Protein 1IQP (pdb70)

Solvent-accessible surface area: 84436 Å² total; per-residue (Å²): 144,148,48,62,88,24,19,100,13,8,130,99,11,4,40,74,104,26,72,31,91,134,0,84,34,16,21,15,6,116,129,7,14,150,78,0,74,110,28,42,173,66,38,64,7,62,17,0,0,0,2,9,51,113,68,11,10,19,40,28,1,0,18,0,0,0,33,55,38,19,34,163,40,47,181,107,0,17,28,83,21,51,1,23,73,72,123,20,33,76,122,60,135,136,89,25,103,72,14,7,166,43,144,16,75,69,76,31,81,6,5,0,2,0,12,35,57,0,9,23,32,51,125,112,37,6,68,42,19,78,149,50,0,74,123,36,45,95,28,1,37,14,0,0,2,1,71,107,7,98,75,4,22,116,35,0,49,76,99,19,20,47,0,132,4,154,104,14,156,38,109,21,0,8,90,50,0,121,120,0,6,150,82,49,55,23,78,40,26,100,100,0,6,103,6,0,10,74,7,4,117,27,42,27,112,86,0,9,18,12,0,1,28,0,0,12,51,58,98,88,0,34,36,94,30,0,14,53,12,24,12,32,0,56,6,96,29,0,58,77,0,0,44,28,0,16,131,25,48,0,60,134,0,45,93,29,0,78,86,4,36,144,107,24,30,12,3,2,42,13,0,2,79,4,2,80,37,1,0,83,84,3,121,51,136,110,89,57,34,62,77,0,8,87,46,3,36,81,7,43,36,22,14,23,22,55,8,36,63,43,3,0,6,3,0,0,2,0,22,0,8,63,8,24,152,188,173,151,74,27,87,18,17,101,12,4,106,98,10,2,13,80,87,26,38,18,93,131,0,74,59,19,29,23,8,128,118,14,16,129,44,0,69,79,1,41,172,68,44,6,1,9,12,0,0,0,6,7,46,85,27,4,14,22,42,16,1,0,25,0,0,0,59,61,36,19,38,153,36,43,159,107,0,17,44,83,2,38,2,45,79,37,162,20,58,84,49,9,74,66,51,6,102,112,34,4,162,58,146,22,70,72,76,29,83,6,6,0,0,1,6,33,73,0,27,60,22,61,66,84,14,6,62,6,13,58,118,9,0,58,143,17,37,95,33,0,27,0,0,0,5,2,62,48,2,56,86,6,28,60,55,1,37,13,25,3,2,15,0,46,3,60,60,8,140,63,114,20,0,19,114,34,0,90,118,0,5,136,94,44,51,20,80,16,24,104,99,0,8,97,5,0,12,68,14,4,116,5,31,15,61,72,0,7,22,8,0,0,30,0,0,6,68,59,102,100,0,39,26,82,27,0,13,45,36,11,19,55,2,63,10,115,29,0,52,77,0,0,60,36,0,11,158,30,32,0,59,122,0,68,70,24,2,137,63,1,31,77,86,11,42,16,45,4,57,29,0,0,48,12,0,16,56,1,0,18,93,7,122,38,82,54,89,18,19,8,57,0,4,22,44,3,0,54,2,2,22,16,23,48,6,53,7,57,78,70,4,0,1,7,0,0,0,0,17,0,11,47,23,17,136,211,149,129,100,145,94,73,10,25,87,64,54,40,21,108,141,0,84,52,20,44,8,6,115,146,11,16,156,59,0,77,75,0,42,162,63,30,6,1,8,8,0,0,0,2,10,56,78,26,3,12,22,32,19,1,0,26,0,0,0,41,72,14,6,28,160,68,68,212,106,4,18,43,91,32,68,5,76,48,133,244,35,37,117,76,17,80,121,78,3,113,87,7,0,144,73,119,17,147,65,25,29,82,1,3,0,0,0,0,30,72,0,13,58,19,93,117,58,9,4,55,25,2,65,115,2,0,93,104,5,36,92,13,0,26,6,0,0,1,1,72,143,8,100,107,5,23,75,37,0,47,10,25,4,3,42,5,60,4,71,52,13,129,74,148,23,2,7,84,31,0,101,170,2,1,137,111,39,51,28,71,34,32,122,70,0,10,125,3,0,16,59,8,6,112,7,32,16,94,70,0,5,38,14,0,18,40,0,17,63,103,57,123,99,0,22,47,69,20,0,16,119,55,17,68,55,2,49,5,90,32,0,56,46,0,0,10,23,0,6,82,38,56,22,103,66,0,46,78,38,0,82,58,2,28,151,114,66,60,26,41,2,52,51,0,0,50,11,1,27,56,0,1,30,86,9,69,33,104,48,74,21,16,4,36,0,6,24,33,1,0,43,15,2,32,99,11,25,50,6,71,38,67,72,16,8,2,0,18,0,1,24,41,0,24,108,15,11,140,169,170,166,99,20,101,24,17,113,10,4,118,91,14,1,23,60,78,45,41,18,94,132,0,86,66,31,97,48,8,100,154,16,3,108,99,0,49,109,29,23,147,77,37,72,6,57,4,0,0,0,4,8,37,72,14,7,10,15,20,34,2,0,18,2,0,0,86,32,41,35,25,145,58,64,172,106,1,18,33,84,13,28,5,58,57,24,178,26,39,99,39,3,80,95,75,1,82,64,33,8,164,88,124,5,67,62,98,14,82,13,3,0,1,0,1,25,66,1,7,38,11,1,69,47,5,0,94,17,6,74,125,5,2,61,110,47,31,86,19,0,55,2,0,0,0,0,54,127,14,102,95,7,17,121,40,1,48,75,75,16,19,54,0,140,10,118,85,25,133,70,90,28,0,0,114,94,0,104,131,8,2,132,88,26,48,17,110,27,29,100,102,0,2,104,9,0,12,86,11,3,117,24,16,17,101,73,0,16,24,11,2,0,9,0,1,6,38,64,124,89,0,32,42,116,19,0,19,38,8,16,4,49,1,118,9,101,31,0,58,80,0,0,52,27,0,17,148,31,46,0,51,124,0,27,88,30,0,78,80,4,33,84,97,42,24,4,9,4,78,11,0,5,76,8,1,86,66,0,0,94,78,7,106,55,102,118,76,34,40,69,88,0,14,77,47,6,40,77,4,45,36,28,27,36,26,55,11,42,59,47,2,0,1,1,0,0,1,0,24,0,8,42,16,20,148,197,174,135,92,18,106,26,23,73,10,6,127,91,34,2,26,78,102,32,48,22,100,142,2,95,44,27,49,10,8,90,104,12,20,144,33,2,80,70,1,38,180,59,41,5,1,8,11,0,0,0,1,12,47,62,17,6,14,17,38,22,2,0,32,0,0,0,35,56,33,16,41,163,36,46,165,111,0,19,17,69,4,24,3,44,30,73,94,59,156,77,7,32,118,96,87,8,111,109,32,2,196,79,156,14,73,56,87,29,82,6,4,0,2,3,5,22,64,1,27,58,19,94,80,61,31,7,66,12,8,56,145,29,0,95,131,41,24,102,30,0,31,3,0,1,2,1,68,58,1,49,106,6,32,78,59,1,21,6,13,0,2,2,0,22,7,95,51,12,122,64,114,29,2,3,110,36,0,98,113,0,4,137,96,55,54,22,88,32,20,102,104,0,6,104,9,0,11,77,22,1,112,9,13,19,94,72,0,7,17,9,0,0,6,1,0,5,51,63,115,83,0,40,22,100,33,0,10,54,12,19,5,60,2,70,15,85,37,0,54,76,0,0,64,32,0,11,171,28,40,0,55,130,0,32,85,34,1,119,74,7,29,82,107,23,27,5,8,3,59,10,0,0,39,10,1,16,55,2,0,18,87,9,124,37,87,53,68,25,17,4,45,0,6,22,49,2,0,48,4,1,21,18,22,56,13,51,6,50,56,80,4,1,4,3,0,0,1,0,20,0,2,50,14,15,127,152,159,24,153,94,100,63,88,111,6,74,130,104,74,3,27,90,96,33,38,13,99,135,0,95,68,24,51,41,4,143,128,22,11,120,39,0,71,82,2,42,170,65,36,11,3,7,12,0,0,0,2,11,54,71,11,3,10,14,23,25,2,0,17,0,0,0,54,59,38,11,42,169,53,44,182,107,0,14,44,81,16,35,6,50,130,31,175,26,49,102,26,3,81,89,72,3,57,110,29,6,162,78,174,19,75,71,79,22,82,6,2,0,0,1,1,33,76,1,9,56,20,85,127,87,0,4,40,5,4,58,72,3,0,87,134,18,45,95,30,0,41,1,0,0,2,1,62,49,0,48,111,6,26,60,62,1,29,8,15,1,2,11,1,18,5,71,58,12,129,64,113,23,2,8,134,40,0,98,112,0,3,132,109,33,47,24,111,38,48,113,104,0,7,101,8,0,11,70,15,5,110,6,35,16,97,84,0,7,73,4,0,21,32,0,0,13,93,48,48,97,0,31,26,78,30,0,13,67,53,0,44,57,1,36,10,46,10,0,36,59,0,0,24,16,0,15,100,32,54,28,65,38,0,37,22,34,1,92,86,6,31,147,108,24,52,15,40,0,58,33,0,0,50,12,1,31,61,0,1,31,57,6,26,26,84,54,58,25,26,2,62,0,9,21,42,2,0,37,14,2,29,97,9,26,54,5,83,38,61,74,15,8,3,0,21,0,1,22,47,0,22,77,3,26,144,164

Sequence (1949 aa):
SEEIREVKVLEKPWVEKYRPQRLDDIVGQEHIVKRLKHYVKTGSMPHLLFAGPPGVGKTTAALALARELFGENWRHNFLELNASDERGINVIREKVKEFARTKPIGGASFKIIFLDEADALTQDAQQALRRTMEMFSSNVRFILSCNYSSKIIEPIQSRCAIFRFRPLRDEDIAKRLRYIAENEGLELTEEGLQAILYIAEGDMRRAINILQAAAALDKKITDENVFMVASRARPEDIREMMLLALKGNFLKAREKLREILLKQGLSGEDVLVQMHKEVFNLPIEEPKKVLLADKIGEYNFRLVEGANEIIQLEALLAQFTLIGKKSEEIREVKVLEKPWVEKYRPQRLDDIVGQEHIVKRLKHYVKTGSMPHLLFAGPPGVGKTTAALALARELFGENWRHNFLELNASDERGINVIREKVKEFARTKPIGGASFKIIFLDEADALTQDAQQALRRTMEMFSSNVRFILSCNYSSKIIEPIQSRCAIFRFRPLRDEDIAKRLRYIAENEGLELTEEGLQAILYIAEGDMRRAINILQAAAALDKKITDENVFMVASRARPEDIREMMLLALKGNFLKAREKLREILLKQGLSGEDVLVQMHKEVFNLPIEEPKKVLLADKIGEYNFRLVEGANEIIQLEALLAQFTLIGKKKVLEKPWVEKYRPQRLDDIVGQEHIVKRLKHYVKTGSMPHLLFAGPPGVGKTTAALALARELFGENWRHNFLELNASDERGINVIREKVKEFARTKPIGGASFKIIFLDEADALTQDAQQALRRTMEMFSSNVRFILSCNYSSKIIEPIQSRCAIFRFRPLRDEDIAKRLRYIAENEGLELTEEGLQAILYIAEGDMRRAINILQAAAALDKKITDENVFMVASRARPEDIREMMLLALKGNFLKAREKLREILLKQGLSGEDVLVQMHKEVFNLPIEEPKKVLLADKIGEYNFRLVEGANEIIQLEALLAQFTLIGKKSEEIREVKVLEKPWVEKYRPQRLDDIVGQEHIVKRLKHYVKTGSMPHLLFAGPPGVGKTTAALALARELFGENWRHNFLELNASDERGINVIREKVKEFARTKPIGGASFKIIFLDEADALTQDAQQALRRTMEMFSSNVRFILSCNYSSKIIEPIQSRCAIFRFRPLRDEDIAKRLRYIAENEGLELTEEGLQAILYIAEGDMRRAINILQAAAALDKKITDENVFMVASRARPEDIREMMLLALKGNFLKAREKLREILLKQGLSGEDVLVQMHKEVFNLPIEEPKKVLLADKIGEYNFRLVEGANEIIQLEALLAQFTLIGKKSEEIREVKVLEKPWVEKYRPQRLDDIVGQEHIVKRLKHYVKTGSMPHLLFAGPPGVGKTTAALALARELFGENWRHNFLELNASDERGINVIREKVKEFARTKPIGGASFKIIFLDEADALTQDAQQALRRTMEMFSSNVRFILSCNYSSKIIEPIQSRCAIFRFRPLRDEDIAKRLRYIAENEGLELTEEGLQAILYIAEGDMRRAINILQAAAALDKKITDENVFMVASRARPEDIREMMLLALKGNFLKAREKLREILLKQGLSGEDVLVQMHKEVFNLPIEEPKKVLLADKIGEYNFRLVEGANEIIQLEALLAQFTLIGKKSEEIREVKVLEKPWVEKYRPQRLDDIVGQEHIVKRLKHYVKTGSMPHLLFAGPPGVGKTTAALALARELFGENWRHNFLELNASDERGINVIREKVKEFARTKPIGGASFKIIFLDEADALTQDAQQALRRTMEMFSSNVRFILSCNYSSKIIEPIQSRCAIFRFRPLRDEDIAKRLRYIAENEGLELTEEGLQAILYIAEGDMRRAINILQAAAALDKKITDENVFMVASRARPEDIREMMLLALKGNFLKAREKLREILLKQGLSGEDVLVQMHKEVFNLPIEEPKKVLLADKIGEYNFRLVEGANEIIQLEALLAQFTLIGKK

InterPro domains:
  IPR003586 Hint domain C-terminal [SM00305] (542-590)
  IPR003587 Hint domain N-terminal [SM00306] (58-169)
  IPR003959 ATPase, AAA-type, core [PF00004] (585-692)
  IPR004042 Intein DOD homing endonuclease, central region [PS50819] (183-306)
  IPR004860 Homing endonuclease, LAGLIDADG domain [PF14528] (179-242)
  IPR004860 Homing endonuclease, LAGLIDADG domain [PF14528] (265-331)
  IPR006141 Intein N-terminal splicing region [PS50817] (60-144)
  IPR006141 Intein N-terminal splicing region [TIGR01445] (60-144)
  IPR006142 Intein [PR00379] (131-144)
  IPR006142 Intein [PR00379] (180-192)
  IPR006142 Intein [PR00379] (267-279)
  IPR006142 Intein [PR00379] (559-576)
  IPR008921 DNA polymerase III, clamp loader complex, gamma/delta/delta subunit, C-terminal [SSF48019] (760-849)
  IPR013748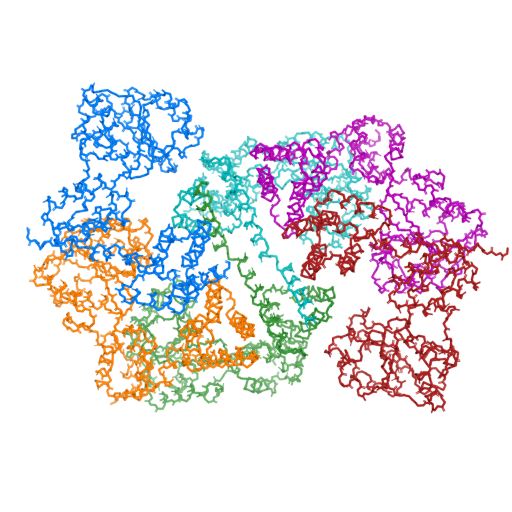 Replication factor C, C-terminal [PF08542] (760-845)
  IPR027417 P-loop containing nucleoside triphosphate hydrolase [G3DSA:3.40.50.300] (13-62)
  IPR027417 P-loop containing nucleoside triphosphate hydrolase [G3DSA:3.40.50.300] (582-694)
  IPR027417 P-loop containing nucleoside triphosphate hydrolase [SSF52540] (12-59)
  IPR027417 P-loop containing nucleoside triphosphate hydrolase [SSF52540] (585-742)
  IPR027434 Homing endonuclease [G3DSA:3.10.28.10] (256-351)
  IPR027434 Homing endonuclease [SSF55608] (265-349)

Secondary structure (DSSP, 8-state):
----HHHHHTTS-HHHHT---STTT--S-HHHHHHHHHHHHHT---EEEEES-TTSSHHHHHHHHHHHHHGGGHHHHEEEEETT-HHHHHTTHHHHHHHHHSPPGGG-S-EEEEEETGGGS-HHHHHHHHHHHHHTTTTEEEEEEES-GGGS-HHHHHTEEEEE-----HHHHHHHHHHHHHTTT-EE-HHHHHHHHHHHTT-HHHHHHHHHHHHTT-SEE-HHHHHHHTT---HHHHHHHHHHHHHT-HHHHHHHHHHHHHHH---HHHHHHHHHHHGGGSSS-HHHHHHHHHHHHHHHHHHHTT--HHHHHHHHHHHHHHHH--/----HHHHHSSS-HHHHTS-SSGGG--S-HHHHHHHHHHHTTS---EEEEES-TTSSHHHHHHHHHHHHHGGGHHHHEEEEETTTSS-SHHHHTHHHHHHSSPPTTS-S-EEEEEETGGGS-HHHHHHHHHHHHHTTTTEEEEEEES-GGGS-HHHHHTEEEEE--PPPHHHHHHHHHHHHHHHT-EE-HHHHHHHHHHHTT-HHHHHHHHHHHHTT-SEE-HHHHHHHTT---HHHHHHHHHHHHHT-HHHHHHHHHHHHHHT---HHHHHHHHHHHHTTSS--HHHHHHHHHHHHHHHHHHHTT--HHHHHHHHHHHHHHHH--/--SSS-HHHHS---STTT--S-HHHHHHHHHHHHHT---EEEEES-TTSSHHHHHHHHHHHHHTT--SSSEEEEETT-SS-GGGTTHHHHTTTTS---SS-SSEEEEEETGGGS-HHHHHHHHHHHHHTTTTEEEEEEES-GGGS-HHHHTTEEEEE-PPPPHHHHHHHHHHHHTTTT-EE-HHHHHHHHHHHTT-TTHHHHHHHHHHSS-SEE-HHHHHHHSS---HHHHHHHHHHHHHT-HHHHHHHHHHHHHHH---HHHHHHHHHHHHTTSSS-HHHHHHHHHHHHHHHHHHHHHH-HHHHHHHHHHHHHHHH--/----HHHHHHTS-HHHHT---SGGG--S-HHHHHHHHHHHTTS---EEEEES-TTSSHHHHHHHTTTTTTTT-TTTSEEEEETTTSSSTTHHHHHHHHHSSS--TTT-S-EEEEEETGGGS-HHHHHHHHHHHHHTTTTEEEEEEES-GGGS-HHHHTTEEEEE-PPPPHHHHTHHHHHHHHHTT----HHHHHHHHHHHTT-HHHHHHHHHHHHTT-SS--HHHHHHHHT---HHHHHHHHHHHHTT-HHHHHHHHHHHHHTT---HHHHHHHHHHHSTTSSS-HHHHHHHHHHHHHHHHHHHTT--HHHHHHHHHHHHHHHHH-/----HHHHHHSS-HHHHT---STTT--S-HHHHHHHHHHHHHT---EEEEES-SSSSHHHHHHHHHHHHHGGGHHHHEEEEETTT--SS-TTTHHHHHHHHS--STT-S-EEEEEETGGGS-HHHHHHHHHHHHTTTTTEEEEEEES-GGGS-HHHHTTEEEEE--PPPHHHHHHHHHHHHHTTT----HHHHHHHHHHHTT-HHHHHHHHHHHHHH-SS--HHHHHHHTT---HHHHHHHHHHHHHT-HHHHHHHHHHHHHHH---HHHHHHHHHHHGGGS---HHHHHHHHHHHHHHHHHHHHT--HHHHHHHHHHHHHHHHH-/--TTHHHHTTSS-GGGTS---SGGG--S-HHHHHHHHHHHTTT---EEEEES-TTSSTTHHHHHHHHHHHGGGHHHHEEEEETTTSS-HHHHHHHHHHHTTS--SSS-S-EEEEEETGGGS-HHHHHHHHHHHHHTTTTEEEEEEES-GGGS-HHHHTTEEEEE--PPPHHHHHHHHHHHHHHHT-EE-HHHHHHHHHHHTT-HHHHHHHHHHHHTT-SEE-HHHHHHHHT---HHHHHHHHHHHHHT-HHHHHHHHHHHHHHT---HHHHHHHHHHHGGGS---HHHHHHHHHHHHHHHHHHHHHH-HHHHHHHHHHHHHHHTT-

Nearest PDB structures (foldseek):
  1iqp-assembly1_C  TM=8.703E-01  e=2.941E-39  Pyrococcus furiosus
  2chq-assembly1_A  TM=9.365E-01  e=3.751E-29  Archaeoglobus fulgidus
  6vvo-assembly1_C  TM=8.812E-01  e=4.139E-24  Homo sapiens
  8umt-assembly1_C  TM=8.978E-01  e=1.677E-23  Homo sapiens
  8ui9-assembly1_C  TM=8.323E-01  e=4.336E-24  Homo sapiens

Radius of gyration: 42.46 Å; Cα contacts (8 Å, |Δi|>4): 3196; chains: 6; bounding box: 98×114×106 Å

CATH classification: 3.40.50.300 (+2 more: 1.10.8.60, 1.20.272.10)

Structure (mmCIF, N/CA/C/O backbone):
data_1IQP
#
_entry.id   1IQP
#
_cell.length_a   98.361
_cell.length_b   105.608
_cell.length_c   316.898
_cell.angle_alpha   90.00
_cell.angle_beta   90.00
_cell.angle_gamma   90.00
#
_symmetry.space_group_name_H-M   'P 21 21 21'
#
loop_
_entity.id
_entity.type
_entity.pdbx_description
1 polymer RFCS
2 non-polymer "ADENOSINE-5'-DIPHOSPHATE"
3 water water
#
loop_
_atom_site.group_PDB
_atom_site.id
_atom_site.type_symbol
_atom_site.label_atom_id
_atom_site.label_alt_id
_atom_site.label_comp_id
_atom_site.label_asym_id
_atom_site.label_entity_id
_atom_site.label_seq_id
_atom_site.pdbx_PDB_ins_code
_atom_site.Cartn_x
_atom_site.Cartn_y
_atom_site.Cartn_z
_atom_site.occupancy
_atom_site.B_iso_or_equiv
_atom_site.auth_seq_id
_atom_site.auth_comp_id
_atom_site.auth_asym_id
_atom_site.auth_atom_id
_atom_site.pdbx_PDB_model_num
ATOM 1 N N . SER A 1 2 ? 49.702 81.396 147.321 1.00 70.41 2 SER A N 1
ATOM 2 C CA . SER A 1 2 ? 50.873 80.575 146.896 1.00 70.92 2 SER A CA 1
ATOM 3 C C . SER A 1 2 ? 50.434 79.468 145.945 1.00 70.38 2 SER A C 1
ATOM 4 O O . SER A 1 2 ? 49.304 78.982 146.035 1.00 70.50 2 SER A O 1
ATOM 7 N N . GLU A 1 3 ? 51.326 79.072 145.038 1.00 69.42 3 GLU A N 1
ATOM 8 C CA . GLU A 1 3 ? 51.027 78.006 144.084 1.00 68.47 3 GLU A CA 1
ATOM 9 C C . GLU A 1 3 ? 51.995 76.827 144.169 1.00 66.73 3 GLU A C 1
ATOM 10 O O . GLU A 1 3 ? 53.019 76.779 143.478 1.00 66.21 3 GLU A O 1
ATOM 16 N N . GLU A 1 4 ? 51.635 75.876 145.028 1.00 64.71 4 GLU A N 1
ATOM 17 C CA . GLU A 1 4 ? 52.410 74.664 145.276 1.00 62.15 4 GLU A CA 1
ATOM 18 C C . GLU A 1 4 ? 52.273 73.684 144.114 1.00 60.81 4 GLU A C 1
ATOM 19 O O . GLU A 1 4 ? 51.413 73.857 143.251 1.00 60.62 4 GLU A O 1
ATOM 25 N N . ILE A 1 5 ? 53.121 72.658 144.095 1.00 58.96 5 ILE A N 1
ATOM 26 C CA . ILE A 1 5 ? 53.062 71.650 143.041 1.00 57.24 5 ILE A CA 1
ATOM 27 C C . ILE A 1 5 ? 51.906 70.684 143.351 1.00 55.80 5 ILE A C 1
ATOM 28 O O . ILE A 1 5 ? 51.441 70.621 144.493 1.00 55.50 5 ILE A O 1
ATOM 33 N N . ARG A 1 6 ? 51.441 69.949 142.340 1.00 53.96 6 ARG A N 1
ATOM 34 C CA . ARG A 1 6 ? 50.316 69.022 142.501 1.00 52.77 6 ARG A CA 1
ATOM 35 C C . ARG A 1 6 ? 50.336 68.223 143.792 1.00 51.97 6 ARG A C 1
ATOM 36 O O . ARG A 1 6 ? 49.330 68.143 144.501 1.00 52.51 6 ARG A O 1
ATOM 44 N N . GLU A 1 7 ? 51.488 67.628 144.081 1.00 49.93 7 GLU A N 1
ATOM 45 C CA . GLU A 1 7 ? 51.689 66.814 145.272 1.00 47.26 7 GLU A CA 1
ATOM 46 C C . GLU A 1 7 ? 51.285 67.497 146.567 1.00 45.83 7 GLU A C 1
ATOM 47 O O . GLU A 1 7 ? 50.483 66.965 147.335 1.00 44.96 7 GLU A O 1
ATOM 53 N N . VAL A 1 8 ? 51.862 68.668 146.817 1.00 44.19 8 VAL A N 1
ATOM 54 C CA . VAL A 1 8 ? 51.560 69.413 148.029 1.00 43.25 8 VAL A CA 1
ATOM 55 C C . VAL A 1 8 ? 50.057 69.659 148.125 1.00 43.37 8 VAL A C 1
ATOM 56 O O . VAL A 1 8 ? 49.477 69.608 149.215 1.00 43.00 8 VAL A O 1
ATOM 60 N N . LYS A 1 9 ? 49.429 69.903 146.978 1.00 43.09 9 LYS A N 1
ATOM 61 C CA . LYS A 1 9 ? 47.991 70.160 146.937 1.00 43.81 9 LYS A CA 1
ATOM 62 C C . LYS A 1 9 ? 47.183 68.950 147.384 1.00 43.26 9 LYS A C 1
ATOM 63 O O . LYS A 1 9 ? 46.199 69.077 148.120 1.00 42.25 9 LYS A O 1
ATOM 69 N N . VAL A 1 10 ? 47.612 67.779 146.924 1.00 42.47 10 VAL A N 1
ATOM 70 C CA . VAL A 1 10 ? 46.963 66.516 147.253 1.00 40.59 10 VAL A CA 1
ATOM 71 C C . VAL A 1 10 ? 46.986 66.225 148.746 1.00 41.13 10 VAL A C 1
ATOM 72 O O . VAL A 1 10 ? 45.959 65.907 149.339 1.00 42.26 10 VAL A O 1
ATOM 76 N N . LEU A 1 11 ? 48.163 66.343 149.347 1.00 41.49 11 LEU A N 1
ATOM 77 C CA . LEU A 1 11 ? 48.344 66.075 150.771 1.00 42.53 11 LEU A CA 1
ATOM 78 C C . LEU A 1 11 ? 47.911 67.229 151.669 1.00 42.87 11 LEU A C 1
ATOM 79 O O . LEU A 1 11 ? 48.124 67.198 152.879 1.00 42.51 11 LEU A O 1
ATOM 84 N N . GLU A 1 12 ? 47.300 68.245 151.073 1.00 44.13 12 GLU A N 1
ATOM 85 C CA . GLU A 1 12 ? 46.861 69.410 151.825 1.00 45.55 12 GLU A CA 1
ATOM 86 C C . GLU A 1 12 ? 45.984 68.982 152.996 1.00 45.09 12 GLU A C 1
ATOM 87 O O . GLU A 1 12 ? 46.241 69.346 154.147 1.00 44.28 12 GLU A O 1
ATOM 93 N N . LYS A 1 13 ? 44.945 68.207 152.700 1.00 44.96 13 LYS A N 1
ATOM 94 C CA . LYS A 1 13 ? 44.054 67.715 153.748 1.00 44.31 13 LYS A CA 1
ATOM 95 C C . LYS A 1 13 ? 43.681 66.264 153.490 1.00 42.09 13 LYS A C 1
ATOM 96 O O . LYS A 1 13 ? 43.570 65.843 152.341 1.00 42.56 13 LYS A O 1
ATOM 102 N N . PRO A 1 14 ? 43.505 65.476 154.559 1.00 40.24 14 PRO A N 1
ATOM 103 C CA . PRO A 1 14 ? 43.137 64.061 154.437 1.00 39.38 14 PRO A CA 1
ATOM 104 C C . PRO A 1 14 ? 41.835 63.894 153.651 1.00 38.12 14 PRO A C 1
ATOM 105 O O . PRO A 1 14 ? 40.807 64.476 154.019 1.00 38.07 14 PRO A O 1
ATOM 109 N N . TRP A 1 15 ? 41.879 63.106 152.579 1.00 35.94 15 TRP A N 1
ATOM 110 C CA . TRP A 1 15 ? 40.692 62.861 151.767 1.00 34.19 15 TRP A CA 1
ATOM 111 C C . TRP A 1 15 ? 39.553 62.200 152.538 1.00 35.66 15 TRP A C 1
ATOM 112 O O . TRP A 1 15 ? 38.392 62.370 152.184 1.00 36.57 15 TRP A O 1
ATOM 123 N N . VAL A 1 16 ? 39.866 61.452 153.588 1.00 36.17 16 VAL A N 1
ATOM 124 C CA . VAL A 1 16 ? 38.798 60.832 154.348 1.00 37.85 16 VAL A CA 1
ATOM 125 C C . VAL A 1 16 ? 37.974 61.947 154.951 1.00 38.99 16 VAL A C 1
ATOM 126 O O . VAL A 1 16 ? 36.770 61.814 155.108 1.00 39.91 16 VAL A O 1
ATOM 130 N N . GLU A 1 17 ? 38.626 63.058 155.271 1.00 42.03 17 GLU A N 1
ATOM 131 C CA . GLU A 1 17 ? 37.932 64.194 155.874 1.00 43.95 17 GLU A CA 1
ATOM 132 C C . GLU A 1 17 ? 37.361 65.144 154.826 1.00 42.61 17 GLU A C 1
ATOM 133 O O . GLU A 1 17 ? 36.286 65.700 155.004 1.00 42.38 17 GLU A O 1
ATOM 139 N N . LYS A 1 18 ? 38.084 65.327 153.731 1.00 41.40 18 LYS A N 1
ATOM 140 C CA . LYS A 1 18 ? 37.617 66.196 152.666 1.00 40.14 18 LYS A CA 1
ATOM 141 C C . LYS A 1 18 ? 36.304 65.657 152.123 1.00 40.96 18 LYS A C 1
ATOM 142 O O . LYS A 1 18 ? 35.340 66.397 151.961 1.00 42.60 18 LYS A O 1
ATOM 148 N N . TYR A 1 19 ? 36.264 64.358 151.854 1.00 41.74 19 TYR A N 1
ATOM 149 C CA . TYR A 1 19 ? 35.072 63.739 151.309 1.00 41.12 19 TYR A CA 1
ATOM 150 C C . TYR A 1 19 ? 34.192 63.004 152.300 1.00 41.69 19 TYR A C 1
ATOM 151 O O . TYR A 1 19 ? 33.447 62.108 151.918 1.00 40.67 19 TYR A O 1
ATOM 160 N N . ARG A 1 20 ? 34.272 63.381 153.570 1.00 43.45 20 ARG A N 1
ATOM 161 C CA . ARG A 1 20 ? 33.415 62.769 154.575 1.00 46.76 20 ARG A CA 1
ATOM 162 C C . ARG A 1 20 ? 31.971 63.136 154.207 1.00 47.37 20 ARG A C 1
ATOM 163 O O . ARG A 1 20 ? 31.659 64.304 153.985 1.00 47.53 20 ARG A O 1
ATOM 171 N N . PRO A 1 21 ? 31.070 62.145 154.146 1.00 47.65 21 PRO A N 1
ATOM 172 C CA . PRO A 1 21 ? 29.678 62.446 153.794 1.00 47.07 21 PRO A CA 1
ATOM 173 C C . PRO A 1 21 ? 29.091 63.578 154.623 1.00 46.45 21 PRO A C 1
ATOM 174 O O . PRO A 1 21 ? 29.112 63.546 155.850 1.00 45.48 21 PRO A O 1
ATOM 178 N N . GLN A 1 22 ? 28.574 64.583 153.924 1.00 47.28 22 GLN A N 1
ATOM 179 C CA . GLN A 1 22 ? 27.985 65.761 154.544 1.00 47.12 22 GLN A CA 1
ATOM 180 C C . GLN A 1 22 ? 26.498 65.586 154.859 1.00 46.57 22 GLN A C 1
ATOM 181 O O . GLN A 1 22 ? 26.033 65.939 155.940 1.00 45.56 22 GLN A O 1
ATOM 187 N N . ARG A 1 23 ? 25.761 65.041 153.899 1.00 47.02 23 ARG A N 1
ATOM 188 C CA . ARG A 1 23 ? 24.329 64.820 154.050 1.00 46.93 23 ARG A CA 1
ATOM 189 C C . ARG A 1 23 ? 23.993 63.324 154.052 1.00 45.01 23 ARG A C 1
ATOM 190 O O . ARG A 1 23 ? 24.797 62.491 153.630 1.00 43.55 23 ARG A O 1
ATOM 198 N N . LEU A 1 24 ? 22.788 63.004 154.512 1.00 43.25 24 LEU A N 1
ATOM 199 C CA . LEU A 1 24 ? 22.316 61.637 154.580 1.00 42.41 24 LEU A CA 1
ATOM 200 C C . LEU A 1 24 ? 22.355 60.943 153.217 1.00 44.22 24 LEU A C 1
ATOM 201 O O . LEU A 1 24 ? 22.510 59.725 153.137 1.00 45.07 24 LEU A O 1
ATOM 206 N N . ASP A 1 25 ? 22.221 61.707 152.141 1.00 45.76 25 ASP A N 1
ATOM 207 C CA . ASP A 1 25 ? 22.261 61.118 150.810 1.00 47.83 25 ASP A CA 1
ATOM 208 C C . ASP A 1 25 ? 23.717 60.915 150.404 1.00 48.69 25 ASP A C 1
ATOM 209 O O . ASP A 1 25 ? 24.022 60.254 149.409 1.00 48.63 25 ASP A O 1
ATOM 214 N N . ASP A 1 26 ? 24.623 61.496 151.179 1.00 49.33 26 ASP A N 1
ATOM 215 C CA . ASP A 1 26 ? 26.039 61.334 150.900 1.00 50.00 26 ASP A CA 1
ATOM 216 C C . ASP A 1 26 ? 26.449 59.942 151.386 1.00 49.61 26 ASP A C 1
ATOM 217 O O . ASP A 1 26 ? 27.245 59.262 150.743 1.00 51.09 26 ASP A O 1
ATOM 222 N N . ILE A 1 27 ? 25.878 59.518 152.512 1.00 48.01 27 ILE A N 1
ATOM 223 C CA . ILE A 1 27 ? 26.161 58.210 153.091 1.00 46.28 27 ILE A CA 1
ATOM 224 C C . ILE A 1 27 ? 25.900 57.099 152.094 1.00 47.43 27 ILE A C 1
ATOM 225 O O . ILE A 1 27 ? 24.923 57.145 151.351 1.00 47.90 27 ILE A O 1
ATOM 230 N N . VAL A 1 28 ? 26.767 56.090 152.087 1.00 48.64 28 VAL A N 1
ATOM 231 C CA . VAL A 1 28 ? 26.619 54.977 151.154 1.00 48.84 28 VAL A CA 1
ATOM 232 C C . VAL A 1 28 ? 26.498 53.584 151.766 1.00 48.40 28 VAL A C 1
ATOM 233 O O . VAL A 1 28 ? 27.238 53.219 152.675 1.00 49.03 28 VAL A O 1
ATOM 237 N N . GLY A 1 29 ? 25.544 52.813 151.263 1.00 48.33 29 GLY A N 1
ATOM 238 C CA . GLY A 1 29 ? 25.385 51.454 151.735 1.00 49.86 29 GLY A CA 1
ATOM 239 C C . GLY A 1 29 ? 24.344 51.141 152.785 1.00 49.57 29 GLY A C 1
ATOM 240 O O . GLY A 1 29 ? 24.171 49.976 153.153 1.00 49.27 29 GLY A O 1
ATOM 241 N N . GLN A 1 30 ? 23.645 52.155 153.270 1.00 49.20 30 GLN A N 1
ATOM 242 C CA . GLN A 1 30 ? 22.637 51.918 154.291 1.00 49.35 30 GLN A CA 1
ATOM 243 C C . GLN A 1 30 ? 21.293 52.436 153.822 1.00 49.67 30 GLN A C 1
ATOM 244 O O . GLN A 1 30 ? 20.451 52.809 154.636 1.00 50.19 30 GLN A O 1
ATOM 250 N N . GLU A 1 31 ? 21.106 52.443 152.504 1.00 49.89 31 GLU A N 1
ATOM 251 C CA . GLU A 1 31 ? 19.883 52.928 151.865 1.00 50.71 31 GLU A CA 1
ATOM 252 C C . GLU A 1 31 ? 18.599 52.871 152.705 1.00 49.90 31 GLU A C 1
ATOM 253 O O . GLU A 1 31 ? 17.941 53.895 152.886 1.00 49.29 31 GLU A O 1
ATOM 259 N N . HIS A 1 32 ? 18.245 51.692 153.217 1.00 49.15 32 HIS A N 1
ATOM 260 C CA . HIS A 1 32 ? 17.027 51.542 154.020 1.00 48.49 32 HIS A CA 1
ATOM 261 C C . HIS A 1 32 ? 17.084 52.416 155.254 1.00 46.04 32 HIS A C 1
ATOM 262 O O . HIS A 1 32 ? 16.129 53.119 155.576 1.00 46.08 32 HIS A O 1
ATOM 269 N N . ILE A 1 33 ? 18.214 52.364 155.944 1.00 44.55 33 ILE A N 1
ATOM 270 C CA . ILE A 1 33 ? 18.423 53.151 157.149 1.00 42.37 33 ILE A CA 1
ATOM 271 C C . ILE A 1 33 ? 18.392 54.643 156.829 1.00 41.69 33 ILE A C 1
ATOM 272 O O . ILE A 1 33 ? 17.751 55.423 157.528 1.00 41.65 33 ILE A O 1
ATOM 277 N N . VAL A 1 34 ? 19.089 55.040 155.769 1.00 41.10 34 VAL A N 1
ATOM 278 C CA . VAL A 1 34 ? 19.129 56.441 155.383 1.00 40.30 34 VAL A CA 1
ATOM 279 C C . VAL A 1 34 ? 17.722 56.958 155.110 1.00 41.96 34 VAL A C 1
ATOM 280 O O . VAL A 1 34 ? 17.433 58.136 155.326 1.00 42.88 34 VAL A O 1
ATOM 284 N N . LYS A 1 35 ? 16.844 56.077 154.640 1.00 42.69 35 LYS A N 1
ATOM 285 C CA . LYS A 1 35 ? 15.462 56.459 154.372 1.00 42.97 35 LYS A CA 1
ATOM 286 C C . LYS A 1 35 ? 14.793 56.846 155.688 1.00 41.91 35 LYS A C 1
ATOM 287 O O . LYS A 1 35 ? 14.191 57.908 155.795 1.00 42.26 35 LYS A O 1
ATOM 293 N N . ARG A 1 36 ? 14.901 55.984 156.692 1.00 41.00 36 ARG A N 1
ATOM 294 C CA . ARG A 1 36 ? 14.298 56.275 157.986 1.00 42.03 36 ARG A CA 1
ATOM 295 C C . ARG A 1 36 ? 14.868 57.576 158.557 1.00 42.78 36 ARG A C 1
ATOM 296 O O . ARG A 1 36 ? 14.154 58.369 159.164 1.00 43.37 36 ARG A O 1
ATOM 304 N N . LEU A 1 37 ? 16.161 57.791 158.356 1.00 43.14 37 LEU A N 1
ATOM 305 C CA . LEU A 1 37 ? 16.821 58.977 158.875 1.00 42.86 37 LEU A CA 1
ATOM 306 C C . LEU A 1 37 ? 16.340 60.271 158.245 1.00 42.74 37 LEU A C 1
ATOM 307 O O . LEU A 1 37 ? 16.153 61.268 158.942 1.00 42.55 37 LEU A O 1
ATOM 312 N N . LYS A 1 38 ? 16.146 60.261 156.931 1.00 42.70 38 LYS A N 1
ATOM 313 C CA . LYS A 1 38 ? 15.663 61.448 156.241 1.00 43.79 38 LYS A CA 1
ATOM 314 C C . LYS A 1 38 ? 14.252 61.786 156.736 1.00 44.28 38 LYS A C 1
ATOM 315 O O . LYS A 1 38 ? 13.884 62.960 156.868 1.00 43.38 38 LYS A O 1
ATOM 321 N N . HIS A 1 39 ? 13.462 60.757 157.019 1.00 44.71 39 HIS A N 1
ATOM 322 C CA . HIS A 1 39 ? 12.112 60.997 157.485 1.00 46.77 39 HIS A CA 1
ATOM 323 C C . HIS A 1 39 ? 12.108 61.851 158.733 1.00 47.62 39 HIS A C 1
ATOM 324 O O . HIS A 1 39 ? 11.200 62.660 158.925 1.00 48.30 39 HIS A O 1
ATOM 331 N N . TYR A 1 40 ? 13.120 61.677 159.581 1.00 48.38 40 TYR A N 1
ATOM 332 C CA . TYR A 1 40 ? 13.212 62.458 160.807 1.00 48.66 40 TYR A CA 1
ATOM 333 C C . TYR A 1 40 ? 13.491 63.925 160.532 1.00 48.75 40 TYR A C 1
ATOM 334 O O . TYR A 1 40 ? 12.923 64.794 161.186 1.00 48.23 40 TYR A O 1
ATOM 343 N N . VAL A 1 41 ? 14.366 64.202 159.572 1.00 49.76 41 VAL A N 1
ATOM 344 C CA . VAL A 1 41 ? 14.710 65.587 159.255 1.00 51.79 41 VAL A CA 1
ATOM 345 C C . VAL A 1 41 ? 13.514 66.299 158.641 1.00 52.27 41 VAL A C 1
ATOM 346 O O . VAL A 1 41 ? 13.287 67.483 158.883 1.00 52.26 41 VAL A O 1
ATOM 350 N N . LYS A 1 42 ? 12.750 65.555 157.850 1.00 53.08 42 LYS A N 1
ATOM 351 C CA . LYS A 1 42 ? 11.569 66.087 157.191 1.00 53.31 42 LYS A CA 1
ATOM 352 C C . LYS A 1 42 ? 10.553 66.538 158.234 1.00 52.72 42 LYS A C 1
ATOM 353 O O . LYS A 1 42 ? 10.067 67.666 158.173 1.00 52.87 42 LYS A O 1
ATOM 359 N N . THR A 1 43 ? 10.255 65.669 159.199 1.00 51.80 43 THR A N 1
ATOM 360 C CA . THR A 1 43 ? 9.291 65.983 160.259 1.00 51.10 43 THR A CA 1
ATOM 361 C C . THR A 1 43 ? 9.880 66.699 161.478 1.00 50.32 43 THR A C 1
ATOM 362 O O . THR A 1 43 ? 9.157 67.014 162.417 1.00 51.31 43 THR A O 1
ATOM 366 N N . GLY A 1 44 ? 11.185 66.941 161.477 1.00 49.67 44 GLY A N 1
ATOM 367 C CA . GLY A 1 44 ? 11.812 67.626 162.599 1.00 48.61 44 GLY A CA 1
ATOM 368 C C . GLY A 1 44 ? 11.732 66.964 163.971 1.00 48.14 44 GLY A C 1
ATOM 369 O O . GLY A 1 44 ? 12.000 67.621 164.984 1.00 48.22 44 GLY A O 1
ATOM 370 N N . SER A 1 45 ? 11.367 65.683 164.027 1.00 46.49 45 SER A N 1
ATOM 371 C CA . SER A 1 45 ? 11.286 64.979 165.311 1.00 45.60 45 SER A CA 1
ATOM 372 C C . SER A 1 45 ? 11.769 63.523 165.243 1.00 44.26 45 SER A C 1
ATOM 373 O O . SER A 1 45 ? 11.591 62.846 164.230 1.00 45.63 45 SER A O 1
ATOM 376 N N . MET A 1 46 ? 12.369 63.047 166.332 1.00 41.37 46 MET A N 1
ATOM 377 C CA . MET A 1 46 ? 12.878 61.678 166.404 1.00 38.48 46 MET A CA 1
ATOM 378 C C . MET A 1 46 ? 12.949 61.191 167.847 1.00 35.99 46 MET A C 1
ATOM 379 O O . MET A 1 46 ? 13.091 61.986 168.773 1.00 36.14 46 MET A O 1
ATOM 384 N N . PRO A 1 47 ? 12.833 59.873 168.061 1.00 33.92 47 PRO A N 1
ATOM 385 C CA . PRO A 1 47 ? 12.910 59.333 169.421 1.00 32.40 47 PRO A CA 1
ATOM 386 C C . PRO A 1 47 ? 14.392 59.071 169.713 1.00 32.60 47 PRO A C 1
ATOM 387 O O . PRO A 1 47 ? 15.266 59.467 168.941 1.00 32.46 47 PRO A O 1
ATOM 391 N N . HIS A 1 48 ? 14.686 58.421 170.825 1.00 32.91 48 HIS A N 1
ATOM 392 C CA . HIS A 1 48 ? 16.073 58.095 171.122 1.00 32.57 48 HIS A CA 1
ATOM 393 C C . HIS A 1 48 ? 16.469 57.059 170.071 1.00 32.51 48 HIS A C 1
ATOM 394 O O . HIS A 1 48 ? 15.634 56.271 169.623 1.00 32.97 48 HIS A O 1
ATOM 401 N N . LEU A 1 49 ? 17.735 57.062 169.669 1.00 32.74 49 LEU A N 1
ATOM 402 C CA . LEU A 1 49 ? 18.209 56.131 168.643 1.00 32.88 49 LEU A CA 1
ATOM 403 C C . LEU A 1 49 ? 19.233 55.115 169.143 1.00 32.49 49 LEU A C 1
ATOM 404 O O . LEU A 1 49 ? 19.985 55.381 170.080 1.00 32.06 49 LEU A O 1
ATOM 409 N N . LEU A 1 50 ? 19.252 53.946 168.511 1.00 32.23 50 LEU A N 1
ATOM 410 C CA . LEU A 1 50 ? 20.207 52.901 168.865 1.00 30.48 50 LEU A CA 1
ATOM 411 C C . LEU A 1 50 ? 20.831 52.370 167.585 1.00 29.64 50 LEU A C 1
ATOM 412 O O . LEU A 1 50 ? 20.177 51.712 166.787 1.00 28.31 50 LEU A O 1
ATOM 417 N N . PHE A 1 51 ? 22.105 52.694 167.391 1.00 30.95 51 PHE A N 1
ATOM 418 C CA . PHE A 1 51 ? 22.856 52.256 166.217 1.00 32.36 51 PHE A CA 1
ATOM 419 C C . PHE A 1 51 ? 23.630 50.988 166.548 1.00 32.09 51 PHE A C 1
ATOM 420 O O . PHE A 1 51 ? 24.397 50.955 167.502 1.00 31.90 51 PHE A O 1
ATOM 428 N N . ALA A 1 52 ? 23.418 49.944 165.756 1.00 33.37 52 ALA A N 1
ATOM 429 C CA . ALA A 1 52 ? 24.092 48.670 165.984 1.00 33.66 52 ALA A CA 1
ATOM 430 C C . ALA A 1 52 ? 24.774 48.180 164.714 1.00 33.03 52 ALA A C 1
ATOM 431 O O . ALA A 1 52 ? 24.263 48.358 163.601 1.00 33.17 52 ALA A O 1
ATOM 433 N N . GLY A 1 53 ? 25.937 47.565 164.900 1.00 31.12 53 GLY A N 1
ATOM 434 C CA . GLY A 1 53 ? 26.705 47.065 163.780 1.00 28.43 53 GLY A CA 1
ATOM 435 C C . GLY A 1 53 ? 28.178 47.256 164.066 1.00 26.83 53 GLY A C 1
ATOM 436 O O . GLY A 1 53 ? 28.542 47.732 165.144 1.00 26.44 53 GLY A O 1
ATOM 437 N N . PRO A 1 54 ? 29.051 46.885 163.123 1.00 25.48 54 PRO A N 1
ATOM 438 C CA . PRO A 1 54 ? 30.499 47.017 163.273 1.00 26.83 54 PRO A CA 1
ATOM 439 C C . PRO A 1 54 ? 31.000 48.465 163.164 1.00 28.44 54 PRO A C 1
ATOM 440 O O . PRO A 1 54 ? 30.228 49.384 162.861 1.00 29.36 54 PRO A O 1
ATOM 444 N N . PRO A 1 55 ? 32.302 48.684 163.422 1.00 27.97 55 PRO A N 1
ATOM 445 C CA . PRO A 1 55 ? 32.932 50.008 163.359 1.00 27.58 55 PRO A CA 1
ATOM 446 C C . PRO A 1 55 ? 33.139 50.470 161.925 1.00 27.75 55 PRO A C 1
ATOM 447 O O . PRO A 1 55 ? 33.084 49.666 160.988 1.00 29.65 55 PRO A O 1
ATOM 451 N N . GLY A 1 56 ? 33.379 51.768 161.774 1.00 26.28 56 GLY A N 1
ATOM 452 C CA . GLY A 1 56 ? 33.619 52.375 160.479 1.00 25.22 56 GLY A CA 1
ATOM 453 C C . GLY A 1 56 ? 32.730 51.951 159.338 1.00 24.92 56 GLY A C 1
ATOM 454 O O . GLY A 1 56 ? 33.170 51.916 158.195 1.00 24.98 56 GLY A O 1
ATOM 455 N N . VAL A 1 57 ? 31.471 51.650 159.616 1.00 25.74 57 VAL A N 1
ATOM 456 C CA . VAL A 1 57 ? 30.608 51.222 158.533 1.00 25.91 57 VAL A CA 1
ATOM 457 C C . VAL A 1 57 ? 29.477 52.207 158.210 1.00 25.58 57 VAL A C 1
ATOM 458 O O . VAL A 1 57 ? 28.860 52.125 157.158 1.00 24.66 57 VAL A O 1
ATOM 462 N N . GLY A 1 58 ? 29.239 53.158 159.111 1.00 26.01 58 GLY A N 1
ATOM 463 C CA . GLY A 1 58 ? 28.216 54.166 158.889 1.00 25.11 58 GLY A CA 1
ATOM 464 C C . GLY A 1 58 ? 27.620 54.816 160.136 1.00 26.02 58 GLY A C 1
ATOM 465 O O . GLY A 1 58 ? 27.122 55.936 160.074 1.00 25.16 58 GLY A O 1
ATOM 466 N N . LYS A 1 59 ? 27.678 54.139 161.276 1.00 25.55 59 LYS A N 1
ATOM 467 C CA . LYS A 1 59 ? 27.082 54.687 162.481 1.00 26.63 59 LYS A CA 1
ATOM 468 C C . LYS A 1 59 ? 27.419 56.148 162.787 1.00 27.50 59 LYS A C 1
ATOM 469 O O . LYS A 1 59 ? 26.529 56.985 162.788 1.00 28.66 59 LYS A O 1
ATOM 475 N N . THR A 1 60 ? 28.683 56.462 163.050 1.00 27.95 60 THR A N 1
ATOM 476 C CA . THR A 1 60 ? 29.078 57.838 163.359 1.00 29.10 60 THR A CA 1
ATOM 477 C C . THR A 1 60 ? 28.766 58.790 162.203 1.00 29.54 60 THR A C 1
ATOM 478 O O . THR A 1 60 ? 28.135 59.834 162.382 1.00 29.05 60 THR A O 1
ATOM 482 N N . THR A 1 61 ? 29.242 58.420 161.023 1.00 30.33 61 THR A N 1
ATOM 483 C CA . THR A 1 61 ? 29.023 59.175 159.810 1.00 31.25 61 THR A CA 1
ATOM 484 C C . THR A 1 61 ? 27.562 59.583 159.673 1.00 32.48 61 THR A C 1
ATOM 485 O O . THR A 1 61 ? 27.243 60.760 159.496 1.00 32.65 61 THR A O 1
ATOM 489 N N . ALA A 1 62 ? 26.678 58.598 159.752 1.00 32.35 62 ALA A N 1
ATOM 490 C CA . ALA A 1 62 ? 25.261 58.860 159.647 1.00 31.63 62 ALA A CA 1
ATOM 491 C C . ALA A 1 62 ? 24.809 59.731 160.802 1.00 31.78 62 ALA A C 1
ATOM 492 O O . ALA A 1 62 ? 24.061 60.677 160.599 1.00 34.44 62 ALA A O 1
ATOM 494 N N . ALA A 1 63 ? 25.259 59.425 162.012 1.00 31.33 63 ALA A N 1
ATOM 495 C CA . ALA A 1 63 ? 24.861 60.214 163.172 1.00 32.66 63 ALA A CA 1
ATOM 496 C C . ALA A 1 63 ? 25.182 61.686 162.933 1.00 34.88 63 ALA A C 1
ATOM 497 O O . ALA A 1 63 ? 24.336 62.551 163.159 1.00 35.32 63 ALA A O 1
ATOM 499 N N . LEU A 1 64 ? 26.401 61.961 162.471 1.00 36.54 64 LEU A N 1
ATOM 500 C CA . LEU A 1 64 ? 26.831 63.325 162.186 1.00 37.29 64 LEU A CA 1
ATOM 501 C C . LEU A 1 64 ? 26.008 63.906 161.036 1.00 37.87 64 LEU A C 1
ATOM 502 O O . LEU A 1 64 ? 25.587 65.060 161.090 1.00 39.38 64 LEU A O 1
ATOM 507 N N . ALA A 1 65 ? 25.783 63.114 159.995 1.00 36.25 65 ALA A N 1
ATOM 508 C CA . ALA A 1 65 ? 25.016 63.593 158.857 1.00 36.46 65 ALA A CA 1
ATOM 509 C C . ALA A 1 65 ? 23.592 63.919 159.299 1.00 37.01 65 ALA A C 1
ATOM 510 O O . ALA A 1 65 ? 22.927 64.777 158.726 1.00 37.03 65 ALA A O 1
ATOM 512 N N . LEU A 1 66 ? 23.130 63.229 160.330 1.00 37.07 66 LEU A N 1
ATOM 513 C CA . LEU A 1 66 ? 21.791 63.450 160.828 1.00 37.61 66 LEU A CA 1
ATOM 514 C C . LEU A 1 66 ? 21.757 64.817 161.488 1.00 39.32 66 LEU A C 1
ATOM 515 O O . LEU A 1 66 ? 20.845 65.613 161.253 1.00 40.33 66 LEU A O 1
ATOM 520 N N . ALA A 1 67 ? 22.772 65.080 162.306 1.00 40.54 67 ALA A N 1
ATOM 521 C CA . ALA A 1 67 ? 22.880 66.329 163.042 1.00 41.61 67 ALA A CA 1
ATOM 522 C C . ALA A 1 67 ? 23.031 67.524 162.117 1.00 42.80 67 ALA A C 1
ATOM 523 O O . ALA A 1 67 ? 22.517 68.603 162.403 1.00 43.61 67 ALA A O 1
ATOM 525 N N . ARG A 1 68 ? 23.734 67.330 161.008 1.00 43.89 68 ARG A N 1
ATOM 526 C CA . ARG A 1 68 ? 23.941 68.401 160.038 1.00 44.48 68 ARG A CA 1
ATOM 527 C C . ARG A 1 68 ? 22.635 68.816 159.390 1.00 42.31 68 ARG A C 1
ATOM 528 O O . ARG A 1 68 ? 22.386 70.003 159.209 1.00 42.67 68 ARG A O 1
ATOM 536 N N . GLU A 1 69 ? 21.798 67.845 159.042 1.00 39.56 69 GLU A N 1
ATOM 537 C CA . GLU A 1 69 ? 20.527 68.165 158.410 1.00 38.40 69 GLU A CA 1
ATOM 538 C C . GLU A 1 69 ? 19.508 68.703 159.407 1.00 38.39 69 GLU A C 1
ATOM 539 O O . GLU A 1 69 ? 18.743 69.605 159.093 1.00 38.40 69 GLU A O 1
ATOM 545 N N . LEU A 1 70 ? 19.509 68.173 160.620 1.00 38.23 70 LEU A N 1
ATOM 546 C CA . LEU A 1 70 ? 18.586 68.660 161.628 1.00 38.27 70 LEU A CA 1
ATOM 547 C C . LEU A 1 70 ? 18.944 70.071 162.099 1.00 39.52 70 LEU A C 1
ATOM 548 O O . LEU A 1 70 ? 18.075 70.935 162.197 1.00 40.20 70 LEU A O 1
ATOM 553 N N . PHE A 1 71 ? 20.229 70.287 162.381 1.00 40.70 71 PHE A N 1
ATOM 554 C CA . PHE A 1 71 ? 20.742 71.559 162.897 1.00 40.95 71 PHE A CA 1
ATOM 555 C C . PHE A 1 71 ? 21.442 72.491 161.912 1.00 40.24 71 PHE A C 1
ATOM 556 O O . PHE A 1 71 ? 21.748 73.634 162.252 1.00 39.83 71 PHE A O 1
ATOM 564 N N . GLY A 1 72 ? 21.713 72.018 160.708 1.00 39.64 72 GLY A N 1
ATOM 565 C CA . GLY A 1 72 ? 22.404 72.876 159.772 1.00 41.56 72 GLY A CA 1
ATOM 566 C C . GLY A 1 72 ? 23.723 73.341 160.372 1.00 42.91 72 GLY A C 1
ATOM 567 O O . GLY A 1 72 ? 24.367 72.611 161.126 1.00 42.84 72 GLY A O 1
ATOM 568 N N . GLU A 1 73 ? 24.119 74.566 160.047 1.00 44.04 73 GLU A N 1
ATOM 569 C CA . GLU A 1 73 ? 25.366 75.145 160.532 1.00 44.44 73 GLU A CA 1
ATOM 570 C C . GLU A 1 73 ? 25.520 75.089 162.045 1.00 44.88 73 GLU A C 1
ATOM 571 O O . GLU A 1 73 ? 26.615 75.294 162.567 1.00 44.45 73 GLU A O 1
ATOM 577 N N . ASN A 1 74 ? 24.433 74.812 162.755 1.00 45.67 74 ASN A N 1
ATOM 578 C CA . ASN A 1 74 ? 24.484 74.756 164.215 1.00 47.31 74 ASN A CA 1
ATOM 579 C C . ASN A 1 74 ? 24.779 73.382 164.806 1.00 48.15 74 ASN A C 1
ATOM 580 O O . ASN A 1 74 ? 24.834 73.241 166.029 1.00 46.92 74 ASN A O 1
ATOM 585 N N . TRP A 1 75 ? 24.982 72.379 163.955 1.00 49.84 75 TRP A N 1
ATOM 586 C CA . TRP A 1 75 ? 25.223 71.027 164.450 1.00 51.77 75 TRP A CA 1
ATOM 587 C C . TRP A 1 75 ? 26.300 70.887 165.520 1.00 52.23 75 TRP A C 1
ATOM 588 O O . TRP A 1 75 ? 26.051 70.279 166.561 1.00 52.78 75 TRP A O 1
ATOM 599 N N . ARG A 1 76 ? 27.484 71.446 165.292 1.00 52.92 76 ARG A N 1
ATOM 600 C CA . ARG A 1 76 ? 28.553 71.334 166.283 1.00 54.26 76 ARG A CA 1
ATOM 601 C C . ARG A 1 76 ? 28.153 71.859 167.668 1.00 53.56 76 ARG A C 1
ATOM 602 O O . ARG A 1 76 ? 28.687 71.415 168.683 1.00 53.29 76 ARG A O 1
ATOM 610 N N . HIS A 1 77 ? 27.209 72.794 167.709 1.00 53.72 77 HIS A N 1
ATOM 611 C CA . HIS A 1 77 ? 26.747 73.355 168.975 1.00 52.95 77 HIS A CA 1
ATOM 612 C C . HIS A 1 77 ? 25.713 72.439 169.628 1.00 52.32 77 HIS A C 1
ATOM 613 O O . HIS A 1 77 ? 25.653 72.337 170.857 1.00 52.35 77 HIS A O 1
ATOM 620 N N . ASN A 1 78 ? 24.900 71.777 168.807 1.00 51.09 78 ASN A N 1
ATOM 621 C CA . ASN A 1 78 ? 23.841 70.915 169.323 1.00 50.98 78 ASN A CA 1
ATOM 622 C C . ASN A 1 78 ? 24.148 69.422 169.387 1.00 51.00 78 ASN A C 1
ATOM 623 O O . ASN A 1 78 ? 23.362 68.647 169.938 1.00 51.15 78 ASN A O 1
ATOM 628 N N . PHE A 1 79 ? 25.290 69.021 168.838 1.00 49.75 79 PHE A N 1
ATOM 629 C CA . PHE A 1 79 ? 25.675 67.613 168.807 1.00 48.02 79 PHE A CA 1
ATOM 630 C C . PHE A 1 79 ? 26.898 67.302 169.673 1.00 47.03 79 PHE A C 1
ATOM 631 O O . PHE A 1 79 ? 28.002 67.743 169.379 1.00 47.28 79 PHE A O 1
ATOM 639 N N . LEU A 1 80 ? 26.685 66.548 170.748 1.00 45.97 80 LEU A N 1
ATOM 640 C CA . LEU A 1 80 ? 27.759 66.162 171.660 1.00 44.87 80 LEU A CA 1
ATOM 641 C C . LEU A 1 80 ? 28.071 64.673 171.501 1.00 44.88 80 LEU A C 1
ATOM 642 O O . LEU A 1 80 ? 27.167 63.839 171.479 1.00 44.53 80 LEU A O 1
ATOM 647 N N . GLU A 1 81 ? 29.352 64.344 171.387 1.00 45.37 81 GLU A N 1
ATOM 648 C CA . GLU A 1 81 ? 29.772 62.954 171.233 1.00 45.81 81 GLU A CA 1
ATOM 649 C C . GLU A 1 81 ? 30.660 62.487 172.385 1.00 45.68 81 GLU A C 1
ATOM 650 O O . GLU A 1 81 ? 31.734 63.034 172.616 1.00 46.30 81 GLU A O 1
ATOM 656 N N . LEU A 1 82 ? 30.203 61.473 173.110 1.00 45.70 82 LEU A N 1
ATOM 657 C CA . LEU A 1 82 ? 30.961 60.932 174.233 1.00 45.90 82 LEU A CA 1
ATOM 658 C C . LEU A 1 82 ? 31.181 59.434 174.031 1.00 46.78 82 LEU A C 1
ATOM 659 O O . LEU A 1 82 ? 30.429 58.782 173.304 1.00 46.73 82 LEU A O 1
ATOM 664 N N . ASN A 1 83 ? 32.217 58.886 174.657 1.00 47.94 83 ASN A N 1
ATOM 665 C CA . ASN A 1 83 ? 32.464 57.453 174.545 1.00 48.91 83 ASN A CA 1
ATOM 666 C C . ASN A 1 83 ? 32.214 56.776 175.890 1.00 49.44 83 ASN A C 1
ATOM 667 O O . ASN A 1 83 ? 32.882 57.064 176.877 1.00 49.04 83 ASN A O 1
ATOM 672 N N . ALA A 1 84 ? 31.245 55.872 175.917 1.00 51.24 84 ALA A N 1
ATOM 673 C CA . ALA A 1 84 ? 30.881 55.176 177.142 1.00 53.53 84 ALA A CA 1
ATOM 674 C C . ALA A 1 84 ? 32.008 54.415 177.830 1.00 55.60 84 ALA A C 1
ATOM 675 O O . ALA A 1 84 ? 32.161 54.504 179.049 1.00 56.54 84 ALA A O 1
ATOM 677 N N . SER A 1 85 ? 32.793 53.668 177.058 1.00 57.91 85 SER A N 1
ATOM 678 C CA . SER A 1 85 ? 33.878 52.869 177.628 1.00 59.57 85 SER A CA 1
ATOM 679 C C . SER A 1 85 ? 34.887 53.695 178.406 1.00 61.38 85 SER A C 1
ATOM 680 O O . SER A 1 85 ? 35.519 53.190 179.333 1.00 62.03 85 SER A O 1
ATOM 683 N N . ASP A 1 86 ? 35.040 54.961 178.034 1.00 63.34 86 ASP A N 1
ATOM 684 C CA . ASP A 1 86 ? 35.984 55.828 178.723 1.00 65.88 86 ASP A CA 1
ATOM 685 C C . ASP A 1 86 ? 35.424 56.305 180.061 1.00 68.27 86 ASP A C 1
ATOM 686 O O . ASP A 1 86 ? 35.052 57.469 180.209 1.00 67.29 86 ASP A O 1
ATOM 691 N N . GLU A 1 87 ? 35.378 55.388 181.027 1.00 72.02 87 GLU A N 1
ATOM 692 C CA . GLU A 1 87 ? 34.872 55.662 182.373 1.00 76.39 87 GLU A CA 1
ATOM 693 C C . GLU A 1 87 ? 35.426 56.929 183.015 1.00 79.17 87 GLU A C 1
ATOM 694 O O . GLU A 1 87 ? 34.673 57.845 183.348 1.00 80.15 87 GLU A O 1
ATOM 700 N N . ARG A 1 88 ? 36.741 56.967 183.213 1.00 81.94 88 ARG A N 1
ATOM 701 C CA . ARG A 1 88 ? 37.387 58.119 183.833 1.00 84.72 88 ARG A CA 1
ATOM 702 C C . ARG A 1 88 ? 36.978 59.440 183.187 1.00 85.91 88 ARG A C 1
ATOM 703 O O . ARG A 1 88 ? 36.504 60.353 183.865 1.00 85.44 88 ARG A O 1
ATOM 711 N N . GLY A 1 89 ? 37.162 59.534 181.874 1.00 87.57 89 GLY A N 1
ATOM 712 C CA . GLY A 1 89 ? 36.803 60.747 181.161 1.00 89.85 89 GLY A CA 1
ATOM 713 C C . GLY A 1 89 ? 35.323 61.097 181.237 1.00 91.66 89 GLY A C 1
ATOM 714 O O . GLY A 1 89 ? 34.966 62.240 181.544 1.00 91.46 89 GLY A O 1
ATOM 715 N N . ILE A 1 90 ? 34.461 60.118 180.959 1.00 93.24 90 ILE A N 1
ATOM 716 C CA . ILE A 1 90 ? 33.013 60.328 180.988 1.00 94.81 90 ILE A CA 1
ATOM 717 C C . ILE A 1 90 ? 32.520 60.784 182.370 1.00 95.46 90 ILE A C 1
ATOM 718 O O . ILE A 1 90 ? 31.404 61.297 182.509 1.00 95.45 90 ILE A O 1
ATOM 723 N N . ASN A 1 91 ? 33.359 60.600 183.386 1.00 96.43 91 ASN A N 1
ATOM 724 C CA . ASN A 1 91 ? 33.022 61.008 184.746 1.00 97.25 91 ASN A CA 1
ATOM 725 C C . ASN A 1 91 ? 33.643 62.367 185.054 1.00 97.36 91 ASN A C 1
ATOM 726 O O . ASN A 1 91 ? 33.098 63.148 185.836 1.00 97.11 91 ASN A O 1
ATOM 731 N N . VAL A 1 92 ? 34.787 62.642 184.431 1.00 97.42 92 VAL A N 1
ATOM 732 C CA . VAL A 1 92 ? 35.464 63.921 184.608 1.00 97.58 92 VAL A CA 1
ATOM 733 C C . VAL A 1 92 ? 34.897 64.869 183.555 1.00 97.35 92 VAL A C 1
ATOM 734 O O . VAL A 1 92 ? 35.496 65.899 183.234 1.00 97.33 92 VAL A O 1
ATOM 738 N N . ILE A 1 93 ? 33.739 64.495 183.012 1.00 96.96 93 ILE A N 1
ATOM 739 C CA . ILE A 1 93 ? 33.064 65.292 181.992 1.00 96.17 93 ILE A CA 1
ATOM 740 C C . ILE A 1 93 ? 31.550 65.181 182.156 1.00 95.38 93 ILE A C 1
ATOM 741 O O . ILE A 1 93 ? 30.788 65.691 181.331 1.00 95.37 93 ILE A O 1
ATOM 746 N N . ARG A 1 94 ? 31.119 64.502 183.215 1.00 94.54 94 ARG A N 1
ATOM 747 C CA . ARG A 1 94 ? 29.691 64.338 183.474 1.00 93.42 94 ARG A CA 1
ATOM 748 C C . ARG A 1 94 ? 29.093 65.708 183.721 1.00 92.14 94 ARG A C 1
ATOM 749 O O . ARG A 1 94 ? 27.938 65.966 183.376 1.00 91.57 94 ARG A O 1
ATOM 757 N N . GLU A 1 95 ? 29.902 66.579 184.316 1.00 90.96 95 GLU A N 1
ATOM 758 C CA . GLU A 1 95 ? 29.485 67.940 184.624 1.00 89.85 95 GLU A CA 1
ATOM 759 C C . GLU A 1 95 ? 29.182 68.696 183.332 1.00 88.31 95 GLU A C 1
ATOM 760 O O . GLU A 1 95 ? 28.150 69.358 183.216 1.00 88.20 95 GLU A O 1
ATOM 766 N N . LYS A 1 96 ? 30.092 68.593 182.366 1.00 86.86 96 LYS A N 1
ATOM 767 C CA . LYS A 1 96 ? 29.927 69.234 181.062 1.00 84.98 96 LYS A CA 1
ATOM 768 C C . LYS A 1 96 ? 28.632 68.729 180.401 1.00 84.15 96 LYS A C 1
ATOM 769 O O . LYS A 1 96 ? 27.869 69.508 179.820 1.00 83.80 96 LYS A O 1
ATOM 775 N N . VAL A 1 97 ? 28.394 67.423 180.505 1.00 82.64 97 VAL A N 1
ATOM 776 C CA . VAL A 1 97 ? 27.210 66.793 179.931 1.00 81.11 97 VAL A CA 1
ATOM 777 C C . VAL A 1 97 ? 25.923 67.438 180.445 1.00 80.26 97 VAL A C 1
ATOM 778 O O . VAL A 1 97 ? 25.082 67.878 179.660 1.00 80.19 97 VAL A O 1
ATOM 782 N N . LYS A 1 98 ? 25.771 67.484 181.765 1.00 78.99 98 LYS A N 1
ATOM 783 C CA . LYS A 1 98 ? 24.590 68.086 182.368 1.00 77.38 98 LYS A CA 1
ATOM 784 C C . LYS A 1 98 ? 24.463 69.523 181.887 1.00 76.44 98 LYS A C 1
ATOM 785 O O . LYS A 1 98 ? 23.363 70.064 181.789 1.00 76.85 98 LYS A O 1
ATOM 791 N N . GLU A 1 99 ? 25.602 70.138 181.595 1.00 74.70 99 GLU A N 1
ATOM 792 C CA . GLU A 1 99 ? 25.620 71.513 181.126 1.00 73.81 99 GLU A CA 1
ATOM 793 C C . GLU A 1 99 ? 25.056 71.563 179.713 1.00 71.85 99 GLU A C 1
ATOM 794 O O . GLU A 1 99 ? 24.293 72.464 179.360 1.00 72.57 99 GLU A O 1
ATOM 800 N N . PHE A 1 100 ? 25.448 70.585 178.908 1.00 68.79 100 PHE A N 1
ATOM 801 C CA . PHE A 1 100 ? 24.987 70.488 177.533 1.00 65.58 100 PHE A CA 1
ATOM 802 C C . PHE A 1 100 ? 23.485 70.239 177.568 1.00 65.19 100 PHE A C 1
ATOM 803 O O . PHE A 1 100 ? 22.721 70.808 176.788 1.00 64.64 100 PHE A O 1
ATOM 811 N N . ALA A 1 101 ? 23.076 69.383 178.496 1.00 64.78 101 ALA A N 1
ATOM 812 C CA . ALA A 1 101 ? 21.680 69.021 178.654 1.00 64.67 101 ALA A CA 1
ATOM 813 C C . ALA A 1 101 ? 20.900 70.131 179.337 1.00 64.94 101 ALA A C 1
ATOM 814 O O . ALA A 1 101 ? 19.671 70.164 179.275 1.00 65.58 101 ALA A O 1
ATOM 816 N N . ARG A 1 102 ? 21.618 71.039 179.989 1.00 65.10 102 ARG A N 1
ATOM 817 C CA . ARG A 1 102 ? 20.986 72.154 180.682 1.00 64.76 102 ARG A CA 1
ATOM 818 C C . ARG A 1 102 ? 20.540 73.207 179.675 1.00 63.43 102 ARG A C 1
ATOM 819 O O . ARG A 1 102 ? 19.348 73.430 179.482 1.00 63.56 102 ARG A O 1
ATOM 827 N N . THR A 1 103 ? 21.512 73.837 179.024 1.00 61.55 103 THR A N 1
ATOM 828 C CA . THR A 1 103 ? 21.251 74.879 178.032 1.00 60.51 103 THR A CA 1
ATOM 829 C C . THR A 1 103 ? 20.392 74.446 176.841 1.00 58.14 103 THR A C 1
ATOM 830 O O . THR A 1 103 ? 20.522 73.332 176.333 1.00 58.14 103 THR A O 1
ATOM 834 N N . LYS A 1 104 ? 19.521 75.349 176.399 1.00 55.56 104 LYS A N 1
ATOM 835 C CA . LYS A 1 104 ? 18.621 75.098 175.273 1.00 53.29 104 LYS A CA 1
ATOM 836 C C . LYS A 1 104 ? 19.379 75.000 173.945 1.00 50.61 104 LYS A C 1
ATOM 837 O O . LYS A 1 104 ? 20.491 75.506 173.817 1.00 51.55 104 LYS A O 1
ATOM 843 N N . PRO A 1 105 ? 18.788 74.334 172.943 1.00 47.90 105 PRO A N 1
ATOM 844 C CA . PRO A 1 105 ? 19.429 74.179 171.632 1.00 46.57 105 PRO A CA 1
ATOM 845 C C . PRO A 1 105 ? 19.613 75.497 170.876 1.00 45.26 105 PRO A C 1
ATOM 846 O O . PRO A 1 105 ? 18.707 76.321 170.817 1.00 46.68 105 PRO A O 1
ATOM 850 N N . ILE A 1 106 ? 20.787 75.681 170.287 1.00 43.76 106 ILE A N 1
ATOM 851 C CA . ILE A 1 106 ? 21.097 76.882 169.522 1.00 41.92 106 ILE A CA 1
ATOM 852 C C . ILE A 1 106 ? 20.343 76.878 168.198 1.00 41.66 106 ILE A C 1
ATOM 853 O O . ILE A 1 106 ? 20.105 75.820 167.619 1.00 40.79 106 ILE A O 1
ATOM 858 N N . GLY A 1 107 ? 19.957 78.068 167.737 1.00 41.62 107 GLY A N 1
ATOM 859 C CA . GLY A 1 107 ? 19.252 78.202 166.469 1.00 40.99 107 GLY A CA 1
ATOM 860 C C . GLY A 1 107 ? 17.763 77.909 166.504 1.00 40.65 107 GLY A C 1
ATOM 861 O O . GLY A 1 107 ? 17.126 77.811 165.455 1.00 39.24 107 GLY A O 1
ATOM 862 N N . GLY A 1 108 ? 17.211 77.752 167.704 1.00 40.47 108 GLY A N 1
ATOM 863 C CA . GLY A 1 108 ? 15.791 77.482 167.832 1.00 41.31 108 GLY A CA 1
ATOM 864 C C . GLY A 1 108 ? 15.345 76.059 167.569 1.00 41.91 108 GLY A C 1
ATOM 865 O O . GLY A 1 108 ? 14.156 75.807 167.391 1.00 41.23 108 GLY A O 1
ATOM 866 N N . ALA A 1 109 ? 16.291 75.125 167.537 1.00 44.21 109 ALA A N 1
ATOM 867 C CA . ALA A 1 109 ? 15.967 73.715 167.309 1.00 44.35 109 ALA A CA 1
ATOM 868 C C . ALA A 1 109 ? 15.313 73.155 168.570 1.00 43.78 109 ALA A C 1
ATOM 869 O O . ALA A 1 109 ? 15.571 73.627 169.676 1.00 43.72 109 ALA A O 1
ATOM 871 N N . SER A 1 110 ? 14.468 72.149 168.410 1.00 43.40 110 SER A N 1
ATOM 872 C CA . SER A 1 110 ? 13.785 71.582 169.562 1.00 44.24 110 SER A CA 1
ATOM 873 C C . SER A 1 110 ? 14.648 70.770 170.544 1.00 43.02 110 SER A C 1
ATOM 874 O O . SER A 1 110 ? 14.339 70.710 171.732 1.00 42.75 110 SER A O 1
ATOM 877 N N . PHE A 1 111 ? 15.734 70.165 170.073 1.00 42.02 111 PHE A N 1
ATOM 878 C CA . PHE A 1 111 ? 16.566 69.369 170.976 1.00 40.62 111 PHE A CA 1
ATOM 879 C C . PHE A 1 111 ? 18.030 69.211 170.557 1.00 39.32 111 PHE A C 1
ATOM 880 O O . PHE A 1 111 ? 18.406 69.460 169.414 1.00 38.57 111 PHE A O 1
ATOM 888 N N . LYS A 1 112 ? 18.854 68.793 171.505 1.00 38.68 112 LYS A N 1
ATOM 889 C CA . LYS A 1 112 ? 20.263 68.539 171.224 1.00 38.87 112 LYS A CA 1
ATOM 890 C C . LYS A 1 112 ? 20.458 67.024 171.216 1.00 37.33 112 LYS A C 1
ATOM 891 O O . LYS A 1 112 ? 19.728 66.300 171.885 1.00 37.80 112 LYS A O 1
ATOM 897 N N . ILE A 1 113 ? 21.429 66.540 170.457 1.00 35.93 113 ILE A N 1
ATOM 898 C CA . ILE A 1 113 ? 21.698 65.101 170.431 1.00 35.21 113 ILE A CA 1
ATOM 899 C C . ILE A 1 113 ? 23.023 64.771 171.127 1.00 35.11 113 ILE A C 1
ATOM 900 O O . ILE A 1 113 ? 24.041 65.432 170.903 1.00 34.77 113 ILE A O 1
ATOM 905 N N . ILE A 1 114 ? 23.000 63.767 171.991 1.00 34.44 114 ILE A N 1
ATOM 906 C CA . ILE A 1 114 ? 24.222 63.318 172.640 1.00 34.89 114 ILE A CA 1
ATOM 907 C C . ILE A 1 114 ? 24.519 61.973 172.006 1.00 35.00 114 ILE A C 1
ATOM 908 O O . ILE A 1 114 ? 23.662 61.079 172.001 1.00 33.47 114 ILE A O 1
ATOM 913 N N . PHE A 1 115 ? 25.717 61.844 171.443 1.00 35.83 115 PHE A N 1
ATOM 914 C CA . PHE A 1 115 ? 26.113 60.600 170.797 1.00 37.73 115 PHE A CA 1
ATOM 915 C C . PHE A 1 115 ? 27.016 59.792 171.713 1.00 37.59 115 PHE A C 1
ATOM 916 O O . PHE A 1 115 ? 28.184 60.122 171.895 1.00 37.66 115 PHE A O 1
ATOM 924 N N . LEU A 1 116 ? 26.460 58.732 172.288 1.00 38.63 116 LEU A N 1
ATOM 925 C CA . LEU A 1 116 ? 27.195 57.860 173.194 1.00 39.09 116 LEU A CA 1
ATOM 926 C C . LEU A 1 116 ? 27.807 56.707 172.414 1.00 39.21 116 LEU A C 1
ATOM 927 O O . LEU A 1 116 ? 27.110 55.778 172.016 1.00 37.70 116 LEU A O 1
ATOM 932 N N . ASP A 1 117 ? 29.113 56.771 172.191 1.00 41.03 117 ASP A N 1
ATOM 933 C CA . ASP A 1 117 ? 29.789 55.726 171.440 1.00 42.88 117 ASP A CA 1
ATOM 934 C C . ASP A 1 117 ? 30.168 54.559 172.332 1.00 44.40 117 ASP A C 1
ATOM 935 O O . ASP A 1 117 ? 30.596 54.752 173.471 1.00 44.37 117 ASP A O 1
ATOM 940 N N . GLU A 1 118 ? 29.990 53.348 171.807 1.00 46.30 118 GLU A N 1
ATOM 941 C CA . GLU A 1 118 ? 30.287 52.119 172.538 1.00 47.95 118 GLU A CA 1
ATOM 942 C C . GLU A 1 118 ? 29.464 52.065 173.823 1.00 47.69 118 GLU A C 1
ATOM 943 O O . GLU A 1 118 ? 29.993 51.852 174.915 1.00 47.32 118 GLU A O 1
ATOM 949 N N . ALA A 1 119 ? 28.160 52.257 173.674 1.00 47.68 119 ALA A N 1
ATOM 950 C CA . ALA A 1 119 ? 27.246 52.241 174.805 1.00 47.88 119 ALA A CA 1
ATOM 951 C C . ALA A 1 119 ? 27.105 50.850 175.406 1.00 48.17 119 ALA A C 1
ATOM 952 O O . ALA A 1 119 ? 26.634 50.711 176.533 1.00 47.98 119 ALA A O 1
ATOM 954 N N . ASP A 1 120 ? 27.502 49.822 174.658 1.00 48.40 120 ASP A N 1
ATOM 955 C CA . ASP A 1 120 ? 27.406 48.454 175.156 1.00 48.67 120 ASP A CA 1
ATOM 956 C C . ASP A 1 120 ? 28.603 48.056 176.026 1.00 48.56 120 ASP A C 1
ATOM 957 O O . ASP A 1 120 ? 28.736 46.905 176.434 1.00 47.54 120 ASP A O 1
ATOM 962 N N . ALA A 1 121 ? 29.467 49.023 176.308 1.00 49.09 121 ALA A N 1
ATOM 963 C CA . ALA A 1 121 ? 30.627 48.794 177.152 1.00 49.39 121 ALA A CA 1
ATOM 964 C C . ALA A 1 121 ? 30.239 49.173 178.578 1.00 50.51 121 ALA A C 1
ATOM 965 O O . ALA A 1 121 ? 31.060 49.130 179.495 1.00 50.84 121 ALA A O 1
ATOM 967 N N . LEU A 1 122 ? 28.977 49.555 178.751 1.00 51.81 122 LEU A N 1
ATOM 968 C CA . LEU A 1 122 ? 28.447 49.928 180.057 1.00 53.07 122 LEU A CA 1
ATOM 969 C C . LEU A 1 122 ? 27.848 48.684 180.695 1.00 55.54 122 LEU A C 1
ATOM 970 O O . LEU A 1 122 ? 27.227 47.862 180.020 1.00 55.48 122 LEU A O 1
ATOM 975 N N . THR A 1 123 ? 28.035 48.535 181.999 1.00 59.03 123 THR A N 1
ATOM 976 C CA . THR A 1 123 ? 27.483 47.375 182.683 1.00 61.80 123 THR A CA 1
ATOM 977 C C . THR A 1 123 ? 25.972 47.503 182.779 1.00 63.76 123 THR A C 1
ATOM 978 O O . THR A 1 123 ? 25.386 48.439 182.239 1.00 63.92 123 THR A O 1
ATOM 982 N N . GLN A 1 124 ? 25.344 46.558 183.468 1.00 66.44 124 GLN A N 1
ATOM 983 C CA . GLN A 1 124 ? 23.896 46.567 183.619 1.00 67.96 124 GLN A CA 1
ATOM 984 C C . GLN A 1 124 ? 23.438 47.742 184.474 1.00 68.33 124 GLN A C 1
ATOM 985 O O . GLN A 1 124 ? 22.485 48.439 184.125 1.00 68.66 124 GLN A O 1
ATOM 991 N N . ASP A 1 125 ? 24.118 47.964 185.592 1.00 68.35 125 ASP A N 1
ATOM 992 C CA . ASP A 1 125 ? 23.769 49.070 186.472 1.00 68.91 125 ASP A CA 1
ATOM 993 C C . ASP A 1 125 ? 24.053 50.403 185.784 1.00 68.24 125 ASP A C 1
ATOM 994 O O . ASP A 1 125 ? 23.268 51.349 185.893 1.00 68.33 125 ASP A O 1
ATOM 999 N N . ALA A 1 126 ? 25.176 50.470 185.074 1.00 67.02 126 ALA A N 1
ATOM 1000 C CA . ALA A 1 126 ? 25.553 51.683 184.360 1.00 65.58 126 ALA A CA 1
ATOM 1001 C C . ALA A 1 126 ? 24.468 52.006 183.337 1.00 64.40 126 ALA A C 1
ATOM 1002 O O . ALA A 1 126 ? 24.090 53.164 183.171 1.00 63.89 126 ALA A O 1
ATOM 1004 N N . GLN A 1 127 ? 23.971 50.973 182.661 1.00 63.17 127 GLN A N 1
ATOM 1005 C CA . GLN A 1 127 ? 22.915 51.133 181.666 1.00 62.74 127 GLN A CA 1
ATOM 1006 C C . GLN A 1 127 ? 21.588 51.502 182.323 1.00 63.21 127 GLN A C 1
ATOM 1007 O O . GLN A 1 127 ? 20.765 52.204 181.736 1.00 63.38 127 GLN A O 1
ATOM 1013 N N . GLN A 1 128 ? 21.381 51.016 183.542 1.00 63.37 128 GLN A N 1
ATOM 1014 C CA . GLN A 1 128 ? 20.165 51.318 184.278 1.00 63.26 128 GLN A CA 1
ATOM 1015 C C . GLN A 1 128 ? 20.171 52.800 184.617 1.00 62.77 128 GLN A C 1
ATOM 1016 O O . GLN A 1 128 ? 19.134 53.462 184.559 1.00 63.53 128 GLN A O 1
ATOM 1022 N N . ALA A 1 129 ? 21.346 53.319 184.959 1.00 61.44 129 ALA A N 1
ATOM 1023 C CA . ALA A 1 129 ? 21.484 54.727 185.305 1.00 60.66 129 ALA A CA 1
ATOM 1024 C C . ALA A 1 129 ? 21.312 55.620 184.076 1.00 60.76 129 ALA A C 1
ATOM 1025 O O . ALA A 1 129 ? 20.705 56.691 184.157 1.00 60.63 129 ALA A O 1
ATOM 1027 N N . LEU A 1 130 ? 21.855 55.185 182.942 1.00 60.76 130 LEU A N 1
ATOM 1028 C CA . LEU A 1 130 ? 21.735 55.950 181.704 1.00 60.86 130 LEU A CA 1
ATOM 1029 C C . LEU A 1 130 ? 20.260 56.137 181.414 1.00 60.65 130 LEU A C 1
ATOM 1030 O O . LEU A 1 130 ? 19.819 57.231 181.069 1.00 60.65 130 LEU A O 1
ATOM 1035 N N . ARG A 1 131 ? 19.506 55.052 181.556 1.00 60.90 131 ARG A N 1
ATOM 1036 C CA . ARG A 1 131 ? 18.069 55.071 181.326 1.00 61.40 131 ARG A CA 1
ATOM 1037 C C . ARG A 1 131 ? 17.447 56.200 182.144 1.00 60.39 131 ARG A C 1
ATOM 1038 O O . ARG A 1 131 ? 16.623 56.959 181.643 1.00 59.67 131 ARG A O 1
ATOM 1046 N N . ARG A 1 132 ? 17.855 56.311 183.404 1.00 59.94 132 ARG A N 1
ATOM 1047 C CA . ARG A 1 132 ? 17.333 57.354 184.274 1.00 59.71 132 ARG A CA 1
ATOM 1048 C C . ARG A 1 132 ? 17.537 58.716 183.636 1.00 59.51 132 ARG A C 1
ATOM 1049 O O . ARG A 1 132 ? 16.587 59.479 183.473 1.00 59.76 132 ARG A O 1
ATOM 1057 N N . THR A 1 133 ? 18.775 59.017 183.264 1.00 59.69 133 THR A N 1
ATOM 1058 C CA . THR A 1 133 ? 19.071 60.303 182.653 1.00 59.93 133 THR A CA 1
ATOM 1059 C C . THR A 1 133 ? 18.557 60.414 181.221 1.00 59.21 133 THR A C 1
ATOM 1060 O O . THR A 1 133 ? 18.533 61.502 180.649 1.00 59.09 133 THR A O 1
ATOM 1064 N N . MET A 1 134 ? 18.149 59.297 180.630 1.00 58.33 134 MET A N 1
ATOM 1065 C CA . MET A 1 134 ? 17.612 59.367 179.281 1.00 58.59 134 MET A CA 1
ATOM 1066 C C . MET A 1 134 ? 16.214 59.961 179.387 1.00 59.10 134 MET A C 1
ATOM 1067 O O . MET A 1 134 ? 15.820 60.793 178.571 1.00 59.04 134 MET A O 1
ATOM 1072 N N . GLU A 1 135 ? 15.479 59.539 180.412 1.00 59.94 135 GLU A N 1
ATOM 1073 C CA . GLU A 1 135 ? 14.124 60.026 180.646 1.00 61.37 135 GLU A CA 1
ATOM 1074 C C . GLU A 1 135 ? 14.178 61.426 181.238 1.00 62.28 135 GLU A C 1
ATOM 1075 O O . GLU A 1 135 ? 13.414 62.310 180.856 1.00 62.56 135 GLU A O 1
ATOM 1081 N N . MET A 1 136 ? 15.093 61.612 182.180 1.00 63.18 136 MET A N 1
ATOM 1082 C CA . MET A 1 136 ? 15.262 62.887 182.852 1.00 64.65 136 MET A CA 1
ATOM 1083 C C . MET A 1 136 ? 15.333 64.052 181.865 1.00 64.11 136 MET A C 1
ATOM 1084 O O . MET A 1 136 ? 14.560 65.006 181.967 1.00 64.67 136 MET A O 1
ATOM 1089 N N . PHE A 1 137 ? 16.253 63.972 180.908 1.00 62.83 137 PHE A N 1
ATOM 1090 C CA . PHE A 1 137 ? 16.415 65.036 179.922 1.00 61.50 137 PHE A CA 1
ATOM 1091 C C . PHE A 1 137 ? 15.737 64.732 178.591 1.00 60.98 137 PHE A C 1
ATOM 1092 O O . PHE A 1 137 ? 15.985 65.427 177.601 1.00 61.45 137 PHE A O 1
ATOM 1100 N N . SER A 1 138 ? 14.887 63.708 178.557 1.00 59.54 138 SER A N 1
ATOM 1101 C CA . SER A 1 138 ? 14.225 63.323 177.311 1.00 57.63 138 SER A CA 1
ATOM 1102 C C . SER A 1 138 ? 13.570 64.484 176.577 1.00 56.60 138 SER A C 1
ATOM 1103 O O . SER A 1 138 ? 13.383 64.422 175.372 1.00 55.51 138 SER A O 1
ATOM 1106 N N . SER A 1 139 ? 13.243 65.549 177.299 1.00 56.44 139 SER A N 1
ATOM 1107 C CA . SER A 1 139 ? 12.596 66.715 176.700 1.00 56.16 139 SER A CA 1
ATOM 1108 C C . SER A 1 139 ? 13.545 67.666 175.965 1.00 54.37 139 SER A C 1
ATOM 1109 O O . SER A 1 139 ? 13.147 68.306 174.992 1.00 53.49 139 SER A O 1
ATOM 1112 N N . ASN A 1 140 ? 14.792 67.760 176.428 1.00 52.81 140 ASN A N 1
ATOM 1113 C CA . ASN A 1 140 ? 15.773 68.638 175.793 1.00 50.25 140 ASN A CA 1
ATOM 1114 C C . ASN A 1 140 ? 16.800 67.900 174.929 1.00 49.18 140 ASN A C 1
ATOM 1115 O O . ASN A 1 140 ? 17.166 68.386 173.856 1.00 49.99 140 ASN A O 1
ATOM 1120 N N . VAL A 1 141 ? 17.291 66.746 175.374 1.00 46.76 141 VAL A N 1
ATOM 1121 C CA . VAL A 1 141 ? 18.247 66.040 174.527 1.00 44.86 141 VAL A CA 1
ATOM 1122 C C . VAL A 1 141 ? 17.709 64.703 174.054 1.00 43.66 141 VAL A C 1
ATOM 1123 O O . VAL A 1 141 ? 16.839 64.100 174.686 1.00 43.62 141 VAL A O 1
ATOM 1127 N N . ARG A 1 142 ? 18.232 64.268 172.916 1.00 41.71 142 ARG A N 1
ATOM 1128 C CA . ARG A 1 142 ? 17.855 63.014 172.291 1.00 40.24 142 ARG A CA 1
ATOM 1129 C C . ARG A 1 142 ? 19.138 62.170 172.194 1.00 39.28 142 ARG A C 1
ATOM 1130 O O . ARG A 1 142 ? 20.173 62.659 171.734 1.00 40.19 142 ARG A O 1
ATOM 1138 N N . PHE A 1 143 ? 19.078 60.912 172.618 1.00 36.88 143 PHE A N 1
ATOM 1139 C CA . PHE A 1 143 ? 20.255 60.047 172.570 1.00 34.79 143 PHE A CA 1
ATOM 1140 C C . PHE A 1 143 ? 20.401 59.152 171.341 1.00 33.94 143 PHE A C 1
ATOM 1141 O O . PHE A 1 143 ? 19.424 58.618 170.815 1.00 33.86 143 PHE A O 1
ATOM 1149 N N . ILE A 1 144 ? 21.642 58.996 170.893 1.00 32.98 144 ILE A N 1
ATOM 1150 C CA . ILE A 1 144 ? 21.965 58.105 169.779 1.00 31.02 144 ILE A CA 1
ATOM 1151 C C . ILE A 1 144 ? 23.060 57.204 170.346 1.00 31.28 144 ILE A C 1
ATOM 1152 O O . ILE A 1 144 ? 24.207 57.630 170.501 1.00 31.29 144 ILE A O 1
ATOM 1157 N N . LEU A 1 145 ? 22.684 55.973 170.683 1.00 30.91 145 LEU A N 1
ATOM 1158 C CA . LEU A 1 145 ? 23.604 54.992 171.263 1.00 30.13 145 LEU A CA 1
ATOM 1159 C C . LEU A 1 145 ? 24.200 54.057 170.220 1.00 29.98 145 LEU A C 1
ATOM 1160 O O . LEU A 1 145 ? 23.477 53.454 169.427 1.00 27.56 145 LEU A O 1
ATOM 1165 N N . SER A 1 146 ? 25.526 53.929 170.241 1.00 30.85 146 SER A N 1
ATOM 1166 C CA . SER A 1 146 ? 26.222 53.065 169.299 1.00 31.00 146 SER A CA 1
ATOM 1167 C C . SER A 1 146 ? 26.736 51.819 170.005 1.00 31.67 146 SER A C 1
ATOM 1168 O O . SER A 1 146 ? 27.235 51.882 171.133 1.00 31.23 146 SER A O 1
ATOM 1171 N N . CYS A 1 147 ? 26.606 50.682 169.335 1.00 32.54 147 CYS A N 1
ATOM 1172 C CA . CYS A 1 147 ? 27.039 49.413 169.901 1.00 34.82 147 CYS A CA 1
ATOM 1173 C C . CYS A 1 147 ? 27.289 48.392 168.796 1.00 37.05 147 CYS A C 1
ATOM 1174 O O . CYS A 1 147 ? 26.977 48.637 167.621 1.00 37.04 147 CYS A O 1
ATOM 1177 N N . ASN A 1 148 ? 27.856 47.248 169.172 1.00 38.67 148 ASN A N 1
ATOM 1178 C CA . ASN A 1 148 ? 28.140 46.196 168.201 1.00 39.78 148 ASN A CA 1
ATOM 1179 C C . ASN A 1 148 ? 26.934 45.304 168.102 1.00 38.71 148 ASN A C 1
ATOM 1180 O O . ASN A 1 148 ? 26.635 44.754 167.043 1.00 38.18 148 ASN A O 1
ATOM 1185 N N . TYR A 1 149 ? 26.246 45.165 169.228 1.00 38.23 149 TYR A N 1
ATOM 1186 C CA . TYR A 1 149 ? 25.055 44.335 169.299 1.00 38.69 149 TYR A CA 1
ATOM 1187 C C . TYR A 1 149 ? 24.012 44.994 170.173 1.00 39.43 149 TYR A C 1
ATOM 1188 O O . TYR A 1 149 ? 24.313 45.453 171.279 1.00 39.20 149 TYR A O 1
ATOM 1197 N N . SER A 1 150 ? 22.789 45.051 169.659 1.00 40.09 150 SER A N 1
ATOM 1198 C CA . SER A 1 150 ? 21.681 45.640 170.384 1.00 40.24 150 SER A CA 1
ATOM 1199 C C . SER A 1 150 ? 21.407 44.728 171.563 1.00 41.84 150 SER A C 1
ATOM 1200 O O . SER A 1 150 ? 20.989 45.175 172.636 1.00 42.26 150 SER A O 1
ATOM 1203 N N . SER A 1 151 ? 21.675 43.442 171.356 1.00 43.28 151 SER A N 1
ATOM 1204 C CA . SER A 1 151 ? 21.473 42.433 172.386 1.00 44.29 151 SER A CA 1
ATOM 1205 C C . SER A 1 151 ? 22.290 42.740 173.643 1.00 45.01 151 SER A C 1
ATOM 1206 O O . SER A 1 151 ? 22.086 42.112 174.680 1.00 45.28 151 SER A O 1
ATOM 1209 N N . LYS A 1 152 ? 23.210 43.700 173.553 1.00 45.13 152 LYS A N 1
ATOM 1210 C CA . LYS A 1 152 ? 24.027 44.063 174.703 1.00 46.36 152 LYS A CA 1
ATOM 1211 C C . LYS A 1 152 ? 23.491 45.286 175.456 1.00 46.98 152 LYS A C 1
ATOM 1212 O O . LYS A 1 152 ? 24.069 45.706 176.468 1.00 47.17 152 LYS A O 1
ATOM 1218 N N . ILE A 1 153 ? 22.394 45.862 174.960 1.00 46.01 153 ILE A N 1
ATOM 1219 C CA . ILE A 1 153 ? 21.765 47.008 175.618 1.00 44.78 153 ILE A CA 1
ATOM 1220 C C . ILE A 1 153 ? 20.489 46.487 176.291 1.00 45.14 153 ILE A C 1
ATOM 1221 O O . ILE A 1 153 ? 19.717 45.734 175.683 1.00 43.85 153 ILE A O 1
ATOM 1226 N N . ILE A 1 154 ? 20.275 46.876 177.545 1.00 45.14 154 ILE A N 1
ATOM 1227 C CA . ILE A 1 154 ? 19.111 46.404 178.282 1.00 45.94 154 ILE A CA 1
ATOM 1228 C C . ILE A 1 154 ? 17.786 46.689 177.590 1.00 47.97 154 ILE A C 1
ATOM 1229 O O . ILE A 1 154 ? 17.604 47.726 176.945 1.00 48.61 154 ILE A O 1
ATOM 1234 N N . GLU A 1 155 ? 16.867 45.739 177.732 1.00 49.66 155 GLU A N 1
ATOM 1235 C CA . GLU A 1 155 ? 15.539 45.817 177.137 1.00 50.07 155 GLU A CA 1
ATOM 1236 C C . GLU A 1 155 ? 14.862 47.162 177.407 1.00 50.04 155 GLU A C 1
ATOM 1237 O O . GLU A 1 155 ? 14.289 47.770 176.502 1.00 48.75 155 GLU A O 1
ATOM 1243 N N . PRO A 1 156 ? 14.914 47.642 178.659 1.00 50.37 156 PRO A N 1
ATOM 1244 C CA . PRO A 1 156 ? 14.288 48.928 178.972 1.00 51.46 156 PRO A CA 1
ATOM 1245 C C . PRO A 1 156 ? 14.745 50.009 178.001 1.00 52.59 156 PRO A C 1
ATOM 1246 O O . PRO A 1 156 ? 13.920 50.665 177.360 1.00 53.61 156 PRO A O 1
ATOM 1250 N N . ILE A 1 157 ? 16.062 50.179 177.889 1.00 53.06 157 ILE A N 1
ATOM 1251 C CA . ILE A 1 157 ? 16.640 51.177 176.994 1.00 53.03 157 ILE A CA 1
ATOM 1252 C C . ILE A 1 157 ? 16.321 50.880 175.528 1.00 53.69 157 ILE A C 1
ATOM 1253 O O . ILE A 1 157 ? 16.186 51.793 174.724 1.00 53.64 157 ILE A O 1
ATOM 1258 N N . GLN A 1 158 ? 16.198 49.605 175.179 1.00 54.72 158 GLN A N 1
ATOM 1259 C CA . GLN A 1 158 ? 15.874 49.242 173.804 1.00 55.62 158 GLN A CA 1
ATOM 1260 C C . GLN A 1 158 ? 14.439 49.621 173.476 1.00 55.85 158 GLN A C 1
ATOM 1261 O O . GLN A 1 158 ? 14.147 50.058 172.366 1.00 57.32 158 GLN A O 1
ATOM 1267 N N . SER A 1 159 ? 13.545 49.429 174.442 1.00 55.46 159 SER A N 1
ATOM 1268 C CA . SER A 1 159 ? 12.131 49.733 174.262 1.00 54.56 159 SER A CA 1
ATOM 1269 C C . SER A 1 159 ? 11.928 51.181 173.885 1.00 53.43 159 SER A C 1
ATOM 1270 O O . SER A 1 159 ? 11.021 51.504 173.122 1.00 54.30 159 SER A O 1
ATOM 1273 N N . ARG A 1 160 ? 12.774 52.051 174.427 1.00 51.69 160 ARG A N 1
ATOM 1274 C CA . ARG A 1 160 ? 12.673 53.485 174.167 1.00 49.62 160 ARG A CA 1
ATOM 1275 C C . ARG A 1 160 ? 13.327 53.987 172.879 1.00 46.20 160 ARG A C 1
ATOM 1276 O O . ARG A 1 160 ? 13.217 55.168 172.555 1.00 45.56 160 ARG A O 1
ATOM 1284 N N . CYS A 1 161 ? 13.980 53.108 172.129 1.00 42.23 161 CYS A N 1
ATOM 1285 C CA . CYS A 1 161 ? 14.666 53.553 170.925 1.00 40.26 161 CYS A CA 1
ATOM 1286 C C . CYS A 1 161 ? 14.178 52.990 169.605 1.00 39.20 161 CYS A C 1
ATOM 1287 O O . CYS A 1 161 ? 13.414 52.034 169.553 1.00 39.42 161 CYS A O 1
ATOM 1290 N N . ALA A 1 162 ? 14.645 53.617 168.533 1.00 38.41 162 ALA A N 1
ATOM 1291 C CA . ALA A 1 162 ? 14.366 53.168 167.181 1.00 38.09 162 ALA A CA 1
ATOM 1292 C C . ALA A 1 162 ? 15.677 52.464 166.844 1.00 38.42 162 ALA A C 1
ATOM 1293 O O . ALA A 1 162 ? 16.736 53.090 166.839 1.00 40.15 162 ALA A O 1
ATOM 1295 N N . ILE A 1 163 ? 15.608 51.166 166.589 1.00 37.40 163 ILE A N 1
ATOM 1296 C CA . ILE A 1 163 ? 16.787 50.379 166.282 1.00 35.62 163 ILE A CA 1
ATOM 1297 C C . ILE A 1 163 ? 17.238 50.455 164.835 1.00 35.08 163 ILE A C 1
ATOM 1298 O O . ILE A 1 163 ? 16.431 50.342 163.920 1.00 35.14 163 ILE A O 1
ATOM 1303 N N . PHE A 1 164 ? 18.537 50.644 164.634 1.00 35.12 164 PHE A N 1
ATOM 1304 C CA . PHE A 1 164 ? 19.107 50.668 163.292 1.00 34.84 164 PHE A CA 1
ATOM 1305 C C . PHE A 1 164 ? 20.276 49.683 163.255 1.00 36.20 164 PHE A C 1
ATOM 1306 O O . PHE A 1 164 ? 21.215 49.780 164.052 1.00 36.22 164 PHE A O 1
ATOM 1314 N N . ARG A 1 165 ? 20.207 48.718 162.345 1.00 36.59 165 ARG A N 1
ATOM 1315 C CA . ARG A 1 165 ? 21.270 47.736 162.235 1.00 37.30 165 ARG A CA 1
ATOM 1316 C C . ARG A 1 165 ? 22.093 47.934 160.978 1.00 36.18 165 ARG A C 1
ATOM 1317 O O . ARG A 1 165 ? 21.705 47.504 159.889 1.00 32.89 165 ARG A O 1
ATOM 1325 N N . PHE A 1 166 ? 23.233 48.601 161.154 1.00 36.54 166 PHE A N 1
ATOM 1326 C CA . PHE A 1 166 ? 24.163 48.867 160.062 1.00 36.96 166 PHE A CA 1
ATOM 1327 C C . PHE A 1 166 ? 24.877 47.581 159.717 1.00 37.00 166 PHE A C 1
ATOM 1328 O O . PHE A 1 166 ? 25.286 46.853 160.612 1.00 36.24 166 PHE A O 1
ATOM 1336 N N . ARG A 1 167 ? 25.028 47.310 158.424 1.00 39.28 167 ARG A N 1
ATOM 1337 C CA . ARG A 1 167 ? 25.719 46.105 157.970 1.00 41.70 167 ARG A CA 1
ATOM 1338 C C . ARG A 1 167 ? 27.057 46.457 157.304 1.00 41.51 167 ARG A C 1
ATOM 1339 O O . ARG A 1 167 ? 27.378 47.631 157.111 1.00 41.69 167 ARG A O 1
ATOM 1347 N N . PRO A 1 168 ? 27.869 45.449 156.965 1.00 40.70 168 PRO A N 1
ATOM 1348 C CA . PRO A 1 168 ? 29.145 45.792 156.338 1.00 40.06 168 PRO A CA 1
ATOM 1349 C C . PRO A 1 168 ? 28.915 46.431 154.981 1.00 39.26 168 PRO A C 1
ATOM 1350 O O . PRO A 1 168 ? 27.878 46.217 154.369 1.00 38.07 168 PRO A O 1
ATOM 1354 N N . LEU A 1 169 ? 29.878 47.219 154.518 1.00 39.10 169 LEU A N 1
ATOM 1355 C CA . LEU A 1 169 ? 29.750 47.861 153.223 1.00 39.69 169 LEU A CA 1
ATOM 1356 C C . LEU A 1 169 ? 30.223 46.888 152.166 1.00 40.67 169 LEU A C 1
ATOM 1357 O O . LEU A 1 169 ? 30.894 45.911 152.486 1.00 41.18 169 LEU A O 1
ATOM 1362 N N . ARG A 1 170 ? 29.872 47.135 150.909 1.00 42.49 170 ARG A N 1
ATOM 1363 C CA . ARG A 1 170 ? 30.302 46.234 149.851 1.00 44.33 170 ARG A CA 1
ATOM 1364 C C . ARG A 1 170 ? 31.202 46.916 148.831 1.00 43.95 170 ARG A C 1
ATOM 1365 O O . ARG A 1 170 ? 31.124 48.131 148.648 1.00 44.52 170 ARG A O 1
ATOM 1373 N N . ASP A 1 171 ? 32.048 46.127 148.166 1.00 43.19 171 ASP A N 1
ATOM 1374 C CA . ASP A 1 171 ? 32.984 46.658 147.180 1.00 42.52 171 ASP A CA 1
ATOM 1375 C C . ASP A 1 171 ? 32.348 47.672 146.253 1.00 42.34 171 ASP A C 1
ATOM 1376 O O . ASP A 1 171 ? 32.958 48.683 145.918 1.00 43.34 171 ASP A O 1
ATOM 1381 N N . GLU A 1 172 ? 31.115 47.398 145.854 1.00 41.94 172 GLU A N 1
ATOM 1382 C CA . GLU A 1 172 ? 30.371 48.268 144.953 1.00 42.13 172 GLU A CA 1
ATOM 1383 C C . GLU A 1 172 ? 30.114 49.659 145.547 1.00 41.28 172 GLU A C 1
ATOM 1384 O O . GLU A 1 172 ? 30.309 50.667 144.876 1.00 39.96 172 GLU A O 1
ATOM 1390 N N . ASP A 1 173 ? 29.667 49.714 146.797 1.00 41.04 173 ASP A N 1
ATOM 1391 C CA . ASP A 1 173 ? 29.412 50.999 147.435 1.00 41.84 173 ASP A CA 1
ATOM 1392 C C . ASP A 1 173 ? 30.736 51.734 147.581 1.00 41.58 173 ASP A C 1
ATOM 1393 O O . ASP A 1 173 ? 30.852 52.917 147.261 1.00 42.72 173 ASP A O 1
ATOM 1398 N N . ILE A 1 174 ? 31.735 51.016 148.076 1.00 39.66 174 ILE A N 1
ATOM 1399 C CA . ILE A 1 174 ? 33.064 51.573 148.266 1.00 36.80 174 ILE A CA 1
ATOM 1400 C C . ILE A 1 174 ? 33.687 51.988 146.934 1.00 36.21 174 ILE A C 1
ATOM 1401 O O . ILE A 1 174 ? 34.364 53.017 146.854 1.00 36.27 174 ILE A O 1
ATOM 1406 N N . ALA A 1 175 ? 33.449 51.199 145.891 1.00 33.96 175 ALA A N 1
ATOM 1407 C CA . ALA A 1 175 ? 34.008 51.503 144.582 1.00 35.14 175 ALA A CA 1
ATOM 1408 C C . ALA A 1 175 ? 33.365 52.719 143.905 1.00 36.17 175 ALA A C 1
ATOM 1409 O O . ALA A 1 175 ? 34.023 53.424 143.137 1.00 35.69 175 ALA A O 1
ATOM 1411 N N . LYS A 1 176 ? 32.088 52.970 144.187 1.00 36.95 176 LYS A N 1
ATOM 1412 C CA . LYS A 1 176 ? 31.417 54.106 143.578 1.00 37.12 176 LYS A CA 1
ATOM 1413 C C . LYS A 1 176 ? 31.978 55.385 144.173 1.00 36.21 176 LYS A C 1
ATOM 1414 O O . LYS A 1 176 ? 32.247 56.341 143.453 1.00 36.36 176 LYS A O 1
ATOM 1420 N N . ARG A 1 177 ? 32.175 55.397 145.485 1.00 35.12 177 ARG A N 1
ATOM 1421 C CA . ARG A 1 177 ? 32.721 56.570 146.144 1.00 35.60 177 ARG A CA 1
ATOM 1422 C C . ARG A 1 177 ? 34.163 56.814 145.675 1.00 36.90 177 ARG A C 1
ATOM 1423 O O . ARG A 1 177 ? 34.581 57.955 145.470 1.00 36.69 177 ARG A O 1
ATOM 1431 N N . LEU A 1 178 ? 34.919 55.739 145.489 1.00 37.69 178 LEU A N 1
ATOM 1432 C CA . LEU A 1 178 ? 36.296 55.875 145.032 1.00 38.58 178 LEU A CA 1
ATOM 1433 C C . LEU A 1 178 ? 36.322 56.474 143.635 1.00 39.63 178 LEU A C 1
ATOM 1434 O O . LEU A 1 178 ? 37.247 57.200 143.282 1.00 41.25 178 LEU A O 1
ATOM 1439 N N . ARG A 1 179 ? 35.309 56.166 142.834 1.00 40.07 179 ARG A N 1
ATOM 1440 C CA . ARG A 1 179 ? 35.249 56.695 141.480 1.00 39.86 179 ARG A CA 1
ATOM 1441 C C . ARG A 1 179 ? 34.912 58.174 141.518 1.00 40.61 179 ARG A C 1
ATOM 1442 O O . ARG A 1 179 ? 35.459 58.969 140.746 1.00 40.08 179 ARG A O 1
ATOM 1450 N N . TYR A 1 180 ? 34.015 58.535 142.432 1.00 41.54 180 TYR A N 1
ATOM 1451 C CA . TYR A 1 180 ? 33.589 59.917 142.578 1.00 42.22 180 TYR A CA 1
ATOM 1452 C C . TYR A 1 180 ? 34.757 60.810 142.955 1.00 42.77 180 TYR A C 1
ATOM 1453 O O . TYR A 1 180 ? 34.904 61.904 142.415 1.00 43.47 180 TYR A O 1
ATOM 1462 N N . ILE A 1 181 ? 35.579 60.338 143.888 1.00 42.79 181 ILE A N 1
ATOM 1463 C CA . ILE A 1 181 ? 36.739 61.089 144.341 1.00 41.88 181 ILE A CA 1
ATOM 1464 C C . ILE A 1 181 ? 37.783 61.150 143.234 1.00 41.32 181 ILE A C 1
ATOM 1465 O O . ILE A 1 181 ? 38.413 62.179 143.025 1.00 40.72 181 ILE A O 1
ATOM 1470 N N . ALA A 1 182 ? 37.958 60.050 142.518 1.00 41.63 182 ALA A N 1
ATOM 1471 C CA . ALA A 1 182 ? 38.934 60.010 141.438 1.00 43.33 182 ALA A CA 1
ATOM 1472 C C . ALA A 1 182 ? 38.601 61.077 140.400 1.00 45.12 182 ALA A C 1
ATOM 1473 O O . ALA A 1 182 ? 39.490 61.733 139.851 1.00 43.53 182 ALA A O 1
ATOM 1475 N N . GLU A 1 183 ? 37.308 61.252 140.145 1.00 47.70 183 GLU A N 1
ATOM 1476 C CA . GLU A 1 183 ? 36.848 62.231 139.169 1.00 49.38 183 GLU A CA 1
ATOM 1477 C C . GLU A 1 183 ? 37.009 63.653 139.703 1.00 48.30 183 GLU A C 1
ATOM 1478 O O . GLU A 1 183 ? 37.528 64.531 139.021 1.00 47.66 183 GLU A O 1
ATOM 1484 N N . ASN A 1 184 ? 36.580 63.867 140.937 1.00 47.43 184 ASN A N 1
ATOM 1485 C CA . ASN A 1 184 ? 36.659 65.180 141.553 1.00 47.31 184 ASN A CA 1
ATOM 1486 C C . ASN A 1 184 ? 38.066 65.563 142.014 1.00 46.91 184 ASN A C 1
ATOM 1487 O O . ASN A 1 184 ? 38.214 66.432 142.875 1.00 47.87 184 ASN A O 1
ATOM 1492 N N . GLU A 1 185 ? 39.093 64.920 141.453 1.00 45.83 185 GLU A N 1
ATOM 1493 C CA . GLU A 1 185 ? 40.492 65.209 141.816 1.00 43.58 185 GLU A CA 1
ATOM 1494 C C . GLU A 1 185 ? 41.408 65.041 140.598 1.00 42.99 185 GLU A C 1
ATOM 1495 O O . GLU A 1 185 ? 42.631 65.142 140.707 1.00 42.52 185 GLU A O 1
ATOM 1501 N N . GLY A 1 186 ? 40.805 64.768 139.446 1.00 41.98 186 GLY A N 1
ATOM 1502 C CA . GLY A 1 186 ? 41.562 64.602 138.218 1.00 41.07 186 GLY A CA 1
ATOM 1503 C C . GLY A 1 186 ? 42.394 63.340 138.157 1.00 41.90 186 GLY A C 1
ATOM 1504 O O . GLY A 1 186 ? 43.469 63.331 137.560 1.00 42.13 186 GLY A O 1
ATOM 1505 N N . LEU A 1 187 ? 41.896 62.265 138.761 1.00 42.22 187 LEU A N 1
ATOM 1506 C CA . LEU A 1 187 ? 42.622 61.004 138.777 1.00 41.35 187 LEU A CA 1
ATOM 1507 C C . LEU A 1 187 ? 42.316 60.088 137.604 1.00 42.12 187 LEU A C 1
ATOM 1508 O O . LEU A 1 187 ? 41.241 60.143 137.003 1.00 41.81 187 LEU A O 1
ATOM 1513 N N . GLU A 1 188 ? 43.290 59.247 137.286 1.00 42.60 188 GLU A N 1
ATOM 1514 C CA . GLU A 1 188 ? 43.155 58.269 136.234 1.00 43.29 188 GLU A CA 1
ATOM 1515 C C . GLU A 1 188 ? 43.048 56.933 136.982 1.00 43.70 188 GLU A C 1
ATOM 1516 O O . GLU A 1 188 ? 44.010 56.168 137.064 1.00 44.10 188 GLU A O 1
ATOM 1522 N N . LEU A 1 189 ? 41.878 56.663 137.552 1.00 42.66 189 LEU A N 1
ATOM 1523 C CA . LEU A 1 189 ? 41.681 55.424 138.295 1.00 42.31 189 LEU A CA 1
ATOM 1524 C C . LEU A 1 189 ? 41.624 54.228 137.352 1.00 42.35 189 LEU A C 1
ATOM 1525 O O . LEU A 1 189 ? 40.656 54.066 136.612 1.00 43.33 189 LEU A O 1
ATOM 1530 N N . THR A 1 190 ? 42.654 53.390 137.372 1.00 41.97 190 THR A N 1
ATOM 1531 C CA . THR A 1 190 ? 42.664 52.213 136.511 1.00 43.43 190 THR A CA 1
ATOM 1532 C C . THR A 1 190 ? 41.873 51.080 137.164 1.00 45.28 190 THR A C 1
ATOM 1533 O O . THR A 1 190 ? 41.546 51.133 138.352 1.00 46.07 190 THR A O 1
ATOM 1537 N N . GLU A 1 191 ? 41.553 50.053 136.388 1.00 46.78 191 GLU A N 1
ATOM 1538 C CA . GLU A 1 191 ? 40.811 48.932 136.937 1.00 48.22 191 GLU A CA 1
ATOM 1539 C C . GLU A 1 191 ? 41.673 48.169 137.930 1.00 47.61 191 GLU A C 1
ATOM 1540 O O . GLU A 1 191 ? 41.234 47.866 139.045 1.00 47.66 191 GLU A O 1
ATOM 1546 N N . GLU A 1 192 ? 42.899 47.866 137.518 1.00 45.63 192 GLU A N 1
ATOM 1547 C CA . GLU A 1 192 ? 43.834 47.141 138.364 1.00 44.38 192 GLU A CA 1
ATOM 1548 C C . GLU A 1 192 ? 44.007 47.897 139.679 1.00 41.52 192 GLU A C 1
ATOM 1549 O O . GLU A 1 192 ? 43.946 47.313 140.756 1.00 40.32 192 GLU A O 1
ATOM 1555 N N . GLY A 1 193 ? 44.216 49.204 139.578 1.00 39.34 193 GLY A N 1
ATOM 1556 C CA . GLY A 1 193 ? 44.381 50.020 140.761 1.00 38.03 193 GLY A CA 1
ATOM 1557 C C . GLY A 1 193 ? 43.159 49.965 141.650 1.00 37.36 193 GLY A C 1
ATOM 1558 O O . GLY A 1 193 ? 43.272 49.804 142.861 1.00 38.36 193 GLY A O 1
ATOM 1559 N N . LEU A 1 194 ? 41.981 50.095 141.053 1.00 36.32 194 LEU A N 1
ATOM 1560 C CA . LEU A 1 194 ? 40.751 50.048 141.825 1.00 34.78 194 LEU A CA 1
ATOM 1561 C C . LEU A 1 194 ? 40.581 48.701 142.516 1.00 34.59 194 LEU A C 1
ATOM 1562 O O . LEU A 1 194 ? 40.338 48.655 143.718 1.00 35.55 194 LEU A O 1
ATOM 1567 N N . GLN A 1 195 ? 40.706 47.605 141.767 1.00 34.39 195 GLN A N 1
ATOM 1568 C CA . GLN A 1 195 ? 40.548 46.283 142.364 1.00 33.40 195 GLN A CA 1
ATOM 1569 C C . GLN A 1 195 ? 41.589 46.073 143.435 1.00 30.85 195 GLN A C 1
ATOM 1570 O O . GLN A 1 195 ? 41.310 45.443 144.449 1.00 30.96 195 GLN A O 1
ATOM 1576 N N . ALA A 1 196 ? 42.783 46.616 143.226 1.00 28.20 196 ALA A N 1
ATOM 1577 C CA . ALA A 1 196 ? 43.841 46.493 144.226 1.00 26.86 196 ALA A CA 1
ATOM 1578 C C . ALA A 1 196 ? 43.375 47.155 145.535 1.00 26.55 196 ALA A C 1
ATOM 1579 O O . ALA A 1 196 ? 43.421 46.542 146.612 1.00 25.87 196 ALA A O 1
ATOM 1581 N N . ILE A 1 197 ? 42.918 48.402 145.432 1.00 23.90 197 ILE A N 1
ATOM 1582 C CA . ILE A 1 197 ? 42.451 49.130 146.594 1.00 23.11 197 ILE A CA 1
ATOM 1583 C C . ILE A 1 197 ? 41.367 48.343 147.312 1.00 24.28 197 ILE A C 1
ATOM 1584 O O . ILE A 1 197 ? 41.486 48.059 148.511 1.00 24.96 197 ILE A O 1
ATOM 1589 N N . LEU A 1 198 ? 40.314 47.983 146.578 1.00 23.94 198 LEU A N 1
ATOM 1590 C CA . LEU A 1 198 ? 39.206 47.222 147.147 1.00 24.29 198 LEU A CA 1
ATOM 1591 C C . LEU A 1 198 ? 39.700 45.980 147.886 1.00 23.67 198 LEU A C 1
ATOM 1592 O O . LEU A 1 198 ? 39.220 45.652 148.979 1.00 21.85 198 LEU A O 1
ATOM 1597 N N . TYR A 1 199 ? 40.668 45.300 147.281 1.00 23.28 199 TYR A N 1
ATOM 1598 C CA . TYR A 1 199 ? 41.238 44.088 147.858 1.00 22.78 199 TYR A CA 1
ATOM 1599 C C . TYR A 1 199 ? 41.945 44.363 149.184 1.00 22.77 199 TYR A C 1
ATOM 1600 O O . TYR A 1 199 ? 41.762 43.642 150.165 1.00 23.25 199 TYR A O 1
ATOM 1609 N N . ILE A 1 200 ? 42.756 45.410 149.206 1.00 21.54 200 ILE A N 1
ATOM 1610 C CA . ILE A 1 200 ? 43.502 45.750 150.399 1.00 21.49 200 ILE A CA 1
ATOM 1611 C C . ILE A 1 200 ? 42.616 46.309 151.499 1.00 22.04 200 ILE A C 1
ATOM 1612 O O . ILE A 1 200 ? 42.771 45.958 152.663 1.00 20.66 200 ILE A O 1
ATOM 1617 N N . ALA A 1 201 ? 41.684 47.180 151.126 1.00 23.69 201 ALA A N 1
ATOM 1618 C CA . ALA A 1 201 ? 40.804 47.819 152.105 1.00 25.11 201 ALA A CA 1
ATOM 1619 C C . ALA A 1 201 ? 39.785 46.852 152.676 1.00 25.47 201 ALA A C 1
ATOM 1620 O O . ALA A 1 201 ? 39.372 46.948 153.834 1.00 23.07 201 ALA A O 1
ATOM 1622 N N . GLU A 1 202 ? 39.411 45.905 151.832 1.00 27.63 202 GLU A N 1
ATOM 1623 C CA . GLU A 1 202 ? 38.407 44.918 152.144 1.00 30.46 202 GLU A CA 1
ATOM 1624 C C . GLU A 1 202 ? 37.304 45.414 153.082 1.00 30.09 202 GLU A C 1
ATOM 1625 O O . GLU A 1 202 ? 37.278 45.104 154.269 1.00 30.95 202 GLU A O 1
ATOM 1631 N N . GLY A 1 203 ? 36.404 46.219 152.520 1.00 29.75 203 GLY A N 1
ATOM 1632 C CA . GLY A 1 203 ? 35.261 46.716 153.263 1.00 29.62 203 GLY A CA 1
ATOM 1633 C C . GLY A 1 203 ? 35.428 47.938 154.124 1.00 30.23 203 GLY A C 1
ATOM 1634 O O . GLY A 1 203 ? 34.450 48.427 154.690 1.00 30.52 203 GLY A O 1
ATOM 1635 N N . ASP A 1 204 ? 36.654 48.438 154.226 1.00 31.29 204 ASP A N 1
ATOM 1636 C CA . ASP A 1 204 ? 36.934 49.620 155.036 1.00 30.54 204 ASP A CA 1
ATOM 1637 C C . ASP A 1 204 ? 37.019 50.871 154.163 1.00 30.12 204 ASP A C 1
ATOM 1638 O O . ASP A 1 204 ? 38.064 51.150 153.567 1.00 31.18 204 ASP A O 1
ATOM 1643 N N . MET A 1 205 ? 35.915 51.615 154.099 1.00 28.20 205 MET A N 1
ATOM 1644 C CA . MET A 1 205 ? 35.824 52.836 153.296 1.00 26.75 205 MET A CA 1
ATOM 1645 C C . MET A 1 205 ? 36.946 53.826 153.632 1.00 28.09 205 MET A C 1
ATOM 1646 O O . MET A 1 205 ? 37.560 54.400 152.735 1.00 27.26 205 MET A O 1
ATOM 1651 N N . ARG A 1 206 ? 37.215 54.006 154.925 1.00 30.11 206 ARG A N 1
ATOM 1652 C CA . ARG A 1 206 ? 38.254 54.919 155.398 1.00 32.54 206 ARG A CA 1
ATOM 1653 C C . ARG A 1 206 ? 39.619 54.537 154.836 1.00 33.74 206 ARG A C 1
ATOM 1654 O O . ARG A 1 206 ? 40.325 55.368 154.245 1.00 34.00 206 ARG A O 1
ATOM 1662 N N . ARG A 1 207 ? 39.987 53.274 155.024 1.00 33.25 207 ARG A N 1
ATOM 1663 C CA . ARG A 1 207 ? 41.254 52.774 154.527 1.00 32.97 207 ARG A CA 1
ATOM 1664 C C . ARG A 1 207 ? 41.343 52.870 153.007 1.00 32.63 207 ARG A C 1
ATOM 1665 O O . ARG A 1 207 ? 42.398 53.180 152.454 1.00 32.46 207 ARG A O 1
ATOM 1673 N N . ALA A 1 208 ? 40.230 52.607 152.331 1.00 32.65 208 ALA A N 1
ATOM 1674 C CA . ALA A 1 208 ? 40.194 52.664 150.874 1.00 31.71 208 ALA A CA 1
ATOM 1675 C C . ALA A 1 208 ? 40.507 54.063 150.352 1.00 30.92 208 ALA A C 1
ATOM 1676 O O . ALA A 1 208 ? 41.199 54.217 149.347 1.00 30.47 208 ALA A O 1
ATOM 1678 N N . ILE A 1 209 ? 40.000 55.086 151.028 1.00 29.28 209 ILE A N 1
ATOM 1679 C CA . ILE A 1 209 ? 40.257 56.447 150.580 1.00 28.73 209 ILE A CA 1
ATOM 1680 C C . ILE A 1 209 ? 41.723 56.838 150.819 1.00 28.08 209 ILE A C 1
ATOM 1681 O O . ILE A 1 209 ? 42.360 57.454 149.946 1.00 25.40 209 ILE A O 1
ATOM 1686 N N . ASN A 1 210 ? 42.252 56.463 151.991 1.00 27.87 210 ASN A N 1
ATOM 1687 C CA . ASN A 1 210 ? 43.650 56.740 152.348 1.00 25.87 210 ASN A CA 1
ATOM 1688 C C . ASN A 1 210 ? 44.577 56.147 151.293 1.00 26.47 210 ASN A C 1
ATOM 1689 O O . ASN A 1 210 ? 45.471 56.839 150.785 1.00 25.80 210 ASN A O 1
ATOM 1694 N N . ILE A 1 211 ? 44.356 54.870 150.965 1.00 25.50 211 ILE A N 1
ATOM 1695 C CA . ILE A 1 211 ? 45.164 54.188 149.962 1.00 26.11 211 ILE A CA 1
ATOM 1696 C C . ILE A 1 211 ? 45.090 54.920 148.632 1.00 27.37 211 ILE A C 1
ATOM 1697 O O . ILE A 1 211 ? 46.077 55.017 147.923 1.00 27.48 211 ILE A O 1
ATOM 1702 N N . LEU A 1 212 ? 43.918 55.447 148.301 1.00 29.85 212 LEU A N 1
ATOM 1703 C CA . LEU A 1 212 ? 43.755 56.174 147.050 1.00 31.30 212 LEU A CA 1
ATOM 1704 C C . LEU A 1 212 ? 44.500 57.495 147.077 1.00 31.76 212 LEU A C 1
ATOM 1705 O O . LEU A 1 212 ? 45.191 57.836 146.124 1.00 32.89 212 LEU A O 1
ATOM 1710 N N . GLN A 1 213 ? 44.362 58.246 148.164 1.00 32.78 213 GLN A N 1
ATOM 1711 C CA . GLN A 1 213 ? 45.046 59.533 148.266 1.00 32.72 213 GLN A CA 1
ATOM 1712 C C . GLN A 1 213 ? 46.556 59.337 148.203 1.00 33.37 213 GLN A C 1
ATOM 1713 O O . GLN A 1 213 ? 47.246 60.001 147.431 1.00 33.08 213 GLN A O 1
ATOM 1719 N N . ALA A 1 214 ? 47.056 58.412 149.018 1.00 33.94 214 ALA A N 1
ATOM 1720 C CA . ALA A 1 214 ? 48.477 58.117 149.070 1.00 33.15 214 ALA A CA 1
ATOM 1721 C C . ALA A 1 214 ? 49.002 57.765 147.686 1.00 33.10 214 ALA A C 1
ATOM 1722 O O . ALA A 1 214 ? 50.111 58.148 147.318 1.00 35.89 214 ALA A O 1
ATOM 1724 N N . ALA A 1 215 ? 48.205 57.045 146.912 1.00 31.73 215 ALA A N 1
ATOM 1725 C CA . ALA A 1 215 ? 48.616 56.672 145.571 1.00 31.89 215 ALA A CA 1
ATOM 1726 C C . ALA A 1 215 ? 48.521 57.868 144.608 1.00 32.97 215 ALA A C 1
ATOM 1727 O O . ALA A 1 215 ? 49.252 57.942 143.631 1.00 33.19 215 ALA A O 1
ATOM 1729 N N . ALA A 1 216 ? 47.622 58.804 144.884 1.00 35.19 216 ALA A N 1
ATOM 1730 C CA . ALA A 1 216 ? 47.465 59.979 144.029 1.00 37.50 216 ALA A CA 1
ATOM 1731 C C . ALA A 1 216 ? 48.649 60.919 144.219 1.00 39.03 216 ALA A C 1
ATOM 1732 O O . ALA A 1 216 ? 48.995 61.694 143.333 1.00 38.97 216 ALA A O 1
ATOM 1734 N N . ALA A 1 217 ? 49.270 60.842 145.389 1.00 41.10 217 ALA A N 1
ATOM 1735 C CA . ALA A 1 217 ? 50.414 61.683 145.703 1.00 42.31 217 ALA A CA 1
ATOM 1736 C C . ALA A 1 217 ? 51.669 61.238 144.936 1.00 42.90 217 ALA A C 1
ATOM 1737 O O . ALA A 1 217 ? 52.617 62.002 144.794 1.00 43.66 217 ALA A O 1
ATOM 1739 N N . LEU A 1 218 ? 51.676 60.004 144.450 1.00 43.34 218 LEU A N 1
ATOM 1740 C CA . LEU A 1 218 ? 52.815 59.506 143.693 1.00 45.02 218 LEU A CA 1
ATOM 1741 C C . LEU A 1 218 ? 52.562 59.755 142.213 1.00 46.75 218 LEU A C 1
ATOM 1742 O O . LEU A 1 218 ? 53.496 59.931 141.430 1.00 48.36 218 LEU A O 1
ATOM 1747 N N . ASP A 1 219 ? 51.291 59.770 141.834 1.00 47.95 219 ASP A N 1
ATOM 1748 C CA . ASP A 1 219 ? 50.913 59.988 140.446 1.00 48.93 219 ASP A CA 1
ATOM 1749 C C . ASP A 1 219 ? 49.405 60.208 140.360 1.00 49.21 219 ASP A C 1
ATOM 1750 O O . ASP A 1 219 ? 48.669 59.891 141.297 1.00 48.67 219 ASP A O 1
ATOM 1755 N N . LYS A 1 220 ? 48.947 60.762 139.243 1.00 49.26 220 LYS A N 1
ATOM 1756 C CA . LYS A 1 220 ? 47.521 61.020 139.058 1.00 49.20 220 LYS A CA 1
ATOM 1757 C C . LYS A 1 220 ? 46.896 59.741 138.522 1.00 48.54 220 LYS A C 1
ATOM 1758 O O . LYS A 1 220 ? 45.686 59.533 138.615 1.00 48.76 220 LYS A O 1
ATOM 1764 N N . LYS A 1 221 ? 47.740 58.893 137.948 1.00 47.32 221 LYS A N 1
ATOM 1765 C CA . LYS A 1 221 ? 47.301 57.618 137.408 1.00 46.56 221 LYS A CA 1
ATOM 1766 C C . LYS A 1 221 ? 47.468 56.593 138.522 1.00 45.78 221 LYS A C 1
ATOM 1767 O O . LYS A 1 221 ? 48.582 56.305 138.954 1.00 45.39 221 LYS A O 1
ATOM 1773 N N . ILE A 1 222 ? 46.349 56.062 139.002 1.00 44.79 222 ILE A N 1
ATOM 1774 C CA . ILE A 1 222 ? 46.375 55.076 140.072 1.00 43.09 222 ILE A CA 1
ATOM 1775 C C . ILE A 1 222 ? 46.567 53.667 139.512 1.00 42.88 222 ILE A C 1
ATOM 1776 O O . ILE A 1 222 ? 45.670 53.109 138.887 1.00 41.96 222 ILE A O 1
ATOM 1781 N N . THR A 1 223 ? 47.748 53.098 139.731 1.00 42.85 223 THR A N 1
ATOM 1782 C CA . THR A 1 223 ? 48.040 51.755 139.247 1.00 43.14 223 THR A CA 1
ATOM 1783 C C . THR A 1 223 ? 48.014 50.764 140.402 1.00 42.97 223 THR A C 1
ATOM 1784 O O . THR A 1 223 ? 48.118 51.147 141.565 1.00 43.00 223 THR A O 1
ATOM 1788 N N . ASP A 1 224 ? 47.870 49.487 140.081 1.00 42.60 224 ASP A N 1
ATOM 1789 C CA . ASP A 1 224 ? 47.854 48.462 141.107 1.00 42.76 224 ASP A CA 1
ATOM 1790 C C . ASP A 1 224 ? 49.248 48.327 141.708 1.00 43.09 224 ASP A C 1
ATOM 1791 O O . ASP A 1 224 ? 49.427 47.698 142.744 1.00 42.63 224 ASP A O 1
ATOM 1796 N N . GLU A 1 225 ? 50.228 48.944 141.055 1.00 44.09 225 GLU A N 1
ATOM 1797 C CA . GLU A 1 225 ? 51.616 48.914 141.510 1.00 44.91 225 GLU A CA 1
ATOM 1798 C C . GLU A 1 225 ? 51.838 49.872 142.673 1.00 44.04 225 GLU A C 1
ATOM 1799 O O . GLU A 1 225 ? 52.417 49.509 143.696 1.00 44.31 225 GLU A O 1
ATOM 1805 N N . ASN A 1 226 ? 51.382 51.105 142.497 1.00 43.07 226 ASN A N 1
ATOM 1806 C CA . ASN A 1 226 ? 51.516 52.130 143.523 1.00 41.91 226 ASN A CA 1
ATOM 1807 C C . ASN A 1 226 ? 50.596 51.814 144.707 1.00 40.33 226 ASN A C 1
ATOM 1808 O O . ASN A 1 226 ? 50.941 52.075 145.855 1.00 40.01 226 ASN A O 1
ATOM 1813 N N . VAL A 1 227 ? 49.426 51.252 144.425 1.00 37.70 227 VAL A N 1
ATOM 1814 C CA . VAL A 1 227 ? 48.491 50.935 145.483 1.00 35.63 227 VAL A CA 1
ATOM 1815 C C . VAL A 1 227 ? 49.152 49.996 146.469 1.00 35.58 227 VAL A C 1
ATOM 1816 O O . VAL A 1 227 ? 49.156 50.254 147.668 1.00 34.68 227 VAL A O 1
ATOM 1820 N N . PHE A 1 228 ? 49.720 48.907 145.964 1.00 36.47 228 PHE A N 1
ATOM 1821 C CA . PHE A 1 228 ? 50.379 47.938 146.833 1.00 36.38 228 PHE A CA 1
ATOM 1822 C C . PHE A 1 228 ? 51.575 48.525 147.547 1.00 36.86 228 PHE A C 1
ATOM 1823 O O . PHE A 1 228 ? 51.841 48.195 148.703 1.00 36.36 228 PHE A O 1
ATOM 1831 N N . MET A 1 229 ? 52.294 49.399 146.861 1.00 38.02 229 MET A N 1
ATOM 1832 C CA . MET A 1 229 ? 53.443 50.032 147.470 1.00 41.25 229 MET A CA 1
ATOM 1833 C C . MET A 1 229 ? 53.014 50.952 148.625 1.00 40.33 229 MET A C 1
ATOM 1834 O O . MET A 1 229 ? 53.404 50.726 149.768 1.00 41.84 229 MET A O 1
ATOM 1839 N N . VAL A 1 230 ? 52.204 51.974 148.345 1.00 38.57 230 VAL A N 1
ATOM 1840 C CA . VAL A 1 230 ? 51.782 52.893 149.405 1.00 36.42 230 VAL A CA 1
ATOM 1841 C C . VAL A 1 230 ? 51.119 52.180 150.564 1.00 35.95 230 VAL A C 1
ATOM 1842 O O . VAL A 1 230 ? 51.151 52.677 151.689 1.00 37.68 230 VAL A O 1
ATOM 1846 N N . ALA A 1 231 ? 50.516 51.026 150.303 1.00 34.07 231 ALA A N 1
ATOM 1847 C CA . ALA A 1 231 ? 49.867 50.280 151.376 1.00 33.92 231 ALA A CA 1
ATOM 1848 C C . ALA A 1 231 ? 50.892 49.391 152.083 1.00 33.86 231 ALA A C 1
ATOM 1849 O O . ALA A 1 231 ? 50.575 48.687 153.048 1.00 34.69 231 ALA A O 1
ATOM 1851 N N . SER A 1 232 ? 52.128 49.418 151.599 1.00 32.90 232 SER A N 1
ATOM 1852 C CA . SER A 1 232 ? 53.173 48.631 152.227 1.00 31.68 232 SER A CA 1
ATOM 1853 C C . SER A 1 232 ? 52.723 47.167 152.276 1.00 30.77 232 SER A C 1
ATOM 1854 O O . SER A 1 232 ? 52.749 46.531 153.336 1.00 30.25 232 SER A O 1
ATOM 1857 N N . ARG A 1 233 ? 52.297 46.645 151.124 1.00 28.57 233 ARG A N 1
ATOM 1858 C CA . ARG A 1 233 ? 51.847 45.256 151.025 1.00 26.81 233 ARG A CA 1
ATOM 1859 C C . ARG A 1 233 ? 52.491 44.659 149.797 1.00 25.28 233 ARG A C 1
ATOM 1860 O O . ARG A 1 233 ? 52.666 45.336 148.799 1.00 23.87 233 ARG A O 1
ATOM 1868 N N . ALA A 1 234 ? 52.836 43.382 149.876 1.00 25.13 234 ALA A N 1
ATOM 1869 C CA . ALA A 1 234 ? 53.443 42.681 148.760 1.00 24.67 234 ALA A CA 1
ATOM 1870 C C . ALA A 1 234 ? 52.328 42.076 147.920 1.00 25.35 234 ALA A C 1
ATOM 1871 O O . ALA A 1 234 ? 51.190 41.975 148.373 1.00 26.42 234 ALA A O 1
ATOM 1873 N N . ARG A 1 235 ? 52.654 41.695 146.692 1.00 25.93 235 ARG A N 1
ATOM 1874 C CA . ARG A 1 235 ? 51.693 41.070 145.802 1.00 27.98 235 ARG A CA 1
ATOM 1875 C C . ARG A 1 235 ? 51.104 39.852 146.532 1.00 27.68 235 ARG A C 1
ATOM 1876 O O . ARG A 1 235 ? 51.840 38.951 146.928 1.00 28.33 235 ARG A O 1
ATOM 1884 N N . PRO A 1 236 ? 49.773 39.808 146.710 1.00 26.80 236 PRO A N 1
ATOM 1885 C CA . PRO A 1 236 ? 49.091 38.700 147.394 1.00 27.06 236 PRO A CA 1
ATOM 1886 C C . PRO A 1 236 ? 49.456 37.317 146.858 1.00 26.90 236 PRO A C 1
ATOM 1887 O O . PRO A 1 236 ? 49.534 36.343 147.604 1.00 26.87 236 PRO A O 1
ATOM 1891 N N . GLU A 1 237 ? 49.670 37.234 145.555 1.00 27.87 237 GLU A N 1
ATOM 1892 C CA . GLU A 1 237 ? 50.056 35.973 144.939 1.00 28.93 237 GLU A CA 1
ATOM 1893 C C . GLU A 1 237 ? 51.416 35.570 145.524 1.00 27.98 237 GLU A C 1
ATOM 1894 O O . GLU A 1 237 ? 51.644 34.407 145.843 1.00 29.17 237 GLU A O 1
ATOM 1900 N N . ASP A 1 238 ? 52.314 36.538 145.684 1.00 26.43 238 ASP A N 1
ATOM 1901 C CA . ASP A 1 238 ? 53.641 36.247 146.233 1.00 26.07 238 ASP A CA 1
ATOM 1902 C C . ASP A 1 238 ? 53.598 35.660 147.637 1.00 25.21 238 ASP A C 1
ATOM 1903 O O . ASP A 1 238 ? 54.284 34.676 147.919 1.00 25.23 238 ASP A O 1
ATOM 1908 N N . ILE A 1 239 ? 52.803 36.260 148.518 1.00 23.23 239 ILE A N 1
ATOM 1909 C CA . ILE A 1 239 ? 52.688 35.749 149.868 1.00 22.06 239 ILE A CA 1
ATOM 1910 C C . ILE A 1 239 ? 52.122 34.327 149.849 1.00 23.23 239 ILE A C 1
ATOM 1911 O O . ILE A 1 239 ? 52.609 33.448 150.575 1.00 23.30 239 ILE A O 1
ATOM 1916 N N . ARG A 1 240 ? 51.115 34.095 149.008 1.00 22.17 240 ARG A N 1
ATOM 1917 C CA . ARG A 1 240 ? 50.495 32.777 148.913 1.00 22.02 240 ARG A CA 1
ATOM 1918 C C . ARG A 1 240 ? 51.432 31.719 148.381 1.00 21.57 240 ARG A C 1
ATOM 1919 O O . ARG A 1 240 ? 51.443 30.586 148.846 1.00 20.95 240 ARG A O 1
ATOM 1927 N N . GLU A 1 241 ? 52.196 32.086 147.370 1.00 22.11 241 GLU A N 1
ATOM 1928 C CA . GLU A 1 241 ? 53.126 31.152 146.770 1.00 23.52 241 GLU A CA 1
ATOM 1929 C C . GLU A 1 241 ? 54.184 30.755 147.805 1.00 21.52 241 GLU A C 1
ATOM 1930 O O . GLU A 1 241 ? 54.546 29.587 147.929 1.00 19.43 241 GLU A O 1
ATOM 1936 N N . MET A 1 242 ? 54.669 31.744 148.541 1.00 19.83 242 MET A N 1
ATOM 1937 C CA . MET A 1 242 ? 55.671 31.514 149.565 1.00 19.52 242 MET A CA 1
ATOM 1938 C C . MET A 1 242 ? 55.158 30.496 150.583 1.00 19.57 242 MET A C 1
ATOM 1939 O O . MET A 1 242 ? 55.840 29.513 150.898 1.00 19.62 242 MET A O 1
ATOM 1944 N N . MET A 1 243 ? 53.956 30.739 151.101 1.00 19.71 243 MET A N 1
ATOM 1945 C CA . MET A 1 243 ? 53.360 29.842 152.080 1.00 19.01 243 MET A CA 1
ATOM 1946 C C . MET A 1 243 ? 53.064 28.459 151.505 1.00 20.20 243 MET A C 1
ATOM 1947 O O . MET A 1 243 ? 53.245 27.445 152.180 1.00 21.31 243 MET A O 1
ATOM 1952 N N . LEU A 1 244 ? 52.611 28.417 150.258 1.00 21.09 244 LEU A N 1
ATOM 1953 C CA . LEU A 1 244 ? 52.301 27.148 149.622 1.00 22.60 244 LEU A CA 1
ATOM 1954 C C . LEU A 1 244 ? 53.552 26.338 149.424 1.00 23.29 244 LEU A C 1
ATOM 1955 O O . LEU A 1 244 ? 53.530 25.126 149.586 1.00 24.34 244 LEU A O 1
ATOM 1960 N N . LEU A 1 245 ? 54.636 27.024 149.068 1.00 24.56 245 LEU A N 1
ATOM 1961 C CA . LEU A 1 245 ? 55.949 26.420 148.851 1.00 23.80 245 LEU A CA 1
ATOM 1962 C C . LEU A 1 245 ? 56.410 25.802 150.161 1.00 25.12 245 LEU A C 1
ATOM 1963 O O . LEU A 1 245 ? 56.814 24.641 150.210 1.00 24.90 245 LEU A O 1
ATOM 1968 N N . ALA A 1 246 ? 56.340 26.572 151.238 1.00 26.42 246 ALA A N 1
ATOM 1969 C CA . ALA A 1 246 ? 56.752 26.033 152.525 1.00 28.99 246 ALA A CA 1
ATOM 1970 C C . ALA A 1 246 ? 55.963 24.761 152.832 1.00 30.81 246 ALA A C 1
ATOM 1971 O O . ALA A 1 246 ? 56.557 23.718 153.115 1.00 32.58 246 ALA A O 1
ATOM 1973 N N . LEU A 1 247 ? 54.633 24.848 152.754 1.00 31.10 247 LEU A N 1
ATOM 1974 C CA . LEU A 1 247 ? 53.741 23.719 153.041 1.00 31.53 247 LEU A CA 1
ATOM 1975 C C . LEU A 1 247 ? 53.986 22.417 152.271 1.00 32.32 247 LEU A C 1
ATOM 1976 O O . LEU A 1 247 ? 53.766 21.332 152.811 1.00 31.64 247 LEU A O 1
ATOM 1981 N N . LYS A 1 248 ? 54.411 22.519 151.015 1.00 33.68 248 LYS A N 1
ATOM 1982 C CA . LYS A 1 248 ? 54.700 21.328 150.211 1.00 36.12 248 LYS A CA 1
ATOM 1983 C C . LYS A 1 248 ? 56.006 20.658 150.658 1.00 36.15 248 LYS A C 1
ATOM 1984 O O . LYS A 1 248 ? 56.243 19.487 150.361 1.00 37.62 248 LYS A O 1
ATOM 1990 N N . GLY A 1 249 ? 56.851 21.401 151.370 1.00 34.98 249 GLY A N 1
ATOM 1991 C CA . GLY A 1 249 ? 58.116 20.852 151.822 1.00 31.95 249 GLY A CA 1
ATOM 1992 C C . GLY A 1 249 ? 59.301 21.573 151.204 1.00 30.47 249 GLY A C 1
ATOM 1993 O O . GLY A 1 249 ? 60.450 21.271 151.508 1.00 30.41 249 GLY A O 1
ATOM 1994 N N . ASN A 1 250 ? 59.013 22.532 150.335 1.00 28.43 250 ASN A N 1
ATOM 1995 C CA . ASN A 1 250 ? 60.049 23.315 149.680 1.00 27.29 250 ASN A CA 1
ATOM 1996 C C . ASN A 1 250 ? 60.381 24.536 150.529 1.00 26.66 250 ASN A C 1
ATOM 1997 O O . ASN A 1 250 ? 60.124 25.677 150.129 1.00 27.04 250 ASN A O 1
ATOM 2002 N N . PHE A 1 251 ? 60.947 24.284 151.703 1.00 24.90 251 PHE A N 1
ATOM 2003 C CA . PHE A 1 251 ? 61.348 25.338 152.633 1.00 24.90 251 PHE A CA 1
ATOM 2004 C C . PHE A 1 251 ? 62.344 26.337 152.023 1.00 25.74 251 PHE A C 1
ATOM 2005 O O . PHE A 1 251 ? 62.168 27.554 152.137 1.00 25.85 251 PHE A O 1
ATOM 2013 N N . LEU A 1 252 ? 63.398 25.824 151.386 1.00 26.03 252 LEU A N 1
ATOM 2014 C CA . LEU A 1 252 ? 64.410 26.691 150.779 1.00 25.60 252 LEU A CA 1
ATOM 2015 C C . LEU A 1 252 ? 63.827 27.590 149.691 1.00 25.97 252 LEU A C 1
ATOM 2016 O O . LEU A 1 252 ? 64.194 28.768 149.595 1.00 25.79 252 LEU A O 1
ATOM 2021 N N . LYS A 1 253 ? 62.935 27.048 148.863 1.00 25.11 253 LYS A N 1
ATOM 2022 C CA . LYS A 1 253 ? 62.305 27.879 147.835 1.00 25.02 253 LYS A CA 1
ATOM 2023 C C . LYS A 1 253 ? 61.422 28.932 148.521 1.00 23.88 253 LYS A C 1
ATOM 2024 O O . LYS A 1 253 ? 61.402 30.095 148.113 1.00 21.21 253 LYS A O 1
ATOM 2030 N N . ALA A 1 254 ? 60.704 28.526 149.569 1.00 21.99 254 ALA A N 1
ATOM 2031 C CA . ALA A 1 254 ? 59.873 29.470 150.309 1.00 20.42 254 ALA A CA 1
ATOM 2032 C C . ALA A 1 254 ? 60.777 30.633 150.724 1.00 19.86 254 ALA A C 1
ATOM 2033 O O . ALA A 1 254 ? 60.461 31.810 150.475 1.00 17.93 254 ALA A O 1
ATOM 2035 N N . ARG A 1 255 ? 61.907 30.289 151.345 1.00 19.80 255 ARG A N 1
ATOM 2036 C CA . ARG A 1 255 ? 62.882 31.282 151.809 1.00 19.96 255 ARG A CA 1
ATOM 2037 C C . ARG A 1 255 ? 63.352 32.191 150.684 1.00 20.10 255 ARG A C 1
ATOM 2038 O O . ARG A 1 255 ? 63.475 33.392 150.876 1.00 19.13 255 ARG A O 1
ATOM 2046 N N . GLU A 1 256 ? 63.618 31.618 149.513 1.00 20.97 256 GLU A N 1
ATOM 2047 C CA . GLU A 1 256 ? 64.062 32.413 148.379 1.00 22.42 256 GLU A CA 1
ATOM 2048 C C . GLU A 1 256 ? 62.983 33.415 148.021 1.00 22.15 256 GLU A C 1
ATOM 2049 O O . GLU A 1 256 ? 63.267 34.582 147.780 1.00 22.43 256 GLU A O 1
ATOM 2055 N N . LYS A 1 257 ? 61.739 32.943 147.982 1.00 23.08 257 LYS A N 1
ATOM 2056 C CA . LYS A 1 257 ? 60.600 33.786 147.663 1.00 23.01 257 LYS A CA 1
ATOM 2057 C C . LYS A 1 257 ? 60.481 34.909 148.681 1.00 23.55 257 LYS A C 1
ATOM 2058 O O . LYS A 1 257 ? 60.259 36.063 148.309 1.00 24.39 257 LYS A O 1
ATOM 2064 N N . LEU A 1 258 ? 60.623 34.575 149.963 1.00 22.37 258 LEU A N 1
ATOM 2065 C CA . LEU A 1 258 ? 60.565 35.588 151.009 1.00 21.26 258 LEU A CA 1
ATOM 2066 C C . LEU A 1 258 ? 61.644 36.633 150.753 1.00 22.54 258 LEU A C 1
ATOM 2067 O O . LEU A 1 258 ? 61.431 37.813 151.009 1.00 22.29 258 LEU A O 1
ATOM 2072 N N . ARG A 1 259 ? 62.798 36.177 150.251 1.00 25.22 259 ARG A N 1
ATOM 2073 C CA . ARG A 1 259 ? 63.951 37.036 149.942 1.00 28.25 259 ARG A CA 1
ATOM 2074 C C . ARG A 1 259 ? 63.620 37.984 148.801 1.00 27.95 259 ARG A C 1
ATOM 2075 O O . ARG A 1 259 ? 63.844 39.191 148.885 1.00 26.38 259 ARG A O 1
ATOM 2083 N N . GLU A 1 260 ? 63.092 37.418 147.723 1.00 28.01 260 GLU A N 1
ATOM 2084 C CA . GLU A 1 260 ? 62.695 38.209 146.576 1.00 28.31 260 GLU A CA 1
ATOM 2085 C C . GLU A 1 260 ? 61.730 39.288 147.051 1.00 28.43 260 GLU A C 1
ATOM 2086 O O . GLU A 1 260 ? 61.935 40.478 146.798 1.00 28.25 260 GLU A O 1
ATOM 2092 N N . ILE A 1 261 ? 60.689 38.867 147.765 1.00 27.43 261 ILE A N 1
ATOM 2093 C CA . ILE A 1 261 ? 59.696 39.796 148.275 1.00 25.54 261 ILE A CA 1
ATOM 2094 C C . ILE A 1 261 ? 60.372 40.924 149.048 1.00 25.49 261 ILE A C 1
ATOM 2095 O O . ILE A 1 261 ? 60.171 42.098 148.743 1.00 24.03 261 ILE A O 1
ATOM 2100 N N . LEU A 1 262 ? 61.169 40.548 150.043 1.00 25.31 262 LEU A N 1
ATOM 2101 C CA . LEU A 1 262 ? 61.884 41.495 150.893 1.00 26.52 262 LEU A CA 1
ATOM 2102 C C . LEU A 1 262 ? 62.849 42.401 150.124 1.00 28.30 262 LEU A C 1
ATOM 2103 O O . LEU A 1 262 ? 63.138 43.527 150.536 1.00 28.61 262 LEU A O 1
ATOM 2108 N N . LEU A 1 263 ? 63.347 41.893 149.007 1.00 29.19 263 LEU A N 1
ATOM 2109 C CA . LEU A 1 263 ? 64.285 42.617 148.171 1.00 30.28 263 LEU A CA 1
ATOM 2110 C C . LEU A 1 263 ? 63.535 43.653 147.349 1.00 30.93 263 LEU A C 1
ATOM 2111 O O . LEU A 1 263 ? 64.039 44.737 147.061 1.00 30.62 263 LEU A O 1
ATOM 2116 N N . LYS A 1 264 ? 62.316 43.297 146.975 1.00 31.56 264 LYS A N 1
ATOM 2117 C CA . LYS A 1 264 ? 61.464 44.162 146.178 1.00 31.99 264 LYS A CA 1
ATOM 2118 C C . LYS A 1 264 ? 60.743 45.234 146.988 1.00 31.91 264 LYS A C 1
ATOM 2119 O O . LYS A 1 264 ? 60.301 46.218 146.421 1.00 33.41 264 LYS A O 1
ATOM 2125 N N . GLN A 1 265 ? 60.645 45.095 148.306 1.00 31.51 265 GLN A N 1
ATOM 2126 C CA . GLN A 1 265 ? 59.910 46.111 149.037 1.00 30.52 265 GLN A CA 1
ATOM 2127 C C . GLN A 1 265 ? 60.433 46.649 150.370 1.00 31.72 265 GLN A C 1
ATOM 2128 O O . GLN A 1 265 ? 60.336 47.861 150.641 1.00 34.71 265 GLN A O 1
ATOM 2134 N N . GLY A 1 266 ? 60.977 45.797 151.222 1.00 29.26 266 GLY A N 1
ATOM 2135 C CA . GLY A 1 266 ? 61.476 46.340 152.472 1.00 26.79 266 GLY A CA 1
ATOM 2136 C C . GLY A 1 266 ? 60.400 46.487 153.530 1.00 25.68 266 GLY A C 1
ATOM 2137 O O . GLY A 1 266 ? 60.372 47.466 154.284 1.00 24.03 266 GLY A O 1
ATOM 2138 N N . LEU A 1 267 ? 59.505 45.498 153.559 1.00 24.54 267 LEU A N 1
ATOM 2139 C CA . LEU A 1 267 ? 58.424 45.421 154.522 1.00 22.07 267 LEU A CA 1
ATOM 2140 C C . LEU A 1 267 ? 59.052 45.016 155.845 1.00 22.30 267 LEU A C 1
ATOM 2141 O O . LEU A 1 267 ? 60.245 44.710 155.900 1.00 23.83 267 LEU A O 1
ATOM 2146 N N . SER A 1 268 ? 58.263 45.002 156.913 1.00 21.03 268 SER A N 1
ATOM 2147 C CA . SER A 1 268 ? 58.774 44.572 158.215 1.00 21.18 268 SER A CA 1
ATOM 2148 C C . SER A 1 268 ? 58.285 43.144 158.544 1.00 21.32 268 SER A C 1
ATOM 2149 O O . SER A 1 268 ? 57.448 42.575 157.831 1.00 20.93 268 SER A O 1
ATOM 2152 N N . GLY A 1 269 ? 58.822 42.556 159.604 1.00 19.97 269 GLY A N 1
ATOM 2153 C CA . GLY A 1 269 ? 58.363 41.241 159.975 1.00 21.36 269 GLY A CA 1
ATOM 2154 C C . GLY A 1 269 ? 56.845 41.294 160.143 1.00 23.31 269 GLY A C 1
ATOM 2155 O O . GLY A 1 269 ? 56.110 40.448 159.619 1.00 23.77 269 GLY A O 1
ATOM 2156 N N . GLU A 1 270 ? 56.363 42.301 160.863 1.00 22.51 270 GLU A N 1
ATOM 2157 C CA . GLU A 1 270 ? 54.936 42.431 161.079 1.00 22.75 270 GLU A CA 1
ATOM 2158 C C . GLU A 1 270 ? 54.173 42.700 159.787 1.00 21.71 270 GLU A C 1
ATOM 2159 O O . GLU A 1 270 ? 53.057 42.207 159.611 1.00 20.31 270 GLU A O 1
ATOM 2165 N N . ASP A 1 271 ? 54.751 43.481 158.879 1.00 20.90 271 ASP A N 1
ATOM 2166 C CA . ASP A 1 271 ? 54.050 43.721 157.628 1.00 20.73 271 ASP A CA 1
ATOM 2167 C C . ASP A 1 271 ? 53.754 42.377 156.978 1.00 20.46 271 ASP A C 1
ATOM 2168 O O . ASP A 1 271 ? 52.608 42.089 156.626 1.00 21.34 271 ASP A O 1
ATOM 2173 N N . VAL A 1 272 ? 54.794 41.555 156.852 1.00 18.60 272 VAL A N 1
ATOM 2174 C CA . VAL A 1 272 ? 54.685 40.242 156.243 1.00 16.43 272 VAL A CA 1
ATOM 2175 C C . VAL A 1 272 ? 53.727 39.332 157.011 1.00 17.06 272 VAL A C 1
ATOM 2176 O O . VAL A 1 272 ? 52.911 38.629 156.416 1.00 16.52 272 VAL A O 1
ATOM 2180 N N . LEU A 1 273 ? 53.817 39.340 158.328 1.00 15.99 273 LEU A N 1
ATOM 2181 C CA . LEU A 1 273 ? 52.944 38.489 159.107 1.00 17.84 273 LEU A CA 1
ATOM 2182 C C . LEU A 1 273 ? 51.456 38.854 158.978 1.00 20.50 273 LEU A C 1
ATOM 2183 O O . LEU A 1 273 ? 50.581 37.974 158.946 1.00 21.20 273 LEU A O 1
ATOM 2188 N N . VAL A 1 274 ? 51.174 40.148 158.896 1.00 21.36 274 VAL A N 1
ATOM 2189 C CA . VAL A 1 274 ? 49.811 40.624 158.736 1.00 21.63 274 VAL A CA 1
ATOM 2190 C C . VAL A 1 274 ? 49.291 40.006 157.458 1.00 21.42 274 VAL A C 1
ATOM 2191 O O . VAL A 1 274 ? 48.255 39.348 157.451 1.00 21.94 274 VAL A O 1
ATOM 2195 N N . GLN A 1 275 ? 50.027 40.215 156.374 1.00 21.35 275 GLN A N 1
ATOM 2196 C CA . GLN A 1 275 ? 49.641 39.663 155.085 1.00 22.75 275 GLN A CA 1
ATOM 2197 C C . GLN A 1 275 ? 49.535 38.136 155.080 1.00 22.82 275 GLN A C 1
ATOM 2198 O O . GLN A 1 275 ? 48.621 37.591 154.488 1.00 24.86 275 GLN A O 1
ATOM 2204 N N . MET A 1 276 ? 50.470 37.449 155.727 1.00 22.93 276 MET A N 1
ATOM 2205 C CA . MET A 1 276 ? 50.431 35.993 155.771 1.00 23.99 276 MET A CA 1
ATOM 2206 C C . MET A 1 276 ? 49.152 35.573 156.468 1.00 24.83 276 MET A C 1
ATOM 2207 O O . MET A 1 276 ? 48.425 34.699 155.993 1.00 24.11 276 MET A O 1
ATOM 2212 N N . HIS A 1 277 ? 48.887 36.212 157.604 1.00 25.85 277 HIS A N 1
ATOM 2213 C CA . HIS A 1 277 ? 47.693 35.922 158.382 1.00 25.98 277 HIS A CA 1
ATOM 2214 C C . HIS A 1 277 ? 46.434 36.029 157.511 1.00 27.38 277 HIS A C 1
ATOM 2215 O O . HIS A 1 277 ? 45.469 35.273 157.692 1.00 27.28 277 HIS A O 1
ATOM 2222 N N . LYS A 1 278 ? 46.445 36.973 156.571 1.00 26.58 278 LYS A N 1
ATOM 2223 C CA . LYS A 1 278 ? 45.315 37.156 155.682 1.00 25.60 278 LYS A CA 1
ATOM 2224 C C . LYS A 1 278 ? 45.292 36.156 154.532 1.00 26.53 278 LYS A C 1
ATOM 2225 O O . LYS A 1 278 ? 44.283 35.497 154.293 1.00 29.50 278 LYS A O 1
ATOM 2231 N N . GLU A 1 279 ? 46.404 36.024 153.824 1.00 25.66 279 GLU A N 1
ATOM 2232 C CA . GLU A 1 279 ? 46.447 35.120 152.688 1.00 24.78 279 GLU A CA 1
ATOM 2233 C C . GLU A 1 279 ? 46.351 33.618 153.001 1.00 24.35 279 GLU A C 1
ATOM 2234 O O . GLU A 1 279 ? 46.009 32.815 152.125 1.00 25.06 279 GLU A O 1
ATOM 2240 N N . VAL A 1 280 ? 46.654 33.229 154.233 1.00 21.96 280 VAL A N 1
ATOM 2241 C CA . VAL A 1 280 ? 46.588 31.819 154.591 1.00 21.22 280 VAL A CA 1
ATOM 2242 C C . VAL A 1 280 ? 45.140 31.320 154.401 1.00 22.90 280 VAL A C 1
ATOM 2243 O O . VAL A 1 280 ? 44.897 30.156 154.048 1.00 20.31 280 VAL A O 1
ATOM 2247 N N . PHE A 1 281 ? 44.187 32.231 154.619 1.00 23.73 281 PHE A N 1
ATOM 2248 C CA . PHE A 1 281 ? 42.767 31.926 154.482 1.00 23.49 281 PHE A CA 1
ATOM 2249 C C . PHE A 1 281 ? 42.274 31.832 153.043 1.00 23.57 281 PHE A C 1
ATOM 2250 O O . PHE A 1 281 ? 41.167 31.363 152.797 1.00 24.16 281 PHE A O 1
ATOM 2258 N N . ASN A 1 282 ? 43.110 32.252 152.098 1.00 23.58 282 ASN A N 1
ATOM 2259 C CA . ASN A 1 282 ? 42.788 32.182 150.675 1.00 23.37 282 ASN A CA 1
ATOM 2260 C C . ASN A 1 282 ? 43.601 31.079 149.990 1.00 24.10 282 ASN A C 1
ATOM 2261 O O . ASN A 1 282 ? 43.766 31.095 148.769 1.00 25.03 282 ASN A O 1
ATOM 2266 N N . LEU A 1 283 ? 44.121 30.127 150.761 1.00 23.45 283 LEU A N 1
ATOM 2267 C CA . LEU A 1 283 ? 44.890 29.029 150.175 1.00 23.13 283 LEU A CA 1
ATOM 2268 C C . LEU A 1 283 ? 43.989 27.818 150.041 1.00 22.11 283 LEU A C 1
ATOM 2269 O O . LEU A 1 283 ? 43.205 27.562 150.936 1.00 22.88 283 LEU A O 1
ATOM 2274 N N . PRO A 1 284 ? 44.114 27.037 148.944 1.00 22.48 284 PRO A N 1
ATOM 2275 C CA . PRO A 1 284 ? 43.314 25.826 148.670 1.00 22.97 284 PRO A CA 1
ATOM 2276 C C . PRO A 1 284 ? 43.614 24.764 149.719 1.00 23.85 284 PRO A C 1
ATOM 2277 O O . PRO A 1 284 ? 43.943 23.640 149.391 1.00 24.42 284 PRO A O 1
ATOM 2281 N N . ILE A 1 285 ? 43.474 25.136 150.978 1.00 25.74 285 ILE A N 1
ATOM 2282 C CA . ILE A 1 285 ? 43.801 24.297 152.111 1.00 27.99 285 ILE A CA 1
ATOM 2283 C C . ILE A 1 285 ? 42.567 23.955 152.943 1.00 29.35 285 ILE A C 1
ATOM 2284 O O . ILE A 1 285 ? 41.588 24.689 152.936 1.00 30.74 285 ILE A O 1
ATOM 2289 N N . GLU A 1 286 ? 42.602 22.841 153.657 1.00 30.59 286 GLU A N 1
ATOM 2290 C CA . GLU A 1 286 ? 41.477 22.485 154.506 1.00 32.63 286 GLU A CA 1
ATOM 2291 C C . GLU A 1 286 ? 41.413 23.484 155.668 1.00 32.02 286 GLU A C 1
ATOM 2292 O O . GLU A 1 286 ? 42.432 23.822 156.257 1.00 33.28 286 GLU A O 1
ATOM 2298 N N . GLU A 1 287 ? 40.207 23.941 155.993 1.00 30.98 287 GLU A N 1
ATOM 2299 C CA . GLU A 1 287 ? 39.980 24.928 157.041 1.00 29.92 287 GLU A CA 1
ATOM 2300 C C . GLU A 1 287 ? 40.746 24.747 158.357 1.00 30.62 287 GLU A C 1
ATOM 2301 O O . GLU A 1 287 ? 41.290 25.715 158.897 1.00 30.07 287 GLU A O 1
ATOM 2307 N N . PRO A 1 288 ? 40.788 23.517 158.905 1.00 31.16 288 PRO A N 1
ATOM 2308 C CA . PRO A 1 288 ? 41.514 23.301 160.166 1.00 31.13 288 PRO A CA 1
ATOM 2309 C C . PRO A 1 288 ? 42.987 23.686 160.080 1.00 30.47 288 PRO A C 1
ATOM 2310 O O . PRO A 1 288 ? 43.554 24.168 161.056 1.00 30.20 288 PRO A O 1
ATOM 2314 N N . LYS A 1 289 ? 43.593 23.463 158.915 1.00 29.41 289 LYS A N 1
ATOM 2315 C CA . LYS A 1 289 ? 44.984 23.837 158.678 1.00 29.03 289 LYS A CA 1
ATOM 2316 C C . LYS A 1 289 ? 45.094 25.358 158.731 1.00 27.26 289 LYS A C 1
ATOM 2317 O O . LYS A 1 289 ? 46.008 25.910 159.353 1.00 27.17 289 LYS A O 1
ATOM 2323 N N . LYS A 1 290 ? 44.163 26.030 158.062 1.00 24.37 290 LYS A N 1
ATOM 2324 C CA . LYS A 1 290 ? 44.167 27.483 158.025 1.00 24.01 290 LYS A CA 1
ATOM 2325 C C . LYS A 1 290 ? 44.185 28.047 159.434 1.00 23.97 290 LYS A C 1
ATOM 2326 O O . LYS A 1 290 ? 44.850 29.042 159.719 1.00 24.03 290 LYS A O 1
ATOM 2332 N N . VAL A 1 291 ? 43.452 27.401 160.325 1.00 24.39 291 VAL A N 1
ATOM 2333 C CA . VAL A 1 291 ? 43.389 27.869 161.696 1.00 23.83 291 VAL A CA 1
ATOM 2334 C C . VAL A 1 291 ? 44.708 27.631 162.413 1.00 23.71 291 VAL A C 1
ATOM 2335 O O . VAL A 1 291 ? 45.122 28.468 163.207 1.00 23.08 291 VAL A O 1
ATOM 2339 N N . LEU A 1 292 ? 45.359 26.498 162.139 1.00 23.70 292 LEU A N 1
ATOM 2340 C CA . LEU A 1 292 ? 46.641 26.200 162.765 1.00 24.67 292 LEU A CA 1
ATOM 2341 C C . LEU A 1 292 ? 47.623 27.286 162.353 1.00 25.03 292 LEU A C 1
ATOM 2342 O O . LEU A 1 292 ? 48.151 28.022 163.192 1.00 23.89 292 LEU A O 1
ATOM 2347 N N . LEU A 1 293 ? 47.851 27.362 161.043 1.00 24.13 293 LEU A N 1
ATOM 2348 C CA . LEU A 1 293 ? 48.738 28.344 160.432 1.00 23.63 293 LEU A CA 1
ATOM 2349 C C . LEU A 1 293 ? 48.494 29.758 160.954 1.00 23.27 293 LEU A C 1
ATOM 2350 O O . LEU A 1 293 ? 49.432 30.486 161.285 1.00 24.14 293 LEU A O 1
ATOM 2355 N N . ALA A 1 294 ? 47.231 30.146 161.020 1.00 21.99 294 ALA A N 1
ATOM 2356 C CA . ALA A 1 294 ? 46.889 31.455 161.521 1.00 21.24 294 ALA A CA 1
ATOM 2357 C C . ALA A 1 294 ? 47.357 31.569 162.970 1.00 21.19 294 ALA A C 1
ATOM 2358 O O . ALA A 1 294 ? 48.035 32.517 163.335 1.00 21.76 294 ALA A O 1
ATOM 2360 N N . ASP A 1 295 ? 47.012 30.595 163.802 1.00 22.25 295 ASP A N 1
ATOM 2361 C CA . ASP A 1 295 ? 47.424 30.655 165.199 1.00 23.03 295 ASP A CA 1
ATOM 2362 C C . ASP A 1 295 ? 48.926 30.794 165.285 1.00 21.61 295 ASP A C 1
ATOM 2363 O O . ASP A 1 295 ? 49.443 31.572 166.072 1.00 22.00 295 ASP A O 1
ATOM 2368 N N . LYS A 1 296 ? 49.622 30.026 164.461 1.00 20.45 296 LYS A N 1
ATOM 2369 C CA . LYS A 1 296 ? 51.069 30.037 164.442 1.00 17.88 296 LYS A CA 1
ATOM 2370 C C . LYS A 1 296 ? 51.629 31.420 164.104 1.00 17.84 296 LYS A C 1
ATOM 2371 O O . LYS A 1 296 ? 52.572 31.884 164.755 1.00 17.04 296 LYS A O 1
ATOM 2377 N N . ILE A 1 297 ? 51.056 32.072 163.091 1.00 15.80 297 ILE A N 1
ATOM 2378 C CA . ILE A 1 297 ? 51.482 33.413 162.715 1.00 13.53 297 ILE A CA 1
ATOM 2379 C C . ILE A 1 297 ? 51.274 34.331 163.920 1.00 13.75 297 ILE A C 1
ATOM 2380 O O . ILE A 1 297 ? 52.112 35.180 164.234 1.00 15.33 297 ILE A O 1
ATOM 2385 N N . GLY A 1 298 ? 50.147 34.159 164.590 1.00 12.44 298 GLY A N 1
ATOM 2386 C CA . GLY A 1 298 ? 49.871 34.967 165.758 1.00 12.66 298 GLY A CA 1
ATOM 2387 C C . GLY A 1 298 ? 50.941 34.773 166.803 1.00 12.78 298 GLY A C 1
ATOM 2388 O O . GLY A 1 298 ? 51.407 35.720 167.433 1.00 14.05 298 GLY A O 1
ATOM 2389 N N . GLU A 1 299 ? 51.346 33.530 166.989 1.00 14.07 299 GLU A N 1
ATOM 2390 C CA . GLU A 1 299 ? 52.374 33.239 167.962 1.00 14.83 299 GLU A CA 1
ATOM 2391 C C . GLU A 1 299 ? 53.682 33.959 167.648 1.00 15.00 299 GLU A C 1
ATOM 2392 O O . GLU A 1 299 ? 54.279 34.578 168.523 1.00 14.65 299 GLU A O 1
ATOM 2398 N N . TYR A 1 300 ? 54.107 33.896 166.391 1.00 15.44 300 TYR A N 1
ATOM 2399 C CA . TYR A 1 300 ? 55.358 34.512 165.987 1.00 16.04 300 TYR A CA 1
ATOM 2400 C C . TYR A 1 300 ? 55.293 36.019 165.926 1.00 17.83 300 TYR A C 1
ATOM 2401 O O . TYR A 1 300 ? 56.339 36.685 165.997 1.00 19.06 300 TYR A O 1
ATOM 2410 N N . ASN A 1 301 ? 54.076 36.563 165.817 1.00 17.71 301 ASN A N 1
ATOM 2411 C CA . ASN A 1 301 ? 53.909 38.010 165.797 1.00 16.03 301 ASN A CA 1
ATOM 2412 C C . ASN A 1 301 ? 54.140 38.491 167.223 1.00 16.69 301 ASN A C 1
ATOM 2413 O O . ASN A 1 301 ? 54.652 39.593 167.450 1.00 17.00 301 ASN A O 1
ATOM 2418 N N . PHE A 1 302 ? 53.756 37.660 168.191 1.00 15.41 302 PHE A N 1
ATOM 2419 C CA . PHE A 1 302 ? 53.957 38.009 169.590 1.00 12.70 302 PHE A CA 1
ATOM 2420 C C . PHE A 1 302 ? 55.472 38.088 169.905 1.00 13.77 302 PHE A C 1
ATOM 2421 O O . PHE A 1 302 ? 55.908 38.960 170.661 1.00 14.56 302 PHE A O 1
ATOM 2429 N N . ARG A 1 303 ? 56.271 37.189 169.332 1.00 13.05 303 ARG A N 1
ATOM 2430 C CA . ARG A 1 303 ? 57.717 37.215 169.573 1.00 13.65 303 ARG A CA 1
ATOM 2431 C C . ARG A 1 303 ? 58.254 38.529 168.987 1.00 13.86 303 ARG A C 1
ATOM 2432 O O . ARG A 1 303 ? 59.011 39.265 169.630 1.00 11.81 303 ARG A O 1
ATOM 2440 N N . LEU A 1 304 ? 57.836 38.813 167.758 1.00 13.46 304 LEU A N 1
ATOM 2441 C CA . LEU A 1 304 ? 58.242 40.018 167.060 1.00 14.06 304 LEU A CA 1
ATOM 2442 C C . LEU A 1 304 ? 57.928 41.257 167.928 1.00 15.09 304 LEU A C 1
ATOM 2443 O O . LEU A 1 304 ? 58.818 42.059 168.221 1.00 16.04 304 LEU A O 1
ATOM 2448 N N . VAL A 1 305 ? 56.674 41.391 168.361 1.00 14.02 305 VAL A N 1
ATOM 2449 C CA . VAL A 1 305 ? 56.258 42.508 169.198 1.00 14.17 305 VAL A CA 1
ATOM 2450 C C . VAL A 1 305 ? 57.088 42.588 170.491 1.00 14.99 305 VAL A C 1
ATOM 2451 O O . VAL A 1 305 ? 57.227 43.649 171.078 1.00 14.68 305 VAL A O 1
ATOM 2455 N N . GLU A 1 306 ? 57.654 41.476 170.939 1.00 15.98 306 GLU A N 1
ATOM 2456 C CA . GLU A 1 306 ? 58.447 41.516 172.160 1.00 17.18 306 GLU A CA 1
ATOM 2457 C C . GLU A 1 306 ? 59.937 41.714 171.888 1.00 17.87 306 GLU A C 1
ATOM 2458 O O . GLU A 1 306 ? 60.767 41.557 172.794 1.00 17.41 306 GLU A O 1
ATOM 2464 N N . GLY A 1 307 ? 60.279 42.055 170.646 1.00 16.56 307 GLY A N 1
ATOM 2465 C CA . GLY A 1 307 ? 61.670 42.294 170.324 1.00 16.15 307 GLY A CA 1
ATOM 2466 C C . GLY A 1 307 ? 62.467 41.220 169.606 1.00 15.59 307 GLY A C 1
ATOM 2467 O O . GLY A 1 307 ? 63.654 41.397 169.387 1.00 17.83 307 GLY A O 1
ATOM 2468 N N . ALA A 1 308 ? 61.846 40.112 169.235 1.00 14.61 308 ALA A N 1
ATOM 2469 C CA . ALA A 1 308 ? 62.566 39.061 168.539 1.00 13.24 308 ALA A CA 1
ATOM 2470 C C . ALA A 1 308 ? 63.137 39.568 167.202 1.00 14.24 308 ALA A C 1
ATOM 2471 O O . ALA A 1 308 ? 62.712 40.598 166.683 1.00 13.94 308 ALA A O 1
ATOM 2473 N N . ASN A 1 309 ? 64.107 38.839 166.661 1.00 13.77 309 ASN A N 1
ATOM 2474 C CA . ASN A 1 309 ? 64.743 39.179 165.394 1.00 14.80 309 ASN A CA 1
ATOM 2475 C C . ASN A 1 309 ? 63.783 38.886 164.211 1.00 16.65 309 ASN A C 1
ATOM 2476 O O . ASN A 1 309 ? 63.375 37.748 163.975 1.00 18.61 309 ASN A O 1
ATOM 2481 N N . GLU A 1 310 ? 63.431 39.922 163.466 1.00 17.88 310 GLU A N 1
ATOM 2482 C CA . GLU A 1 310 ? 62.496 39.807 162.346 1.00 17.22 310 GLU A CA 1
ATOM 2483 C C . GLU A 1 310 ? 62.742 38.675 161.358 1.00 17.53 310 GLU A C 1
ATOM 2484 O O . GLU A 1 310 ? 61.880 37.807 161.154 1.00 21.42 310 GLU A O 1
ATOM 2490 N N . ILE A 1 311 ? 63.914 38.665 160.747 1.00 15.94 311 ILE A N 1
ATOM 2491 C CA . ILE A 1 311 ? 64.203 37.666 159.748 1.00 13.51 311 ILE A CA 1
ATOM 2492 C C . ILE A 1 311 ? 64.365 36.252 160.303 1.00 13.83 311 ILE A C 1
ATOM 2493 O O . ILE A 1 311 ? 64.015 35.265 159.646 1.00 9.90 311 ILE A O 1
ATOM 2498 N N . ILE A 1 312 ? 64.907 36.149 161.512 1.00 14.56 312 ILE A N 1
ATOM 2499 C CA . ILE A 1 312 ? 65.096 34.843 162.114 1.00 14.32 312 ILE A CA 1
ATOM 2500 C C . ILE A 1 312 ? 63.721 34.258 162.370 1.00 15.19 312 ILE A C 1
ATOM 2501 O O . ILE A 1 312 ? 63.499 33.075 162.108 1.00 17.39 312 ILE A O 1
ATOM 2506 N N . GLN A 1 313 ? 62.786 35.082 162.846 1.00 13.12 313 GLN A N 1
ATOM 2507 C CA . GLN A 1 313 ? 61.451 34.573 163.129 1.00 12.12 313 GLN A CA 1
ATOM 2508 C C . GLN A 1 313 ? 60.679 34.258 161.852 1.00 13.01 313 GLN A C 1
ATOM 2509 O O . GLN A 1 313 ? 59.950 33.270 161.781 1.00 12.84 313 GLN A O 1
ATOM 2515 N N . LEU A 1 314 ? 60.831 35.089 160.832 1.00 13.53 314 LEU A N 1
ATOM 2516 C CA . LEU A 1 314 ? 60.159 34.822 159.570 1.00 13.48 314 LEU A CA 1
ATOM 2517 C C . LEU A 1 314 ? 60.598 33.438 159.082 1.00 14.34 314 LEU A C 1
ATOM 2518 O O . LEU A 1 314 ? 59.775 32.597 158.712 1.00 15.05 314 LEU A O 1
ATOM 2523 N N . GLU A 1 315 ? 61.901 33.184 159.108 1.00 15.44 315 GLU A N 1
ATOM 2524 C CA . GLU A 1 315 ? 62.413 31.896 158.660 1.00 16.13 315 GLU A CA 1
ATOM 2525 C C . GLU A 1 315 ? 61.966 30.750 159.552 1.00 16.63 315 GLU A C 1
ATOM 2526 O O . GLU A 1 315 ? 61.644 29.661 159.062 1.00 15.11 315 GLU A O 1
ATOM 2532 N N . ALA A 1 316 ? 61.934 30.992 160.858 1.00 17.65 316 ALA A N 1
ATOM 2533 C CA . ALA A 1 316 ? 61.474 29.968 161.786 1.00 19.15 316 ALA A CA 1
ATOM 2534 C C . ALA A 1 316 ? 59.991 29.687 161.482 1.00 20.27 316 ALA A C 1
ATOM 2535 O O . ALA A 1 316 ? 59.548 28.538 161.528 1.00 20.59 316 ALA A O 1
ATOM 2537 N N . LEU A 1 317 ? 59.235 30.741 161.157 1.00 21.30 317 LEU A N 1
ATOM 2538 C CA . LEU A 1 317 ? 57.819 30.599 160.845 1.00 21.61 317 LEU A CA 1
ATOM 2539 C C . LEU A 1 317 ? 57.628 29.804 159.563 1.00 23.16 317 LEU A C 1
ATOM 2540 O O . LEU A 1 317 ? 56.753 28.929 159.493 1.00 24.63 317 LEU A O 1
ATOM 2545 N N . LEU A 1 318 ? 58.418 30.106 158.536 1.00 23.34 318 LEU A N 1
ATOM 2546 C CA . LEU A 1 318 ? 58.284 29.341 157.302 1.00 23.40 318 LEU A CA 1
ATOM 2547 C C . LEU A 1 318 ? 58.588 27.874 157.608 1.00 23.65 318 LEU A C 1
ATOM 2548 O O . LEU A 1 318 ? 57.979 26.986 157.025 1.00 26.02 318 LEU A O 1
ATOM 2553 N N . ALA A 1 319 ? 59.508 27.614 158.534 1.00 23.03 319 ALA A N 1
ATOM 2554 C CA . ALA A 1 319 ? 59.848 26.238 158.877 1.00 22.44 319 ALA A CA 1
ATOM 2555 C C . ALA A 1 319 ? 58.630 25.561 159.495 1.00 22.71 319 ALA A C 1
ATOM 2556 O O . ALA A 1 319 ? 58.286 24.437 159.126 1.00 23.13 319 ALA A O 1
ATOM 2558 N N . GLN A 1 320 ? 57.989 26.255 160.434 1.00 23.01 320 GLN A N 1
ATOM 2559 C CA . GLN A 1 320 ? 56.783 25.770 161.101 1.00 22.60 320 GLN A CA 1
ATOM 2560 C C . GLN A 1 320 ? 55.733 25.377 160.068 1.00 22.77 320 GLN A C 1
ATOM 2561 O O . GLN A 1 320 ? 54.962 24.431 160.268 1.00 21.58 320 GLN A O 1
ATOM 2567 N N . PHE A 1 321 ? 55.704 26.110 158.960 1.00 21.78 321 PHE A N 1
ATOM 2568 C CA . PHE A 1 321 ? 54.762 25.812 157.901 1.00 22.75 321 PHE A CA 1
ATOM 2569 C C . PHE A 1 321 ? 55.055 24.463 157.271 1.00 24.37 321 PHE A C 1
ATOM 2570 O O . PHE A 1 321 ? 54.161 23.635 157.131 1.00 26.13 321 PHE A O 1
ATOM 2578 N N . THR A 1 322 ? 56.313 24.221 156.908 1.00 24.75 322 THR A N 1
ATOM 2579 C CA . THR A 1 322 ? 56.645 22.956 156.272 1.00 23.05 322 THR A CA 1
ATOM 2580 C C . THR A 1 322 ? 56.513 21.805 157.278 1.00 21.95 322 THR A C 1
ATOM 2581 O O . THR A 1 322 ? 56.085 20.712 156.925 1.00 20.61 322 THR A O 1
ATOM 2585 N N . LEU A 1 323 ? 56.849 22.053 158.534 1.00 21.65 323 LEU A N 1
ATOM 2586 C CA . LEU A 1 323 ? 56.691 21.022 159.538 1.00 23.02 323 LEU A CA 1
ATOM 2587 C C . LEU A 1 323 ? 55.205 20.675 159.640 1.00 25.81 323 LEU A C 1
ATOM 2588 O O . LEU A 1 323 ? 54.837 19.503 159.761 1.00 25.57 323 LEU A O 1
ATOM 2593 N N . ILE A 1 324 ? 54.349 21.697 159.607 1.00 27.72 324 ILE A N 1
ATOM 2594 C CA . ILE A 1 324 ? 52.913 21.465 159.701 1.00 28.97 324 ILE A CA 1
ATOM 2595 C C . ILE A 1 324 ? 52.392 20.787 158.445 1.00 32.30 324 ILE A C 1
ATOM 2596 O O . ILE A 1 324 ? 51.604 19.853 158.535 1.00 34.41 324 ILE A O 1
ATOM 2601 N N . GLY A 1 325 ? 52.853 21.236 157.282 1.00 35.56 325 GLY A N 1
ATOM 2602 C CA . GLY A 1 325 ? 52.416 20.652 156.024 1.00 40.05 325 GLY A CA 1
ATOM 2603 C C . GLY A 1 325 ? 52.663 19.157 155.939 1.00 43.80 325 GLY A C 1
ATOM 2604 O O . GLY A 1 325 ? 51.742 18.389 155.675 1.00 44.88 325 GLY A O 1
ATOM 2605 N N . LYS A 1 326 ? 53.907 18.736 156.152 1.00 47.58 326 LYS A N 1
ATOM 2606 C CA . LYS A 1 326 ? 54.255 17.317 156.104 1.00 50.71 326 LYS A CA 1
ATOM 2607 C C . LYS A 1 326 ? 53.789 16.655 157.391 1.00 52.60 326 LYS A C 1
ATOM 2608 O O . LYS A 1 326 ? 54.603 16.138 158.159 1.00 53.08 326 LYS A O 1
ATOM 2614 N N . LYS A 1 327 ? 52.476 16.675 157.618 1.00 54.84 327 LYS A N 1
ATOM 2615 C CA . LYS A 1 327 ? 51.886 16.096 158.826 1.00 57.57 327 LYS A CA 1
ATOM 2616 C C . LYS A 1 327 ? 50.365 15.911 158.703 1.00 59.79 327 LYS A C 1
ATOM 2617 O O . LYS A 1 327 ? 49.805 16.251 157.628 1.00 60.47 327 LYS A O 1
ATOM 2624 N N . SER B 1 2 ? 105.897 68.996 164.284 1.00 71.33 2 SER B N 1
ATOM 2625 C CA . SER B 1 2 ? 105.350 68.066 165.316 1.00 71.24 2 SER B CA 1
ATOM 2626 C C . SER B 1 2 ? 104.011 67.481 164.882 1.00 70.59 2 SER B C 1
ATOM 2627 O O . SER B 1 2 ? 102.967 68.124 165.015 1.00 70.79 2 SER B O 1
ATOM 2630 N N . GLU B 1 3 ? 104.049 66.255 164.365 1.00 69.48 3 GLU B N 1
ATOM 2631 C CA . GLU B 1 3 ? 102.842 65.572 163.910 1.00 67.54 3 GLU B CA 1
ATOM 2632 C C . GLU B 1 3 ? 102.318 64.568 164.932 1.00 65.75 3 GLU B C 1
ATOM 2633 O O . GLU B 1 3 ? 102.907 64.373 166.000 1.00 65.78 3 GLU B O 1
ATOM 2639 N N . GLU B 1 4 ? 101.197 63.941 164.586 1.00 63.48 4 GLU B N 1
ATOM 2640 C CA . GLU B 1 4 ? 100.544 62.941 165.428 1.00 60.36 4 GLU B CA 1
ATOM 2641 C C . GLU B 1 4 ? 100.677 61.589 164.732 1.00 57.89 4 GLU B C 1
ATOM 2642 O O . GLU B 1 4 ? 100.845 61.535 163.512 1.00 56.59 4 GLU B O 1
ATOM 2648 N N . ILE B 1 5 ? 100.615 60.499 165.488 1.00 56.13 5 ILE B N 1
ATOM 2649 C CA . ILE B 1 5 ? 100.708 59.188 164.854 1.00 55.83 5 ILE B CA 1
ATOM 2650 C C . ILE B 1 5 ? 99.465 59.015 163.967 1.00 55.61 5 ILE B C 1
ATOM 2651 O O . ILE B 1 5 ? 98.416 59.613 164.237 1.00 55.70 5 ILE B O 1
ATOM 2656 N N . ARG B 1 6 ? 99.583 58.222 162.903 1.00 54.31 6 ARG B N 1
ATOM 2657 C CA . ARG B 1 6 ? 98.458 58.025 161.995 1.00 53.26 6 ARG B CA 1
ATOM 2658 C C . ARG B 1 6 ? 97.232 57.508 162.727 1.00 53.73 6 ARG B C 1
ATOM 2659 O O . ARG B 1 6 ? 96.114 57.898 162.412 1.00 54.46 6 ARG B O 1
ATOM 2667 N N . GLU B 1 7 ? 97.434 56.632 163.702 1.00 53.80 7 GLU B N 1
ATOM 2668 C CA . GLU B 1 7 ? 96.306 56.099 164.445 1.00 54.61 7 GLU B CA 1
ATOM 2669 C C . GLU B 1 7 ? 95.508 57.252 165.041 1.00 54.92 7 GLU B C 1
ATOM 2670 O O . GLU B 1 7 ? 94.297 57.147 165.238 1.00 56.50 7 GLU B O 1
ATOM 2676 N N . VAL B 1 8 ? 96.195 58.352 165.324 1.00 54.01 8 VAL B N 1
ATOM 2677 C CA . VAL B 1 8 ? 95.563 59.523 165.912 1.00 52.40 8 VAL B CA 1
ATOM 2678 C C . VAL B 1 8 ? 94.866 60.410 164.890 1.00 51.98 8 VAL B C 1
ATOM 2679 O O . VAL B 1 8 ? 93.803 60.960 165.173 1.00 51.41 8 VAL B O 1
ATOM 2683 N N . LYS B 1 9 ? 95.460 60.553 163.709 1.00 52.38 9 LYS B N 1
ATOM 2684 C CA . LYS B 1 9 ? 94.870 61.387 162.668 1.00 52.64 9 LYS B CA 1
ATOM 2685 C C . LYS B 1 9 ? 93.665 60.723 162.036 1.00 52.52 9 LYS B C 1
ATOM 2686 O O . LYS B 1 9 ? 92.832 61.386 161.427 1.00 53.67 9 LYS B O 1
ATOM 2692 N N . VAL B 1 10 ? 93.571 59.410 162.201 1.00 52.10 10 VAL B N 1
ATOM 2693 C CA . VAL B 1 10 ? 92.466 58.634 161.659 1.00 50.95 10 VAL B CA 1
ATOM 2694 C C . VAL B 1 10 ? 91.196 58.770 162.501 1.00 50.84 10 VAL B C 1
ATOM 2695 O O . VAL B 1 10 ? 90.085 58.713 161.965 1.00 51.44 10 VAL B O 1
ATOM 2699 N N . LEU B 1 11 ? 91.363 58.969 163.810 1.00 49.73 11 LEU B N 1
ATOM 2700 C CA . LEU B 1 11 ? 90.239 59.052 164.745 1.00 48.61 11 LEU B CA 1
ATOM 2701 C C . LEU B 1 11 ? 89.808 60.432 165.235 1.00 49.23 11 LEU B C 1
ATOM 2702 O O . LEU B 1 11 ? 89.097 60.544 166.240 1.00 49.29 11 LEU B O 1
ATOM 2707 N N . GLU B 1 12 ? 90.214 61.486 164.543 1.00 49.70 12 GLU B N 1
ATOM 2708 C CA . GLU B 1 12 ? 89.850 62.823 164.992 1.00 49.71 12 GLU B CA 1
ATOM 2709 C C . GLU B 1 12 ? 88.384 63.175 164.726 1.00 48.61 12 GLU B C 1
ATOM 2710 O O . GLU B 1 12 ? 87.729 63.827 165.547 1.00 47.38 12 GLU B O 1
ATOM 2716 N N . LYS B 1 13 ? 87.871 62.728 163.586 1.00 47.73 13 LYS B N 1
ATOM 2717 C CA . LYS B 1 13 ? 86.494 63.008 163.203 1.00 46.56 13 LYS B CA 1
ATOM 2718 C C . LYS B 1 13 ? 85.916 61.782 162.510 1.00 45.49 13 LYS B C 1
ATOM 2719 O O . LYS B 1 13 ? 86.588 61.148 161.693 1.00 46.87 13 LYS B O 1
ATOM 2725 N N . PRO B 1 14 ? 84.670 61.414 162.840 1.00 43.51 14 PRO B N 1
ATOM 2726 C CA . PRO B 1 14 ? 84.058 60.244 162.204 1.00 41.73 14 PRO B CA 1
ATOM 2727 C C . PRO B 1 14 ? 83.928 60.410 160.705 1.00 40.19 14 PRO B C 1
ATOM 2728 O O . PRO B 1 14 ? 83.462 61.437 160.226 1.00 40.15 14 PRO B O 1
ATOM 2732 N N . TRP B 1 15 ? 84.346 59.396 159.964 1.00 39.17 15 TRP B N 1
ATOM 2733 C CA . TRP B 1 15 ? 84.277 59.455 158.514 1.00 39.28 15 TRP B CA 1
ATOM 2734 C C . TRP B 1 15 ? 82.845 59.479 157.967 1.00 38.73 15 TRP B C 1
ATOM 2735 O O . TRP B 1 15 ? 82.620 59.896 156.831 1.00 38.76 15 TRP B O 1
ATOM 2746 N N . VAL B 1 16 ? 81.884 59.038 158.773 1.00 37.80 16 VAL B N 1
ATOM 2747 C CA . VAL B 1 16 ? 80.487 59.030 158.361 1.00 37.26 16 VAL B CA 1
ATOM 2748 C C . VAL B 1 16 ? 80.055 60.473 158.217 1.00 38.28 16 VAL B C 1
ATOM 2749 O O . VAL B 1 16 ? 79.103 60.797 157.507 1.00 37.90 16 VAL B O 1
ATOM 2753 N N . GLU B 1 17 ? 80.771 61.342 158.913 1.00 39.05 17 GLU B N 1
ATOM 2754 C CA . GLU B 1 17 ? 80.485 62.761 158.876 1.00 39.44 17 GLU B CA 1
ATOM 2755 C C . GLU B 1 17 ? 81.359 63.457 157.840 1.00 38.38 17 GLU B C 1
ATOM 2756 O O . GLU B 1 17 ? 80.854 64.042 156.880 1.00 38.74 17 GLU B O 1
ATOM 2762 N N . LYS B 1 18 ? 82.670 63.372 158.034 1.00 37.00 18 LYS B N 1
ATOM 2763 C CA . LYS B 1 18 ? 83.642 63.980 157.128 1.00 35.75 18 LYS B CA 1
ATOM 2764 C C . LYS B 1 18 ? 83.300 63.676 155.673 1.00 34.86 18 LYS B C 1
ATOM 2765 O O . LYS B 1 18 ? 83.495 64.517 154.806 1.00 33.89 18 LYS B O 1
ATOM 2771 N N . TYR B 1 19 ? 82.767 62.484 155.412 1.00 34.85 19 TYR B N 1
ATOM 2772 C CA . TYR B 1 19 ? 82.422 62.096 154.049 1.00 34.07 19 TYR B CA 1
ATOM 2773 C C . TYR B 1 19 ? 80.934 62.046 153.721 1.00 33.12 19 TYR B C 1
ATOM 2774 O O . TYR B 1 19 ? 80.550 61.544 152.670 1.00 32.67 19 TYR B O 1
ATOM 2783 N N . ARG B 1 20 ? 80.088 62.556 154.605 1.00 33.41 20 ARG B N 1
ATOM 2784 C CA . ARG B 1 20 ? 78.654 62.561 154.320 1.00 34.99 20 ARG B CA 1
ATOM 2785 C C . ARG B 1 20 ? 78.387 63.485 153.142 1.00 35.54 20 ARG B C 1
ATOM 2786 O O . ARG B 1 20 ? 78.886 64.602 153.102 1.00 36.19 20 ARG B O 1
ATOM 2794 N N . PRO B 1 21 ? 77.600 63.031 152.164 1.00 36.99 21 PRO B N 1
ATOM 2795 C CA . PRO B 1 21 ? 77.306 63.878 151.005 1.00 38.94 21 PRO B CA 1
ATOM 2796 C C . PRO B 1 21 ? 76.659 65.202 151.374 1.00 40.86 21 PRO B C 1
ATOM 2797 O O . PRO B 1 21 ? 75.830 65.270 152.288 1.00 41.02 21 PRO B O 1
ATOM 2801 N N . GLN B 1 22 ? 77.049 66.247 150.646 1.00 43.30 22 GLN B N 1
ATOM 2802 C CA . GLN B 1 22 ? 76.564 67.604 150.872 1.00 44.61 22 GLN B CA 1
ATOM 2803 C C . GLN B 1 22 ? 75.430 67.971 149.930 1.00 45.47 22 GLN B C 1
ATOM 2804 O O . GLN B 1 22 ? 74.589 68.806 150.263 1.00 44.93 22 GLN B O 1
ATOM 2810 N N . ARG B 1 23 ? 75.420 67.356 148.752 1.00 46.18 23 ARG B N 1
ATOM 2811 C CA . ARG B 1 23 ? 74.399 67.640 147.749 1.00 48.18 23 ARG B CA 1
ATOM 2812 C C . ARG B 1 23 ? 73.557 66.412 147.435 1.00 47.15 23 ARG B C 1
ATOM 2813 O O . ARG B 1 23 ? 74.017 65.287 147.572 1.00 47.32 23 ARG B O 1
ATOM 2821 N N . LEU B 1 24 ? 72.329 66.639 146.983 1.00 46.22 24 LEU B N 1
ATOM 2822 C CA . LEU B 1 24 ? 71.440 65.550 146.622 1.00 45.19 24 LEU B CA 1
ATOM 2823 C C . LEU B 1 24 ? 72.105 64.670 145.564 1.00 46.04 24 LEU B C 1
ATOM 2824 O O . LEU B 1 24 ? 72.036 63.443 145.632 1.00 47.00 24 LEU B O 1
ATOM 2829 N N . ASP B 1 25 ? 72.764 65.301 144.597 1.00 46.64 25 ASP B N 1
ATOM 2830 C CA . ASP B 1 25 ? 73.416 64.571 143.512 1.00 47.58 25 ASP B CA 1
ATOM 2831 C C . ASP B 1 25 ? 74.536 63.660 143.993 1.00 47.54 25 ASP B C 1
ATOM 2832 O O . ASP B 1 25 ? 74.913 62.715 143.302 1.00 47.96 25 ASP B O 1
ATOM 2837 N N . ASP B 1 26 ? 75.073 63.950 145.172 1.00 46.92 26 ASP B N 1
ATOM 2838 C CA . ASP B 1 26 ? 76.160 63.158 145.718 1.00 45.81 26 ASP B CA 1
ATOM 2839 C C . ASP B 1 26 ? 75.655 61.896 146.381 1.00 45.17 26 ASP B C 1
ATOM 2840 O O . ASP B 1 26 ? 76.389 60.924 146.507 1.00 46.40 26 ASP B O 1
ATOM 2845 N N . ILE B 1 27 ? 74.396 61.917 146.805 1.00 44.26 27 ILE B N 1
ATOM 2846 C CA . ILE B 1 27 ? 73.770 60.774 147.465 1.00 41.99 27 ILE B CA 1
ATOM 2847 C C . ILE B 1 27 ? 73.728 59.593 146.504 1.00 42.24 27 ILE B C 1
ATOM 2848 O O . ILE B 1 27 ? 73.401 59.761 145.329 1.00 42.63 27 ILE B O 1
ATOM 2853 N N . VAL B 1 28 ? 74.063 58.403 146.995 1.00 42.09 28 VAL B N 1
ATOM 2854 C CA . VAL B 1 28 ? 74.064 57.223 146.136 1.00 42.13 28 VAL B CA 1
ATOM 2855 C C . VAL B 1 28 ? 72.944 56.205 146.402 1.00 41.19 28 VAL B C 1
ATOM 2856 O O . VAL B 1 28 ? 72.331 56.195 147.464 1.00 40.61 28 VAL B O 1
ATOM 2860 N N . GLY B 1 29 ? 72.674 55.367 145.408 1.00 40.33 29 GLY B N 1
ATOM 2861 C CA . GLY B 1 29 ? 71.671 54.326 145.549 1.00 40.32 29 GLY B CA 1
ATOM 2862 C C . GLY B 1 29 ? 70.226 54.660 145.883 1.00 40.14 29 GLY B C 1
ATOM 2863 O O . GLY B 1 29 ? 69.431 53.747 146.123 1.00 40.27 29 GLY B O 1
ATOM 2864 N N . GLN B 1 30 ? 69.865 55.936 145.918 1.00 39.16 30 GLN B N 1
ATOM 2865 C CA . GLN B 1 30 ? 68.483 56.302 146.207 1.00 38.58 30 GLN B CA 1
ATOM 2866 C C . GLN B 1 30 ? 67.965 57.164 145.063 1.00 38.27 30 GLN B C 1
ATOM 2867 O O . GLN B 1 30 ? 67.268 58.147 145.269 1.00 36.08 30 GLN B O 1
ATOM 2873 N N . GLU B 1 31 ? 68.320 56.758 143.852 1.00 40.06 31 GLU B N 1
ATOM 2874 C CA . GLU B 1 31 ? 67.969 57.457 142.625 1.00 42.22 31 GLU B CA 1
ATOM 2875 C C . GLU B 1 31 ? 66.630 58.169 142.629 1.00 41.34 31 GLU B C 1
ATOM 2876 O O . GLU B 1 31 ? 66.560 59.379 142.819 1.00 41.88 31 GLU B O 1
ATOM 2882 N N . HIS B 1 32 ? 65.571 57.407 142.392 1.00 41.74 32 HIS B N 1
ATOM 2883 C CA . HIS B 1 32 ? 64.226 57.946 142.342 1.00 40.92 32 HIS B CA 1
ATOM 2884 C C . HIS B 1 32 ? 63.917 58.930 143.463 1.00 38.97 32 HIS B C 1
ATOM 2885 O O . HIS B 1 32 ? 63.342 59.985 143.216 1.00 39.63 32 HIS B O 1
ATOM 2892 N N . ILE B 1 33 ? 64.286 58.584 144.692 1.00 36.79 33 ILE B N 1
ATOM 2893 C CA . ILE B 1 33 ? 64.057 59.461 145.839 1.00 34.00 33 ILE B CA 1
ATOM 2894 C C . ILE B 1 33 ? 64.755 60.807 145.611 1.00 34.16 33 ILE B C 1
ATOM 2895 O O . ILE B 1 33 ? 64.133 61.865 145.717 1.00 34.09 33 ILE B O 1
ATOM 2900 N N . VAL B 1 34 ? 66.041 60.761 145.280 1.00 33.93 34 VAL B N 1
ATOM 2901 C CA . VAL B 1 34 ? 66.801 61.974 145.019 1.00 34.82 34 VAL B CA 1
ATOM 2902 C C . VAL B 1 34 ? 66.021 62.895 144.077 1.00 35.71 34 VAL B C 1
ATOM 2903 O O . VAL B 1 34 ? 65.909 64.097 144.334 1.00 35.57 34 VAL B O 1
ATOM 2907 N N . LYS B 1 35 ? 65.481 62.337 142.994 1.00 35.93 35 LYS B N 1
ATOM 2908 C CA . LYS B 1 35 ? 64.710 63.135 142.038 1.00 37.32 35 LYS B CA 1
ATOM 2909 C C . LYS B 1 35 ? 63.484 63.807 142.657 1.00 37.11 35 LYS B C 1
ATOM 2910 O O . LYS B 1 35 ? 63.236 64.990 142.412 1.00 37.05 35 LYS B O 1
ATOM 2916 N N . ARG B 1 36 ? 62.719 63.068 143.453 1.00 36.27 36 ARG B N 1
ATOM 2917 C CA . ARG B 1 36 ? 61.543 63.650 144.077 1.00 37.42 36 ARG B CA 1
ATOM 2918 C C . ARG B 1 36 ? 61.966 64.861 144.907 1.00 37.78 36 ARG B C 1
ATOM 2919 O O . ARG B 1 36 ? 61.352 65.921 144.826 1.00 38.52 36 ARG B O 1
ATOM 2927 N N . LEU B 1 37 ? 63.015 64.695 145.711 1.00 37.99 37 LEU B N 1
ATOM 2928 C CA . LEU B 1 37 ? 63.517 65.773 146.570 1.00 37.40 37 LEU B CA 1
ATOM 2929 C C . LEU B 1 37 ? 64.067 66.959 145.798 1.00 37.35 37 LEU B C 1
ATOM 2930 O O . LEU B 1 37 ? 63.888 68.104 146.203 1.00 37.50 37 LEU B O 1
ATOM 2935 N N . LYS B 1 38 ? 64.750 66.677 144.696 1.00 37.71 38 LYS B N 1
ATOM 2936 C CA . LYS B 1 38 ? 65.324 67.725 143.863 1.00 37.97 38 LYS B CA 1
ATOM 2937 C C . LYS B 1 38 ? 64.209 68.600 143.331 1.00 38.17 38 LYS B C 1
ATOM 2938 O O . LYS B 1 38 ? 64.370 69.805 143.196 1.00 38.40 38 LYS B O 1
ATOM 2944 N N . HIS B 1 39 ? 63.074 67.982 143.034 1.00 38.38 39 HIS B N 1
ATOM 2945 C CA . HIS B 1 39 ? 61.930 68.707 142.505 1.00 38.74 39 HIS B CA 1
ATOM 2946 C C . HIS B 1 39 ? 61.380 69.691 143.529 1.00 38.65 39 HIS B C 1
ATOM 2947 O O . HIS B 1 39 ? 60.749 70.680 143.170 1.00 37.91 39 HIS B O 1
ATOM 2954 N N . TYR B 1 40 ? 61.622 69.423 144.807 1.00 40.38 40 TYR B N 1
ATOM 2955 C CA . TYR B 1 40 ? 61.170 70.333 145.856 1.00 42.13 40 TYR B CA 1
ATOM 2956 C C . TYR B 1 40 ? 62.058 71.580 145.914 1.00 43.30 40 TYR B C 1
ATOM 2957 O O . TYR B 1 40 ? 61.553 72.706 145.948 1.00 43.34 40 TYR B O 1
ATOM 2966 N N . VAL B 1 41 ? 63.377 71.389 145.927 1.00 43.18 41 VAL B N 1
ATOM 2967 C CA . VAL B 1 41 ? 64.270 72.537 146.003 1.00 43.44 41 VAL B CA 1
ATOM 2968 C C . VAL B 1 41 ? 64.151 73.375 144.741 1.00 43.31 41 VAL B C 1
ATOM 2969 O O . VAL B 1 41 ? 64.242 74.600 144.794 1.00 43.48 41 VAL B O 1
ATOM 2973 N N . LYS B 1 42 ? 63.913 72.701 143.621 1.00 42.34 42 LYS B N 1
ATOM 2974 C CA . LYS B 1 42 ? 63.797 73.352 142.328 1.00 42.08 42 LYS B CA 1
ATOM 2975 C C . LYS B 1 42 ? 62.484 74.084 142.116 1.00 42.26 42 LYS B C 1
ATOM 2976 O O . LYS B 1 42 ? 62.289 74.693 141.070 1.00 43.63 42 LYS B O 1
ATOM 2982 N N . THR B 1 43 ? 61.583 74.025 143.093 1.00 41.95 43 THR B N 1
ATOM 2983 C CA . THR B 1 43 ? 60.288 74.695 142.971 1.00 40.77 43 THR B CA 1
ATOM 2984 C C . THR B 1 43 ? 59.909 75.415 144.255 1.00 40.95 43 THR B C 1
ATOM 2985 O O . THR B 1 43 ? 58.892 76.098 144.314 1.00 41.15 43 THR B O 1
ATOM 2989 N N . GLY B 1 44 ? 60.729 75.246 145.287 1.00 41.70 44 GLY B N 1
ATOM 2990 C CA . GLY B 1 44 ? 60.475 75.895 146.562 1.00 40.59 44 GLY B CA 1
ATOM 2991 C C . GLY B 1 44 ? 59.235 75.400 147.266 1.00 40.43 44 GLY B C 1
ATOM 2992 O O . GLY B 1 44 ? 58.923 75.875 148.358 1.00 41.69 44 GLY B O 1
ATOM 2993 N N . SER B 1 45 ? 58.540 74.444 146.644 1.00 40.50 45 SER B N 1
ATOM 2994 C CA . SER B 1 45 ? 57.303 73.850 147.182 1.00 39.78 45 SER B CA 1
ATOM 2995 C C . SER B 1 45 ? 57.578 72.444 147.753 1.00 39.15 45 SER B C 1
ATOM 2996 O O . SER B 1 45 ? 58.135 71.588 147.061 1.00 38.82 45 SER B O 1
ATOM 2999 N N . MET B 1 46 ? 57.186 72.209 149.006 1.00 37.62 46 MET B N 1
ATOM 3000 C CA . MET B 1 46 ? 57.420 70.908 149.652 1.00 36.03 46 MET B CA 1
ATOM 3001 C C . MET B 1 46 ? 56.467 70.611 150.823 1.00 34.94 46 MET B C 1
ATOM 3002 O O . MET B 1 46 ? 56.250 71.462 151.690 1.00 34.67 46 MET B O 1
ATOM 3007 N N . PRO B 1 47 ? 55.884 69.396 150.861 1.00 34.15 47 PRO B N 1
ATOM 3008 C CA . PRO B 1 47 ? 54.968 69.018 151.945 1.00 32.59 47 PRO B CA 1
ATOM 3009 C C . PRO B 1 47 ? 55.752 68.303 153.045 1.00 32.64 47 PRO B C 1
ATOM 3010 O O . PRO B 1 47 ? 56.981 68.192 152.967 1.00 31.92 47 PRO B O 1
ATOM 3014 N N . HIS B 1 48 ? 55.043 67.829 154.068 1.00 33.18 48 HIS B N 1
ATOM 3015 C CA . HIS B 1 48 ? 55.679 67.084 155.156 1.00 32.30 48 HIS B CA 1
ATOM 3016 C C . HIS B 1 48 ? 56.216 65.785 154.554 1.00 31.51 48 HIS B C 1
ATOM 3017 O O . HIS B 1 48 ? 55.666 65.264 153.586 1.00 30.82 48 HIS B O 1
ATOM 3024 N N . LEU B 1 49 ? 57.299 65.267 155.116 1.00 30.77 49 LEU B N 1
ATOM 3025 C CA . LEU B 1 49 ? 57.906 64.056 154.582 1.00 29.67 49 LEU B CA 1
ATOM 3026 C C . LEU B 1 49 ? 57.931 62.877 155.543 1.00 28.77 49 LEU B C 1
ATOM 3027 O O . LEU B 1 49 ? 57.993 63.047 156.763 1.00 27.51 49 LEU B O 1
ATOM 3032 N N . LEU B 1 50 ? 57.873 61.677 154.984 1.00 28.28 50 LEU B N 1
ATOM 3033 C CA . LEU B 1 50 ? 57.967 60.475 155.799 1.00 29.01 50 LEU B CA 1
ATOM 3034 C C . LEU B 1 50 ? 59.051 59.608 155.178 1.00 29.30 50 LEU B C 1
ATOM 3035 O O . LEU B 1 50 ? 58.868 59.015 154.101 1.00 29.35 50 LEU B O 1
ATOM 3040 N N . PHE B 1 51 ? 60.198 59.577 155.851 1.00 28.27 51 PHE B N 1
ATOM 3041 C CA . PHE B 1 51 ? 61.335 58.784 155.405 1.00 28.58 51 PHE B CA 1
ATOM 3042 C C . PHE B 1 51 ? 61.310 57.441 156.143 1.00 27.80 51 PHE B C 1
ATOM 3043 O O . PHE B 1 51 ? 61.505 57.382 157.364 1.00 28.42 51 PHE B O 1
ATOM 3051 N N . ALA B 1 52 ? 61.062 56.370 155.393 1.00 25.98 52 ALA B N 1
ATOM 3052 C CA . ALA B 1 52 ? 60.997 55.025 155.965 1.00 25.29 52 ALA B CA 1
ATOM 3053 C C . ALA B 1 52 ? 62.126 54.183 155.406 1.00 24.17 52 ALA B C 1
ATOM 3054 O O . ALA B 1 52 ? 62.430 54.257 154.216 1.00 25.60 52 ALA B O 1
ATOM 3056 N N . GLY B 1 53 ? 62.747 53.379 156.259 1.00 22.49 53 GLY B N 1
ATOM 3057 C CA . GLY B 1 53 ? 63.836 52.543 155.796 1.00 19.79 53 GLY B CA 1
ATOM 3058 C C . GLY B 1 53 ? 64.801 52.263 156.914 1.00 19.58 53 GLY B C 1
ATOM 3059 O O . GLY B 1 53 ? 64.638 52.779 158.020 1.00 19.59 53 GLY B O 1
ATOM 3060 N N . PRO B 1 54 ? 65.833 51.452 156.656 1.00 20.14 54 PRO B N 1
ATOM 3061 C CA . PRO B 1 54 ? 66.846 51.092 157.655 1.00 17.77 54 PRO B CA 1
ATOM 3062 C C . PRO B 1 54 ? 67.789 52.238 157.989 1.00 20.54 54 PRO B C 1
ATOM 3063 O O . PRO B 1 54 ? 67.816 53.270 157.310 1.00 19.81 54 PRO B O 1
ATOM 3067 N N . PRO B 1 55 ? 68.583 52.067 159.055 1.00 23.22 55 PRO B N 1
ATOM 3068 C CA . PRO B 1 55 ? 69.538 53.098 159.458 1.00 21.93 55 PRO B CA 1
ATOM 3069 C C . PRO B 1 55 ? 70.775 53.058 158.537 1.00 22.85 55 PRO B C 1
ATOM 3070 O O . PRO B 1 55 ? 71.110 52.016 157.964 1.00 20.18 55 PRO B O 1
ATOM 3074 N N . GLY B 1 56 ? 71.426 54.209 158.408 1.00 23.49 56 GLY B N 1
ATOM 3075 C CA . GLY B 1 56 ? 72.638 54.330 157.627 1.00 24.27 56 GLY B CA 1
ATOM 3076 C C . GLY B 1 56 ? 72.591 54.067 156.147 1.00 25.71 56 GLY B C 1
ATOM 3077 O O . GLY B 1 56 ? 73.630 53.730 155.573 1.00 26.27 56 GLY B O 1
ATOM 3078 N N . VAL B 1 57 ? 71.418 54.211 155.528 1.00 26.42 57 VAL B N 1
ATOM 3079 C CA . VAL B 1 57 ? 71.296 53.987 154.084 1.00 27.38 57 VAL B CA 1
ATOM 3080 C C . VAL B 1 57 ? 70.957 55.253 153.290 1.00 27.76 57 VAL B C 1
ATOM 3081 O O . VAL B 1 57 ? 70.857 55.208 152.064 1.00 26.85 57 VAL B O 1
ATOM 3085 N N . GLY B 1 58 ? 70.770 56.373 153.989 1.00 28.10 58 GLY B N 1
ATOM 3086 C CA . GLY B 1 58 ? 70.484 57.626 153.308 1.00 27.93 58 GLY B CA 1
ATOM 3087 C C . GLY B 1 58 ? 69.465 58.597 153.894 1.00 27.41 58 GLY B C 1
ATOM 3088 O O . GLY B 1 58 ? 69.470 59.763 153.501 1.00 27.92 58 GLY B O 1
ATOM 3089 N N . LYS B 1 59 ? 68.608 58.156 154.818 1.00 25.91 59 LYS B N 1
ATOM 3090 C CA . LYS B 1 59 ? 67.577 59.042 155.382 1.00 24.65 59 LYS B CA 1
ATOM 3091 C C . LYS B 1 59 ? 68.046 60.390 155.945 1.00 23.83 59 LYS B C 1
ATOM 3092 O O . LYS B 1 59 ? 67.558 61.442 155.518 1.00 24.04 59 LYS B O 1
ATOM 3098 N N . THR B 1 60 ? 68.972 60.356 156.898 1.00 22.84 60 THR B N 1
ATOM 3099 C CA . THR B 1 60 ? 69.525 61.562 157.517 1.00 23.84 60 THR B CA 1
ATOM 3100 C C . THR B 1 60 ? 70.303 62.409 156.494 1.00 24.68 60 THR B C 1
ATOM 3101 O O . THR B 1 60 ? 70.074 63.610 156.367 1.00 25.09 60 THR B O 1
ATOM 3105 N N . THR B 1 61 ? 71.230 61.779 155.782 1.00 23.75 61 THR B N 1
ATOM 3106 C CA . THR B 1 61 ? 72.001 62.450 154.752 1.00 25.56 61 THR B CA 1
ATOM 3107 C C . THR B 1 61 ? 71.069 63.192 153.790 1.00 26.98 61 THR B C 1
ATOM 3108 O O . THR B 1 61 ? 71.314 64.337 153.409 1.00 27.51 61 THR B O 1
ATOM 3112 N N . ALA B 1 62 ? 69.996 62.522 153.399 1.00 26.89 62 ALA B N 1
ATOM 3113 C CA . ALA B 1 62 ? 69.048 63.111 152.486 1.00 26.46 62 ALA B CA 1
ATOM 3114 C C . ALA B 1 62 ? 68.382 64.325 153.127 1.00 25.99 62 ALA B C 1
ATOM 3115 O O . ALA B 1 62 ? 68.311 65.398 152.522 1.00 24.46 62 ALA B O 1
ATOM 3117 N N . ALA B 1 63 ? 67.901 64.162 154.354 1.00 25.36 63 ALA B N 1
ATOM 3118 C CA . ALA B 1 63 ? 67.242 65.267 155.033 1.00 25.59 63 ALA B CA 1
ATOM 3119 C C . ALA B 1 63 ? 68.170 66.476 155.108 1.00 26.83 63 ALA B C 1
ATOM 3120 O O . ALA B 1 63 ? 67.749 67.605 154.843 1.00 27.02 63 ALA B O 1
ATOM 3122 N N . LEU B 1 64 ? 69.436 66.229 155.453 1.00 27.89 64 LEU B N 1
ATOM 3123 C CA . LEU B 1 64 ? 70.440 67.282 155.570 1.00 27.48 64 LEU B CA 1
ATOM 3124 C C . LEU B 1 64 ? 70.778 67.874 154.214 1.00 27.61 64 LEU B C 1
ATOM 3125 O O . LEU B 1 64 ? 70.738 69.087 154.034 1.00 28.09 64 LEU B O 1
ATOM 3130 N N . ALA B 1 65 ? 71.120 67.020 153.258 1.00 28.07 65 ALA B N 1
ATOM 3131 C CA . ALA B 1 65 ? 71.446 67.494 151.919 1.00 27.66 65 ALA B CA 1
ATOM 3132 C C . ALA B 1 65 ? 70.300 68.364 151.410 1.00 28.55 65 ALA B C 1
ATOM 3133 O O . ALA B 1 65 ? 70.527 69.370 150.762 1.00 28.51 65 ALA B O 1
ATOM 3135 N N . LEU B 1 66 ? 69.066 67.973 151.715 1.00 30.52 66 LEU B N 1
ATOM 3136 C CA . LEU B 1 66 ? 67.892 68.729 151.283 1.00 30.52 66 LEU B CA 1
ATOM 3137 C C . LEU B 1 66 ? 67.926 70.119 151.910 1.00 31.94 66 LEU B C 1
ATOM 3138 O O . LEU B 1 66 ? 67.756 71.117 151.216 1.00 32.78 66 LEU B O 1
ATOM 3143 N N . ALA B 1 67 ? 68.143 70.182 153.221 1.00 31.91 67 ALA B N 1
ATOM 3144 C CA . ALA B 1 67 ? 68.211 71.466 153.913 1.00 33.47 67 ALA B CA 1
ATOM 3145 C C . ALA B 1 67 ? 69.289 72.354 153.283 1.00 34.66 67 ALA B C 1
ATOM 3146 O O . ALA B 1 67 ? 69.045 73.517 152.975 1.00 35.25 67 ALA B O 1
ATOM 3148 N N . ARG B 1 68 ? 70.481 71.795 153.096 1.00 36.24 68 ARG B N 1
ATOM 3149 C CA . ARG B 1 68 ? 71.592 72.524 152.498 1.00 37.04 68 ARG B CA 1
ATOM 3150 C C . ARG B 1 68 ? 71.206 73.186 151.180 1.00 36.79 68 ARG B C 1
ATOM 3151 O O . ARG B 1 68 ? 71.564 74.337 150.928 1.00 38.18 68 ARG B O 1
ATOM 3159 N N . GLU B 1 69 ? 70.471 72.462 150.342 1.00 35.04 69 GLU B N 1
ATOM 3160 C CA . GLU B 1 69 ? 70.059 72.984 149.049 1.00 33.61 69 GLU B CA 1
ATOM 3161 C C . GLU B 1 69 ? 68.868 73.928 149.136 1.00 33.42 69 GLU B C 1
ATOM 3162 O O . GLU B 1 69 ? 68.603 74.702 148.220 1.00 33.62 69 GLU B O 1
ATOM 3168 N N . LEU B 1 70 ? 68.157 73.869 150.247 1.00 33.43 70 LEU B N 1
ATOM 3169 C CA . LEU B 1 70 ? 66.979 74.701 150.424 1.00 34.88 70 LEU B CA 1
ATOM 3170 C C . LEU B 1 70 ? 67.296 75.993 151.165 1.00 36.43 70 LEU B C 1
ATOM 3171 O O . LEU B 1 70 ? 66.657 77.023 150.935 1.00 37.08 70 LEU B O 1
ATOM 3176 N N . PHE B 1 71 ? 68.290 75.930 152.047 1.00 37.03 71 PHE B N 1
ATOM 3177 C CA . PHE B 1 71 ? 68.656 77.076 152.859 1.00 38.63 71 PHE B CA 1
ATOM 3178 C C . PHE B 1 71 ? 70.097 77.532 152.719 1.00 39.08 71 PHE B C 1
ATOM 3179 O O . PHE B 1 71 ? 70.502 78.472 153.394 1.00 38.87 71 PHE B O 1
ATOM 3187 N N . GLY B 1 72 ? 70.872 76.870 151.868 1.00 40.06 72 GLY B N 1
ATOM 3188 C CA . GLY B 1 72 ? 72.265 77.248 151.718 1.00 42.25 72 GLY B CA 1
ATOM 3189 C C . GLY B 1 72 ? 72.924 77.227 153.087 1.00 44.24 72 GLY B C 1
ATOM 3190 O O . GLY B 1 72 ? 72.616 76.366 153.902 1.00 45.51 72 GLY B O 1
ATOM 3191 N N . GLU B 1 73 ? 73.805 78.183 153.360 1.00 44.95 73 GLU B N 1
ATOM 3192 C CA . GLU B 1 73 ? 74.485 78.228 154.649 1.00 46.10 73 GLU B CA 1
ATOM 3193 C C . GLU B 1 73 ? 73.492 78.324 155.794 1.00 46.60 73 GLU B C 1
ATOM 3194 O O . GLU B 1 73 ? 73.844 78.060 156.942 1.00 47.84 73 GLU B O 1
ATOM 3200 N N . ASN B 1 74 ? 72.253 78.697 155.494 1.00 46.62 74 ASN B N 1
ATOM 3201 C CA . ASN B 1 74 ? 71.244 78.830 156.544 1.00 47.74 74 ASN B CA 1
ATOM 3202 C C . ASN B 1 74 ? 70.648 77.520 157.031 1.00 47.80 74 ASN B C 1
ATOM 3203 O O . ASN B 1 74 ? 69.773 77.527 157.901 1.00 48.10 74 ASN B O 1
ATOM 3208 N N . TRP B 1 75 ? 71.120 76.400 156.491 1.00 47.00 75 TRP B N 1
ATOM 3209 C CA . TRP B 1 75 ? 70.579 75.112 156.886 1.00 46.75 75 TRP B CA 1
ATOM 3210 C C . TRP B 1 75 ? 70.687 74.792 158.379 1.00 47.05 75 TRP B C 1
ATOM 3211 O O . TRP B 1 75 ? 69.788 74.178 158.941 1.00 47.17 75 TRP B O 1
ATOM 3222 N N . ARG B 1 76 ? 71.770 75.209 159.028 1.00 47.57 76 ARG B N 1
ATOM 3223 C CA . ARG B 1 76 ? 71.936 74.927 160.453 1.00 46.94 76 ARG B CA 1
ATOM 3224 C C . ARG B 1 76 ? 70.958 75.741 161.291 1.00 45.85 76 ARG B C 1
ATOM 3225 O O . ARG B 1 76 ? 70.557 75.334 162.386 1.00 44.21 76 ARG B O 1
ATOM 3233 N N . HIS B 1 77 ? 70.567 76.890 160.754 1.00 45.86 77 HIS B N 1
ATOM 3234 C CA . HIS B 1 77 ? 69.638 77.781 161.430 1.00 45.94 77 HIS B CA 1
ATOM 3235 C C . HIS B 1 77 ? 68.196 77.336 161.254 1.00 44.84 77 HIS B C 1
ATOM 3236 O O . HIS B 1 77 ? 67.414 77.362 162.203 1.00 44.64 77 HIS B O 1
ATOM 3243 N N . ASN B 1 78 ? 67.859 76.920 160.037 1.00 42.86 78 ASN B N 1
ATOM 3244 C CA . ASN B 1 78 ? 66.508 76.504 159.707 1.00 41.64 78 ASN B CA 1
ATOM 3245 C C . ASN B 1 78 ? 66.184 75.020 159.798 1.00 41.55 78 ASN B C 1
ATOM 3246 O O . ASN B 1 78 ? 65.033 74.629 159.612 1.00 41.60 78 ASN B O 1
ATOM 3251 N N . PHE B 1 79 ? 67.183 74.196 160.090 1.00 41.34 79 PHE B N 1
ATOM 3252 C CA . PHE B 1 79 ? 66.981 72.757 160.196 1.00 41.25 79 PHE B CA 1
ATOM 3253 C C . PHE B 1 79 ? 67.272 72.277 161.616 1.00 42.13 79 PHE B C 1
ATOM 3254 O O . PHE B 1 79 ? 68.372 72.462 162.125 1.00 43.16 79 PHE B O 1
ATOM 3262 N N . LEU B 1 80 ? 66.273 71.671 162.252 1.00 42.93 80 LEU B N 1
ATOM 3263 C CA . LEU B 1 80 ? 66.410 71.176 163.619 1.00 43.59 80 LEU B CA 1
ATOM 3264 C C . LEU B 1 80 ? 66.145 69.675 163.709 1.00 44.10 80 LEU B C 1
ATOM 3265 O O . LEU B 1 80 ? 65.095 69.200 163.272 1.00 44.82 80 LEU B O 1
ATOM 3270 N N . GLU B 1 81 ? 67.086 68.930 164.281 1.00 43.48 81 GLU B N 1
ATOM 3271 C CA . GLU B 1 81 ? 66.901 67.495 164.407 1.00 44.10 81 GLU B CA 1
ATOM 3272 C C . GLU B 1 81 ? 66.560 67.102 165.828 1.00 43.93 81 GLU B C 1
ATOM 3273 O O . GLU B 1 81 ? 67.194 67.549 166.777 1.00 43.40 81 GLU B O 1
ATOM 3279 N N . LEU B 1 82 ? 65.554 66.246 165.959 1.00 43.37 82 LEU B N 1
ATOM 3280 C CA . LEU B 1 82 ? 65.089 65.776 167.253 1.00 42.33 82 LEU B CA 1
ATOM 3281 C C . LEU B 1 82 ? 64.916 64.268 167.223 1.00 42.78 82 LEU B C 1
ATOM 3282 O O . LEU B 1 82 ? 64.505 63.712 166.213 1.00 43.63 82 LEU B O 1
ATOM 3287 N N . ASN B 1 83 ? 65.241 63.602 168.321 1.00 44.44 83 ASN B N 1
ATOM 3288 C CA . ASN B 1 83 ? 65.059 62.160 168.381 1.00 48.31 83 ASN B CA 1
ATOM 3289 C C . ASN B 1 83 ? 63.742 61.894 169.108 1.00 50.37 83 ASN B C 1
ATOM 3290 O O . ASN B 1 83 ? 63.637 62.127 170.310 1.00 49.95 83 ASN B O 1
ATOM 3295 N N . ALA B 1 84 ? 62.740 61.420 168.372 1.00 51.69 84 ALA B N 1
ATOM 3296 C CA . ALA B 1 84 ? 61.430 61.144 168.945 1.00 53.17 84 ALA B CA 1
ATOM 3297 C C . ALA B 1 84 ? 61.542 60.227 170.155 1.00 55.10 84 ALA B C 1
ATOM 3298 O O . ALA B 1 84 ? 60.708 60.278 171.066 1.00 55.27 84 ALA B O 1
ATOM 3300 N N . SER B 1 85 ? 62.578 59.390 170.153 1.00 58.57 85 SER B N 1
ATOM 3301 C CA . SER B 1 85 ? 62.829 58.450 171.239 1.00 62.12 85 SER B CA 1
ATOM 3302 C C . SER B 1 85 ? 63.105 59.258 172.507 1.00 65.39 85 SER B C 1
ATOM 3303 O O . SER B 1 85 ? 64.115 59.069 173.193 1.00 63.74 85 SER B O 1
ATOM 3306 N N . ASP B 1 86 ? 62.164 60.156 172.794 1.00 71.82 86 ASP B N 1
ATOM 3307 C CA . ASP B 1 86 ? 62.196 61.078 173.926 1.00 75.83 86 ASP B CA 1
ATOM 3308 C C . ASP B 1 86 ? 63.556 61.225 174.583 1.00 77.53 86 ASP B C 1
ATOM 3309 O O . ASP B 1 86 ? 63.798 60.712 175.676 1.00 77.96 86 ASP B O 1
ATOM 3314 N N . GLU B 1 87 ? 64.446 61.936 173.901 1.00 79.88 87 GLU B N 1
ATOM 3315 C CA . GLU B 1 87 ? 65.781 62.185 174.420 1.00 81.91 87 GLU B CA 1
ATOM 3316 C C . GLU B 1 87 ? 65.614 63.093 175.638 1.00 84.41 87 GLU B C 1
ATOM 3317 O O . GLU B 1 87 ? 66.547 63.799 176.030 1.00 84.32 87 GLU B O 1
ATOM 3323 N N . ARG B 1 88 ? 64.414 63.069 176.225 1.00 86.37 88 ARG B N 1
ATOM 3324 C CA . ARG B 1 88 ? 64.082 63.887 177.393 1.00 88.21 88 ARG B CA 1
ATOM 3325 C C . ARG B 1 88 ? 62.599 63.718 177.779 1.00 88.41 88 ARG B C 1
ATOM 3326 O O . ARG B 1 88 ? 62.220 63.932 178.929 1.00 87.42 88 ARG B O 1
ATOM 3334 N N . GLY B 1 89 ? 61.769 63.331 176.812 1.00 88.00 89 GLY B N 1
ATOM 3335 C CA . GLY B 1 89 ? 60.346 63.145 177.066 1.00 87.63 89 GLY B CA 1
ATOM 3336 C C . GLY B 1 89 ? 59.468 63.772 175.989 1.00 88.20 89 GLY B C 1
ATOM 3337 O O . GLY B 1 89 ? 59.627 64.956 175.676 1.00 88.26 89 GLY B O 1
ATOM 3338 N N . ILE B 1 90 ? 58.544 62.989 175.426 1.00 87.73 90 ILE B N 1
ATOM 3339 C CA . ILE B 1 90 ? 57.635 63.458 174.370 1.00 87.31 90 ILE B CA 1
ATOM 3340 C C . ILE B 1 90 ? 57.338 64.961 174.375 1.00 87.61 90 ILE B C 1
ATOM 3341 O O . ILE B 1 90 ? 57.574 65.648 173.381 1.00 87.87 90 ILE B O 1
ATOM 3346 N N . ASN B 1 91 ? 56.821 65.466 175.493 1.00 88.10 91 ASN B N 1
ATOM 3347 C CA . ASN B 1 91 ? 56.477 66.884 175.616 1.00 88.01 91 ASN B CA 1
ATOM 3348 C C . ASN B 1 91 ? 57.678 67.831 175.629 1.00 87.82 91 ASN B C 1
ATOM 3349 O O . ASN B 1 91 ? 57.677 68.839 174.917 1.00 87.66 91 ASN B O 1
ATOM 3354 N N . VAL B 1 92 ? 58.695 67.520 176.433 1.00 87.37 92 VAL B N 1
ATOM 3355 C CA . VAL B 1 92 ? 59.888 68.363 176.495 1.00 87.01 92 VAL B CA 1
ATOM 3356 C C . VAL B 1 92 ? 60.607 68.248 175.151 1.00 86.93 92 VAL B C 1
ATOM 3357 O O . VAL B 1 92 ? 61.805 68.510 175.034 1.00 86.92 92 VAL B O 1
ATOM 3361 N N . ILE B 1 93 ? 59.841 67.840 174.144 1.00 86.96 93 ILE B N 1
ATOM 3362 C CA . ILE B 1 93 ? 60.313 67.677 172.778 1.00 86.95 93 ILE B CA 1
ATOM 3363 C C . ILE B 1 93 ? 59.298 68.363 171.866 1.00 86.97 93 ILE B C 1
ATOM 3364 O O . ILE B 1 93 ? 59.638 68.819 170.775 1.00 87.08 93 ILE B O 1
ATOM 3369 N N . ARG B 1 94 ? 58.049 68.433 172.319 1.00 87.02 94 ARG B N 1
ATOM 3370 C CA . ARG B 1 94 ? 57.012 69.109 171.549 1.00 87.16 94 ARG B CA 1
ATOM 3371 C C . ARG B 1 94 ? 57.139 70.581 171.936 1.00 87.39 94 ARG B C 1
ATOM 3372 O O . ARG B 1 94 ? 56.550 71.464 171.310 1.00 87.53 94 ARG B O 1
ATOM 3380 N N . GLU B 1 95 ? 57.918 70.823 172.987 1.00 87.05 95 GLU B N 1
ATOM 3381 C CA . GLU B 1 95 ? 58.180 72.167 173.486 1.00 86.57 95 GLU B CA 1
ATOM 3382 C C . GLU B 1 95 ? 59.275 72.803 172.632 1.00 85.52 95 GLU B C 1
ATOM 3383 O O . GLU B 1 95 ? 59.139 73.939 172.172 1.00 85.28 95 GLU B O 1
ATOM 3389 N N . LYS B 1 96 ? 60.352 72.047 172.416 1.00 84.51 96 LYS B N 1
ATOM 3390 C CA . LYS B 1 96 ? 61.490 72.497 171.619 1.00 83.07 96 LYS B CA 1
ATOM 3391 C C . LYS B 1 96 ? 61.071 72.848 170.196 1.00 82.05 96 LYS B C 1
ATOM 3392 O O . LYS B 1 96 ? 61.709 73.670 169.537 1.00 81.71 96 LYS B O 1
ATOM 3398 N N . VAL B 1 97 ? 59.996 72.223 169.728 1.00 80.96 97 VAL B N 1
ATOM 3399 C CA . VAL B 1 97 ? 59.492 72.491 168.390 1.00 80.04 97 VAL B CA 1
ATOM 3400 C C . VAL B 1 97 ? 58.626 73.749 168.400 1.00 79.17 97 VAL B C 1
ATOM 3401 O O . VAL B 1 97 ? 58.468 74.413 167.374 1.00 78.76 97 VAL B O 1
ATOM 3405 N N . LYS B 1 98 ? 58.070 74.079 169.562 1.00 77.57 98 LYS B N 1
ATOM 3406 C CA . LYS B 1 98 ? 57.230 75.263 169.661 1.00 76.21 98 LYS B CA 1
ATOM 3407 C C . LYS B 1 98 ? 58.087 76.519 169.604 1.00 74.55 98 LYS B C 1
ATOM 3408 O O . LYS B 1 98 ? 57.742 77.486 168.928 1.00 74.02 98 LYS B O 1
ATOM 3414 N N . GLU B 1 99 ? 59.207 76.495 170.315 1.00 72.98 99 GLU B N 1
ATOM 3415 C CA . GLU B 1 99 ? 60.122 77.628 170.336 1.00 72.36 99 GLU B CA 1
ATOM 3416 C C . GLU B 1 99 ? 60.636 77.853 168.922 1.00 71.26 99 GLU B C 1
ATOM 3417 O O . GLU B 1 99 ? 60.561 78.956 168.375 1.00 70.66 99 GLU B O 1
ATOM 3423 N N . PHE B 1 100 ? 61.140 76.771 168.339 1.00 70.10 100 PHE B N 1
ATOM 3424 C CA . PHE B 1 100 ? 61.689 76.753 166.988 1.00 68.32 100 PHE B CA 1
ATOM 3425 C C . PHE B 1 100 ? 60.676 77.141 165.907 1.00 67.74 100 PHE B C 1
ATOM 3426 O O . PHE B 1 100 ? 61.030 77.764 164.909 1.00 67.27 100 PHE B O 1
ATOM 3434 N N . ALA B 1 101 ? 59.417 76.767 166.107 1.00 67.75 101 ALA B N 1
ATOM 3435 C CA . ALA B 1 101 ? 58.370 77.048 165.125 1.00 67.44 101 ALA B CA 1
ATOM 3436 C C . ALA B 1 101 ? 57.745 78.436 165.221 1.00 67.45 101 ALA B C 1
ATOM 3437 O O . ALA B 1 101 ? 57.233 78.964 164.231 1.00 66.40 101 ALA B O 1
ATOM 3439 N N . ARG B 1 102 ? 57.781 79.019 166.414 1.00 67.92 102 ARG B N 1
ATOM 3440 C CA . ARG B 1 102 ? 57.207 80.340 166.640 1.00 68.01 102 ARG B CA 1
ATOM 3441 C C . ARG B 1 102 ? 58.111 81.458 166.133 1.00 66.84 102 ARG B C 1
ATOM 3442 O O . ARG B 1 102 ? 58.011 82.600 166.584 1.00 67.25 102 ARG B O 1
ATOM 3450 N N . THR B 1 103 ? 58.988 81.133 165.190 1.00 65.02 103 THR B N 1
ATOM 3451 C CA . THR B 1 103 ? 59.912 82.117 164.646 1.00 62.34 103 THR B CA 1
ATOM 3452 C C . THR B 1 103 ? 60.009 82.025 163.133 1.00 60.30 103 THR B C 1
ATOM 3453 O O . THR B 1 103 ? 59.798 80.967 162.548 1.00 60.48 103 THR B O 1
ATOM 3457 N N . LYS B 1 104 ? 60.329 83.149 162.510 1.00 57.49 104 LYS B N 1
ATOM 3458 C CA . LYS B 1 104 ? 60.449 83.228 161.067 1.00 54.85 104 LYS B CA 1
ATOM 3459 C C . LYS B 1 104 ? 61.724 82.549 160.590 1.00 52.49 104 LYS B C 1
ATOM 3460 O O . LYS B 1 104 ? 62.733 82.523 161.293 1.00 52.21 104 LYS B O 1
ATOM 3466 N N . PRO B 1 105 ? 61.692 81.974 159.385 1.00 50.35 105 PRO B N 1
ATOM 3467 C CA . PRO B 1 105 ? 62.877 81.303 158.844 1.00 49.30 105 PRO B CA 1
ATOM 3468 C C . PRO B 1 105 ? 63.978 82.317 158.506 1.00 48.71 105 PRO B C 1
ATOM 3469 O O . PRO B 1 105 ? 63.693 83.449 158.092 1.00 48.94 105 PRO B O 1
ATOM 3473 N N . ILE B 1 106 ? 65.230 81.903 158.683 1.00 47.06 106 ILE B N 1
ATOM 3474 C CA . ILE B 1 106 ? 66.377 82.754 158.396 1.00 45.40 106 ILE B CA 1
ATOM 3475 C C . ILE B 1 106 ? 66.677 82.771 156.899 1.00 44.45 106 ILE B C 1
ATOM 3476 O O . ILE B 1 106 ? 66.534 81.754 156.217 1.00 44.20 106 ILE B O 1
ATOM 3481 N N . GLY B 1 107 ? 67.086 83.935 156.397 1.00 43.14 107 GLY B N 1
ATOM 3482 C CA . GLY B 1 107 ? 67.427 84.069 154.993 1.00 41.21 107 GLY B CA 1
ATOM 3483 C C . GLY B 1 107 ? 66.270 84.322 154.045 1.00 41.56 107 GLY B C 1
ATOM 3484 O O . GLY B 1 107 ? 66.475 84.437 152.831 1.00 41.91 107 GLY B O 1
ATOM 3485 N N . GLY B 1 108 ? 65.054 84.399 154.578 1.00 40.69 108 GLY B N 1
ATOM 3486 C CA . GLY B 1 108 ? 63.901 84.644 153.729 1.00 39.76 108 GLY B CA 1
ATOM 3487 C C . GLY B 1 108 ? 63.341 83.421 153.021 1.00 39.40 108 GLY B C 1
ATOM 3488 O O . GLY B 1 108 ? 62.805 83.523 151.914 1.00 39.53 108 GLY B O 1
ATOM 3489 N N . ALA B 1 109 ? 63.470 82.257 153.655 1.00 38.77 109 ALA B N 1
ATOM 3490 C CA . ALA B 1 109 ? 62.954 81.010 153.092 1.00 36.13 109 ALA B CA 1
ATOM 3491 C C . ALA B 1 109 ? 61.503 80.920 153.530 1.00 34.33 109 ALA B C 1
ATOM 3492 O O . ALA B 1 109 ? 61.137 81.503 154.537 1.00 33.41 109 ALA B O 1
ATOM 3494 N N . SER B 1 110 ? 60.676 80.194 152.790 1.00 34.02 110 SER B N 1
ATOM 3495 C CA . SER B 1 110 ? 59.264 80.097 153.148 1.00 34.07 110 SER B CA 1
ATOM 3496 C C . SER B 1 110 ? 58.899 79.207 154.331 1.00 33.73 110 SER B C 1
ATOM 3497 O O . SER B 1 110 ? 57.755 79.226 154.775 1.00 33.92 110 SER B O 1
ATOM 3500 N N . PHE B 1 111 ? 59.854 78.440 154.853 1.00 34.09 111 PHE B N 1
ATOM 3501 C CA . PHE B 1 111 ? 59.572 77.558 155.993 1.00 33.42 111 PHE B CA 1
ATOM 3502 C C . PHE B 1 111 ? 60.828 76.938 156.581 1.00 33.24 111 PHE B C 1
ATOM 3503 O O . PHE B 1 111 ? 61.886 76.967 155.966 1.00 32.75 111 PHE B O 1
ATOM 3511 N N . LYS B 1 112 ? 60.702 76.384 157.782 1.00 35.12 112 LYS B N 1
ATOM 3512 C CA . LYS B 1 112 ? 61.818 75.705 158.440 1.00 36.11 112 LYS B CA 1
ATOM 3513 C C . LYS B 1 112 ? 61.499 74.211 158.524 1.00 36.21 112 LYS B C 1
ATOM 3514 O O . LYS B 1 112 ? 60.353 73.798 158.325 1.00 35.23 112 LYS B O 1
ATOM 3520 N N . ILE B 1 113 ? 62.520 73.414 158.824 1.00 34.93 113 ILE B N 1
ATOM 3521 C CA . ILE B 1 113 ? 62.363 71.972 158.915 1.00 33.18 113 ILE B CA 1
ATOM 3522 C C . ILE B 1 113 ? 62.693 71.379 160.287 1.00 33.12 113 ILE B C 1
ATOM 3523 O O . ILE B 1 113 ? 63.709 71.716 160.897 1.00 32.24 113 ILE B O 1
ATOM 3528 N N . ILE B 1 114 ? 61.806 70.508 160.765 1.00 32.59 114 ILE B N 1
ATOM 3529 C CA . ILE B 1 114 ? 62.014 69.789 162.016 1.00 32.74 114 ILE B CA 1
ATOM 3530 C C . ILE B 1 114 ? 62.084 68.327 161.590 1.00 33.62 114 ILE B C 1
ATOM 3531 O O . ILE B 1 114 ? 61.099 67.763 161.113 1.00 33.53 114 ILE B O 1
ATOM 3536 N N . PHE B 1 115 ? 63.264 67.735 161.735 1.00 34.04 115 PHE B N 1
ATOM 3537 C CA . PHE B 1 115 ? 63.488 66.348 161.362 1.00 35.52 115 PHE B CA 1
ATOM 3538 C C . PHE B 1 115 ? 63.359 65.463 162.596 1.00 37.26 115 PHE B C 1
ATOM 3539 O O . PHE B 1 115 ? 64.221 65.471 163.472 1.00 37.42 115 PHE B O 1
ATOM 3547 N N . LEU B 1 116 ? 62.264 64.711 162.660 1.00 39.18 116 LEU B N 1
ATOM 3548 C CA . LEU B 1 116 ? 62.006 63.808 163.775 1.00 40.12 116 LEU B CA 1
ATOM 3549 C C . LEU B 1 116 ? 62.661 62.467 163.561 1.00 40.23 116 LEU B C 1
ATOM 3550 O O . LEU B 1 116 ? 62.312 61.740 162.637 1.00 41.24 116 LEU B O 1
ATOM 3555 N N . ASP B 1 117 ? 63.600 62.125 164.424 1.00 40.25 117 ASP B N 1
ATOM 3556 C CA . ASP B 1 117 ? 64.280 60.850 164.295 1.00 40.07 117 ASP B CA 1
ATOM 3557 C C . ASP B 1 117 ? 63.526 59.802 165.108 1.00 38.70 117 ASP B C 1
ATOM 3558 O O . ASP B 1 117 ? 63.074 60.075 166.217 1.00 38.23 117 ASP B O 1
ATOM 3563 N N . GLU B 1 118 ? 63.379 58.610 164.544 1.00 37.93 118 GLU B N 1
ATOM 3564 C CA . GLU B 1 118 ? 62.690 57.510 165.223 1.00 37.26 118 GLU B CA 1
ATOM 3565 C C . GLU B 1 118 ? 61.264 57.834 165.642 1.00 35.94 118 GLU B C 1
ATOM 3566 O O . GLU B 1 118 ? 60.856 57.527 166.762 1.00 34.57 118 GLU B O 1
ATOM 3572 N N . ALA B 1 119 ? 60.512 58.441 164.732 1.00 35.08 119 ALA B N 1
ATOM 3573 C CA . ALA B 1 119 ? 59.131 58.811 164.995 1.00 34.23 119 ALA B CA 1
ATOM 3574 C C . ALA B 1 119 ? 58.311 57.591 165.365 1.00 34.48 119 ALA B C 1
ATOM 3575 O O . ALA B 1 119 ? 57.425 57.659 166.214 1.00 33.68 119 ALA B O 1
ATOM 3577 N N . ASP B 1 120 ? 58.618 56.469 164.723 1.00 35.55 120 ASP B N 1
ATOM 3578 C CA . ASP B 1 120 ? 57.891 55.228 164.962 1.00 36.36 120 ASP B CA 1
ATOM 3579 C C . ASP B 1 120 ? 58.077 54.664 166.348 1.00 36.53 120 ASP B C 1
ATOM 3580 O O . ASP B 1 120 ? 57.545 53.611 166.645 1.00 37.51 120 ASP B O 1
ATOM 3585 N N . ALA B 1 121 ? 58.825 55.363 167.192 1.00 37.53 121 ALA B N 1
ATOM 3586 C CA . ALA B 1 121 ? 59.064 54.916 168.560 1.00 38.55 121 ALA B CA 1
ATOM 3587 C C . ALA B 1 121 ? 58.062 55.536 169.514 1.00 40.30 121 ALA B C 1
ATOM 3588 O O . ALA B 1 121 ? 58.097 55.267 170.709 1.00 42.04 121 ALA B O 1
ATOM 3590 N N . LEU B 1 122 ? 57.180 56.382 168.991 1.00 40.74 122 LEU B N 1
ATOM 3591 C CA . LEU B 1 122 ? 56.177 57.043 169.815 1.00 40.37 122 LEU B CA 1
ATOM 3592 C C . LEU B 1 122 ? 54.919 56.202 169.903 1.00 41.30 122 LEU B C 1
ATOM 3593 O O . LEU B 1 122 ? 54.589 55.463 168.976 1.00 41.60 122 LEU B O 1
ATOM 3598 N N . THR B 1 123 ? 54.215 56.315 171.023 1.00 42.72 123 THR B N 1
ATOM 3599 C CA . THR B 1 123 ? 52.976 55.574 171.211 1.00 43.70 123 THR B CA 1
ATOM 3600 C C . THR B 1 123 ? 51.928 56.233 170.332 1.00 44.95 123 THR B C 1
ATOM 3601 O O . THR B 1 123 ? 52.189 57.292 169.759 1.00 44.47 123 THR B O 1
ATOM 3605 N N . GLN B 1 124 ? 50.758 55.602 170.213 1.00 47.05 124 GLN B N 1
ATOM 3606 C CA . GLN B 1 124 ? 49.677 56.152 169.401 1.00 48.42 124 GLN B CA 1
ATOM 3607 C C . GLN B 1 124 ? 49.211 57.479 169.978 1.00 48.26 124 GLN B C 1
ATOM 3608 O O . GLN B 1 124 ? 48.940 58.422 169.235 1.00 48.05 124 GLN B O 1
ATOM 3614 N N . ASP B 1 125 ? 49.120 57.553 171.304 1.00 48.05 125 ASP B N 1
ATOM 3615 C CA . ASP B 1 125 ? 48.699 58.788 171.942 1.00 48.57 125 ASP B CA 1
ATOM 3616 C C . ASP B 1 125 ? 49.667 59.897 171.572 1.00 48.31 125 ASP B C 1
ATOM 3617 O O . ASP B 1 125 ? 49.255 60.971 171.139 1.00 48.13 125 ASP B O 1
ATOM 3622 N N . ALA B 1 126 ? 50.959 59.630 171.736 1.00 47.89 126 ALA B N 1
ATOM 3623 C CA . ALA B 1 126 ? 51.984 60.613 171.407 1.00 47.31 126 ALA B CA 1
ATOM 3624 C C . ALA B 1 126 ? 51.922 60.991 169.933 1.00 46.65 126 ALA B C 1
ATOM 3625 O O . ALA B 1 126 ? 51.926 62.166 169.592 1.00 47.41 126 ALA B O 1
ATOM 3627 N N . GLN B 1 127 ? 51.872 59.997 169.056 1.00 46.16 127 GLN B N 1
ATOM 3628 C CA . GLN B 1 127 ? 51.811 60.271 167.627 1.00 46.33 127 GLN B CA 1
ATOM 3629 C C . GLN B 1 127 ? 50.586 61.094 167.288 1.00 47.55 127 GLN B C 1
ATOM 3630 O O . GLN B 1 127 ? 50.529 61.740 166.245 1.00 47.83 127 GLN B O 1
ATOM 3636 N N . GLN B 1 128 ? 49.595 61.054 168.165 1.00 49.31 128 GLN B N 1
ATOM 3637 C CA . GLN B 1 128 ? 48.373 61.795 167.928 1.00 51.08 128 GLN B CA 1
ATOM 3638 C C . GLN B 1 128 ? 48.603 63.272 168.255 1.00 51.18 128 GLN B C 1
ATOM 3639 O O . GLN B 1 128 ? 48.096 64.157 167.557 1.00 51.14 128 GLN B O 1
ATOM 3645 N N . ALA B 1 129 ? 49.383 63.520 169.309 1.00 50.53 129 ALA B N 1
ATOM 3646 C CA . ALA B 1 129 ? 49.730 64.869 169.747 1.00 50.03 129 ALA B CA 1
ATOM 3647 C C . ALA B 1 129 ? 50.578 65.523 168.659 1.00 51.29 129 ALA B C 1
ATOM 3648 O O . ALA B 1 129 ? 50.367 66.674 168.278 1.00 52.35 129 ALA B O 1
ATOM 3650 N N . LEU B 1 130 ? 51.548 64.768 168.167 1.00 52.31 130 LEU B N 1
ATOM 3651 C CA . LEU B 1 130 ? 52.428 65.229 167.115 1.00 53.39 130 LEU B CA 1
ATOM 3652 C C . LEU B 1 130 ? 51.616 65.664 165.895 1.00 54.63 130 LEU B C 1
ATOM 3653 O O . LEU B 1 130 ? 51.859 66.724 165.330 1.00 55.43 130 LEU B O 1
ATOM 3658 N N . ARG B 1 131 ? 50.656 64.838 165.489 1.00 56.61 131 ARG B N 1
ATOM 3659 C CA . ARG B 1 131 ? 49.812 65.148 164.333 1.00 58.26 131 ARG B CA 1
ATOM 3660 C C . ARG B 1 131 ? 49.217 66.541 164.514 1.00 59.11 131 ARG B C 1
ATOM 3661 O O . ARG B 1 131 ? 49.056 67.285 163.551 1.00 58.77 131 ARG B O 1
ATOM 3669 N N . ARG B 1 132 ? 48.901 66.890 165.758 1.00 60.13 132 ARG B N 1
ATOM 3670 C CA . ARG B 1 132 ? 48.338 68.200 166.061 1.00 60.81 132 ARG B CA 1
ATOM 3671 C C . ARG B 1 132 ? 49.383 69.288 165.870 1.00 60.12 132 ARG B C 1
ATOM 3672 O O . ARG B 1 132 ? 49.191 70.215 165.073 1.00 59.85 132 ARG B O 1
ATOM 3680 N N . THR B 1 133 ? 50.483 69.168 166.610 1.00 59.27 133 THR B N 1
ATOM 3681 C CA . THR B 1 133 ? 51.583 70.120 166.523 1.00 58.83 133 THR B CA 1
ATOM 3682 C C . THR B 1 133 ? 51.946 70.293 165.052 1.00 59.27 133 THR B C 1
ATOM 3683 O O . THR B 1 133 ? 52.252 71.385 164.590 1.00 58.74 133 THR B O 1
ATOM 3687 N N . MET B 1 134 ? 51.888 69.185 164.329 1.00 59.87 134 MET B N 1
ATOM 3688 C CA . MET B 1 134 ? 52.196 69.146 162.913 1.00 60.49 134 MET B CA 1
ATOM 3689 C C . MET B 1 134 ? 51.260 70.067 162.131 1.00 61.16 134 MET B C 1
ATOM 3690 O O . MET B 1 134 ? 51.707 70.861 161.298 1.00 61.21 134 MET B O 1
ATOM 3695 N N . GLU B 1 135 ? 49.961 69.957 162.405 1.00 62.22 135 GLU B N 1
ATOM 3696 C CA . GLU B 1 135 ? 48.953 70.772 161.727 1.00 62.12 135 GLU B CA 1
ATOM 3697 C C . GLU B 1 135 ? 49.003 72.217 162.175 1.00 60.91 135 GLU B C 1
ATOM 3698 O O . GLU B 1 135 ? 48.739 73.126 161.392 1.00 60.77 135 GLU B O 1
ATOM 3704 N N . MET B 1 136 ? 49.340 72.425 163.440 1.00 59.60 136 MET B N 1
ATOM 3705 C CA . MET B 1 136 ? 49.418 73.768 163.986 1.00 59.09 136 MET B CA 1
ATOM 3706 C C . MET B 1 136 ? 50.382 74.688 163.223 1.00 58.16 136 MET B C 1
ATOM 3707 O O . MET B 1 136 ? 49.959 75.702 162.658 1.00 57.86 136 MET B O 1
ATOM 3712 N N . PHE B 1 137 ? 51.667 74.334 163.203 1.00 56.11 137 PHE B N 1
ATOM 3713 C CA . PHE B 1 137 ? 52.676 75.137 162.518 1.00 54.32 137 PHE B CA 1
ATOM 3714 C C . PHE B 1 137 ? 52.915 74.675 161.090 1.00 53.25 137 PHE B C 1
ATOM 3715 O O . PHE B 1 137 ? 53.970 74.923 160.512 1.00 52.54 137 PHE B O 1
ATOM 3723 N N . SER B 1 138 ? 51.928 74.013 160.514 1.00 52.87 138 SER B N 1
ATOM 3724 C CA . SER B 1 138 ? 52.071 73.505 159.163 1.00 52.92 138 SER B CA 1
ATOM 3725 C C . SER B 1 138 ? 52.534 74.572 158.167 1.00 52.52 138 SER B C 1
ATOM 3726 O O . SER B 1 138 ? 53.223 74.261 157.197 1.00 52.49 138 SER B O 1
ATOM 3729 N N . SER B 1 139 ? 52.171 75.827 158.415 1.00 52.76 139 SER B N 1
ATOM 3730 C CA . SER B 1 139 ? 52.526 76.925 157.513 1.00 52.26 139 SER B CA 1
ATOM 3731 C C . SER B 1 139 ? 53.968 77.402 157.640 1.00 51.50 139 SER B C 1
ATOM 3732 O O . SER B 1 139 ? 54.577 77.830 156.654 1.00 51.42 139 SER B O 1
ATOM 3735 N N . ASN B 1 140 ? 54.515 77.334 158.849 1.00 49.56 140 ASN B N 1
ATOM 3736 C CA . ASN B 1 140 ? 55.879 77.785 159.070 1.00 47.59 140 ASN B CA 1
ATOM 3737 C C . ASN B 1 140 ? 56.905 76.660 158.974 1.00 46.95 140 ASN B C 1
ATOM 3738 O O . ASN B 1 140 ? 57.913 76.782 158.278 1.00 47.40 140 ASN B O 1
ATOM 3743 N N . VAL B 1 141 ? 56.647 75.566 159.681 1.00 45.76 141 VAL B N 1
ATOM 3744 C CA . VAL B 1 141 ? 57.548 74.424 159.669 1.00 43.46 141 VAL B CA 1
ATOM 3745 C C . VAL B 1 141 ? 57.056 73.324 158.715 1.00 40.84 141 VAL B C 1
ATOM 3746 O O . VAL B 1 141 ? 55.901 73.297 158.307 1.00 41.01 141 VAL B O 1
ATOM 3750 N N . ARG B 1 142 ? 57.968 72.438 158.346 1.00 38.53 142 ARG B N 1
ATOM 3751 C CA . ARG B 1 142 ? 57.692 71.321 157.460 1.00 35.19 142 ARG B CA 1
ATOM 3752 C C . ARG B 1 142 ? 58.421 70.196 158.150 1.00 33.72 142 ARG B C 1
ATOM 3753 O O . ARG B 1 142 ? 59.634 70.272 158.311 1.00 34.00 142 ARG B O 1
ATOM 3761 N N . PHE B 1 143 ? 57.702 69.159 158.564 1.00 32.00 143 PHE B N 1
ATOM 3762 C CA . PHE B 1 143 ? 58.343 68.047 159.270 1.00 29.48 143 PHE B CA 1
ATOM 3763 C C . PHE B 1 143 ? 58.853 66.919 158.392 1.00 27.11 143 PHE B C 1
ATOM 3764 O O . PHE B 1 143 ? 58.261 66.592 157.367 1.00 26.28 143 PHE B O 1
ATOM 3772 N N . ILE B 1 144 ? 59.982 66.346 158.784 1.00 25.02 144 ILE B N 1
ATOM 3773 C CA . ILE B 1 144 ? 60.501 65.191 158.078 1.00 24.20 144 ILE B CA 1
ATOM 3774 C C . ILE B 1 144 ? 60.597 64.164 159.184 1.00 25.58 144 ILE B C 1
ATOM 3775 O O . ILE B 1 144 ? 61.422 64.276 160.093 1.00 24.82 144 ILE B O 1
ATOM 3780 N N . LEU B 1 145 ? 59.703 63.185 159.118 1.00 25.70 145 LEU B N 1
ATOM 3781 C CA . LEU B 1 145 ? 59.635 62.126 160.100 1.00 24.53 145 LEU B CA 1
ATOM 3782 C C . LEU B 1 145 ? 60.396 60.919 159.606 1.00 24.31 145 LEU B C 1
ATOM 3783 O O . LEU B 1 145 ? 60.200 60.471 158.485 1.00 24.26 145 LEU B O 1
ATOM 3788 N N . SER B 1 146 ? 61.267 60.393 160.454 1.00 24.82 146 SER B N 1
ATOM 3789 C CA . SER B 1 146 ? 62.086 59.236 160.104 1.00 25.02 146 SER B CA 1
ATOM 3790 C C . SER B 1 146 ? 61.609 57.990 160.863 1.00 25.09 146 SER B C 1
ATOM 3791 O O . SER B 1 146 ? 61.333 58.046 162.063 1.00 25.17 146 SER B O 1
ATOM 3794 N N . CYS B 1 147 ? 61.509 56.868 160.162 1.00 25.31 147 CYS B N 1
ATOM 3795 C CA . CYS B 1 147 ? 61.046 55.622 160.784 1.00 25.73 147 CYS B CA 1
ATOM 3796 C C . CYS B 1 147 ? 61.597 54.392 160.057 1.00 26.27 147 CYS B C 1
ATOM 3797 O O . CYS B 1 147 ? 62.010 54.471 158.898 1.00 25.82 147 CYS B O 1
ATOM 3800 N N . ASN B 1 148 ? 61.607 53.257 160.744 1.00 26.41 148 ASN B N 1
ATOM 3801 C CA . ASN B 1 148 ? 62.094 52.031 160.137 1.00 26.22 148 ASN B CA 1
ATOM 3802 C C . ASN B 1 148 ? 61.044 51.515 159.193 1.00 24.79 148 ASN B C 1
ATOM 3803 O O . ASN B 1 148 ? 61.364 51.006 158.124 1.00 26.63 148 ASN B O 1
ATOM 3808 N N . TYR B 1 149 ? 59.784 51.638 159.590 1.00 22.91 149 TYR B N 1
ATOM 3809 C CA . TYR B 1 149 ? 58.692 51.195 158.735 1.00 21.10 149 TYR B CA 1
ATOM 3810 C C . TYR B 1 149 ? 57.506 52.139 158.822 1.00 21.51 149 TYR B C 1
ATOM 3811 O O . TYR B 1 149 ? 57.068 52.505 159.919 1.00 20.32 149 TYR B O 1
ATOM 3820 N N . SER B 1 150 ? 56.995 52.528 157.655 1.00 22.68 150 SER B N 1
ATOM 3821 C CA . SER B 1 150 ? 55.857 53.441 157.566 1.00 23.47 150 SER B CA 1
ATOM 3822 C C . SER B 1 150 ? 54.629 52.894 158.285 1.00 24.71 150 SER B C 1
ATOM 3823 O O . SER B 1 150 ? 53.873 53.654 158.897 1.00 26.66 150 SER B O 1
ATOM 3826 N N . SER B 1 151 ? 54.443 51.578 158.224 1.00 24.59 151 SER B N 1
ATOM 3827 C CA . SER B 1 151 ? 53.324 50.923 158.884 1.00 24.33 151 SER B CA 1
ATOM 3828 C C . SER B 1 151 ? 53.316 51.123 160.400 1.00 24.47 151 SER B C 1
ATOM 3829 O O . SER B 1 151 ? 52.387 50.713 161.069 1.00 25.56 151 SER B O 1
ATOM 3832 N N . LYS B 1 152 ? 54.335 51.753 160.960 1.00 25.81 152 LYS B N 1
ATOM 3833 C CA . LYS B 1 152 ? 54.319 51.967 162.401 1.00 28.06 152 LYS B CA 1
ATOM 3834 C C . LYS B 1 152 ? 53.856 53.377 162.770 1.00 28.31 152 LYS B C 1
ATOM 3835 O O . LYS B 1 152 ? 53.708 53.713 163.946 1.00 27.17 152 LYS B O 1
ATOM 3841 N N . ILE B 1 153 ? 53.609 54.190 161.748 1.00 29.05 153 ILE B N 1
ATOM 3842 C CA . ILE B 1 153 ? 53.138 55.560 161.936 1.00 30.02 153 ILE B CA 1
ATOM 3843 C C . ILE B 1 153 ? 51.623 55.576 161.727 1.00 30.13 153 ILE B C 1
ATOM 3844 O O . ILE B 1 153 ? 51.142 55.017 160.748 1.00 31.75 153 ILE B O 1
ATOM 3849 N N . ILE B 1 154 ? 50.877 56.203 162.635 1.00 30.35 154 ILE B N 1
ATOM 3850 C CA . ILE B 1 154 ? 49.416 56.263 162.517 1.00 30.55 154 ILE B CA 1
ATOM 3851 C C . ILE B 1 154 ? 48.960 56.877 161.195 1.00 33.40 154 ILE B C 1
ATOM 3852 O O . ILE B 1 154 ? 49.567 57.821 160.692 1.00 35.25 154 ILE B O 1
ATOM 3857 N N . GLU B 1 155 ? 47.882 56.337 160.638 1.00 36.44 155 GLU B N 1
ATOM 3858 C CA . GLU B 1 155 ? 47.348 56.803 159.358 1.00 39.73 155 GLU B CA 1
ATOM 3859 C C . GLU B 1 155 ? 47.079 58.306 159.232 1.00 38.51 155 GLU B C 1
ATOM 3860 O O . GLU B 1 155 ? 47.280 58.888 158.170 1.00 38.62 155 GLU B O 1
ATOM 3866 N N . PRO B 1 156 ? 46.604 58.949 160.303 1.00 37.41 156 PRO B N 1
ATOM 3867 C CA . PRO B 1 156 ? 46.348 60.387 160.200 1.00 38.11 156 PRO B CA 1
ATOM 3868 C C . PRO B 1 156 ? 47.601 61.154 159.751 1.00 38.10 156 PRO B C 1
ATOM 3869 O O . PRO B 1 156 ? 47.525 62.021 158.883 1.00 39.85 156 PRO B O 1
ATOM 3873 N N . ILE B 1 157 ? 48.749 60.830 160.345 1.00 36.60 157 ILE B N 1
ATOM 3874 C CA . ILE B 1 157 ? 50.008 61.481 159.993 1.00 34.70 157 ILE B CA 1
ATOM 3875 C C . ILE B 1 157 ? 50.482 61.029 158.607 1.00 35.15 157 ILE B C 1
ATOM 3876 O O . ILE B 1 157 ? 50.876 61.843 157.775 1.00 35.71 157 ILE B O 1
ATOM 3881 N N . GLN B 1 158 ? 50.421 59.730 158.360 1.00 34.90 158 GLN B N 1
ATOM 3882 C CA . GLN B 1 158 ? 50.846 59.166 157.088 1.00 35.59 158 GLN B CA 1
ATOM 3883 C C . GLN B 1 158 ? 50.189 59.847 155.875 1.00 36.00 158 GLN B C 1
ATOM 3884 O O . GLN B 1 158 ? 50.815 60.015 154.833 1.00 34.83 158 GLN B O 1
ATOM 3890 N N . SER B 1 159 ? 48.928 60.242 156.017 1.00 37.94 159 SER B N 1
ATOM 3891 C CA . SER B 1 159 ? 48.193 60.874 154.920 1.00 39.69 159 SER B CA 1
ATOM 3892 C C . SER B 1 159 ? 48.639 62.280 154.588 1.00 40.24 159 SER B C 1
ATOM 3893 O O . SER B 1 159 ? 48.434 62.754 153.469 1.00 39.95 159 SER B O 1
ATOM 3896 N N . ARG B 1 160 ? 49.244 62.950 155.561 1.00 40.74 160 ARG B N 1
ATOM 3897 C CA . ARG B 1 160 ? 49.714 64.306 155.337 1.00 40.77 160 ARG B CA 1
ATOM 3898 C C . ARG B 1 160 ? 51.145 64.328 154.839 1.00 39.64 160 ARG B C 1
ATOM 3899 O O . ARG B 1 160 ? 51.715 65.394 154.633 1.00 40.91 160 ARG B O 1
ATOM 3907 N N . CYS B 1 161 ? 51.721 63.150 154.630 1.00 37.32 161 CYS B N 1
ATOM 3908 C CA . CYS B 1 161 ? 53.098 63.059 154.174 1.00 34.52 161 CYS B CA 1
ATOM 3909 C C . CYS B 1 161 ? 53.297 62.467 152.794 1.00 33.30 161 CYS B C 1
ATOM 3910 O O . CYS B 1 161 ? 52.436 61.792 152.239 1.00 32.91 161 CYS B O 1
ATOM 3913 N N . ALA B 1 162 ? 54.468 62.748 152.247 1.00 33.06 162 ALA B N 1
ATOM 3914 C CA . ALA B 1 162 ? 54.885 62.200 150.971 1.00 32.07 162 ALA B CA 1
ATOM 3915 C C . ALA B 1 162 ? 55.812 61.079 151.467 1.00 31.05 162 ALA B C 1
ATOM 3916 O O . ALA B 1 162 ? 56.764 61.332 152.217 1.00 30.29 162 ALA B O 1
ATOM 3918 N N . ILE B 1 163 ? 55.517 59.848 151.073 1.00 29.09 163 ILE B N 1
ATOM 3919 C CA . ILE B 1 163 ? 56.299 58.711 151.526 1.00 28.22 163 ILE B CA 1
ATOM 3920 C C . ILE B 1 163 ? 57.580 58.423 150.739 1.00 27.54 163 ILE B C 1
ATOM 3921 O O . ILE B 1 163 ? 57.568 58.326 149.521 1.00 26.66 163 ILE B O 1
ATOM 3926 N N . PHE B 1 164 ? 58.696 58.300 151.450 1.00 28.26 164 PHE B N 1
ATOM 3927 C CA . PHE B 1 164 ? 59.966 57.970 150.807 1.00 28.79 164 PHE B CA 1
ATOM 3928 C C . PHE B 1 164 ? 60.484 56.676 151.434 1.00 29.42 164 PHE B C 1
ATOM 3929 O O . PHE B 1 164 ? 60.752 56.618 152.646 1.00 29.02 164 PHE B O 1
ATOM 3937 N N . ARG B 1 165 ? 60.615 55.644 150.601 1.00 28.42 165 ARG B N 1
ATOM 3938 C CA . ARG B 1 165 ? 61.057 54.334 151.057 1.00 27.22 165 ARG B CA 1
ATOM 3939 C C . ARG B 1 165 ? 62.508 54.005 150.747 1.00 28.42 165 ARG B C 1
ATOM 3940 O O . ARG B 1 165 ? 62.817 53.447 149.701 1.00 29.53 165 ARG B O 1
ATOM 3948 N N . PHE B 1 166 ? 63.397 54.353 151.672 1.00 29.63 166 PHE B N 1
ATOM 3949 C CA . PHE B 1 166 ? 64.829 54.110 151.512 1.00 30.70 166 PHE B CA 1
ATOM 3950 C C . PHE B 1 166 ? 65.203 52.631 151.564 1.00 29.98 166 PHE B C 1
ATOM 3951 O O . PHE B 1 166 ? 64.648 51.877 152.348 1.00 30.67 166 PHE B O 1
ATOM 3959 N N . ARG B 1 167 ? 66.163 52.226 150.740 1.00 30.40 167 ARG B N 1
ATOM 3960 C CA . ARG B 1 167 ? 66.591 50.824 150.699 1.00 30.83 167 ARG B CA 1
ATOM 3961 C C . ARG B 1 167 ? 68.072 50.586 150.983 1.00 30.97 167 ARG B C 1
ATOM 3962 O O . ARG B 1 167 ? 68.863 51.519 151.049 1.00 31.23 167 ARG B O 1
ATOM 3970 N N . PRO B 1 168 ? 68.459 49.323 151.206 1.00 32.79 168 PRO B N 1
ATOM 3971 C CA . PRO B 1 168 ? 69.884 49.080 151.470 1.00 32.93 168 PRO B CA 1
ATOM 3972 C C . PRO B 1 168 ? 70.669 49.413 150.201 1.00 33.54 168 PRO B C 1
ATOM 3973 O O . PRO B 1 168 ? 70.111 49.417 149.105 1.00 32.72 168 PRO B O 1
ATOM 3977 N N . LEU B 1 169 ? 71.954 49.708 150.340 1.00 34.54 169 LEU B N 1
ATOM 3978 C CA . LEU B 1 169 ? 72.747 50.056 149.173 1.00 36.24 169 LEU B CA 1
ATOM 3979 C C . LEU B 1 169 ? 73.455 48.845 148.587 1.00 36.84 169 LEU B C 1
ATOM 3980 O O . LEU B 1 169 ? 73.986 48.024 149.329 1.00 37.94 169 LEU B O 1
ATOM 3985 N N . ARG B 1 170 ? 73.445 48.719 147.261 1.00 37.49 170 ARG B N 1
ATOM 3986 C CA . ARG B 1 170 ? 74.128 47.607 146.599 1.00 38.52 170 ARG B CA 1
ATOM 3987 C C . ARG B 1 170 ? 75.599 47.642 147.007 1.00 38.48 170 ARG B C 1
ATOM 3988 O O . ARG B 1 170 ? 76.108 48.674 147.442 1.00 38.22 170 ARG B O 1
ATOM 3996 N N . ASP B 1 171 ? 76.293 46.524 146.856 1.00 38.66 171 ASP B N 1
ATOM 3997 C CA . ASP B 1 171 ? 77.701 46.492 147.222 1.00 39.16 171 ASP B CA 1
ATOM 3998 C C . ASP B 1 171 ? 78.559 47.416 146.355 1.00 39.15 171 ASP B C 1
ATOM 3999 O O . ASP B 1 171 ? 79.481 48.070 146.847 1.00 38.01 171 ASP B O 1
ATOM 4004 N N . GLU B 1 172 ? 78.249 47.472 145.067 1.00 39.71 172 GLU B N 1
ATOM 4005 C CA . GLU B 1 172 ? 78.979 48.340 144.156 1.00 41.40 172 GLU B CA 1
ATOM 4006 C C . GLU B 1 172 ? 78.939 49.766 144.707 1.00 41.23 172 GLU B C 1
ATOM 4007 O O . GLU B 1 172 ? 79.966 50.432 144.823 1.00 41.63 172 GLU B O 1
ATOM 4013 N N . ASP B 1 173 ? 77.742 50.230 145.048 1.00 40.21 173 ASP B N 1
ATOM 4014 C CA . ASP B 1 173 ? 77.583 51.571 145.566 1.00 39.20 173 ASP B CA 1
ATOM 4015 C C . ASP B 1 173 ? 78.421 51.806 146.800 1.00 37.43 173 ASP B C 1
ATOM 4016 O O . ASP B 1 173 ? 79.053 52.849 146.929 1.00 37.34 173 ASP B O 1
ATOM 4021 N N . ILE B 1 174 ? 78.431 50.831 147.703 1.00 35.87 174 ILE B N 1
ATOM 4022 C CA . ILE B 1 174 ? 79.192 50.946 148.946 1.00 33.72 174 ILE B CA 1
ATOM 4023 C C . ILE B 1 174 ? 80.685 50.814 148.689 1.00 33.77 174 ILE B C 1
ATOM 4024 O O . ILE B 1 174 ? 81.490 51.518 149.304 1.00 33.67 174 ILE B O 1
ATOM 4029 N N . ALA B 1 175 ? 81.048 49.915 147.778 1.00 33.26 175 ALA B N 1
ATOM 4030 C CA . ALA B 1 175 ? 82.446 49.699 147.421 1.00 33.81 175 ALA B CA 1
ATOM 4031 C C . ALA B 1 175 ? 83.084 51.015 146.954 1.00 34.81 175 ALA B C 1
ATOM 4032 O O . ALA B 1 175 ? 84.127 51.420 147.462 1.00 33.96 175 ALA B O 1
ATOM 4034 N N . LYS B 1 176 ? 82.442 51.673 145.988 1.00 36.09 176 LYS B N 1
ATOM 4035 C CA . LYS B 1 176 ? 82.926 52.941 145.454 1.00 37.39 176 LYS B CA 1
ATOM 4036 C C . LYS B 1 176 ? 83.233 53.911 146.572 1.00 36.92 176 LYS B C 1
ATOM 4037 O O . LYS B 1 176 ? 84.355 54.405 146.686 1.00 38.39 176 LYS B O 1
ATOM 4043 N N . ARG B 1 177 ? 82.227 54.197 147.387 1.00 35.89 177 ARG B N 1
ATOM 4044 C CA . ARG B 1 177 ? 82.406 55.118 148.499 1.00 36.62 177 ARG B CA 1
ATOM 4045 C C . ARG B 1 177 ? 83.632 54.754 149.337 1.00 37.30 177 ARG B C 1
ATOM 4046 O O . ARG B 1 177 ? 84.483 55.603 149.605 1.00 38.10 177 ARG B O 1
ATOM 4054 N N . LEU B 1 178 ? 83.724 53.487 149.731 1.00 37.67 178 LEU B N 1
ATOM 4055 C CA . LEU B 1 178 ? 84.836 53.006 150.545 1.00 38.93 178 LEU B CA 1
ATOM 4056 C C . LEU B 1 178 ? 86.197 53.154 149.875 1.00 39.36 178 LEU B C 1
ATOM 4057 O O . LEU B 1 178 ? 87.129 53.687 150.485 1.00 38.56 178 LEU B O 1
ATOM 4062 N N . ARG B 1 179 ? 86.313 52.680 148.634 1.00 40.04 179 ARG B N 1
ATOM 4063 C CA . ARG B 1 179 ? 87.571 52.785 147.897 1.00 41.31 179 ARG B CA 1
ATOM 4064 C C . ARG B 1 179 ? 87.928 54.265 147.738 1.00 42.06 179 ARG B C 1
ATOM 4065 O O . ARG B 1 179 ? 89.105 54.648 147.759 1.00 41.73 179 ARG B O 1
ATOM 4073 N N . TYR B 1 180 ? 86.905 55.099 147.604 1.00 41.39 180 TYR B N 1
ATOM 4074 C CA . TYR B 1 180 ? 87.127 56.523 147.490 1.00 40.89 180 TYR B CA 1
ATOM 4075 C C . TYR B 1 180 ? 87.757 57.024 148.771 1.00 40.72 180 TYR B C 1
ATOM 4076 O O . TYR B 1 180 ? 88.782 57.691 148.746 1.00 40.99 180 TYR B O 1
ATOM 4085 N N . ILE B 1 181 ? 87.123 56.711 149.895 1.00 40.77 181 ILE B N 1
ATOM 4086 C CA . ILE B 1 181 ? 87.623 57.141 151.192 1.00 41.08 181 ILE B CA 1
ATOM 4087 C C . ILE B 1 181 ? 88.986 56.526 151.438 1.00 42.30 181 ILE B C 1
ATOM 4088 O O . ILE B 1 181 ? 89.847 57.141 152.065 1.00 42.02 181 ILE B O 1
ATOM 4093 N N . ALA B 1 182 ? 89.184 55.309 150.938 1.00 44.07 182 ALA B N 1
ATOM 4094 C CA . ALA B 1 182 ? 90.467 54.628 151.094 1.00 45.20 182 ALA B CA 1
ATOM 4095 C C . ALA B 1 182 ? 91.514 55.448 150.346 1.00 46.10 182 ALA B C 1
ATOM 4096 O O . ALA B 1 182 ? 92.591 55.738 150.873 1.00 45.73 182 ALA B O 1
ATOM 4098 N N . GLU B 1 183 ? 91.188 55.824 149.112 1.00 46.94 183 GLU B N 1
ATOM 4099 C CA . GLU B 1 183 ? 92.094 56.632 148.305 1.00 47.97 183 GLU B CA 1
ATOM 4100 C C . GLU B 1 183 ? 92.429 57.903 149.074 1.00 47.50 183 GLU B C 1
ATOM 4101 O O . GLU B 1 183 ? 93.592 58.180 149.358 1.00 48.79 183 GLU B O 1
ATOM 4107 N N . ASN B 1 184 ? 91.399 58.653 149.441 1.00 46.38 184 ASN B N 1
ATOM 4108 C CA . ASN B 1 184 ? 91.587 59.907 150.144 1.00 45.68 184 ASN B CA 1
ATOM 4109 C C . ASN B 1 184 ? 92.257 59.835 151.510 1.00 45.29 184 ASN B C 1
ATOM 4110 O O . ASN B 1 184 ? 92.692 60.855 152.033 1.00 45.10 184 ASN B O 1
ATOM 4115 N N . GLU B 1 185 ? 92.337 58.649 152.100 1.00 45.28 185 GLU B N 1
ATOM 4116 C CA . GLU B 1 185 ? 92.974 58.518 153.411 1.00 45.13 185 GLU B CA 1
ATOM 4117 C C . GLU B 1 185 ? 94.287 57.722 153.328 1.00 44.98 185 GLU B C 1
ATOM 4118 O O . GLU B 1 185 ? 94.913 57.426 154.349 1.00 43.80 185 GLU B O 1
ATOM 4124 N N . GLY B 1 186 ? 94.689 57.381 152.105 1.00 44.82 186 GLY B N 1
ATOM 4125 C CA . GLY B 1 186 ? 95.920 56.640 151.896 1.00 44.92 186 GLY B CA 1
ATOM 4126 C C . GLY B 1 186 ? 95.946 55.283 152.569 1.00 45.75 186 GLY B C 1
ATOM 4127 O O . GLY B 1 186 ? 96.930 54.908 153.204 1.00 46.80 186 GLY B O 1
ATOM 4128 N N . LEU B 1 187 ? 94.861 54.536 152.422 1.00 45.91 187 LEU B N 1
ATOM 4129 C CA . LEU B 1 187 ? 94.761 53.219 153.022 1.00 45.52 187 LEU B CA 1
ATOM 4130 C C . LEU B 1 187 ? 94.910 52.173 151.948 1.00 46.16 187 LEU B C 1
ATOM 4131 O O . LEU B 1 187 ? 94.768 52.457 150.756 1.00 45.21 187 LEU B O 1
ATOM 4136 N N . GLU B 1 188 ? 95.181 50.951 152.384 1.00 47.79 188 GLU B N 1
ATOM 4137 C CA . GLU B 1 188 ? 95.312 49.830 151.469 1.00 49.24 188 GLU B CA 1
ATOM 4138 C C . GLU B 1 188 ? 94.095 48.921 151.691 1.00 48.73 188 GLU B C 1
ATOM 4139 O O . GLU B 1 188 ? 94.114 48.029 152.544 1.00 48.62 188 GLU B O 1
ATOM 4145 N N . LEU B 1 189 ? 93.028 49.178 150.941 1.00 47.14 189 LEU B N 1
ATOM 4146 C CA . LEU B 1 189 ? 91.820 48.380 151.059 1.00 46.66 189 LEU B CA 1
ATOM 4147 C C . LEU B 1 189 ? 91.986 47.081 150.269 1.00 45.91 189 LEU B C 1
ATOM 4148 O O . LEU B 1 189 ? 91.740 47.043 149.054 1.00 44.61 189 LEU B O 1
ATOM 4153 N N . THR B 1 190 ? 92.390 46.018 150.961 1.00 45.21 190 THR B N 1
ATOM 4154 C CA . THR B 1 190 ? 92.589 44.728 150.312 1.00 45.59 190 THR B CA 1
ATOM 4155 C C . THR B 1 190 ? 91.271 44.143 149.828 1.00 45.66 190 THR B C 1
ATOM 4156 O O . THR B 1 190 ? 90.221 44.369 150.417 1.00 44.94 190 THR B O 1
ATOM 4160 N N . GLU B 1 191 ? 91.344 43.376 148.752 1.00 46.71 191 GLU B N 1
ATOM 4161 C CA . GLU B 1 191 ? 90.172 42.735 148.185 1.00 48.17 191 GLU B CA 1
ATOM 4162 C C . GLU B 1 191 ? 89.404 42.024 149.302 1.00 47.88 191 GLU B C 1
ATOM 4163 O O . GLU B 1 191 ? 88.190 42.162 149.418 1.00 48.07 191 GLU B O 1
ATOM 4169 N N . GLU B 1 192 ? 90.129 41.281 150.132 1.00 46.97 192 GLU B N 1
ATOM 4170 C CA . GLU B 1 192 ? 89.534 40.531 151.232 1.00 45.90 192 GLU B CA 1
ATOM 4171 C C . GLU B 1 192 ? 88.884 41.429 152.282 1.00 44.37 192 GLU B C 1
ATOM 4172 O O . GLU B 1 192 ? 87.770 41.162 152.737 1.00 43.62 192 GLU B O 1
ATOM 4178 N N . GLY B 1 193 ? 89.596 42.479 152.679 1.00 42.37 193 GLY B N 1
ATOM 4179 C CA . GLY B 1 193 ? 89.069 43.389 153.675 1.00 39.94 193 GLY B CA 1
ATOM 4180 C C . GLY B 1 193 ? 87.781 44.042 153.206 1.00 38.60 193 GLY B C 1
ATOM 4181 O O . GLY B 1 193 ? 86.862 44.260 153.993 1.00 38.90 193 GLY B O 1
ATOM 4182 N N . LEU B 1 194 ? 87.707 44.362 151.920 1.00 36.36 194 LEU B N 1
ATOM 4183 C CA . LEU B 1 194 ? 86.515 44.990 151.390 1.00 34.28 194 LEU B CA 1
ATOM 4184 C C . LEU B 1 194 ? 85.376 43.982 151.390 1.00 35.09 194 LEU B C 1
ATOM 4185 O O . LEU B 1 194 ? 84.253 44.302 151.790 1.00 34.60 194 LEU B O 1
ATOM 4190 N N . GLN B 1 195 ? 85.665 42.765 150.934 1.00 35.58 195 GLN B N 1
ATOM 4191 C CA . GLN B 1 195 ? 84.649 41.724 150.892 1.00 36.46 195 GLN B CA 1
ATOM 4192 C C . GLN B 1 195 ? 84.090 41.478 152.288 1.00 35.45 195 GLN B C 1
ATOM 4193 O O . GLN B 1 195 ? 82.894 41.238 152.447 1.00 35.29 195 GLN B O 1
ATOM 4199 N N . ALA B 1 196 ? 84.959 41.557 153.294 1.00 33.69 196 ALA B N 1
ATOM 4200 C CA . ALA B 1 196 ? 84.550 41.368 154.678 1.00 31.23 196 ALA B CA 1
ATOM 4201 C C . ALA B 1 196 ? 83.625 42.509 155.075 1.00 31.20 196 ALA B C 1
ATOM 4202 O O . ALA B 1 196 ? 82.520 42.274 155.562 1.00 30.87 196 ALA B O 1
ATOM 4204 N N . ILE B 1 197 ? 84.073 43.745 154.857 1.00 29.95 197 ILE B N 1
ATOM 4205 C CA . ILE B 1 197 ? 83.258 44.903 155.206 1.00 29.52 197 ILE B CA 1
ATOM 4206 C C . ILE B 1 197 ? 81.865 44.804 154.583 1.00 29.33 197 ILE B C 1
ATOM 4207 O O . ILE B 1 197 ? 80.868 44.955 155.274 1.00 28.18 197 ILE B O 1
ATOM 4212 N N . LEU B 1 198 ? 81.798 44.532 153.285 1.00 29.53 198 LEU B N 1
ATOM 4213 C CA . LEU B 1 198 ? 80.511 44.404 152.612 1.00 29.57 198 LEU B CA 1
ATOM 4214 C C . LEU B 1 198 ? 79.655 43.300 153.229 1.00 28.80 198 LEU B C 1
ATOM 4215 O O . LEU B 1 198 ? 78.466 43.485 153.457 1.00 29.87 198 LEU B O 1
ATOM 4220 N N . TYR B 1 199 ? 80.270 42.157 153.508 1.00 28.58 199 TYR B N 1
ATOM 4221 C CA . TYR B 1 199 ? 79.568 41.019 154.094 1.00 27.24 199 TYR B CA 1
ATOM 4222 C C . TYR B 1 199 ? 78.899 41.418 155.407 1.00 27.14 199 TYR B C 1
ATOM 4223 O O . TYR B 1 199 ? 77.711 41.182 155.617 1.00 27.52 199 TYR B O 1
ATOM 4232 N N . ILE B 1 200 ? 79.681 42.036 156.280 1.00 25.85 200 ILE B N 1
ATOM 4233 C CA . ILE B 1 200 ? 79.222 42.469 157.588 1.00 24.68 200 ILE B CA 1
ATOM 4234 C C . ILE B 1 200 ? 78.184 43.600 157.592 1.00 25.98 200 ILE B C 1
ATOM 4235 O O . ILE B 1 200 ? 77.270 43.597 158.423 1.00 26.10 200 ILE B O 1
ATOM 4240 N N . ALA B 1 201 ? 78.319 44.551 156.668 1.00 25.46 201 ALA B N 1
ATOM 4241 C CA . ALA B 1 201 ? 77.435 45.716 156.608 1.00 25.73 201 ALA B CA 1
ATOM 4242 C C . ALA B 1 201 ? 76.064 45.485 156.009 1.00 26.89 201 ALA B C 1
ATOM 4243 O O . ALA B 1 201 ? 75.145 46.281 156.223 1.00 24.91 201 ALA B O 1
ATOM 4245 N N . GLU B 1 202 ? 75.942 44.407 155.244 1.00 28.80 202 GLU B N 1
ATOM 4246 C CA . GLU B 1 202 ? 74.698 44.038 154.576 1.00 29.43 202 GLU B CA 1
ATOM 4247 C C . GLU B 1 202 ? 73.908 45.217 153.990 1.00 28.31 202 GLU B C 1
ATOM 4248 O O . GLU B 1 202 ? 72.679 45.259 154.085 1.00 28.13 202 GLU B O 1
ATOM 4254 N N . GLY B 1 203 ? 74.624 46.169 153.390 1.00 26.83 203 GLY B N 1
ATOM 4255 C CA . GLY B 1 203 ? 73.986 47.305 152.750 1.00 24.92 203 GLY B CA 1
ATOM 4256 C C . GLY B 1 203 ? 73.879 48.605 153.513 1.00 25.14 203 GLY B C 1
ATOM 4257 O O . GLY B 1 203 ? 73.399 49.591 152.962 1.00 25.83 203 GLY B O 1
ATOM 4258 N N . ASP B 1 204 ? 74.297 48.610 154.772 1.00 25.09 204 ASP B N 1
ATOM 4259 C CA . ASP B 1 204 ? 74.249 49.810 155.609 1.00 26.62 204 ASP B CA 1
ATOM 4260 C C . ASP B 1 204 ? 75.560 50.594 155.395 1.00 29.10 204 ASP B C 1
ATOM 4261 O O . ASP B 1 204 ? 76.629 50.201 155.912 1.00 27.50 204 ASP B O 1
ATOM 4266 N N . MET B 1 205 ? 75.471 51.698 154.643 1.00 29.29 205 MET B N 1
ATOM 4267 C CA . MET B 1 205 ? 76.642 52.518 154.332 1.00 29.68 205 MET B CA 1
ATOM 4268 C C . MET B 1 205 ? 77.357 53.009 155.583 1.00 29.45 205 MET B C 1
ATOM 4269 O O . MET B 1 205 ? 78.575 52.867 155.699 1.00 28.93 205 MET B O 1
ATOM 4274 N N . ARG B 1 206 ? 76.602 53.579 156.515 1.00 29.37 206 ARG B N 1
ATOM 4275 C CA . ARG B 1 206 ? 77.175 54.067 157.762 1.00 30.64 206 ARG B CA 1
ATOM 4276 C C . ARG B 1 206 ? 78.036 52.974 158.416 1.00 30.28 206 ARG B C 1
ATOM 4277 O O . ARG B 1 206 ? 79.229 53.157 158.658 1.00 30.11 206 ARG B O 1
ATOM 4285 N N . ARG B 1 207 ? 77.405 51.838 158.693 1.00 30.43 207 ARG B N 1
ATOM 4286 C CA . ARG B 1 207 ? 78.046 50.684 159.303 1.00 30.30 207 ARG B CA 1
ATOM 4287 C C . ARG B 1 207 ? 79.357 50.353 158.580 1.00 29.34 207 ARG B C 1
ATOM 4288 O O . ARG B 1 207 ? 80.397 50.171 159.206 1.00 26.83 207 ARG B O 1
ATOM 4296 N N . ALA B 1 208 ? 79.294 50.272 157.254 1.00 29.53 208 ALA B N 1
ATOM 4297 C CA . ALA B 1 208 ? 80.474 49.977 156.442 1.00 29.83 208 ALA B CA 1
ATOM 4298 C C . ALA B 1 208 ? 81.606 50.977 156.716 1.00 31.20 208 ALA B C 1
ATOM 4299 O O . ALA B 1 208 ? 82.750 50.588 157.000 1.00 30.97 208 ALA B O 1
ATOM 4301 N N . ILE B 1 209 ? 81.282 52.266 156.629 1.00 30.77 209 ILE B N 1
ATOM 4302 C CA . ILE B 1 209 ? 82.273 53.303 156.848 1.00 30.06 209 ILE B CA 1
ATOM 4303 C C . ILE B 1 209 ? 82.819 53.254 158.277 1.00 30.42 209 ILE B C 1
ATOM 4304 O O . ILE B 1 209 ? 84.006 53.505 158.500 1.00 31.60 209 ILE B O 1
ATOM 4309 N N . ASN B 1 210 ? 81.975 52.905 159.243 1.00 29.36 210 ASN B N 1
ATOM 4310 C CA . ASN B 1 210 ? 82.433 52.838 160.634 1.00 29.00 210 ASN B CA 1
ATOM 4311 C C . ASN B 1 210 ? 83.423 51.711 160.838 1.00 29.12 210 ASN B C 1
ATOM 4312 O O . ASN B 1 210 ? 84.357 51.838 161.630 1.00 29.10 210 ASN B O 1
ATOM 4317 N N . ILE B 1 211 ? 83.220 50.611 160.115 1.00 28.43 211 ILE B N 1
ATOM 4318 C CA . ILE B 1 211 ? 84.111 49.467 160.219 1.00 27.88 211 ILE B CA 1
ATOM 4319 C C . ILE B 1 211 ? 85.430 49.866 159.572 1.00 29.54 211 ILE B C 1
ATOM 4320 O O . ILE B 1 211 ? 86.504 49.655 160.138 1.00 29.30 211 ILE B O 1
ATOM 4325 N N . LEU B 1 212 ? 85.344 50.464 158.390 1.00 30.67 212 LEU B N 1
ATOM 4326 C CA . LEU B 1 212 ? 86.535 50.905 157.686 1.00 31.39 212 LEU B CA 1
ATOM 4327 C C . LEU B 1 212 ? 87.372 51.788 158.601 1.00 32.37 212 LEU B C 1
ATOM 4328 O O . LEU B 1 212 ? 88.577 51.555 158.783 1.00 32.87 212 LEU B O 1
ATOM 4333 N N . GLN B 1 213 ? 86.732 52.789 159.194 1.00 32.67 213 GLN B N 1
ATOM 4334 C CA . GLN B 1 213 ? 87.455 53.709 160.059 1.00 34.41 213 GLN B CA 1
ATOM 4335 C C . GLN B 1 213 ? 88.121 53.001 161.234 1.00 34.61 213 GLN B C 1
ATOM 4336 O O . GLN B 1 213 ? 89.319 53.156 161.464 1.00 35.50 213 GLN B O 1
ATOM 4342 N N . ALA B 1 214 ? 87.343 52.217 161.968 1.00 34.38 214 ALA B N 1
ATOM 4343 C CA . ALA B 1 214 ? 87.857 51.481 163.108 1.00 33.80 214 ALA B CA 1
ATOM 4344 C C . ALA B 1 214 ? 89.085 50.670 162.711 1.00 34.19 214 ALA B C 1
ATOM 4345 O O . ALA B 1 214 ? 90.104 50.682 163.400 1.00 33.08 214 ALA B O 1
ATOM 4347 N N . ALA B 1 215 ? 88.969 49.966 161.590 1.00 35.17 215 ALA B N 1
ATOM 4348 C CA . ALA B 1 215 ? 90.039 49.124 161.078 1.00 36.43 215 ALA B CA 1
ATOM 4349 C C . ALA B 1 215 ? 91.265 49.918 160.627 1.00 37.40 215 ALA B C 1
ATOM 4350 O O . ALA B 1 215 ? 92.403 49.459 160.789 1.00 37.22 215 ALA B O 1
ATOM 4352 N N . ALA B 1 216 ? 91.033 51.095 160.048 1.00 37.89 216 ALA B N 1
ATOM 4353 C CA . ALA B 1 216 ? 92.130 51.944 159.593 1.00 37.89 216 ALA B CA 1
ATOM 4354 C C . ALA B 1 216 ? 92.909 52.458 160.796 1.00 37.62 216 ALA B C 1
ATOM 4355 O O . ALA B 1 216 ? 94.110 52.667 160.715 1.00 38.38 216 ALA B O 1
ATOM 4357 N N . ALA B 1 217 ? 92.222 52.655 161.914 1.00 38.08 217 ALA B N 1
ATOM 4358 C CA . ALA B 1 217 ? 92.876 53.126 163.128 1.00 39.17 217 ALA B CA 1
ATOM 4359 C C . ALA B 1 217 ? 93.916 52.103 163.592 1.00 40.24 217 ALA B C 1
ATOM 4360 O O . ALA B 1 217 ? 94.826 52.427 164.358 1.00 41.64 217 ALA B O 1
ATOM 4362 N N . LEU B 1 218 ? 93.776 50.867 163.124 1.00 40.67 218 LEU B N 1
ATOM 4363 C CA . LEU B 1 218 ? 94.697 49.797 163.488 1.00 41.00 218 LEU B CA 1
ATOM 4364 C C . LEU B 1 218 ? 95.789 49.539 162.459 1.00 40.74 218 LEU B C 1
ATOM 4365 O O . LEU B 1 218 ? 96.779 48.900 162.777 1.00 40.41 218 LEU B O 1
ATOM 4370 N N . ASP B 1 219 ? 95.629 50.029 161.236 1.00 41.72 219 ASP B N 1
ATOM 4371 C CA . ASP B 1 219 ? 96.630 49.743 160.218 1.00 43.78 219 ASP B CA 1
ATOM 4372 C C . ASP B 1 219 ? 96.193 50.217 158.834 1.00 44.49 219 ASP B C 1
ATOM 4373 O O . ASP B 1 219 ? 95.130 49.841 158.356 1.00 45.31 219 ASP B O 1
ATOM 4378 N N . LYS B 1 220 ? 97.023 51.031 158.189 1.00 45.58 220 LYS B N 1
ATOM 4379 C CA . LYS B 1 220 ? 96.717 51.550 156.856 1.00 46.63 220 LYS B CA 1
ATOM 4380 C C . LYS B 1 220 ? 96.290 50.426 155.919 1.00 45.79 220 LYS B C 1
ATOM 4381 O O . LYS B 1 220 ? 95.628 50.668 154.898 1.00 45.17 220 LYS B O 1
ATOM 4387 N N . LYS B 1 221 ? 96.698 49.202 156.256 1.00 44.41 221 LYS B N 1
ATOM 4388 C CA . LYS B 1 221 ? 96.346 48.038 155.456 1.00 43.94 221 LYS B CA 1
ATOM 4389 C C . LYS B 1 221 ? 95.058 47.465 156.022 1.00 43.03 221 LYS B C 1
ATOM 4390 O O . LYS B 1 221 ? 95.013 47.009 157.169 1.00 42.54 221 LYS B O 1
ATOM 4396 N N . ILE B 1 222 ? 94.003 47.513 155.214 1.00 41.50 222 ILE B N 1
ATOM 4397 C CA . ILE B 1 222 ? 92.698 47.024 155.639 1.00 39.02 222 ILE B CA 1
ATOM 4398 C C . ILE B 1 222 ? 92.565 45.543 155.331 1.00 38.68 222 ILE B C 1
ATOM 4399 O O . ILE B 1 222 ? 92.314 45.146 154.195 1.00 37.90 222 ILE B O 1
ATOM 4404 N N . THR B 1 223 ? 92.749 44.725 156.357 1.00 39.21 223 THR B N 1
ATOM 4405 C CA . THR B 1 223 ? 92.635 43.291 156.192 1.00 39.65 223 THR B CA 1
ATOM 4406 C C . THR B 1 223 ? 91.339 42.760 156.811 1.00 40.98 223 THR B C 1
ATOM 4407 O O . THR B 1 223 ? 90.822 43.324 157.788 1.00 39.90 223 THR B O 1
ATOM 4411 N N . ASP B 1 224 ? 90.825 41.669 156.247 1.00 41.26 224 ASP B N 1
ATOM 4412 C CA . ASP B 1 224 ? 89.603 41.070 156.754 1.00 41.20 224 ASP B CA 1
ATOM 4413 C C . ASP B 1 224 ? 89.767 40.643 158.201 1.00 40.83 224 ASP B C 1
ATOM 4414 O O . ASP B 1 224 ? 88.788 40.526 158.918 1.00 42.10 224 ASP B O 1
ATOM 4419 N N . GLU B 1 225 ? 90.999 40.425 158.642 1.00 40.44 225 GLU B N 1
ATOM 4420 C CA . GLU B 1 225 ? 91.227 40.015 160.023 1.00 41.40 225 GLU B CA 1
ATOM 4421 C C . GLU B 1 225 ? 90.868 41.145 160.978 1.00 41.74 225 GLU B C 1
ATOM 4422 O O . GLU B 1 225 ? 90.371 40.914 162.083 1.00 43.10 225 GLU B O 1
ATOM 4428 N N . ASN B 1 226 ? 91.121 42.372 160.541 1.00 41.57 226 ASN B N 1
ATOM 4429 C CA . ASN B 1 226 ? 90.843 43.549 161.352 1.00 39.97 226 ASN B CA 1
ATOM 4430 C C . ASN B 1 226 ? 89.392 43.945 161.225 1.00 38.60 226 ASN B C 1
ATOM 4431 O O . ASN B 1 226 ? 88.790 44.424 162.185 1.00 38.99 226 ASN B O 1
ATOM 4436 N N . VAL B 1 227 ? 88.843 43.764 160.028 1.00 36.07 227 VAL B N 1
ATOM 4437 C CA . VAL B 1 227 ? 87.447 44.073 159.791 1.00 34.29 227 VAL B CA 1
ATOM 4438 C C . VAL B 1 227 ? 86.664 43.257 160.817 1.00 33.59 227 VAL B C 1
ATOM 4439 O O . VAL B 1 227 ? 86.004 43.810 161.700 1.00 32.95 227 VAL B O 1
ATOM 4443 N N . PHE B 1 228 ? 86.771 41.937 160.718 1.00 33.27 228 PHE B N 1
ATOM 4444 C CA . PHE B 1 228 ? 86.068 41.056 161.633 1.00 33.92 228 PHE B CA 1
ATOM 4445 C C . PHE B 1 228 ? 86.313 41.382 163.097 1.00 35.49 228 PHE B C 1
ATOM 4446 O O . PHE B 1 228 ? 85.382 41.366 163.903 1.00 37.05 228 PHE B O 1
ATOM 4454 N N . MET B 1 229 ? 87.554 41.707 163.437 1.00 36.82 229 MET B N 1
ATOM 4455 C CA . MET B 1 229 ? 87.905 42.043 164.813 1.00 37.97 229 MET B CA 1
ATOM 4456 C C . MET B 1 229 ? 87.248 43.307 165.373 1.00 37.30 229 MET B C 1
ATOM 4457 O O . MET B 1 229 ? 86.782 43.314 166.515 1.00 37.82 229 MET B O 1
ATOM 4462 N N . VAL B 1 230 ? 87.212 44.375 164.585 1.00 35.56 230 VAL B N 1
ATOM 4463 C CA . VAL B 1 230 ? 86.617 45.615 165.061 1.00 34.17 230 VAL B CA 1
ATOM 4464 C C . VAL B 1 230 ? 85.094 45.604 164.938 1.00 33.90 230 VAL B C 1
ATOM 4465 O O . VAL B 1 230 ? 84.406 46.363 165.624 1.00 33.09 230 VAL B O 1
ATOM 4469 N N . ALA B 1 231 ? 84.571 44.733 164.077 1.00 32.88 231 ALA B N 1
ATOM 4470 C CA . ALA B 1 231 ? 83.130 44.642 163.863 1.00 32.14 231 ALA B CA 1
ATOM 4471 C C . ALA B 1 231 ? 82.460 43.670 164.837 1.00 33.13 231 ALA B C 1
ATOM 4472 O O . ALA B 1 231 ? 81.238 43.492 164.823 1.00 31.72 231 ALA B O 1
ATOM 4474 N N . SER B 1 232 ? 83.277 43.039 165.675 1.00 34.19 232 SER B N 1
ATOM 4475 C CA . SER B 1 232 ? 82.795 42.102 166.677 1.00 35.09 232 SER B CA 1
ATOM 4476 C C . SER B 1 232 ? 81.971 40.978 166.084 1.00 34.55 232 SER B C 1
ATOM 4477 O O . SER B 1 232 ? 80.909 40.639 166.589 1.00 35.57 232 SER B O 1
ATOM 4480 N N . ARG B 1 233 ? 82.465 40.408 165.001 1.00 34.06 233 ARG B N 1
ATOM 4481 C CA . ARG B 1 233 ? 81.796 39.296 164.355 1.00 34.50 233 ARG B CA 1
ATOM 4482 C C . ARG B 1 233 ? 82.889 38.275 164.027 1.00 33.84 233 ARG B C 1
ATOM 4483 O O . ARG B 1 233 ? 84.025 38.644 163.754 1.00 34.95 233 ARG B O 1
ATOM 4491 N N . ALA B 1 234 ? 82.565 36.994 164.094 1.00 32.38 234 ALA B N 1
ATOM 4492 C CA . ALA B 1 234 ? 83.542 35.964 163.774 1.00 32.04 234 ALA B CA 1
ATOM 4493 C C . ALA B 1 234 ? 83.382 35.751 162.288 1.00 31.00 234 ALA B C 1
ATOM 4494 O O . ALA B 1 234 ? 82.348 36.108 161.730 1.00 31.52 234 ALA B O 1
ATOM 4496 N N . ARG B 1 235 ? 84.381 35.179 161.633 1.00 29.26 235 ARG B N 1
ATOM 4497 C CA . ARG B 1 235 ? 84.229 34.979 160.209 1.00 29.73 235 ARG B CA 1
ATOM 4498 C C . ARG B 1 235 ? 83.279 33.836 159.880 1.00 28.13 235 ARG B C 1
ATOM 4499 O O . ARG B 1 235 ? 83.195 32.847 160.592 1.00 29.55 235 ARG B O 1
ATOM 4507 N N . PRO B 1 236 ? 82.523 33.987 158.798 1.00 26.39 236 PRO B N 1
ATOM 4508 C CA . PRO B 1 236 ? 81.555 33.002 158.325 1.00 26.81 236 PRO B CA 1
ATOM 4509 C C . PRO B 1 236 ? 82.024 31.559 158.456 1.00 27.75 236 PRO B C 1
ATOM 4510 O O . PRO B 1 236 ? 81.320 30.713 159.027 1.00 28.75 236 PRO B O 1
ATOM 4514 N N . GLU B 1 237 ? 83.210 31.286 157.910 1.00 27.48 237 GLU B N 1
ATOM 4515 C CA . GLU B 1 237 ? 83.803 29.950 157.935 1.00 26.73 237 GLU B CA 1
ATOM 4516 C C . GLU B 1 237 ? 83.918 29.381 159.352 1.00 25.22 237 GLU B C 1
ATOM 4517 O O . GLU B 1 237 ? 83.764 28.176 159.559 1.00 22.52 237 GLU B O 1
ATOM 4523 N N . ASP B 1 238 ? 84.192 30.252 160.321 1.00 24.28 238 ASP B N 1
ATOM 4524 C CA . ASP B 1 238 ? 84.310 29.817 161.697 1.00 25.05 238 ASP B CA 1
ATOM 4525 C C . ASP B 1 238 ? 82.964 29.428 162.286 1.00 26.21 238 ASP B C 1
ATOM 4526 O O . ASP B 1 238 ? 82.860 28.384 162.934 1.00 27.29 238 ASP B O 1
ATOM 4531 N N . ILE B 1 239 ? 81.938 30.246 162.050 1.00 25.16 239 ILE B N 1
ATOM 4532 C CA . ILE B 1 239 ? 80.604 29.944 162.540 1.00 24.11 239 ILE B CA 1
ATOM 4533 C C . ILE B 1 239 ? 80.157 28.640 161.868 1.00 24.62 239 ILE B C 1
ATOM 4534 O O . ILE B 1 239 ? 79.550 27.772 162.506 1.00 25.11 239 ILE B O 1
ATOM 4539 N N . ARG B 1 240 ? 80.448 28.485 160.584 1.00 22.97 240 ARG B N 1
ATOM 4540 C CA . ARG B 1 240 ? 80.048 27.245 159.935 1.00 24.69 240 ARG B CA 1
ATOM 4541 C C . ARG B 1 240 ? 80.779 26.045 160.545 1.00 24.98 240 ARG B C 1
ATOM 4542 O O . ARG B 1 240 ? 80.216 24.957 160.642 1.00 26.03 240 ARG B O 1
ATOM 4550 N N . GLU B 1 241 ? 82.031 26.225 160.956 1.00 24.93 241 GLU B N 1
ATOM 4551 C CA . GLU B 1 241 ? 82.757 25.101 161.527 1.00 24.91 241 GLU B CA 1
ATOM 4552 C C . GLU B 1 241 ? 82.049 24.644 162.808 1.00 26.39 241 GLU B C 1
ATOM 4553 O O . GLU B 1 241 ? 81.739 23.460 162.967 1.00 27.31 241 GLU B O 1
ATOM 4559 N N . MET B 1 242 ? 81.783 25.589 163.710 1.00 25.45 242 MET B N 1
ATOM 4560 C CA . MET B 1 242 ? 81.088 25.307 164.961 1.00 24.25 242 MET B CA 1
ATOM 4561 C C . MET B 1 242 ? 79.774 24.551 164.730 1.00 24.65 242 MET B C 1
ATOM 4562 O O . MET B 1 242 ? 79.416 23.660 165.498 1.00 24.19 242 MET B O 1
ATOM 4567 N N . MET B 1 243 ? 79.044 24.897 163.679 1.00 23.81 243 MET B N 1
ATOM 4568 C CA . MET B 1 243 ? 77.801 24.193 163.440 1.00 24.42 243 MET B CA 1
ATOM 4569 C C . MET B 1 243 ? 78.033 22.765 162.931 1.00 25.00 243 MET B C 1
ATOM 4570 O O . MET B 1 243 ? 77.471 21.817 163.479 1.00 26.20 243 MET B O 1
ATOM 4575 N N . LEU B 1 244 ? 78.862 22.606 161.902 1.00 24.67 244 LEU B N 1
ATOM 4576 C CA . LEU B 1 244 ? 79.171 21.283 161.369 1.00 23.53 244 LEU B CA 1
ATOM 4577 C C . LEU B 1 244 ? 79.777 20.394 162.474 1.00 24.27 244 LEU B C 1
ATOM 4578 O O . LEU B 1 244 ? 79.523 19.189 162.533 1.00 24.69 244 LEU B O 1
ATOM 4583 N N . LEU B 1 245 ? 80.577 20.981 163.357 1.00 23.67 245 LEU B N 1
ATOM 4584 C CA . LEU B 1 245 ? 81.162 20.196 164.434 1.00 24.85 245 LEU B CA 1
ATOM 4585 C C . LEU B 1 245 ? 80.058 19.633 165.322 1.00 26.04 245 LEU B C 1
ATOM 4586 O O . LEU B 1 245 ? 80.029 18.449 165.606 1.00 27.10 245 LEU B O 1
ATOM 4591 N N . ALA B 1 246 ? 79.144 20.492 165.753 1.00 27.51 246 ALA B N 1
ATOM 4592 C CA . ALA B 1 246 ? 78.036 20.073 166.605 1.00 27.66 246 ALA B CA 1
ATOM 4593 C C . ALA B 1 246 ? 77.119 19.100 165.869 1.00 28.00 246 ALA B C 1
ATOM 4594 O O . ALA B 1 246 ? 76.630 18.117 166.434 1.00 27.60 246 ALA B O 1
ATOM 4596 N N . LEU B 1 247 ? 76.911 19.387 164.593 1.00 28.33 247 LEU B N 1
ATOM 4597 C CA . LEU B 1 247 ? 76.035 18.609 163.738 1.00 28.55 247 LEU B CA 1
ATOM 4598 C C . LEU B 1 247 ? 76.477 17.167 163.461 1.00 29.94 247 LEU B C 1
ATOM 4599 O O . LEU B 1 247 ? 75.640 16.301 163.248 1.00 30.36 247 LEU B O 1
ATOM 4604 N N . LYS B 1 248 ? 77.775 16.890 163.464 1.00 31.78 248 LYS B N 1
ATOM 4605 C CA . LYS B 1 248 ? 78.213 15.522 163.176 1.00 34.07 248 LYS B CA 1
ATOM 4606 C C . LYS B 1 248 ? 78.365 14.660 164.431 1.00 33.96 248 LYS B C 1
ATOM 4607 O O . LYS B 1 248 ? 78.618 13.453 164.329 1.00 33.89 248 LYS B O 1
ATOM 4613 N N . GLY B 1 249 ? 78.218 15.277 165.604 1.00 31.80 249 GLY B N 1
ATOM 4614 C CA . GLY B 1 249 ? 78.309 14.532 166.845 1.00 30.05 249 GLY B CA 1
ATOM 4615 C C . GLY B 1 249 ? 79.298 15.110 167.822 1.00 30.58 249 GLY B C 1
ATOM 4616 O O . GLY B 1 249 ? 79.244 14.822 169.017 1.00 30.43 249 GLY B O 1
ATOM 4617 N N . ASN B 1 250 ? 80.202 15.939 167.317 1.00 30.74 250 ASN B N 1
ATOM 4618 C CA . ASN B 1 250 ? 81.222 16.539 168.155 1.00 31.74 250 ASN B CA 1
ATOM 4619 C C . ASN B 1 250 ? 80.693 17.740 168.918 1.00 32.53 250 ASN B C 1
ATOM 4620 O O . ASN B 1 250 ? 81.020 18.895 168.632 1.00 32.98 250 ASN B O 1
ATOM 4625 N N . PHE B 1 251 ? 79.859 17.460 169.904 1.00 32.02 251 PHE B N 1
ATOM 4626 C CA . PHE B 1 251 ? 79.301 18.524 170.707 1.00 31.12 251 PHE B CA 1
ATOM 4627 C C . PHE B 1 251 ? 80.396 19.210 171.534 1.00 31.81 251 PHE B C 1
ATOM 4628 O O . PHE B 1 251 ? 80.456 20.437 171.590 1.00 31.71 251 PHE B O 1
ATOM 4636 N N . LEU B 1 252 ? 81.261 18.418 172.174 1.00 33.06 252 LEU B N 1
ATOM 4637 C CA . LEU B 1 252 ? 82.347 18.977 172.993 1.00 32.28 252 LEU B CA 1
ATOM 4638 C C . LEU B 1 252 ? 83.244 19.912 172.191 1.00 31.30 252 LEU B C 1
ATOM 4639 O O . LEU B 1 252 ? 83.686 20.943 172.694 1.00 29.05 252 LEU B O 1
ATOM 4644 N N . LYS B 1 253 ? 83.512 19.546 170.944 1.00 30.62 253 LYS B N 1
ATOM 4645 C CA . LYS B 1 253 ? 84.334 20.389 170.097 1.00 30.72 253 LYS B CA 1
ATOM 4646 C C . LYS B 1 253 ? 83.608 21.706 169.814 1.00 30.52 253 LYS B C 1
ATOM 4647 O O . LYS B 1 253 ? 84.174 22.787 170.031 1.00 29.16 253 LYS B O 1
ATOM 4653 N N . ALA B 1 254 ? 82.354 21.602 169.349 1.00 29.62 254 ALA B N 1
ATOM 4654 C CA . ALA B 1 254 ? 81.513 22.765 169.028 1.00 26.81 254 ALA B CA 1
ATOM 4655 C C . ALA B 1 254 ? 81.553 23.760 170.167 1.00 25.53 254 ALA B C 1
ATOM 4656 O O . ALA B 1 254 ? 81.734 24.955 169.943 1.00 26.02 254 ALA B O 1
ATOM 4658 N N . ARG B 1 255 ? 81.393 23.260 171.386 1.00 25.33 255 ARG B N 1
ATOM 4659 C CA . ARG B 1 255 ? 81.453 24.088 172.587 1.00 26.13 255 ARG B CA 1
ATOM 4660 C C . ARG B 1 255 ? 82.776 24.855 172.595 1.00 27.75 255 ARG B C 1
ATOM 4661 O O . ARG B 1 255 ? 82.796 26.064 172.792 1.00 29.64 255 ARG B O 1
ATOM 4669 N N . GLU B 1 256 ? 83.883 24.144 172.377 1.00 28.96 256 GLU B N 1
ATOM 4670 C CA . GLU B 1 256 ? 85.217 24.754 172.371 1.00 29.23 256 GLU B CA 1
ATOM 4671 C C . GLU B 1 256 ? 85.314 25.905 171.385 1.00 28.58 256 GLU B C 1
ATOM 4672 O O . GLU B 1 256 ? 85.727 27.021 171.737 1.00 26.40 256 GLU B O 1
ATOM 4678 N N . LYS B 1 257 ? 84.944 25.604 170.141 1.00 27.49 257 LYS B N 1
ATOM 4679 C CA . LYS B 1 257 ? 84.951 26.574 169.068 1.00 26.69 257 LYS B CA 1
ATOM 4680 C C . LYS B 1 257 ? 84.176 27.790 169.544 1.00 28.41 257 LYS B C 1
ATOM 4681 O O . LYS B 1 257 ? 84.654 28.916 169.425 1.00 28.73 257 LYS B O 1
ATOM 4687 N N . LEU B 1 258 ? 82.982 27.560 170.098 1.00 29.19 258 LEU B N 1
ATOM 4688 C CA . LEU B 1 258 ? 82.153 28.653 170.610 1.00 29.70 258 LEU B CA 1
ATOM 4689 C C . LEU B 1 258 ? 82.922 29.483 171.630 1.00 30.75 258 LEU B C 1
ATOM 4690 O O . LEU B 1 258 ? 82.910 30.714 171.585 1.00 30.41 258 LEU B O 1
ATOM 4695 N N . ARG B 1 259 ? 83.580 28.791 172.552 1.00 32.11 259 ARG B N 1
ATOM 4696 C CA . ARG B 1 259 ? 84.366 29.435 173.592 1.00 33.45 259 ARG B CA 1
ATOM 4697 C C . ARG B 1 259 ? 85.427 30.314 172.942 1.00 33.11 259 ARG B C 1
ATOM 4698 O O . ARG B 1 259 ? 85.635 31.461 173.348 1.00 33.07 259 ARG B O 1
ATOM 4706 N N . GLU B 1 260 ? 86.096 29.773 171.926 1.00 31.10 260 GLU B N 1
ATOM 4707 C CA . GLU B 1 260 ? 87.126 30.537 171.243 1.00 30.67 260 GLU B CA 1
ATOM 4708 C C . GLU B 1 260 ? 86.549 31.798 170.617 1.00 30.27 260 GLU B C 1
ATOM 4709 O O . GLU B 1 260 ? 87.023 32.902 170.898 1.00 29.94 260 GLU B O 1
ATOM 4715 N N . ILE B 1 261 ? 85.523 31.636 169.784 1.00 29.82 261 ILE B N 1
ATOM 4716 C CA . ILE B 1 261 ? 84.857 32.771 169.142 1.00 28.89 261 ILE B CA 1
ATOM 4717 C C . ILE B 1 261 ? 84.467 33.840 170.175 1.00 29.79 261 ILE B C 1
ATOM 4718 O O . ILE B 1 261 ? 84.850 35.004 170.037 1.00 29.43 261 ILE B O 1
ATOM 4723 N N . LEU B 1 262 ? 83.725 33.444 171.211 1.00 29.90 262 LEU B N 1
ATOM 4724 C CA . LEU B 1 262 ? 83.298 34.377 172.259 1.00 30.33 262 LEU B CA 1
ATOM 4725 C C . LEU B 1 262 ? 84.458 35.174 172.852 1.00 32.70 262 LEU B C 1
ATOM 4726 O O . LEU B 1 262 ? 84.391 36.396 172.995 1.00 32.48 262 LEU B O 1
ATOM 4731 N N . LEU B 1 263 ? 85.522 34.465 173.199 1.00 35.30 263 LEU B N 1
ATOM 4732 C CA . LEU B 1 263 ? 86.701 35.078 173.783 1.00 37.61 263 LEU B CA 1
ATOM 4733 C C . LEU B 1 263 ? 87.499 35.885 172.767 1.00 39.89 263 LEU B C 1
ATOM 4734 O O . LEU B 1 263 ? 87.856 37.035 173.013 1.00 40.00 263 LEU B O 1
ATOM 4739 N N . LYS B 1 264 ? 87.777 35.258 171.628 1.00 42.20 264 LYS B N 1
ATOM 4740 C CA . LYS B 1 264 ? 88.547 35.866 170.547 1.00 44.60 264 LYS B CA 1
ATOM 4741 C C . LYS B 1 264 ? 87.902 37.180 170.070 1.00 45.81 264 LYS B C 1
ATOM 4742 O O . LYS B 1 264 ? 88.298 38.272 170.488 1.00 45.20 264 LYS B O 1
ATOM 4748 N N . GLN B 1 265 ? 86.894 37.053 169.211 1.00 47.35 265 GLN B N 1
ATOM 4749 C CA . GLN B 1 265 ? 86.191 38.193 168.630 1.00 48.69 265 GLN B CA 1
ATOM 4750 C C . GLN B 1 265 ? 85.314 38.987 169.608 1.00 48.56 265 GLN B C 1
ATOM 4751 O O . GLN B 1 265 ? 85.019 40.156 169.365 1.00 49.74 265 GLN B O 1
ATOM 4757 N N . GLY B 1 266 ? 84.890 38.355 170.699 1.00 48.36 266 GLY B N 1
ATOM 4758 C CA . GLY B 1 266 ? 84.072 39.043 171.689 1.00 48.00 266 GLY B CA 1
ATOM 4759 C C . GLY B 1 266 ? 82.615 39.330 171.334 1.00 48.29 266 GLY B C 1
ATOM 4760 O O . GLY B 1 266 ? 82.058 40.345 171.768 1.00 48.41 266 GLY B O 1
ATOM 4761 N N . LEU B 1 267 ? 81.986 38.449 170.555 1.00 47.09 267 LEU B N 1
ATOM 4762 C CA . LEU B 1 267 ? 80.590 38.637 170.170 1.00 45.01 267 LEU B CA 1
ATOM 4763 C C . LEU B 1 267 ? 79.670 38.533 171.379 1.00 43.44 267 LEU B C 1
ATOM 4764 O O . LEU B 1 267 ? 80.122 38.449 172.520 1.00 42.85 267 LEU B O 1
ATOM 4769 N N . SER B 1 268 ? 78.369 38.536 171.112 1.00 41.38 268 SER B N 1
ATOM 4770 C CA . SER B 1 268 ? 77.365 38.396 172.158 1.00 38.79 268 SER B CA 1
ATOM 4771 C C . SER B 1 268 ? 76.522 37.165 171.811 1.00 36.93 268 SER B C 1
ATOM 4772 O O . SER B 1 268 ? 76.668 36.586 170.727 1.00 36.12 268 SER B O 1
ATOM 4775 N N . GLY B 1 269 ? 75.653 36.756 172.728 1.00 34.28 269 GLY B N 1
ATOM 4776 C CA . GLY B 1 269 ? 74.808 35.611 172.448 1.00 31.90 269 GLY B CA 1
ATOM 4777 C C . GLY B 1 269 ? 73.994 35.885 171.195 1.00 30.39 269 GLY B C 1
ATOM 4778 O O . GLY B 1 269 ? 73.968 35.072 170.258 1.00 30.93 269 GLY B O 1
ATOM 4779 N N . GLU B 1 270 ? 73.343 37.047 171.158 1.00 27.38 270 GLU B N 1
ATOM 4780 C CA . GLU B 1 270 ? 72.536 37.400 170.004 1.00 23.76 270 GLU B CA 1
ATOM 4781 C C . GLU B 1 270 ? 73.372 37.526 168.731 1.00 22.29 270 GLU B C 1
ATOM 4782 O O . GLU B 1 270 ? 72.897 37.180 167.649 1.00 21.47 270 GLU B O 1
ATOM 4788 N N . ASP B 1 271 ? 74.613 38.001 168.855 1.00 21.54 271 ASP B N 1
ATOM 4789 C CA . ASP B 1 271 ? 75.498 38.120 167.692 1.00 21.06 271 ASP B CA 1
ATOM 4790 C C . ASP B 1 271 ? 75.789 36.751 167.066 1.00 20.24 271 ASP B C 1
ATOM 4791 O O . ASP B 1 271 ? 75.735 36.597 165.836 1.00 20.11 271 ASP B O 1
ATOM 4796 N N . VAL B 1 272 ? 76.093 35.760 167.903 1.00 18.64 272 VAL B N 1
ATOM 4797 C CA . VAL B 1 272 ? 76.351 34.420 167.401 1.00 19.40 272 VAL B CA 1
ATOM 4798 C C . VAL B 1 272 ? 75.093 33.848 166.735 1.00 20.45 272 VAL B C 1
ATOM 4799 O O . VAL B 1 272 ? 75.176 33.263 165.655 1.00 21.43 272 VAL B O 1
ATOM 4803 N N . LEU B 1 273 ? 73.935 34.005 167.375 1.00 20.12 273 LEU B N 1
ATOM 4804 C CA . LEU B 1 273 ? 72.694 33.500 166.786 1.00 19.82 273 LEU B CA 1
ATOM 4805 C C . LEU B 1 273 ? 72.421 34.105 165.422 1.00 16.93 273 LEU B C 1
ATOM 4806 O O . LEU B 1 273 ? 72.057 33.386 164.487 1.00 16.34 273 LEU B O 1
ATOM 4811 N N . VAL B 1 274 ? 72.569 35.424 165.309 1.00 13.97 274 VAL B N 1
ATOM 4812 C CA . VAL B 1 274 ? 72.354 36.088 164.023 1.00 12.55 274 VAL B CA 1
ATOM 4813 C C . VAL B 1 274 ? 73.339 35.531 162.993 1.00 12.27 274 VAL B C 1
ATOM 4814 O O . VAL B 1 274 ? 72.964 35.259 161.858 1.00 12.27 274 VAL B O 1
ATOM 4818 N N . GLN B 1 275 ? 74.599 35.351 163.390 1.00 13.24 275 GLN B N 1
ATOM 4819 C CA . GLN B 1 275 ? 75.577 34.766 162.479 1.00 13.75 275 GLN B CA 1
ATOM 4820 C C . GLN B 1 275 ? 75.161 33.326 162.087 1.00 13.83 275 GLN B C 1
ATOM 4821 O O . GLN B 1 275 ? 75.166 32.970 160.908 1.00 14.26 275 GLN B O 1
ATOM 4827 N N . MET B 1 276 ? 74.791 32.505 163.070 1.00 13.03 276 MET B N 1
ATOM 4828 C CA . MET B 1 276 ? 74.376 31.140 162.782 1.00 13.34 276 MET B CA 1
ATOM 4829 C C . MET B 1 276 ? 73.211 31.136 161.781 1.00 15.03 276 MET B C 1
ATOM 4830 O O . MET B 1 276 ? 73.177 30.317 160.859 1.00 14.17 276 MET B O 1
ATOM 4835 N N . HIS B 1 277 ? 72.263 32.056 161.963 1.00 15.79 277 HIS B N 1
ATOM 4836 C CA . HIS B 1 277 ? 71.108 32.151 161.078 1.00 17.00 277 HIS B CA 1
ATOM 4837 C C . HIS B 1 277 ? 71.552 32.474 159.652 1.00 18.18 277 HIS B C 1
ATOM 4838 O O . HIS B 1 277 ? 71.039 31.923 158.673 1.00 16.57 277 HIS B O 1
ATOM 4845 N N . LYS B 1 278 ? 72.528 33.373 159.548 1.00 20.81 278 LYS B N 1
ATOM 4846 C CA . LYS B 1 278 ? 73.058 33.801 158.258 1.00 22.06 278 LYS B CA 1
ATOM 4847 C C . LYS B 1 278 ? 73.838 32.700 157.553 1.00 22.82 278 LYS B C 1
ATOM 4848 O O . LYS B 1 278 ? 73.785 32.573 156.326 1.00 22.36 278 LYS B O 1
ATOM 4854 N N . GLU B 1 279 ? 74.531 31.889 158.346 1.00 24.00 279 GLU B N 1
ATOM 4855 C CA . GLU B 1 279 ? 75.372 30.814 157.839 1.00 26.41 279 GLU B CA 1
ATOM 4856 C C . GLU B 1 279 ? 74.802 29.390 157.802 1.00 28.72 279 GLU B C 1
ATOM 4857 O O . GLU B 1 279 ? 75.338 28.527 157.107 1.00 29.50 279 GLU B O 1
ATOM 4863 N N . VAL B 1 280 ? 73.733 29.123 158.542 1.00 30.34 280 VAL B N 1
ATOM 4864 C CA . VAL B 1 280 ? 73.190 27.774 158.539 1.00 32.16 280 VAL B CA 1
ATOM 4865 C C . VAL B 1 280 ? 72.726 27.317 157.164 1.00 33.81 280 VAL B C 1
ATOM 4866 O O . VAL B 1 280 ? 72.807 26.135 156.851 1.00 34.50 280 VAL B O 1
ATOM 4870 N N . PHE B 1 281 ? 72.261 28.238 156.326 1.00 35.90 281 PHE B N 1
ATOM 4871 C CA . PHE B 1 281 ? 71.784 27.835 155.002 1.00 37.35 281 PHE B CA 1
ATOM 4872 C C . PHE B 1 281 ? 72.905 27.536 154.017 1.00 38.29 281 PHE B C 1
ATOM 4873 O O . PHE B 1 281 ? 72.673 26.934 152.971 1.00 38.62 281 PHE B O 1
ATOM 4881 N N . ASN B 1 282 ? 74.122 27.930 154.381 1.00 38.84 282 ASN B N 1
ATOM 4882 C CA . ASN B 1 282 ? 75.296 27.686 153.552 1.00 38.53 282 ASN B CA 1
ATOM 4883 C C . ASN B 1 282 ? 76.045 26.415 153.928 1.00 39.43 282 ASN B C 1
ATOM 4884 O O . ASN B 1 282 ? 77.232 26.286 153.628 1.00 41.29 282 ASN B O 1
ATOM 4889 N N . LEU B 1 283 ? 75.357 25.480 154.579 1.00 38.41 283 LEU B N 1
ATOM 4890 C CA . LEU B 1 283 ? 75.982 24.227 154.982 1.00 37.10 283 LEU B CA 1
ATOM 4891 C C . LEU B 1 283 ? 75.585 23.090 154.038 1.00 37.47 283 LEU B C 1
ATOM 4892 O O . LEU B 1 283 ? 74.471 23.075 153.518 1.00 38.67 283 LEU B O 1
ATOM 4897 N N . PRO B 1 284 ? 76.496 22.126 153.802 1.00 37.16 284 PRO B N 1
ATOM 4898 C CA . PRO B 1 284 ? 76.234 20.984 152.919 1.00 36.72 284 PRO B CA 1
ATOM 4899 C C . PRO B 1 284 ? 75.328 20.021 153.670 1.00 36.54 284 PRO B C 1
ATOM 4900 O O . PRO B 1 284 ? 75.648 18.844 153.815 1.00 37.35 284 PRO B O 1
ATOM 4904 N N . ILE B 1 285 ? 74.199 20.526 154.146 1.00 35.26 285 ILE B N 1
ATOM 4905 C CA . ILE B 1 285 ? 73.271 19.722 154.924 1.00 32.88 285 ILE B CA 1
ATOM 4906 C C . ILE B 1 285 ? 71.952 19.486 154.186 1.00 30.88 285 ILE B C 1
ATOM 4907 O O . ILE B 1 285 ? 71.602 20.224 153.276 1.00 30.20 285 ILE B O 1
ATOM 4912 N N . GLU B 1 286 ? 71.239 18.432 154.563 1.00 30.69 286 GLU B N 1
ATOM 4913 C CA . GLU B 1 286 ? 69.949 18.096 153.949 1.00 31.63 286 GLU B CA 1
ATOM 4914 C C . GLU B 1 286 ? 68.889 19.159 154.306 1.00 30.44 286 GLU B C 1
ATOM 4915 O O . GLU B 1 286 ? 68.867 19.683 155.434 1.00 28.92 286 GLU B O 1
ATOM 4921 N N . GLU B 1 287 ? 68.013 19.476 153.352 1.00 27.79 287 GLU B N 1
ATOM 4922 C CA . GLU B 1 287 ? 66.967 20.482 153.573 1.00 25.88 287 GLU B CA 1
ATOM 4923 C C . GLU B 1 287 ? 66.140 20.195 154.842 1.00 24.13 287 GLU B C 1
ATOM 4924 O O . GLU B 1 287 ? 65.865 21.098 155.641 1.00 24.29 287 GLU B O 1
ATOM 4930 N N . PRO B 1 288 ? 65.728 18.938 155.044 1.00 21.25 288 PRO B N 1
ATOM 4931 C CA . PRO B 1 288 ? 64.955 18.672 156.251 1.00 22.12 288 PRO B CA 1
ATOM 4932 C C . PRO B 1 288 ? 65.654 19.155 157.520 1.00 24.80 288 PRO B C 1
ATOM 4933 O O . PRO B 1 288 ? 65.000 19.566 158.473 1.00 27.20 288 PRO B O 1
ATOM 4937 N N . LYS B 1 289 ? 66.981 19.129 157.521 1.00 26.49 289 LYS B N 1
ATOM 4938 C CA . LYS B 1 289 ? 67.751 19.560 158.682 1.00 28.35 289 LYS B CA 1
ATOM 4939 C C . LYS B 1 289 ? 67.721 21.078 158.868 1.00 28.10 289 LYS B C 1
ATOM 4940 O O . LYS B 1 289 ? 67.614 21.588 159.985 1.00 28.31 289 LYS B O 1
ATOM 4946 N N . LYS B 1 290 ? 67.834 21.801 157.763 1.00 27.66 290 LYS B N 1
ATOM 4947 C CA . LYS B 1 290 ? 67.820 23.252 157.817 1.00 26.12 290 LYS B CA 1
ATOM 4948 C C . LYS B 1 290 ? 66.480 23.696 158.389 1.00 26.02 290 LYS B C 1
ATOM 4949 O O . LYS B 1 290 ? 66.407 24.682 159.126 1.00 25.33 290 LYS B O 1
ATOM 4955 N N . VAL B 1 291 ? 65.427 22.947 158.057 1.00 24.74 291 VAL B N 1
ATOM 4956 C CA . VAL B 1 291 ? 64.095 23.234 158.557 1.00 22.86 291 VAL B CA 1
ATOM 4957 C C . VAL B 1 291 ? 64.087 23.123 160.079 1.00 24.08 291 VAL B C 1
ATOM 4958 O O . VAL B 1 291 ? 63.573 24.006 160.771 1.00 24.69 291 VAL B O 1
ATOM 4962 N N . LEU B 1 292 ? 64.660 22.047 160.611 1.00 25.11 292 LEU B N 1
ATOM 4963 C CA . LEU B 1 292 ? 64.706 21.893 162.060 1.00 25.11 292 LEU B CA 1
ATOM 4964 C C . LEU B 1 292 ? 65.660 22.898 162.694 1.00 25.73 292 LEU B C 1
ATOM 4965 O O . LEU B 1 292 ? 65.430 23.362 163.813 1.00 27.99 292 LEU B O 1
ATOM 4970 N N . LEU B 1 293 ? 66.726 23.261 161.993 1.00 23.93 293 LEU B N 1
ATOM 4971 C CA . LEU B 1 293 ? 67.652 24.219 162.584 1.00 22.37 293 LEU B CA 1
ATOM 4972 C C . LEU B 1 293 ? 67.105 25.644 162.582 1.00 22.06 293 LEU B C 1
ATOM 4973 O O . LEU B 1 293 ? 67.382 26.418 163.493 1.00 22.77 293 LEU B O 1
ATOM 4978 N N . ALA B 1 294 ? 66.330 25.991 161.558 1.00 21.08 294 ALA B N 1
ATOM 4979 C CA . ALA B 1 294 ? 65.749 27.320 161.473 1.00 20.37 294 ALA B CA 1
ATOM 4980 C C . ALA B 1 294 ? 64.748 27.481 162.603 1.00 22.24 294 ALA B C 1
ATOM 4981 O O . ALA B 1 294 ? 64.665 28.543 163.228 1.00 22.82 294 ALA B O 1
ATOM 4983 N N . ASP B 1 295 ? 63.987 26.419 162.866 1.00 22.09 295 ASP B N 1
ATOM 4984 C CA . ASP B 1 295 ? 63.001 26.448 163.938 1.00 21.00 295 ASP B CA 1
ATOM 4985 C C . ASP B 1 295 ? 63.689 26.633 165.283 1.00 20.39 295 ASP B C 1
ATOM 4986 O O . ASP B 1 295 ? 63.216 27.373 166.134 1.00 22.22 295 ASP B O 1
ATOM 4991 N N . LYS B 1 296 ? 64.818 25.970 165.474 1.00 20.38 296 LYS B N 1
ATOM 4992 C CA . LYS B 1 296 ? 65.561 26.090 166.727 1.00 20.86 296 LYS B CA 1
ATOM 4993 C C . LYS B 1 296 ? 66.166 27.476 166.961 1.00 19.05 296 LYS B C 1
ATOM 4994 O O . LYS B 1 296 ? 66.133 27.988 168.073 1.00 19.90 296 LYS B O 1
ATOM 5000 N N . ILE B 1 297 ? 66.712 28.088 165.917 1.00 17.95 297 ILE B N 1
ATOM 5001 C CA . ILE B 1 297 ? 67.315 29.405 166.069 1.00 19.16 297 ILE B CA 1
ATOM 5002 C C . ILE B 1 297 ? 66.253 30.402 166.495 1.00 19.98 297 ILE B C 1
ATOM 5003 O O . ILE B 1 297 ? 66.520 31.281 167.322 1.00 20.52 297 ILE B O 1
ATOM 5008 N N . GLY B 1 298 ? 65.047 30.243 165.940 1.00 19.93 298 GLY B N 1
ATOM 5009 C CA . GLY B 1 298 ? 63.931 31.104 166.285 1.00 17.78 298 GLY B CA 1
ATOM 5010 C C . GLY B 1 298 ? 63.565 30.924 167.751 1.00 17.74 298 GLY B C 1
ATOM 5011 O O . GLY B 1 298 ? 63.372 31.896 168.492 1.00 16.86 298 GLY B O 1
ATOM 5012 N N . GLU B 1 299 ? 63.477 29.674 168.187 1.00 16.07 299 GLU B N 1
ATOM 5013 C CA . GLU B 1 299 ? 63.138 29.424 169.571 1.00 15.79 299 GLU B CA 1
ATOM 5014 C C . GLU B 1 299 ? 64.179 30.020 170.517 1.00 17.64 299 GLU B C 1
ATOM 5015 O O . GLU B 1 299 ? 63.818 30.672 171.502 1.00 19.94 299 GLU B O 1
ATOM 5021 N N . TYR B 1 300 ? 65.467 29.823 170.228 1.00 16.61 300 TYR B N 1
ATOM 5022 C CA . TYR B 1 300 ? 66.506 30.353 171.116 1.00 14.98 300 TYR B CA 1
ATOM 5023 C C . TYR B 1 300 ? 66.679 31.857 171.074 1.00 14.88 300 TYR B C 1
ATOM 5024 O O . TYR B 1 300 ? 67.129 32.463 172.052 1.00 13.19 300 TYR B O 1
ATOM 5033 N N . ASN B 1 301 ? 66.331 32.460 169.939 1.00 15.11 301 ASN B N 1
ATOM 5034 C CA . ASN B 1 301 ? 66.396 33.902 169.832 1.00 14.53 301 ASN B CA 1
ATOM 5035 C C . ASN B 1 301 ? 65.432 34.437 170.889 1.00 15.21 301 ASN B C 1
ATOM 5036 O O . ASN B 1 301 ? 65.790 35.276 171.708 1.00 16.46 301 ASN B O 1
ATOM 5041 N N . PHE B 1 302 ? 64.208 33.918 170.880 1.00 15.50 302 PHE B N 1
ATOM 5042 C CA . PHE B 1 302 ? 63.199 34.365 171.813 1.00 14.67 302 PHE B CA 1
ATOM 5043 C C . PHE B 1 302 ? 63.610 34.161 173.281 1.00 14.02 302 PHE B C 1
ATOM 5044 O O . PHE B 1 302 ? 63.293 34.989 174.136 1.00 12.36 302 PHE B O 1
ATOM 5052 N N . ARG B 1 303 ? 64.323 33.080 173.579 1.00 13.41 303 ARG B N 1
ATOM 5053 C CA . ARG B 1 303 ? 64.783 32.855 174.949 1.00 13.55 303 ARG B CA 1
ATOM 5054 C C . ARG B 1 303 ? 65.747 33.978 175.349 1.00 14.92 303 ARG B C 1
ATOM 5055 O O . ARG B 1 303 ? 65.758 34.434 176.505 1.00 15.35 303 ARG B O 1
ATOM 5063 N N . LEU B 1 304 ? 66.581 34.405 174.403 1.00 14.51 304 LEU B N 1
ATOM 5064 C CA . LEU B 1 304 ? 67.524 35.475 174.684 1.00 15.37 304 LEU B CA 1
ATOM 5065 C C . LEU B 1 304 ? 66.749 36.749 174.903 1.00 15.81 304 LEU B C 1
ATOM 5066 O O . LEU B 1 304 ? 67.045 37.522 175.813 1.00 15.42 304 LEU B O 1
ATOM 5071 N N . VAL B 1 305 ? 65.734 36.950 174.075 1.00 17.26 305 VAL B N 1
ATOM 5072 C CA . VAL B 1 305 ? 64.895 38.131 174.187 1.00 18.22 305 VAL B CA 1
ATOM 5073 C C . VAL B 1 305 ? 64.325 38.241 175.593 1.00 19.59 305 VAL B C 1
ATOM 5074 O O . VAL B 1 305 ? 64.210 39.336 176.123 1.00 19.49 305 VAL B O 1
ATOM 5078 N N . GLU B 1 306 ? 63.977 37.105 176.192 1.00 21.32 306 GLU B N 1
ATOM 5079 C CA . GLU B 1 306 ? 63.418 37.075 177.541 1.00 24.00 306 GLU B CA 1
ATOM 5080 C C . GLU B 1 306 ? 64.476 37.232 178.614 1.00 26.63 306 GLU B C 1
ATOM 5081 O O . GLU B 1 306 ? 64.156 37.296 179.811 1.00 28.36 306 GLU B O 1
ATOM 5087 N N . GLY B 1 307 ? 65.739 37.264 178.196 1.00 28.01 307 GLY B N 1
ATOM 5088 C CA . GLY B 1 307 ? 66.814 37.428 179.155 1.00 27.85 307 GLY B CA 1
ATOM 5089 C C . GLY B 1 307 ? 67.388 36.146 179.724 1.00 28.22 307 GLY B C 1
ATOM 5090 O O . GLY B 1 307 ? 67.850 36.134 180.861 1.00 28.62 307 GLY B O 1
ATOM 5091 N N . ALA B 1 308 ? 67.354 35.061 178.956 1.00 27.45 308 ALA B N 1
ATOM 5092 C CA . ALA B 1 308 ? 67.939 33.808 179.422 1.00 26.81 308 ALA B CA 1
ATOM 5093 C C . ALA B 1 308 ? 69.468 33.912 179.301 1.00 26.61 308 ALA B C 1
ATOM 5094 O O . ALA B 1 308 ? 69.991 34.692 178.502 1.00 25.29 308 ALA B O 1
ATOM 5096 N N . ASN B 1 309 ? 70.182 33.131 180.100 1.00 26.42 309 ASN B N 1
ATOM 5097 C CA . ASN B 1 309 ? 71.639 33.131 180.056 1.00 26.23 309 ASN B CA 1
ATOM 5098 C C . ASN B 1 309 ? 72.179 32.738 178.671 1.00 25.53 309 ASN B C 1
ATOM 5099 O O . ASN B 1 309 ? 71.877 31.660 178.144 1.00 25.62 309 ASN B O 1
ATOM 5104 N N . GLU B 1 310 ? 73.000 33.610 178.100 1.00 24.01 310 GLU B N 1
ATOM 5105 C CA . GLU B 1 310 ? 73.563 33.397 176.771 1.00 24.06 310 GLU B CA 1
ATOM 5106 C C . GLU B 1 310 ? 74.438 32.166 176.504 1.00 25.21 310 GLU B C 1
ATOM 5107 O O . GLU B 1 310 ? 74.224 31.455 175.506 1.00 25.24 310 GLU B O 1
ATOM 5113 N N . ILE B 1 311 ? 75.428 31.917 177.359 1.00 25.23 311 ILE B N 1
ATOM 5114 C CA . ILE B 1 311 ? 76.300 30.766 177.153 1.00 27.00 311 ILE B CA 1
ATOM 5115 C C . ILE B 1 311 ? 75.495 29.475 177.317 1.00 26.16 311 ILE B C 1
ATOM 5116 O O . ILE B 1 311 ? 75.627 28.530 176.525 1.00 27.28 311 ILE B O 1
ATOM 5121 N N . ILE B 1 312 ? 74.661 29.447 178.349 1.00 23.90 312 ILE B N 1
ATOM 5122 C CA . ILE B 1 312 ? 73.829 28.288 178.623 1.00 23.47 312 ILE B CA 1
ATOM 5123 C C . ILE B 1 312 ? 72.889 28.032 177.443 1.00 22.24 312 ILE B C 1
ATOM 5124 O O . ILE B 1 312 ? 72.687 26.893 177.024 1.00 21.37 312 ILE B O 1
ATOM 5129 N N . GLN B 1 313 ? 72.324 29.093 176.889 1.00 20.09 313 GLN B N 1
ATOM 5130 C CA . GLN B 1 313 ? 71.429 28.897 175.777 1.00 19.73 313 GLN B CA 1
ATOM 5131 C C . GLN B 1 313 ? 72.177 28.545 174.509 1.00 21.21 313 GLN B C 1
ATOM 5132 O O . GLN B 1 313 ? 71.706 27.732 173.710 1.00 22.23 313 GLN B O 1
ATOM 5138 N N . LEU B 1 314 ? 73.348 29.143 174.314 1.00 22.94 314 LEU B N 1
ATOM 5139 C CA . LEU B 1 314 ? 74.134 28.846 173.121 1.00 23.36 314 LEU B CA 1
ATOM 5140 C C . LEU B 1 314 ? 74.631 27.394 173.097 1.00 22.53 314 LEU B C 1
ATOM 5141 O O . LEU B 1 314 ? 74.556 26.722 172.055 1.00 20.13 314 LEU B O 1
ATOM 5146 N N . GLU B 1 315 ? 75.130 26.897 174.227 1.00 22.04 315 GLU B N 1
ATOM 5147 C CA . GLU B 1 315 ? 75.579 25.514 174.241 1.00 24.31 315 GLU B CA 1
ATOM 5148 C C . GLU B 1 315 ? 74.376 24.586 174.042 1.00 24.08 315 GLU B C 1
ATOM 5149 O O . GLU B 1 315 ? 74.454 23.602 173.297 1.00 23.57 315 GLU B O 1
ATOM 5155 N N . ALA B 1 316 ? 73.260 24.928 174.686 1.00 24.59 316 ALA B N 1
ATOM 5156 C CA . ALA B 1 316 ? 72.006 24.161 174.576 1.00 23.95 316 ALA B CA 1
ATOM 5157 C C . ALA B 1 316 ? 71.539 24.089 173.118 1.00 23.16 316 ALA B C 1
ATOM 5158 O O . ALA B 1 316 ? 71.044 23.053 172.658 1.00 24.17 316 ALA B O 1
ATOM 5160 N N . LEU B 1 317 ? 71.700 25.195 172.399 1.00 21.56 317 LEU B N 1
ATOM 5161 C CA . LEU B 1 317 ? 71.332 25.270 170.988 1.00 21.69 317 LEU B CA 1
ATOM 5162 C C . LEU B 1 317 ? 72.286 24.371 170.173 1.00 23.86 317 LEU B C 1
ATOM 5163 O O . LEU B 1 317 ? 71.864 23.693 169.220 1.00 23.80 317 LEU B O 1
ATOM 5168 N N . LEU B 1 318 ? 73.575 24.370 170.538 1.00 24.51 318 LEU B N 1
ATOM 5169 C CA . LEU B 1 318 ? 74.549 23.522 169.839 1.00 24.01 318 LEU B CA 1
ATOM 5170 C C . LEU B 1 318 ? 74.180 22.054 170.049 1.00 24.50 318 LEU B C 1
ATOM 5171 O O . LEU B 1 318 ? 74.287 21.233 169.124 1.00 25.40 318 LEU B O 1
ATOM 5176 N N . ALA B 1 319 ? 73.737 21.728 171.261 1.00 23.45 319 ALA B N 1
ATOM 5177 C CA . ALA B 1 319 ? 73.322 20.362 171.566 1.00 24.10 319 ALA B CA 1
ATOM 5178 C C . ALA B 1 319 ? 72.123 20.005 170.660 1.00 24.90 319 ALA B C 1
ATOM 5179 O O . ALA B 1 319 ? 71.986 18.860 170.187 1.00 22.97 319 ALA B O 1
ATOM 5181 N N . GLN B 1 320 ? 71.263 20.991 170.408 1.00 25.31 320 GLN B N 1
ATOM 5182 C CA . GLN B 1 320 ? 70.129 20.760 169.527 1.00 25.48 320 GLN B CA 1
ATOM 5183 C C . GLN B 1 320 ? 70.645 20.455 168.132 1.00 24.39 320 GLN B C 1
ATOM 5184 O O . GLN B 1 320 ? 69.991 19.758 167.351 1.00 22.82 320 GLN B O 1
ATOM 5190 N N . PHE B 1 321 ? 71.815 20.997 167.805 1.00 24.11 321 PHE B N 1
ATOM 5191 C CA . PHE B 1 321 ? 72.396 20.726 166.495 1.00 24.91 321 PHE B CA 1
ATOM 5192 C C . PHE B 1 321 ? 72.884 19.272 166.467 1.00 25.69 321 PHE B C 1
ATOM 5193 O O . PHE B 1 321 ? 72.736 18.578 165.461 1.00 25.11 321 PHE B O 1
ATOM 5201 N N . THR B 1 322 ? 73.448 18.803 167.576 1.00 24.85 322 THR B N 1
ATOM 5202 C CA . THR B 1 322 ? 73.895 17.428 167.621 1.00 24.56 322 THR B CA 1
ATOM 5203 C C . THR B 1 322 ? 72.690 16.493 167.480 1.00 24.75 322 THR B C 1
ATOM 5204 O O . THR B 1 322 ? 72.746 15.515 166.729 1.00 26.49 322 THR B O 1
ATOM 5208 N N . LEU B 1 323 ? 71.603 16.788 168.192 1.00 24.53 323 LEU B N 1
ATOM 5209 C CA . LEU B 1 323 ? 70.402 15.947 168.121 1.00 23.15 323 LEU B CA 1
ATOM 5210 C C . LEU B 1 323 ? 69.808 15.966 166.730 1.00 22.71 323 LEU B C 1
ATOM 5211 O O . LEU B 1 323 ? 69.539 14.914 166.154 1.00 23.37 323 LEU B O 1
ATOM 5216 N N . ILE B 1 324 ? 69.607 17.155 166.176 1.00 22.56 324 ILE B N 1
ATOM 5217 C CA . ILE B 1 324 ? 69.074 17.245 164.828 1.00 23.47 324 ILE B CA 1
ATOM 5218 C C . ILE B 1 324 ? 70.048 16.567 163.861 1.00 25.51 324 ILE B C 1
ATOM 5219 O O . ILE B 1 324 ? 69.645 15.928 162.904 1.00 23.49 324 ILE B O 1
ATOM 5224 N N . GLY B 1 325 ? 71.340 16.696 164.141 1.00 30.20 325 GLY B N 1
ATOM 5225 C CA . GLY B 1 325 ? 72.371 16.094 163.305 1.00 34.06 325 GLY B CA 1
ATOM 5226 C C . GLY B 1 325 ? 72.236 14.597 163.064 1.00 36.79 325 GLY B C 1
ATOM 5227 O O . GLY B 1 325 ? 72.605 14.109 161.983 1.00 34.90 325 GLY B O 1
ATOM 5228 N N . LYS B 1 326 ? 71.729 13.872 164.068 1.00 38.83 326 LYS B N 1
ATOM 5229 C CA . LYS B 1 326 ? 71.512 12.428 163.962 1.00 41.60 326 LYS B CA 1
ATOM 5230 C C . LYS B 1 326 ? 70.303 12.203 163.051 1.00 44.55 326 LYS B C 1
ATOM 5231 O O . LYS B 1 326 ? 69.214 11.900 163.531 1.00 44.87 326 LYS B O 1
ATOM 5237 N N . LYS B 1 327 ? 70.495 12.364 161.745 1.00 48.72 327 LYS B N 1
ATOM 5238 C CA . LYS B 1 327 ? 69.415 12.215 160.761 1.00 52.56 327 LYS B CA 1
ATOM 5239 C C . LYS B 1 327 ? 68.343 11.229 161.183 1.00 53.82 327 LYS B C 1
ATOM 5240 O O . LYS B 1 327 ? 67.187 11.658 161.372 1.00 54.87 327 LYS B O 1
ATOM 5247 N N . LYS C 1 9 ? 101.456 42.856 209.679 1.00 102.26 9 LYS C N 1
ATOM 5248 C CA . LYS C 1 9 ? 100.227 43.615 209.313 1.00 102.31 9 LYS C CA 1
ATOM 5249 C C . LYS C 1 9 ? 98.965 42.891 209.783 1.00 102.69 9 LYS C C 1
ATOM 5250 O O . LYS C 1 9 ? 98.928 42.345 210.892 1.00 102.26 9 LYS C O 1
ATOM 5256 N N . VAL C 1 10 ? 97.937 42.892 208.935 1.00 103.25 10 VAL C N 1
ATOM 5257 C CA . VAL C 1 10 ? 96.665 42.244 209.255 1.00 103.53 10 VAL C CA 1
ATOM 5258 C C . VAL C 1 10 ? 95.639 42.337 208.112 1.00 103.95 10 VAL C C 1
ATOM 5259 O O . VAL C 1 10 ? 95.183 41.317 207.582 1.00 103.61 10 VAL C O 1
ATOM 5263 N N . LEU C 1 11 ? 95.293 43.565 207.730 1.00 104.46 11 LEU C N 1
ATOM 5264 C CA . LEU C 1 11 ? 94.308 43.808 206.678 1.00 104.61 11 LEU C CA 1
ATOM 5265 C C . LEU C 1 11 ? 94.172 45.324 206.507 1.00 104.66 11 LEU C C 1
ATOM 5266 O O . LEU C 1 11 ? 93.065 45.851 206.353 1.00 104.78 11 LEU C O 1
ATOM 5271 N N . GLU C 1 12 ? 95.310 46.016 206.533 1.00 104.74 12 GLU C N 1
ATOM 5272 C CA . GLU C 1 12 ? 95.339 47.474 206.416 1.00 104.69 12 GLU C CA 1
ATOM 5273 C C . GLU C 1 12 ? 94.762 48.030 205.110 1.00 104.40 12 GLU C C 1
ATOM 5274 O O . GLU C 1 12 ? 93.925 48.937 205.134 1.00 104.30 12 GLU C O 1
ATOM 5280 N N . LYS C 1 13 ? 95.213 47.491 203.977 1.00 104.14 13 LYS C N 1
ATOM 5281 C CA . LYS C 1 13 ? 94.741 47.933 202.659 1.00 103.70 13 LYS C CA 1
ATOM 5282 C C . LYS C 1 13 ? 94.457 46.722 201.757 1.00 103.12 13 LYS C C 1
ATOM 5283 O O . LYS C 1 13 ? 95.168 45.718 201.818 1.00 103.19 13 LYS C O 1
ATOM 5289 N N . PRO C 1 14 ? 93.410 46.800 200.913 1.00 102.69 14 PRO C N 1
ATOM 5290 C CA . PRO C 1 14 ? 93.079 45.679 200.019 1.00 102.26 14 PRO C CA 1
ATOM 5291 C C . PRO C 1 14 ? 94.261 45.312 199.113 1.00 102.03 14 PRO C C 1
ATOM 5292 O O . PRO C 1 14 ? 94.770 46.166 198.383 1.00 101.84 14 PRO C O 1
ATOM 5296 N N . TRP C 1 15 ? 94.691 44.048 199.164 1.00 101.78 15 TRP C N 1
ATOM 5297 C CA . TRP C 1 15 ? 95.817 43.578 198.350 1.00 101.39 15 TRP C CA 1
ATOM 5298 C C . TRP C 1 15 ? 95.723 44.121 196.922 1.00 100.87 15 TRP C C 1
ATOM 5299 O O . TRP C 1 15 ? 96.739 44.448 196.304 1.00 100.55 15 TRP C O 1
ATOM 5310 N N . VAL C 1 16 ? 94.496 44.211 196.409 1.00 100.23 16 VAL C N 1
ATOM 5311 C CA . VAL C 1 16 ? 94.242 44.712 195.061 1.00 99.38 16 VAL C CA 1
ATOM 5312 C C . VAL C 1 16 ? 94.873 46.086 194.828 1.00 99.21 16 VAL C C 1
ATOM 5313 O O . VAL C 1 16 ? 95.789 46.220 194.012 1.00 99.46 16 VAL C O 1
ATOM 5317 N N . GLU C 1 17 ? 94.387 47.100 195.543 1.00 98.75 17 GLU C N 1
ATOM 5318 C CA . GLU C 1 17 ? 94.907 48.462 195.406 1.00 98.05 17 GLU C CA 1
ATOM 5319 C C . GLU C 1 17 ? 96.326 48.619 195.957 1.00 97.58 17 GLU C C 1
ATOM 5320 O O . GLU C 1 17 ? 96.926 49.691 195.847 1.00 97.41 17 GLU C O 1
ATOM 5326 N N . LYS C 1 18 ? 96.856 47.546 196.542 1.00 97.09 18 LYS C N 1
ATOM 5327 C CA . LYS C 1 18 ? 98.199 47.550 197.125 1.00 96.35 18 LYS C CA 1
ATOM 5328 C C . LYS C 1 18 ? 99.239 46.928 196.190 1.00 95.76 18 LYS C C 1
ATOM 5329 O O . LYS C 1 18 ? 100.287 47.521 195.935 1.00 95.60 18 LYS C O 1
ATOM 5335 N N . TYR C 1 19 ? 98.949 45.730 195.690 1.00 95.36 19 TYR C N 1
ATOM 5336 C CA . TYR C 1 19 ? 99.858 45.040 194.777 1.00 94.92 19 TYR C CA 1
ATOM 5337 C C . TYR C 1 19 ? 99.437 45.260 193.317 1.00 93.98 19 TYR C C 1
ATOM 5338 O O . TYR C 1 19 ? 99.452 44.318 192.519 1.00 93.51 19 TYR C O 1
ATOM 5347 N N . ARG C 1 20 ? 99.064 46.495 192.974 1.00 92.86 20 ARG C N 1
ATOM 5348 C CA . ARG C 1 20 ? 98.638 46.836 191.610 1.00 91.68 20 ARG C CA 1
ATOM 5349 C C . ARG C 1 20 ? 99.791 47.353 190.737 1.00 90.51 20 ARG C C 1
ATOM 5350 O O . ARG C 1 20 ? 100.507 48.276 191.130 1.00 90.82 20 ARG C O 1
ATOM 5358 N N . PRO C 1 21 ? 99.978 46.767 189.538 1.00 89.17 21 PRO C N 1
ATOM 5359 C CA . PRO C 1 21 ? 101.043 47.173 188.617 1.00 88.39 21 PRO C CA 1
ATOM 5360 C C . PRO C 1 21 ? 101.141 48.680 188.425 1.00 88.22 21 PRO C C 1
ATOM 5361 O O . PRO C 1 21 ? 100.130 49.393 188.374 1.00 88.14 21 PRO C O 1
ATOM 5365 N N . GLN C 1 22 ? 102.377 49.152 188.304 1.00 87.67 22 GLN C N 1
ATOM 5366 C CA . GLN C 1 22 ? 102.654 50.571 188.140 1.00 86.81 22 GLN C CA 1
ATOM 5367 C C . GLN C 1 22 ? 103.263 50.874 186.771 1.00 86.00 22 GLN C C 1
ATOM 5368 O O . GLN C 1 22 ? 103.303 52.028 186.342 1.00 85.68 22 GLN C O 1
ATOM 5374 N N . ARG C 1 23 ? 103.736 49.825 186.102 1.00 85.20 23 ARG C N 1
ATOM 5375 C CA . ARG C 1 23 ? 104.349 49.932 184.776 1.00 84.41 23 ARG C CA 1
ATOM 5376 C C . ARG C 1 23 ? 103.556 49.070 183.795 1.00 83.44 23 ARG C C 1
ATOM 5377 O O . ARG C 1 23 ? 102.921 48.092 184.199 1.00 83.14 23 ARG C O 1
ATOM 5385 N N . LEU C 1 24 ? 103.611 49.415 182.511 1.00 81.77 24 LEU C N 1
ATOM 5386 C CA . LEU C 1 24 ? 102.900 48.645 181.493 1.00 80.21 24 LEU C CA 1
ATOM 5387 C C . LEU C 1 24 ? 103.453 47.217 181.380 1.00 80.14 24 LEU C C 1
ATOM 5388 O O . LEU C 1 24 ? 102.762 46.311 180.914 1.00 79.35 24 LEU C O 1
ATOM 5393 N N . ASP C 1 25 ? 104.696 47.013 181.812 1.00 80.66 25 ASP C N 1
ATOM 5394 C CA . ASP C 1 25 ? 105.293 45.680 181.771 1.00 81.05 25 ASP C CA 1
ATOM 5395 C C . ASP C 1 25 ? 104.995 44.894 183.045 1.00 81.47 25 ASP C C 1
ATOM 5396 O O . ASP C 1 25 ? 105.272 43.694 183.127 1.00 80.79 25 ASP C O 1
ATOM 5401 N N . ASP C 1 26 ? 104.441 45.577 184.044 1.00 81.56 26 ASP C N 1
ATOM 5402 C CA . ASP C 1 26 ? 104.066 44.916 185.286 1.00 81.70 26 ASP C CA 1
ATOM 5403 C C . ASP C 1 26 ? 102.753 44.196 184.991 1.00 81.41 26 ASP C C 1
ATOM 5404 O O . ASP C 1 26 ? 102.359 43.270 185.699 1.00 81.82 26 ASP C O 1
ATOM 5409 N N . ILE C 1 27 ? 102.085 44.641 183.929 1.00 80.96 27 ILE C N 1
ATOM 5410 C CA . ILE C 1 27 ? 100.823 44.058 183.490 1.00 79.67 27 ILE C CA 1
ATOM 5411 C C . ILE C 1 27 ? 101.122 42.762 182.739 1.00 79.82 27 ILE C C 1
ATOM 5412 O O . ILE C 1 27 ? 102.135 42.659 182.047 1.00 79.87 27 ILE C O 1
ATOM 5417 N N . VAL C 1 28 ? 100.238 41.778 182.877 1.00 79.76 28 VAL C N 1
ATOM 5418 C CA . VAL C 1 28 ? 100.413 40.489 182.210 1.00 78.86 28 VAL C CA 1
ATOM 5419 C C . VAL C 1 28 ? 99.090 39.904 181.711 1.00 78.03 28 VAL C C 1
ATOM 5420 O O . VAL C 1 28 ? 98.045 40.085 182.336 1.00 77.76 28 VAL C O 1
ATOM 5424 N N . GLY C 1 29 ? 99.144 39.207 180.580 1.00 77.15 29 GLY C N 1
ATOM 5425 C CA . GLY C 1 29 ? 97.948 38.583 180.039 1.00 75.82 29 GLY C CA 1
ATOM 5426 C C . GLY C 1 29 ? 97.171 39.391 179.018 1.00 74.49 29 GLY C C 1
ATOM 5427 O O . GLY C 1 29 ? 96.279 38.857 178.363 1.00 74.28 29 GLY C O 1
ATOM 5428 N N . GLN C 1 30 ? 97.498 40.670 178.881 1.00 73.44 30 GLN C N 1
ATOM 5429 C CA . GLN C 1 30 ? 96.812 41.537 177.926 1.00 72.76 30 GLN C CA 1
ATOM 5430 C C . GLN C 1 30 ? 97.835 42.051 176.921 1.00 72.61 30 GLN C C 1
ATOM 5431 O O . GLN C 1 30 ? 97.707 43.158 176.400 1.00 72.59 30 GLN C O 1
ATOM 5437 N N . GLU C 1 31 ? 98.843 41.225 176.656 1.00 72.88 31 GLU C N 1
ATOM 5438 C CA . GLU C 1 31 ? 99.946 41.549 175.748 1.00 73.07 31 GLU C CA 1
ATOM 5439 C C . GLU C 1 31 ? 99.651 42.340 174.473 1.00 72.19 31 GLU C C 1
ATOM 5440 O O . GLU C 1 31 ? 100.354 43.302 174.170 1.00 72.33 31 GLU C O 1
ATOM 5446 N N . HIS C 1 32 ? 98.636 41.944 173.716 1.00 71.35 32 HIS C N 1
ATOM 5447 C CA . HIS C 1 32 ? 98.308 42.671 172.495 1.00 70.07 32 HIS C CA 1
ATOM 5448 C C . HIS C 1 32 ? 98.058 44.133 172.871 1.00 68.51 32 HIS C C 1
ATOM 5449 O O . HIS C 1 32 ? 98.524 45.058 172.206 1.00 68.33 32 HIS C O 1
ATOM 5456 N N . ILE C 1 33 ? 97.329 44.319 173.965 1.00 66.45 33 ILE C N 1
ATOM 5457 C CA . ILE C 1 33 ? 96.980 45.637 174.473 1.00 63.93 33 ILE C CA 1
ATOM 5458 C C . ILE C 1 33 ? 98.176 46.440 174.964 1.00 63.55 33 ILE C C 1
ATOM 5459 O O . ILE C 1 33 ? 98.345 47.595 174.584 1.00 63.50 33 ILE C O 1
ATOM 5464 N N . VAL C 1 34 ? 99.001 45.831 175.810 1.00 63.19 34 VAL C N 1
ATOM 5465 C CA . VAL C 1 34 ? 100.176 46.507 176.357 1.00 62.98 34 VAL C CA 1
ATOM 5466 C C . VAL C 1 34 ? 101.106 47.015 175.261 1.00 63.29 34 VAL C C 1
ATOM 5467 O O . VAL C 1 34 ? 101.581 48.153 175.307 1.00 62.86 34 VAL C O 1
ATOM 5471 N N . LYS C 1 35 ? 101.355 46.158 174.279 1.00 63.67 35 LYS C N 1
ATOM 5472 C CA . LYS C 1 35 ? 102.221 46.486 173.152 1.00 64.48 35 LYS C CA 1
ATOM 5473 C C . LYS C 1 35 ? 101.718 47.756 172.451 1.00 64.32 35 LYS C C 1
ATOM 5474 O O . LYS C 1 35 ? 102.506 48.615 172.056 1.00 64.43 35 LYS C O 1
ATOM 5480 N N . ARG C 1 36 ? 100.400 47.872 172.315 1.00 64.63 36 ARG C N 1
ATOM 5481 C CA . ARG C 1 36 ? 99.792 49.028 171.667 1.00 64.09 36 ARG C CA 1
ATOM 5482 C C . ARG C 1 36 ? 99.850 50.253 172.574 1.00 63.79 36 ARG C C 1
ATOM 5483 O O . ARG C 1 36 ? 99.971 51.378 172.087 1.00 64.01 36 ARG C O 1
ATOM 5491 N N . LEU C 1 37 ? 99.762 50.030 173.887 1.00 63.11 37 LEU C N 1
ATOM 5492 C CA . LEU C 1 37 ? 99.808 51.118 174.863 1.00 62.59 37 LEU C CA 1
ATOM 5493 C C . LEU C 1 37 ? 101.204 51.720 174.988 1.00 62.97 37 LEU C C 1
ATOM 5494 O O . LEU C 1 37 ? 101.348 52.933 175.179 1.00 62.34 37 LEU C O 1
ATOM 5499 N N . LYS C 1 38 ? 102.228 50.871 174.888 1.00 63.18 38 LYS C N 1
ATOM 5500 C CA . LYS C 1 38 ? 103.610 51.333 174.974 1.00 62.88 38 LYS C CA 1
ATOM 5501 C C . LYS C 1 38 ? 104.050 52.039 173.694 1.00 62.50 38 LYS C C 1
ATOM 5502 O O . LYS C 1 38 ? 105.186 52.499 173.594 1.00 63.37 38 LYS C O 1
ATOM 5508 N N . HIS C 1 39 ? 103.154 52.112 172.713 1.00 61.26 39 HIS C N 1
ATOM 5509 C CA . HIS C 1 39 ? 103.445 52.808 171.464 1.00 59.60 39 HIS C CA 1
ATOM 5510 C C . HIS C 1 39 ? 103.000 54.258 171.641 1.00 59.11 39 HIS C C 1
ATOM 5511 O O . HIS C 1 39 ? 103.438 55.144 170.917 1.00 57.73 39 HIS C O 1
ATOM 5518 N N . TYR C 1 40 ? 102.123 54.488 172.616 1.00 60.32 40 TYR C N 1
ATOM 5519 C CA . TYR C 1 40 ? 101.627 55.830 172.904 1.00 61.95 40 TYR C CA 1
ATOM 5520 C C . TYR C 1 40 ? 102.674 56.591 173.698 1.00 62.08 40 TYR C C 1
ATOM 5521 O O . TYR C 1 40 ? 102.936 57.770 173.443 1.00 62.06 40 TYR C O 1
ATOM 5530 N N . VAL C 1 41 ? 103.263 55.902 174.670 1.00 61.91 41 VAL C N 1
ATOM 5531 C CA . VAL C 1 41 ? 104.296 56.487 175.514 1.00 61.52 41 VAL C CA 1
ATOM 5532 C C . VAL C 1 41 ? 105.527 56.811 174.656 1.00 61.17 41 VAL C C 1
ATOM 5533 O O . VAL C 1 41 ? 106.139 57.876 174.799 1.00 60.84 41 VAL C O 1
ATOM 5537 N N . LYS C 1 42 ? 105.855 55.892 173.748 1.00 59.81 42 LYS C N 1
ATOM 5538 C CA . LYS C 1 42 ? 106.997 56.025 172.853 1.00 59.15 42 LYS C CA 1
ATOM 5539 C C . LYS C 1 42 ? 106.933 57.223 171.909 1.00 59.77 42 LYS C C 1
ATOM 5540 O O . LYS C 1 42 ? 107.965 57.794 171.569 1.00 60.47 42 LYS C O 1
ATOM 5546 N N . THR C 1 43 ? 105.732 57.607 171.482 1.00 60.54 43 THR C N 1
ATOM 5547 C CA . THR C 1 43 ? 105.583 58.744 170.568 1.00 60.45 43 THR C CA 1
ATOM 5548 C C . THR C 1 43 ? 104.985 60.003 171.211 1.00 59.93 43 THR C C 1
ATOM 5549 O O . THR C 1 43 ? 105.032 61.083 170.622 1.00 60.05 43 THR C O 1
ATOM 5553 N N . GLY C 1 44 ? 104.435 59.869 172.415 1.00 59.62 44 GLY C N 1
ATOM 5554 C CA . GLY C 1 44 ? 103.853 61.017 173.091 1.00 59.67 44 GLY C CA 1
ATOM 5555 C C . GLY C 1 44 ? 102.587 61.498 172.408 1.00 59.90 44 GLY C C 1
ATOM 5556 O O . GLY C 1 44 ? 102.128 62.619 172.634 1.00 60.05 44 GLY C O 1
ATOM 5557 N N . SER C 1 45 ? 102.022 60.635 171.569 1.00 59.59 45 SER C N 1
ATOM 5558 C CA . SER C 1 45 ? 100.803 60.935 170.828 1.00 59.41 45 SER C CA 1
ATOM 5559 C C . SER C 1 45 ? 99.784 59.837 171.076 1.00 59.54 45 SER C C 1
ATOM 5560 O O . SER C 1 45 ? 100.118 58.656 170.998 1.00 60.03 45 SER C O 1
ATOM 5563 N N . MET C 1 46 ? 98.550 60.222 171.386 1.00 58.93 46 MET C N 1
ATOM 5564 C CA . MET C 1 46 ? 97.491 59.245 171.614 1.00 58.93 46 MET C CA 1
ATOM 5565 C C . MET C 1 46 ? 96.114 59.886 171.548 1.00 58.83 46 MET C C 1
ATOM 5566 O O . MET C 1 46 ? 95.936 61.039 171.941 1.00 58.10 46 MET C O 1
ATOM 5571 N N . PRO C 1 47 ? 95.121 59.135 171.038 1.00 59.02 47 PRO C N 1
ATOM 5572 C CA . PRO C 1 47 ? 93.731 59.585 170.900 1.00 58.74 47 PRO C CA 1
ATOM 5573 C C . PRO C 1 47 ? 92.908 59.150 172.112 1.00 58.14 47 PRO C C 1
ATOM 5574 O O . PRO C 1 47 ? 93.459 58.612 173.077 1.00 57.11 47 PRO C O 1
ATOM 5578 N N . HIS C 1 48 ? 91.599 59.392 172.060 1.00 57.92 48 HIS C N 1
ATOM 5579 C CA . HIS C 1 48 ? 90.709 58.979 173.144 1.00 57.74 48 HIS C CA 1
ATOM 5580 C C . HIS C 1 48 ? 90.747 57.454 173.131 1.00 57.17 48 HIS C C 1
ATOM 5581 O O . HIS C 1 48 ? 90.694 56.839 172.060 1.00 56.46 48 HIS C O 1
ATOM 5588 N N . LEU C 1 49 ? 90.847 56.838 174.305 1.00 56.76 49 LEU C N 1
ATOM 5589 C CA . LEU C 1 49 ? 90.904 55.382 174.368 1.00 56.85 49 LEU C CA 1
ATOM 5590 C C . LEU C 1 49 ? 89.613 54.796 174.928 1.00 57.17 49 LEU C C 1
ATOM 5591 O O . LEU C 1 49 ? 88.957 55.415 175.769 1.00 56.99 49 LEU C O 1
ATOM 5596 N N . LEU C 1 50 ? 89.251 53.606 174.449 1.00 56.76 50 LEU C N 1
ATOM 5597 C CA . LEU C 1 50 ? 88.054 52.924 174.922 1.00 56.06 50 LEU C CA 1
ATOM 5598 C C . LEU C 1 50 ? 88.389 51.520 175.405 1.00 56.32 50 LEU C C 1
ATOM 5599 O O . LEU C 1 50 ? 88.766 50.655 174.615 1.00 55.55 50 LEU C O 1
ATOM 5604 N N . PHE C 1 51 ? 88.257 51.311 176.712 1.00 58.21 51 PHE C N 1
ATOM 5605 C CA . PHE C 1 51 ? 88.527 50.015 177.335 1.00 60.23 51 PHE C CA 1
ATOM 5606 C C . PHE C 1 51 ? 87.218 49.273 177.608 1.00 61.31 51 PHE C C 1
ATOM 5607 O O . PHE C 1 51 ? 86.343 49.775 178.318 1.00 61.53 51 PHE C O 1
ATOM 5615 N N . ALA C 1 52 ? 87.089 48.078 177.044 1.00 61.74 52 ALA C N 1
ATOM 5616 C CA . ALA C 1 52 ? 85.888 47.280 177.232 1.00 62.17 52 ALA C CA 1
ATOM 5617 C C . ALA C 1 52 ? 86.257 45.865 177.663 1.00 62.67 52 ALA C C 1
ATOM 5618 O O . ALA C 1 52 ? 87.195 45.269 177.130 1.00 62.91 52 ALA C O 1
ATOM 5620 N N . GLY C 1 53 ? 85.522 45.331 178.630 1.00 62.87 53 GLY C N 1
ATOM 5621 C CA . GLY C 1 53 ? 85.799 43.987 179.099 1.00 64.07 53 GLY C CA 1
ATOM 5622 C C . GLY C 1 53 ? 85.324 43.802 180.521 1.00 65.02 53 GLY C C 1
ATOM 5623 O O . GLY C 1 53 ? 84.675 44.689 181.066 1.00 65.75 53 GLY C O 1
ATOM 5624 N N . PRO C 1 54 ? 85.619 42.655 181.146 1.00 65.63 54 PRO C N 1
ATOM 5625 C CA . PRO C 1 54 ? 85.212 42.366 182.526 1.00 66.21 54 PRO C CA 1
ATOM 5626 C C . PRO C 1 54 ? 86.057 43.137 183.535 1.00 67.73 54 PRO C C 1
ATOM 5627 O O . PRO C 1 54 ? 87.061 43.747 183.175 1.00 68.15 54 PRO C O 1
ATOM 5631 N N . PRO C 1 55 ? 85.647 43.138 184.814 1.00 69.29 55 PRO C N 1
ATOM 5632 C CA . PRO C 1 55 ? 86.400 43.843 185.859 1.00 69.49 55 PRO C CA 1
ATOM 5633 C C . PRO C 1 55 ? 87.586 42.989 186.303 1.00 69.69 55 PRO C C 1
ATOM 5634 O O . PRO C 1 55 ? 87.589 41.773 186.113 1.00 69.47 55 PRO C O 1
ATOM 5638 N N . GLY C 1 56 ? 88.591 43.631 186.886 1.00 69.78 56 GLY C N 1
ATOM 5639 C CA . GLY C 1 56 ? 89.764 42.917 187.360 1.00 69.65 56 GLY C CA 1
ATOM 5640 C C . GLY C 1 56 ? 90.601 42.213 186.304 1.00 69.62 56 GLY C C 1
ATOM 5641 O O . GLY C 1 56 ? 91.313 41.255 186.619 1.00 70.07 56 GLY C O 1
ATOM 5642 N N . VAL C 1 57 ? 90.541 42.674 185.059 1.00 68.92 57 VAL C N 1
ATOM 5643 C CA . VAL C 1 57 ? 91.320 42.031 184.011 1.00 68.97 57 VAL C CA 1
ATOM 5644 C C . VAL C 1 57 ? 92.455 42.893 183.460 1.00 68.51 57 VAL C C 1
ATOM 5645 O O . VAL C 1 57 ? 93.258 42.424 182.652 1.00 68.69 57 VAL C O 1
ATOM 5649 N N . GLY C 1 58 ? 92.523 44.148 183.896 1.00 67.99 58 GLY C N 1
ATOM 5650 C CA . GLY C 1 58 ? 93.594 45.019 183.439 1.00 67.64 58 GLY C CA 1
ATOM 5651 C C . GLY C 1 58 ? 93.239 46.439 183.031 1.00 67.22 58 GLY C C 1
ATOM 5652 O O . GLY C 1 58 ? 94.129 47.270 182.859 1.00 67.47 58 GLY C O 1
ATOM 5653 N N . LYS C 1 59 ? 91.949 46.724 182.888 1.00 66.70 59 LYS C N 1
ATOM 5654 C CA . LYS C 1 59 ? 91.476 48.039 182.466 1.00 65.88 59 LYS C CA 1
ATOM 5655 C C . LYS C 1 59 ? 92.043 49.252 183.223 1.00 66.00 59 LYS C C 1
ATOM 5656 O O . LYS C 1 59 ? 92.705 50.101 182.621 1.00 65.69 59 LYS C O 1
ATOM 5662 N N . THR C 1 60 ? 91.788 49.346 184.525 1.00 65.87 60 THR C N 1
ATOM 5663 C CA . THR C 1 60 ? 92.286 50.474 185.320 1.00 65.50 60 THR C CA 1
ATOM 5664 C C . THR C 1 60 ? 93.799 50.386 185.589 1.00 64.93 60 THR C C 1
ATOM 5665 O O . THR C 1 60 ? 94.482 51.408 185.678 1.00 64.02 60 THR C O 1
ATOM 5669 N N . THR C 1 61 ? 94.315 49.167 185.720 1.00 64.45 61 THR C N 1
ATOM 5670 C CA . THR C 1 61 ? 95.742 48.959 185.948 1.00 64.49 61 THR C CA 1
ATOM 5671 C C . THR C 1 61 ? 96.507 49.622 184.812 1.00 64.92 61 THR C C 1
ATOM 5672 O O . THR C 1 61 ? 97.541 50.256 185.025 1.00 65.56 61 THR C O 1
ATOM 5676 N N . ALA C 1 62 ? 95.980 49.462 183.601 1.00 65.22 62 ALA C N 1
ATOM 5677 C CA . ALA C 1 62 ? 96.576 50.033 182.399 1.00 64.87 62 ALA C CA 1
ATOM 5678 C C . ALA C 1 62 ? 96.355 51.543 182.342 1.00 64.85 62 ALA C C 1
ATOM 5679 O O . ALA C 1 62 ? 97.229 52.285 181.900 1.00 64.86 62 ALA C O 1
ATOM 5681 N N . ALA C 1 63 ? 95.184 51.990 182.789 1.00 65.36 63 ALA C N 1
ATOM 5682 C CA . ALA C 1 63 ? 94.859 53.413 182.795 1.00 66.09 63 ALA C CA 1
ATOM 5683 C C . ALA C 1 63 ? 95.881 54.176 183.639 1.00 66.95 63 ALA C C 1
ATOM 5684 O O . ALA C 1 63 ? 96.346 55.244 183.245 1.00 67.04 63 ALA C O 1
ATOM 5686 N N . LEU C 1 64 ? 96.228 53.619 184.797 1.00 68.24 64 LEU C N 1
ATOM 5687 C CA . LEU C 1 64 ? 97.200 54.242 185.693 1.00 68.94 64 LEU C CA 1
ATOM 5688 C C . LEU C 1 64 ? 98.609 54.028 185.151 1.00 69.12 64 LEU C C 1
ATOM 5689 O O . LEU C 1 64 ? 99.340 54.986 184.902 1.00 69.40 64 LEU C O 1
ATOM 5694 N N . ALA C 1 65 ? 98.979 52.763 184.976 1.00 68.72 65 ALA C N 1
ATOM 5695 C CA . ALA C 1 65 ? 100.294 52.397 184.465 1.00 69.13 65 ALA C CA 1
ATOM 5696 C C . ALA C 1 65 ? 100.710 53.226 183.246 1.00 69.68 65 ALA C C 1
ATOM 5697 O O . ALA C 1 65 ? 101.888 53.543 183.079 1.00 69.84 65 ALA C O 1
ATOM 5699 N N . LEU C 1 66 ? 99.741 53.575 182.401 1.00 70.54 66 LEU C N 1
ATOM 5700 C CA . LEU C 1 66 ? 100.003 54.361 181.194 1.00 71.25 66 LEU C CA 1
ATOM 5701 C C . LEU C 1 66 ? 100.262 55.831 181.540 1.00 72.62 66 LEU C C 1
ATOM 5702 O O . LEU C 1 66 ? 101.247 56.418 181.089 1.00 72.64 66 LEU C O 1
ATOM 5707 N N . ALA C 1 67 ? 99.375 56.417 182.343 1.00 74.32 67 ALA C N 1
ATOM 5708 C CA . ALA C 1 67 ? 99.499 57.814 182.750 1.00 76.55 67 ALA C CA 1
ATOM 5709 C C . ALA C 1 67 ? 100.793 58.077 183.519 1.00 78.13 67 ALA C C 1
ATOM 5710 O O . ALA C 1 67 ? 101.281 59.208 183.557 1.00 78.38 67 ALA C O 1
ATOM 5712 N N . ARG C 1 68 ? 101.343 57.035 184.134 1.00 79.79 68 ARG C N 1
ATOM 5713 C CA . ARG C 1 68 ? 102.582 57.171 184.890 1.00 81.97 68 ARG C CA 1
ATOM 5714 C C . ARG C 1 68 ? 103.763 57.338 183.930 1.00 82.64 68 ARG C C 1
ATOM 5715 O O . ARG C 1 68 ? 104.659 58.147 184.164 1.00 82.91 68 ARG C O 1
ATOM 5723 N N . GLU C 1 69 ? 103.754 56.579 182.840 1.00 83.41 69 GLU C N 1
ATOM 5724 C CA . GLU C 1 69 ? 104.832 56.647 181.863 1.00 84.34 69 GLU C CA 1
ATOM 5725 C C . GLU C 1 69 ? 104.725 57.848 180.922 1.00 85.32 69 GLU C C 1
ATOM 5726 O O . GLU C 1 69 ? 105.698 58.212 180.262 1.00 85.82 69 GLU C O 1
ATOM 5732 N N . LEU C 1 70 ? 103.550 58.466 180.861 1.00 86.42 70 LEU C N 1
ATOM 5733 C CA . LEU C 1 70 ? 103.352 59.631 180.001 1.00 87.30 70 LEU C CA 1
ATOM 5734 C C . LEU C 1 70 ? 103.563 60.945 180.753 1.00 88.55 70 LEU C C 1
ATOM 5735 O O . LEU C 1 70 ? 103.658 62.012 180.139 1.00 88.79 70 LEU C O 1
ATOM 5740 N N . PHE C 1 71 ? 103.633 60.868 182.079 1.00 89.27 71 PHE C N 1
ATOM 5741 C CA . PHE C 1 71 ? 103.806 62.064 182.897 1.00 89.75 71 PHE C CA 1
ATOM 5742 C C . PHE C 1 71 ? 104.894 61.919 183.969 1.00 90.95 71 PHE C C 1
ATOM 5743 O O . PHE C 1 71 ? 105.326 62.914 184.559 1.00 91.14 71 PHE C O 1
ATOM 5751 N N . GLY C 1 72 ? 105.330 60.685 184.219 1.00 91.79 72 GLY C N 1
ATOM 5752 C CA . GLY C 1 72 ? 106.352 60.447 185.226 1.00 92.87 72 GLY C CA 1
ATOM 5753 C C . GLY C 1 72 ? 105.852 60.772 186.622 1.00 93.73 72 GLY C C 1
ATOM 5754 O O . GLY C 1 72 ? 104.651 60.959 186.816 1.00 93.90 72 GLY C O 1
ATOM 5755 N N . GLU C 1 73 ? 106.763 60.846 187.592 1.00 95.04 73 GLU C N 1
ATOM 5756 C CA . GLU C 1 73 ? 106.407 61.156 188.982 1.00 96.26 73 GLU C CA 1
ATOM 5757 C C . GLU C 1 73 ? 105.365 62.274 189.058 1.00 96.96 73 GLU C C 1
ATOM 5758 O O . GLU C 1 73 ? 104.603 62.373 190.023 1.00 96.76 73 GLU C O 1
ATOM 5764 N N . ASN C 1 74 ? 105.349 63.113 188.029 1.00 97.49 74 ASN C N 1
ATOM 5765 C CA . ASN C 1 74 ? 104.408 64.217 187.930 1.00 98.11 74 ASN C CA 1
ATOM 5766 C C . ASN C 1 74 ? 103.243 63.765 187.048 1.00 98.23 74 ASN C C 1
ATOM 5767 O O . ASN C 1 74 ? 103.229 64.030 185.846 1.00 98.43 74 ASN C O 1
ATOM 5772 N N . TRP C 1 75 ? 102.277 63.067 187.642 1.00 98.28 75 TRP C N 1
ATOM 5773 C CA . TRP C 1 75 ? 101.121 62.584 186.888 1.00 98.07 75 TRP C CA 1
ATOM 5774 C C . TRP C 1 75 ? 99.843 62.612 187.725 1.00 98.15 75 TRP C C 1
ATOM 5775 O O . TRP C 1 75 ? 98.747 62.388 187.204 1.00 97.79 75 TRP C O 1
ATOM 5786 N N . ARG C 1 76 ? 99.995 62.890 189.019 1.00 98.16 76 ARG C N 1
ATOM 5787 C CA . ARG C 1 76 ? 98.868 62.944 189.946 1.00 98.23 76 ARG C CA 1
ATOM 5788 C C . ARG C 1 76 ? 97.858 64.056 189.618 1.00 98.38 76 ARG C C 1
ATOM 5789 O O . ARG C 1 76 ? 96.732 64.051 190.129 1.00 98.39 76 ARG C O 1
ATOM 5797 N N . HIS C 1 77 ? 98.259 65.015 188.785 1.00 98.11 77 HIS C N 1
ATOM 5798 C CA . HIS C 1 77 ? 97.346 66.083 188.381 1.00 97.72 77 HIS C CA 1
ATOM 5799 C C . HIS C 1 77 ? 96.969 65.889 186.915 1.00 97.30 77 HIS C C 1
ATOM 5800 O O . HIS C 1 77 ? 95.841 66.181 186.510 1.00 97.52 77 HIS C O 1
ATOM 5807 N N . ASN C 1 78 ? 97.924 65.408 186.121 1.00 96.36 78 ASN C N 1
ATOM 5808 C CA . ASN C 1 78 ? 97.682 65.157 184.703 1.00 94.93 78 ASN C CA 1
ATOM 5809 C C . ASN C 1 78 ? 96.850 63.885 184.552 1.00 93.98 78 ASN C C 1
ATOM 5810 O O . ASN C 1 78 ? 96.952 63.189 183.544 1.00 94.23 78 ASN C O 1
ATOM 5815 N N . PHE C 1 79 ? 96.031 63.589 185.561 1.00 92.49 79 PHE C N 1
ATOM 5816 C CA . PHE C 1 79 ? 95.181 62.400 185.545 1.00 90.80 79 PHE C CA 1
ATOM 5817 C C . PHE C 1 79 ? 93.962 62.531 186.472 1.00 89.95 79 PHE C C 1
ATOM 5818 O O . PHE C 1 79 ? 93.997 62.083 187.618 1.00 89.58 79 PHE C O 1
ATOM 5826 N N . LEU C 1 80 ? 92.890 63.146 185.970 1.00 89.16 80 LEU C N 1
ATOM 5827 C CA . LEU C 1 80 ? 91.657 63.327 186.743 1.00 88.29 80 LEU C CA 1
ATOM 5828 C C . LEU C 1 80 ? 90.799 62.066 186.632 1.00 88.01 80 LEU C C 1
ATOM 5829 O O . LEU C 1 80 ? 90.122 61.856 185.624 1.00 88.61 80 LEU C O 1
ATOM 5834 N N . GLU C 1 81 ? 90.814 61.234 187.666 1.00 87.52 81 GLU C N 1
ATOM 5835 C CA . GLU C 1 81 ? 90.046 59.994 187.642 1.00 87.35 81 GLU C CA 1
ATOM 5836 C C . GLU C 1 81 ? 88.611 60.169 188.150 1.00 87.01 81 GLU C C 1
ATOM 5837 O O . GLU C 1 81 ? 88.389 60.562 189.297 1.00 87.09 81 GLU C O 1
ATOM 5843 N N . LEU C 1 82 ? 87.644 59.873 187.284 1.00 86.12 82 LEU C N 1
ATOM 5844 C CA . LEU C 1 82 ? 86.226 59.986 187.623 1.00 85.33 82 LEU C CA 1
ATOM 5845 C C . LEU C 1 82 ? 85.534 58.632 187.464 1.00 85.47 82 LEU C C 1
ATOM 5846 O O . LEU C 1 82 ? 86.098 57.705 186.887 1.00 85.38 82 LEU C O 1
ATOM 5851 N N . ASN C 1 83 ? 84.313 58.524 187.985 1.00 85.89 83 ASN C N 1
ATOM 5852 C CA . ASN C 1 83 ? 83.533 57.291 187.889 1.00 86.08 83 ASN C CA 1
ATOM 5853 C C . ASN C 1 83 ? 82.115 57.636 187.438 1.00 87.25 83 ASN C C 1
ATOM 5854 O O . ASN C 1 83 ? 81.321 58.186 188.202 1.00 86.76 83 ASN C O 1
ATOM 5859 N N . ALA C 1 84 ? 81.815 57.295 186.188 1.00 89.01 84 ALA C N 1
ATOM 5860 C CA . ALA C 1 84 ? 80.527 57.576 185.558 1.00 90.72 84 ALA C CA 1
ATOM 5861 C C . ALA C 1 84 ? 79.261 57.340 186.383 1.00 92.01 84 ALA C C 1
ATOM 5862 O O . ALA C 1 84 ? 78.261 58.028 186.180 1.00 92.08 84 ALA C O 1
ATOM 5864 N N . SER C 1 85 ? 79.287 56.377 187.300 1.00 94.02 85 SER C N 1
ATOM 5865 C CA . SER C 1 85 ? 78.109 56.100 188.128 1.00 96.40 85 SER C CA 1
ATOM 5866 C C . SER C 1 85 ? 77.898 57.189 189.189 1.00 97.59 85 SER C C 1
ATOM 5867 O O . SER C 1 85 ? 77.350 56.929 190.264 1.00 97.72 85 SER C O 1
ATOM 5870 N N . ASP C 1 86 ? 78.328 58.406 188.862 1.00 99.18 86 ASP C N 1
ATOM 5871 C CA . ASP C 1 86 ? 78.226 59.563 189.752 1.00 100.64 86 ASP C CA 1
ATOM 5872 C C . ASP C 1 86 ? 76.812 60.078 190.033 1.00 101.44 86 ASP C C 1
ATOM 5873 O O . ASP C 1 86 ? 75.828 59.631 189.430 1.00 101.38 86 ASP C O 1
ATOM 5878 N N . GLU C 1 87 ? 76.748 61.037 190.956 1.00 102.46 87 GLU C N 1
ATOM 5879 C CA . GLU C 1 87 ? 75.511 61.675 191.401 1.00 103.37 87 GLU C CA 1
ATOM 5880 C C . GLU C 1 87 ? 74.581 62.074 190.256 1.00 104.06 87 GLU C C 1
ATOM 5881 O O . GLU C 1 87 ? 74.790 63.103 189.607 1.00 103.98 87 GLU C O 1
ATOM 5887 N N . ARG C 1 88 ? 73.556 61.248 190.037 1.00 104.46 88 ARG C N 1
ATOM 5888 C CA . ARG C 1 88 ? 72.550 61.437 188.988 1.00 105.04 88 ARG C CA 1
ATOM 5889 C C . ARG C 1 88 ? 72.474 62.841 188.382 1.00 105.68 88 ARG C C 1
ATOM 5890 O O . ARG C 1 88 ? 71.602 63.641 188.736 1.00 105.89 88 ARG C O 1
ATOM 5898 N N . GLY C 1 89 ? 73.382 63.126 187.451 1.00 106.25 89 GLY C N 1
ATOM 5899 C CA . GLY C 1 89 ? 73.406 64.429 186.810 1.00 106.39 89 GLY C CA 1
ATOM 5900 C C . GLY C 1 89 ? 74.777 64.766 186.251 1.00 106.74 89 GLY C C 1
ATOM 5901 O O . GLY C 1 89 ? 75.729 64.983 187.009 1.00 106.79 89 GLY C O 1
ATOM 5902 N N . ILE C 1 90 ? 74.877 64.807 184.922 1.00 106.97 90 ILE C N 1
ATOM 5903 C CA . ILE C 1 90 ? 76.136 65.124 184.243 1.00 106.92 90 ILE C CA 1
ATOM 5904 C C . ILE C 1 90 ? 76.438 66.632 184.255 1.00 106.71 90 ILE C C 1
ATOM 5905 O O . ILE C 1 90 ? 77.441 67.077 183.688 1.00 106.57 90 ILE C O 1
ATOM 5910 N N . ASN C 1 91 ? 75.565 67.411 184.895 1.00 106.33 91 ASN C N 1
ATOM 5911 C CA . ASN C 1 91 ? 75.757 68.858 184.994 1.00 105.89 91 ASN C CA 1
ATOM 5912 C C . ASN C 1 91 ? 76.971 69.126 185.895 1.00 105.54 91 ASN C C 1
ATOM 5913 O O . ASN C 1 91 ? 77.472 70.253 185.979 1.00 105.43 91 ASN C O 1
ATOM 5918 N N . VAL C 1 92 ? 77.433 68.071 186.564 1.00 104.90 92 VAL C N 1
ATOM 5919 C CA . VAL C 1 92 ? 78.593 68.141 187.449 1.00 104.03 92 VAL C CA 1
ATOM 5920 C C . VAL C 1 92 ? 79.818 67.683 186.648 1.00 104.13 92 VAL C C 1
ATOM 5921 O O . VAL C 1 92 ? 80.962 67.893 187.063 1.00 104.02 92 VAL C O 1
ATOM 5925 N N . ILE C 1 93 ? 79.558 67.075 185.488 1.00 104.22 93 ILE C N 1
ATOM 5926 C CA . ILE C 1 93 ? 80.606 66.546 184.604 1.00 104.16 93 ILE C CA 1
ATOM 5927 C C . ILE C 1 93 ? 81.133 67.556 183.567 1.00 104.18 93 ILE C C 1
ATOM 5928 O O . ILE C 1 93 ? 82.097 67.269 182.848 1.00 103.99 93 ILE C O 1
ATOM 5933 N N . ARG C 1 94 ? 80.510 68.733 183.493 1.00 104.19 94 ARG C N 1
ATOM 5934 C CA . ARG C 1 94 ? 80.943 69.757 182.541 1.00 104.07 94 ARG C CA 1
ATOM 5935 C C . ARG C 1 94 ? 81.678 70.903 183.243 1.00 104.26 94 ARG C C 1
ATOM 5936 O O . ARG C 1 94 ? 82.506 71.591 182.632 1.00 104.22 94 ARG C O 1
ATOM 5944 N N . GLU C 1 95 ? 81.377 71.096 184.525 1.00 104.20 95 GLU C N 1
ATOM 5945 C CA . GLU C 1 95 ? 82.008 72.147 185.317 1.00 104.05 95 GLU C CA 1
ATOM 5946 C C . GLU C 1 95 ? 83.354 71.664 185.856 1.00 104.14 95 GLU C C 1
ATOM 5947 O O . GLU C 1 95 ? 84.334 72.416 185.864 1.00 103.75 95 GLU C O 1
ATOM 5953 N N . LYS C 1 96 ? 83.393 70.407 186.301 1.00 104.33 96 LYS C N 1
ATOM 5954 C CA . LYS C 1 96 ? 84.620 69.803 186.835 1.00 104.41 96 LYS C CA 1
ATOM 5955 C C . LYS C 1 96 ? 85.660 69.631 185.722 1.00 104.86 96 LYS C C 1
ATOM 5956 O O . LYS C 1 96 ? 86.872 69.615 185.970 1.00 104.31 96 LYS C O 1
ATOM 5962 N N . VAL C 1 97 ? 85.166 69.503 184.493 1.00 105.42 97 VAL C N 1
ATOM 5963 C CA . VAL C 1 97 ? 86.022 69.332 183.324 1.00 105.69 97 VAL C CA 1
ATOM 5964 C C . VAL C 1 97 ? 86.295 70.675 182.629 1.00 105.44 97 VAL C C 1
ATOM 5965 O O . VAL C 1 97 ? 87.342 70.850 181.992 1.00 105.64 97 VAL C O 1
ATOM 5969 N N . LYS C 1 98 ? 85.358 71.616 182.755 1.00 104.94 98 LYS C N 1
ATOM 5970 C CA . LYS C 1 98 ? 85.510 72.926 182.128 1.00 104.40 98 LYS C CA 1
ATOM 5971 C C . LYS C 1 98 ? 86.825 73.573 182.539 1.00 104.38 98 LYS C C 1
ATOM 5972 O O . LYS C 1 98 ? 87.424 74.336 181.769 1.00 104.21 98 LYS C O 1
ATOM 5978 N N . GLU C 1 99 ? 87.274 73.264 183.752 1.00 104.15 99 GLU C N 1
ATOM 5979 C CA . GLU C 1 99 ? 88.508 73.842 184.263 1.00 104.20 99 GLU C CA 1
ATOM 5980 C C . GLU C 1 99 ? 89.703 72.887 184.284 1.00 103.47 99 GLU C C 1
ATOM 5981 O O . GLU C 1 99 ? 90.850 73.329 184.405 1.00 103.77 99 GLU C O 1
ATOM 5987 N N . PHE C 1 100 ? 89.444 71.588 184.160 1.00 102.89 100 PHE C N 1
ATOM 5988 C CA . PHE C 1 100 ? 90.525 70.598 184.162 1.00 102.10 100 PHE C CA 1
ATOM 5989 C C . PHE C 1 100 ? 91.275 70.589 182.829 1.00 101.98 100 PHE C C 1
ATOM 5990 O O . PHE C 1 100 ? 92.511 70.596 182.793 1.00 101.70 100 PHE C O 1
ATOM 5998 N N . ALA C 1 101 ? 90.517 70.566 181.737 1.00 101.90 101 ALA C N 1
ATOM 5999 C CA . ALA C 1 101 ? 91.106 70.554 180.403 1.00 101.96 101 ALA C CA 1
ATOM 6000 C C . ALA C 1 101 ? 91.256 71.972 179.861 1.00 101.41 101 ALA C C 1
ATOM 6001 O O . ALA C 1 101 ? 91.344 72.192 178.650 1.00 100.81 101 ALA C O 1
ATOM 6003 N N . ARG C 1 102 ? 91.269 72.931 180.779 1.00 101.17 102 ARG C N 1
ATOM 6004 C CA . ARG C 1 102 ? 91.435 74.335 180.434 1.00 100.90 102 ARG C CA 1
ATOM 6005 C C . ARG C 1 102 ? 92.837 74.686 180.920 1.00 100.32 102 ARG C C 1
ATOM 6006 O O . ARG C 1 102 ? 93.485 75.603 180.412 1.00 100.13 102 ARG C O 1
ATOM 6014 N N . THR C 1 103 ? 93.289 73.918 181.910 1.00 99.55 103 THR C N 1
ATOM 6015 C CA . THR C 1 103 ? 94.609 74.071 182.506 1.00 98.54 103 THR C CA 1
ATOM 6016 C C . THR C 1 103 ? 95.551 73.074 181.831 1.00 98.38 103 THR C C 1
ATOM 6017 O O . THR C 1 103 ? 95.607 71.905 182.219 1.00 98.23 103 THR C O 1
ATOM 6021 N N . LYS C 1 104 ? 96.282 73.538 180.821 1.00 98.18 104 LYS C N 1
ATOM 6022 C CA . LYS C 1 104 ? 97.215 72.685 180.087 1.00 98.04 104 LYS C CA 1
ATOM 6023 C C . LYS C 1 104 ? 98.254 72.020 180.992 1.00 98.26 104 LYS C C 1
ATOM 6024 O O . LYS C 1 104 ? 98.491 72.454 182.121 1.00 97.92 104 LYS C O 1
ATOM 6030 N N . PRO C 1 105 ? 98.882 70.942 180.499 1.00 98.68 105 PRO C N 1
ATOM 6031 C CA . PRO C 1 105 ? 99.898 70.191 181.249 1.00 99.02 105 PRO C CA 1
ATOM 6032 C C . PRO C 1 105 ? 101.324 70.756 181.252 1.00 99.25 105 PRO C C 1
ATOM 6033 O O . PRO C 1 105 ? 101.688 71.619 180.447 1.00 99.15 105 PRO C O 1
ATOM 6037 N N . ILE C 1 106 ? 102.119 70.236 182.180 1.00 99.63 106 ILE C N 1
ATOM 6038 C CA . ILE C 1 106 ? 103.518 70.605 182.340 1.00 100.16 106 ILE C CA 1
ATOM 6039 C C . ILE C 1 106 ? 104.176 69.425 183.045 1.00 100.35 106 ILE C C 1
ATOM 6040 O O . ILE C 1 106 ? 103.554 68.770 183.891 1.00 100.02 106 ILE C O 1
ATOM 6045 N N . GLY C 1 107 ? 105.427 69.156 182.685 1.00 100.85 107 GLY C N 1
ATOM 6046 C CA . GLY C 1 107 ? 106.142 68.040 183.272 1.00 100.92 107 GLY C CA 1
ATOM 6047 C C . GLY C 1 107 ? 105.874 66.793 182.447 1.00 101.50 107 GLY C C 1
ATOM 6048 O O . GLY C 1 107 ? 106.806 66.078 182.059 1.00 101.69 107 GLY C O 1
ATOM 6049 N N . GLY C 1 108 ? 104.594 66.541 182.169 1.00 101.38 108 GLY C N 1
ATOM 6050 C CA . GLY C 1 108 ? 104.209 65.379 181.386 1.00 100.52 108 GLY C CA 1
ATOM 6051 C C . GLY C 1 108 ? 104.213 65.629 179.886 1.00 100.17 108 GLY C C 1
ATOM 6052 O O . GLY C 1 108 ? 105.054 66.376 179.370 1.00 100.14 108 GLY C O 1
ATOM 6053 N N . ALA C 1 109 ? 103.266 65.003 179.187 1.00 99.45 109 ALA C N 1
ATOM 6054 C CA . ALA C 1 109 ? 103.145 65.131 177.734 1.00 98.17 109 ALA C CA 1
ATOM 6055 C C . ALA C 1 109 ? 102.467 66.434 177.305 1.00 97.26 109 ALA C C 1
ATOM 6056 O O . ALA C 1 109 ? 102.516 67.448 178.013 1.00 97.17 109 ALA C O 1
ATOM 6058 N N . SER C 1 110 ? 101.829 66.391 176.139 1.00 95.61 110 SER C N 1
ATOM 6059 C CA . SER C 1 110 ? 101.146 67.550 175.579 1.00 93.68 110 SER C CA 1
ATOM 6060 C C . SER C 1 110 ? 99.657 67.545 175.903 1.00 92.67 110 SER C C 1
ATOM 6061 O O . SER C 1 110 ? 98.882 68.293 175.302 1.00 92.75 110 SER C O 1
ATOM 6064 N N . PHE C 1 111 ? 99.253 66.708 176.851 1.00 91.24 111 PHE C N 1
ATOM 6065 C CA . PHE C 1 111 ? 97.840 66.623 177.201 1.00 89.77 111 PHE C CA 1
ATOM 6066 C C . PHE C 1 111 ? 97.597 66.021 178.578 1.00 88.51 111 PHE C C 1
ATOM 6067 O O . PHE C 1 111 ? 98.533 65.599 179.261 1.00 88.46 111 PHE C O 1
ATOM 6075 N N . LYS C 1 112 ? 96.330 66.003 178.979 1.00 87.18 112 LYS C N 1
ATOM 6076 C CA . LYS C 1 112 ? 95.927 65.429 180.257 1.00 85.80 112 LYS C CA 1
ATOM 6077 C C . LYS C 1 112 ? 94.960 64.285 179.981 1.00 84.29 112 LYS C C 1
ATOM 6078 O O . LYS C 1 112 ? 94.357 64.225 178.909 1.00 83.91 112 LYS C O 1
ATOM 6084 N N . ILE C 1 113 ? 94.817 63.384 180.948 1.00 82.36 113 ILE C N 1
ATOM 6085 C CA . ILE C 1 113 ? 93.926 62.236 180.808 1.00 80.32 113 ILE C CA 1
ATOM 6086 C C . ILE C 1 113 ? 92.825 62.223 181.868 1.00 79.28 113 ILE C C 1
ATOM 6087 O O . ILE C 1 113 ? 93.097 62.414 183.053 1.00 79.14 113 ILE C O 1
ATOM 6092 N N . ILE C 1 114 ? 91.584 62.007 181.434 1.00 78.09 114 ILE C N 1
ATOM 6093 C CA . ILE C 1 114 ? 90.447 61.914 182.350 1.00 76.70 114 ILE C CA 1
ATOM 6094 C C . ILE C 1 114 ? 89.924 60.485 182.241 1.00 75.97 114 ILE C C 1
ATOM 6095 O O . ILE C 1 114 ? 89.286 60.130 181.249 1.00 76.12 114 ILE C O 1
ATOM 6100 N N . PHE C 1 115 ? 90.208 59.666 183.251 1.00 75.00 115 PHE C N 1
ATOM 6101 C CA . PHE C 1 115 ? 89.765 58.274 183.262 1.00 74.48 115 PHE C CA 1
ATOM 6102 C C . PHE C 1 115 ? 88.337 58.177 183.804 1.00 74.00 115 PHE C C 1
ATOM 6103 O O . PHE C 1 115 ? 88.107 58.283 185.006 1.00 73.47 115 PHE C O 1
ATOM 6111 N N . LEU C 1 116 ? 87.381 57.981 182.901 1.00 74.22 116 LEU C N 1
ATOM 6112 C CA . LEU C 1 116 ? 85.976 57.881 183.273 1.00 74.66 116 LEU C CA 1
ATOM 6113 C C . LEU C 1 116 ? 85.533 56.427 183.415 1.00 75.18 116 LEU C C 1
ATOM 6114 O O . LEU C 1 116 ? 84.988 55.835 182.488 1.00 75.32 116 LEU C O 1
ATOM 6119 N N . ASP C 1 117 ? 85.767 55.868 184.594 1.00 76.31 117 ASP C N 1
ATOM 6120 C CA . ASP C 1 117 ? 85.418 54.487 184.898 1.00 77.38 117 ASP C CA 1
ATOM 6121 C C . ASP C 1 117 ? 83.916 54.216 184.758 1.00 77.91 117 ASP C C 1
ATOM 6122 O O . ASP C 1 117 ? 83.088 54.987 185.242 1.00 77.99 117 ASP C O 1
ATOM 6127 N N . GLU C 1 118 ? 83.582 53.114 184.089 1.00 78.73 118 GLU C N 1
ATOM 6128 C CA . GLU C 1 118 ? 82.193 52.700 183.875 1.00 79.28 118 GLU C CA 1
ATOM 6129 C C . GLU C 1 118 ? 81.403 53.709 183.043 1.00 79.33 118 GLU C C 1
ATOM 6130 O O . GLU C 1 118 ? 80.316 54.138 183.431 1.00 79.15 118 GLU C O 1
ATOM 6136 N N . ALA C 1 119 ? 81.954 54.067 181.888 1.00 79.14 119 ALA C N 1
ATOM 6137 C CA . ALA C 1 119 ? 81.330 55.027 180.985 1.00 78.80 119 ALA C CA 1
ATOM 6138 C C . ALA C 1 119 ? 80.058 54.499 180.322 1.00 78.63 119 ALA C C 1
ATOM 6139 O O . ALA C 1 119 ? 79.194 55.280 179.932 1.00 78.81 119 ALA C O 1
ATOM 6141 N N . ASP C 1 120 ? 79.943 53.180 180.193 1.00 78.16 120 ASP C N 1
ATOM 6142 C CA . ASP C 1 120 ? 78.768 52.576 179.569 1.00 78.14 120 ASP C CA 1
ATOM 6143 C C . ASP C 1 120 ? 77.539 52.633 180.473 1.00 78.43 120 ASP C C 1
ATOM 6144 O O . ASP C 1 120 ? 76.488 52.079 180.143 1.00 78.48 120 ASP C O 1
ATOM 6149 N N . ALA C 1 121 ? 77.674 53.302 181.613 1.00 78.37 121 ALA C N 1
ATOM 6150 C CA . ALA C 1 121 ? 76.574 53.432 182.562 1.00 78.05 121 ALA C CA 1
ATOM 6151 C C . ALA C 1 121 ? 75.740 54.690 182.297 1.00 77.94 121 ALA C C 1
ATOM 6152 O O . ALA C 1 121 ? 74.596 54.794 182.743 1.00 77.93 121 ALA C O 1
ATOM 6154 N N . LEU C 1 122 ? 76.313 55.644 181.569 1.00 77.59 122 LEU C N 1
ATOM 6155 C CA . LEU C 1 122 ? 75.609 56.879 181.254 1.00 77.79 122 LEU C CA 1
ATOM 6156 C C . LEU C 1 122 ? 74.460 56.603 180.297 1.00 78.48 122 LEU C C 1
ATOM 6157 O O . LEU C 1 122 ? 74.474 55.615 179.568 1.00 78.35 122 LEU C O 1
ATOM 6162 N N . THR C 1 123 ? 73.461 57.478 180.308 1.00 80.10 123 THR C N 1
ATOM 6163 C CA . THR C 1 123 ? 72.312 57.332 179.423 1.00 81.41 123 THR C CA 1
ATOM 6164 C C . THR C 1 123 ? 72.627 58.000 178.087 1.00 82.24 123 THR C C 1
ATOM 6165 O O . THR C 1 123 ? 73.535 58.826 177.996 1.00 82.03 123 THR C O 1
ATOM 6169 N N . GLN C 1 124 ? 71.873 57.631 177.056 1.00 83.30 124 GLN C N 1
ATOM 6170 C CA . GLN C 1 124 ? 72.042 58.186 175.717 1.00 84.33 124 GLN C CA 1
ATOM 6171 C C . GLN C 1 124 ? 72.435 59.663 175.727 1.00 85.37 124 GLN C C 1
ATOM 6172 O O . GLN C 1 124 ? 73.480 60.050 175.197 1.00 85.47 124 GLN C O 1
ATOM 6178 N N . ASP C 1 125 ? 71.582 60.477 176.336 1.00 86.44 125 ASP C N 1
ATOM 6179 C CA . ASP C 1 125 ? 71.786 61.916 176.413 1.00 87.16 125 ASP C CA 1
ATOM 6180 C C . ASP C 1 125 ? 73.058 62.297 177.149 1.00 87.35 125 ASP C C 1
ATOM 6181 O O . ASP C 1 125 ? 73.778 63.205 176.725 1.00 87.43 125 ASP C O 1
ATOM 6186 N N . ALA C 1 126 ? 73.329 61.612 178.256 1.00 87.22 126 ALA C N 1
ATOM 6187 C CA . ALA C 1 126 ? 74.530 61.886 179.041 1.00 86.98 126 ALA C CA 1
ATOM 6188 C C . ALA C 1 126 ? 75.775 61.609 178.195 1.00 86.35 126 ALA C C 1
ATOM 6189 O O . ALA C 1 126 ? 76.751 62.362 178.240 1.00 85.87 126 ALA C O 1
ATOM 6191 N N . GLN C 1 127 ? 75.726 60.527 177.420 1.00 85.49 127 GLN C N 1
ATOM 6192 C CA . GLN C 1 127 ? 76.833 60.143 176.554 1.00 84.15 127 GLN C CA 1
ATOM 6193 C C . GLN C 1 127 ? 77.012 61.130 175.402 1.00 83.46 127 GLN C C 1
ATOM 6194 O O . GLN C 1 127 ? 78.134 61.405 174.977 1.00 83.40 127 GLN C O 1
ATOM 6200 N N . GLN C 1 128 ? 75.907 61.668 174.900 1.00 82.79 128 GLN C N 1
ATOM 6201 C CA . GLN C 1 128 ? 75.979 62.624 173.807 1.00 82.46 128 GLN C CA 1
ATOM 6202 C C . GLN C 1 128 ? 76.589 63.940 174.292 1.00 82.31 128 GLN C C 1
ATOM 6203 O O . GLN C 1 128 ? 77.193 64.685 173.518 1.00 81.45 128 GLN C O 1
ATOM 6209 N N . ALA C 1 129 ? 76.427 64.216 175.582 1.00 82.04 129 ALA C N 1
ATOM 6210 C CA . ALA C 1 129 ? 76.970 65.426 176.181 1.00 81.69 129 ALA C CA 1
ATOM 6211 C C . ALA C 1 129 ? 78.471 65.229 176.368 1.00 81.84 129 ALA C C 1
ATOM 6212 O O . ALA C 1 129 ? 79.255 66.176 176.259 1.00 81.49 129 ALA C O 1
ATOM 6214 N N . LEU C 1 130 ? 78.853 63.984 176.653 1.00 82.16 130 LEU C N 1
ATOM 6215 C CA . LEU C 1 130 ? 80.251 63.596 176.851 1.00 81.80 130 LEU C CA 1
ATOM 6216 C C . LEU C 1 130 ? 80.978 63.620 175.512 1.00 82.52 130 LEU C C 1
ATOM 6217 O O . LEU C 1 130 ? 82.204 63.649 175.454 1.00 82.40 130 LEU C O 1
ATOM 6222 N N . ARG C 1 131 ? 80.201 63.603 174.438 1.00 83.24 131 ARG C N 1
ATOM 6223 C CA . ARG C 1 131 ? 80.742 63.618 173.092 1.00 84.17 131 ARG C CA 1
ATOM 6224 C C . ARG C 1 131 ? 81.116 65.029 172.656 1.00 84.84 131 ARG C C 1
ATOM 6225 O O . ARG C 1 131 ? 81.958 65.207 171.778 1.00 85.02 131 ARG C O 1
ATOM 6233 N N . ARG C 1 132 ? 80.486 66.029 173.268 1.00 85.76 132 ARG C N 1
ATOM 6234 C CA . ARG C 1 132 ? 80.778 67.423 172.944 1.00 86.42 132 ARG C CA 1
ATOM 6235 C C . ARG C 1 132 ? 81.898 67.868 173.870 1.00 86.66 132 ARG C C 1
ATOM 6236 O O . ARG C 1 132 ? 82.779 68.627 173.475 1.00 86.39 132 ARG C O 1
ATOM 6244 N N . THR C 1 133 ? 81.847 67.384 175.107 1.00 87.37 133 THR C N 1
ATOM 6245 C CA . THR C 1 133 ? 82.852 67.708 176.112 1.00 88.54 133 THR C CA 1
ATOM 6246 C C . THR C 1 133 ? 84.176 67.101 175.668 1.00 89.57 133 THR C C 1
ATOM 6247 O O . THR C 1 133 ? 85.244 67.690 175.848 1.00 89.83 133 THR C O 1
ATOM 6251 N N . MET C 1 134 ? 84.084 65.908 175.091 1.00 90.81 134 MET C N 1
ATOM 6252 C CA . MET C 1 134 ? 85.242 65.172 174.594 1.00 91.87 134 MET C CA 1
ATOM 6253 C C . MET C 1 134 ? 85.867 65.958 173.439 1.00 92.76 134 MET C C 1
ATOM 6254 O O . MET C 1 134 ? 87.091 66.016 173.295 1.00 92.80 134 MET C O 1
ATOM 6259 N N . GLU C 1 135 ? 85.007 66.565 172.626 1.00 93.40 135 GLU C N 1
ATOM 6260 C CA . GLU C 1 135 ? 85.435 67.356 171.480 1.00 94.14 135 GLU C CA 1
ATOM 6261 C C . GLU C 1 135 ? 85.802 68.788 171.890 1.00 94.41 135 GLU C C 1
ATOM 6262 O O . GLU C 1 135 ? 86.611 69.451 171.232 1.00 93.98 135 GLU C O 1
ATOM 6268 N N . MET C 1 136 ? 85.197 69.252 172.981 1.00 94.45 136 MET C N 1
ATOM 6269 C CA . MET C 1 136 ? 85.430 70.598 173.501 1.00 93.93 136 MET C CA 1
ATOM 6270 C C . MET C 1 136 ? 86.886 70.806 173.882 1.00 93.29 136 MET C C 1
ATOM 6271 O O . MET C 1 136 ? 87.551 71.721 173.389 1.00 93.24 136 MET C O 1
ATOM 6276 N N . PHE C 1 137 ? 87.367 69.951 174.778 1.00 92.35 137 PHE C N 1
ATOM 6277 C CA . PHE C 1 137 ? 88.739 70.013 175.254 1.00 91.12 137 PHE C CA 1
ATOM 6278 C C . PHE C 1 137 ? 89.573 68.894 174.639 1.00 90.14 137 PHE C C 1
ATOM 6279 O O . PHE C 1 137 ? 90.437 68.316 175.299 1.00 90.25 137 PHE C O 1
ATOM 6287 N N . SER C 1 138 ? 89.307 68.604 173.368 1.00 88.32 138 SER C N 1
ATOM 6288 C CA . SER C 1 138 ? 90.008 67.556 172.633 1.00 86.11 138 SER C CA 1
ATOM 6289 C C . SER C 1 138 ? 91.520 67.805 172.552 1.00 85.04 138 SER C C 1
ATOM 6290 O O . SER C 1 138 ? 92.320 66.891 172.753 1.00 85.03 138 SER C O 1
ATOM 6293 N N . SER C 1 139 ? 91.906 69.045 172.268 1.00 83.72 139 SER C N 1
ATOM 6294 C CA . SER C 1 139 ? 93.317 69.407 172.153 1.00 82.40 139 SER C CA 1
ATOM 6295 C C . SER C 1 139 ? 94.033 69.440 173.499 1.00 82.08 139 SER C C 1
ATOM 6296 O O . SER C 1 139 ? 95.250 69.256 173.573 1.00 81.81 139 SER C O 1
ATOM 6299 N N . ASN C 1 140 ? 93.275 69.679 174.563 1.00 81.43 140 ASN C N 1
ATOM 6300 C CA . ASN C 1 140 ? 93.845 69.749 175.901 1.00 80.95 140 ASN C CA 1
ATOM 6301 C C . ASN C 1 140 ? 93.945 68.367 176.532 1.00 80.15 140 ASN C C 1
ATOM 6302 O O . ASN C 1 140 ? 95.036 67.886 176.846 1.00 79.89 140 ASN C O 1
ATOM 6307 N N . VAL C 1 141 ? 92.786 67.737 176.709 1.00 79.17 141 VAL C N 1
ATOM 6308 C CA . VAL C 1 141 ? 92.690 66.423 177.333 1.00 77.87 141 VAL C CA 1
ATOM 6309 C C . VAL C 1 141 ? 92.366 65.279 176.362 1.00 76.32 141 VAL C C 1
ATOM 6310 O O . VAL C 1 141 ? 91.952 65.498 175.222 1.00 75.15 141 VAL C O 1
ATOM 6314 N N . ARG C 1 142 ? 92.583 64.057 176.841 1.00 75.25 142 ARG C N 1
ATOM 6315 C CA . ARG C 1 142 ? 92.318 62.831 176.091 1.00 74.26 142 ARG C CA 1
ATOM 6316 C C . ARG C 1 142 ? 91.578 61.891 177.037 1.00 73.55 142 ARG C C 1
ATOM 6317 O O . ARG C 1 142 ? 92.067 61.591 178.127 1.00 73.09 142 ARG C O 1
ATOM 6325 N N . PHE C 1 143 ? 90.407 61.421 176.622 1.00 72.59 143 PHE C N 1
ATOM 6326 C CA . PHE C 1 143 ? 89.620 60.529 177.463 1.00 71.57 143 PHE C CA 1
ATOM 6327 C C . PHE C 1 143 ? 89.970 59.043 177.371 1.00 70.78 143 PHE C C 1
ATOM 6328 O O . PHE C 1 143 ? 90.426 58.549 176.337 1.00 70.84 143 PHE C O 1
ATOM 6336 N N . ILE C 1 144 ? 89.765 58.350 178.487 1.00 69.71 144 ILE C N 1
ATOM 6337 C CA . ILE C 1 144 ? 89.986 56.912 178.586 1.00 68.56 144 ILE C CA 1
ATOM 6338 C C . ILE C 1 144 ? 88.719 56.373 179.253 1.00 68.53 144 ILE C C 1
ATOM 6339 O O . ILE C 1 144 ? 88.619 56.312 180.483 1.00 67.88 144 ILE C O 1
ATOM 6344 N N . LEU C 1 145 ? 87.751 56.003 178.419 1.00 67.98 145 LEU C N 1
ATOM 6345 C CA . LEU C 1 145 ? 86.472 55.488 178.877 1.00 67.15 145 LEU C CA 1
ATOM 6346 C C . LEU C 1 145 ? 86.554 53.990 179.154 1.00 67.08 145 LEU C C 1
ATOM 6347 O O . LEU C 1 145 ? 87.063 53.227 178.334 1.00 67.06 145 LEU C O 1
ATOM 6352 N N . SER C 1 146 ? 86.062 53.576 180.318 1.00 66.54 146 SER C N 1
ATOM 6353 C CA . SER C 1 146 ? 86.067 52.166 180.690 1.00 65.71 146 SER C CA 1
ATOM 6354 C C . SER C 1 146 ? 84.634 51.656 180.701 1.00 65.70 146 SER C C 1
ATOM 6355 O O . SER C 1 146 ? 83.752 52.276 181.291 1.00 64.94 146 SER C O 1
ATOM 6358 N N . CYS C 1 147 ? 84.408 50.524 180.045 1.00 66.36 147 CYS C N 1
ATOM 6359 C CA . CYS C 1 147 ? 83.079 49.940 179.969 1.00 66.44 147 CYS C CA 1
ATOM 6360 C C . CYS C 1 147 ? 83.147 48.419 179.960 1.00 67.36 147 CYS C C 1
ATOM 6361 O O . CYS C 1 147 ? 84.233 47.831 179.908 1.00 66.73 147 CYS C O 1
ATOM 6364 N N . ASN C 1 148 ? 81.974 47.793 180.002 1.00 68.43 148 ASN C N 1
ATOM 6365 C CA . ASN C 1 148 ? 81.864 46.337 179.989 1.00 69.49 148 ASN C CA 1
ATOM 6366 C C . ASN C 1 148 ? 81.740 45.859 178.550 1.00 69.19 148 ASN C C 1
ATOM 6367 O O . ASN C 1 148 ? 82.365 44.874 178.158 1.00 70.19 148 ASN C O 1
ATOM 6372 N N . TYR C 1 149 ? 80.919 46.559 177.774 1.00 68.66 149 TYR C N 1
ATOM 6373 C CA . TYR C 1 149 ? 80.718 46.238 176.366 1.00 68.32 149 TYR C CA 1
ATOM 6374 C C . TYR C 1 149 ? 80.703 47.541 175.584 1.00 67.53 149 TYR C C 1
ATOM 6375 O O . TYR C 1 149 ? 79.910 48.438 175.879 1.00 67.16 149 TYR C O 1
ATOM 6384 N N . SER C 1 150 ? 81.582 47.645 174.594 1.00 66.30 150 SER C N 1
ATOM 6385 C CA . SER C 1 150 ? 81.662 48.843 173.768 1.00 65.35 150 SER C CA 1
ATOM 6386 C C . SER C 1 150 ? 80.352 49.077 173.025 1.00 65.06 150 SER C C 1
ATOM 6387 O O . SER C 1 150 ? 80.130 50.147 172.469 1.00 64.52 150 SER C O 1
ATOM 6390 N N . SER C 1 151 ? 79.489 48.065 173.023 1.00 65.52 151 SER C N 1
ATOM 6391 C CA . SER C 1 151 ? 78.195 48.146 172.354 1.00 65.33 151 SER C CA 1
ATOM 6392 C C . SER C 1 151 ? 77.212 48.974 173.175 1.00 65.13 151 SER C C 1
ATOM 6393 O O . SER C 1 151 ? 76.079 49.205 172.753 1.00 65.41 151 SER C O 1
ATOM 6396 N N . LYS C 1 152 ? 77.645 49.409 174.354 1.00 65.15 152 LYS C N 1
ATOM 6397 C CA . LYS C 1 152 ? 76.799 50.218 175.223 1.00 64.60 152 LYS C CA 1
ATOM 6398 C C . LYS C 1 152 ? 77.105 51.695 175.003 1.00 63.48 152 LYS C C 1
ATOM 6399 O O . LYS C 1 152 ? 76.337 52.563 175.412 1.00 63.55 152 LYS C O 1
ATOM 6405 N N . ILE C 1 153 ? 78.234 51.970 174.353 1.00 62.04 153 ILE C N 1
ATOM 6406 C CA . ILE C 1 153 ? 78.653 53.340 174.059 1.00 60.24 153 ILE C CA 1
ATOM 6407 C C . ILE C 1 153 ? 78.224 53.759 172.643 1.00 59.58 153 ILE C C 1
ATOM 6408 O O . ILE C 1 153 ? 78.344 52.983 171.687 1.00 57.81 153 ILE C O 1
ATOM 6413 N N . ILE C 1 154 ? 77.730 54.991 172.521 1.00 58.99 154 ILE C N 1
ATOM 6414 C CA . ILE C 1 154 ? 77.272 55.524 171.238 1.00 58.48 154 ILE C CA 1
ATOM 6415 C C . ILE C 1 154 ? 78.386 55.596 170.191 1.00 58.24 154 ILE C C 1
ATOM 6416 O O . ILE C 1 154 ? 79.508 56.004 170.488 1.00 58.16 154 ILE C O 1
ATOM 6421 N N . GLU C 1 155 ? 78.055 55.209 168.962 1.00 58.06 155 GLU C N 1
ATOM 6422 C CA . GLU C 1 155 ? 79.007 55.200 167.850 1.00 57.52 155 GLU C CA 1
ATOM 6423 C C . GLU C 1 155 ? 79.819 56.476 167.650 1.00 56.97 155 GLU C C 1
ATOM 6424 O O . GLU C 1 155 ? 80.992 56.420 167.291 1.00 56.30 155 GLU C O 1
ATOM 6430 N N . PRO C 1 156 ? 79.204 57.647 167.862 1.00 56.73 156 PRO C N 1
ATOM 6431 C CA . PRO C 1 156 ? 79.965 58.885 167.679 1.00 56.22 156 PRO C CA 1
ATOM 6432 C C . PRO C 1 156 ? 81.164 58.972 168.617 1.00 55.85 156 PRO C C 1
ATOM 6433 O O . PRO C 1 156 ? 82.071 59.779 168.411 1.00 55.99 156 PRO C O 1
ATOM 6437 N N . ILE C 1 157 ? 81.165 58.141 169.653 1.00 54.72 157 ILE C N 1
ATOM 6438 C CA . ILE C 1 157 ? 82.276 58.126 170.591 1.00 54.01 157 ILE C CA 1
ATOM 6439 C C . ILE C 1 157 ? 83.168 56.923 170.318 1.00 54.17 157 ILE C C 1
ATOM 6440 O O . ILE C 1 157 ? 84.337 56.913 170.693 1.00 55.65 157 ILE C O 1
ATOM 6445 N N . GLN C 1 158 ? 82.613 55.906 169.667 1.00 53.43 158 GLN C N 1
ATOM 6446 C CA . GLN C 1 158 ? 83.381 54.710 169.342 1.00 52.23 158 GLN C CA 1
ATOM 6447 C C . GLN C 1 158 ? 84.312 54.985 168.173 1.00 52.47 158 GLN C C 1
ATOM 6448 O O . GLN C 1 158 ? 85.435 54.492 168.136 1.00 53.52 158 GLN C O 1
ATOM 6454 N N . SER C 1 159 ? 83.834 55.782 167.224 1.00 51.90 159 SER C N 1
ATOM 6455 C CA . SER C 1 159 ? 84.598 56.130 166.035 1.00 51.39 159 SER C CA 1
ATOM 6456 C C . SER C 1 159 ? 85.748 57.091 166.325 1.00 52.18 159 SER C C 1
ATOM 6457 O O . SER C 1 159 ? 86.662 57.246 165.508 1.00 51.41 159 SER C O 1
ATOM 6460 N N . ARG C 1 160 ? 85.696 57.739 167.484 1.00 52.95 160 ARG C N 1
ATOM 6461 C CA . ARG C 1 160 ? 86.733 58.690 167.873 1.00 54.13 160 ARG C CA 1
ATOM 6462 C C . ARG C 1 160 ? 87.736 58.035 168.807 1.00 53.56 160 ARG C C 1
ATOM 6463 O O . ARG C 1 160 ? 88.779 58.613 169.124 1.00 53.70 160 ARG C O 1
ATOM 6471 N N . CYS C 1 161 ? 87.413 56.814 169.224 1.00 52.53 161 CYS C N 1
ATOM 6472 C CA . CYS C 1 161 ? 88.242 56.053 170.149 1.00 51.52 161 CYS C CA 1
ATOM 6473 C C . CYS C 1 161 ? 89.034 54.908 169.545 1.00 51.92 161 CYS C C 1
ATOM 6474 O O . CYS C 1 161 ? 88.598 54.260 168.593 1.00 53.24 161 CYS C O 1
ATOM 6477 N N . ALA C 1 162 ? 90.209 54.666 170.112 1.00 51.30 162 ALA C N 1
ATOM 6478 C CA . ALA C 1 162 ? 91.028 53.538 169.706 1.00 50.30 162 ALA C CA 1
ATOM 6479 C C . ALA C 1 162 ? 90.454 52.497 170.673 1.00 49.71 162 ALA C C 1
ATOM 6480 O O . ALA C 1 162 ? 90.468 52.706 171.886 1.00 50.12 162 ALA C O 1
ATOM 6482 N N . ILE C 1 163 ? 89.931 51.396 170.147 1.00 48.97 163 ILE C N 1
ATOM 6483 C CA . ILE C 1 163 ? 89.304 50.379 170.988 1.00 48.26 163 ILE C CA 1
ATOM 6484 C C . ILE C 1 163 ? 90.200 49.227 171.428 1.00 49.25 163 ILE C C 1
ATOM 6485 O O . ILE C 1 163 ? 90.898 48.625 170.615 1.00 49.37 163 ILE C O 1
ATOM 6490 N N . PHE C 1 164 ? 90.163 48.908 172.718 1.00 50.18 164 PHE C N 1
ATOM 6491 C CA . PHE C 1 164 ? 90.957 47.803 173.244 1.00 52.39 164 PHE C CA 1
ATOM 6492 C C . PHE C 1 164 ? 90.040 46.863 174.012 1.00 54.68 164 PHE C C 1
ATOM 6493 O O . PHE C 1 164 ? 89.369 47.290 174.959 1.00 54.27 164 PHE C O 1
ATOM 6501 N N . ARG C 1 165 ? 90.010 45.593 173.602 1.00 57.04 165 ARG C N 1
ATOM 6502 C CA . ARG C 1 165 ? 89.166 44.585 174.253 1.00 59.16 165 ARG C CA 1
ATOM 6503 C C . ARG C 1 165 ? 89.953 43.733 175.248 1.00 59.81 165 ARG C C 1
ATOM 6504 O O . ARG C 1 165 ? 90.675 42.822 174.842 1.00 59.78 165 ARG C O 1
ATOM 6512 N N . PHE C 1 166 ? 89.796 44.017 176.540 1.00 60.41 166 PHE C N 1
ATOM 6513 C CA . PHE C 1 166 ? 90.495 43.276 177.595 1.00 61.93 166 PHE C CA 1
ATOM 6514 C C . PHE C 1 166 ? 89.817 41.940 177.930 1.00 62.89 166 PHE C C 1
ATOM 6515 O O . PHE C 1 166 ? 88.715 41.908 178.480 1.00 63.15 166 PHE C O 1
ATOM 6523 N N . ARG C 1 167 ? 90.490 40.841 177.602 1.00 64.39 167 ARG C N 1
ATOM 6524 C CA . ARG C 1 167 ? 89.965 39.498 177.845 1.00 66.36 167 ARG C CA 1
ATOM 6525 C C . ARG C 1 167 ? 90.267 39.034 179.273 1.00 67.17 167 ARG C C 1
ATOM 6526 O O . ARG C 1 167 ? 91.027 39.676 179.995 1.00 67.03 167 ARG C O 1
ATOM 6534 N N . PRO C 1 168 ? 89.654 37.916 179.704 1.00 68.52 168 PRO C N 1
ATOM 6535 C CA . PRO C 1 168 ? 89.898 37.392 181.057 1.00 69.60 168 PRO C CA 1
ATOM 6536 C C . PRO C 1 168 ? 91.312 36.795 181.148 1.00 70.60 168 PRO C C 1
ATOM 6537 O O . PRO C 1 168 ? 91.829 36.250 180.171 1.00 70.67 168 PRO C O 1
ATOM 6541 N N . LEU C 1 169 ? 91.931 36.893 182.319 1.00 71.62 169 LEU C N 1
ATOM 6542 C CA . LEU C 1 169 ? 93.282 36.379 182.507 1.00 73.23 169 LEU C CA 1
ATOM 6543 C C . LEU C 1 169 ? 93.350 34.860 182.619 1.00 75.38 169 LEU C C 1
ATOM 6544 O O . LEU C 1 169 ? 92.427 34.217 183.129 1.00 74.96 169 LEU C O 1
ATOM 6549 N N . ARG C 1 170 ? 94.453 34.293 182.137 1.00 77.65 170 ARG C N 1
ATOM 6550 C CA . ARG C 1 170 ? 94.650 32.849 182.182 1.00 80.67 170 ARG C CA 1
ATOM 6551 C C . ARG C 1 170 ? 95.055 32.426 183.585 1.00 81.71 170 ARG C C 1
ATOM 6552 O O . ARG C 1 170 ? 95.491 33.255 184.382 1.00 82.43 170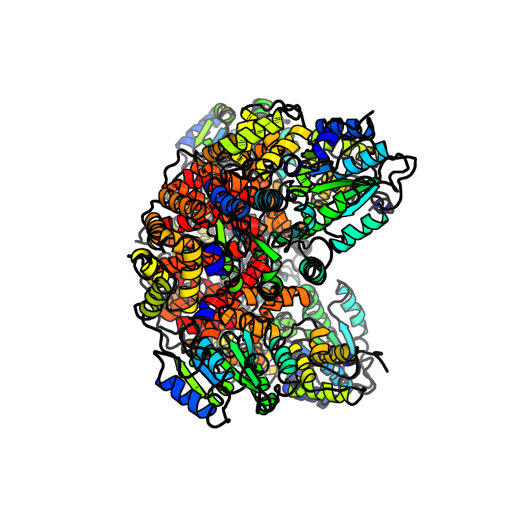 ARG C O 1
ATOM 6560 N N . ASP C 1 171 ? 94.897 31.140 183.889 1.00 83.02 171 ASP C N 1
ATOM 6561 C CA . ASP C 1 171 ? 95.233 30.616 185.211 1.00 84.55 171 ASP C CA 1
ATOM 6562 C C . ASP C 1 171 ? 96.703 30.775 185.589 1.00 85.82 171 ASP C C 1
ATOM 6563 O O . ASP C 1 171 ? 97.016 31.237 186.689 1.00 85.77 171 ASP C O 1
ATOM 6568 N N . GLU C 1 172 ? 97.600 30.389 184.686 1.00 86.82 172 GLU C N 1
ATOM 6569 C CA . GLU C 1 172 ? 99.032 30.501 184.945 1.00 87.97 172 GLU C CA 1
ATOM 6570 C C . GLU C 1 172 ? 99.414 31.935 185.319 1.00 87.67 172 GLU C C 1
ATOM 6571 O O . GLU C 1 172 ? 100.211 32.149 186.234 1.00 87.90 172 GLU C O 1
ATOM 6577 N N . ASP C 1 173 ? 98.838 32.909 184.613 1.00 87.57 173 ASP C N 1
ATOM 6578 C CA . ASP C 1 173 ? 99.111 34.325 184.867 1.00 87.36 173 ASP C CA 1
ATOM 6579 C C . ASP C 1 173 ? 98.626 34.755 186.251 1.00 87.22 173 ASP C C 1
ATOM 6580 O O . ASP C 1 173 ? 99.399 35.250 187.068 1.00 87.02 173 ASP C O 1
ATOM 6585 N N . ILE C 1 174 ? 97.336 34.572 186.505 1.00 87.58 174 ILE C N 1
ATOM 6586 C CA . ILE C 1 174 ? 96.752 34.945 187.787 1.00 88.32 174 ILE C CA 1
ATOM 6587 C C . ILE C 1 174 ? 97.459 34.271 188.953 1.00 88.49 174 ILE C C 1
ATOM 6588 O O . ILE C 1 174 ? 97.869 34.933 189.905 1.00 88.70 174 ILE C O 1
ATOM 6593 N N . ALA C 1 175 ? 97.592 32.953 188.872 1.00 88.86 175 ALA C N 1
ATOM 6594 C CA . ALA C 1 175 ? 98.240 32.175 189.920 1.00 89.52 175 ALA C CA 1
ATOM 6595 C C . ALA C 1 175 ? 99.516 32.827 190.440 1.00 89.86 175 ALA C C 1
ATOM 6596 O O . ALA C 1 175 ? 99.546 33.334 191.566 1.00 89.83 175 ALA C O 1
ATOM 6598 N N . LYS C 1 176 ? 100.561 32.814 189.612 1.00 90.23 176 LYS C N 1
ATOM 6599 C CA . LYS C 1 176 ? 101.860 33.379 189.976 1.00 90.55 176 LYS C CA 1
ATOM 6600 C C . LYS C 1 176 ? 101.777 34.710 190.729 1.00 90.49 176 LYS C C 1
ATOM 6601 O O . LYS C 1 176 ? 102.544 34.943 191.667 1.00 90.29 176 LYS C O 1
ATOM 6607 N N . ARG C 1 177 ? 100.848 35.573 190.326 1.00 90.49 177 ARG C N 1
ATOM 6608 C CA . ARG C 1 177 ? 100.669 36.863 190.984 1.00 90.55 177 ARG C CA 1
ATOM 6609 C C . ARG C 1 177 ? 100.209 36.678 192.428 1.00 91.42 177 ARG C C 1
ATOM 6610 O O . ARG C 1 177 ? 100.669 37.379 193.332 1.00 91.12 177 ARG C O 1
ATOM 6618 N N . LEU C 1 178 ? 99.294 35.737 192.638 1.00 92.53 178 LEU C N 1
ATOM 6619 C CA . LEU C 1 178 ? 98.797 35.450 193.978 1.00 93.76 178 LEU C CA 1
ATOM 6620 C C . LEU C 1 178 ? 99.992 35.058 194.846 1.00 94.70 178 LEU C C 1
ATOM 6621 O O . LEU C 1 178 ? 100.170 35.569 195.957 1.00 94.68 178 LEU C O 1
ATOM 6626 N N . ARG C 1 179 ? 100.814 34.154 194.311 1.00 95.46 179 ARG C N 1
ATOM 6627 C CA . ARG C 1 179 ? 102.013 33.658 194.989 1.00 95.71 179 ARG C CA 1
ATOM 6628 C C . ARG C 1 179 ? 102.935 34.793 195.430 1.00 96.11 179 ARG C C 1
ATOM 6629 O O . ARG C 1 179 ? 103.327 34.872 196.597 1.00 95.97 179 ARG C O 1
ATOM 6637 N N . TYR C 1 180 ? 103.268 35.668 194.486 1.00 96.65 180 TYR C N 1
ATOM 6638 C CA . TYR C 1 180 ? 104.141 36.808 194.743 1.00 97.07 180 TYR C CA 1
ATOM 6639 C C . TYR C 1 180 ? 103.469 37.806 195.690 1.00 97.18 180 TYR C C 1
ATOM 6640 O O . TYR C 1 180 ? 103.890 38.957 195.805 1.00 97.41 180 TYR C O 1
ATOM 6649 N N . ILE C 1 181 ? 102.411 37.362 196.358 1.00 97.27 181 ILE C N 1
ATOM 6650 C CA . ILE C 1 181 ? 101.706 38.204 197.315 1.00 97.80 181 ILE C CA 1
ATOM 6651 C C . ILE C 1 181 ? 101.649 37.416 198.613 1.00 98.07 181 ILE C C 1
ATOM 6652 O O . ILE C 1 181 ? 101.655 37.984 199.708 1.00 98.08 181 ILE C O 1
ATOM 6657 N N . ALA C 1 182 ? 101.599 36.095 198.468 1.00 98.55 182 ALA C N 1
ATOM 6658 C CA . ALA C 1 182 ? 101.553 35.187 199.607 1.00 98.73 182 ALA C CA 1
ATOM 6659 C C . ALA C 1 182 ? 102.948 35.126 200.220 1.00 98.69 182 ALA C C 1
ATOM 6660 O O . ALA C 1 182 ? 103.122 35.285 201.433 1.00 98.54 182 ALA C O 1
ATOM 6662 N N . GLU C 1 183 ? 103.939 34.904 199.362 1.00 98.48 183 GLU C N 1
ATOM 6663 C CA . GLU C 1 183 ? 105.328 34.825 199.787 1.00 98.15 183 GLU C CA 1
ATOM 6664 C C . GLU C 1 183 ? 105.884 36.223 200.053 1.00 97.97 183 GLU C C 1
ATOM 6665 O O . GLU C 1 183 ? 107.055 36.493 199.792 1.00 98.05 183 GLU C O 1
ATOM 6671 N N . ASN C 1 184 ? 105.036 37.106 200.569 1.00 97.78 184 ASN C N 1
ATOM 6672 C CA . ASN C 1 184 ? 105.433 38.477 200.876 1.00 97.81 184 ASN C CA 1
ATOM 6673 C C . ASN C 1 184 ? 104.363 39.168 201.716 1.00 98.12 184 ASN C C 1
ATOM 6674 O O . ASN C 1 184 ? 104.299 40.399 201.788 1.00 97.92 184 ASN C O 1
ATOM 6679 N N . GLU C 1 185 ? 103.521 38.357 202.348 1.00 98.16 185 GLU C N 1
ATOM 6680 C CA . GLU C 1 185 ? 102.455 38.857 203.202 1.00 98.12 185 GLU C CA 1
ATOM 6681 C C . GLU C 1 185 ? 102.179 37.802 204.280 1.00 98.64 185 GLU C C 1
ATOM 6682 O O . GLU C 1 185 ? 101.170 37.855 204.991 1.00 98.46 185 GLU C O 1
ATOM 6688 N N . GLY C 1 186 ? 103.103 36.848 204.392 1.00 99.28 186 GLY C N 1
ATOM 6689 C CA . GLY C 1 186 ? 102.975 35.777 205.366 1.00 99.70 186 GLY C CA 1
ATOM 6690 C C . GLY C 1 186 ? 101.827 34.857 205.007 1.00 100.42 186 GLY C C 1
ATOM 6691 O O . GLY C 1 186 ? 100.800 34.850 205.691 1.00 100.27 186 GLY C O 1
ATOM 6692 N N . LEU C 1 187 ? 101.997 34.077 203.940 1.00 100.90 187 LEU C N 1
ATOM 6693 C CA . LEU C 1 187 ? 100.941 33.173 203.493 1.00 101.45 187 LEU C CA 1
ATOM 6694 C C . LEU C 1 187 ? 101.409 31.815 202.958 1.00 101.86 187 LEU C C 1
ATOM 6695 O O . LEU C 1 187 ? 102.507 31.678 202.408 1.00 101.36 187 LEU C O 1
ATOM 6700 N N . GLU C 1 188 ? 100.542 30.819 203.128 1.00 102.29 188 GLU C N 1
ATOM 6701 C CA . GLU C 1 188 ? 100.784 29.450 202.680 1.00 102.26 188 GLU C CA 1
ATOM 6702 C C . GLU C 1 188 ? 99.801 29.137 201.540 1.00 102.50 188 GLU C C 1
ATOM 6703 O O . GLU C 1 188 ? 98.606 28.912 201.778 1.00 102.45 188 GLU C O 1
ATOM 6709 N N . LEU C 1 189 ? 100.298 29.138 200.304 1.00 102.34 189 LEU C N 1
ATOM 6710 C CA . LEU C 1 189 ? 99.441 28.850 199.151 1.00 101.65 189 LEU C CA 1
ATOM 6711 C C . LEU C 1 189 ? 99.559 27.383 198.751 1.00 101.26 189 LEU C C 1
ATOM 6712 O O . LEU C 1 189 ? 100.318 27.030 197.844 1.00 101.02 189 LEU C O 1
ATOM 6717 N N . THR C 1 190 ? 98.800 26.539 199.444 1.00 100.68 190 THR C N 1
ATOM 6718 C CA . THR C 1 190 ? 98.780 25.103 199.182 1.00 99.97 190 THR C CA 1
ATOM 6719 C C . THR C 1 190 ? 98.264 24.838 197.765 1.00 99.17 190 THR C C 1
ATOM 6720 O O . THR C 1 190 ? 97.987 25.779 197.018 1.00 99.36 190 THR C O 1
ATOM 6724 N N . GLU C 1 191 ? 98.134 23.569 197.386 1.00 98.15 191 GLU C N 1
ATOM 6725 C CA . GLU C 1 191 ? 97.628 23.255 196.051 1.00 97.21 191 GLU C CA 1
ATOM 6726 C C . GLU C 1 191 ? 96.096 23.234 196.008 1.00 96.32 191 GLU C C 1
ATOM 6727 O O . GLU C 1 191 ? 95.492 23.639 195.012 1.00 96.05 191 GLU C O 1
ATOM 6733 N N . GLU C 1 192 ? 95.470 22.773 197.088 1.00 95.44 192 GLU C N 1
ATOM 6734 C CA . GLU C 1 192 ? 94.010 22.715 197.156 1.00 94.57 192 GLU C CA 1
ATOM 6735 C C . GLU C 1 192 ? 93.405 24.120 197.095 1.00 94.07 192 GLU C C 1
ATOM 6736 O O . GLU C 1 192 ? 92.357 24.331 196.478 1.00 93.82 192 GLU C O 1
ATOM 6742 N N . GLY C 1 193 ? 94.075 25.069 197.745 1.00 93.61 193 GLY C N 1
ATOM 6743 C CA . GLY C 1 193 ? 93.599 26.441 197.781 1.00 93.17 193 GLY C CA 1
ATOM 6744 C C . GLY C 1 193 ? 93.859 27.216 196.507 1.00 92.76 193 GLY C C 1
ATOM 6745 O O . GLY C 1 193 ? 93.048 28.057 196.114 1.00 92.55 193 GLY C O 1
ATOM 6746 N N . LEU C 1 194 ? 94.991 26.947 195.862 1.00 92.58 194 LEU C N 1
ATOM 6747 C CA . LEU C 1 194 ? 95.315 27.641 194.623 1.00 92.39 194 LEU C CA 1
ATOM 6748 C C . LEU C 1 194 ? 94.273 27.266 193.584 1.00 91.98 194 LEU C C 1
ATOM 6749 O O . LEU C 1 194 ? 93.489 28.111 193.153 1.00 91.95 194 LEU C O 1
ATOM 6754 N N . GLN C 1 195 ? 94.263 25.994 193.194 1.00 91.77 195 GLN C N 1
ATOM 6755 C CA . GLN C 1 195 ? 93.300 25.497 192.215 1.00 92.02 195 GLN C CA 1
ATOM 6756 C C . GLN C 1 195 ? 91.880 25.933 192.584 1.00 91.53 195 GLN C C 1
ATOM 6757 O O . GLN C 1 195 ? 90.978 25.920 191.744 1.00 91.44 195 GLN C O 1
ATOM 6763 N N . ALA C 1 196 ? 91.697 26.323 193.844 1.00 90.93 196 ALA C N 1
ATOM 6764 C CA . ALA C 1 196 ? 90.402 26.769 194.342 1.00 90.24 196 ALA C CA 1
ATOM 6765 C C . ALA C 1 196 ? 90.152 28.222 193.951 1.00 89.94 196 ALA C C 1
ATOM 6766 O O . ALA C 1 196 ? 89.175 28.523 193.265 1.00 90.83 196 ALA C O 1
ATOM 6768 N N . ILE C 1 197 ? 91.030 29.120 194.389 1.00 88.92 197 ILE C N 1
ATOM 6769 C CA . ILE C 1 197 ? 90.894 30.540 194.067 1.00 87.25 197 ILE C CA 1
ATOM 6770 C C . ILE C 1 197 ? 90.734 30.720 192.557 1.00 85.76 197 ILE C C 1
ATOM 6771 O O . ILE C 1 197 ? 89.857 31.453 192.103 1.00 85.08 197 ILE C O 1
ATOM 6776 N N . LEU C 1 198 ? 91.582 30.039 191.790 1.00 84.15 198 LEU C N 1
ATOM 6777 C CA . LEU C 1 198 ? 91.539 30.105 190.331 1.00 83.04 198 LEU C CA 1
ATOM 6778 C C . LEU C 1 198 ? 90.172 29.683 189.794 1.00 82.42 198 LEU C C 1
ATOM 6779 O O . LEU C 1 198 ? 89.537 30.422 189.039 1.00 82.59 198 LEU C O 1
ATOM 6784 N N . TYR C 1 199 ? 89.732 28.490 190.189 1.00 80.94 199 TYR C N 1
ATOM 6785 C CA . TYR C 1 199 ? 88.450 27.924 189.764 1.00 79.49 199 TYR C CA 1
ATOM 6786 C C . TYR C 1 199 ? 87.248 28.869 189.933 1.00 78.91 199 TYR C C 1
ATOM 6787 O O . TYR C 1 199 ? 86.333 28.864 189.107 1.00 78.88 199 TYR C O 1
ATOM 6796 N N . ILE C 1 200 ? 87.253 29.679 190.990 1.00 77.95 200 ILE C N 1
ATOM 6797 C CA . ILE C 1 200 ? 86.145 30.595 191.267 1.00 77.08 200 ILE C CA 1
ATOM 6798 C C . ILE C 1 200 ? 86.243 31.966 190.596 1.00 76.83 200 ILE C C 1
ATOM 6799 O O . ILE C 1 200 ? 85.224 32.590 190.291 1.00 77.03 200 ILE C O 1
ATOM 6804 N N . ALA C 1 201 ? 87.462 32.439 190.376 1.00 75.89 201 ALA C N 1
ATOM 6805 C CA . ALA C 1 201 ? 87.660 33.744 189.760 1.00 75.37 201 ALA C CA 1
ATOM 6806 C C . ALA C 1 201 ? 87.482 33.697 188.246 1.00 74.74 201 ALA C C 1
ATOM 6807 O O . ALA C 1 201 ? 87.137 34.702 187.623 1.00 74.30 201 ALA C O 1
ATOM 6809 N N . GLU C 1 202 ? 87.728 32.525 187.666 1.00 74.05 202 GLU C N 1
ATOM 6810 C CA . GLU C 1 202 ? 87.591 32.316 186.227 1.00 73.39 202 GLU C CA 1
ATOM 6811 C C . GLU C 1 202 ? 88.258 33.401 185.390 1.00 72.76 202 GLU C C 1
ATOM 6812 O O . GLU C 1 202 ? 87.673 33.894 184.425 1.00 72.63 202 GLU C O 1
ATOM 6818 N N . GLY C 1 203 ? 89.476 33.777 185.763 1.00 72.62 203 GLY C N 1
ATOM 6819 C CA . GLY C 1 203 ? 90.190 34.794 185.010 1.00 71.69 203 GLY C CA 1
ATOM 6820 C C . GLY C 1 203 ? 90.119 36.191 185.589 1.00 71.05 203 GLY C C 1
ATOM 6821 O O . GLY C 1 203 ? 90.824 37.087 185.130 1.00 71.26 203 GLY C O 1
ATOM 6822 N N . ASP C 1 204 ? 89.264 36.388 186.585 1.00 70.73 204 ASP C N 1
ATOM 6823 C CA . ASP C 1 204 ? 89.128 37.693 187.217 1.00 71.73 204 ASP C CA 1
ATOM 6824 C C . ASP C 1 204 ? 90.245 37.818 188.255 1.00 74.15 204 ASP C C 1
ATOM 6825 O O . ASP C 1 204 ? 90.219 37.128 189.272 1.00 73.88 204 ASP C O 1
ATOM 6830 N N . MET C 1 205 ? 91.221 38.694 188.000 1.00 77.09 205 MET C N 1
ATOM 6831 C CA . MET C 1 205 ? 92.358 38.870 188.910 1.00 79.53 205 MET C CA 1
ATOM 6832 C C . MET C 1 205 ? 92.028 39.597 190.212 1.00 81.44 205 MET C C 1
ATOM 6833 O O . MET C 1 205 ? 92.612 39.291 191.252 1.00 81.80 205 MET C O 1
ATOM 6838 N N . ARG C 1 206 ? 91.110 40.559 190.168 1.00 83.40 206 ARG C N 1
ATOM 6839 C CA . ARG C 1 206 ? 90.742 41.274 191.386 1.00 85.57 206 ARG C CA 1
ATOM 6840 C C . ARG C 1 206 ? 90.030 40.299 192.320 1.00 86.99 206 ARG C C 1
ATOM 6841 O O . ARG C 1 206 ? 90.276 40.284 193.526 1.00 87.73 206 ARG C O 1
ATOM 6849 N N . ARG C 1 207 ? 89.153 39.481 191.747 1.00 88.31 207 ARG C N 1
ATOM 6850 C CA . ARG C 1 207 ? 88.399 38.487 192.502 1.00 89.98 207 ARG C CA 1
ATOM 6851 C C . ARG C 1 207 ? 89.352 37.478 193.152 1.00 90.90 207 ARG C C 1
ATOM 6852 O O . ARG C 1 207 ? 89.236 37.186 194.342 1.00 91.73 207 ARG C O 1
ATOM 6860 N N . ALA C 1 208 ? 90.294 36.954 192.369 1.00 91.78 208 ALA C N 1
ATOM 6861 C CA . ALA C 1 208 ? 91.266 35.973 192.862 1.00 92.49 208 ALA C CA 1
ATOM 6862 C C . ALA C 1 208 ? 92.215 36.568 193.898 1.00 93.04 208 ALA C C 1
ATOM 6863 O O . ALA C 1 208 ? 92.985 35.846 194.539 1.00 93.40 208 ALA C O 1
ATOM 6865 N N . ILE C 1 209 ? 92.171 37.887 194.048 1.00 93.31 209 ILE C N 1
ATOM 6866 C CA . ILE C 1 209 ? 93.017 38.567 195.017 1.00 93.52 209 ILE C CA 1
ATOM 6867 C C . ILE C 1 209 ? 92.188 38.843 196.265 1.00 93.44 209 ILE C C 1
ATOM 6868 O O . ILE C 1 209 ? 92.720 38.881 197.374 1.00 93.60 209 ILE C O 1
ATOM 6873 N N . ASN C 1 210 ? 90.882 39.018 196.084 1.00 93.62 210 ASN C N 1
ATOM 6874 C CA . ASN C 1 210 ? 89.991 39.258 197.215 1.00 94.00 210 ASN C CA 1
ATOM 6875 C C . ASN C 1 210 ? 89.661 37.925 197.886 1.00 94.18 210 ASN C C 1
ATOM 6876 O O . ASN C 1 210 ? 89.306 37.882 199.067 1.00 94.16 210 ASN C O 1
ATOM 6881 N N . ILE C 1 211 ? 89.780 36.842 197.121 1.00 94.39 211 ILE C N 1
ATOM 6882 C CA . ILE C 1 211 ? 89.514 35.500 197.630 1.00 94.84 211 ILE C CA 1
ATOM 6883 C C . ILE C 1 211 ? 90.751 34.962 198.353 1.00 95.41 211 ILE C C 1
ATOM 6884 O O . ILE C 1 211 ? 90.635 34.267 199.366 1.00 95.49 211 ILE C O 1
ATOM 6889 N N . LEU C 1 212 ? 91.931 35.283 197.826 1.00 96.08 212 LEU C N 1
ATOM 6890 C CA . LEU C 1 212 ? 93.194 34.864 198.433 1.00 96.50 212 LEU C CA 1
ATOM 6891 C C . LEU C 1 212 ? 93.315 35.525 199.804 1.00 96.94 212 LEU C C 1
ATOM 6892 O O . LEU C 1 212 ? 93.704 34.887 200.782 1.00 96.84 212 LEU C O 1
ATOM 6897 N N . GLN C 1 213 ? 92.967 36.809 199.854 1.00 97.46 213 GLN C N 1
ATOM 6898 C CA . GLN C 1 213 ? 93.022 37.607 201.075 1.00 98.01 213 GLN C CA 1
ATOM 6899 C C . GLN C 1 213 ? 91.995 37.137 202.103 1.00 98.27 213 GLN C C 1
ATOM 6900 O O . GLN C 1 213 ? 92.359 36.696 203.194 1.00 98.41 213 GLN C O 1
ATOM 6906 N N . ALA C 1 214 ? 90.715 37.240 201.751 1.00 98.32 214 ALA C N 1
ATOM 6907 C CA . ALA C 1 214 ? 89.628 36.829 202.639 1.00 98.25 214 ALA C CA 1
ATOM 6908 C C . ALA C 1 214 ? 89.834 35.423 203.218 1.00 98.34 214 ALA C C 1
ATOM 6909 O O . ALA C 1 214 ? 89.477 35.163 204.370 1.00 97.83 214 ALA C O 1
ATOM 6911 N N . ALA C 1 215 ? 90.404 34.525 202.414 1.00 98.54 215 ALA C N 1
ATOM 6912 C CA . ALA C 1 215 ? 90.668 33.149 202.843 1.00 98.87 215 ALA C CA 1
ATOM 6913 C C . ALA C 1 215 ? 91.889 33.094 203.774 1.00 99.08 215 ALA C C 1
ATOM 6914 O O . ALA C 1 215 ? 92.064 32.139 204.548 1.00 98.59 215 ALA C O 1
ATOM 6916 N N . ALA C 1 216 ? 92.734 34.119 203.684 1.00 99.10 216 ALA C N 1
ATOM 6917 C CA . ALA C 1 216 ? 93.920 34.220 204.525 1.00 99.00 216 ALA C CA 1
ATOM 6918 C C . ALA C 1 216 ? 93.535 35.058 205.739 1.00 99.43 216 ALA C C 1
ATOM 6919 O O . ALA C 1 216 ? 94.276 35.118 206.725 1.00 99.79 216 ALA C O 1
ATOM 6921 N N . ALA C 1 217 ? 92.366 35.698 205.654 1.00 99.57 217 ALA C N 1
ATOM 6922 C CA . ALA C 1 217 ? 91.845 36.536 206.736 1.00 99.50 217 ALA C CA 1
ATOM 6923 C C . ALA C 1 217 ? 91.396 35.649 207.893 1.00 99.46 217 ALA C C 1
ATOM 6924 O O . ALA C 1 217 ? 90.822 36.128 208.877 1.00 99.28 217 ALA C O 1
ATOM 6926 N N . LEU C 1 218 ? 91.653 34.351 207.745 1.00 99.21 218 LEU C N 1
ATOM 6927 C CA . LEU C 1 218 ? 91.321 33.353 208.755 1.00 99.01 218 LEU C CA 1
ATOM 6928 C C . LEU C 1 218 ? 92.646 32.764 209.241 1.00 99.30 218 LEU C C 1
ATOM 6929 O O . LEU C 1 218 ? 92.741 32.263 210.365 1.00 99.76 218 LEU C O 1
ATOM 6934 N N . ASP C 1 219 ? 93.661 32.839 208.378 1.00 98.90 219 ASP C N 1
ATOM 6935 C CA . ASP C 1 219 ? 95.005 32.344 208.668 1.00 98.60 219 ASP C CA 1
ATOM 6936 C C . ASP C 1 219 ? 95.806 32.233 207.373 1.00 98.94 219 ASP C C 1
ATOM 6937 O O . ASP C 1 219 ? 95.259 31.880 206.326 1.00 98.90 219 ASP C O 1
ATOM 6942 N N . LYS C 1 220 ? 97.101 32.533 207.456 1.00 99.34 220 LYS C N 1
ATOM 6943 C CA . LYS C 1 220 ? 97.995 32.481 206.301 1.00 99.61 220 LYS C CA 1
ATOM 6944 C C . LYS C 1 220 ? 97.838 31.182 205.509 1.00 100.04 220 LYS C C 1
ATOM 6945 O O . LYS C 1 220 ? 98.080 31.150 204.300 1.00 99.92 220 LYS C O 1
ATOM 6951 N N . LYS C 1 221 ? 97.437 30.113 206.192 1.00 100.54 221 LYS C N 1
ATOM 6952 C CA . LYS C 1 221 ? 97.253 28.823 205.533 1.00 101.17 221 LYS C CA 1
ATOM 6953 C C . LYS C 1 221 ? 95.984 28.856 204.663 1.00 101.56 221 LYS C C 1
ATOM 6954 O O . LYS C 1 221 ? 94.860 28.949 205.174 1.00 101.71 221 LYS C O 1
ATOM 6960 N N . ILE C 1 222 ? 96.170 28.790 203.348 1.00 101.47 222 ILE C N 1
ATOM 6961 C CA . ILE C 1 222 ? 95.049 28.819 202.415 1.00 101.39 222 ILE C CA 1
ATOM 6962 C C . ILE C 1 222 ? 94.600 27.404 202.062 1.00 101.38 222 ILE C C 1
ATOM 6963 O O . ILE C 1 222 ? 95.252 26.712 201.278 1.00 101.37 222 ILE C O 1
ATOM 6968 N N . THR C 1 223 ? 93.481 26.982 202.643 1.00 101.60 223 THR C N 1
ATOM 6969 C CA . THR C 1 223 ? 92.939 25.646 202.399 1.00 101.50 223 THR C CA 1
ATOM 6970 C C . THR C 1 223 ? 91.758 25.705 201.429 1.00 101.64 223 THR C C 1
ATOM 6971 O O . THR C 1 223 ? 91.045 26.713 201.365 1.00 101.46 223 THR C O 1
ATOM 6975 N N . ASP C 1 224 ? 91.556 24.621 200.682 1.00 101.60 224 ASP C N 1
ATOM 6976 C CA . ASP C 1 224 ? 90.462 24.550 199.719 1.00 101.82 224 ASP C CA 1
ATOM 6977 C C . ASP C 1 224 ? 89.126 24.822 200.405 1.00 101.97 224 ASP C C 1
ATOM 6978 O O . ASP C 1 224 ? 88.164 25.243 199.761 1.00 101.89 224 ASP C O 1
ATOM 6983 N N . GLU C 1 225 ? 89.076 24.586 201.713 1.00 102.31 225 GLU C N 1
ATOM 6984 C CA . GLU C 1 225 ? 87.865 24.823 202.492 1.00 102.68 225 GLU C CA 1
ATOM 6985 C C . GLU C 1 225 ? 87.677 26.318 202.770 1.00 102.39 225 GLU C C 1
ATOM 6986 O O . GLU C 1 225 ? 86.607 26.877 202.519 1.00 102.05 225 GLU C O 1
ATOM 6992 N N . ASN C 1 226 ? 88.722 26.957 203.291 1.00 102.12 226 ASN C N 1
ATOM 6993 C CA . ASN C 1 226 ? 88.679 28.385 203.603 1.00 101.70 226 ASN C CA 1
ATOM 6994 C C . ASN C 1 226 ? 88.272 29.193 202.367 1.00 101.14 226 ASN C C 1
ATOM 6995 O O . ASN C 1 226 ? 87.626 30.241 202.476 1.00 100.94 226 ASN C O 1
ATOM 7000 N N . VAL C 1 227 ? 88.664 28.694 201.195 1.00 100.03 227 VAL C N 1
ATOM 7001 C CA . VAL C 1 227 ? 88.357 29.346 199.927 1.00 98.54 227 VAL C CA 1
ATOM 7002 C C . VAL C 1 227 ? 86.852 29.345 199.671 1.00 97.35 227 VAL C C 1
ATOM 7003 O O . VAL C 1 227 ? 86.198 30.379 199.797 1.00 97.36 227 VAL C O 1
ATOM 7007 N N . PHE C 1 228 ? 86.305 28.184 199.320 1.00 95.86 228 PHE C N 1
ATOM 7008 C CA . PHE C 1 228 ? 84.874 28.069 199.051 1.00 94.30 228 PHE C CA 1
ATOM 7009 C C . PHE C 1 228 ? 84.043 28.668 200.181 1.00 94.09 228 PHE C C 1
ATOM 7010 O O . PHE C 1 228 ? 82.973 29.232 199.943 1.00 94.04 228 PHE C O 1
ATOM 7018 N N . MET C 1 229 ? 84.544 28.545 201.408 1.00 93.94 229 MET C N 1
ATOM 7019 C CA . MET C 1 229 ? 83.851 29.063 202.584 1.00 93.71 229 MET C CA 1
ATOM 7020 C C . MET C 1 229 ? 83.623 30.568 202.460 1.00 93.31 229 MET C C 1
ATOM 7021 O O . MET C 1 229 ? 82.478 31.022 202.380 1.00 93.21 229 MET C O 1
ATOM 7026 N N . VAL C 1 230 ? 84.711 31.334 202.431 1.00 92.72 230 VAL C N 1
ATOM 7027 C CA . VAL C 1 230 ? 84.618 32.789 202.322 1.00 91.97 230 VAL C CA 1
ATOM 7028 C C . VAL C 1 230 ? 83.710 33.217 201.168 1.00 91.26 230 VAL C C 1
ATOM 7029 O O . VAL C 1 230 ? 82.811 34.040 201.346 1.00 91.32 230 VAL C O 1
ATOM 7033 N N . ALA C 1 231 ? 83.943 32.642 199.992 1.00 90.69 231 ALA C N 1
ATOM 7034 C CA . ALA C 1 231 ? 83.159 32.955 198.801 1.00 90.04 231 ALA C CA 1
ATOM 7035 C C . ALA C 1 231 ? 81.758 32.357 198.888 1.00 89.49 231 ALA C C 1
ATOM 7036 O O . ALA C 1 231 ? 81.406 31.721 199.884 1.00 89.75 231 ALA C O 1
ATOM 7038 N N . SER C 1 232 ? 80.964 32.559 197.840 1.00 88.69 232 SER C N 1
ATOM 7039 C CA . SER C 1 232 ? 79.601 32.033 197.801 1.00 88.55 232 SER C CA 1
ATOM 7040 C C . SER C 1 232 ? 79.549 30.640 197.181 1.00 88.17 232 SER C C 1
ATOM 7041 O O . SER C 1 232 ? 78.919 29.728 197.723 1.00 87.89 232 SER C O 1
ATOM 7044 N N . ARG C 1 233 ? 80.216 30.495 196.037 1.00 87.93 233 ARG C N 1
ATOM 7045 C CA . ARG C 1 233 ? 80.267 29.235 195.299 1.00 87.16 233 ARG C CA 1
ATOM 7046 C C . ARG C 1 233 ? 80.393 28.038 196.244 1.00 85.87 233 ARG C C 1
ATOM 7047 O O . ARG C 1 233 ? 81.144 28.077 197.223 1.00 85.76 233 ARG C O 1
ATOM 7055 N N . ALA C 1 234 ? 79.646 26.979 195.950 1.00 84.01 234 ALA C N 1
ATOM 7056 C CA . ALA C 1 234 ? 79.673 25.777 196.770 1.00 82.29 234 ALA C CA 1
ATOM 7057 C C . ALA C 1 234 ? 80.810 24.850 196.351 1.00 81.19 234 ALA C C 1
ATOM 7058 O O . ALA C 1 234 ? 81.536 25.127 195.398 1.00 81.16 234 ALA C O 1
ATOM 7060 N N . ARG C 1 235 ? 80.956 23.743 197.067 1.00 79.69 235 ARG C N 1
ATOM 7061 C CA . ARG C 1 235 ? 82.008 22.780 196.779 1.00 78.15 235 ARG C CA 1
ATOM 7062 C C . ARG C 1 235 ? 81.749 22.041 195.470 1.00 75.79 235 ARG C C 1
ATOM 7063 O O . ARG C 1 235 ? 80.882 21.175 195.399 1.00 76.08 235 ARG C O 1
ATOM 7071 N N . PRO C 1 236 ? 82.514 22.366 194.418 1.00 73.42 236 PRO C N 1
ATOM 7072 C CA . PRO C 1 236 ? 82.389 21.749 193.093 1.00 71.62 236 PRO C CA 1
ATOM 7073 C C . PRO C 1 236 ? 82.173 20.241 193.170 1.00 70.51 236 PRO C C 1
ATOM 7074 O O . PRO C 1 236 ? 81.488 19.645 192.330 1.00 69.63 236 PRO C O 1
ATOM 7078 N N . GLU C 1 237 ? 82.780 19.637 194.188 1.00 69.82 237 GLU C N 1
ATOM 7079 C CA . GLU C 1 237 ? 82.702 18.198 194.419 1.00 68.57 237 GLU C CA 1
ATOM 7080 C C . GLU C 1 237 ? 81.283 17.804 194.796 1.00 66.17 237 GLU C C 1
ATOM 7081 O O . GLU C 1 237 ? 80.791 16.749 194.395 1.00 65.01 237 GLU C O 1
ATOM 7087 N N . ASP C 1 238 ? 80.636 18.664 195.574 1.00 64.09 238 ASP C N 1
ATOM 7088 C CA . ASP C 1 238 ? 79.261 18.435 195.999 1.00 62.21 238 ASP C CA 1
ATOM 7089 C C . ASP C 1 238 ? 78.340 18.481 194.774 1.00 60.02 238 ASP C C 1
ATOM 7090 O O . ASP C 1 238 ? 77.659 17.493 194.464 1.00 59.14 238 ASP C O 1
ATOM 7095 N N . ILE C 1 239 ? 78.334 19.624 194.081 1.00 57.03 239 ILE C N 1
ATOM 7096 C CA . ILE C 1 239 ? 77.528 19.795 192.873 1.00 53.70 239 ILE C CA 1
ATOM 7097 C C . ILE C 1 239 ? 77.722 18.591 191.953 1.00 52.71 239 ILE C C 1
ATOM 7098 O O . ILE C 1 239 ? 76.759 18.036 191.421 1.00 52.23 239 ILE C O 1
ATOM 7103 N N . ARG C 1 240 ? 78.975 18.185 191.785 1.00 51.70 240 ARG C N 1
ATOM 7104 C CA . ARG C 1 240 ? 79.307 17.065 190.921 1.00 51.60 240 ARG C CA 1
ATOM 7105 C C . ARG C 1 240 ? 78.740 15.743 191.430 1.00 50.01 240 ARG C C 1
ATOM 7106 O O . ARG C 1 240 ? 78.270 14.919 190.651 1.00 48.62 240 ARG C O 1
ATOM 7114 N N . GLU C 1 241 ? 78.779 15.548 192.744 1.00 49.96 241 GLU C N 1
ATOM 7115 C CA . GLU C 1 241 ? 78.253 14.327 193.358 1.00 48.75 241 GLU C CA 1
ATOM 7116 C C . GLU C 1 241 ? 76.738 14.281 193.115 1.00 47.43 241 GLU C C 1
ATOM 7117 O O . GLU C 1 241 ? 76.212 13.308 192.556 1.00 45.85 241 GLU C O 1
ATOM 7123 N N . MET C 1 242 ? 76.056 15.351 193.525 1.00 45.52 242 MET C N 1
ATOM 7124 C CA . MET C 1 242 ? 74.615 15.491 193.348 1.00 44.08 242 MET C CA 1
ATOM 7125 C C . MET C 1 242 ? 74.159 15.062 191.959 1.00 43.92 242 MET C C 1
ATOM 7126 O O . MET C 1 242 ? 73.185 14.324 191.819 1.00 43.84 242 MET C O 1
ATOM 7131 N N . MET C 1 243 ? 74.860 15.531 190.930 1.00 44.08 243 MET C N 1
ATOM 7132 C CA . MET C 1 243 ? 74.502 15.182 189.559 1.00 44.46 243 MET C CA 1
ATOM 7133 C C . MET C 1 243 ? 74.751 13.707 189.270 1.00 44.40 243 MET C C 1
ATOM 7134 O O . MET C 1 243 ? 73.933 13.051 188.620 1.00 42.90 243 MET C O 1
ATOM 7139 N N . LEU C 1 244 ? 75.884 13.188 189.742 1.00 44.81 244 LEU C N 1
ATOM 7140 C CA . LEU C 1 244 ? 76.196 11.779 189.526 1.00 44.98 244 LEU C CA 1
ATOM 7141 C C . LEU C 1 244 ? 75.137 10.920 190.228 1.00 45.67 244 LEU C C 1
ATOM 7142 O O . LEU C 1 244 ? 74.647 9.942 189.644 1.00 44.45 244 LEU C O 1
ATOM 7147 N N . LEU C 1 245 ? 74.786 11.283 191.468 1.00 45.19 245 LEU C N 1
ATOM 7148 C CA . LEU C 1 245 ? 73.743 10.559 192.200 1.00 45.73 245 LEU C CA 1
ATOM 7149 C C . LEU C 1 245 ? 72.530 10.508 191.276 1.00 47.26 245 LEU C C 1
ATOM 7150 O O . LEU C 1 245 ? 72.023 9.431 190.939 1.00 47.58 245 LEU C O 1
ATOM 7155 N N . ALA C 1 246 ? 72.083 11.694 190.863 1.00 48.35 246 ALA C N 1
ATOM 7156 C CA . ALA C 1 246 ? 70.934 11.838 189.982 1.00 49.02 246 ALA C CA 1
ATOM 7157 C C . ALA C 1 246 ? 71.087 10.998 188.730 1.00 50.18 246 ALA C C 1
ATOM 7158 O O . ALA C 1 246 ? 70.181 10.256 188.354 1.00 50.18 246 ALA C O 1
ATOM 7160 N N . LEU C 1 247 ? 72.242 11.114 188.084 1.00 51.91 247 LEU C N 1
ATOM 7161 C CA . LEU C 1 247 ? 72.513 10.368 186.858 1.00 53.01 247 LEU C CA 1
ATOM 7162 C C . LEU C 1 247 ? 72.573 8.868 187.107 1.00 54.23 247 LEU C C 1
ATOM 7163 O O . LEU C 1 247 ? 72.096 8.075 186.290 1.00 53.34 247 LEU C O 1
ATOM 7168 N N . LYS C 1 248 ? 73.163 8.497 188.244 1.00 55.93 248 LYS C N 1
ATOM 7169 C CA . LYS C 1 248 ? 73.313 7.099 188.644 1.00 57.30 248 LYS C CA 1
ATOM 7170 C C . LYS C 1 248 ? 71.937 6.448 188.810 1.00 57.20 248 LYS C C 1
ATOM 7171 O O . LYS C 1 248 ? 71.811 5.221 188.785 1.00 57.75 248 LYS C O 1
ATOM 7177 N N . GLY C 1 249 ? 70.911 7.278 188.985 1.00 56.05 249 GLY C N 1
ATOM 7178 C CA . GLY C 1 249 ? 69.562 6.767 189.136 1.00 53.81 249 GLY C CA 1
ATOM 7179 C C . GLY C 1 249 ? 68.991 6.973 190.524 1.00 53.45 249 GLY C C 1
ATOM 7180 O O . GLY C 1 249 ? 67.854 6.580 190.795 1.00 53.12 249 GLY C O 1
ATOM 7181 N N . ASN C 1 250 ? 69.769 7.597 191.405 1.00 52.69 250 ASN C N 1
ATOM 7182 C CA . ASN C 1 250 ? 69.318 7.826 192.771 1.00 51.75 250 ASN C CA 1
ATOM 7183 C C . ASN C 1 250 ? 68.802 9.248 192.962 1.00 49.86 250 ASN C C 1
ATOM 7184 O O . ASN C 1 250 ? 69.470 10.111 193.547 1.00 48.49 250 ASN C O 1
ATOM 7189 N N . PHE C 1 251 ? 67.592 9.472 192.459 1.00 48.00 251 PHE C N 1
ATOM 7190 C CA . PHE C 1 251 ? 66.935 10.769 192.545 1.00 45.94 251 PHE C CA 1
ATOM 7191 C C . PHE C 1 251 ? 66.739 11.220 193.979 1.00 44.43 251 PHE C C 1
ATOM 7192 O O . PHE C 1 251 ? 66.941 12.380 194.306 1.00 44.75 251 PHE C O 1
ATOM 7200 N N . LEU C 1 252 ? 66.334 10.292 194.831 1.00 44.14 252 LEU C N 1
ATOM 7201 C CA . LEU C 1 252 ? 66.086 10.599 196.231 1.00 43.35 252 LEU C CA 1
ATOM 7202 C C . LEU C 1 252 ? 67.306 11.137 196.963 1.00 42.65 252 LEU C C 1
ATOM 7203 O O . LEU C 1 252 ? 67.230 12.161 197.650 1.00 40.52 252 LEU C O 1
ATOM 7208 N N . LYS C 1 253 ? 68.434 10.455 196.823 1.00 42.92 253 LYS C N 1
ATOM 7209 C CA . LYS C 1 253 ? 69.619 10.920 197.506 1.00 45.02 253 LYS C CA 1
ATOM 7210 C C . LYS C 1 253 ? 70.097 12.246 196.929 1.00 45.06 253 LYS C C 1
ATOM 7211 O O . LYS C 1 253 ? 70.473 13.150 197.680 1.00 45.36 253 LYS C O 1
ATOM 7217 N N . ALA C 1 254 ? 70.079 12.368 195.601 1.00 44.21 254 ALA C N 1
ATOM 7218 C CA . ALA C 1 254 ? 70.495 13.609 194.946 1.00 43.25 254 ALA C CA 1
ATOM 7219 C C . ALA C 1 254 ? 69.670 14.758 195.503 1.00 43.16 254 ALA C C 1
ATOM 7220 O O . ALA C 1 254 ? 70.221 15.778 195.926 1.00 42.29 254 ALA C O 1
ATOM 7222 N N . ARG C 1 255 ? 68.347 14.575 195.496 1.00 43.56 255 ARG C N 1
ATOM 7223 C CA . ARG C 1 255 ? 67.401 15.564 196.005 1.00 45.07 255 ARG C CA 1
ATOM 7224 C C . ARG C 1 255 ? 67.872 15.955 197.390 1.00 47.71 255 ARG C C 1
ATOM 7225 O O . ARG C 1 255 ? 67.819 17.122 197.781 1.00 47.37 255 ARG C O 1
ATOM 7233 N N . GLU C 1 256 ? 68.348 14.950 198.122 1.00 51.36 256 GLU C N 1
ATOM 7234 C CA . GLU C 1 256 ? 68.847 15.126 199.480 1.00 53.18 256 GLU C CA 1
ATOM 7235 C C . GLU C 1 256 ? 70.074 16.032 199.477 1.00 53.67 256 GLU C C 1
ATOM 7236 O O . GLU C 1 256 ? 70.103 17.057 200.167 1.00 53.71 256 GLU C O 1
ATOM 7242 N N . LYS C 1 257 ? 71.078 15.658 198.687 1.00 53.91 257 LYS C N 1
ATOM 7243 C CA . LYS C 1 257 ? 72.302 16.440 198.601 1.00 55.09 257 LYS C CA 1
ATOM 7244 C C . LYS C 1 257 ? 72.021 17.883 198.201 1.00 55.60 257 LYS C C 1
ATOM 7245 O O . LYS C 1 257 ? 72.636 18.804 198.740 1.00 54.71 257 LYS C O 1
ATOM 7251 N N . LEU C 1 258 ? 71.096 18.077 197.257 1.00 55.97 258 LEU C N 1
ATOM 7252 C CA . LEU C 1 258 ? 70.730 19.420 196.802 1.00 56.22 258 LEU C CA 1
ATOM 7253 C C . LEU C 1 258 ? 70.308 20.262 197.984 1.00 57.01 258 LEU C C 1
ATOM 7254 O O . LEU C 1 258 ? 70.837 21.348 198.205 1.00 56.43 258 LEU C O 1
ATOM 7259 N N . ARG C 1 259 ? 69.336 19.754 198.732 1.00 59.33 259 ARG C N 1
ATOM 7260 C CA . ARG C 1 259 ? 68.842 20.448 199.910 1.00 62.50 259 ARG C CA 1
ATOM 7261 C C . ARG C 1 259 ? 70.045 20.849 200.752 1.00 63.26 259 ARG C C 1
ATOM 7262 O O . ARG C 1 259 ? 70.144 21.988 201.196 1.00 62.67 259 ARG C O 1
ATOM 7270 N N . GLU C 1 260 ? 70.959 19.905 200.964 1.00 64.77 260 GLU C N 1
ATOM 7271 C CA . GLU C 1 260 ? 72.166 20.180 201.741 1.00 67.20 260 GLU C CA 1
ATOM 7272 C C . GLU C 1 260 ? 72.733 21.512 201.275 1.00 67.29 260 GLU C C 1
ATOM 7273 O O . GLU C 1 260 ? 72.635 22.528 201.962 1.00 67.14 260 GLU C O 1
ATOM 7279 N N . ILE C 1 261 ? 73.323 21.472 200.085 1.00 67.84 261 ILE C N 1
ATOM 7280 C CA . ILE C 1 261 ? 73.932 22.621 199.428 1.00 67.57 261 ILE C CA 1
ATOM 7281 C C . ILE C 1 261 ? 73.157 23.901 199.696 1.00 68.54 261 ILE C C 1
ATOM 7282 O O . ILE C 1 261 ? 73.709 24.872 200.211 1.00 68.64 261 ILE C O 1
ATOM 7287 N N . LEU C 1 262 ? 71.878 23.902 199.341 1.00 69.46 262 LEU C N 1
ATOM 7288 C CA . LEU C 1 262 ? 71.046 25.074 199.563 1.00 71.60 262 LEU C CA 1
ATOM 7289 C C . LEU C 1 262 ? 71.000 25.406 201.050 1.00 72.79 262 LEU C C 1
ATOM 7290 O O . LEU C 1 262 ? 71.210 26.553 201.443 1.00 72.93 262 LEU C O 1
ATOM 7295 N N . LEU C 1 263 ? 70.723 24.397 201.871 1.00 74.28 263 LEU C N 1
ATOM 7296 C CA . LEU C 1 263 ? 70.646 24.580 203.316 1.00 75.73 263 LEU C CA 1
ATOM 7297 C C . LEU C 1 263 ? 71.960 25.143 203.832 1.00 76.20 263 LEU C C 1
ATOM 7298 O O . LEU C 1 263 ? 71.979 25.992 204.722 1.00 76.27 263 LEU C O 1
ATOM 7303 N N . LYS C 1 264 ? 73.059 24.665 203.260 1.00 76.67 264 LYS C N 1
ATOM 7304 C CA . LYS C 1 264 ? 74.382 25.122 203.656 1.00 77.40 264 LYS C CA 1
ATOM 7305 C C . LYS C 1 264 ? 74.652 26.520 203.099 1.00 77.53 264 LYS C C 1
ATOM 7306 O O . LYS C 1 264 ? 74.372 27.536 203.743 1.00 77.27 264 LYS C O 1
ATOM 7312 N N . GLN C 1 265 ? 75.193 26.545 201.885 1.00 77.44 265 GLN C N 1
ATOM 7313 C CA . GLN C 1 265 ? 75.550 27.774 201.189 1.00 76.86 265 GLN C CA 1
ATOM 7314 C C . GLN C 1 265 ? 74.414 28.788 201.077 1.00 76.46 265 GLN C C 1
ATOM 7315 O O . GLN C 1 265 ? 74.661 29.986 200.958 1.00 76.28 265 GLN C O 1
ATOM 7321 N N . GLY C 1 266 ? 73.172 28.317 201.117 1.00 75.91 266 GLY C N 1
ATOM 7322 C CA . GLY C 1 266 ? 72.046 29.226 200.998 1.00 75.63 266 GLY C CA 1
ATOM 7323 C C . GLY C 1 266 ? 72.097 29.925 199.652 1.00 75.57 266 GLY C C 1
ATOM 7324 O O . GLY C 1 266 ? 72.099 31.154 199.578 1.00 76.23 266 GLY C O 1
ATOM 7325 N N . LEU C 1 267 ? 72.133 29.129 198.585 1.00 75.02 267 LEU C N 1
ATOM 7326 C CA . LEU C 1 267 ? 72.215 29.638 197.217 1.00 73.25 267 LEU C CA 1
ATOM 7327 C C . LEU C 1 267 ? 70.854 29.754 196.534 1.00 72.45 267 LEU C C 1
ATOM 7328 O O . LEU C 1 267 ? 69.830 29.353 197.092 1.00 72.62 267 LEU C O 1
ATOM 7333 N N . SER C 1 268 ? 70.856 30.294 195.317 1.00 70.91 268 SER C N 1
ATOM 7334 C CA . SER C 1 268 ? 69.626 30.467 194.551 1.00 69.30 268 SER C CA 1
ATOM 7335 C C . SER C 1 268 ? 69.520 29.422 193.455 1.00 68.52 268 SER C C 1
ATOM 7336 O O . SER C 1 268 ? 70.487 28.714 193.156 1.00 68.43 268 SER C O 1
ATOM 7339 N N . GLY C 1 269 ? 68.336 29.343 192.853 1.00 67.57 269 GLY C N 1
ATOM 7340 C CA . GLY C 1 269 ? 68.101 28.394 191.783 1.00 66.44 269 GLY C CA 1
ATOM 7341 C C . GLY C 1 269 ? 69.035 28.620 190.611 1.00 65.79 269 GLY C C 1
ATOM 7342 O O . GLY C 1 269 ? 69.407 27.677 189.915 1.00 66.67 269 GLY C O 1
ATOM 7343 N N . GLU C 1 270 ? 69.422 29.870 190.386 1.00 64.61 270 GLU C N 1
ATOM 7344 C CA . GLU C 1 270 ? 70.319 30.180 189.287 1.00 63.58 270 GLU C CA 1
ATOM 7345 C C . GLU C 1 270 ? 71.796 29.916 189.576 1.00 62.12 270 GLU C C 1
ATOM 7346 O O . GLU C 1 270 ? 72.521 29.447 188.700 1.00 61.50 270 GLU C O 1
ATOM 7352 N N . ASP C 1 271 ? 72.243 30.214 190.794 1.00 60.64 271 ASP C N 1
ATOM 7353 C CA . ASP C 1 271 ? 73.636 29.975 191.166 1.00 58.39 271 ASP C CA 1
ATOM 7354 C C . ASP C 1 271 ? 73.901 28.490 191.028 1.00 56.41 271 ASP C C 1
ATOM 7355 O O . ASP C 1 271 ? 74.813 28.069 190.315 1.00 56.86 271 ASP C O 1
ATOM 7360 N N . VAL C 1 272 ? 73.091 27.699 191.719 1.00 53.39 272 VAL C N 1
ATOM 7361 C CA . VAL C 1 272 ? 73.218 26.253 191.668 1.00 50.63 272 VAL C CA 1
ATOM 7362 C C . VAL C 1 272 ? 73.211 25.838 190.208 1.00 48.95 272 VAL C C 1
ATOM 7363 O O . VAL C 1 272 ? 73.999 24.997 189.775 1.00 48.77 272 VAL C O 1
ATOM 7367 N N . LEU C 1 273 ? 72.313 26.461 189.456 1.00 47.31 273 LEU C N 1
ATOM 7368 C CA . LEU C 1 273 ? 72.139 26.174 188.041 1.00 46.15 273 LEU C CA 1
ATOM 7369 C C . LEU C 1 273 ? 73.384 26.441 187.187 1.00 44.67 273 LEU C C 1
ATOM 7370 O O . LEU C 1 273 ? 73.719 25.649 186.303 1.00 43.21 273 LEU C O 1
ATOM 7375 N N . VAL C 1 274 ? 74.063 27.554 187.443 1.00 43.31 274 VAL C N 1
ATOM 7376 C CA . VAL C 1 274 ? 75.278 27.869 186.702 1.00 42.75 274 VAL C CA 1
ATOM 7377 C C . VAL C 1 274 ? 76.338 26.832 187.087 1.00 42.33 274 VAL C C 1
ATOM 7378 O O . VAL C 1 274 ? 77.011 26.264 186.224 1.00 42.49 274 VAL C O 1
ATOM 7382 N N . GLN C 1 275 ? 76.471 26.587 188.387 1.00 40.70 275 GLN C N 1
ATOM 7383 C CA . GLN C 1 275 ? 77.435 25.619 188.876 1.00 39.43 275 GLN C CA 1
ATOM 7384 C C . GLN C 1 275 ? 77.227 24.262 188.220 1.00 38.25 275 GLN C C 1
ATOM 7385 O O . GLN C 1 275 ? 78.190 23.589 187.842 1.00 37.06 275 GLN C O 1
ATOM 7391 N N . MET C 1 276 ? 75.977 23.851 188.080 1.00 36.76 276 MET C N 1
ATOM 7392 C CA . MET C 1 276 ? 75.732 22.578 187.437 1.00 36.74 276 MET C CA 1
ATOM 7393 C C . MET C 1 276 ? 76.274 22.690 186.026 1.00 36.55 276 MET C C 1
ATOM 7394 O O . MET C 1 276 ? 77.043 21.841 185.588 1.00 36.78 276 MET C O 1
ATOM 7399 N N . HIS C 1 277 ? 75.893 23.761 185.334 1.00 37.21 277 HIS C N 1
ATOM 7400 C CA . HIS C 1 277 ? 76.324 24.021 183.961 1.00 37.41 277 HIS C CA 1
ATOM 7401 C C . HIS C 1 277 ? 77.823 23.825 183.816 1.00 38.57 277 HIS C C 1
ATOM 7402 O O . HIS C 1 277 ? 78.289 23.179 182.884 1.00 37.61 277 HIS C O 1
ATOM 7409 N N . LYS C 1 278 ? 78.572 24.380 184.761 1.00 40.47 278 LYS C N 1
ATOM 7410 C CA . LYS C 1 278 ? 80.023 24.282 184.757 1.00 41.99 278 LYS C CA 1
ATOM 7411 C C . LYS C 1 278 ? 80.579 22.862 184.941 1.00 43.14 278 LYS C C 1
ATOM 7412 O O . LYS C 1 278 ? 81.500 22.463 184.225 1.00 43.28 278 LYS C O 1
ATOM 7418 N N . GLU C 1 279 ? 80.026 22.098 185.882 1.00 43.97 279 GLU C N 1
ATOM 7419 C CA . GLU C 1 279 ? 80.518 20.747 186.134 1.00 44.30 279 GLU C CA 1
ATOM 7420 C C . GLU C 1 279 ? 80.049 19.689 185.144 1.00 45.47 279 GLU C C 1
ATOM 7421 O O . GLU C 1 279 ? 80.666 18.632 185.019 1.00 46.12 279 GLU C O 1
ATOM 7427 N N . VAL C 1 280 ? 78.970 19.963 184.427 1.00 45.92 280 VAL C N 1
ATOM 7428 C CA . VAL C 1 280 ? 78.464 18.987 183.474 1.00 46.27 280 VAL C CA 1
ATOM 7429 C C . VAL C 1 280 ? 79.537 18.425 182.547 1.00 47.26 280 VAL C C 1
ATOM 7430 O O . VAL C 1 280 ? 79.579 17.222 182.300 1.00 48.37 280 VAL C O 1
ATOM 7434 N N . PHE C 1 281 ? 80.412 19.288 182.043 1.00 48.11 281 PHE C N 1
ATOM 7435 C CA . PHE C 1 281 ? 81.453 18.845 181.120 1.00 49.49 281 PHE C CA 1
ATOM 7436 C C . PHE C 1 281 ? 82.644 18.199 181.833 1.00 49.76 281 PHE C C 1
ATOM 7437 O O . PHE C 1 281 ? 83.433 17.472 181.224 1.00 48.36 281 PHE C O 1
ATOM 7445 N N . ASN C 1 282 ? 82.726 18.466 183.136 1.00 50.19 282 ASN C N 1
ATOM 7446 C CA . ASN C 1 282 ? 83.742 17.919 184.032 1.00 49.94 282 ASN C CA 1
ATOM 7447 C C . ASN C 1 282 ? 83.191 16.635 184.672 1.00 49.33 282 ASN C C 1
ATOM 7448 O O . ASN C 1 282 ? 83.423 16.385 185.855 1.00 49.88 282 ASN C O 1
ATOM 7453 N N . LEU C 1 283 ? 82.457 15.837 183.895 1.00 48.19 283 LEU C N 1
ATOM 7454 C CA . LEU C 1 283 ? 81.862 14.600 184.398 1.00 47.49 283 LEU C CA 1
ATOM 7455 C C . LEU C 1 283 ? 82.255 13.355 183.630 1.00 47.04 283 LEU C C 1
ATOM 7456 O O . LEU C 1 283 ? 82.306 13.350 182.403 1.00 46.79 283 LEU C O 1
ATOM 7461 N N . PRO C 1 284 ? 82.515 12.266 184.363 1.00 47.51 284 PRO C N 1
ATOM 7462 C CA . PRO C 1 284 ? 82.908 10.944 183.873 1.00 47.26 284 PRO C CA 1
ATOM 7463 C C . PRO C 1 284 ? 81.919 10.293 182.912 1.00 48.45 284 PRO C C 1
ATOM 7464 O O . PRO C 1 284 ? 81.985 9.080 182.687 1.00 50.05 284 PRO C O 1
ATOM 7468 N N . ILE C 1 285 ? 81.008 11.068 182.333 1.00 48.13 285 ILE C N 1
ATOM 7469 C CA . ILE C 1 285 ? 80.034 10.461 181.430 1.00 48.08 285 ILE C CA 1
ATOM 7470 C C . ILE C 1 285 ? 80.364 10.626 179.964 1.00 47.65 285 ILE C C 1
ATOM 7471 O O . ILE C 1 285 ? 81.114 11.521 179.583 1.00 47.17 285 ILE C O 1
ATOM 7476 N N . GLU C 1 286 ? 79.799 9.747 179.144 1.00 48.03 286 GLU C N 1
ATOM 7477 C CA . GLU C 1 286 ? 80.024 9.815 177.713 1.00 50.46 286 GLU C CA 1
ATOM 7478 C C . GLU C 1 286 ? 79.460 11.125 177.154 1.00 51.11 286 GLU C C 1
ATOM 7479 O O . GLU C 1 286 ? 78.549 11.724 177.722 1.00 51.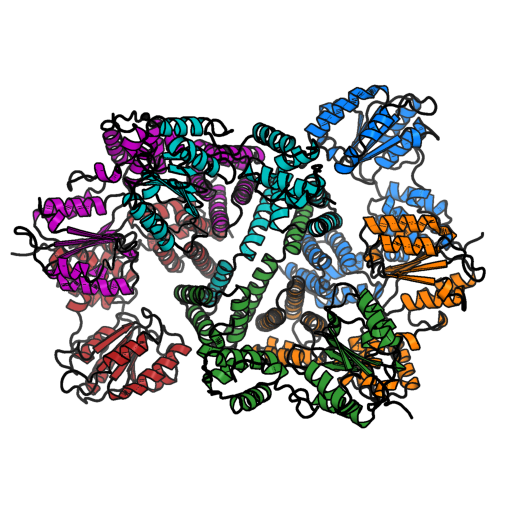64 286 GLU C O 1
ATOM 7485 N N . GLU C 1 287 ? 80.017 11.565 176.035 1.00 51.55 287 GLU C N 1
ATOM 7486 C CA . GLU C 1 287 ? 79.602 12.798 175.389 1.00 50.64 287 GLU C CA 1
ATOM 7487 C C . GLU C 1 287 ? 78.094 12.931 175.136 1.00 49.58 287 GLU C C 1
ATOM 7488 O O . GLU C 1 287 ? 77.489 13.941 175.495 1.00 49.64 287 GLU C O 1
ATOM 7494 N N . PRO C 1 288 ? 77.465 11.912 174.532 1.00 48.22 288 PRO C N 1
ATOM 7495 C CA . PRO C 1 288 ? 76.026 12.005 174.264 1.00 47.55 288 PRO C CA 1
ATOM 7496 C C . PRO C 1 288 ? 75.186 12.409 175.473 1.00 47.68 288 PRO C C 1
ATOM 7497 O O . PRO C 1 288 ? 74.138 13.042 175.325 1.00 49.14 288 PRO C O 1
ATOM 7501 N N . LYS C 1 289 ? 75.632 12.037 176.666 1.00 46.17 289 LYS C N 1
ATOM 7502 C CA . LYS C 1 289 ? 74.900 12.393 177.869 1.00 45.22 289 LYS C CA 1
ATOM 7503 C C . LYS C 1 289 ? 75.060 13.887 178.112 1.00 44.27 289 LYS C C 1
ATOM 7504 O O . LYS C 1 289 ? 74.128 14.559 178.560 1.00 44.17 289 LYS C O 1
ATOM 7510 N N . LYS C 1 290 ? 76.252 14.403 177.825 1.00 42.61 290 LYS C N 1
ATOM 7511 C CA . LYS C 1 290 ? 76.518 15.819 178.021 1.00 39.63 290 LYS C CA 1
ATOM 7512 C C . LYS C 1 290 ? 75.665 16.642 177.045 1.00 37.28 290 LYS C C 1
ATOM 7513 O O . LYS C 1 290 ? 75.291 17.778 177.332 1.00 35.83 290 LYS C O 1
ATOM 7519 N N . VAL C 1 291 ? 75.347 16.059 175.897 1.00 34.34 291 VAL C N 1
ATOM 7520 C CA . VAL C 1 291 ? 74.492 16.735 174.940 1.00 33.27 291 VAL C CA 1
ATOM 7521 C C . VAL C 1 291 ? 73.119 16.949 175.613 1.00 33.44 291 VAL C C 1
ATOM 7522 O O . VAL C 1 291 ? 72.633 18.078 175.733 1.00 33.79 291 VAL C O 1
ATOM 7526 N N . LEU C 1 292 ? 72.518 15.850 176.063 1.00 32.33 292 LEU C N 1
ATOM 7527 C CA . LEU C 1 292 ? 71.220 15.868 176.725 1.00 30.68 292 LEU C CA 1
ATOM 7528 C C . LEU C 1 292 ? 71.185 16.718 177.996 1.00 30.98 292 LEU C C 1
ATOM 7529 O O . LEU C 1 292 ? 70.189 17.375 178.276 1.00 32.20 292 LEU C O 1
ATOM 7534 N N . LEU C 1 293 ? 72.251 16.704 178.779 1.00 30.61 293 LEU C N 1
ATOM 7535 C CA . LEU C 1 293 ? 72.270 17.519 179.986 1.00 31.19 293 LEU C CA 1
ATOM 7536 C C . LEU C 1 293 ? 72.304 18.989 179.586 1.00 31.45 293 LEU C C 1
ATOM 7537 O O . LEU C 1 293 ? 71.525 19.797 180.082 1.00 31.94 293 LEU C O 1
ATOM 7542 N N . ALA C 1 294 ? 73.232 19.325 178.693 1.00 31.42 294 ALA C N 1
ATOM 7543 C CA . ALA C 1 294 ? 73.391 20.687 178.209 1.00 29.90 294 ALA C CA 1
ATOM 7544 C C . ALA C 1 294 ? 72.034 21.230 177.779 1.00 29.27 294 ALA C C 1
ATOM 7545 O O . ALA C 1 294 ? 71.673 22.362 178.111 1.00 29.81 294 ALA C O 1
ATOM 7547 N N . ASP C 1 295 ? 71.295 20.414 177.032 1.00 26.65 295 ASP C N 1
ATOM 7548 C CA . ASP C 1 295 ? 69.970 20.781 176.561 1.00 25.51 295 ASP C CA 1
ATOM 7549 C C . ASP C 1 295 ? 69.014 20.982 177.734 1.00 26.04 295 ASP C C 1
ATOM 7550 O O . ASP C 1 295 ? 68.262 21.946 177.777 1.00 28.51 295 ASP C O 1
ATOM 7555 N N . LYS C 1 296 ? 69.050 20.059 178.682 1.00 26.12 296 LYS C N 1
ATOM 7556 C CA . LYS C 1 296 ? 68.191 20.118 179.850 1.00 25.23 296 LYS C CA 1
ATOM 7557 C C . LYS C 1 296 ? 68.527 21.280 180.801 1.00 26.02 296 LYS C C 1
ATOM 7558 O O . LYS C 1 296 ? 67.658 21.793 181.503 1.00 25.15 296 LYS C O 1
ATOM 7564 N N . ILE C 1 297 ? 69.787 21.694 180.833 1.00 27.97 297 ILE C N 1
ATOM 7565 C CA . ILE C 1 297 ? 70.174 22.800 181.694 1.00 29.35 297 ILE C CA 1
ATOM 7566 C C . ILE C 1 297 ? 69.590 24.068 181.084 1.00 29.69 297 ILE C C 1
ATOM 7567 O O . ILE C 1 297 ? 68.996 24.899 181.778 1.00 30.38 297 ILE C O 1
ATOM 7572 N N . GLY C 1 298 ? 69.753 24.193 179.771 1.00 29.47 298 GLY C N 1
ATOM 7573 C CA . GLY C 1 298 ? 69.255 25.354 179.062 1.00 28.18 298 GLY C CA 1
ATOM 7574 C C . GLY C 1 298 ? 67.766 25.491 179.242 1.00 26.99 298 GLY C C 1
ATOM 7575 O O . GLY C 1 298 ? 67.276 26.577 179.530 1.00 26.90 298 GLY C O 1
ATOM 7576 N N . GLU C 1 299 ? 67.054 24.381 179.079 1.00 26.02 299 GLU C N 1
ATOM 7577 C CA . GLU C 1 299 ? 65.610 24.361 179.224 1.00 27.26 299 GLU C CA 1
ATOM 7578 C C . GLU C 1 299 ? 65.139 24.916 180.588 1.00 28.46 299 GLU C C 1
ATOM 7579 O O . GLU C 1 299 ? 64.215 25.748 180.653 1.00 28.53 299 GLU C O 1
ATOM 7585 N N . TYR C 1 300 ? 65.774 24.464 181.669 1.00 27.35 300 TYR C N 1
ATOM 7586 C CA . TYR C 1 300 ? 65.401 24.920 182.994 1.00 26.27 300 TYR C CA 1
ATOM 7587 C C . TYR C 1 300 ? 65.874 26.322 183.319 1.00 26.23 300 TYR C C 1
ATOM 7588 O O . TYR C 1 300 ? 65.302 26.979 184.182 1.00 26.31 300 TYR C O 1
ATOM 7597 N N . ASN C 1 301 ? 66.924 26.794 182.656 1.00 26.27 301 ASN C N 1
ATOM 7598 C CA . ASN C 1 301 ? 67.348 28.171 182.900 1.00 24.56 301 ASN C CA 1
ATOM 7599 C C . ASN C 1 301 ? 66.248 29.011 182.251 1.00 23.86 301 ASN C C 1
ATOM 7600 O O . ASN C 1 301 ? 65.883 30.063 182.767 1.00 22.79 301 ASN C O 1
ATOM 7605 N N . PHE C 1 302 ? 65.724 28.533 181.119 1.00 22.81 302 PHE C N 1
ATOM 7606 C CA . PHE C 1 302 ? 64.658 29.242 180.430 1.00 22.87 302 PHE C CA 1
ATOM 7607 C C . PHE C 1 302 ? 63.380 29.279 181.269 1.00 23.20 302 PHE C C 1
ATOM 7608 O O . PHE C 1 302 ? 62.715 30.311 181.350 1.00 23.82 302 PHE C O 1
ATOM 7616 N N . ARG C 1 303 ? 63.041 28.156 181.894 1.00 22.11 303 ARG C N 1
ATOM 7617 C CA . ARG C 1 303 ? 61.861 28.089 182.743 1.00 21.13 303 ARG C CA 1
ATOM 7618 C C . ARG C 1 303 ? 61.966 29.099 183.875 1.00 22.54 303 ARG C C 1
ATOM 7619 O O . ARG C 1 303 ? 61.021 29.834 184.143 1.00 23.77 303 ARG C O 1
ATOM 7627 N N . LEU C 1 304 ? 63.114 29.129 184.545 1.00 24.16 304 LEU C N 1
ATOM 7628 C CA . LEU C 1 304 ? 63.328 30.057 185.650 1.00 25.17 304 LEU C CA 1
ATOM 7629 C C . LEU C 1 304 ? 63.215 31.475 185.144 1.00 26.66 304 LEU C C 1
ATOM 7630 O O . LEU C 1 304 ? 62.530 32.302 185.737 1.00 28.42 304 LEU C O 1
ATOM 7635 N N . VAL C 1 305 ? 63.883 31.751 184.035 1.00 28.39 305 VAL C N 1
ATOM 7636 C CA . VAL C 1 305 ? 63.861 33.083 183.445 1.00 29.66 305 VAL C CA 1
ATOM 7637 C C . VAL C 1 305 ? 62.434 33.514 183.092 1.00 29.74 305 VAL C C 1
ATOM 7638 O O . VAL C 1 305 ? 61.962 34.554 183.553 1.00 28.52 305 VAL C O 1
ATOM 7642 N N . GLU C 1 306 ? 61.759 32.705 182.280 1.00 30.09 306 GLU C N 1
ATOM 7643 C CA . GLU C 1 306 ? 60.391 32.980 181.856 1.00 32.11 306 GLU C CA 1
ATOM 7644 C C . GLU C 1 306 ? 59.480 33.207 183.067 1.00 33.52 306 GLU C C 1
ATOM 7645 O O . GLU C 1 306 ? 58.675 34.141 183.102 1.00 33.11 306 GLU C O 1
ATOM 7651 N N . GLY C 1 307 ? 59.618 32.342 184.065 1.00 34.21 307 GLY C N 1
ATOM 7652 C CA . GLY C 1 307 ? 58.814 32.465 185.261 1.00 33.67 307 GLY C CA 1
ATOM 7653 C C . GLY C 1 307 ? 58.983 33.803 185.951 1.00 34.28 307 GLY C C 1
ATOM 7654 O O . GLY C 1 307 ? 58.037 34.308 186.552 1.00 36.58 307 GLY C O 1
ATOM 7655 N N . ALA C 1 308 ? 60.169 34.391 185.865 1.00 32.69 308 ALA C N 1
ATOM 7656 C CA . ALA C 1 308 ? 60.416 35.667 186.520 1.00 31.59 308 ALA C CA 1
ATOM 7657 C C . ALA C 1 308 ? 60.228 36.898 185.649 1.00 32.19 308 ALA C C 1
ATOM 7658 O O . ALA C 1 308 ? 60.313 38.018 186.153 1.00 33.19 308 ALA C O 1
ATOM 7660 N N . ASN C 1 309 ? 60.001 36.715 184.350 1.00 31.18 309 ASN C N 1
ATOM 7661 C CA . ASN C 1 309 ? 59.810 37.862 183.466 1.00 29.33 309 ASN C CA 1
ATOM 7662 C C . ASN C 1 309 ? 58.335 38.225 183.572 1.00 30.14 309 ASN C C 1
ATOM 7663 O O . ASN C 1 309 ? 57.500 37.744 182.802 1.00 30.19 309 ASN C O 1
ATOM 7668 N N . GLU C 1 310 ? 58.018 39.080 184.533 1.00 30.88 310 GLU C N 1
ATOM 7669 C CA . GLU C 1 310 ? 56.637 39.459 184.766 1.00 33.43 310 GLU C CA 1
ATOM 7670 C C . GLU C 1 310 ? 55.969 40.248 183.630 1.00 33.75 310 GLU C C 1
ATOM 7671 O O . GLU C 1 310 ? 54.749 40.160 183.429 1.00 34.56 310 GLU C O 1
ATOM 7677 N N . ILE C 1 311 ? 56.762 40.985 182.862 1.00 32.78 311 ILE C N 1
ATOM 7678 C CA . ILE C 1 311 ? 56.224 41.733 181.736 1.00 30.85 311 ILE C CA 1
ATOM 7679 C C . ILE C 1 311 ? 55.836 40.777 180.597 1.00 30.45 311 ILE C C 1
ATOM 7680 O O . ILE C 1 311 ? 54.727 40.858 180.073 1.00 30.88 311 ILE C O 1
ATOM 7685 N N . ILE C 1 312 ? 56.730 39.867 180.217 1.00 28.57 312 ILE C N 1
ATOM 7686 C CA . ILE C 1 312 ? 56.407 38.919 179.155 1.00 28.06 312 ILE C CA 1
ATOM 7687 C C . ILE C 1 312 ? 55.166 38.063 179.485 1.00 27.14 312 ILE C C 1
ATOM 7688 O O . ILE C 1 312 ? 54.285 37.886 178.641 1.00 26.88 312 ILE C O 1
ATOM 7693 N N . GLN C 1 313 ? 55.105 37.535 180.705 1.00 25.39 313 GLN C N 1
ATOM 7694 C CA . GLN C 1 313 ? 53.968 36.727 181.140 1.00 25.19 313 GLN C CA 1
ATOM 7695 C C . GLN C 1 313 ? 52.669 37.518 181.051 1.00 26.60 313 GLN C C 1
ATOM 7696 O O . GLN C 1 313 ? 51.663 37.023 180.555 1.00 27.35 313 GLN C O 1
ATOM 7702 N N . LEU C 1 314 ? 52.696 38.747 181.556 1.00 26.87 314 LEU C N 1
ATOM 7703 C CA . LEU C 1 314 ? 51.534 39.623 181.544 1.00 26.31 314 LEU C CA 1
ATOM 7704 C C . LEU C 1 314 ? 51.074 39.987 180.132 1.00 26.03 314 LEU C C 1
ATOM 7705 O O . LEU C 1 314 ? 49.875 40.015 179.843 1.00 26.07 314 LEU C O 1
ATOM 7710 N N . GLU C 1 315 ? 52.020 40.265 179.243 1.00 25.64 315 GLU C N 1
ATOM 7711 C CA . GLU C 1 315 ? 51.653 40.607 177.874 1.00 25.02 315 GLU C CA 1
ATOM 7712 C C . GLU C 1 315 ? 51.210 39.352 177.126 1.00 23.85 315 GLU C C 1
ATOM 7713 O O . GLU C 1 315 ? 50.452 39.433 176.165 1.00 23.73 315 GLU C O 1
ATOM 7719 N N . ALA C 1 316 ? 51.675 38.187 177.575 1.00 21.50 316 ALA C N 1
ATOM 7720 C CA . ALA C 1 316 ? 51.281 36.935 176.950 1.00 17.33 316 ALA C CA 1
ATOM 7721 C C . ALA C 1 316 ? 49.822 36.740 177.301 1.00 17.03 316 ALA C C 1
ATOM 7722 O O . ALA C 1 316 ? 49.024 36.288 176.485 1.00 17.38 316 ALA C O 1
ATOM 7724 N N . LEU C 1 317 ? 49.478 37.097 178.534 1.00 17.09 317 LEU C N 1
ATOM 7725 C CA . LEU C 1 317 ? 48.108 36.975 179.025 1.00 17.49 317 LEU C CA 1
ATOM 7726 C C . LEU C 1 317 ? 47.163 37.942 178.292 1.00 18.54 317 LEU C C 1
ATOM 7727 O O . LEU C 1 317 ? 46.038 37.580 177.965 1.00 16.69 317 LEU C O 1
ATOM 7732 N N . LEU C 1 318 ? 47.623 39.168 178.037 1.00 20.40 318 LEU C N 1
ATOM 7733 C CA . LEU C 1 318 ? 46.806 40.138 177.310 1.00 22.24 318 LEU C CA 1
ATOM 7734 C C . LEU C 1 318 ? 46.601 39.633 175.879 1.00 23.34 318 LEU C C 1
ATOM 7735 O O . LEU C 1 318 ? 45.525 39.794 175.303 1.00 25.63 318 LEU C O 1
ATOM 7740 N N . ALA C 1 319 ? 47.634 39.018 175.310 1.00 24.14 319 ALA C N 1
ATOM 7741 C CA . ALA C 1 319 ? 47.550 38.477 173.962 1.00 23.84 319 ALA C CA 1
ATOM 7742 C C . ALA C 1 319 ? 46.480 37.392 173.964 1.00 25.40 319 ALA C C 1
ATOM 7743 O O . ALA C 1 319 ? 45.775 37.208 172.978 1.00 25.32 319 ALA C O 1
ATOM 7745 N N . GLN C 1 320 ? 46.366 36.668 175.077 1.00 26.86 320 GLN C N 1
ATOM 7746 C CA . GLN C 1 320 ? 45.363 35.612 175.207 1.00 27.99 320 GLN C CA 1
ATOM 7747 C C . GLN C 1 320 ? 43.943 36.204 175.246 1.00 28.43 320 GLN C C 1
ATOM 7748 O O . GLN C 1 320 ? 43.005 35.625 174.700 1.00 27.30 320 GLN C O 1
ATOM 7754 N N . PHE C 1 321 ? 43.801 37.354 175.905 1.00 29.12 321 PHE C N 1
ATOM 7755 C CA . PHE C 1 321 ? 42.526 38.068 175.993 1.00 29.83 321 PHE C CA 1
ATOM 7756 C C . PHE C 1 321 ? 42.083 38.369 174.579 1.00 30.55 321 PHE C C 1
ATOM 7757 O O . PHE C 1 321 ? 40.929 38.169 174.207 1.00 30.84 321 PHE C O 1
ATOM 7765 N N . THR C 1 322 ? 43.028 38.868 173.798 1.00 29.98 322 THR C N 1
ATOM 7766 C CA . THR C 1 322 ? 42.770 39.197 172.420 1.00 29.30 322 THR C CA 1
ATOM 7767 C C . THR C 1 322 ? 42.178 37.971 171.720 1.00 30.60 322 THR C C 1
ATOM 7768 O O . THR C 1 322 ? 41.268 38.089 170.904 1.00 31.46 322 THR C O 1
ATOM 7772 N N . LEU C 1 323 ? 42.684 36.791 172.052 1.00 30.66 323 LEU C N 1
ATOM 7773 C CA . LEU C 1 323 ? 42.178 35.570 171.450 1.00 31.77 323 LEU C CA 1
ATOM 7774 C C . LEU C 1 323 ? 40.767 35.301 171.955 1.00 34.15 323 LEU C C 1
ATOM 7775 O O . LEU C 1 323 ? 39.849 35.110 171.163 1.00 34.08 323 LEU C O 1
ATOM 7780 N N . ILE C 1 324 ? 40.602 35.291 173.278 1.00 36.73 324 ILE C N 1
ATOM 7781 C CA . ILE C 1 324 ? 39.302 35.057 173.901 1.00 37.98 324 ILE C CA 1
ATOM 7782 C C . ILE C 1 324 ? 38.344 36.153 173.460 1.00 40.51 324 ILE C C 1
ATOM 7783 O O . ILE C 1 324 ? 37.143 35.932 173.346 1.00 40.08 324 ILE C O 1
ATOM 7788 N N . GLY C 1 325 ? 38.893 37.339 173.216 1.00 43.86 325 GLY C N 1
ATOM 7789 C CA . GLY C 1 325 ? 38.089 38.462 172.768 1.00 47.69 325 GLY C CA 1
ATOM 7790 C C . GLY C 1 325 ? 37.316 38.131 171.504 1.00 50.70 325 GLY C C 1
ATOM 7791 O O . GLY C 1 325 ? 36.119 38.400 171.435 1.00 51.26 325 GLY C O 1
ATOM 7792 N N . LYS C 1 326 ? 37.992 37.550 170.510 1.00 53.09 326 LYS C N 1
ATOM 7793 C CA . LYS C 1 326 ? 37.355 37.166 169.248 1.00 56.07 326 LYS C CA 1
ATOM 7794 C C . LYS C 1 326 ? 36.288 36.102 169.508 1.00 58.40 326 LYS C C 1
ATOM 7795 O O . LYS C 1 326 ? 36.351 35.007 168.947 1.00 59.19 326 LYS C O 1
ATOM 7801 N N . LYS C 1 327 ? 35.315 36.43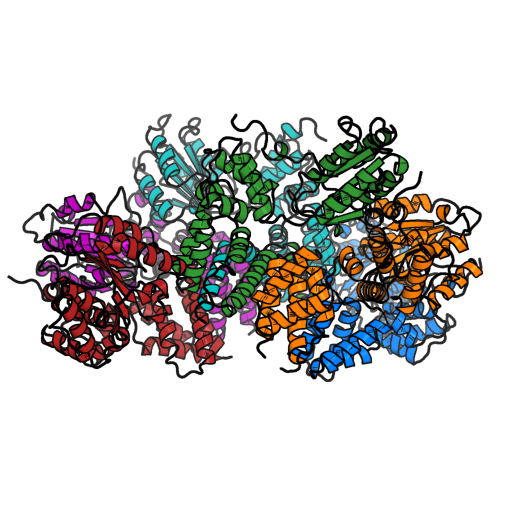3 170.356 1.00 61.67 327 LYS C N 1
ATOM 7802 C CA . LYS C 1 327 ? 34.214 35.533 170.727 1.00 64.12 327 LYS C CA 1
ATOM 7803 C C . LYS C 1 327 ? 34.551 34.046 170.610 1.00 64.32 327 LYS C C 1
ATOM 7804 O O . LYS C 1 327 ? 33.704 33.320 170.049 1.00 64.19 327 LYS C O 1
ATOM 7811 N N . SER D 1 2 ? 55.833 -26.438 227.882 1.00 92.99 2 SER D N 1
ATOM 7812 C CA . SER D 1 2 ? 57.328 -26.415 227.815 1.00 93.07 2 SER D CA 1
ATOM 7813 C C . SER D 1 2 ? 57.793 -25.814 226.489 1.00 92.60 2 SER D C 1
ATOM 7814 O O . SER D 1 2 ? 58.996 -25.652 226.253 1.00 92.48 2 SER D O 1
ATOM 7817 N N . GLU D 1 3 ? 56.831 -25.477 225.631 1.00 91.99 3 GLU D N 1
ATOM 7818 C CA . GLU D 1 3 ? 57.135 -24.909 224.319 1.00 90.97 3 GLU D CA 1
ATOM 7819 C C . GLU D 1 3 ? 56.318 -23.668 223.962 1.00 89.37 3 GLU D C 1
ATOM 7820 O O . GLU D 1 3 ? 55.187 -23.485 224.419 1.00 88.91 3 GLU D O 1
ATOM 7826 N N . GLU D 1 4 ? 56.913 -22.820 223.132 1.00 87.65 4 GLU D N 1
ATOM 7827 C CA . GLU D 1 4 ? 56.253 -21.611 222.671 1.00 85.85 4 GLU D CA 1
ATOM 7828 C C . GLU D 1 4 ? 55.265 -22.046 221.589 1.00 84.62 4 GLU D C 1
ATOM 7829 O O . GLU D 1 4 ? 55.303 -23.192 221.131 1.00 84.02 4 GLU D O 1
ATOM 7835 N N . ILE D 1 5 ? 54.373 -21.148 221.190 1.00 83.31 5 ILE D N 1
ATOM 7836 C CA . ILE D 1 5 ? 53.402 -21.480 220.156 1.00 82.20 5 ILE D CA 1
ATOM 7837 C C . ILE D 1 5 ? 54.141 -21.639 218.827 1.00 81.52 5 ILE D C 1
ATOM 7838 O O . ILE D 1 5 ? 55.311 -21.265 218.718 1.00 81.34 5 ILE D O 1
ATOM 7843 N N . ARG D 1 6 ? 53.475 -22.203 217.824 1.00 80.61 6 ARG D N 1
ATOM 7844 C CA . ARG D 1 6 ? 54.113 -22.406 216.524 1.00 79.85 6 ARG D CA 1
ATOM 7845 C C . ARG D 1 6 ? 54.687 -21.107 215.951 1.00 79.52 6 ARG D C 1
ATOM 7846 O O . ARG D 1 6 ? 55.816 -21.082 215.456 1.00 79.48 6 ARG D O 1
ATOM 7854 N N . GLU D 1 7 ? 53.907 -20.031 216.034 1.00 78.64 7 GLU D N 1
ATOM 7855 C CA . GLU D 1 7 ? 54.315 -18.725 215.526 1.00 77.39 7 GLU D CA 1
ATOM 7856 C C . GLU D 1 7 ? 55.681 -18.286 216.033 1.00 76.88 7 GLU D C 1
ATOM 7857 O O . GLU D 1 7 ? 56.472 -17.710 215.287 1.00 76.54 7 GLU D O 1
ATOM 7863 N N . VAL D 1 8 ? 55.954 -18.554 217.305 1.00 76.41 8 VAL D N 1
ATOM 7864 C CA . VAL D 1 8 ? 57.220 -18.157 217.906 1.00 75.69 8 VAL D CA 1
ATOM 7865 C C . VAL D 1 8 ? 58.410 -19.005 217.469 1.00 75.91 8 VAL D C 1
ATOM 7866 O O . VAL D 1 8 ? 59.521 -18.488 217.347 1.00 75.50 8 VAL D O 1
ATOM 7870 N N . LYS D 1 9 ? 58.190 -20.299 217.237 1.00 76.48 9 LYS D N 1
ATOM 7871 C CA . LYS D 1 9 ? 59.286 -21.168 216.802 1.00 76.86 9 LYS D CA 1
ATOM 7872 C C . LYS D 1 9 ? 59.856 -20.683 215.473 1.00 76.56 9 LYS D C 1
ATOM 7873 O O . LYS D 1 9 ? 61.060 -20.465 215.343 1.00 76.51 9 LYS D O 1
ATOM 7879 N N . VAL D 1 10 ? 58.980 -20.521 214.488 1.00 75.79 10 VAL D N 1
ATOM 7880 C CA . VAL D 1 10 ? 59.394 -20.065 213.169 1.00 75.65 10 VAL D CA 1
ATOM 7881 C C . VAL D 1 10 ? 60.172 -18.748 213.188 1.00 75.37 10 VAL D C 1
ATOM 7882 O O . VAL D 1 10 ? 61.293 -18.675 212.684 1.00 75.76 10 VAL D O 1
ATOM 7886 N N . LEU D 1 11 ? 59.582 -17.720 213.789 1.00 74.70 11 LEU D N 1
ATOM 7887 C CA . LEU D 1 11 ? 60.192 -16.396 213.843 1.00 74.44 11 LEU D CA 1
ATOM 7888 C C . LEU D 1 11 ? 61.485 -16.218 214.637 1.00 74.97 11 LEU D C 1
ATOM 7889 O O . LEU D 1 11 ? 62.339 -15.423 214.241 1.00 75.03 11 LEU D O 1
ATOM 7894 N N . GLU D 1 12 ? 61.631 -16.949 215.743 1.00 75.73 12 GLU D N 1
ATOM 7895 C CA . GLU D 1 12 ? 62.808 -16.831 216.614 1.00 75.66 12 GLU D CA 1
ATOM 7896 C C . GLU D 1 12 ? 64.125 -16.525 215.910 1.00 75.27 12 GLU D C 1
ATOM 7897 O O . GLU D 1 12 ? 64.914 -15.714 216.389 1.00 75.01 12 GLU D O 1
ATOM 7903 N N . LYS D 1 13 ? 64.370 -17.180 214.783 1.00 75.64 13 LYS D N 1
ATOM 7904 C CA . LYS D 1 13 ? 65.587 -16.933 214.020 1.00 75.45 13 LYS D CA 1
ATOM 7905 C C . LYS D 1 13 ? 65.240 -16.832 212.540 1.00 75.27 13 LYS D C 1
ATOM 7906 O O . LYS D 1 13 ? 64.403 -17.583 212.035 1.00 75.27 13 LYS D O 1
ATOM 7912 N N . PRO D 1 14 ? 65.867 -15.886 211.828 1.00 74.84 14 PRO D N 1
ATOM 7913 C CA . PRO D 1 14 ? 65.589 -15.727 210.398 1.00 74.31 14 PRO D CA 1
ATOM 7914 C C . PRO D 1 14 ? 66.048 -16.951 209.595 1.00 73.65 14 PRO D C 1
ATOM 7915 O O . PRO D 1 14 ? 67.235 -17.284 209.574 1.00 73.23 14 PRO D O 1
ATOM 7919 N N . TRP D 1 15 ? 65.101 -17.613 208.939 1.00 72.67 15 TRP D N 1
ATOM 7920 C CA . TRP D 1 15 ? 65.402 -18.791 208.135 1.00 72.41 15 TRP D CA 1
ATOM 7921 C C . TRP D 1 15 ? 66.510 -18.547 207.121 1.00 73.55 15 TRP D C 1
ATOM 7922 O O . TRP D 1 15 ? 67.180 -19.486 206.687 1.00 73.85 15 TRP D O 1
ATOM 7933 N N . VAL D 1 16 ? 66.689 -17.288 206.734 1.00 74.33 16 VAL D N 1
ATOM 7934 C CA . VAL D 1 16 ? 67.720 -16.927 205.771 1.00 74.72 16 VAL D CA 1
ATOM 7935 C C . VAL D 1 16 ? 69.110 -17.198 206.348 1.00 74.93 16 VAL D C 1
ATOM 7936 O O . VAL D 1 16 ? 70.102 -17.245 205.617 1.00 74.34 16 VAL D O 1
ATOM 7940 N N . GLU D 1 17 ? 69.168 -17.380 207.665 1.00 75.63 17 GLU D N 1
ATOM 7941 C CA . GLU D 1 17 ? 70.420 -17.669 208.363 1.00 76.50 17 GLU D CA 1
ATOM 7942 C C . GLU D 1 17 ? 70.418 -19.142 208.761 1.00 76.23 17 GLU D C 1
ATOM 7943 O O . GLU D 1 17 ? 71.431 -19.830 208.665 1.00 76.10 17 GLU D O 1
ATOM 7949 N N . LYS D 1 18 ? 69.253 -19.606 209.202 1.00 76.44 18 LYS D N 1
ATOM 7950 C CA . LYS D 1 18 ? 69.042 -20.980 209.643 1.00 76.80 18 LYS D CA 1
ATOM 7951 C C . LYS D 1 18 ? 69.233 -21.977 208.507 1.00 77.66 18 LYS D C 1
ATOM 7952 O O . LYS D 1 18 ? 69.282 -23.186 208.735 1.00 77.24 18 LYS D O 1
ATOM 7958 N N . TYR D 1 19 ? 69.336 -21.464 207.284 1.00 78.71 19 TYR D N 1
ATOM 7959 C CA . TYR D 1 19 ? 69.535 -22.306 206.104 1.00 80.13 19 TYR D CA 1
ATOM 7960 C C . TYR D 1 19 ? 70.639 -21.719 205.231 1.00 81.19 19 TYR D C 1
ATOM 7961 O O . TYR D 1 19 ? 70.608 -21.827 204.006 1.00 81.40 19 TYR D O 1
ATOM 7970 N N . ARG D 1 20 ? 71.619 -21.103 205.881 1.00 82.93 20 ARG D N 1
ATOM 7971 C CA . ARG D 1 20 ? 72.740 -20.482 205.190 1.00 85.20 20 ARG D CA 1
ATOM 7972 C C . ARG D 1 20 ? 73.974 -21.374 205.149 1.00 86.47 20 ARG D C 1
ATOM 7973 O O . ARG D 1 20 ? 74.471 -21.806 206.191 1.00 86.81 20 ARG D O 1
ATOM 7981 N N . PRO D 1 21 ? 74.479 -21.673 203.938 1.00 87.37 21 PRO D N 1
ATOM 7982 C CA . PRO D 1 21 ? 75.672 -22.516 203.814 1.00 88.01 21 PRO D CA 1
ATOM 7983 C C . PRO D 1 21 ? 76.787 -21.913 204.674 1.00 88.48 21 PRO D C 1
ATOM 7984 O O . PRO D 1 21 ? 77.438 -20.943 204.279 1.00 88.46 21 PRO D O 1
ATOM 7988 N N . GLN D 1 22 ? 76.989 -22.491 205.854 1.00 89.25 22 GLN D N 1
ATOM 7989 C CA . GLN D 1 22 ? 77.987 -21.999 206.794 1.00 90.57 22 GLN D CA 1
ATOM 7990 C C . GLN D 1 22 ? 79.428 -22.234 206.359 1.00 91.32 22 GLN D C 1
ATOM 7991 O O . GLN D 1 22 ? 80.342 -21.550 206.829 1.00 90.86 22 GLN D O 1
ATOM 7997 N N . ARG D 1 23 ? 79.628 -23.197 205.463 1.00 92.85 23 ARG D N 1
ATOM 7998 C CA . ARG D 1 23 ? 80.969 -23.536 204.985 1.00 94.65 23 ARG D CA 1
ATOM 7999 C C . ARG D 1 23 ? 81.088 -23.461 203.458 1.00 95.24 23 ARG D C 1
ATOM 8000 O O . ARG D 1 23 ? 80.098 -23.622 202.736 1.00 95.14 23 ARG D O 1
ATOM 8008 N N . LEU D 1 24 ? 82.308 -23.227 202.976 1.00 96.04 24 LEU D N 1
ATOM 8009 C CA . LEU D 1 24 ? 82.568 -23.142 201.540 1.00 96.91 24 LEU D CA 1
ATOM 8010 C C . LEU D 1 24 ? 82.165 -24.437 200.835 1.00 97.56 24 LEU D C 1
ATOM 8011 O O . LEU D 1 24 ? 81.608 -24.415 199.731 1.00 97.74 24 LEU D O 1
ATOM 8016 N N . ASP D 1 25 ? 82.444 -25.564 201.487 1.00 97.98 25 ASP D N 1
ATOM 8017 C CA . ASP D 1 25 ? 82.144 -26.875 200.925 1.00 98.32 25 ASP D CA 1
ATOM 8018 C C . ASP D 1 25 ? 80.686 -27.309 201.120 1.00 98.60 25 ASP D C 1
ATOM 8019 O O . ASP D 1 25 ? 80.367 -28.495 201.016 1.00 98.49 25 ASP D O 1
ATOM 8024 N N . ASP D 1 26 ? 79.804 -26.349 201.394 1.00 98.67 26 ASP D N 1
ATOM 8025 C CA . ASP D 1 26 ? 78.383 -26.637 201.599 1.00 98.65 26 ASP D CA 1
ATOM 8026 C C . ASP D 1 26 ? 77.501 -25.982 200.530 1.00 98.79 26 ASP D C 1
ATOM 8027 O O . ASP D 1 26 ? 76.289 -26.202 200.495 1.00 98.61 26 ASP D O 1
ATOM 8032 N N . ILE D 1 27 ? 78.116 -25.183 199.662 1.00 99.15 27 ILE D N 1
ATOM 8033 C CA . ILE D 1 27 ? 77.395 -24.481 198.601 1.00 99.32 27 ILE D CA 1
ATOM 8034 C C . ILE D 1 27 ? 77.036 -25.394 197.429 1.00 99.83 27 ILE D C 1
ATOM 8035 O O . ILE D 1 27 ? 77.817 -26.272 197.048 1.00 99.55 27 ILE D O 1
ATOM 8040 N N . VAL D 1 28 ? 75.851 -25.170 196.862 1.00 100.51 28 VAL D N 1
ATOM 8041 C CA . VAL D 1 28 ? 75.357 -25.952 195.728 1.00 101.46 28 VAL D CA 1
ATOM 8042 C C . VAL D 1 28 ? 74.974 -25.034 194.565 1.00 102.34 28 VAL D C 1
ATOM 8043 O O . VAL D 1 28 ? 74.437 -23.941 194.779 1.00 102.45 28 VAL D O 1
ATOM 8047 N N . GLY D 1 29 ? 75.251 -25.481 193.339 1.00 103.17 29 GLY D N 1
ATOM 8048 C CA . GLY D 1 29 ? 74.923 -24.688 192.162 1.00 104.19 29 GLY D CA 1
ATOM 8049 C C . GLY D 1 29 ? 76.122 -24.000 191.527 1.00 104.80 29 GLY D C 1
ATOM 8050 O O . GLY D 1 29 ? 76.414 -24.203 190.346 1.00 104.77 29 GLY D O 1
ATOM 8051 N N . GLN D 1 30 ? 76.814 -23.178 192.312 1.00 105.53 30 GLN D N 1
ATOM 8052 C CA . GLN D 1 30 ? 77.994 -22.459 191.834 1.00 105.94 30 GLN D CA 1
ATOM 8053 C C . GLN D 1 30 ? 79.246 -23.201 192.329 1.00 105.89 30 GLN D C 1
ATOM 8054 O O . GLN D 1 30 ? 79.896 -22.778 193.291 1.00 105.68 30 GLN D O 1
ATOM 8060 N N . GLU D 1 31 ? 79.578 -24.306 191.663 1.00 105.65 31 GLU D N 1
ATOM 8061 C CA . GLU D 1 31 ? 80.730 -25.125 192.044 1.00 105.21 31 GLU D CA 1
ATOM 8062 C C . GLU D 1 31 ? 82.084 -24.539 191.646 1.00 104.36 31 GLU D C 1
ATOM 8063 O O . GLU D 1 31 ? 82.991 -24.433 192.474 1.00 104.43 31 GLU D O 1
ATOM 8069 N N . HIS D 1 32 ? 82.218 -24.180 190.373 1.00 103.35 32 HIS D N 1
ATOM 8070 C CA . HIS D 1 32 ? 83.459 -23.619 189.848 1.00 102.39 32 HIS D CA 1
ATOM 8071 C C . HIS D 1 32 ? 83.961 -22.449 190.689 1.00 101.41 32 HIS D C 1
ATOM 8072 O O . HIS D 1 32 ? 85.163 -22.320 190.957 1.00 100.62 32 HIS D O 1
ATOM 8079 N N . ILE D 1 33 ? 83.026 -21.607 191.113 1.00 100.29 33 ILE D N 1
ATOM 8080 C CA . ILE D 1 33 ? 83.349 -20.442 191.921 1.00 99.49 33 ILE D CA 1
ATOM 8081 C C . ILE D 1 33 ? 83.935 -20.859 193.272 1.00 99.47 33 ILE D C 1
ATOM 8082 O O . ILE D 1 33 ? 85.064 -20.490 193.608 1.00 99.25 33 ILE D O 1
ATOM 8087 N N . VAL D 1 34 ? 83.163 -21.638 194.031 1.00 99.89 34 VAL D N 1
ATOM 8088 C CA . VAL D 1 34 ? 83.565 -22.114 195.363 1.00 100.24 34 VAL D CA 1
ATOM 8089 C C . VAL D 1 34 ? 84.979 -22.712 195.420 1.00 100.42 34 VAL D C 1
ATOM 8090 O O . VAL D 1 34 ? 85.761 -22.399 196.328 1.00 100.27 34 VAL D O 1
ATOM 8094 N N . LYS D 1 35 ? 85.293 -23.582 194.462 1.00 100.28 35 LYS D N 1
ATOM 8095 C CA . LYS D 1 35 ? 86.603 -24.223 194.404 1.00 100.08 35 LYS D CA 1
ATOM 8096 C C . LYS D 1 35 ? 87.732 -23.192 194.396 1.00 99.72 35 LYS D C 1
ATOM 8097 O O . LYS D 1 35 ? 88.767 -23.391 195.038 1.00 99.46 35 LYS D O 1
ATOM 8103 N N . ARG D 1 36 ? 87.524 -22.091 193.674 1.00 99.48 36 ARG D N 1
ATOM 8104 C CA . ARG D 1 36 ? 88.508 -21.011 193.598 1.00 99.04 36 ARG D CA 1
ATOM 8105 C C . ARG D 1 36 ? 88.676 -20.371 194.974 1.00 99.00 36 ARG D C 1
ATOM 8106 O O . ARG D 1 36 ? 89.777 -19.962 195.358 1.00 98.35 36 ARG D O 1
ATOM 8114 N N . LEU D 1 37 ? 87.565 -20.281 195.703 1.00 99.04 37 LEU D N 1
ATOM 8115 C CA . LEU D 1 37 ? 87.544 -19.703 197.043 1.00 99.03 37 LEU D CA 1
ATOM 8116 C C . LEU D 1 37 ? 88.282 -20.605 198.031 1.00 99.34 37 LEU D C 1
ATOM 8117 O O . LEU D 1 37 ? 88.840 -20.126 199.025 1.00 99.03 37 LEU D O 1
ATOM 8122 N N . LYS D 1 38 ? 88.278 -21.910 197.760 1.00 99.64 38 LYS D N 1
ATOM 8123 C CA . LYS D 1 38 ? 88.967 -22.861 198.625 1.00 99.66 38 LYS D CA 1
ATOM 8124 C C . LYS D 1 38 ? 90.480 -22.821 198.389 1.00 100.07 38 LYS D C 1
ATOM 8125 O O . LYS D 1 38 ? 91.255 -23.373 199.171 1.00 100.26 38 LYS D O 1
ATOM 8131 N N . HIS D 1 39 ? 90.896 -22.160 197.313 1.00 100.35 39 HIS D N 1
ATOM 8132 C CA . HIS D 1 39 ? 92.313 -22.031 197.004 1.00 100.82 39 HIS D CA 1
ATOM 8133 C C . HIS D 1 39 ? 92.959 -20.968 197.898 1.00 101.06 39 HIS D C 1
ATOM 8134 O O . HIS D 1 39 ? 94.159 -21.012 198.162 1.00 101.24 39 HIS D O 1
ATOM 8141 N N . TYR D 1 40 ? 92.156 -20.013 198.360 1.00 101.44 40 TYR D N 1
ATOM 8142 C CA . TYR D 1 40 ? 92.646 -18.933 199.220 1.00 101.74 40 TYR D CA 1
ATOM 8143 C C . TYR D 1 40 ? 92.609 -19.327 200.703 1.00 101.33 40 TYR D C 1
ATOM 8144 O O . TYR D 1 40 ? 93.373 -18.800 201.518 1.00 100.99 40 TYR D O 1
ATOM 8153 N N . VAL D 1 41 ? 91.706 -20.245 201.045 1.00 101.20 41 VAL D N 1
ATOM 8154 C CA . VAL D 1 41 ? 91.565 -20.718 202.421 1.00 101.02 41 VAL D CA 1
ATOM 8155 C C . VAL D 1 41 ? 92.692 -21.699 202.742 1.00 101.08 41 VAL D C 1
ATOM 8156 O O . VAL D 1 41 ? 93.246 -21.689 203.849 1.00 100.63 41 VAL D O 1
ATOM 8160 N N . LYS D 1 42 ? 93.027 -22.531 201.756 1.00 101.02 42 LYS D N 1
ATOM 8161 C CA . LYS D 1 42 ? 94.080 -23.533 201.898 1.00 100.81 42 LYS D CA 1
ATOM 8162 C C . LYS D 1 42 ? 95.434 -22.989 201.435 1.00 100.86 42 LYS D C 1
ATOM 8163 O O . LYS D 1 42 ? 96.394 -23.750 201.285 1.00 100.81 42 LYS D O 1
ATOM 8169 N N . THR D 1 43 ? 95.501 -21.678 201.204 1.00 100.95 43 THR D N 1
ATOM 8170 C CA . THR D 1 43 ? 96.739 -21.019 200.777 1.00 100.99 43 THR D CA 1
ATOM 8171 C C . THR D 1 43 ? 97.037 -19.823 201.688 1.00 101.01 43 THR D C 1
ATOM 8172 O O . THR D 1 43 ? 98.168 -19.342 201.744 1.00 100.91 43 THR D O 1
ATOM 8176 N N . GLY D 1 44 ? 96.013 -19.356 202.400 1.00 101.30 44 GLY D N 1
ATOM 8177 C CA . GLY D 1 44 ? 96.178 -18.229 203.305 1.00 101.44 44 GLY D CA 1
ATOM 8178 C C . GLY D 1 44 ? 96.255 -16.870 202.626 1.00 101.94 44 GLY D C 1
ATOM 8179 O O . GLY D 1 44 ? 96.045 -15.840 203.273 1.00 101.66 44 GLY D O 1
ATOM 8180 N N . SER D 1 45 ? 96.556 -16.863 201.326 1.00 102.33 45 SER D N 1
ATOM 8181 C CA . SER D 1 45 ? 96.672 -15.620 200.554 1.00 102.16 45 SER D CA 1
ATOM 8182 C C . SER D 1 45 ? 95.478 -15.378 199.630 1.00 101.94 45 SER D C 1
ATOM 8183 O O . SER D 1 45 ? 95.075 -16.264 198.864 1.00 101.72 45 SER D O 1
ATOM 8186 N N . MET D 1 46 ? 94.923 -14.169 199.704 1.00 101.16 46 MET D N 1
ATOM 8187 C CA . MET D 1 46 ? 93.781 -13.794 198.879 1.00 99.80 46 MET D CA 1
ATOM 8188 C C . MET D 1 46 ? 93.768 -12.290 198.612 1.00 98.35 46 MET D C 1
ATOM 8189 O O . MET D 1 46 ? 93.947 -11.475 199.530 1.00 97.89 46 MET D O 1
ATOM 8194 N N . PRO D 1 47 ? 93.561 -11.909 197.339 1.00 97.10 47 PRO D N 1
ATOM 8195 C CA . PRO D 1 47 ? 93.511 -10.519 196.863 1.00 95.63 47 PRO D CA 1
ATOM 8196 C C . PRO D 1 47 ? 92.129 -9.889 197.053 1.00 93.64 47 PRO D C 1
ATOM 8197 O O . PRO D 1 47 ? 91.180 -10.571 197.449 1.00 93.26 47 PRO D O 1
ATOM 8201 N N . HIS D 1 48 ? 92.020 -8.591 196.778 1.00 91.24 48 HIS D N 1
ATOM 8202 C CA . HIS D 1 48 ? 90.735 -7.913 196.893 1.00 88.78 48 HIS D CA 1
ATOM 8203 C C . HIS D 1 48 ? 89.798 -8.623 195.919 1.00 87.32 48 HIS D C 1
ATOM 8204 O O . HIS D 1 48 ? 90.236 -9.093 194.868 1.00 87.03 48 HIS D O 1
ATOM 8211 N N . LEU D 1 49 ? 88.516 -8.712 196.258 1.00 86.09 49 LEU D N 1
ATOM 8212 C CA . LEU D 1 49 ? 87.574 -9.401 195.383 1.00 84.92 49 LEU D CA 1
ATOM 8213 C C . LEU D 1 49 ? 86.411 -8.543 194.896 1.00 83.77 49 LEU D C 1
ATOM 8214 O O . LEU D 1 49 ? 86.174 -7.439 195.390 1.00 83.16 49 LEU D O 1
ATOM 8219 N N . LEU D 1 50 ? 85.692 -9.070 193.911 1.00 82.38 50 LEU D N 1
ATOM 8220 C CA . LEU D 1 50 ? 84.547 -8.385 193.336 1.00 81.69 50 LEU D CA 1
ATOM 8221 C C . LEU D 1 50 ? 83.575 -9.424 192.778 1.00 81.46 50 LEU D C 1
ATOM 8222 O O . LEU D 1 50 ? 83.848 -10.053 191.756 1.00 81.18 50 LEU D O 1
ATOM 8227 N N . PHE D 1 51 ? 82.452 -9.610 193.471 1.00 81.70 51 PHE D N 1
ATOM 8228 C CA . PHE D 1 51 ? 81.434 -10.574 193.055 1.00 81.98 51 PHE D CA 1
ATOM 8229 C C . PHE D 1 51 ? 80.403 -9.922 192.142 1.00 81.46 51 PHE D C 1
ATOM 8230 O O . PHE D 1 51 ? 79.921 -8.825 192.422 1.00 81.50 51 PHE D O 1
ATOM 8238 N N . ALA D 1 52 ? 80.058 -10.616 191.060 1.00 80.55 52 ALA D N 1
ATOM 8239 C CA . ALA D 1 52 ? 79.103 -10.105 190.085 1.00 79.52 52 ALA D CA 1
ATOM 8240 C C . ALA D 1 52 ? 77.919 -11.040 189.863 1.00 78.52 52 ALA D C 1
ATOM 8241 O O . ALA D 1 52 ? 78.094 -12.199 189.489 1.00 78.17 52 ALA D O 1
ATOM 8243 N N . GLY D 1 53 ? 76.713 -10.522 190.083 1.00 77.72 53 GLY D N 1
ATOM 8244 C CA . GLY D 1 53 ? 75.520 -11.326 189.891 1.00 76.36 53 GLY D CA 1
ATOM 8245 C C . GLY D 1 53 ? 74.294 -10.770 190.588 1.00 75.61 53 GLY D C 1
ATOM 8246 O O . GLY D 1 53 ? 74.375 -9.752 191.272 1.00 74.13 53 GLY D O 1
ATOM 8247 N N . PRO D 1 54 ? 73.135 -11.430 190.435 1.00 76.17 54 PRO D N 1
ATOM 8248 C CA . PRO D 1 54 ? 71.881 -10.992 191.056 1.00 76.88 54 PRO D CA 1
ATOM 8249 C C . PRO D 1 54 ? 71.926 -11.094 192.581 1.00 77.99 54 PRO D C 1
ATOM 8250 O O . PRO D 1 54 ? 72.813 -11.745 193.146 1.00 77.99 54 PRO D O 1
ATOM 8254 N N . PRO D 1 55 ? 70.970 -10.441 193.264 1.00 79.05 55 PRO D N 1
ATOM 8255 C CA . PRO D 1 55 ? 70.866 -10.439 194.729 1.00 79.35 55 PRO D CA 1
ATOM 8256 C C . PRO D 1 55 ? 70.410 -11.790 195.278 1.00 79.89 55 PRO D C 1
ATOM 8257 O O . PRO D 1 55 ? 69.523 -12.436 194.712 1.00 79.45 55 PRO D O 1
ATOM 8261 N N . GLY D 1 56 ? 71.021 -12.209 196.382 1.00 80.42 56 GLY D N 1
ATOM 8262 C CA . GLY D 1 56 ? 70.659 -13.475 196.991 1.00 81.12 56 GLY D CA 1
ATOM 8263 C C . GLY D 1 56 ? 70.793 -14.668 196.062 1.00 81.79 56 GLY D C 1
ATOM 8264 O O . GLY D 1 56 ? 69.915 -15.532 196.026 1.00 81.62 56 GLY D O 1
ATOM 8265 N N . VAL D 1 57 ? 71.890 -14.716 195.309 1.00 82.47 57 VAL D N 1
ATOM 8266 C CA . VAL D 1 57 ? 72.147 -15.816 194.381 1.00 82.67 57 VAL D CA 1
ATOM 8267 C C . VAL D 1 57 ? 73.396 -16.581 194.812 1.00 82.51 57 VAL D C 1
ATOM 8268 O O . VAL D 1 57 ? 73.639 -17.699 194.355 1.00 82.78 57 VAL D O 1
ATOM 8272 N N . GLY D 1 58 ? 74.178 -15.978 195.704 1.00 81.92 58 GLY D N 1
ATOM 8273 C CA . GLY D 1 58 ? 75.382 -16.625 196.192 1.00 81.32 58 GLY D CA 1
ATOM 8274 C C . GLY D 1 58 ? 76.421 -15.657 196.726 1.00 81.23 58 GLY D C 1
ATOM 8275 O O . GLY D 1 58 ? 77.304 -16.043 197.491 1.00 80.90 58 GLY D O 1
ATOM 8276 N N . LYS D 1 59 ? 76.306 -14.393 196.328 1.00 81.11 59 LYS D N 1
ATOM 8277 C CA . LYS D 1 59 ? 77.244 -13.356 196.744 1.00 80.86 59 LYS D CA 1
ATOM 8278 C C . LYS D 1 59 ? 77.570 -13.317 198.234 1.00 80.78 59 LYS D C 1
ATOM 8279 O O . LYS D 1 59 ? 78.713 -13.555 198.631 1.00 80.56 59 LYS D O 1
ATOM 8285 N N . THR D 1 60 ? 76.570 -13.018 199.057 1.00 80.97 60 THR D N 1
ATOM 8286 C CA . THR D 1 60 ? 76.785 -12.920 200.495 1.00 81.14 60 THR D CA 1
ATOM 8287 C C . THR D 1 60 ? 77.071 -14.244 201.206 1.00 81.36 60 THR D C 1
ATOM 8288 O O . THR D 1 60 ? 78.045 -14.345 201.949 1.00 81.20 60 THR D O 1
ATOM 8292 N N . THR D 1 61 ? 76.235 -15.256 200.985 1.00 81.62 61 THR D N 1
ATOM 8293 C CA . THR D 1 61 ? 76.434 -16.547 201.640 1.00 81.71 61 THR D CA 1
ATOM 8294 C C . THR D 1 61 ? 77.837 -17.098 201.395 1.00 81.66 61 THR D C 1
ATOM 8295 O O . THR D 1 61 ? 78.419 -17.736 202.272 1.00 82.07 61 THR D O 1
ATOM 8299 N N . ALA D 1 62 ? 78.381 -16.845 200.208 1.00 81.72 62 ALA D N 1
ATOM 8300 C CA . ALA D 1 62 ? 79.719 -17.321 199.862 1.00 81.96 62 ALA D CA 1
ATOM 8301 C C . ALA D 1 62 ? 80.792 -16.504 200.578 1.00 82.16 62 ALA D C 1
ATOM 8302 O O . ALA D 1 62 ? 81.749 -17.055 201.115 1.00 82.59 62 ALA D O 1
ATOM 8304 N N . ALA D 1 63 ? 80.633 -15.188 200.584 1.00 82.50 63 ALA D N 1
ATOM 8305 C CA . ALA D 1 63 ? 81.595 -14.323 201.249 1.00 83.39 63 ALA D CA 1
ATOM 8306 C C . ALA D 1 63 ? 81.641 -14.639 202.748 1.00 84.40 63 ALA D C 1
ATOM 8307 O O . ALA D 1 63 ? 82.720 -14.699 203.346 1.00 84.82 63 ALA D O 1
ATOM 8309 N N . LEU D 1 64 ? 80.468 -14.841 203.349 1.00 85.02 64 LEU D N 1
ATOM 8310 C CA . LEU D 1 64 ? 80.362 -15.142 204.777 1.00 84.90 64 LEU D CA 1
ATOM 8311 C C . LEU D 1 64 ? 81.061 -16.446 205.126 1.00 85.69 64 LEU D C 1
ATOM 8312 O O . LEU D 1 64 ? 81.739 -16.545 206.150 1.00 85.70 64 LEU D O 1
ATOM 8317 N N . ALA D 1 65 ? 80.886 -17.447 204.271 1.00 86.52 65 ALA D N 1
ATOM 8318 C CA . ALA D 1 65 ? 81.506 -18.747 204.480 1.00 87.74 65 ALA D CA 1
ATOM 8319 C C . ALA D 1 65 ? 83.030 -18.620 204.443 1.00 88.66 65 ALA D C 1
ATOM 8320 O O . ALA D 1 65 ? 83.741 -19.342 205.145 1.00 88.82 65 ALA D O 1
ATOM 8322 N N . LEU D 1 66 ? 83.519 -17.692 203.624 1.00 89.56 66 LEU D N 1
ATOM 8323 C CA . LEU D 1 66 ? 84.951 -17.447 203.475 1.00 90.63 66 LEU D CA 1
ATOM 8324 C C . LEU D 1 66 ? 85.560 -16.798 204.712 1.00 91.21 66 LEU D C 1
ATOM 8325 O O . LEU D 1 66 ? 86.779 -16.656 204.815 1.00 91.49 66 LEU D O 1
ATOM 8330 N N . ALA D 1 67 ? 84.707 -16.395 205.647 1.00 92.26 67 ALA D N 1
ATOM 8331 C CA . ALA D 1 67 ? 85.167 -15.768 206.880 1.00 93.26 67 ALA D CA 1
ATOM 8332 C C . ALA D 1 67 ? 85.118 -16.768 208.035 1.00 94.06 67 ALA D C 1
ATOM 8333 O O . ALA D 1 67 ? 85.501 -16.451 209.167 1.00 94.20 67 ALA D O 1
ATOM 8335 N N . ARG D 1 68 ? 84.635 -17.976 207.748 1.00 94.59 68 ARG D N 1
ATOM 8336 C CA . ARG D 1 68 ? 84.551 -19.015 208.764 1.00 95.02 68 ARG D CA 1
ATOM 8337 C C . ARG D 1 68 ? 85.744 -19.958 208.624 1.00 95.36 68 ARG D C 1
ATOM 8338 O O . ARG D 1 68 ? 86.160 -20.593 209.597 1.00 95.20 68 ARG D O 1
ATOM 8346 N N . GLU D 1 69 ? 86.285 -20.040 207.409 1.00 95.82 69 GLU D N 1
ATOM 8347 C CA . GLU D 1 69 ? 87.429 -20.902 207.124 1.00 96.19 69 GLU D CA 1
ATOM 8348 C C . GLU D 1 69 ? 88.733 -20.112 207.014 1.00 96.68 69 GLU D C 1
ATOM 8349 O O . GLU D 1 69 ? 89.684 -20.552 206.368 1.00 96.60 69 GLU D O 1
ATOM 8355 N N . LEU D 1 70 ? 88.770 -18.941 207.644 1.00 97.12 70 LEU D N 1
ATOM 8356 C CA . LEU D 1 70 ? 89.963 -18.101 207.628 1.00 97.57 70 LEU D CA 1
ATOM 8357 C C . LEU D 1 70 ? 90.079 -17.340 208.943 1.00 97.68 70 LEU D C 1
ATOM 8358 O O . LEU D 1 70 ? 90.996 -16.541 209.127 1.00 97.74 70 LEU D O 1
ATOM 8363 N N . PHE D 1 71 ? 89.143 -17.599 209.854 1.00 97.98 71 PHE D N 1
ATOM 8364 C CA . PHE D 1 71 ? 89.128 -16.948 211.164 1.00 98.23 71 PHE D CA 1
ATOM 8365 C C . PHE D 1 71 ? 88.721 -17.952 212.239 1.00 98.35 71 PHE D C 1
ATOM 8366 O O . PHE D 1 71 ? 89.046 -17.786 213.418 1.00 98.15 71 PHE D O 1
ATOM 8374 N N . GLY D 1 72 ? 88.004 -18.990 211.817 1.00 98.52 72 GLY D N 1
ATOM 8375 C CA . GLY D 1 72 ? 87.549 -20.014 212.742 1.00 98.83 72 GLY D CA 1
ATOM 8376 C C . GLY D 1 72 ? 86.091 -19.861 213.144 1.00 98.71 72 GLY D C 1
ATOM 8377 O O . GLY D 1 72 ? 85.184 -20.115 212.350 1.00 98.62 72 GLY D O 1
ATOM 8378 N N . GLU D 1 73 ? 85.872 -19.455 214.391 1.00 99.19 73 GLU D N 1
ATOM 8379 C CA . GLU D 1 73 ? 84.526 -19.258 214.927 1.00 99.54 73 GLU D CA 1
ATOM 8380 C C . GLU D 1 73 ? 84.285 -17.760 215.135 1.00 100.06 73 GLU D C 1
ATOM 8381 O O . GLU D 1 73 ? 83.163 -17.328 215.427 1.00 99.61 73 GLU D O 1
ATOM 8387 N N . ASN D 1 74 ? 85.357 -16.981 214.985 1.00 100.36 74 ASN D N 1
ATOM 8388 C CA . ASN D 1 74 ? 85.308 -15.530 215.132 1.00 100.70 74 ASN D CA 1
ATOM 8389 C C . ASN D 1 74 ? 85.122 -14.864 213.772 1.00 101.45 74 ASN D C 1
ATOM 8390 O O . ASN D 1 74 ? 85.758 -13.853 213.458 1.00 101.61 74 ASN D O 1
ATOM 8395 N N . TRP D 1 75 ? 84.241 -15.449 212.968 1.00 102.38 75 TRP D N 1
ATOM 8396 C CA . TRP D 1 75 ? 83.939 -14.939 211.639 1.00 103.12 75 TRP D CA 1
ATOM 8397 C C . TRP D 1 75 ? 83.230 -13.591 211.791 1.00 103.15 75 TRP D C 1
ATOM 8398 O O . TRP D 1 75 ? 82.717 -13.033 210.819 1.00 103.35 75 TRP D O 1
ATOM 8409 N N . ARG D 1 76 ? 83.188 -13.087 213.022 1.00 102.92 76 ARG D N 1
ATOM 8410 C CA . ARG D 1 76 ? 82.546 -11.810 213.318 1.00 102.68 76 ARG D CA 1
ATOM 8411 C C . ARG D 1 76 ? 83.509 -10.756 213.847 1.00 102.05 76 ARG D C 1
ATOM 8412 O O . ARG D 1 76 ? 83.131 -9.595 214.004 1.00 102.43 76 ARG D O 1
ATOM 8420 N N . HIS D 1 77 ? 84.742 -11.147 214.144 1.00 101.43 77 HIS D N 1
ATOM 8421 C CA . HIS D 1 77 ? 85.696 -10.176 214.664 1.00 101.00 77 HIS D CA 1
ATOM 8422 C C . HIS D 1 77 ? 86.726 -9.826 213.603 1.00 99.62 77 HIS D C 1
ATOM 8423 O O . HIS D 1 77 ? 87.622 -9.011 213.838 1.00 99.82 77 HIS D O 1
ATOM 8430 N N . ASN D 1 78 ? 86.584 -10.446 212.434 1.00 97.84 78 ASN D N 1
ATOM 8431 C CA . ASN D 1 78 ? 87.484 -10.205 211.305 1.00 95.86 78 ASN D CA 1
ATOM 8432 C C . ASN D 1 78 ? 86.669 -10.049 210.025 1.00 94.18 78 ASN D C 1
ATOM 8433 O O . ASN D 1 78 ? 87.191 -10.224 208.926 1.00 93.99 78 ASN D O 1
ATOM 8438 N N . PHE D 1 79 ? 85.389 -9.722 210.174 1.00 92.30 79 PHE D N 1
ATOM 8439 C CA . PHE D 1 79 ? 84.509 -9.567 209.025 1.00 90.17 79 PHE D CA 1
ATOM 8440 C C . PHE D 1 79 ? 83.523 -8.415 209.203 1.00 89.48 79 PHE D C 1
ATOM 8441 O O . PHE D 1 79 ? 82.528 -8.529 209.924 1.00 89.14 79 PHE D O 1
ATOM 8449 N N . LEU D 1 80 ? 83.820 -7.303 208.537 1.00 88.33 80 LEU D N 1
ATOM 8450 C CA . LEU D 1 80 ? 82.979 -6.115 208.575 1.00 86.97 80 LEU D CA 1
ATOM 8451 C C . LEU D 1 80 ? 81.854 -6.305 207.560 1.00 86.88 80 LEU D C 1
ATOM 8452 O O . LEU D 1 80 ? 81.859 -7.274 206.799 1.00 86.76 80 LEU D O 1
ATOM 8457 N N . GLU D 1 81 ? 80.888 -5.393 207.542 1.00 86.22 81 GLU D N 1
ATOM 8458 C CA . GLU D 1 81 ? 79.782 -5.510 206.596 1.00 85.45 81 GLU D CA 1
ATOM 8459 C C . GLU D 1 81 ? 79.059 -4.174 206.467 1.00 85.31 81 GLU D C 1
ATOM 8460 O O . GLU D 1 81 ? 78.219 -3.829 207.298 1.00 85.35 81 GLU D O 1
ATOM 8466 N N . LEU D 1 82 ? 79.400 -3.424 205.422 1.00 85.09 82 LEU D N 1
ATOM 8467 C CA . LEU D 1 82 ? 78.794 -2.118 205.171 1.00 84.28 82 LEU D CA 1
ATOM 8468 C C . LEU D 1 82 ? 78.055 -2.115 203.838 1.00 83.96 82 LEU D C 1
ATOM 8469 O O . LEU D 1 82 ? 78.381 -2.888 202.932 1.00 83.30 82 LEU D O 1
ATOM 8474 N N . ASN D 1 83 ? 77.058 -1.244 203.719 1.00 83.97 83 ASN D N 1
ATOM 8475 C CA . ASN D 1 83 ? 76.288 -1.145 202.481 1.00 84.19 83 ASN D CA 1
ATOM 8476 C C . ASN D 1 83 ? 76.499 0.221 201.823 1.00 84.47 83 ASN D C 1
ATOM 8477 O O . ASN D 1 83 ? 75.999 1.241 202.303 1.00 84.19 83 ASN D O 1
ATOM 8482 N N . ALA D 1 84 ? 77.249 0.227 200.723 1.00 85.20 84 ALA D N 1
ATOM 8483 C CA . ALA D 1 84 ? 77.554 1.451 199.990 1.00 85.71 84 ALA D CA 1
ATOM 8484 C C . ALA D 1 84 ? 76.311 2.285 199.650 1.00 86.11 84 ALA D C 1
ATOM 8485 O O . ALA D 1 84 ? 76.385 3.513 199.581 1.00 85.91 84 ALA D O 1
ATOM 8487 N N . SER D 1 85 ? 75.172 1.622 199.452 1.00 86.57 85 SER D N 1
ATOM 8488 C CA . SER D 1 85 ? 73.928 2.316 199.113 1.00 86.91 85 SER D CA 1
ATOM 8489 C C . SER D 1 85 ? 73.151 2.825 200.327 1.00 86.96 85 SER D C 1
ATOM 8490 O O . SER D 1 85 ? 72.385 3.783 200.218 1.00 86.87 85 SER D O 1
ATOM 8493 N N . ASP D 1 86 ? 73.339 2.178 201.474 1.00 87.39 86 ASP D N 1
ATOM 8494 C CA . ASP D 1 86 ? 72.653 2.571 202.704 1.00 87.51 86 ASP D CA 1
ATOM 8495 C C . ASP D 1 86 ? 73.504 3.566 203.488 1.00 87.78 86 ASP D C 1
ATOM 8496 O O . ASP D 1 86 ? 73.029 4.194 204.433 1.00 88.03 86 ASP D O 1
ATOM 8501 N N . GLU D 1 87 ? 74.763 3.704 203.084 1.00 88.22 87 GLU D N 1
ATOM 8502 C CA . GLU D 1 87 ? 75.702 4.610 203.738 1.00 89.25 87 GLU D CA 1
ATOM 8503 C C . GLU D 1 87 ? 75.688 6.009 203.124 1.00 90.24 87 GLU D C 1
ATOM 8504 O O . GLU D 1 87 ? 75.372 6.174 201.942 1.00 90.37 87 GLU D O 1
ATOM 8510 N N . ARG D 1 88 ? 76.037 7.010 203.934 1.00 91.19 88 ARG D N 1
ATOM 8511 C CA . ARG D 1 88 ? 76.097 8.397 203.472 1.00 92.09 88 ARG D CA 1
ATOM 8512 C C . ARG D 1 88 ? 76.846 8.453 202.141 1.00 91.95 88 ARG D C 1
ATOM 8513 O O . ARG D 1 88 ? 76.236 8.548 201.078 1.00 92.07 88 ARG D O 1
ATOM 8521 N N . GLY D 1 89 ? 78.173 8.386 202.217 1.00 92.11 89 GLY D N 1
ATOM 8522 C CA . GLY D 1 89 ? 79.006 8.422 201.027 1.00 91.89 89 GLY D CA 1
ATOM 8523 C C . GLY D 1 89 ? 80.345 7.745 201.267 1.00 91.97 89 GLY D C 1
ATOM 8524 O O . GLY D 1 89 ? 80.445 6.854 202.113 1.00 91.99 89 GLY D O 1
ATOM 8525 N N . ILE D 1 90 ? 81.377 8.166 200.536 1.00 91.75 90 ILE D N 1
ATOM 8526 C CA . ILE D 1 90 ? 82.708 7.580 200.685 1.00 91.52 90 ILE D CA 1
ATOM 8527 C C . ILE D 1 90 ? 83.556 8.210 201.791 1.00 91.34 90 ILE D C 1
ATOM 8528 O O . ILE D 1 90 ? 84.777 8.330 201.666 1.00 91.50 90 ILE D O 1
ATOM 8533 N N . ASN D 1 91 ? 82.899 8.613 202.874 1.00 91.07 91 ASN D N 1
ATOM 8534 C CA . ASN D 1 91 ? 83.578 9.201 204.024 1.00 90.68 91 ASN D CA 1
ATOM 8535 C C . ASN D 1 91 ? 83.172 8.430 205.271 1.00 90.61 91 ASN D C 1
ATOM 8536 O O . ASN D 1 91 ? 84.017 7.854 205.962 1.00 90.53 91 ASN D O 1
ATOM 8541 N N . VAL D 1 92 ? 81.874 8.417 205.556 1.00 90.31 92 VAL D N 1
ATOM 8542 C CA . VAL D 1 92 ? 81.380 7.680 206.705 1.00 90.11 92 VAL D CA 1
ATOM 8543 C C . VAL D 1 92 ? 81.863 6.241 206.523 1.00 90.36 92 VAL D C 1
ATOM 8544 O O . VAL D 1 92 ? 82.129 5.535 207.496 1.00 90.48 92 VAL D O 1
ATOM 8548 N N . ILE D 1 93 ? 81.987 5.826 205.263 1.00 90.74 93 ILE D N 1
ATOM 8549 C CA . ILE D 1 93 ? 82.453 4.483 204.931 1.00 91.15 93 ILE D CA 1
ATOM 8550 C C . ILE D 1 93 ? 83.965 4.372 205.156 1.00 92.23 93 ILE D C 1
ATOM 8551 O O . ILE D 1 93 ? 84.430 3.428 205.800 1.00 92.45 93 ILE D O 1
ATOM 8556 N N . ARG D 1 94 ? 84.730 5.335 204.637 1.00 93.27 94 ARG D N 1
ATOM 8557 C CA . ARG D 1 94 ? 86.189 5.325 204.800 1.00 94.20 94 ARG D CA 1
ATOM 8558 C C . ARG D 1 94 ? 86.557 5.379 206.282 1.00 94.50 94 ARG D C 1
ATOM 8559 O O . ARG D 1 94 ? 87.571 4.813 206.706 1.00 94.45 94 ARG D O 1
ATOM 8567 N N . GLU D 1 95 ? 85.720 6.060 207.062 1.00 94.86 95 GLU D N 1
ATOM 8568 C CA . GLU D 1 95 ? 85.935 6.199 208.498 1.00 95.19 95 GLU D CA 1
ATOM 8569 C C . GLU D 1 95 ? 85.740 4.846 209.185 1.00 95.30 95 GLU D C 1
ATOM 8570 O O . GLU D 1 95 ? 86.487 4.486 210.097 1.00 94.97 95 GLU D O 1
ATOM 8576 N N . LYS D 1 96 ? 84.729 4.104 208.738 1.00 95.61 96 LYS D N 1
ATOM 8577 C CA . LYS D 1 96 ? 84.434 2.789 209.298 1.00 96.28 96 LYS D CA 1
ATOM 8578 C C . LYS D 1 96 ? 85.549 1.793 209.008 1.00 96.83 96 LYS D C 1
ATOM 8579 O O . LYS D 1 96 ? 85.671 0.775 209.691 1.00 97.06 96 LYS D O 1
ATOM 8585 N N . VAL D 1 97 ? 86.356 2.080 207.990 1.00 97.85 97 VAL D N 1
ATOM 8586 C CA . VAL D 1 97 ? 87.461 1.194 207.624 1.00 98.93 97 VAL D CA 1
ATOM 8587 C C . VAL D 1 97 ? 88.720 1.578 208.404 1.00 99.16 97 VAL D C 1
ATOM 8588 O O . VAL D 1 97 ? 89.664 0.790 208.508 1.00 99.04 97 VAL D O 1
ATOM 8592 N N . LYS D 1 98 ? 88.721 2.791 208.952 1.00 99.39 98 LYS D N 1
ATOM 8593 C CA . LYS D 1 98 ? 89.853 3.279 209.735 1.00 99.74 98 LYS D CA 1
ATOM 8594 C C . LYS D 1 98 ? 89.712 2.852 211.197 1.00 99.57 98 LYS D C 1
ATOM 8595 O O . LYS D 1 98 ? 90.671 2.919 211.969 1.00 99.46 98 LYS D O 1
ATOM 8601 N N . GLU D 1 99 ? 88.510 2.416 211.569 1.00 99.21 99 GLU D N 1
ATOM 8602 C CA . GLU D 1 99 ? 88.239 1.968 212.931 1.00 98.69 99 GLU D CA 1
ATOM 8603 C C . GLU D 1 99 ? 88.191 0.443 212.995 1.00 98.76 99 GLU D C 1
ATOM 8604 O O . GLU D 1 99 ? 88.267 -0.144 214.080 1.00 98.98 99 GLU D O 1
ATOM 8610 N N . PHE D 1 100 ? 88.067 -0.192 211.831 1.00 98.32 100 PHE D N 1
ATOM 8611 C CA . PHE D 1 100 ? 88.016 -1.652 211.749 1.00 97.93 100 PHE D CA 1
ATOM 8612 C C . PHE D 1 100 ? 89.410 -2.232 211.496 1.00 98.59 100 PHE D C 1
ATOM 8613 O O . PHE D 1 100 ? 89.862 -3.119 212.227 1.00 98.41 100 PHE D O 1
ATOM 8621 N N . ALA D 1 101 ? 90.085 -1.731 210.461 1.00 99.19 101 ALA D N 1
ATOM 8622 C CA . ALA D 1 101 ? 91.433 -2.187 210.123 1.00 99.84 101 ALA D CA 1
ATOM 8623 C C . ALA D 1 101 ? 92.441 -1.594 211.110 1.00 100.47 101 ALA D C 1
ATOM 8624 O O . ALA D 1 101 ? 93.604 -2.012 211.165 1.00 100.44 101 ALA D O 1
ATOM 8626 N N . ARG D 1 102 ? 91.974 -0.615 211.882 1.00 100.97 102 ARG D N 1
ATOM 8627 C CA . ARG D 1 102 ? 92.784 0.064 212.890 1.00 101.31 102 ARG D CA 1
ATOM 8628 C C . ARG D 1 102 ? 93.500 -0.961 213.773 1.00 101.63 102 ARG D C 1
ATOM 8629 O O . ARG D 1 102 ? 94.732 -0.987 213.840 1.00 101.53 102 ARG D O 1
ATOM 8637 N N . THR D 1 103 ? 92.722 -1.805 214.445 1.00 101.93 103 THR D N 1
ATOM 8638 C CA . THR D 1 103 ? 93.284 -2.835 215.311 1.00 102.25 103 THR D CA 1
ATOM 8639 C C . THR D 1 103 ? 93.408 -4.166 214.563 1.00 102.16 103 THR D C 1
ATOM 8640 O O . THR D 1 103 ? 92.424 -4.690 214.034 1.00 102.51 103 THR D O 1
ATOM 8644 N N . LYS D 1 104 ? 94.628 -4.698 214.524 1.00 101.71 104 LYS D N 1
ATOM 8645 C CA . LYS D 1 104 ? 94.924 -5.960 213.849 1.00 101.03 104 LYS D CA 1
ATOM 8646 C C . LYS D 1 104 ? 93.852 -7.016 214.146 1.00 101.02 104 LYS D C 1
ATOM 8647 O O . LYS D 1 104 ? 93.210 -6.989 215.203 1.00 100.84 104 LYS D O 1
ATOM 8653 N N . PRO D 1 105 ? 93.639 -7.953 213.206 1.00 100.93 105 PRO D N 1
ATOM 8654 C CA . PRO D 1 105 ? 92.655 -9.034 213.329 1.00 100.83 105 PRO D CA 1
ATOM 8655 C C . PRO D 1 105 ? 92.799 -9.834 214.621 1.00 100.75 105 PRO D C 1
ATOM 8656 O O . PRO D 1 105 ? 93.917 -10.133 215.055 1.00 100.85 105 PRO D O 1
ATOM 8660 N N . ILE D 1 106 ? 91.668 -10.186 215.228 1.00 100.50 106 ILE D N 1
ATOM 8661 C CA . ILE D 1 106 ? 91.689 -10.961 216.463 1.00 100.32 106 ILE D CA 1
ATOM 8662 C C . ILE D 1 106 ? 92.445 -12.275 216.253 1.00 100.04 106 ILE D C 1
ATOM 8663 O O . ILE D 1 106 ? 92.221 -12.988 215.269 1.00 99.80 106 ILE D O 1
ATOM 8668 N N . GLY D 1 107 ? 93.344 -12.580 217.184 1.00 100.12 107 GLY D N 1
ATOM 8669 C CA . GLY D 1 107 ? 94.125 -13.800 217.099 1.00 99.78 107 GLY D CA 1
ATOM 8670 C C . GLY D 1 107 ? 95.172 -13.742 216.005 1.00 99.87 107 GLY D C 1
ATOM 8671 O O . GLY D 1 107 ? 95.510 -12.658 215.514 1.00 99.83 107 GLY D O 1
ATOM 8672 N N . GLY D 1 108 ? 95.687 -14.910 215.625 1.00 99.39 108 GLY D N 1
ATOM 8673 C CA . GLY D 1 108 ? 96.693 -14.976 214.582 1.00 98.93 108 GLY D CA 1
ATOM 8674 C C . GLY D 1 108 ? 96.032 -14.937 213.222 1.00 98.64 108 GLY D C 1
ATOM 8675 O O . GLY D 1 108 ? 95.998 -15.940 212.509 1.00 98.58 108 GLY D O 1
ATOM 8676 N N . ALA D 1 109 ? 95.499 -13.773 212.867 1.00 98.77 109 ALA D N 1
ATOM 8677 C CA . ALA D 1 109 ? 94.822 -13.594 211.589 1.00 98.75 109 ALA D CA 1
ATOM 8678 C C . ALA D 1 109 ? 95.624 -12.696 210.647 1.00 98.94 109 ALA D C 1
ATOM 8679 O O . ALA D 1 109 ? 95.937 -11.546 210.975 1.00 99.03 109 ALA D O 1
ATOM 8681 N N . SER D 1 110 ? 95.946 -13.238 209.475 1.00 98.65 110 SER D N 1
ATOM 8682 C CA . SER D 1 110 ? 96.715 -12.529 208.457 1.00 98.49 110 SER D CA 1
ATOM 8683 C C . SER D 1 110 ? 96.112 -11.163 208.098 1.00 98.59 110 SER D C 1
ATOM 8684 O O . SER D 1 110 ? 96.842 -10.206 207.817 1.00 98.80 110 SER D O 1
ATOM 8687 N N . PHE D 1 111 ? 94.783 -11.076 208.115 1.00 98.18 111 PHE D N 1
ATOM 8688 C CA . PHE D 1 111 ? 94.085 -9.834 207.779 1.00 97.44 111 PHE D CA 1
ATOM 8689 C C . PHE D 1 111 ? 92.590 -9.936 208.073 1.00 96.81 111 PHE D C 1
ATOM 8690 O O . PHE D 1 111 ? 92.083 -11.018 208.381 1.00 96.95 111 PHE D O 1
ATOM 8698 N N . LYS D 1 112 ? 91.890 -8.809 207.982 1.00 95.92 112 LYS D N 1
ATOM 8699 C CA . LYS D 1 112 ? 90.448 -8.790 208.208 1.00 95.20 112 LYS D CA 1
ATOM 8700 C C . LYS D 1 112 ? 89.737 -8.713 206.863 1.00 94.78 112 LYS D C 1
ATOM 8701 O O . LYS D 1 112 ? 90.375 -8.798 205.816 1.00 94.85 112 LYS D O 1
ATOM 8707 N N . ILE D 1 113 ? 88.419 -8.558 206.885 1.00 94.42 113 ILE D N 1
ATOM 8708 C CA . ILE D 1 113 ? 87.661 -8.484 205.644 1.00 94.32 113 ILE D CA 1
ATOM 8709 C C . ILE D 1 113 ? 86.456 -7.552 205.737 1.00 93.78 113 ILE D C 1
ATOM 8710 O O . ILE D 1 113 ? 85.660 -7.637 206.675 1.00 93.77 113 ILE D O 1
ATOM 8715 N N . ILE D 1 114 ? 86.341 -6.661 204.755 1.00 93.01 114 ILE D N 1
ATOM 8716 C CA . ILE D 1 114 ? 85.242 -5.705 204.687 1.00 91.92 114 ILE D CA 1
ATOM 8717 C C . ILE D 1 114 ? 84.357 -6.030 203.497 1.00 90.96 114 ILE D C 1
ATOM 8718 O O . ILE D 1 114 ? 84.722 -5.762 202.351 1.00 91.19 114 ILE D O 1
ATOM 8723 N N . PHE D 1 115 ? 83.195 -6.611 203.770 1.00 89.42 115 PHE D N 1
ATOM 8724 C CA . PHE D 1 115 ? 82.265 -6.957 202.709 1.00 87.74 115 PHE D CA 1
ATOM 8725 C C . PHE D 1 115 ? 81.415 -5.738 202.386 1.00 87.60 115 PHE D C 1
ATOM 8726 O O . PHE D 1 115 ? 80.427 -5.464 203.073 1.00 87.53 115 PHE D O 1
ATOM 8734 N N . LEU D 1 116 ? 81.815 -4.997 201.354 1.00 86.83 116 LEU D N 1
ATOM 8735 C CA . LEU D 1 116 ? 81.074 -3.813 200.932 1.00 85.74 116 LEU D CA 1
ATOM 8736 C C . LEU D 1 116 ? 79.974 -4.258 199.978 1.00 85.36 116 LEU D C 1
ATOM 8737 O O . LEU D 1 116 ? 80.242 -4.595 198.822 1.00 85.44 116 LEU D O 1
ATOM 8742 N N . ASP D 1 117 ? 78.737 -4.272 200.465 1.00 85.07 117 ASP D N 1
ATOM 8743 C CA . ASP D 1 117 ? 77.607 -4.685 199.642 1.00 84.74 117 ASP D CA 1
ATOM 8744 C C . ASP D 1 117 ? 77.156 -3.515 198.757 1.00 84.60 117 ASP D C 1
ATOM 8745 O O . ASP D 1 117 ? 77.316 -2.346 199.129 1.00 84.37 117 ASP D O 1
ATOM 8750 N N . GLU D 1 118 ? 76.619 -3.839 197.581 1.00 84.12 118 GLU D N 1
ATOM 8751 C CA . GLU D 1 118 ? 76.152 -2.838 196.621 1.00 83.90 118 GLU D CA 1
ATOM 8752 C C . GLU D 1 118 ? 77.193 -1.751 196.350 1.00 83.54 118 GLU D C 1
ATOM 8753 O O . GLU D 1 118 ? 76.866 -0.565 196.316 1.00 83.85 118 GLU D O 1
ATOM 8759 N N . ALA D 1 119 ? 78.445 -2.153 196.156 1.00 82.78 119 ALA D N 1
ATOM 8760 C CA . ALA D 1 119 ? 79.513 -1.196 195.892 1.00 81.45 119 ALA D CA 1
ATOM 8761 C C . ALA D 1 119 ? 79.291 -0.447 194.578 1.00 80.41 119 ALA D C 1
ATOM 8762 O O . ALA D 1 119 ? 79.672 0.718 194.454 1.00 79.67 119 ALA D O 1
ATOM 8764 N N . ASP D 1 120 ? 78.678 -1.116 193.602 1.00 79.39 120 ASP D N 1
ATOM 8765 C CA . ASP D 1 120 ? 78.413 -0.497 192.306 1.00 78.82 120 ASP D CA 1
ATOM 8766 C C . ASP D 1 120 ? 77.245 0.486 192.377 1.00 78.84 120 ASP D C 1
ATOM 8767 O O . ASP D 1 120 ? 76.635 0.821 191.359 1.00 78.47 120 ASP D O 1
ATOM 8772 N N . ALA D 1 121 ? 76.940 0.939 193.590 1.00 78.86 121 ALA D N 1
ATOM 8773 C CA . ALA D 1 121 ? 75.867 1.900 193.819 1.00 78.58 121 ALA D CA 1
ATOM 8774 C C . ALA D 1 121 ? 76.499 3.263 194.096 1.00 78.51 121 ALA D C 1
ATOM 8775 O O . ALA D 1 121 ? 75.804 4.268 194.234 1.00 78.65 121 ALA D O 1
ATOM 8777 N N . LEU D 1 122 ? 77.826 3.277 194.186 1.00 78.52 122 LEU D N 1
ATOM 8778 C CA . LEU D 1 122 ? 78.584 4.502 194.424 1.00 78.51 122 LEU D CA 1
ATOM 8779 C C . LEU D 1 122 ? 78.856 5.154 193.073 1.00 78.87 122 LEU D C 1
ATOM 8780 O O . LEU D 1 122 ? 78.922 4.470 192.046 1.00 78.85 122 LEU D O 1
ATOM 8785 N N . THR D 1 123 ? 79.010 6.475 193.069 1.00 78.72 123 THR D N 1
ATOM 8786 C CA . THR D 1 123 ? 79.298 7.187 191.828 1.00 77.99 123 THR D CA 1
ATOM 8787 C C . THR D 1 123 ? 80.749 6.873 191.470 1.00 77.79 123 THR D C 1
ATOM 8788 O O . THR D 1 123 ? 81.470 6.268 192.270 1.00 78.13 123 THR D O 1
ATOM 8792 N N . GLN D 1 124 ? 81.181 7.262 190.274 1.00 76.88 124 GLN D N 1
ATOM 8793 C CA . GLN D 1 124 ? 82.556 6.997 189.876 1.00 75.36 124 GLN D CA 1
ATOM 8794 C C . GLN D 1 124 ? 83.559 7.862 190.634 1.00 74.95 124 GLN D C 1
ATOM 8795 O O . GLN D 1 124 ? 84.676 7.418 190.894 1.00 75.03 124 GLN D O 1
ATOM 8801 N N . ASP D 1 125 ? 83.174 9.086 190.994 1.00 74.28 125 ASP D N 1
ATOM 8802 C CA . ASP D 1 125 ? 84.075 9.955 191.754 1.00 74.02 125 ASP D CA 1
ATOM 8803 C C . ASP D 1 125 ? 84.293 9.288 193.100 1.00 74.01 125 ASP D C 1
ATOM 8804 O O . ASP D 1 125 ? 85.336 9.462 193.736 1.00 73.68 125 ASP D O 1
ATOM 8809 N N . ALA D 1 126 ? 83.283 8.528 193.519 1.00 74.43 126 ALA D N 1
ATOM 8810 C CA . ALA D 1 126 ? 83.307 7.805 194.783 1.00 74.82 126 ALA D CA 1
ATOM 8811 C C . ALA D 1 126 ? 84.107 6.513 194.626 1.00 75.08 126 ALA D C 1
ATOM 8812 O O . ALA D 1 126 ? 84.921 6.175 195.488 1.00 74.91 126 ALA D O 1
ATOM 8814 N N . GLN D 1 127 ? 83.876 5.797 193.525 1.00 74.98 127 GLN D N 1
ATOM 8815 C CA . GLN D 1 127 ? 84.598 4.556 193.260 1.00 75.29 127 GLN D CA 1
ATOM 8816 C C . GLN D 1 127 ? 86.103 4.809 193.209 1.00 76.91 127 GLN D C 1
ATOM 8817 O O . GLN D 1 127 ? 86.901 3.875 193.268 1.00 76.83 127 GLN D O 1
ATOM 8823 N N . GLN D 1 128 ? 86.481 6.079 193.088 1.00 79.14 128 GLN D N 1
ATOM 8824 C CA . GLN D 1 128 ? 87.889 6.466 193.054 1.00 81.33 128 GLN D CA 1
ATOM 8825 C C . GLN D 1 128 ? 88.404 6.468 194.496 1.00 82.25 128 GLN D C 1
ATOM 8826 O O . GLN D 1 128 ? 89.379 5.785 194.823 1.00 82.11 128 GLN D O 1
ATOM 8832 N N . ALA D 1 129 ? 87.730 7.238 195.350 1.00 83.32 129 ALA D N 1
ATOM 8833 C CA . ALA D 1 129 ? 88.092 7.350 196.760 1.00 84.56 129 ALA D CA 1
ATOM 8834 C C . ALA D 1 129 ? 88.190 5.971 197.410 1.00 85.13 129 ALA D C 1
ATOM 8835 O O . ALA D 1 129 ? 89.035 5.736 198.281 1.00 84.77 129 ALA D O 1
ATOM 8837 N N . LEU D 1 130 ? 87.317 5.063 196.981 1.00 85.99 130 LEU D N 1
ATOM 8838 C CA . LEU D 1 130 ? 87.309 3.705 197.510 1.00 86.92 130 LEU D CA 1
ATOM 8839 C C . LEU D 1 130 ? 88.603 3.011 197.086 1.00 87.90 130 LEU D C 1
ATOM 8840 O O . LEU D 1 130 ? 89.307 2.426 197.918 1.00 88.34 130 LEU D O 1
ATOM 8845 N N . ARG D 1 131 ? 88.910 3.086 195.790 1.00 88.25 131 ARG D N 1
ATOM 8846 C CA . ARG D 1 131 ? 90.118 2.480 195.232 1.00 88.35 131 ARG D CA 1
ATOM 8847 C C . ARG D 1 131 ? 91.328 3.013 196.000 1.00 88.87 131 ARG D C 1
ATOM 8848 O O . ARG D 1 131 ? 92.311 2.300 196.212 1.00 88.76 131 ARG D O 1
ATOM 8856 N N . ARG D 1 132 ? 91.242 4.272 196.418 1.00 89.15 132 ARG D N 1
ATOM 8857 C CA . ARG D 1 132 ? 92.308 4.893 197.187 1.00 89.51 132 ARG D CA 1
ATOM 8858 C C . ARG D 1 132 ? 92.369 4.268 198.580 1.00 89.81 132 ARG D C 1
ATOM 8859 O O . ARG D 1 132 ? 93.447 3.964 199.088 1.00 89.76 132 ARG D O 1
ATOM 8867 N N . THR D 1 133 ? 91.205 4.074 199.191 1.00 90.27 133 THR D N 1
ATOM 8868 C CA . THR D 1 133 ? 91.132 3.495 200.528 1.00 90.81 133 THR D CA 1
ATOM 8869 C C . THR D 1 133 ? 91.430 1.991 200.552 1.00 91.15 133 THR D C 1
ATOM 8870 O O . THR D 1 133 ? 92.031 1.489 201.504 1.00 90.78 133 THR D O 1
ATOM 8874 N N . MET D 1 134 ? 91.017 1.281 199.505 1.00 91.81 134 MET D N 1
ATOM 8875 C CA . MET D 1 134 ? 91.248 -0.161 199.400 1.00 92.55 134 MET D CA 1
ATOM 8876 C C . MET D 1 134 ? 92.734 -0.525 199.503 1.00 93.87 134 MET D C 1
ATOM 8877 O O . MET D 1 134 ? 93.105 -1.514 200.145 1.00 93.54 134 MET D O 1
ATOM 8882 N N . GLU D 1 135 ? 93.573 0.281 198.855 1.00 95.49 135 GLU D N 1
ATOM 8883 C CA . GLU D 1 135 ? 95.020 0.067 198.832 1.00 96.73 135 GLU D CA 1
ATOM 8884 C C . GLU D 1 135 ? 95.740 0.534 200.093 1.00 97.62 135 GLU D C 1
ATOM 8885 O O . GLU D 1 135 ? 96.563 -0.194 200.647 1.00 97.48 135 GLU D O 1
ATOM 8891 N N . MET D 1 136 ? 95.434 1.749 200.537 1.00 98.95 136 MET D N 1
ATOM 8892 C CA . MET D 1 136 ? 96.086 2.314 201.713 1.00 100.46 136 MET D CA 1
ATOM 8893 C C . MET D 1 136 ? 96.126 1.347 202.893 1.00 100.98 136 MET D C 1
ATOM 8894 O O . MET D 1 136 ? 97.131 1.264 203.604 1.00 101.30 136 MET D O 1
ATOM 8899 N N . PHE D 1 137 ? 95.038 0.610 203.097 1.00 101.42 137 PHE D N 1
ATOM 8900 C CA . PHE D 1 137 ? 94.974 -0.349 204.194 1.00 101.81 137 PHE D CA 1
ATOM 8901 C C . PHE D 1 137 ? 95.177 -1.780 203.686 1.00 101.96 137 PHE D C 1
ATOM 8902 O O . PHE D 1 137 ? 95.236 -2.719 204.484 1.00 102.21 137 PHE D O 1
ATOM 8910 N N . SER D 1 138 ? 95.286 -1.927 202.363 1.00 102.22 138 SER D N 1
ATOM 8911 C CA . SER D 1 138 ? 95.466 -3.224 201.690 1.00 102.13 138 SER D CA 1
ATOM 8912 C C . SER D 1 138 ? 96.160 -4.296 202.527 1.00 102.06 138 SER D C 1
ATOM 8913 O O . SER D 1 138 ? 95.794 -5.475 202.479 1.00 101.96 138 SER D O 1
ATOM 8916 N N . SER D 1 139 ? 97.168 -3.876 203.282 1.00 101.81 139 SER D N 1
ATOM 8917 C CA . SER D 1 139 ? 97.937 -4.774 204.131 1.00 101.57 139 SER D CA 1
ATOM 8918 C C . SER D 1 139 ? 97.104 -5.532 205.166 1.00 101.39 139 SER D C 1
ATOM 8919 O O . SER D 1 139 ? 96.979 -6.758 205.093 1.00 101.70 139 SER D O 1
ATOM 8922 N N . ASN D 1 140 ? 96.536 -4.800 206.122 1.00 100.79 140 ASN D N 1
ATOM 8923 C CA . ASN D 1 140 ? 95.747 -5.401 207.198 1.00 99.88 140 ASN D CA 1
ATOM 8924 C C . ASN D 1 140 ? 94.320 -5.816 206.841 1.00 99.20 140 ASN D C 1
ATOM 8925 O O . ASN D 1 140 ? 93.749 -6.693 207.493 1.00 99.37 140 ASN D O 1
ATOM 8930 N N . VAL D 1 141 ? 93.739 -5.192 205.820 1.00 98.04 141 VAL D N 1
ATOM 8931 C CA . VAL D 1 141 ? 92.366 -5.509 205.442 1.00 96.42 141 VAL D CA 1
ATOM 8932 C C . VAL D 1 141 ? 92.148 -5.762 203.953 1.00 95.51 141 VAL D C 1
ATOM 8933 O O . VAL D 1 141 ? 92.658 -5.030 203.101 1.00 95.56 141 VAL D O 1
ATOM 8937 N N . ARG D 1 142 ? 91.388 -6.814 203.659 1.00 94.24 142 ARG D N 1
ATOM 8938 C CA . ARG D 1 142 ? 91.048 -7.182 202.288 1.00 92.98 142 ARG D CA 1
ATOM 8939 C C . ARG D 1 142 ? 89.572 -6.845 202.074 1.00 92.25 142 ARG D C 1
ATOM 8940 O O . ARG D 1 142 ? 88.787 -6.853 203.026 1.00 92.17 142 ARG D O 1
ATOM 8948 N N . PHE D 1 143 ? 89.196 -6.547 200.830 1.00 91.24 143 PHE D N 1
ATOM 8949 C CA . PHE D 1 143 ? 87.809 -6.201 200.508 1.00 89.84 143 PHE D CA 1
ATOM 8950 C C . PHE D 1 143 ? 87.120 -7.197 199.571 1.00 88.33 143 PHE D C 1
ATOM 8951 O O . PHE D 1 143 ? 87.768 -7.873 198.765 1.00 88.00 143 PHE D O 1
ATOM 8959 N N . ILE D 1 144 ? 85.799 -7.279 199.691 1.00 86.43 144 ILE D N 1
ATOM 8960 C CA . ILE D 1 144 ? 84.994 -8.157 198.850 1.00 84.54 144 ILE D CA 1
ATOM 8961 C C . ILE D 1 144 ? 83.836 -7.318 198.326 1.00 83.35 144 ILE D C 1
ATOM 8962 O O . ILE D 1 144 ? 82.697 -7.463 198.769 1.00 82.99 144 ILE D O 1
ATOM 8967 N N . LEU D 1 145 ? 84.145 -6.433 197.385 1.00 81.81 145 LEU D N 1
ATOM 8968 C CA . LEU D 1 145 ? 83.162 -5.540 196.788 1.00 79.88 145 LEU D CA 1
ATOM 8969 C C . LEU D 1 145 ? 82.030 -6.305 196.113 1.00 79.48 145 LEU D C 1
ATOM 8970 O O . LEU D 1 145 ? 82.270 -7.173 195.275 1.00 79.01 145 LEU D O 1
ATOM 8975 N N . SER D 1 146 ? 80.794 -5.980 196.478 1.00 79.22 146 SER D N 1
ATOM 8976 C CA . SER D 1 146 ? 79.641 -6.649 195.891 1.00 79.62 146 SER D CA 1
ATOM 8977 C C . SER D 1 146 ? 78.985 -5.756 194.835 1.00 79.88 146 SER D C 1
ATOM 8978 O O . SER D 1 146 ? 78.767 -4.566 195.065 1.00 79.45 146 SER D O 1
ATOM 8981 N N . CYS D 1 147 ? 78.680 -6.336 193.677 1.00 79.84 147 CYS D N 1
ATOM 8982 C CA . CYS D 1 147 ? 78.058 -5.588 192.592 1.00 79.63 147 CYS D CA 1
ATOM 8983 C C . CYS D 1 147 ? 77.039 -6.423 191.819 1.00 79.77 147 CYS D C 1
ATOM 8984 O O . CYS D 1 147 ? 76.909 -7.630 192.033 1.00 79.43 147 CYS D O 1
ATOM 8987 N N . ASN D 1 148 ? 76.326 -5.763 190.911 1.00 80.37 148 ASN D N 1
ATOM 8988 C CA . ASN D 1 148 ? 75.302 -6.407 190.095 1.00 80.87 148 ASN D CA 1
ATOM 8989 C C . ASN D 1 148 ? 75.847 -6.707 188.707 1.00 81.01 148 ASN D C 1
ATOM 8990 O O . ASN D 1 148 ? 75.428 -7.661 188.048 1.00 79.99 148 ASN D O 1
ATOM 8995 N N . TYR D 1 149 ? 76.785 -5.869 188.278 1.00 81.97 149 TYR D N 1
ATOM 8996 C CA . TYR D 1 149 ? 77.447 -6.004 186.985 1.00 82.92 149 TYR D CA 1
ATOM 8997 C C . TYR D 1 149 ? 78.894 -5.536 187.161 1.00 83.51 149 TYR D C 1
ATOM 8998 O O . TYR D 1 149 ? 79.141 -4.441 187.676 1.00 83.50 149 TYR D O 1
ATOM 9007 N N . SER D 1 150 ? 79.848 -6.364 186.744 1.00 84.12 150 SER D N 1
ATOM 9008 C CA . SER D 1 150 ? 81.259 -6.009 186.862 1.00 84.45 150 SER D CA 1
ATOM 9009 C C . SER D 1 150 ? 81.540 -4.722 186.086 1.00 84.61 150 SER D C 1
ATOM 9010 O O . SER D 1 150 ? 82.419 -3.938 186.453 1.00 84.60 150 SER D O 1
ATOM 9013 N N . SER D 1 151 ? 80.775 -4.509 185.020 1.00 84.83 151 SER D N 1
ATOM 9014 C CA . SER D 1 151 ? 80.921 -3.327 184.176 1.00 84.90 151 SER D CA 1
ATOM 9015 C C . SER D 1 151 ? 80.612 -2.022 184.907 1.00 84.25 151 SER D C 1
ATOM 9016 O O . SER D 1 151 ? 81.114 -0.969 184.526 1.00 84.13 151 SER D O 1
ATOM 9019 N N . LYS D 1 152 ? 79.786 -2.088 185.949 1.00 83.74 152 LYS D N 1
ATOM 9020 C CA . LYS D 1 152 ? 79.431 -0.896 186.719 1.00 82.84 152 LYS D CA 1
ATOM 9021 C C . LYS D 1 152 ? 80.535 -0.495 187.699 1.00 81.96 152 LYS D C 1
ATOM 9022 O O . LYS D 1 152 ? 80.401 0.477 188.442 1.00 81.43 152 LYS D O 1
ATOM 9028 N N . ILE D 1 153 ? 81.622 -1.258 187.695 1.00 81.25 153 ILE D N 1
ATOM 9029 C CA . ILE D 1 153 ? 82.766 -0.975 188.549 1.00 80.82 153 ILE D CA 1
ATOM 9030 C C . ILE D 1 153 ? 83.821 -0.370 187.631 1.00 80.31 153 ILE D C 1
ATOM 9031 O O . ILE D 1 153 ? 83.955 -0.790 186.483 1.00 80.33 153 ILE D O 1
ATOM 9036 N N . ILE D 1 154 ? 84.563 0.611 188.131 1.00 79.59 154 ILE D N 1
ATOM 9037 C CA . ILE D 1 154 ? 85.596 1.271 187.332 1.00 79.00 154 ILE D CA 1
ATOM 9038 C C . ILE D 1 154 ? 86.815 0.388 187.027 1.00 78.48 154 ILE D C 1
ATOM 9039 O O . ILE D 1 154 ? 86.884 -0.763 187.451 1.00 78.67 154 ILE D O 1
ATOM 9044 N N . GLU D 1 155 ? 87.771 0.946 186.285 1.00 77.94 155 GLU D N 1
ATOM 9045 C CA . GLU D 1 155 ? 88.998 0.246 185.902 1.00 77.23 155 GLU D CA 1
ATOM 9046 C C . GLU D 1 155 ? 89.980 0.101 187.059 1.00 77.55 155 GLU D C 1
ATOM 9047 O O . GLU D 1 155 ? 90.424 -1.005 187.369 1.00 77.18 155 GLU D O 1
ATOM 9053 N N . PRO D 1 156 ? 90.341 1.217 187.711 1.00 78.03 156 PRO D N 1
ATOM 9054 C CA . PRO D 1 156 ? 91.282 1.130 188.831 1.00 79.26 156 PRO D CA 1
ATOM 9055 C C . PRO D 1 156 ? 90.930 -0.015 189.785 1.00 79.79 156 PRO D C 1
ATOM 9056 O O . PRO D 1 156 ? 91.801 -0.763 190.227 1.00 79.94 156 PRO D O 1
ATOM 9060 N N . ILE D 1 157 ? 89.642 -0.148 190.084 1.00 80.87 157 ILE D N 1
ATOM 9061 C CA . ILE D 1 157 ? 89.159 -1.189 190.983 1.00 81.63 157 ILE D CA 1
ATOM 9062 C C . ILE D 1 157 ? 89.281 -2.586 190.382 1.00 82.49 157 ILE D C 1
ATOM 9063 O O . ILE D 1 157 ? 90.139 -3.364 190.791 1.00 82.55 157 ILE D O 1
ATOM 9068 N N . GLN D 1 158 ? 88.420 -2.892 189.413 1.00 83.40 158 GLN D N 1
ATOM 9069 C CA . GLN D 1 158 ? 88.397 -4.198 188.743 1.00 84.42 158 GLN D CA 1
ATOM 9070 C C . GLN D 1 158 ? 89.746 -4.879 188.504 1.00 85.31 158 GLN D C 1
ATOM 9071 O O . GLN D 1 158 ? 89.882 -6.079 188.752 1.00 85.69 158 GLN D O 1
ATOM 9077 N N . SER D 1 159 ? 90.733 -4.125 188.020 1.00 86.16 159 SER D N 1
ATOM 9078 C CA . SER D 1 159 ? 92.060 -4.679 187.739 1.00 86.71 159 SER D CA 1
ATOM 9079 C C . SER D 1 159 ? 92.741 -5.248 188.988 1.00 86.70 159 SER D C 1
ATOM 9080 O O . SER D 1 159 ? 93.632 -6.092 188.891 1.00 86.60 159 SER D O 1
ATOM 9083 N N . ARG D 1 160 ? 92.316 -4.787 190.158 1.00 87.30 160 ARG D N 1
ATOM 9084 C CA . ARG D 1 160 ? 92.892 -5.248 191.417 1.00 87.82 160 ARG D CA 1
ATOM 9085 C C . ARG D 1 160 ? 92.080 -6.352 192.112 1.00 87.27 160 ARG D C 1
ATOM 9086 O O . ARG D 1 160 ? 92.456 -6.813 193.191 1.00 87.30 160 ARG D O 1
ATOM 9094 N N . CYS D 1 161 ? 90.980 -6.780 191.497 1.00 86.72 161 CYS D N 1
ATOM 9095 C CA . CYS D 1 161 ? 90.125 -7.803 192.096 1.00 86.33 161 CYS D CA 1
ATOM 9096 C C . CYS D 1 161 ? 90.041 -9.106 191.315 1.00 86.27 161 CYS D C 1
ATOM 9097 O O . CYS D 1 161 ? 90.247 -9.137 190.101 1.00 86.16 161 CYS D O 1
ATOM 9100 N N . ALA D 1 162 ? 89.734 -10.183 192.031 1.00 86.52 162 ALA D N 1
ATOM 9101 C CA . ALA D 1 162 ? 89.568 -11.492 191.416 1.00 86.90 162 ALA D CA 1
ATOM 9102 C C . ALA D 1 162 ? 88.078 -11.557 191.118 1.00 87.07 162 ALA D C 1
ATOM 9103 O O . ALA D 1 162 ? 87.269 -11.771 192.015 1.00 87.42 162 ALA D O 1
ATOM 9105 N N . ILE D 1 163 ? 87.717 -11.354 189.858 1.00 87.29 163 ILE D N 1
ATOM 9106 C CA . ILE D 1 163 ? 86.315 -11.353 189.463 1.00 87.58 163 ILE D CA 1
ATOM 9107 C C . ILE D 1 163 ? 85.606 -12.705 189.533 1.00 88.07 163 ILE D C 1
ATOM 9108 O O . ILE D 1 163 ? 85.972 -13.649 188.830 1.00 88.23 163 ILE D O 1
ATOM 9113 N N . PHE D 1 164 ? 84.592 -12.789 190.389 1.00 88.28 164 PHE D N 1
ATOM 9114 C CA . PHE D 1 164 ? 83.792 -14.003 190.518 1.00 88.57 164 PHE D CA 1
ATOM 9115 C C . PHE D 1 164 ? 82.394 -13.632 190.043 1.00 88.73 164 PHE D C 1
ATOM 9116 O O . PHE D 1 164 ? 81.796 -12.683 190.546 1.00 88.69 164 PHE D O 1
ATOM 9124 N N . ARG D 1 165 ? 81.877 -14.371 189.070 1.00 88.99 165 ARG D N 1
ATOM 9125 C CA . ARG D 1 165 ? 80.553 -14.083 188.538 1.00 89.35 165 ARG D CA 1
ATOM 9126 C C . ARG D 1 165 ? 79.566 -15.188 188.917 1.00 89.15 165 ARG D C 1
ATOM 9127 O O . ARG D 1 165 ? 79.829 -16.370 188.680 1.00 89.33 165 ARG D O 1
ATOM 9135 N N . PHE D 1 166 ? 78.440 -14.801 189.515 1.00 88.76 166 PHE D N 1
ATOM 9136 C CA . PHE D 1 166 ? 77.413 -15.760 189.922 1.00 88.50 166 PHE D CA 1
ATOM 9137 C C . PHE D 1 166 ? 76.225 -15.725 188.965 1.00 88.63 166 PHE D C 1
ATOM 9138 O O . PHE D 1 166 ? 75.717 -14.656 188.619 1.00 88.41 166 PHE D O 1
ATOM 9146 N N . ARG D 1 167 ? 75.781 -16.904 188.545 1.00 89.16 167 ARG D N 1
ATOM 9147 C CA . ARG D 1 167 ? 74.654 -17.017 187.628 1.00 89.77 167 ARG D CA 1
ATOM 9148 C C . ARG D 1 167 ? 73.290 -17.054 188.331 1.00 89.48 167 ARG D C 1
ATOM 9149 O O . ARG D 1 167 ? 73.120 -17.722 189.354 1.00 89.55 167 ARG D O 1
ATOM 9157 N N . PRO D 1 168 ? 72.299 -16.332 187.781 1.00 89.09 168 PRO D N 1
ATOM 9158 C CA . PRO D 1 168 ? 70.943 -16.274 188.336 1.00 88.61 168 PRO D CA 1
ATOM 9159 C C . PRO D 1 168 ? 70.367 -17.676 188.506 1.00 88.32 168 PRO D C 1
ATOM 9160 O O . PRO D 1 168 ? 70.238 -18.425 187.537 1.00 87.97 168 PRO D O 1
ATOM 9164 N N . LEU D 1 169 ? 70.028 -18.032 189.738 1.00 88.12 169 LEU D N 1
ATOM 9165 C CA . LEU D 1 169 ? 69.463 -19.345 190.011 1.00 88.14 169 LEU D CA 1
ATOM 9166 C C . LEU D 1 169 ? 68.151 -19.471 189.258 1.00 88.06 169 LEU D C 1
ATOM 9167 O O . LEU D 1 169 ? 67.357 -18.537 189.238 1.00 88.11 169 LEU D O 1
ATOM 9172 N N . ARG D 1 170 ? 67.921 -20.616 188.629 1.00 88.63 170 ARG D N 1
ATOM 9173 C CA . ARG D 1 170 ? 66.679 -20.802 187.893 1.00 89.09 170 ARG D CA 1
ATOM 9174 C C . ARG D 1 170 ? 65.494 -20.565 188.811 1.00 88.78 170 ARG D C 1
ATOM 9175 O O . ARG D 1 170 ? 65.622 -20.607 190.033 1.00 88.18 170 ARG D O 1
ATOM 9183 N N . ASP D 1 171 ? 64.338 -20.321 188.209 1.00 88.99 171 ASP D N 1
ATOM 9184 C CA . ASP D 1 171 ? 63.123 -20.073 188.964 1.00 89.52 171 ASP D CA 1
ATOM 9185 C C . ASP D 1 171 ? 62.699 -21.346 189.700 1.00 89.77 171 ASP D C 1
ATOM 9186 O O . ASP D 1 171 ? 62.480 -21.325 190.915 1.00 90.19 171 ASP D O 1
ATOM 9191 N N . GLU D 1 172 ? 62.591 -22.454 188.970 1.00 89.63 172 GLU D N 1
ATOM 9192 C CA . GLU D 1 172 ? 62.210 -23.727 189.579 1.00 89.27 172 GLU D CA 1
ATOM 9193 C C . GLU D 1 172 ? 63.437 -24.338 190.262 1.00 89.05 172 GLU D C 1
ATOM 9194 O O . GLU D 1 172 ? 63.438 -25.503 190.666 1.00 88.87 172 GLU D O 1
ATOM 9200 N N . ASP D 1 173 ? 64.481 -23.524 190.382 1.00 88.84 173 ASP D N 1
ATOM 9201 C CA . ASP D 1 173 ? 65.732 -23.927 191.011 1.00 88.59 173 ASP D CA 1
ATOM 9202 C C . ASP D 1 173 ? 65.652 -23.578 192.499 1.00 88.66 173 ASP D C 1
ATOM 9203 O O . ASP D 1 173 ? 65.856 -24.433 193.369 1.00 88.27 173 ASP D O 1
ATOM 9208 N N . ILE D 1 174 ? 65.356 -22.314 192.787 1.00 88.21 174 ILE D N 1
ATOM 9209 C CA . ILE D 1 174 ? 65.227 -21.873 194.166 1.00 87.73 174 ILE D CA 1
ATOM 9210 C C . ILE D 1 174 ? 63.997 -22.573 194.722 1.00 87.64 174 ILE D C 1
ATOM 9211 O O . ILE D 1 174 ? 63.849 -22.730 195.934 1.00 87.85 174 ILE D O 1
ATOM 9216 N N . ALA D 1 175 ? 63.116 -22.992 193.817 1.00 87.66 175 ALA D N 1
ATOM 9217 C CA . ALA D 1 175 ? 61.898 -23.698 194.192 1.00 87.78 175 ALA D CA 1
ATOM 9218 C C . ALA D 1 175 ? 62.298 -24.969 194.938 1.00 87.77 175 ALA D C 1
ATOM 9219 O O . ALA D 1 175 ? 61.604 -25.419 195.852 1.00 87.34 175 ALA D O 1
ATOM 9221 N N . LYS D 1 176 ? 63.423 -25.550 194.534 1.00 87.76 176 LYS D N 1
ATOM 9222 C CA . LYS D 1 176 ? 63.914 -26.742 195.201 1.00 88.08 176 LYS D CA 1
ATOM 9223 C C . LYS D 1 176 ? 64.166 -26.374 196.658 1.00 87.68 176 LYS D C 1
ATOM 9224 O O . LYS D 1 176 ? 63.557 -26.949 197.561 1.00 87.50 176 LYS D O 1
ATOM 9230 N N . ARG D 1 177 ? 65.047 -25.397 196.876 1.00 87.84 177 ARG D N 1
ATOM 9231 C CA . ARG D 1 177 ? 65.383 -24.947 198.227 1.00 88.10 177 ARG D CA 1
ATOM 9232 C C . ARG D 1 177 ? 64.182 -24.335 198.931 1.00 87.81 177 ARG D C 1
ATOM 9233 O O . ARG D 1 177 ? 64.322 -23.717 199.984 1.00 87.89 177 ARG D O 1
ATOM 9241 N N . LEU D 1 178 ? 63.005 -24.501 198.336 1.00 87.73 178 LEU D N 1
ATOM 9242 C CA . LEU D 1 178 ? 61.774 -23.983 198.915 1.00 87.94 178 LEU D CA 1
ATOM 9243 C C . LEU D 1 178 ? 60.934 -25.137 199.440 1.00 87.56 178 LEU D C 1
ATOM 9244 O O . LEU D 1 178 ? 60.686 -25.225 200.644 1.00 87.85 178 LEU D O 1
ATOM 9249 N N . ARG D 1 179 ? 60.502 -26.019 198.536 1.00 86.70 179 ARG D N 1
ATOM 9250 C CA . ARG D 1 179 ? 59.700 -27.178 198.921 1.00 85.58 179 ARG D CA 1
ATOM 9251 C C . ARG D 1 179 ? 60.441 -27.935 200.017 1.00 84.97 179 ARG D C 1
ATOM 9252 O O . ARG D 1 179 ? 59.831 -28.615 200.847 1.00 84.61 179 ARG D O 1
ATOM 9260 N N . TYR D 1 180 ? 61.766 -27.802 200.008 1.00 84.22 180 TYR D N 1
ATOM 9261 C CA . TYR D 1 180 ? 62.614 -28.436 201.006 1.00 83.45 180 TYR D CA 1
ATOM 9262 C C . TYR D 1 180 ? 62.245 -27.835 202.350 1.00 82.39 180 TYR D C 1
ATOM 9263 O O . TYR D 1 180 ? 61.520 -28.435 203.136 1.00 82.18 180 TYR D O 1
ATOM 9272 N N . ILE D 1 181 ? 62.750 -26.632 202.595 1.00 81.27 181 ILE D N 1
ATOM 9273 C CA . ILE D 1 181 ? 62.495 -25.922 203.835 1.00 79.95 181 ILE D CA 1
ATOM 9274 C C . ILE D 1 181 ? 61.016 -25.976 204.222 1.00 80.55 181 ILE D C 1
ATOM 9275 O O . ILE D 1 181 ? 60.681 -26.019 205.407 1.00 80.27 181 ILE D O 1
ATOM 9280 N N . ALA D 1 182 ? 60.136 -25.999 203.224 1.00 81.09 182 ALA D N 1
ATOM 9281 C CA . ALA D 1 182 ? 58.696 -26.047 203.475 1.00 81.87 182 ALA D CA 1
ATOM 9282 C C . ALA D 1 182 ? 58.260 -27.384 204.060 1.00 82.34 182 ALA D C 1
ATOM 9283 O O . ALA D 1 182 ? 57.245 -27.466 204.746 1.00 82.08 182 ALA D O 1
ATOM 9285 N N . GLU D 1 183 ? 59.024 -28.434 203.778 1.00 83.14 183 GLU D N 1
ATOM 9286 C CA . GLU D 1 183 ? 58.712 -29.762 204.298 1.00 83.92 183 GLU D CA 1
ATOM 9287 C C . GLU D 1 183 ? 59.558 -30.039 205.549 1.00 83.98 183 GLU D C 1
ATOM 9288 O O . GLU D 1 183 ? 59.160 -30.805 206.433 1.00 83.55 183 GLU D O 1
ATOM 9294 N N . ASN D 1 184 ? 60.721 -29.395 205.610 1.00 83.53 184 ASN D N 1
ATOM 9295 C CA . ASN D 1 184 ? 61.648 -29.526 206.729 1.00 82.88 184 ASN D CA 1
ATOM 9296 C C . ASN D 1 184 ? 61.174 -28.658 207.898 1.00 82.28 184 ASN D C 1
ATOM 9297 O O . ASN D 1 184 ? 61.679 -28.766 209.015 1.00 82.24 184 ASN D O 1
ATOM 9302 N N . GLU D 1 185 ? 60.195 -27.800 207.635 1.00 81.34 185 GLU D N 1
ATOM 9303 C CA . GLU D 1 185 ? 59.668 -26.916 208.664 1.00 80.09 185 GLU D CA 1
ATOM 9304 C C . GLU D 1 185 ? 58.170 -27.174 208.840 1.00 80.33 185 GLU D C 1
ATOM 9305 O O . GLU D 1 185 ? 57.470 -26.412 209.510 1.00 80.10 185 GLU D O 1
ATOM 9311 N N . GLY D 1 186 ? 57.686 -28.252 208.229 1.00 80.07 186 GLY D N 1
ATOM 9312 C CA . GLY D 1 186 ? 56.280 -28.600 208.336 1.00 79.96 186 GLY D CA 1
ATOM 9313 C C . GLY D 1 186 ? 55.367 -27.529 207.777 1.00 80.28 186 GLY D C 1
ATOM 9314 O O . GLY D 1 186 ? 54.822 -26.714 208.523 1.00 80.14 186 GLY D O 1
ATOM 9315 N N . LEU D 1 187 ? 55.200 -27.537 206.457 1.00 80.43 187 LEU D N 1
ATOM 9316 C CA . LEU D 1 187 ? 54.361 -26.561 205.773 1.00 80.16 187 LEU D CA 1
ATOM 9317 C C . LEU D 1 187 ? 53.647 -27.175 204.579 1.00 80.21 187 LEU D C 1
ATOM 9318 O O . LEU D 1 187 ? 54.227 -27.952 203.823 1.00 79.97 187 LEU D O 1
ATOM 9323 N N . GLU D 1 188 ? 52.381 -26.811 204.418 1.00 80.75 188 GLU D N 1
ATOM 9324 C CA . GLU D 1 188 ? 51.567 -27.292 203.312 1.00 81.21 188 GLU D CA 1
ATOM 9325 C C . GLU D 1 188 ? 51.738 -26.286 202.171 1.00 81.80 188 GLU D C 1
ATOM 9326 O O . GLU D 1 188 ? 50.761 -25.763 201.637 1.00 82.37 188 GLU D O 1
ATOM 9332 N N . LEU D 1 189 ? 52.994 -26.014 201.819 1.00 82.12 189 LEU D N 1
ATOM 9333 C CA . LEU D 1 189 ? 53.340 -25.068 200.755 1.00 82.76 189 LEU D CA 1
ATOM 9334 C C . LEU D 1 189 ? 52.532 -25.260 199.468 1.00 83.34 189 LEU D C 1
ATOM 9335 O O . LEU D 1 189 ? 52.969 -25.962 198.556 1.00 83.52 189 LEU D O 1
ATOM 9340 N N . THR D 1 190 ? 51.365 -24.623 199.390 1.00 84.07 190 THR D N 1
ATOM 9341 C CA . THR D 1 190 ? 50.507 -24.737 198.211 1.00 84.79 190 THR D CA 1
ATOM 9342 C C . THR D 1 190 ? 51.270 -24.343 196.952 1.00 85.58 190 THR D C 1
ATOM 9343 O O . THR D 1 190 ? 52.204 -23.540 197.008 1.00 85.70 190 THR D O 1
ATOM 9347 N N . GLU D 1 191 ? 50.865 -24.912 195.820 1.00 86.55 191 GLU D N 1
ATOM 9348 C CA . GLU D 1 191 ? 51.511 -24.634 194.538 1.00 87.19 191 GLU D CA 1
ATOM 9349 C C . GLU D 1 191 ? 51.341 -23.161 194.154 1.00 86.86 191 GLU D C 1
ATOM 9350 O O . GLU D 1 191 ? 52.295 -22.503 193.729 1.00 86.24 191 GLU D O 1
ATOM 9356 N N . GLU D 1 192 ? 50.122 -22.650 194.306 1.00 86.33 192 GLU D N 1
ATOM 9357 C CA . GLU D 1 192 ? 49.846 -21.255 193.999 1.00 85.93 192 GLU D CA 1
ATOM 9358 C C . GLU D 1 192 ? 50.871 -20.430 194.774 1.00 85.73 192 GLU D C 1
ATOM 9359 O O . GLU D 1 192 ? 51.733 -19.778 194.184 1.00 86.04 192 GLU D O 1
ATOM 9365 N N . GLY D 1 193 ? 50.778 -20.491 196.101 1.00 85.35 193 GLY D N 1
ATOM 9366 C CA . GLY D 1 193 ? 51.691 -19.759 196.959 1.00 84.67 193 GLY D CA 1
ATOM 9367 C C . GLY D 1 193 ? 53.147 -19.867 196.545 1.00 84.51 193 GLY D C 1
ATOM 9368 O O . GLY D 1 193 ? 53.867 -18.869 196.544 1.00 84.72 193 GLY D O 1
ATOM 9369 N N . LEU D 1 194 ? 53.594 -21.071 196.202 1.00 84.15 194 LEU D N 1
ATOM 9370 C CA . LEU D 1 194 ? 54.980 -21.258 195.785 1.00 83.78 194 LEU D CA 1
ATOM 9371 C C . LEU D 1 194 ? 55.261 -20.337 194.613 1.00 83.42 194 LEU D C 1
ATOM 9372 O O . LEU D 1 194 ? 56.272 -19.631 194.590 1.00 83.16 194 LEU D O 1
ATOM 9377 N N . GLN D 1 195 ? 54.351 -20.361 193.641 1.00 83.02 195 GLN D N 1
ATOM 9378 C CA . GLN D 1 195 ? 54.455 -19.540 192.439 1.00 82.28 195 GLN D CA 1
ATOM 9379 C C . GLN D 1 195 ? 54.394 -18.063 192.802 1.00 80.55 195 GLN D C 1
ATOM 9380 O O . GLN D 1 195 ? 55.120 -17.243 192.237 1.00 80.18 195 GLN D O 1
ATOM 9386 N N . ALA D 1 196 ? 53.517 -17.738 193.749 1.00 78.46 196 ALA D N 1
ATOM 9387 C CA . ALA D 1 196 ? 53.348 -16.369 194.217 1.00 76.17 196 ALA D CA 1
ATOM 9388 C C . ALA D 1 196 ? 54.657 -15.841 194.798 1.00 74.74 196 ALA D C 1
ATOM 9389 O O . ALA D 1 196 ? 55.020 -14.692 194.569 1.00 75.05 196 ALA D O 1
ATOM 9391 N N . ILE D 1 197 ? 55.367 -16.682 195.546 1.00 73.36 197 ILE D N 1
ATOM 9392 C CA . ILE D 1 197 ? 56.647 -16.290 196.137 1.00 71.69 197 ILE D CA 1
ATOM 9393 C C . ILE D 1 197 ? 57.665 -16.044 195.026 1.00 71.51 197 ILE D C 1
ATOM 9394 O O . ILE D 1 197 ? 58.400 -15.055 195.045 1.00 70.96 197 ILE D O 1
ATOM 9399 N N . LEU D 1 198 ? 57.682 -16.953 194.055 1.00 71.77 198 LEU D N 1
ATOM 9400 C CA . LEU D 1 198 ? 58.590 -16.890 192.911 1.00 72.07 198 LEU D CA 1
ATOM 9401 C C . LEU D 1 198 ? 58.441 -15.602 192.096 1.00 71.89 198 LEU D C 1
ATOM 9402 O O . LEU D 1 198 ? 59.435 -14.984 191.694 1.00 71.74 198 LEU D O 1
ATOM 9407 N N . TYR D 1 199 ? 57.190 -15.215 191.856 1.00 71.12 199 TYR D N 1
ATOM 9408 C CA . TYR D 1 199 ? 56.866 -14.012 191.093 1.00 70.14 199 TYR D CA 1
ATOM 9409 C C . TYR D 1 199 ? 57.394 -12.750 191.780 1.00 69.07 199 TYR D C 1
ATOM 9410 O O . TYR D 1 199 ? 57.896 -11.834 191.120 1.00 69.25 199 TYR D O 1
ATOM 9419 N N . ILE D 1 200 ? 57.277 -12.709 193.105 1.00 66.95 200 ILE D N 1
ATOM 9420 C CA . ILE D 1 200 ? 57.721 -11.559 193.880 1.00 64.83 200 ILE D CA 1
ATOM 9421 C C . ILE D 1 200 ? 59.207 -11.594 194.206 1.00 64.33 200 ILE D C 1
ATOM 9422 O O . ILE D 1 200 ? 59.841 -10.545 194.312 1.00 63.67 200 ILE D O 1
ATOM 9427 N N . ALA D 1 201 ? 59.758 -12.797 194.364 1.00 64.03 201 ALA D N 1
ATOM 9428 C CA . ALA D 1 201 ? 61.177 -12.959 194.684 1.00 63.09 201 ALA D CA 1
ATOM 9429 C C . ALA D 1 201 ? 62.070 -12.443 193.557 1.00 63.22 201 ALA D C 1
ATOM 9430 O O . ALA D 1 201 ? 63.150 -11.903 193.809 1.00 61.89 201 ALA D O 1
ATOM 9432 N N . GLU D 1 202 ? 61.605 -12.617 192.320 1.00 64.12 202 GLU D N 1
ATOM 9433 C CA . GLU D 1 202 ? 62.323 -12.181 191.120 1.00 65.09 202 GLU D CA 1
ATOM 9434 C C . GLU D 1 202 ? 63.783 -12.647 191.078 1.00 65.96 202 GLU D C 1
ATOM 9435 O O . GLU D 1 202 ? 64.689 -11.861 190.776 1.00 64.55 202 GLU D O 1
ATOM 9441 N N . GLY D 1 203 ? 64.006 -13.923 191.384 1.00 66.23 203 GLY D N 1
ATOM 9442 C CA . GLY D 1 203 ? 65.355 -14.457 191.355 1.00 68.19 203 GLY D CA 1
ATOM 9443 C C . GLY D 1 203 ? 66.193 -14.314 192.619 1.00 69.71 203 GLY D C 1
ATOM 9444 O O . GLY D 1 203 ? 67.309 -14.838 192.673 1.00 69.76 203 GLY D O 1
ATOM 9445 N N . ASP D 1 204 ? 65.683 -13.608 193.628 1.00 70.70 204 ASP D N 1
ATOM 9446 C CA . ASP D 1 204 ? 66.420 -13.444 194.882 1.00 71.67 204 ASP D CA 1
ATOM 9447 C C . ASP D 1 204 ? 65.958 -14.495 195.894 1.00 72.53 204 ASP D C 1
ATOM 9448 O O . ASP D 1 204 ? 64.789 -14.531 196.282 1.00 72.27 204 ASP D O 1
ATOM 9453 N N . MET D 1 205 ? 66.888 -15.354 196.308 1.00 73.54 205 MET D N 1
ATOM 9454 C CA . MET D 1 205 ? 66.595 -16.416 197.266 1.00 74.46 205 MET D CA 1
ATOM 9455 C C . MET D 1 205 ? 66.263 -15.818 198.634 1.00 74.86 205 MET D C 1
ATOM 9456 O O . MET D 1 205 ? 65.266 -16.187 199.256 1.00 74.86 205 MET D O 1
ATOM 9461 N N . ARG D 1 206 ? 67.099 -14.889 199.092 1.00 75.27 206 ARG D N 1
ATOM 9462 C CA . ARG D 1 206 ? 66.902 -14.244 200.385 1.00 75.63 206 ARG D CA 1
ATOM 9463 C C . ARG D 1 206 ? 65.475 -13.755 200.522 1.00 75.37 206 ARG D C 1
ATOM 9464 O O . ARG D 1 206 ? 64.802 -14.048 201.510 1.00 75.34 206 ARG D O 1
ATOM 9472 N N . ARG D 1 207 ? 65.014 -13.010 199.525 1.00 75.22 207 ARG D N 1
ATOM 9473 C CA . ARG D 1 207 ? 63.660 -12.490 199.554 1.00 75.52 207 ARG D CA 1
ATOM 9474 C C . ARG D 1 207 ? 62.629 -13.610 199.539 1.00 74.66 207 ARG D C 1
ATOM 9475 O O . ARG D 1 207 ? 61.583 -13.504 200.178 1.00 74.27 207 ARG D O 1
ATOM 9483 N N . ALA D 1 208 ? 62.930 -14.686 198.815 1.00 74.02 208 ALA D N 1
ATOM 9484 C CA . ALA D 1 208 ? 62.023 -15.831 198.724 1.00 73.26 208 ALA D CA 1
ATOM 9485 C C . ALA D 1 208 ? 61.892 -16.534 200.075 1.00 72.65 208 ALA D C 1
ATOM 9486 O O . ALA D 1 208 ? 60.810 -16.997 200.442 1.00 72.87 208 ALA D O 1
ATOM 9488 N N . ILE D 1 209 ? 62.998 -16.621 200.809 1.00 71.17 209 ILE D N 1
ATOM 9489 C CA . ILE D 1 209 ? 62.982 -17.254 202.119 1.00 69.69 209 ILE D CA 1
ATOM 9490 C C . ILE D 1 209 ? 62.216 -16.354 203.086 1.00 69.26 209 ILE D C 1
ATOM 9491 O O . ILE D 1 209 ? 61.305 -16.814 203.777 1.00 69.01 209 ILE D O 1
ATOM 9496 N N . ASN D 1 210 ? 62.579 -15.072 203.120 1.00 68.16 210 ASN D N 1
ATOM 9497 C CA . ASN D 1 210 ? 61.911 -14.109 203.993 1.00 67.64 210 ASN D CA 1
ATOM 9498 C C . ASN D 1 210 ? 60.391 -14.138 203.825 1.00 67.53 210 ASN D C 1
ATOM 9499 O O . ASN D 1 210 ? 59.650 -13.962 204.793 1.00 67.33 210 ASN D O 1
ATOM 9504 N N . ILE D 1 211 ? 59.933 -14.358 202.595 1.00 67.40 211 ILE D N 1
ATOM 9505 C CA . ILE D 1 211 ? 58.503 -14.398 202.297 1.00 68.02 211 ILE D CA 1
ATOM 9506 C C . ILE D 1 211 ? 57.821 -15.663 202.815 1.00 68.47 211 ILE D C 1
ATOM 9507 O O . ILE D 1 211 ? 56.681 -15.622 203.280 1.00 68.21 211 ILE D O 1
ATOM 9512 N N . LEU D 1 212 ? 58.514 -16.791 202.726 1.00 68.81 212 LEU D N 1
ATOM 9513 C CA . LEU D 1 212 ? 57.954 -18.049 203.190 1.00 68.74 212 LEU D CA 1
ATOM 9514 C C . LEU D 1 212 ? 57.865 -18.011 204.716 1.00 68.63 212 LEU D C 1
ATOM 9515 O O . LEU D 1 212 ? 56.839 -18.356 205.300 1.00 68.35 212 LEU D O 1
ATOM 9520 N N . GLN D 1 213 ? 58.948 -17.572 205.350 1.00 68.60 213 GLN D N 1
ATOM 9521 C CA . GLN D 1 213 ? 59.017 -17.471 206.806 1.00 68.37 213 GLN D CA 1
ATOM 9522 C C . GLN D 1 213 ? 57.904 -16.573 207.331 1.00 68.75 213 GLN D C 1
ATOM 9523 O O . GLN D 1 213 ? 57.250 -16.894 208.320 1.00 69.25 213 GLN D O 1
ATOM 9529 N N . ALA D 1 214 ? 57.695 -15.443 206.664 1.00 69.29 214 ALA D N 1
ATOM 9530 C CA . ALA D 1 214 ? 56.651 -14.511 207.064 1.00 69.55 214 ALA D CA 1
ATOM 9531 C C . ALA D 1 214 ? 55.284 -15.103 206.741 1.00 69.91 214 ALA D C 1
ATOM 9532 O O . ALA D 1 214 ? 54.323 -14.893 207.474 1.00 70.08 214 ALA D O 1
ATOM 9534 N N . ALA D 1 215 ? 55.203 -15.850 205.644 1.00 70.64 215 ALA D N 1
ATOM 9535 C CA . ALA D 1 215 ? 53.947 -16.473 205.237 1.00 71.74 215 ALA D CA 1
ATOM 9536 C C . ALA D 1 215 ? 53.619 -17.647 206.153 1.00 72.61 215 ALA D C 1
ATOM 9537 O O . ALA D 1 215 ? 52.459 -17.859 206.517 1.00 73.21 215 ALA D O 1
ATOM 9539 N N . ALA D 1 216 ? 54.652 -18.405 206.518 1.00 73.40 216 ALA D N 1
ATOM 9540 C CA . ALA D 1 216 ? 54.510 -19.564 207.399 1.00 73.64 216 ALA D CA 1
ATOM 9541 C C . ALA D 1 216 ? 54.056 -19.126 208.788 1.00 73.52 216 ALA D C 1
ATOM 9542 O O . ALA D 1 216 ? 53.322 -19.841 209.467 1.00 73.56 216 ALA D O 1
ATOM 9544 N N . ALA D 1 217 ? 54.503 -17.946 209.203 1.00 73.74 217 ALA D N 1
ATOM 9545 C CA . ALA D 1 217 ? 54.138 -17.405 210.502 1.00 74.32 217 ALA D CA 1
ATOM 9546 C C . ALA D 1 217 ? 52.660 -17.034 210.497 1.00 75.28 217 ALA D C 1
ATOM 9547 O O . ALA D 1 217 ? 52.030 -16.923 211.551 1.00 75.64 217 ALA D O 1
ATOM 9549 N N . LEU D 1 218 ? 52.113 -16.851 209.299 1.00 76.48 218 LEU D N 1
ATOM 9550 C CA . LEU D 1 218 ? 50.712 -16.480 209.130 1.00 77.43 218 LEU D CA 1
ATOM 9551 C C . LEU D 1 218 ? 49.833 -17.727 209.174 1.00 78.30 218 LEU D C 1
ATOM 9552 O O . LEU D 1 218 ? 48.653 -17.655 209.520 1.00 78.11 218 LEU D O 1
ATOM 9557 N N . ASP D 1 219 ? 50.424 -18.869 208.827 1.00 79.29 219 ASP D N 1
ATOM 9558 C CA . ASP D 1 219 ? 49.716 -20.146 208.824 1.00 79.97 219 ASP D CA 1
ATOM 9559 C C . ASP D 1 219 ? 50.648 -21.252 208.326 1.00 80.10 219 ASP D C 1
ATOM 9560 O O . ASP D 1 219 ? 51.666 -20.975 207.692 1.00 80.29 219 ASP D O 1
ATOM 9565 N N . LYS D 1 220 ? 50.294 -22.502 208.619 1.00 80.26 220 LYS D N 1
ATOM 9566 C CA . LYS D 1 220 ? 51.084 -23.663 208.203 1.00 80.01 220 LYS D CA 1
ATOM 9567 C C . LYS D 1 220 ? 51.023 -23.791 206.689 1.00 79.74 220 LYS D C 1
ATOM 9568 O O . LYS D 1 220 ? 52.013 -24.136 206.036 1.00 79.42 220 LYS D O 1
ATOM 9574 N N . LYS D 1 221 ? 49.839 -23.522 206.147 1.00 79.18 221 LYS D N 1
ATOM 9575 C CA . LYS D 1 221 ? 49.601 -23.603 204.712 1.00 78.97 221 LYS D CA 1
ATOM 9576 C C . LYS D 1 221 ? 50.086 -22.332 204.009 1.00 78.77 221 LYS D C 1
ATOM 9577 O O . LYS D 1 221 ? 49.448 -21.283 204.102 1.00 79.16 221 LYS D O 1
ATOM 9583 N N . ILE D 1 222 ? 51.215 -22.430 203.313 1.00 78.00 222 ILE D N 1
ATOM 9584 C CA . ILE D 1 222 ? 51.772 -21.289 202.594 1.00 77.04 222 ILE D CA 1
ATOM 9585 C C . ILE D 1 222 ? 50.926 -20.973 201.362 1.00 76.63 222 ILE D C 1
ATOM 9586 O O . ILE D 1 222 ? 51.249 -21.391 200.252 1.00 76.89 222 ILE D O 1
ATOM 9591 N N . THR D 1 223 ? 49.843 -20.229 201.571 1.00 76.17 223 THR D N 1
ATOM 9592 C CA . THR D 1 223 ? 48.926 -19.861 200.497 1.00 75.73 223 THR D CA 1
ATOM 9593 C C . THR D 1 223 ? 49.325 -18.569 199.793 1.00 75.32 223 THR D C 1
ATOM 9594 O O . THR D 1 223 ? 50.188 -17.838 200.273 1.00 75.51 223 THR D O 1
ATOM 9598 N N . ASP D 1 224 ? 48.685 -18.290 198.658 1.00 74.93 224 ASP D N 1
ATOM 9599 C CA . ASP D 1 224 ? 48.975 -17.080 197.890 1.00 74.26 224 ASP D CA 1
ATOM 9600 C C . ASP D 1 224 ? 48.400 -15.822 198.537 1.00 72.96 224 ASP D C 1
ATOM 9601 O O . ASP D 1 224 ? 48.991 -14.750 198.442 1.00 71.95 224 ASP D O 1
ATOM 9606 N N . GLU D 1 225 ? 47.253 -15.946 199.195 1.00 72.14 225 GLU D N 1
ATOM 9607 C CA . GLU D 1 225 ? 46.664 -14.792 199.857 1.00 71.92 225 GLU D CA 1
ATOM 9608 C C . GLU D 1 225 ? 47.616 -14.312 200.954 1.00 71.08 225 GLU D C 1
ATOM 9609 O O . GLU D 1 225 ? 47.747 -13.111 201.199 1.00 71.44 225 GLU D O 1
ATOM 9615 N N . ASN D 1 226 ? 48.284 -15.259 201.606 1.00 69.40 226 ASN D N 1
ATOM 9616 C CA . ASN D 1 226 ? 49.215 -14.942 202.679 1.00 67.81 226 ASN D CA 1
ATOM 9617 C C . ASN D 1 226 ? 50.606 -14.522 202.203 1.00 67.24 226 ASN D C 1
ATOM 9618 O O . ASN D 1 226 ? 51.350 -13.892 202.953 1.00 67.13 226 ASN D O 1
ATOM 9623 N N . VAL D 1 227 ? 50.969 -14.869 200.970 1.00 66.54 227 VAL D N 1
ATOM 9624 C CA . VAL D 1 227 ? 52.279 -14.482 200.452 1.00 65.45 227 VAL D CA 1
ATOM 9625 C C . VAL D 1 227 ? 52.219 -13.019 200.044 1.00 65.04 227 VAL D C 1
ATOM 9626 O O . VAL D 1 227 ? 53.200 -12.289 200.155 1.00 65.85 227 VAL D O 1
ATOM 9630 N N . PHE D 1 228 ? 51.052 -12.597 199.571 1.00 63.81 228 PHE D N 1
ATOM 9631 C CA . PHE D 1 228 ? 50.854 -11.219 199.146 1.00 62.50 228 PHE D CA 1
ATOM 9632 C C . PHE D 1 228 ? 50.709 -10.307 200.357 1.00 61.43 228 PHE D C 1
ATOM 9633 O O . PHE D 1 228 ? 51.397 -9.297 200.461 1.00 61.66 228 PHE D O 1
ATOM 9641 N N . MET D 1 229 ? 49.823 -10.676 201.275 1.00 60.74 229 MET D N 1
ATOM 9642 C CA . MET D 1 229 ? 49.582 -9.891 202.485 1.00 60.37 229 MET D CA 1
ATOM 9643 C C . MET D 1 229 ? 50.876 -9.542 203.227 1.00 58.90 229 MET D C 1
ATOM 9644 O O . MET D 1 229 ? 51.045 -8.425 203.714 1.00 58.18 229 MET D O 1
ATOM 9649 N N . VAL D 1 230 ? 51.791 -10.499 203.300 1.00 57.59 230 VAL D N 1
ATOM 9650 C CA . VAL D 1 230 ? 53.057 -10.282 203.984 1.00 56.18 230 VAL D CA 1
ATOM 9651 C C . VAL D 1 230 ? 54.061 -9.582 203.077 1.00 55.36 230 VAL D C 1
ATOM 9652 O O . VAL D 1 230 ? 54.899 -8.817 203.544 1.00 54.75 230 VAL D O 1
ATOM 9656 N N . ALA D 1 231 ? 53.968 -9.847 201.778 1.00 55.64 231 ALA D N 1
ATOM 9657 C CA . ALA D 1 231 ? 54.871 -9.240 200.802 1.00 55.97 231 ALA D CA 1
ATOM 9658 C C . ALA D 1 231 ? 54.543 -7.760 200.596 1.00 56.29 231 ALA D C 1
ATOM 9659 O O . ALA D 1 231 ? 55.357 -6.998 200.067 1.00 55.54 231 ALA D O 1
ATOM 9661 N N . SER D 1 232 ? 53.347 -7.367 201.025 1.00 56.80 232 SER D N 1
ATOM 9662 C CA . SER D 1 232 ? 52.880 -5.995 200.900 1.00 57.76 232 SER D CA 1
ATOM 9663 C C . SER D 1 232 ? 52.624 -5.669 199.435 1.00 58.24 232 SER D C 1
ATOM 9664 O O . SER D 1 232 ? 52.791 -4.528 198.995 1.00 57.80 232 SER D O 1
ATOM 9667 N N . ARG D 1 233 ? 52.228 -6.690 198.683 1.00 58.72 233 ARG D N 1
ATOM 9668 C CA . ARG D 1 233 ? 51.922 -6.535 197.270 1.00 59.39 233 ARG D CA 1
ATOM 9669 C C . ARG D 1 233 ? 50.530 -7.052 196.942 1.00 60.14 233 ARG D C 1
ATOM 9670 O O . ARG D 1 233 ? 49.853 -7.638 197.790 1.00 60.43 233 ARG D O 1
ATOM 9678 N N . ALA D 1 234 ? 50.098 -6.807 195.710 1.00 60.45 234 ALA D N 1
ATOM 9679 C CA . ALA D 1 234 ? 48.792 -7.249 195.257 1.00 60.80 234 ALA D CA 1
ATOM 9680 C C . ALA D 1 234 ? 49.006 -8.232 194.118 1.00 61.64 234 ALA D C 1
ATOM 9681 O O . ALA D 1 234 ? 50.087 -8.278 193.533 1.00 61.93 234 ALA D O 1
ATOM 9683 N N . ARG D 1 235 ? 47.985 -9.027 193.814 1.00 62.52 235 ARG D N 1
ATOM 9684 C CA . ARG D 1 235 ? 48.080 -9.996 192.731 1.00 64.17 235 ARG D CA 1
ATOM 9685 C C . ARG D 1 235 ? 48.359 -9.234 191.431 1.00 63.72 235 ARG D C 1
ATOM 9686 O O . ARG D 1 235 ? 47.601 -8.334 191.063 1.00 63.74 235 ARG D O 1
ATOM 9694 N N . PRO D 1 236 ? 49.447 -9.582 190.720 1.00 62.99 236 PRO D N 1
ATOM 9695 C CA . PRO D 1 236 ? 49.784 -8.901 189.465 1.00 62.55 236 PRO D CA 1
ATOM 9696 C C . PRO D 1 236 ? 48.571 -8.792 188.547 1.00 62.30 236 PRO D C 1
ATOM 9697 O O . PRO D 1 236 ? 48.390 -7.785 187.863 1.00 62.01 236 PRO D O 1
ATOM 9701 N N . GLU D 1 237 ? 47.745 -9.834 188.536 1.00 61.55 237 GLU D N 1
ATOM 9702 C CA . GLU D 1 237 ? 46.549 -9.826 187.712 1.00 61.64 237 GLU D CA 1
ATOM 9703 C C . GLU D 1 237 ? 45.698 -8.637 188.127 1.00 60.57 237 GLU D C 1
ATOM 9704 O O . GLU D 1 237 ? 45.135 -7.937 187.285 1.00 61.77 237 GLU D O 1
ATOM 9710 N N . ASP D 1 238 ? 45.613 -8.409 189.432 1.00 58.19 238 ASP D N 1
ATOM 9711 C CA . ASP D 1 238 ? 44.824 -7.306 189.955 1.00 55.85 238 ASP D CA 1
ATOM 9712 C C . ASP D 1 238 ? 45.357 -5.938 189.555 1.00 53.83 238 ASP D C 1
ATOM 9713 O O . ASP D 1 238 ? 44.586 -5.012 189.329 1.00 53.67 238 ASP D O 1
ATOM 9718 N N . ILE D 1 239 ? 46.672 -5.804 189.476 1.00 51.08 239 ILE D N 1
ATOM 9719 C CA . ILE D 1 239 ? 47.252 -4.533 189.094 1.00 49.97 239 ILE D CA 1
ATOM 9720 C C . ILE D 1 239 ? 46.940 -4.269 187.635 1.00 50.10 239 ILE D C 1
ATOM 9721 O O . ILE D 1 239 ? 46.322 -3.264 187.302 1.00 50.33 239 ILE D O 1
ATOM 9726 N N . ARG D 1 240 ? 47.367 -5.195 186.779 1.00 50.78 240 ARG D N 1
ATOM 9727 C CA . ARG D 1 240 ? 47.162 -5.122 185.331 1.00 49.25 240 ARG D CA 1
ATOM 9728 C C . ARG D 1 240 ? 45.696 -4.949 184.976 1.00 47.71 240 ARG D C 1
ATOM 9729 O O . ARG D 1 240 ? 45.347 -4.141 184.117 1.00 46.64 240 ARG D O 1
ATOM 9737 N N . GLU D 1 241 ? 44.838 -5.715 185.631 1.00 46.76 241 GLU D N 1
ATOM 9738 C CA . GLU D 1 241 ? 43.414 -5.612 185.371 1.00 47.54 241 GLU D CA 1
ATOM 9739 C C . GLU D 1 241 ? 42.966 -4.172 185.627 1.00 46.84 241 GLU D C 1
ATOM 9740 O O . GLU D 1 241 ? 42.123 -3.639 184.902 1.00 46.99 241 GLU D O 1
ATOM 9746 N N . MET D 1 242 ? 43.535 -3.553 186.664 1.00 46.05 242 MET D N 1
ATOM 9747 C CA . MET D 1 242 ? 43.223 -2.171 187.028 1.00 43.86 242 MET D CA 1
ATOM 9748 C C . MET D 1 242 ? 43.728 -1.225 185.937 1.00 43.52 242 MET D C 1
ATOM 9749 O O . MET D 1 242 ? 43.002 -0.342 185.485 1.00 43.29 242 MET D O 1
ATOM 9754 N N . MET D 1 243 ? 44.969 -1.415 185.508 1.00 42.61 243 MET D N 1
ATOM 9755 C CA . MET D 1 243 ? 45.521 -0.567 184.468 1.00 43.95 243 MET D CA 1
ATOM 9756 C C . MET D 1 243 ? 44.798 -0.778 183.143 1.00 45.82 243 MET D C 1
ATOM 9757 O O . MET D 1 243 ? 44.486 0.182 182.435 1.00 46.95 243 MET D O 1
ATOM 9762 N N . LEU D 1 244 ? 44.531 -2.038 182.811 1.00 47.21 244 LEU D N 1
ATOM 9763 C CA . LEU D 1 244 ? 43.836 -2.374 181.573 1.00 47.87 244 LEU D CA 1
ATOM 9764 C C . LEU D 1 244 ? 42.434 -1.783 181.619 1.00 48.54 244 LEU D C 1
ATOM 9765 O O . LEU D 1 244 ? 41.966 -1.177 180.655 1.00 49.49 244 LEU D O 1
ATOM 9770 N N . LEU D 1 245 ? 41.768 -1.956 182.753 1.00 47.84 245 LEU D N 1
ATOM 9771 C CA . LEU D 1 245 ? 40.422 -1.442 182.925 1.00 48.15 245 LEU D CA 1
ATOM 9772 C C . LEU D 1 245 ? 40.391 0.068 182.665 1.00 48.19 245 LEU D C 1
ATOM 9773 O O . LEU D 1 245 ? 39.399 0.603 182.167 1.00 47.72 245 LEU D O 1
ATOM 9778 N N . ALA D 1 246 ? 41.490 0.748 182.987 1.00 47.93 246 ALA D N 1
ATOM 9779 C CA . ALA D 1 246 ? 41.590 2.193 182.780 1.00 47.22 246 ALA D CA 1
ATOM 9780 C C . ALA D 1 246 ? 41.764 2.515 181.291 1.00 47.38 246 ALA D C 1
ATOM 9781 O O . ALA D 1 246 ? 41.023 3.327 180.719 1.00 46.58 246 ALA D O 1
ATOM 9783 N N . LEU D 1 247 ? 42.752 1.878 180.670 1.00 47.02 247 LEU D N 1
ATOM 9784 C CA . LEU D 1 247 ? 43.014 2.092 179.255 1.00 46.87 247 LEU D CA 1
ATOM 9785 C C . LEU D 1 247 ? 41.743 1.903 178.428 1.00 47.18 247 LEU D C 1
ATOM 9786 O O . LEU D 1 247 ? 41.447 2.707 177.549 1.00 47.37 247 LEU D O 1
ATOM 9791 N N . LYS D 1 248 ? 40.991 0.846 178.716 1.00 47.64 248 LYS D N 1
ATOM 9792 C CA . LYS D 1 248 ? 39.757 0.578 177.989 1.00 48.39 248 LYS D CA 1
ATOM 9793 C C . LYS D 1 248 ? 38.717 1.686 178.191 1.00 48.53 248 LYS D C 1
ATOM 9794 O O . LYS D 1 248 ? 37.708 1.728 177.490 1.00 48.93 248 LYS D O 1
ATOM 9800 N N . GLY D 1 249 ? 38.954 2.578 179.151 1.00 48.12 249 GLY D N 1
ATOM 9801 C CA . GLY D 1 249 ? 38.007 3.655 179.399 1.00 45.93 249 GLY D CA 1
ATOM 9802 C C . GLY D 1 249 ? 37.033 3.380 180.531 1.00 45.05 249 GLY D C 1
ATOM 9803 O O . GLY D 1 249 ? 36.063 4.107 180.719 1.00 44.37 249 GLY D O 1
ATOM 9804 N N . ASN D 1 250 ? 37.292 2.324 181.290 1.00 45.23 250 ASN D N 1
ATOM 9805 C CA . ASN D 1 250 ? 36.437 1.956 182.411 1.00 45.60 250 ASN D CA 1
ATOM 9806 C C . ASN D 1 250 ? 36.927 2.622 183.703 1.00 45.31 250 ASN D C 1
ATOM 9807 O O . ASN D 1 250 ? 36.935 1.997 184.764 1.00 45.51 250 ASN D O 1
ATOM 9812 N N . PHE D 1 251 ? 37.332 3.887 183.594 1.00 43.21 251 PHE D N 1
ATOM 9813 C CA . PHE D 1 251 ? 37.833 4.669 184.716 1.00 41.39 251 PHE D CA 1
ATOM 9814 C C . PHE D 1 251 ? 37.203 4.319 186.056 1.00 41.46 251 PHE D C 1
ATOM 9815 O O . PHE D 1 251 ? 37.904 3.973 187.006 1.00 40.99 251 PHE D O 1
ATOM 9823 N N . LEU D 1 252 ? 35.881 4.417 186.131 1.00 42.27 252 LEU D N 1
ATOM 9824 C CA . LEU D 1 252 ? 35.154 4.111 187.363 1.00 43.09 252 LEU D CA 1
ATOM 9825 C C . LEU D 1 252 ? 35.522 2.760 187.977 1.00 43.73 252 LEU D C 1
ATOM 9826 O O . LEU D 1 252 ? 35.731 2.665 189.188 1.00 44.72 252 LEU D O 1
ATOM 9831 N N . LYS D 1 253 ? 35.589 1.724 187.142 1.00 44.04 253 LYS D N 1
ATOM 9832 C CA . LYS D 1 253 ? 35.937 0.381 187.591 1.00 43.56 253 LYS D CA 1
ATOM 9833 C C . LYS D 1 253 ? 37.387 0.326 188.070 1.00 42.85 253 LYS D C 1
ATOM 9834 O O . LYS D 1 253 ? 37.700 -0.354 189.047 1.00 43.51 253 LYS D O 1
ATOM 9840 N N . ALA D 1 254 ? 38.272 1.030 187.375 1.00 41.50 254 ALA D N 1
ATOM 9841 C CA . ALA D 1 254 ? 39.677 1.053 187.754 1.00 41.38 254 ALA D CA 1
ATOM 9842 C C . ALA D 1 254 ? 39.798 1.629 189.158 1.00 41.55 254 ALA D C 1
ATOM 9843 O O . ALA D 1 254 ? 40.588 1.155 189.973 1.00 42.02 254 ALA D O 1
ATOM 9845 N N . ARG D 1 255 ? 39.010 2.662 189.432 1.00 41.82 255 ARG D N 1
ATOM 9846 C CA . ARG D 1 255 ? 39.020 3.296 190.740 1.00 42.39 255 ARG D CA 1
ATOM 9847 C C . ARG D 1 255 ? 38.737 2.270 191.818 1.00 44.06 255 ARG D C 1
ATOM 9848 O O . ARG D 1 255 ? 39.531 2.094 192.739 1.00 44.35 255 ARG D O 1
ATOM 9856 N N . GLU D 1 256 ? 37.600 1.595 191.699 1.00 45.90 256 GLU D N 1
ATOM 9857 C CA . GLU D 1 256 ? 37.222 0.597 192.682 1.00 48.70 256 GLU D CA 1
ATOM 9858 C C . GLU D 1 256 ? 38.289 -0.470 192.868 1.00 48.95 256 GLU D C 1
ATOM 9859 O O . GLU D 1 256 ? 38.502 -0.955 193.979 1.00 48.91 256 GLU D O 1
ATOM 9865 N N . LYS D 1 257 ? 38.972 -0.830 191.791 1.00 48.64 257 LYS D N 1
ATOM 9866 C CA . LYS D 1 257 ? 40.012 -1.834 191.906 1.00 49.30 257 LYS D CA 1
ATOM 9867 C C . LYS D 1 257 ? 41.105 -1.270 192.804 1.00 49.16 257 LYS D C 1
ATOM 9868 O O . LYS D 1 257 ? 41.641 -1.965 193.671 1.00 50.11 257 LYS D O 1
ATOM 9874 N N . LEU D 1 258 ? 41.426 0.001 192.591 1.00 47.99 258 LEU D N 1
ATOM 9875 C CA . LEU D 1 258 ? 42.443 0.679 193.382 1.00 46.97 258 LEU D CA 1
ATOM 9876 C C . LEU D 1 258 ? 41.987 0.739 194.837 1.00 46.96 258 LEU D C 1
ATOM 9877 O O . LEU D 1 258 ? 42.759 0.465 195.751 1.00 45.74 258 LEU D O 1
ATOM 9882 N N . ARG D 1 259 ? 40.727 1.108 195.044 1.00 47.35 259 ARG D N 1
ATOM 9883 C CA . ARG D 1 259 ? 40.190 1.193 196.387 1.00 47.97 259 ARG D CA 1
ATOM 9884 C C . ARG D 1 259 ? 40.326 -0.150 197.055 1.00 48.40 259 ARG D C 1
ATOM 9885 O O . ARG D 1 259 ? 40.889 -0.252 198.140 1.00 49.41 259 ARG D O 1
ATOM 9893 N N . GLU D 1 260 ? 39.815 -1.188 196.403 1.00 49.07 260 GLU D N 1
ATOM 9894 C CA . GLU D 1 260 ? 39.894 -2.531 196.965 1.00 48.74 260 GLU D CA 1
ATOM 9895 C C . GLU D 1 260 ? 41.334 -2.855 197.340 1.00 47.79 260 GLU D C 1
ATOM 9896 O O . GLU D 1 260 ? 41.624 -3.130 198.496 1.00 47.59 260 GLU D O 1
ATOM 9902 N N . ILE D 1 261 ? 42.240 -2.814 196.368 1.00 46.28 261 ILE D N 1
ATOM 9903 C CA . ILE D 1 261 ? 43.631 -3.110 196.659 1.00 45.29 261 ILE D CA 1
ATOM 9904 C C . ILE D 1 261 ? 44.091 -2.286 197.850 1.00 46.30 261 ILE D C 1
ATOM 9905 O O . ILE D 1 261 ? 44.561 -2.828 198.845 1.00 47.85 261 ILE D O 1
ATOM 9910 N N . LEU D 1 262 ? 43.938 -0.973 197.754 1.00 46.57 262 LEU D N 1
ATOM 9911 C CA . LEU D 1 262 ? 44.351 -0.083 198.825 1.00 46.66 262 LEU D CA 1
ATOM 9912 C C . LEU D 1 262 ? 43.738 -0.478 200.176 1.00 48.18 262 LEU D C 1
ATOM 9913 O O . LEU D 1 262 ? 44.449 -0.584 201.180 1.00 49.08 262 LEU D O 1
ATOM 9918 N N . LEU D 1 263 ? 42.431 -0.715 200.198 1.00 48.95 263 LEU D N 1
ATOM 9919 C CA . LEU D 1 263 ? 41.738 -1.091 201.430 1.00 50.07 263 LEU D CA 1
ATOM 9920 C C . LEU D 1 263 ? 42.202 -2.437 201.998 1.00 51.10 263 LEU D C 1
ATOM 9921 O O . LEU D 1 263 ? 42.647 -2.516 203.142 1.00 52.02 263 LEU D O 1
ATOM 9926 N N . LYS D 1 264 ? 42.081 -3.494 201.202 1.00 51.34 264 LYS D N 1
ATOM 9927 C CA . LYS D 1 264 ? 42.496 -4.818 201.627 1.00 52.00 264 LYS D CA 1
ATOM 9928 C C . LYS D 1 264 ? 43.996 -4.875 201.882 1.00 51.98 264 LYS D C 1
ATOM 9929 O O . LYS D 1 264 ? 44.443 -4.641 202.995 1.00 53.80 264 LYS D O 1
ATOM 9935 N N . GLN D 1 265 ? 44.773 -5.181 200.848 1.00 50.47 265 GLN D N 1
ATOM 9936 C CA . GLN D 1 265 ? 46.221 -5.306 200.987 1.00 49.07 265 GLN D CA 1
ATOM 9937 C C . GLN D 1 265 ? 46.960 -4.187 201.734 1.00 47.22 265 GLN D C 1
ATOM 9938 O O . GLN D 1 265 ? 48.134 -4.340 202.074 1.00 46.23 265 GLN D O 1
ATOM 9944 N N . GLY D 1 266 ? 46.282 -3.071 201.983 1.00 45.74 266 GLY D N 1
ATOM 9945 C CA . GLY D 1 266 ? 46.898 -1.961 202.698 1.00 45.34 266 GLY D CA 1
ATOM 9946 C C . GLY D 1 266 ? 48.221 -1.421 202.170 1.00 45.45 266 GLY D C 1
ATOM 9947 O O . GLY D 1 266 ? 49.082 -1.007 202.948 1.00 43.91 266 GLY D O 1
ATOM 9948 N N . LEU D 1 267 ? 48.373 -1.403 200.846 1.00 46.26 267 LEU D N 1
ATOM 9949 C CA . LEU D 1 267 ? 49.591 -0.916 200.192 1.00 45.67 267 LEU D CA 1
ATOM 9950 C C . LEU D 1 267 ? 49.775 0.597 200.290 1.00 44.89 267 LEU D C 1
ATOM 9951 O O . LEU D 1 267 ? 48.861 1.328 200.680 1.00 45.26 267 LEU D O 1
ATOM 9956 N N . SER D 1 268 ? 50.965 1.065 199.938 1.00 42.86 268 SER D N 1
ATOM 9957 C CA . SER D 1 268 ? 51.234 2.492 199.970 1.00 41.65 268 SER D CA 1
ATOM 9958 C C . SER D 1 268 ? 51.182 3.001 198.537 1.00 43.05 268 SER D C 1
ATOM 9959 O O . SER D 1 268 ? 51.211 2.210 197.588 1.00 42.89 268 SER D O 1
ATOM 9962 N N . GLY D 1 269 ? 51.085 4.318 198.375 1.00 42.88 269 GLY D N 1
ATOM 9963 C CA . GLY D 1 269 ? 51.077 4.872 197.040 1.00 42.06 269 GLY D CA 1
ATOM 9964 C C . GLY D 1 269 ? 52.338 4.399 196.332 1.00 42.20 269 GLY D C 1
ATOM 9965 O O . GLY D 1 269 ? 52.266 3.873 195.221 1.00 41.95 269 GLY D O 1
ATOM 9966 N N . GLU D 1 270 ? 53.495 4.571 196.971 1.00 41.91 270 GLU D N 1
ATOM 9967 C CA . GLU D 1 270 ? 54.749 4.139 196.368 1.00 43.47 270 GLU D CA 1
ATOM 9968 C C . GLU D 1 270 ? 54.661 2.661 196.029 1.00 42.75 270 GLU D C 1
ATOM 9969 O O . GLU D 1 270 ? 55.113 2.229 194.974 1.00 42.19 270 GLU D O 1
ATOM 9975 N N . ASP D 1 271 ? 54.069 1.882 196.923 1.00 42.76 271 ASP D N 1
ATOM 9976 C CA . ASP D 1 271 ? 53.925 0.451 196.675 1.00 42.48 271 ASP D CA 1
ATOM 9977 C C . ASP D 1 271 ? 53.180 0.243 195.370 1.00 41.72 271 ASP D C 1
ATOM 9978 O O . ASP D 1 271 ? 53.682 -0.408 194.461 1.00 41.62 271 ASP D O 1
ATOM 9983 N N . VAL D 1 272 ? 51.978 0.802 195.285 1.00 41.31 272 VAL D N 1
ATOM 9984 C CA . VAL D 1 272 ? 51.157 0.692 194.085 1.00 41.17 272 VAL D CA 1
ATOM 9985 C C . VAL D 1 272 ? 51.913 1.172 192.846 1.00 40.47 272 VAL D C 1
ATOM 9986 O O . VAL D 1 272 ? 52.083 0.431 191.881 1.00 40.99 272 VAL D O 1
ATOM 9990 N N . LEU D 1 273 ? 52.366 2.415 192.877 1.00 39.42 273 LEU D N 1
ATOM 9991 C CA . LEU D 1 273 ? 53.099 2.971 191.754 1.00 38.62 273 LEU D CA 1
ATOM 9992 C C . LEU D 1 273 ? 54.240 2.063 191.314 1.00 38.85 273 LEU D C 1
ATOM 9993 O O . LEU D 1 273 ? 54.570 1.992 190.139 1.00 38.82 273 LEU D O 1
ATOM 9998 N N . VAL D 1 274 ? 54.840 1.360 192.262 1.00 39.46 274 VAL D N 1
ATOM 9999 C CA . VAL D 1 274 ? 55.947 0.474 191.935 1.00 39.66 274 VAL D CA 1
ATOM 10000 C C . VAL D 1 274 ? 55.459 -0.763 191.205 1.00 40.62 274 VAL D C 1
ATOM 10001 O O . VAL D 1 274 ? 56.128 -1.256 190.300 1.00 41.05 274 VAL D O 1
ATOM 10005 N N . GLN D 1 275 ? 54.298 -1.268 191.596 1.00 41.70 275 GLN D N 1
ATOM 10006 C CA . GLN D 1 275 ? 53.756 -2.449 190.951 1.00 43.61 275 GLN D CA 1
ATOM 10007 C C . GLN D 1 275 ? 53.182 -2.081 189.593 1.00 44.28 275 GLN D C 1
ATOM 10008 O O . GLN D 1 275 ? 53.241 -2.873 188.650 1.00 44.55 275 GLN D O 1
ATOM 10014 N N . MET D 1 276 ? 52.622 -0.878 189.501 1.00 44.49 276 MET D N 1
ATOM 10015 C CA . MET D 1 276 ? 52.044 -0.404 188.252 1.00 44.07 276 MET D CA 1
ATOM 10016 C C . MET D 1 276 ? 53.144 -0.297 187.223 1.00 44.91 276 MET D C 1
ATOM 10017 O O . MET D 1 276 ? 52.969 -0.682 186.066 1.00 45.05 276 MET D O 1
ATOM 10022 N N . HIS D 1 277 ? 54.277 0.237 187.657 1.00 45.95 277 HIS D N 1
ATOM 10023 C CA . HIS D 1 277 ? 55.421 0.418 186.785 1.00 49.35 277 HIS D CA 1
ATOM 10024 C C . HIS D 1 277 ? 56.032 -0.909 186.355 1.00 51.62 277 HIS D C 1
ATOM 10025 O O . HIS D 1 277 ? 56.751 -0.967 185.364 1.00 52.42 277 HIS D O 1
ATOM 10032 N N . LYS D 1 278 ? 55.750 -1.970 187.101 1.00 54.34 278 LYS D N 1
ATOM 10033 C CA . LYS D 1 278 ? 56.291 -3.287 186.784 1.00 56.43 278 LYS D CA 1
ATOM 10034 C C . LYS D 1 278 ? 55.308 -4.130 185.975 1.00 57.81 278 LYS D C 1
ATOM 10035 O O . LYS D 1 278 ? 55.718 -4.953 185.158 1.00 58.27 278 LYS D O 1
ATOM 10041 N N . GLU D 1 279 ? 54.015 -3.929 186.200 1.00 59.05 279 GLU D N 1
ATOM 10042 C CA . GLU D 1 279 ? 53.004 -4.679 185.463 1.00 60.77 279 GLU D CA 1
ATOM 10043 C C . GLU D 1 279 ? 52.551 -3.944 184.203 1.00 60.76 279 GLU D C 1
ATOM 10044 O O . GLU D 1 279 ? 51.624 -4.384 183.518 1.00 60.46 279 GLU D O 1
ATOM 10050 N N . VAL D 1 280 ? 53.192 -2.827 183.890 1.00 60.75 280 VAL D N 1
ATOM 10051 C CA . VAL D 1 280 ? 52.786 -2.081 182.712 1.00 61.56 280 VAL D CA 1
ATOM 10052 C C . VAL D 1 280 ? 53.390 -2.693 181.450 1.00 61.88 280 VAL D C 1
ATOM 10053 O O . VAL D 1 280 ? 52.878 -2.485 180.345 1.00 61.63 280 VAL D O 1
ATOM 10057 N N . PHE D 1 281 ? 54.464 -3.464 181.623 1.00 61.78 281 PHE D N 1
ATOM 10058 C CA . PHE D 1 281 ? 55.143 -4.106 180.497 1.00 61.23 281 PHE D CA 1
ATOM 10059 C C . PHE D 1 281 ? 54.642 -5.509 180.185 1.00 61.86 281 PHE D C 1
ATOM 10060 O O . PHE D 1 281 ? 55.114 -6.147 179.252 1.00 63.16 281 PHE D O 1
ATOM 10068 N N . ASN D 1 282 ? 53.697 -5.990 180.975 1.00 62.76 282 ASN D N 1
ATOM 10069 C CA . ASN D 1 282 ? 53.135 -7.316 180.772 1.00 63.78 282 ASN D CA 1
ATOM 10070 C C . ASN D 1 282 ? 51.719 -7.085 180.302 1.00 64.44 282 ASN D C 1
ATOM 10071 O O . ASN D 1 282 ? 50.844 -7.932 180.476 1.00 64.39 282 ASN D O 1
ATOM 10076 N N . LEU D 1 283 ? 51.506 -5.916 179.711 1.00 65.14 283 LEU D N 1
ATOM 10077 C CA . LEU D 1 283 ? 50.194 -5.542 179.214 1.00 66.18 283 LEU D CA 1
ATOM 10078 C C . LEU D 1 283 ? 50.053 -5.852 177.725 1.00 67.45 283 LEU D C 1
ATOM 10079 O O . LEU D 1 283 ? 51.009 -5.703 176.953 1.00 68.13 283 LEU D O 1
ATOM 10084 N N . PRO D 1 284 ? 48.863 -6.322 177.309 1.00 67.77 284 PRO D N 1
ATOM 10085 C CA . PRO D 1 284 ? 48.584 -6.650 175.908 1.00 67.77 284 PRO D CA 1
ATOM 10086 C C . PRO D 1 284 ? 48.516 -5.298 175.217 1.00 67.76 284 PRO D C 1
ATOM 10087 O O . PRO D 1 284 ? 47.455 -4.876 174.747 1.00 67.79 284 PRO D O 1
ATOM 10091 N N . ILE D 1 285 ? 49.655 -4.616 175.176 1.00 67.40 285 ILE D N 1
ATOM 10092 C CA . ILE D 1 285 ? 49.722 -3.284 174.608 1.00 67.38 285 ILE D CA 1
ATOM 10093 C C . ILE D 1 285 ? 51.027 -3.011 173.883 1.00 67.45 285 ILE D C 1
ATOM 10094 O O . ILE D 1 285 ? 52.072 -3.573 174.209 1.00 67.55 285 ILE D O 1
ATOM 10099 N N . GLU D 1 286 ? 50.944 -2.138 172.890 1.00 67.72 286 GLU D N 1
ATOM 10100 C CA . GLU D 1 286 ? 52.090 -1.748 172.092 1.00 69.03 286 GLU D CA 1
ATOM 10101 C C . GLU D 1 286 ? 53.153 -1.058 172.940 1.00 68.77 286 GLU D C 1
ATOM 10102 O O . GLU D 1 286 ? 52.830 -0.309 173.862 1.00 69.26 286 GLU D O 1
ATOM 10108 N N . GLU D 1 287 ? 54.422 -1.310 172.623 1.00 68.24 287 GLU D N 1
ATOM 10109 C CA . GLU D 1 287 ? 55.534 -0.707 173.354 1.00 67.92 287 GLU D CA 1
ATOM 10110 C C . GLU D 1 287 ? 55.435 0.810 173.523 1.00 67.48 287 GLU D C 1
ATOM 10111 O O . GLU D 1 287 ? 55.730 1.332 174.594 1.00 67.62 287 GLU D O 1
ATOM 10117 N N . PRO D 1 288 ? 55.031 1.540 172.466 1.00 67.26 288 PRO D N 1
ATOM 10118 C CA . PRO D 1 288 ? 54.912 3.002 172.545 1.00 66.63 288 PRO D CA 1
ATOM 10119 C C . PRO D 1 288 ? 54.040 3.462 173.705 1.00 65.51 288 PRO D C 1
ATOM 10120 O O . PRO D 1 288 ? 54.349 4.449 174.371 1.00 65.56 288 PRO D O 1
ATOM 10124 N N . LYS D 1 289 ? 52.941 2.753 173.931 1.00 63.76 289 LYS D N 1
ATOM 10125 C CA . LYS D 1 289 ? 52.051 3.098 175.027 1.00 62.55 289 LYS D CA 1
ATOM 10126 C C . LYS D 1 289 ? 52.691 2.678 176.348 1.00 61.57 289 LYS D C 1
ATOM 10127 O O . LYS D 1 289 ? 52.458 3.299 177.382 1.00 62.24 289 LYS D O 1
ATOM 10133 N N . LYS D 1 290 ? 53.501 1.625 176.307 1.00 59.54 290 LYS D N 1
ATOM 10134 C CA . LYS D 1 290 ? 54.165 1.140 177.503 1.00 56.86 290 LYS D CA 1
ATOM 10135 C C . LYS D 1 290 ? 55.129 2.188 178.042 1.00 56.24 290 LYS D C 1
ATOM 10136 O O . LYS D 1 290 ? 55.200 2.406 179.246 1.00 57.04 290 LYS D O 1
ATOM 10142 N N . VAL D 1 291 ? 55.872 2.842 177.159 1.00 54.97 291 VAL D N 1
ATOM 10143 C CA . VAL D 1 291 ? 56.820 3.851 177.609 1.00 54.09 291 VAL D CA 1
ATOM 10144 C C . VAL D 1 291 ? 56.090 5.096 178.082 1.00 52.71 291 VAL D C 1
ATOM 10145 O O . VAL D 1 291 ? 56.480 5.715 179.067 1.00 52.72 291 VAL D O 1
ATOM 10149 N N . LEU D 1 292 ? 55.026 5.467 177.385 1.00 51.29 292 LEU D N 1
ATOM 10150 C CA . LEU D 1 292 ? 54.275 6.647 177.780 1.00 50.68 292 LEU D CA 1
ATOM 10151 C C . LEU D 1 292 ? 53.729 6.435 179.182 1.00 49.91 292 LEU D C 1
ATOM 10152 O O . LEU D 1 292 ? 53.949 7.241 180.086 1.00 50.51 292 LEU D O 1
ATOM 10157 N N . LEU D 1 293 ? 53.016 5.332 179.355 1.00 48.31 293 LEU D N 1
ATOM 10158 C CA . LEU D 1 293 ? 52.440 4.995 180.639 1.00 46.62 293 LEU D CA 1
ATOM 10159 C C . LEU D 1 293 ? 53.519 4.950 181.707 1.00 46.33 293 LEU D C 1
ATOM 10160 O O . LEU D 1 293 ? 53.345 5.483 182.800 1.00 45.92 293 LEU D O 1
ATOM 10165 N N . ALA D 1 294 ? 54.643 4.326 181.379 1.00 45.92 294 ALA D N 1
ATOM 10166 C CA . ALA D 1 294 ? 55.737 4.208 182.328 1.00 45.50 294 ALA D CA 1
ATOM 10167 C C . ALA D 1 294 ? 56.235 5.570 182.765 1.00 45.27 294 ALA D C 1
ATOM 10168 O O . ALA D 1 294 ? 56.661 5.731 183.910 1.00 45.71 294 ALA D O 1
ATOM 10170 N N . ASP D 1 295 ? 56.188 6.550 181.865 1.00 44.57 295 ASP D N 1
ATOM 10171 C CA . ASP D 1 295 ? 56.649 7.887 182.212 1.00 44.72 295 ASP D CA 1
ATOM 10172 C C . ASP D 1 295 ? 55.612 8.637 183.042 1.00 43.12 295 ASP D C 1
ATOM 10173 O O . ASP D 1 295 ? 55.968 9.439 183.899 1.00 43.17 295 ASP D O 1
ATOM 10178 N N . LYS D 1 296 ? 54.333 8.369 182.792 1.00 41.49 296 LYS D N 1
ATOM 10179 C CA . LYS D 1 296 ? 53.245 8.999 183.547 1.00 40.62 296 LYS D CA 1
ATOM 10180 C C . LYS D 1 296 ? 53.326 8.567 185.014 1.00 39.68 296 LYS D C 1
ATOM 10181 O O . LYS D 1 296 ? 53.111 9.362 185.926 1.00 40.03 296 LYS D O 1
ATOM 10187 N N . ILE D 1 297 ? 53.621 7.290 185.225 1.00 36.56 297 ILE D N 1
ATOM 10188 C CA . ILE D 1 297 ? 53.759 6.763 186.559 1.00 34.19 297 ILE D CA 1
ATOM 10189 C C . ILE D 1 297 ? 54.863 7.549 187.276 1.00 33.86 297 ILE D C 1
ATOM 10190 O O . ILE D 1 297 ? 54.715 7.937 188.439 1.00 35.23 297 ILE D O 1
ATOM 10195 N N . GLY D 1 298 ? 55.965 7.795 186.582 1.00 30.48 298 GLY D N 1
ATOM 10196 C CA . GLY D 1 298 ? 57.043 8.535 187.199 1.00 29.44 298 GLY D CA 1
ATOM 10197 C C . GLY D 1 298 ? 56.713 9.997 187.427 1.00 29.08 298 GLY D C 1
ATOM 10198 O O . GLY D 1 298 ? 57.210 10.618 188.368 1.00 28.88 298 GLY D O 1
ATOM 10199 N N . GLU D 1 299 ? 55.881 10.558 186.556 1.00 29.08 299 GLU D N 1
ATOM 10200 C CA . GLU D 1 299 ? 55.489 11.957 186.671 1.00 29.08 299 GLU D CA 1
ATOM 10201 C C . GLU D 1 299 ? 54.646 12.149 187.925 1.00 28.13 299 GLU D C 1
ATOM 10202 O O . GLU D 1 299 ? 54.881 13.054 188.719 1.00 28.02 299 GLU D O 1
ATOM 10208 N N . TYR D 1 300 ? 53.667 11.275 188.111 1.00 27.57 300 TYR D N 1
ATOM 10209 C CA . TYR D 1 300 ? 52.797 11.379 189.267 1.00 27.16 300 TYR D CA 1
ATOM 10210 C C . TYR D 1 300 ? 53.496 11.023 190.568 1.00 27.29 300 TYR D C 1
ATOM 10211 O O . TYR D 1 300 ? 53.119 11.502 191.641 1.00 26.72 300 TYR D O 1
ATOM 10220 N N . ASN D 1 301 ? 54.535 10.202 190.471 1.00 26.95 301 ASN D N 1
ATOM 10221 C CA . ASN D 1 301 ? 55.292 9.851 191.649 1.00 25.65 301 ASN D CA 1
ATOM 10222 C C . ASN D 1 301 ? 56.086 11.091 192.064 1.00 24.88 301 ASN D C 1
ATOM 10223 O O . ASN D 1 301 ? 56.277 11.364 193.248 1.00 25.76 301 ASN D O 1
ATOM 10228 N N . PHE D 1 302 ? 56.547 11.851 191.081 1.00 23.62 302 PHE D N 1
ATOM 10229 C CA . PHE D 1 302 ? 57.291 13.076 191.374 1.00 22.60 302 PHE D CA 1
ATOM 10230 C C . PHE D 1 302 ? 56.390 14.002 192.197 1.00 23.36 302 PHE D C 1
ATOM 10231 O O . PHE D 1 302 ? 56.846 14.624 193.163 1.00 22.61 302 PHE D O 1
ATOM 10239 N N . ARG D 1 303 ? 55.119 14.084 191.789 1.00 22.95 303 ARG D N 1
ATOM 10240 C CA . ARG D 1 303 ? 54.112 14.912 192.457 1.00 23.52 303 ARG D CA 1
ATOM 10241 C C . ARG D 1 303 ? 53.952 14.448 193.903 1.00 23.81 303 ARG D C 1
ATOM 10242 O O . ARG D 1 303 ? 53.841 15.252 194.834 1.00 22.36 303 ARG D O 1
ATOM 10250 N N . LEU D 1 304 ? 53.931 13.134 194.073 1.00 23.62 304 LEU D N 1
ATOM 10251 C CA . LEU D 1 304 ? 53.800 12.538 195.383 1.00 22.80 304 LEU D CA 1
ATOM 10252 C C . LEU D 1 304 ? 55.030 12.882 196.211 1.00 23.92 304 LEU D C 1
ATOM 10253 O O . LEU D 1 304 ? 54.915 13.356 197.333 1.00 24.83 304 LEU D O 1
ATOM 10258 N N . VAL D 1 305 ? 56.209 12.666 195.649 1.00 24.28 305 VAL D N 1
ATOM 10259 C CA . VAL D 1 305 ? 57.443 12.981 196.350 1.00 25.09 305 VAL D CA 1
ATOM 10260 C C . VAL D 1 305 ? 57.462 14.452 196.759 1.00 26.48 305 VAL D C 1
ATOM 10261 O O . VAL D 1 305 ? 58.027 14.815 197.780 1.00 26.85 305 VAL D O 1
ATOM 10265 N N . GLU D 1 306 ? 56.824 15.293 195.957 1.00 28.33 306 GLU D N 1
ATOM 10266 C CA . GLU D 1 306 ? 56.809 16.733 196.204 1.00 29.41 306 GLU D CA 1
ATOM 10267 C C . GLU D 1 306 ? 55.682 17.261 197.099 1.00 28.93 306 GLU D C 1
ATOM 10268 O O . GLU D 1 306 ? 55.552 18.478 197.280 1.00 28.35 306 GLU D O 1
ATOM 10274 N N . GLY D 1 307 ? 54.865 16.359 197.645 1.00 27.71 307 GLY D N 1
ATOM 10275 C CA . GLY D 1 307 ? 53.794 16.786 198.526 1.00 25.77 307 GLY D CA 1
ATOM 10276 C C . GLY D 1 307 ? 52.352 16.651 198.059 1.00 26.43 307 GLY D C 1
ATOM 10277 O O . GLY D 1 307 ? 51.438 16.928 198.836 1.00 26.16 307 GLY D O 1
ATOM 10278 N N . ALA D 1 308 ? 52.127 16.232 196.815 1.00 25.59 308 ALA D N 1
ATOM 10279 C CA . ALA D 1 308 ? 50.760 16.091 196.313 1.00 26.77 308 ALA D CA 1
ATOM 10280 C C . ALA D 1 308 ? 49.955 15.080 197.131 1.00 27.23 308 ALA D C 1
ATOM 10281 O O . ALA D 1 308 ? 50.523 14.237 197.819 1.00 27.49 308 ALA D O 1
ATOM 10283 N N . ASN D 1 309 ? 48.630 15.174 197.039 1.00 27.10 309 ASN D N 1
ATOM 10284 C CA . ASN D 1 309 ? 47.724 14.281 197.743 1.00 27.60 309 ASN D CA 1
ATOM 10285 C C . ASN D 1 309 ? 47.696 12.919 197.050 1.00 29.15 309 ASN D C 1
ATOM 10286 O O . ASN D 1 309 ? 47.441 12.829 195.851 1.00 30.36 309 ASN D O 1
ATOM 10291 N N . GLU D 1 310 ? 47.946 11.861 197.815 1.00 30.64 310 GLU D N 1
ATOM 10292 C CA . GLU D 1 310 ? 47.995 10.501 197.279 1.00 31.72 310 GLU D CA 1
ATOM 10293 C C . GLU D 1 310 ? 46.762 9.975 196.557 1.00 30.75 310 GLU D C 1
ATOM 10294 O O . GLU D 1 310 ? 46.847 9.580 195.396 1.00 30.91 310 GLU D O 1
ATOM 10300 N N . ILE D 1 311 ? 45.616 9.953 197.221 1.00 29.96 311 ILE D N 1
ATOM 10301 C CA . ILE D 1 311 ? 44.445 9.416 196.550 1.00 28.77 311 ILE D CA 1
ATOM 10302 C C . ILE D 1 311 ? 44.058 10.263 195.341 1.00 28.74 311 ILE D C 1
ATOM 10303 O O . ILE D 1 311 ? 43.665 9.721 194.311 1.00 28.38 311 ILE D O 1
ATOM 10308 N N . ILE D 1 312 ? 44.185 11.584 195.459 1.00 28.07 312 ILE D N 1
ATOM 10309 C CA . ILE D 1 312 ? 43.867 12.480 194.348 1.00 28.15 312 ILE D CA 1
ATOM 10310 C C . ILE D 1 312 ? 44.792 12.216 193.156 1.00 27.52 312 ILE D C 1
ATOM 10311 O O . ILE D 1 312 ? 44.342 12.099 192.018 1.00 25.79 312 ILE D O 1
ATOM 10316 N N . GLN D 1 313 ? 46.089 12.133 193.422 1.00 26.35 313 GLN D N 1
ATOM 10317 C CA . GLN D 1 313 ? 47.040 11.896 192.356 1.00 27.13 313 GLN D CA 1
ATOM 10318 C C . GLN D 1 313 ? 46.922 10.498 191.789 1.00 28.00 313 GLN D C 1
ATOM 10319 O O . GLN D 1 313 ? 46.970 10.307 190.580 1.00 28.28 313 GLN D O 1
ATOM 10325 N N . LEU D 1 314 ? 46.768 9.517 192.666 1.00 30.10 314 LEU D N 1
ATOM 10326 C CA . LEU D 1 314 ? 46.662 8.126 192.233 1.00 31.42 314 LEU D CA 1
ATOM 10327 C C . LEU D 1 314 ? 45.488 7.958 191.283 1.00 32.56 314 LEU D C 1
ATOM 10328 O O . LEU D 1 314 ? 45.573 7.206 190.317 1.00 33.61 314 LEU D O 1
ATOM 10333 N N . GLU D 1 315 ? 44.395 8.664 191.554 1.00 32.58 315 GLU D N 1
ATOM 10334 C CA . GLU D 1 315 ? 43.230 8.567 190.700 1.00 32.48 315 GLU D CA 1
ATOM 10335 C C . GLU D 1 315 ? 43.415 9.422 189.456 1.00 32.22 315 GLU D C 1
ATOM 10336 O O . GLU D 1 315 ? 42.886 9.115 188.390 1.00 31.72 315 GLU D O 1
ATOM 10342 N N . ALA D 1 316 ? 44.182 10.490 189.589 1.00 32.48 316 ALA D N 1
ATOM 10343 C CA . ALA D 1 316 ? 44.443 11.349 188.452 1.00 32.40 316 ALA D CA 1
ATOM 10344 C C . ALA D 1 316 ? 45.214 10.504 187.459 1.00 33.01 316 ALA D C 1
ATOM 10345 O O . ALA D 1 316 ? 44.995 10.600 186.252 1.00 34.47 316 ALA D O 1
ATOM 10347 N N . LEU D 1 317 ? 46.113 9.669 187.981 1.00 32.43 317 LEU D N 1
ATOM 10348 C CA . LEU D 1 317 ? 46.938 8.793 187.155 1.00 31.65 317 LEU D CA 1
ATOM 10349 C C . LEU D 1 317 ? 46.068 7.802 186.391 1.00 32.41 317 LEU D C 1
ATOM 10350 O O . LEU D 1 317 ? 46.346 7.471 185.238 1.00 32.61 317 LEU D O 1
ATOM 10355 N N . LEU D 1 318 ? 45.021 7.311 187.040 1.00 32.84 318 LEU D N 1
ATOM 10356 C CA . LEU D 1 318 ? 44.133 6.376 186.375 1.00 32.87 318 LEU D CA 1
ATOM 10357 C C . LEU D 1 318 ? 43.468 7.083 185.202 1.00 33.12 318 LEU D C 1
ATOM 10358 O O . LEU D 1 318 ? 43.324 6.504 184.124 1.00 34.53 318 LEU D O 1
ATOM 10363 N N . ALA D 1 319 ? 43.078 8.336 185.414 1.00 32.17 319 ALA D N 1
ATOM 10364 C CA . ALA D 1 319 ? 42.434 9.119 184.370 1.00 31.99 319 ALA D CA 1
ATOM 10365 C C . ALA D 1 319 ? 43.385 9.340 183.193 1.00 32.50 319 ALA D C 1
ATOM 10366 O O . ALA D 1 319 ? 42.960 9.336 182.036 1.00 31.74 319 ALA D O 1
ATOM 10368 N N . GLN D 1 320 ? 44.667 9.542 183.485 1.00 32.76 320 GLN D N 1
ATOM 10369 C CA . GLN D 1 320 ? 45.651 9.725 182.424 1.00 33.53 320 GLN D CA 1
ATOM 10370 C C . GLN D 1 320 ? 45.633 8.448 181.597 1.00 33.85 320 GLN D C 1
ATOM 10371 O O . GLN D 1 320 ? 45.819 8.470 180.383 1.00 35.71 320 GLN D O 1
ATOM 10377 N N . PHE D 1 321 ? 45.414 7.328 182.267 1.00 32.15 321 PHE D N 1
ATOM 10378 C CA . PHE D 1 321 ? 45.364 6.061 181.575 1.00 32.20 321 PHE D CA 1
ATOM 10379 C C . PHE D 1 321 ? 44.144 6.026 180.658 1.00 32.14 321 PHE D C 1
ATOM 10380 O O . PHE D 1 321 ? 44.252 5.667 179.490 1.00 31.30 321 PHE D O 1
ATOM 10388 N N . THR D 1 322 ? 42.987 6.413 181.179 1.00 31.15 322 THR D N 1
ATOM 10389 C CA . THR D 1 322 ? 41.790 6.435 180.364 1.00 31.55 322 THR D CA 1
ATOM 10390 C C . THR D 1 322 ? 42.019 7.340 179.151 1.00 33.02 322 THR D C 1
ATOM 10391 O O . THR D 1 322 ? 41.643 6.989 178.030 1.00 33.65 322 THR D O 1
ATOM 10395 N N . LEU D 1 323 ? 42.646 8.492 179.385 1.00 33.43 323 LEU D N 1
ATOM 10396 C CA . LEU D 1 323 ? 42.924 9.456 178.325 1.00 34.07 323 LEU D CA 1
ATOM 10397 C C . LEU D 1 323 ? 43.938 8.937 177.328 1.00 35.51 323 LEU D C 1
ATOM 10398 O O . LEU D 1 323 ? 43.781 9.112 176.125 1.00 36.77 323 LEU D O 1
ATOM 10403 N N . ILE D 1 324 ? 44.994 8.310 177.820 1.00 36.80 324 ILE D N 1
ATOM 10404 C CA . ILE D 1 324 ? 46.009 7.795 176.917 1.00 38.58 324 ILE D CA 1
ATOM 10405 C C . ILE D 1 324 ? 45.489 6.612 176.102 1.00 41.50 324 ILE D C 1
ATOM 10406 O O . ILE D 1 324 ? 45.944 6.377 174.988 1.00 43.27 324 ILE D O 1
ATOM 10411 N N . GLY D 1 325 ? 44.522 5.881 176.644 1.00 43.72 325 GLY D N 1
ATOM 10412 C CA . GLY D 1 325 ? 43.957 4.767 175.910 1.00 46.37 325 GLY D CA 1
ATOM 10413 C C . GLY D 1 325 ? 43.259 5.296 174.667 1.00 48.88 325 GLY D C 1
ATOM 10414 O O . GLY D 1 325 ? 43.460 4.781 173.567 1.00 50.18 325 GLY D O 1
ATOM 10415 N N . LYS D 1 326 ? 42.449 6.338 174.835 1.00 50.10 326 LYS D N 1
ATOM 10416 C CA . LYS D 1 326 ? 41.722 6.937 173.717 1.00 51.16 326 LYS D CA 1
ATOM 10417 C C . LYS D 1 326 ? 42.641 7.327 172.552 1.00 53.06 326 LYS D C 1
ATOM 10418 O O . LYS D 1 326 ? 42.396 6.941 171.411 1.00 54.77 326 LYS D O 1
ATOM 10424 N N . LYS D 1 327 ? 43.689 8.098 172.837 1.00 54.13 327 LYS D N 1
ATOM 10425 C CA . LYS D 1 327 ? 44.611 8.542 171.793 1.00 55.09 327 LYS D CA 1
ATOM 10426 C C . LYS D 1 327 ? 45.102 7.408 170.902 1.00 56.27 327 LYS D C 1
ATOM 10427 O O . LYS D 1 327 ? 44.921 6.223 171.274 1.00 57.63 327 LYS D O 1
ATOM 10434 N N . SER E 1 2 ? 31.591 28.002 241.136 1.00 93.22 2 SER E N 1
ATOM 10435 C CA . SER E 1 2 ? 32.649 27.218 241.845 1.00 93.42 2 SER E CA 1
ATOM 10436 C C . SER E 1 2 ? 33.659 26.639 240.857 1.00 93.01 2 SER E C 1
ATOM 10437 O O . SER E 1 2 ? 34.835 27.020 240.839 1.00 92.85 2 SER E O 1
ATOM 10440 N N . GLU E 1 3 ? 33.177 25.708 240.042 1.00 92.23 3 GLU E N 1
ATOM 10441 C CA . GLU E 1 3 ? 33.993 25.036 239.044 1.00 91.18 3 GLU E CA 1
ATOM 10442 C C . GLU E 1 3 ? 34.324 25.936 237.853 1.00 90.49 3 GLU E C 1
ATOM 10443 O O . GLU E 1 3 ? 34.027 27.135 237.858 1.00 90.33 3 GLU E O 1
ATOM 10449 N N . GLU E 1 4 ? 34.958 25.344 236.844 1.00 89.36 4 GLU E N 1
ATOM 10450 C CA . GLU E 1 4 ? 35.316 26.053 235.622 1.00 87.87 4 GLU E CA 1
ATOM 10451 C C . GLU E 1 4 ? 34.055 26.119 234.769 1.00 87.21 4 GLU E C 1
ATOM 10452 O O . GLU E 1 4 ? 32.976 25.731 235.223 1.00 87.23 4 GLU E O 1
ATOM 10458 N N . ILE E 1 5 ? 34.188 26.604 233.537 1.00 85.97 5 ILE E N 1
ATOM 10459 C CA . ILE E 1 5 ? 33.046 26.683 232.631 1.00 84.78 5 ILE E CA 1
ATOM 10460 C C . ILE E 1 5 ? 32.902 25.343 231.905 1.00 84.01 5 ILE E C 1
ATOM 10461 O O . ILE E 1 5 ? 33.858 24.570 231.838 1.00 83.93 5 ILE E O 1
ATOM 10466 N N . ARG E 1 6 ? 31.714 25.061 231.374 1.00 83.03 6 ARG E N 1
ATOM 10467 C CA . ARG E 1 6 ? 31.476 23.790 230.686 1.00 82.10 6 ARG E CA 1
ATOM 10468 C C . ARG E 1 6 ? 32.457 23.561 229.551 1.00 82.07 6 ARG E C 1
ATOM 10469 O O . ARG E 1 6 ? 32.821 22.423 229.247 1.00 82.07 6 ARG E O 1
ATOM 10477 N N . GLU E 1 7 ? 32.876 24.654 228.926 1.00 81.57 7 GLU E N 1
ATOM 10478 C CA . GLU E 1 7 ? 33.807 24.595 227.812 1.00 80.92 7 GLU E CA 1
ATOM 10479 C C . GLU E 1 7 ? 35.138 23.959 228.206 1.00 80.03 7 GLU E C 1
ATOM 10480 O O . GLU E 1 7 ? 35.581 22.999 227.584 1.00 80.20 7 GLU E O 1
ATOM 10486 N N . VAL E 1 8 ? 35.773 24.498 229.240 1.00 79.13 8 VAL E N 1
ATOM 10487 C CA . VAL E 1 8 ? 37.056 23.982 229.705 1.00 78.13 8 VAL E CA 1
ATOM 10488 C C . VAL E 1 8 ? 36.943 22.567 230.276 1.00 77.69 8 VAL E C 1
ATOM 10489 O O . VAL E 1 8 ? 37.905 21.799 230.235 1.00 77.25 8 VAL E O 1
ATOM 10493 N N . LYS E 1 9 ? 35.768 22.222 230.799 1.00 77.08 9 LYS E N 1
ATOM 10494 C CA . LYS E 1 9 ? 35.548 20.892 231.369 1.00 77.06 9 LYS E CA 1
ATOM 10495 C C . LYS E 1 9 ? 35.668 19.791 230.317 1.00 76.21 9 LYS E C 1
ATOM 10496 O O . LYS E 1 9 ? 36.184 18.705 230.590 1.00 75.51 9 LYS E O 1
ATOM 10502 N N . VAL E 1 10 ? 35.183 20.081 229.115 1.00 75.55 10 VAL E N 1
ATOM 10503 C CA . VAL E 1 10 ? 35.218 19.122 228.020 1.00 74.72 10 VAL E CA 1
ATOM 10504 C C . VAL E 1 10 ? 36.542 19.123 227.253 1.00 74.21 10 VAL E C 1
ATOM 10505 O O . VAL E 1 10 ? 36.901 18.126 226.632 1.00 74.21 10 VAL E O 1
ATOM 10509 N N . LEU E 1 11 ? 37.270 20.233 227.319 1.00 73.82 11 LEU E N 1
ATOM 10510 C CA . LEU E 1 11 ? 38.547 20.376 226.621 1.00 73.56 11 LEU E CA 1
ATOM 10511 C C . LEU E 1 11 ? 39.777 19.911 227.400 1.00 74.07 11 LEU E C 1
ATOM 10512 O O . LEU E 1 11 ? 40.828 19.674 226.811 1.00 74.22 11 LEU E O 1
ATOM 10517 N N . GLU E 1 12 ? 39.646 19.777 228.715 1.00 75.09 12 GLU E N 1
ATOM 10518 C CA . GLU E 1 12 ? 40.768 19.375 229.561 1.00 75.89 12 GLU E CA 1
ATOM 10519 C C . GLU E 1 12 ? 41.402 18.023 229.236 1.00 76.04 12 GLU E C 1
ATOM 10520 O O . GLU E 1 12 ? 42.619 17.924 229.072 1.00 76.07 12 GLU E O 1
ATOM 10526 N N . LYS E 1 13 ? 40.582 16.983 229.151 1.00 76.26 13 LYS E N 1
ATOM 10527 C CA . LYS E 1 13 ? 41.088 15.645 228.873 1.00 76.24 13 LYS E CA 1
ATOM 10528 C C . LYS E 1 13 ? 40.538 15.120 227.548 1.00 75.64 13 LYS E C 1
ATOM 10529 O O . LYS E 1 13 ? 39.350 15.255 227.258 1.00 75.33 13 LYS E O 1
ATOM 10535 N N . PRO E 1 14 ? 41.408 14.523 226.722 1.00 74.89 14 PRO E N 1
ATOM 10536 C CA . PRO E 1 14 ? 41.034 13.969 225.417 1.00 74.65 14 PRO E CA 1
ATOM 10537 C C . PRO E 1 14 ? 40.068 12.782 225.506 1.00 74.59 14 PRO E C 1
ATOM 10538 O O . PRO E 1 14 ? 40.384 11.769 226.132 1.00 74.43 14 PRO E O 1
ATOM 10542 N N . TRP E 1 15 ? 38.898 12.909 224.880 1.00 74.42 15 TRP E N 1
ATOM 10543 C CA . TRP E 1 15 ? 37.915 11.825 224.879 1.00 74.31 15 TRP E CA 1
ATOM 10544 C C . TRP E 1 15 ? 38.573 10.586 224.272 1.00 74.70 15 TRP E C 1
ATOM 10545 O O . TRP E 1 15 ? 38.267 9.453 224.656 1.00 75.18 15 TRP E O 1
ATOM 10556 N N . VAL E 1 16 ? 39.466 10.820 223.309 1.00 74.48 16 VAL E N 1
ATOM 10557 C CA . VAL E 1 16 ? 40.192 9.756 222.612 1.00 73.82 16 VAL E CA 1
ATOM 10558 C C . VAL E 1 16 ? 40.851 8.798 223.590 1.00 73.60 16 VAL E C 1
ATOM 10559 O O . VAL E 1 16 ? 40.850 7.582 223.384 1.00 73.53 16 VAL E O 1
ATOM 10563 N N . GLU E 1 17 ? 41.425 9.362 224.647 1.00 73.38 17 GLU E N 1
ATOM 10564 C CA . GLU E 1 17 ? 42.100 8.578 225.669 1.00 73.23 17 GLU E CA 1
ATOM 10565 C C . GLU E 1 17 ? 41.114 8.082 226.727 1.00 72.45 17 GLU E C 1
ATOM 10566 O O . GLU E 1 17 ? 41.051 6.882 227.016 1.00 72.34 17 GLU E O 1
ATOM 10572 N N . LYS E 1 18 ? 40.343 9.013 227.291 1.00 71.32 18 LYS E N 1
ATOM 10573 C CA . LYS E 1 18 ? 39.369 8.694 228.329 1.00 70.08 18 LYS E CA 1
ATOM 10574 C C . LYS E 1 18 ? 38.493 7.489 227.988 1.00 69.58 18 LYS E C 1
ATOM 10575 O O . LYS E 1 18 ? 38.098 6.740 228.882 1.00 69.85 18 LYS E O 1
ATOM 10581 N N . TYR E 1 19 ? 38.188 7.283 226.709 1.00 68.44 19 TYR E N 1
ATOM 10582 C CA . TYR E 1 19 ? 37.347 6.147 226.353 1.00 67.84 19 TYR E CA 1
ATOM 10583 C C . TYR E 1 19 ? 38.018 5.054 225.534 1.00 66.66 19 TYR E C 1
ATOM 10584 O O . TYR E 1 19 ? 37.337 4.289 224.855 1.00 65.62 19 TYR E O 1
ATOM 10593 N N . ARG E 1 20 ? 39.342 4.965 225.587 1.00 66.08 20 ARG E N 1
ATOM 10594 C CA . ARG E 1 20 ? 40.006 3.909 224.839 1.00 66.94 20 ARG E CA 1
ATOM 10595 C C . ARG E 1 20 ? 39.720 2.571 225.518 1.00 67.87 20 ARG E C 1
ATOM 10596 O O . ARG E 1 20 ? 39.941 2.415 226.720 1.00 67.99 20 ARG E O 1
ATOM 10604 N N . PRO E 1 21 ? 39.211 1.591 224.760 1.00 68.44 21 PRO E N 1
ATOM 10605 C CA . PRO E 1 21 ? 38.911 0.277 225.326 1.00 69.18 21 PRO E CA 1
ATOM 10606 C C . PRO E 1 21 ? 40.080 -0.249 226.126 1.00 70.00 21 PRO E C 1
ATOM 10607 O O . PRO E 1 21 ? 41.241 -0.062 225.748 1.00 69.35 21 PRO E O 1
ATOM 10611 N N . GLN E 1 22 ? 39.760 -0.920 227.228 1.00 71.27 22 GLN E N 1
ATOM 10612 C CA . GLN E 1 22 ? 40.777 -1.452 228.118 1.00 72.10 22 GLN E CA 1
ATOM 10613 C C . GLN E 1 22 ? 41.082 -2.934 227.946 1.00 73.08 22 GLN E C 1
ATOM 10614 O O . GLN E 1 22 ? 42.065 -3.420 228.500 1.00 73.36 22 GLN E O 1
ATOM 10620 N N . ARG E 1 23 ? 40.256 -3.651 227.185 1.00 74.17 23 ARG E N 1
ATOM 10621 C CA . ARG E 1 23 ? 40.474 -5.086 226.991 1.00 75.75 23 ARG E CA 1
ATOM 10622 C C . ARG E 1 23 ? 40.265 -5.573 225.552 1.00 75.51 23 ARG E C 1
ATOM 10623 O O . ARG E 1 23 ? 39.450 -5.024 224.810 1.00 75.47 23 ARG E O 1
ATOM 10631 N N . LEU E 1 24 ? 41.006 -6.615 225.175 1.00 74.88 24 LEU E N 1
ATOM 10632 C CA . LEU E 1 24 ? 40.929 -7.202 223.836 1.00 74.58 24 LEU E CA 1
ATOM 10633 C C . LEU E 1 24 ? 39.519 -7.630 223.430 1.00 74.90 24 LEU E C 1
ATOM 10634 O O . LEU E 1 24 ? 39.325 -8.216 222.369 1.00 74.95 24 LEU E O 1
ATOM 10639 N N . ASP E 1 25 ? 38.537 -7.336 224.270 1.00 75.46 25 ASP E N 1
ATOM 10640 C CA . ASP E 1 25 ? 37.161 -7.713 223.981 1.00 76.48 25 ASP E CA 1
ATOM 10641 C C . ASP E 1 25 ? 36.317 -6.457 223.861 1.00 77.02 25 ASP E C 1
ATOM 10642 O O . ASP E 1 25 ? 35.146 -6.508 223.482 1.00 76.76 25 ASP E O 1
ATOM 10647 N N . ASP E 1 26 ? 36.936 -5.329 224.194 1.00 77.83 26 ASP E N 1
ATOM 10648 C CA . ASP E 1 26 ? 36.287 -4.024 224.126 1.00 78.52 26 ASP E CA 1
ATOM 10649 C C . ASP E 1 26 ? 36.510 -3.467 222.718 1.00 77.96 26 ASP E C 1
ATOM 10650 O O . ASP E 1 26 ? 35.639 -2.806 222.149 1.00 77.19 26 ASP E O 1
ATOM 10655 N N . ILE E 1 27 ? 37.694 -3.745 222.176 1.00 77.66 27 ILE E N 1
ATOM 10656 C CA . ILE E 1 27 ? 38.080 -3.313 220.837 1.00 77.06 27 ILE E CA 1
ATOM 10657 C C . ILE E 1 27 ? 37.043 -3.813 219.835 1.00 77.05 27 ILE E C 1
ATOM 10658 O O . ILE E 1 27 ? 36.445 -4.871 220.035 1.00 76.93 27 ILE E O 1
ATOM 10663 N N . VAL E 1 28 ? 36.833 -3.055 218.760 1.00 76.70 28 VAL E N 1
ATOM 10664 C CA . VAL E 1 28 ? 35.842 -3.431 217.758 1.00 76.77 28 VAL E CA 1
ATOM 10665 C C . VAL E 1 28 ? 36.340 -3.443 216.315 1.00 76.45 28 VAL E C 1
ATOM 10666 O O . VAL E 1 28 ? 37.425 -2.949 216.007 1.00 76.41 28 VAL E O 1
ATOM 10670 N N . GLY E 1 29 ? 35.523 -4.019 215.440 1.00 75.47 29 GLY E N 1
ATOM 10671 C CA . GLY E 1 29 ? 35.843 -4.077 214.027 1.00 75.40 29 GLY E CA 1
ATOM 10672 C C . GLY E 1 29 ? 37.153 -4.709 213.596 1.00 74.89 29 GLY E C 1
ATOM 10673 O O . GLY E 1 29 ? 37.471 -4.702 212.406 1.00 75.18 29 GLY E O 1
ATOM 10674 N N . GLN E 1 30 ? 37.920 -5.251 214.534 1.00 74.40 30 GLN E N 1
ATOM 10675 C CA . GLN E 1 30 ? 39.185 -5.888 214.177 1.00 74.02 30 GLN E CA 1
ATOM 10676 C C . GLN E 1 30 ? 39.139 -7.384 214.497 1.00 74.08 30 GLN E C 1
ATOM 10677 O O . GLN E 1 30 ? 40.164 -8.063 214.484 1.00 73.90 30 GLN E O 1
ATOM 10683 N N . GLU E 1 31 ? 37.930 -7.872 214.766 1.00 74.26 31 GLU E N 1
ATOM 10684 C CA . GLU E 1 31 ? 37.642 -9.268 215.108 1.00 74.70 31 GLU E CA 1
ATOM 10685 C C . GLU E 1 31 ? 38.705 -10.329 214.811 1.00 74.35 31 GLU E C 1
ATOM 10686 O O . GLU E 1 31 ? 39.034 -11.142 215.675 1.00 74.11 31 GLU E O 1
ATOM 10692 N N . HIS E 1 32 ? 39.231 -10.341 213.594 1.00 74.46 32 HIS E N 1
ATOM 10693 C CA . HIS E 1 32 ? 40.247 -11.320 213.240 1.00 74.43 32 HIS E CA 1
ATOM 10694 C C . HIS E 1 32 ? 41.568 -10.996 213.933 1.00 74.26 32 HIS E C 1
ATOM 10695 O O . HIS E 1 32 ? 42.277 -11.891 214.391 1.00 74.25 32 HIS E O 1
ATOM 10702 N N . ILE E 1 33 ? 41.895 -9.712 214.009 1.00 73.59 33 ILE E N 1
ATOM 10703 C CA . ILE E 1 33 ? 43.128 -9.286 214.651 1.00 72.97 33 ILE E CA 1
ATOM 10704 C C . ILE E 1 33 ? 43.143 -9.711 216.117 1.00 72.58 33 ILE E C 1
ATOM 10705 O O . ILE E 1 33 ? 44.139 -10.250 216.598 1.00 72.46 33 ILE E O 1
ATOM 10710 N N . VAL E 1 34 ? 42.038 -9.476 216.823 1.00 72.30 34 VAL E N 1
ATOM 10711 C CA . VAL E 1 34 ? 41.952 -9.841 218.237 1.00 71.52 34 VAL E CA 1
ATOM 10712 C C . VAL E 1 34 ? 42.132 -11.338 218.450 1.00 70.79 34 VAL E C 1
ATOM 10713 O O . VAL E 1 34 ? 42.942 -11.745 219.275 1.00 70.63 34 VAL E O 1
ATOM 10717 N N . LYS E 1 35 ? 41.382 -12.154 217.712 1.00 70.09 35 LYS E N 1
ATOM 10718 C CA . LYS E 1 35 ? 41.506 -13.599 217.840 1.00 69.73 35 LYS E CA 1
ATOM 10719 C C . LYS E 1 35 ? 42.976 -14.000 217.897 1.00 69.37 35 LYS E C 1
ATOM 10720 O O . LYS E 1 35 ? 43.374 -14.791 218.740 1.00 70.20 35 LYS E O 1
ATOM 10726 N N . ARG E 1 36 ? 43.785 -13.447 217.003 1.00 69.01 36 ARG E N 1
ATOM 10727 C CA . ARG E 1 36 ? 45.208 -13.760 216.979 1.00 68.79 36 ARG E CA 1
ATOM 10728 C C . ARG E 1 36 ? 45.901 -13.279 218.256 1.00 68.67 36 ARG E C 1
ATOM 10729 O O . ARG E 1 36 ? 46.739 -13.977 218.825 1.00 68.61 36 ARG E O 1
ATOM 10737 N N . LEU E 1 37 ? 45.548 -12.076 218.695 1.00 68.56 37 LEU E N 1
ATOM 10738 C CA . LEU E 1 37 ? 46.129 -11.489 219.896 1.00 68.80 37 LEU E CA 1
ATOM 10739 C C . LEU E 1 37 ? 45.794 -12.287 221.155 1.00 69.72 37 LEU E C 1
ATOM 10740 O O . LEU E 1 37 ? 46.674 -12.577 221.966 1.00 69.50 37 LEU E O 1
ATOM 10745 N N . LYS E 1 38 ? 44.520 -12.634 221.318 1.00 70.66 38 LYS E N 1
ATOM 10746 C CA . LYS E 1 38 ? 44.079 -13.411 222.472 1.00 70.88 38 LYS E CA 1
ATOM 10747 C C . LYS E 1 38 ? 44.929 -14.673 222.606 1.00 71.37 38 LYS E C 1
ATOM 10748 O O . LYS E 1 38 ? 45.434 -14.985 223.687 1.00 71.97 38 LYS E O 1
ATOM 10754 N N . HIS E 1 39 ? 45.089 -15.400 221.506 1.00 71.02 39 HIS E N 1
ATOM 10755 C CA . HIS E 1 39 ? 45.887 -16.615 221.530 1.00 71.19 39 HIS E CA 1
ATOM 10756 C C . HIS E 1 39 ? 47.182 -16.373 222.298 1.00 70.83 39 HIS E C 1
ATOM 10757 O O . HIS E 1 39 ? 47.670 -17.262 222.986 1.00 71.35 39 HIS E O 1
ATOM 10764 N N . TYR E 1 40 ? 47.732 -15.168 222.190 1.00 70.43 40 TYR E N 1
ATOM 10765 C CA . TYR E 1 40 ? 48.971 -14.850 222.892 1.00 70.26 40 TYR E CA 1
ATOM 10766 C C . TYR E 1 40 ? 48.747 -14.826 224.393 1.00 69.82 40 TYR E C 1
ATOM 10767 O O . TYR E 1 40 ? 49.409 -15.542 225.144 1.00 69.89 40 TYR E O 1
ATOM 10776 N N . VAL E 1 41 ? 47.809 -13.990 224.822 1.00 69.21 41 VAL E N 1
ATOM 10777 C CA . VAL E 1 41 ? 47.501 -13.850 226.235 1.00 69.44 41 VAL E CA 1
ATOM 10778 C C . VAL E 1 41 ? 47.047 -15.159 226.871 1.00 69.68 41 VAL E C 1
ATOM 10779 O O . VAL E 1 41 ? 47.336 -15.419 228.040 1.00 70.37 41 VAL E O 1
ATOM 10783 N N . LYS E 1 42 ? 46.348 -15.990 226.105 1.00 68.85 42 LYS E N 1
ATOM 10784 C CA . LYS E 1 42 ? 45.874 -17.264 226.629 1.00 67.76 42 LYS E CA 1
ATOM 10785 C C . LYS E 1 42 ? 46.999 -18.287 226.788 1.00 66.58 42 LYS E C 1
ATOM 10786 O O . LYS E 1 42 ? 46.873 -19.231 227.566 1.00 67.38 42 LYS E O 1
ATOM 10792 N N . THR E 1 43 ? 48.103 -18.103 226.071 1.00 64.82 43 THR E N 1
ATOM 10793 C CA . THR E 1 43 ? 49.200 -19.056 226.166 1.00 63.49 43 THR E CA 1
ATOM 10794 C C . THR E 1 43 ? 50.529 -18.435 226.564 1.00 62.61 43 THR E C 1
ATOM 10795 O O . THR E 1 43 ? 51.573 -19.071 226.435 1.00 62.93 43 THR E O 1
ATOM 10799 N N . GLY E 1 44 ? 50.494 -17.196 227.045 1.00 61.74 44 GLY E N 1
ATOM 10800 C CA . GLY E 1 44 ? 51.718 -16.531 227.463 1.00 60.13 44 GLY E CA 1
ATOM 10801 C C . GLY E 1 44 ? 52.874 -16.686 226.491 1.00 59.26 44 GLY E C 1
ATOM 10802 O O . GLY E 1 44 ? 54.043 -16.665 226.885 1.00 58.60 44 GLY E O 1
ATOM 10803 N N . SER E 1 45 ? 52.540 -16.837 225.212 1.00 58.70 45 SER E N 1
ATOM 10804 C CA . SER E 1 45 ? 53.533 -16.994 224.155 1.00 58.14 45 SER E CA 1
ATOM 10805 C C . SER E 1 45 ? 53.220 -16.040 223.002 1.00 57.63 45 SER E C 1
ATOM 10806 O O . SER E 1 45 ? 52.069 -15.942 222.566 1.00 57.56 45 SER E O 1
ATOM 10809 N N . MET E 1 46 ? 54.246 -15.329 222.532 1.00 56.53 46 MET E N 1
ATOM 10810 C CA . MET E 1 46 ? 54.109 -14.386 221.421 1.00 55.02 46 MET E CA 1
ATOM 10811 C C . MET E 1 46 ? 55.475 -13.894 220.949 1.00 54.06 46 MET E C 1
ATOM 10812 O O . MET E 1 46 ? 56.418 -13.779 221.738 1.00 53.27 46 MET E O 1
ATOM 10817 N N . PRO E 1 47 ? 55.595 -13.590 219.646 1.00 53.11 47 PRO E N 1
ATOM 10818 C CA . PRO E 1 47 ? 56.848 -13.104 219.054 1.00 51.84 47 PRO E CA 1
ATOM 10819 C C . PRO E 1 47 ? 56.859 -11.580 219.003 1.00 51.11 47 PRO E C 1
ATOM 10820 O O . PRO E 1 47 ? 56.074 -10.927 219.687 1.00 49.86 47 PRO E O 1
ATOM 10824 N N . HIS E 1 48 ? 57.757 -11.018 218.202 1.00 51.63 48 HIS E N 1
ATOM 10825 C CA . HIS E 1 48 ? 57.809 -9.566 218.028 1.00 51.31 48 HIS E CA 1
ATOM 10826 C C . HIS E 1 48 ? 56.631 -9.255 217.111 1.00 50.60 48 HIS E C 1
ATOM 10827 O O . HIS E 1 48 ? 56.331 -10.029 216.204 1.00 50.71 48 HIS E O 1
ATOM 10834 N N . LEU E 1 49 ? 55.955 -8.139 217.335 1.00 50.09 49 LEU E N 1
ATOM 10835 C CA . LEU E 1 49 ? 54.804 -7.814 216.503 1.00 50.16 49 LEU E CA 1
ATOM 10836 C C . LEU E 1 49 ? 54.941 -6.563 215.638 1.00 49.47 49 LEU E C 1
ATOM 10837 O O . LEU E 1 49 ? 55.609 -5.599 216.005 1.00 48.76 49 LEU E O 1
ATOM 10842 N N . LEU E 1 50 ? 54.300 -6.600 214.475 1.00 49.39 50 LEU E N 1
ATOM 10843 C CA . LEU E 1 50 ? 54.314 -5.474 213.547 1.00 48.47 50 LEU E CA 1
ATOM 10844 C C . LEU E 1 50 ? 52.873 -5.117 213.178 1.00 47.90 50 LEU E C 1
ATOM 10845 O O . LEU E 1 50 ? 52.195 -5.848 212.447 1.00 47.32 50 LEU E O 1
ATOM 10850 N N . PHE E 1 51 ? 52.409 -3.994 213.712 1.00 47.32 51 PHE E N 1
ATOM 10851 C CA . PHE E 1 51 ? 51.057 -3.522 213.461 1.00 47.57 51 PHE E CA 1
ATOM 10852 C C . PHE E 1 51 ? 51.064 -2.490 212.339 1.00 47.39 51 PHE E C 1
ATOM 10853 O O . PHE E 1 51 ? 51.511 -1.360 212.530 1.00 47.90 51 PHE E O 1
ATOM 10861 N N . ALA E 1 52 ? 50.569 -2.883 211.170 1.00 46.21 52 ALA E N 1
ATOM 10862 C CA . ALA E 1 52 ? 50.531 -1.980 210.025 1.00 44.45 52 ALA E CA 1
ATOM 10863 C C . ALA E 1 52 ? 49.103 -1.543 209.725 1.00 42.84 52 ALA E C 1
ATOM 10864 O O . ALA E 1 52 ? 48.162 -2.315 209.888 1.00 43.01 52 ALA E O 1
ATOM 10866 N N . GLY E 1 53 ? 48.953 -0.296 209.294 1.00 41.47 53 GLY E N 1
ATOM 10867 C CA . GLY E 1 53 ? 47.641 0.237 208.985 1.00 40.01 53 GLY E CA 1
ATOM 10868 C C . GLY E 1 53 ? 47.573 1.713 209.333 1.00 39.54 53 GLY E C 1
ATOM 10869 O O . GLY E 1 53 ? 48.568 2.289 209.768 1.00 37.93 53 GLY E O 1
ATOM 10870 N N . PRO E 1 54 ? 46.403 2.351 209.156 1.00 39.87 54 PRO E N 1
ATOM 10871 C CA . PRO E 1 54 ? 46.132 3.768 209.430 1.00 40.94 54 PRO E CA 1
ATOM 10872 C C . PRO E 1 54 ? 46.159 4.115 210.916 1.00 43.19 54 PRO E C 1
ATOM 10873 O O . PRO E 1 54 ? 46.291 3.241 211.774 1.00 44.95 54 PRO E O 1
ATOM 10877 N N . PRO E 1 55 ? 46.042 5.409 211.239 1.00 44.51 55 PRO E N 1
ATOM 10878 C CA . PRO E 1 55 ? 46.042 5.814 212.642 1.00 44.69 55 PRO E CA 1
ATOM 10879 C C . PRO E 1 55 ? 44.584 5.852 213.111 1.00 45.27 55 PRO E C 1
ATOM 10880 O O . PRO E 1 55 ? 43.675 6.035 212.296 1.00 46.24 55 PRO E O 1
ATOM 10884 N N . GLY E 1 56 ? 44.362 5.659 214.407 1.00 44.48 56 GLY E N 1
ATOM 10885 C CA . GLY E 1 56 ? 43.017 5.696 214.948 1.00 42.52 56 GLY E CA 1
ATOM 10886 C C . GLY E 1 56 ? 42.080 4.562 214.580 1.00 42.14 56 GLY E C 1
ATOM 10887 O O . GLY E 1 56 ? 40.870 4.764 214.561 1.00 42.42 56 GLY E O 1
ATOM 10888 N N . VAL E 1 57 ? 42.609 3.373 214.308 1.00 43.07 57 VAL E N 1
ATOM 10889 C CA . VAL E 1 57 ? 41.756 2.238 213.943 1.00 44.68 57 VAL E CA 1
ATOM 10890 C C . VAL E 1 57 ? 41.936 0.987 214.823 1.00 45.83 57 VAL E C 1
ATOM 10891 O O . VAL E 1 57 ? 41.268 -0.030 214.621 1.00 45.81 57 VAL E O 1
ATOM 10895 N N . GLY E 1 58 ? 42.842 1.060 215.794 1.00 46.72 58 GLY E N 1
ATOM 10896 C CA . GLY E 1 58 ? 43.051 -0.074 216.677 1.00 47.93 58 GLY E CA 1
ATOM 10897 C C . GLY E 1 58 ? 44.457 -0.288 217.217 1.00 48.23 58 GLY E C 1
ATOM 10898 O O . GLY E 1 58 ? 44.646 -0.430 218.420 1.00 48.28 58 GLY E O 1
ATOM 10899 N N . LYS E 1 59 ? 45.439 -0.312 216.324 1.00 48.46 59 LYS E N 1
ATOM 10900 C CA . LYS E 1 59 ? 46.833 -0.541 216.682 1.00 48.70 59 LYS E CA 1
ATOM 10901 C C . LYS E 1 59 ? 47.280 -0.281 218.131 1.00 49.12 59 LYS E C 1
ATOM 10902 O O . LYS E 1 59 ? 47.454 -1.230 218.899 1.00 49.13 59 LYS E O 1
ATOM 10908 N N . THR E 1 60 ? 47.468 0.979 218.514 1.00 49.54 60 THR E N 1
ATOM 10909 C CA . THR E 1 60 ? 47.919 1.278 219.875 1.00 50.57 60 THR E CA 1
ATOM 10910 C C . THR E 1 60 ? 46.895 0.956 220.973 1.00 50.69 60 THR E C 1
ATOM 10911 O O . THR E 1 60 ? 47.261 0.787 222.131 1.00 51.16 60 THR E O 1
ATOM 10915 N N . THR E 1 61 ? 45.618 0.885 220.623 1.00 50.97 61 THR E N 1
ATOM 10916 C CA . THR E 1 61 ? 44.605 0.548 221.610 1.00 51.25 61 THR E CA 1
ATOM 10917 C C . THR E 1 61 ? 44.881 -0.903 221.973 1.00 52.78 61 THR E C 1
ATOM 10918 O O . THR E 1 61 ? 44.879 -1.278 223.145 1.00 54.06 61 THR E O 1
ATOM 10922 N N . ALA E 1 62 ? 45.144 -1.709 220.954 1.00 52.86 62 ALA E N 1
ATOM 10923 C CA . ALA E 1 62 ? 45.423 -3.116 221.154 1.00 54.17 62 ALA E CA 1
ATOM 10924 C C . ALA E 1 62 ? 46.806 -3.325 221.762 1.00 55.17 62 ALA E C 1
ATOM 10925 O O . ALA E 1 62 ? 47.016 -4.253 222.547 1.00 55.72 62 ALA E O 1
ATOM 10927 N N . ALA E 1 63 ? 47.756 -2.471 221.406 1.00 55.96 63 ALA E N 1
ATOM 10928 C CA . ALA E 1 63 ? 49.102 -2.611 221.948 1.00 57.25 63 ALA E CA 1
ATOM 10929 C C . ALA E 1 63 ? 49.061 -2.428 223.459 1.00 58.32 63 ALA E C 1
ATOM 10930 O O . ALA E 1 63 ? 49.935 -2.908 224.174 1.00 58.16 63 ALA E O 1
ATOM 10932 N N . LEU E 1 64 ? 48.043 -1.722 223.939 1.00 59.56 64 LEU E N 1
ATOM 10933 C CA . LEU E 1 64 ? 47.889 -1.489 225.368 1.00 60.72 64 LEU E CA 1
ATOM 10934 C C . LEU E 1 64 ? 47.037 -2.589 225.975 1.00 61.51 64 LEU E C 1
ATOM 10935 O O . LEU E 1 64 ? 47.413 -3.201 226.972 1.00 62.00 64 LEU E O 1
ATOM 10940 N N . ALA E 1 65 ? 45.884 -2.834 225.366 1.00 62.64 65 ALA E N 1
ATOM 10941 C CA . ALA E 1 65 ? 44.976 -3.866 225.839 1.00 63.87 65 ALA E CA 1
ATOM 10942 C C . ALA E 1 65 ? 45.728 -5.182 226.023 1.00 65.01 65 ALA E C 1
ATOM 10943 O O . ALA E 1 65 ? 45.595 -5.847 227.050 1.00 65.30 65 ALA E O 1
ATOM 10945 N N . LEU E 1 66 ? 46.523 -5.552 225.023 1.00 66.21 66 LEU E N 1
ATOM 10946 C CA . LEU E 1 66 ? 47.285 -6.792 225.082 1.00 67.45 66 LEU E CA 1
ATOM 10947 C C . LEU E 1 66 ? 48.150 -6.831 226.339 1.00 68.12 66 LEU E C 1
ATOM 10948 O O . LEU E 1 66 ? 48.038 -7.751 227.152 1.00 68.79 66 LEU E O 1
ATOM 10953 N N . ALA E 1 67 ? 49.009 -5.827 226.494 1.00 68.65 67 ALA E N 1
ATOM 10954 C CA . ALA E 1 67 ? 49.896 -5.741 227.648 1.00 69.15 67 ALA E CA 1
ATOM 10955 C C . ALA E 1 67 ? 49.096 -5.868 228.938 1.00 70.03 67 ALA E C 1
ATOM 10956 O O . ALA E 1 67 ? 49.526 -6.517 229.893 1.00 70.41 67 ALA E O 1
ATOM 10958 N N . ARG E 1 68 ? 47.923 -5.244 228.952 1.00 70.63 68 ARG E N 1
ATOM 10959 C CA . ARG E 1 68 ? 47.052 -5.262 230.116 1.00 71.09 68 ARG E CA 1
ATOM 10960 C C . ARG E 1 68 ? 46.644 -6.681 230.486 1.00 70.26 68 ARG E C 1
ATOM 10961 O O . ARG E 1 68 ? 46.815 -7.107 231.625 1.00 69.96 68 ARG E O 1
ATOM 10969 N N . GLU E 1 69 ? 46.105 -7.410 229.515 1.00 69.62 69 GLU E N 1
ATOM 10970 C CA . GLU E 1 69 ? 45.667 -8.777 229.746 1.00 69.12 69 GLU E CA 1
ATOM 10971 C C . GLU E 1 69 ? 46.840 -9.731 229.857 1.00 69.53 69 GLU E C 1
ATOM 10972 O O . GLU E 1 69 ? 46.671 -10.908 230.175 1.00 69.81 69 GLU E O 1
ATOM 10978 N N . LEU E 1 70 ? 48.036 -9.216 229.614 1.00 69.49 70 LEU E N 1
ATOM 10979 C CA . LEU E 1 70 ? 49.229 -10.043 229.671 1.00 69.61 70 LEU E CA 1
ATOM 10980 C C . LEU E 1 70 ? 50.027 -9.853 230.963 1.00 70.13 70 LEU E C 1
ATOM 10981 O O . LEU E 1 70 ? 50.809 -10.727 231.340 1.00 70.10 70 LEU E O 1
ATOM 10986 N N . PHE E 1 71 ? 49.832 -8.717 231.634 1.00 70.52 71 PHE E N 1
ATOM 10987 C CA . PHE E 1 71 ? 50.547 -8.428 232.879 1.00 71.10 71 PHE E CA 1
ATOM 10988 C C . PHE E 1 71 ? 49.636 -7.988 234.019 1.00 71.84 71 PHE E C 1
ATOM 10989 O O . PHE E 1 71 ? 50.118 -7.674 235.109 1.00 71.45 71 PHE E O 1
ATOM 10997 N N . GLY E 1 72 ? 48.331 -7.952 233.770 1.00 72.79 72 GLY E N 1
ATOM 10998 C CA . GLY E 1 72 ? 47.404 -7.522 234.800 1.00 73.92 72 GLY E CA 1
ATOM 10999 C C . GLY E 1 72 ? 47.773 -6.148 235.337 1.00 75.24 72 GLY E C 1
ATOM 11000 O O . GLY E 1 72 ? 47.770 -5.161 234.600 1.00 75.54 72 GLY E O 1
ATOM 11001 N N . GLU E 1 73 ? 48.107 -6.083 236.621 1.00 76.50 73 GLU E N 1
ATOM 11002 C CA . GLU E 1 73 ? 48.477 -4.828 237.267 1.00 77.64 73 GLU E CA 1
ATOM 11003 C C . GLU E 1 73 ? 49.935 -4.460 237.011 1.00 77.97 73 GLU E C 1
ATOM 11004 O O . GLU E 1 73 ? 50.433 -3.464 237.537 1.00 77.66 73 GLU E O 1
ATOM 11010 N N . ASN E 1 74 ? 50.618 -5.262 236.203 1.00 78.52 74 ASN E N 1
ATOM 11011 C CA . ASN E 1 74 ? 52.020 -5.002 235.903 1.00 79.31 74 ASN E CA 1
ATOM 11012 C C . ASN E 1 74 ? 52.264 -4.402 234.521 1.00 80.17 74 ASN E C 1
ATOM 11013 O O . ASN E 1 74 ? 53.383 -3.985 234.213 1.00 80.17 74 ASN E O 1
ATOM 11018 N N . TRP E 1 75 ? 51.220 -4.351 233.697 1.00 80.92 75 TRP E N 1
ATOM 11019 C CA . TRP E 1 75 ? 51.342 -3.813 232.347 1.00 81.31 75 TRP E CA 1
ATOM 11020 C C . TRP E 1 75 ? 52.141 -2.518 232.334 1.00 81.66 75 TRP E C 1
ATOM 11021 O O . TRP E 1 75 ? 53.053 -2.353 231.531 1.00 81.94 75 TRP E O 1
ATOM 11032 N N . ARG E 1 76 ? 51.799 -1.609 233.240 1.00 82.02 76 ARG E N 1
ATOM 11033 C CA . ARG E 1 76 ? 52.455 -0.313 233.316 1.00 82.61 76 ARG E CA 1
ATOM 11034 C C . ARG E 1 76 ? 53.910 -0.361 233.769 1.00 82.67 76 ARG E C 1
ATOM 11035 O O . ARG E 1 76 ? 54.641 0.618 233.626 1.00 82.48 76 ARG E O 1
ATOM 11043 N N . HIS E 1 77 ? 54.335 -1.497 234.306 1.00 83.13 77 HIS E N 1
ATOM 11044 C CA . HIS E 1 77 ? 55.709 -1.632 234.773 1.00 83.52 77 HIS E CA 1
ATOM 11045 C C . HIS E 1 77 ? 56.500 -2.544 233.847 1.00 82.99 77 HIS E C 1
ATOM 11046 O O . HIS E 1 77 ? 57.717 -2.665 233.971 1.00 82.36 77 HIS E O 1
ATOM 11053 N N . ASN E 1 78 ? 55.791 -3.177 232.916 1.00 83.11 78 ASN E N 1
ATOM 11054 C CA . ASN E 1 78 ? 56.397 -4.091 231.948 1.00 83.06 78 ASN E CA 1
ATOM 11055 C C . ASN E 1 78 ? 56.181 -3.629 230.507 1.00 82.60 78 ASN E C 1
ATOM 11056 O O . ASN E 1 78 ? 56.543 -4.333 229.569 1.00 82.61 78 ASN E O 1
ATOM 11061 N N . PHE E 1 79 ? 55.591 -2.449 230.338 1.00 82.38 79 PHE E N 1
ATOM 11062 C CA . PHE E 1 79 ? 55.314 -1.906 229.012 1.00 82.29 79 PHE E CA 1
ATOM 11063 C C . PHE E 1 79 ? 55.918 -0.517 228.821 1.00 81.70 79 PHE E C 1
ATOM 11064 O O . PHE E 1 79 ? 55.534 0.442 229.495 1.00 81.07 79 PHE E O 1
ATOM 11072 N N . LEU E 1 80 ? 56.863 -0.422 227.891 1.00 81.36 80 LEU E N 1
ATOM 11073 C CA . LEU E 1 80 ? 57.535 0.836 227.583 1.00 81.12 80 LEU E CA 1
ATOM 11074 C C . LEU E 1 80 ? 56.949 1.407 226.287 1.00 81.32 80 LEU E C 1
ATOM 11075 O O . LEU E 1 80 ? 57.045 0.782 225.231 1.00 80.97 80 LEU E O 1
ATOM 11080 N N . GLU E 1 81 ? 56.342 2.588 226.365 1.00 81.87 81 GLU E N 1
ATOM 11081 C CA . GLU E 1 81 ? 55.746 3.215 225.187 1.00 82.45 81 GLU E CA 1
ATOM 11082 C C . GLU E 1 81 ? 56.630 4.349 224.684 1.00 82.72 81 GLU E C 1
ATOM 11083 O O . GLU E 1 81 ? 56.687 5.419 225.289 1.00 82.56 81 GLU E O 1
ATOM 11089 N N . LEU E 1 82 ? 57.324 4.105 223.579 1.00 82.91 82 LEU E N 1
ATOM 11090 C CA . LEU E 1 82 ? 58.203 5.106 222.990 1.00 83.45 82 LEU E CA 1
ATOM 11091 C C . LEU E 1 82 ? 57.688 5.509 221.610 1.00 84.61 82 LEU E C 1
ATOM 11092 O O . LEU E 1 82 ? 57.173 4.674 220.863 1.00 84.69 82 LEU E O 1
ATOM 11097 N N . ASN E 1 83 ? 57.824 6.788 221.272 1.00 85.97 83 ASN E N 1
ATOM 11098 C CA . ASN E 1 83 ? 57.366 7.269 219.974 1.00 87.04 83 ASN E CA 1
ATOM 11099 C C . ASN E 1 83 ? 58.551 7.667 219.097 1.00 88.07 83 ASN E C 1
ATOM 11100 O O . ASN E 1 83 ? 59.001 8.813 219.120 1.00 87.81 83 ASN E O 1
ATOM 11105 N N . ALA E 1 84 ? 59.039 6.701 218.324 1.00 89.54 84 ALA E N 1
ATOM 11106 C CA . ALA E 1 84 ? 60.179 6.886 217.430 1.00 91.25 84 ALA E CA 1
ATOM 11107 C C . ALA E 1 84 ? 60.291 8.272 216.805 1.00 92.51 84 ALA E C 1
ATOM 11108 O O . ALA E 1 84 ? 61.270 8.985 217.028 1.00 92.43 84 ALA E O 1
ATOM 11110 N N . SER E 1 85 ? 59.284 8.639 216.017 1.00 94.15 85 SER E N 1
ATOM 11111 C CA . SER E 1 85 ? 59.254 9.923 215.322 1.00 95.94 85 SER E CA 1
ATOM 11112 C C . SER E 1 85 ? 59.609 11.144 216.164 1.00 97.49 85 SER E C 1
ATOM 11113 O O . SER E 1 85 ? 60.776 11.533 216.257 1.00 97.62 85 SER E O 1
ATOM 11116 N N . ASP E 1 86 ? 58.588 11.751 216.762 1.00 99.39 86 ASP E N 1
ATOM 11117 C CA . ASP E 1 86 ? 58.759 12.945 217.584 1.00 101.18 86 ASP E CA 1
ATOM 11118 C C . ASP E 1 86 ? 59.891 12.805 218.598 1.00 102.10 86 ASP E C 1
ATOM 11119 O O . ASP E 1 86 ? 60.585 13.781 218.901 1.00 102.50 86 ASP E O 1
ATOM 11124 N N . GLU E 1 87 ? 60.079 11.595 219.117 1.00 102.75 87 GLU E N 1
ATOM 11125 C CA . GLU E 1 87 ? 61.119 11.358 220.110 1.00 103.36 87 GLU E CA 1
ATOM 11126 C C . GLU E 1 87 ? 60.800 12.239 221.326 1.00 103.58 87 GLU E C 1
ATOM 11127 O O . GLU E 1 87 ? 61.448 13.268 221.559 1.00 103.59 87 GLU E O 1
ATOM 11133 N N . ARG E 1 88 ? 59.779 11.823 222.079 1.00 103.49 88 ARG E N 1
ATOM 11134 C CA . ARG E 1 88 ? 59.316 12.527 223.278 1.00 102.99 88 ARG E CA 1
ATOM 11135 C C . ARG E 1 88 ? 60.353 12.549 224.403 1.00 103.19 88 ARG E C 1
ATOM 11136 O O . ARG E 1 88 ? 60.431 11.623 225.215 1.00 103.20 88 ARG E O 1
ATOM 11144 N N . GLY E 1 89 ? 61.144 13.618 224.445 1.00 103.30 89 GLY E N 1
ATOM 11145 C CA . GLY E 1 89 ? 62.172 13.741 225.463 1.00 103.44 89 GLY E CA 1
ATOM 11146 C C . GLY E 1 89 ? 63.573 13.671 224.875 1.00 103.78 89 GLY E C 1
ATOM 11147 O O . GLY E 1 89 ? 63.811 14.146 223.758 1.00 103.71 89 GLY E O 1
ATOM 11148 N N . ILE E 1 90 ? 64.494 13.066 225.625 1.00 103.91 90 ILE E N 1
ATOM 11149 C CA . ILE E 1 90 ? 65.895 12.926 225.213 1.00 103.97 90 ILE E CA 1
ATOM 11150 C C . ILE E 1 90 ? 66.086 11.833 224.154 1.00 104.11 90 ILE E C 1
ATOM 11151 O O . ILE E 1 90 ? 65.213 11.597 223.313 1.00 104.21 90 ILE E O 1
ATOM 11156 N N . ASN E 1 91 ? 67.243 11.175 224.210 1.00 103.85 91 ASN E N 1
ATOM 11157 C CA . ASN E 1 91 ? 67.582 10.094 223.292 1.00 103.50 91 ASN E CA 1
ATOM 11158 C C . ASN E 1 91 ? 66.702 8.891 223.639 1.00 103.32 91 ASN E C 1
ATOM 11159 O O . ASN E 1 91 ? 67.188 7.861 224.111 1.00 103.42 91 ASN E O 1
ATOM 11164 N N . VAL E 1 92 ? 65.403 9.035 223.400 1.00 103.42 92 VAL E N 1
ATOM 11165 C CA . VAL E 1 92 ? 64.426 7.990 223.699 1.00 103.48 92 VAL E CA 1
ATOM 11166 C C . VAL E 1 92 ? 64.567 6.715 222.854 1.00 103.63 92 VAL E C 1
ATOM 11167 O O . VAL E 1 92 ? 63.564 6.104 222.469 1.00 103.62 92 VAL E O 1
ATOM 11171 N N . ILE E 1 93 ? 65.806 6.312 222.571 1.00 103.41 93 ILE E N 1
ATOM 11172 C CA . ILE E 1 93 ? 66.056 5.106 221.778 1.00 103.29 93 ILE E CA 1
ATOM 11173 C C . ILE E 1 93 ? 67.438 4.508 222.104 1.00 103.37 93 ILE E C 1
ATOM 11174 O O . ILE E 1 93 ? 67.909 3.592 221.418 1.00 103.52 93 ILE E O 1
ATOM 11179 N N . ARG E 1 94 ? 68.085 5.021 223.152 1.00 103.18 94 ARG E N 1
ATOM 11180 C CA . ARG E 1 94 ? 69.407 4.524 223.552 1.00 102.76 94 ARG E CA 1
ATOM 11181 C C . ARG E 1 94 ? 69.500 4.134 225.030 1.00 102.61 94 ARG E C 1
ATOM 11182 O O . ARG E 1 94 ? 69.028 3.067 225.440 1.00 102.47 94 ARG E O 1
ATOM 11190 N N . GLU E 1 95 ? 70.115 5.005 225.825 1.00 102.17 95 GLU E N 1
ATOM 11191 C CA . GLU E 1 95 ? 70.293 4.753 227.251 1.00 101.64 95 GLU E CA 1
ATOM 11192 C C . GLU E 1 95 ? 68.985 4.476 227.990 1.00 101.18 95 GLU E C 1
ATOM 11193 O O . GLU E 1 95 ? 68.988 3.911 229.091 1.00 101.16 95 GLU E O 1
ATOM 11199 N N . LYS E 1 96 ? 67.867 4.869 227.387 1.00 100.31 96 LYS E N 1
ATOM 11200 C CA . LYS E 1 96 ? 66.571 4.650 228.014 1.00 99.25 96 LYS E CA 1
ATOM 11201 C C . LYS E 1 96 ? 66.264 3.155 228.016 1.00 98.64 96 LYS E C 1
ATOM 11202 O O . LYS E 1 96 ? 65.990 2.558 229.065 1.00 98.30 96 LYS E O 1
ATOM 11208 N N . VAL E 1 97 ? 66.329 2.560 226.830 1.00 97.86 97 VAL E N 1
ATOM 11209 C CA . VAL E 1 97 ? 66.046 1.141 226.656 1.00 97.12 97 VAL E CA 1
ATOM 11210 C C . VAL E 1 97 ? 66.946 0.220 227.475 1.00 96.54 97 VAL E C 1
ATOM 11211 O O . VAL E 1 97 ? 66.453 -0.642 228.210 1.00 96.45 97 VAL E O 1
ATOM 11215 N N . LYS E 1 98 ? 68.258 0.397 227.345 1.00 95.79 98 LYS E N 1
ATOM 11216 C CA . LYS E 1 98 ? 69.210 -0.442 228.067 1.00 95.06 98 LYS E CA 1
ATOM 11217 C C . LYS E 1 98 ? 68.769 -0.650 229.518 1.00 94.60 98 LYS E C 1
ATOM 11218 O O . LYS E 1 98 ? 68.976 -1.722 230.093 1.00 94.59 98 LYS E O 1
ATOM 11224 N N . GLU E 1 99 ? 68.147 0.372 230.100 1.00 93.69 99 GLU E N 1
ATOM 11225 C CA . GLU E 1 99 ? 67.673 0.282 231.476 1.00 92.52 99 GLU E CA 1
ATOM 11226 C C . GLU E 1 99 ? 66.556 -0.757 231.554 1.00 90.91 99 GLU E C 1
ATOM 11227 O O . GLU E 1 99 ? 66.727 -1.837 232.124 1.00 90.66 99 GLU E O 1
ATOM 11233 N N . PHE E 1 100 ? 65.417 -0.407 230.963 1.00 88.91 100 PHE E N 1
ATOM 11234 C CA . PHE E 1 100 ? 64.231 -1.258 230.917 1.00 86.85 100 PHE E CA 1
ATOM 11235 C C . PHE E 1 100 ? 64.564 -2.689 230.485 1.00 86.40 100 PHE E C 1
ATOM 11236 O O . PHE E 1 100 ? 64.107 -3.663 231.093 1.00 86.04 100 PHE E O 1
ATOM 11244 N N . ALA E 1 101 ? 65.363 -2.802 229.428 1.00 85.36 101 ALA E N 1
ATOM 11245 C CA . ALA E 1 101 ? 65.754 -4.094 228.878 1.00 84.35 101 ALA E CA 1
ATOM 11246 C C . ALA E 1 101 ? 66.569 -4.982 229.815 1.00 83.85 101 ALA E C 1
ATOM 11247 O O . ALA E 1 101 ? 66.384 -6.197 229.829 1.00 83.79 101 ALA E O 1
ATOM 11249 N N . ARG E 1 102 ? 67.469 -4.388 230.594 1.00 83.55 102 ARG E N 1
ATOM 11250 C CA . ARG E 1 102 ? 68.310 -5.173 231.496 1.00 83.11 102 ARG E CA 1
ATOM 11251 C C . ARG E 1 102 ? 67.584 -5.818 232.677 1.00 82.52 102 ARG E C 1
ATOM 11252 O O . ARG E 1 102 ? 67.898 -6.950 233.052 1.00 82.60 102 ARG E O 1
ATOM 11260 N N . THR E 1 103 ? 66.620 -5.112 233.265 1.00 81.28 103 THR E N 1
ATOM 11261 C CA . THR E 1 103 ? 65.871 -5.654 234.399 1.00 79.27 103 THR E CA 1
ATOM 11262 C C . THR E 1 103 ? 65.010 -6.855 233.971 1.00 78.79 103 THR E C 1
ATOM 11263 O O . THR E 1 103 ? 65.126 -7.338 232.839 1.00 78.70 103 THR E O 1
ATOM 11267 N N . LYS E 1 104 ? 64.157 -7.343 234.870 1.00 77.63 104 LYS E N 1
ATOM 11268 C CA . LYS E 1 104 ? 63.302 -8.490 234.561 1.00 75.92 104 LYS E CA 1
ATOM 11269 C C . LYS E 1 104 ? 61.826 -8.122 234.648 1.00 74.62 104 LYS E C 1
ATOM 11270 O O . LYS E 1 104 ? 61.466 -7.080 235.192 1.00 74.32 104 LYS E O 1
ATOM 11276 N N . PRO E 1 105 ? 60.951 -8.982 234.114 1.00 73.26 105 PRO E N 1
ATOM 11277 C CA . PRO E 1 105 ? 59.512 -8.721 234.149 1.00 72.57 105 PRO E CA 1
ATOM 11278 C C . PRO E 1 105 ? 58.995 -8.734 235.581 1.00 72.16 105 PRO E C 1
ATOM 11279 O O . PRO E 1 105 ? 59.609 -9.320 236.468 1.00 71.59 105 PRO E O 1
ATOM 11283 N N . ILE E 1 106 ? 57.860 -8.082 235.793 1.00 72.09 106 ILE E N 1
ATOM 11284 C CA . ILE E 1 106 ? 57.233 -8.023 237.106 1.00 71.63 106 ILE E CA 1
ATOM 11285 C C . ILE E 1 106 ? 56.200 -9.145 237.168 1.00 71.28 106 ILE E C 1
ATOM 11286 O O . ILE E 1 106 ? 55.380 -9.297 236.259 1.00 71.49 106 ILE E O 1
ATOM 11291 N N . GLY E 1 107 ? 56.239 -9.927 238.241 1.00 70.51 107 GLY E N 1
ATOM 11292 C CA . GLY E 1 107 ? 55.318 -11.039 238.365 1.00 69.41 107 GLY E CA 1
ATOM 11293 C C . GLY E 1 107 ? 55.990 -12.225 237.709 1.00 69.48 107 GLY E C 1
ATOM 11294 O O . GLY E 1 107 ? 57.195 -12.191 237.454 1.00 69.65 107 GLY E O 1
ATOM 11295 N N . GLY E 1 108 ? 55.230 -13.274 237.424 1.00 69.65 108 GLY E N 1
ATOM 11296 C CA . GLY E 1 108 ? 55.824 -14.440 236.792 1.00 69.72 108 GLY E CA 1
ATOM 11297 C C . GLY E 1 108 ? 55.995 -14.236 235.302 1.00 69.42 108 GLY E C 1
ATOM 11298 O O . GLY E 1 108 ? 56.285 -15.182 234.566 1.00 70.78 108 GLY E O 1
ATOM 11299 N N . ALA E 1 109 ? 55.816 -12.989 234.868 1.00 68.65 109 ALA E N 1
ATOM 11300 C CA . ALA E 1 109 ? 55.917 -12.591 233.464 1.00 66.26 109 ALA E CA 1
ATOM 11301 C C . ALA E 1 109 ? 57.163 -13.113 232.756 1.00 64.94 109 ALA E C 1
ATOM 11302 O O . ALA E 1 109 ? 58.276 -13.004 233.271 1.00 64.38 109 ALA E O 1
ATOM 11304 N N . SER E 1 110 ? 56.958 -13.662 231.560 1.00 63.91 110 SER E N 1
ATOM 11305 C CA . SER E 1 110 ? 58.037 -14.227 230.751 1.00 63.23 110 SER E CA 1
ATOM 11306 C C . SER E 1 110 ? 58.849 -13.191 229.970 1.00 62.42 110 SER E C 1
ATOM 11307 O O . SER E 1 110 ? 59.956 -13.483 229.517 1.00 62.25 110 SER E O 1
ATOM 11310 N N . PHE E 1 111 ? 58.306 -11.987 229.812 1.00 61.64 111 PHE E N 1
ATOM 11311 C CA . PHE E 1 111 ? 58.997 -10.939 229.062 1.00 60.96 111 PHE E CA 1
ATOM 11312 C C . PHE E 1 111 ? 58.335 -9.580 229.221 1.00 60.76 111 PHE E C 1
ATOM 11313 O O . PHE E 1 111 ? 57.225 -9.468 229.744 1.00 59.95 111 PHE E O 1
ATOM 11321 N N . LYS E 1 112 ? 59.033 -8.552 228.753 1.00 60.99 112 LYS E N 1
ATOM 11322 C CA . LYS E 1 112 ? 58.530 -7.181 228.796 1.00 61.55 112 LYS E CA 1
ATOM 11323 C C . LYS E 1 112 ? 58.040 -6.789 227.394 1.00 60.54 112 LYS E C 1
ATOM 11324 O O . LYS E 1 112 ? 58.092 -7.594 226.462 1.00 60.98 112 LYS E O 1
ATOM 11330 N N . ILE E 1 113 ? 57.574 -5.555 227.243 1.00 58.44 113 ILE E N 1
ATOM 11331 C CA . ILE E 1 113 ? 57.098 -5.094 225.947 1.00 56.93 113 ILE E CA 1
ATOM 11332 C C . ILE E 1 113 ? 57.428 -3.634 225.650 1.00 57.36 113 ILE E C 1
ATOM 11333 O O . ILE E 1 113 ? 57.004 -2.726 226.371 1.00 57.04 113 ILE E O 1
ATOM 11338 N N . ILE E 1 114 ? 58.195 -3.415 224.585 1.00 57.87 114 ILE E N 1
ATOM 11339 C CA . ILE E 1 114 ? 58.538 -2.061 224.166 1.00 57.52 114 ILE E CA 1
ATOM 11340 C C . ILE E 1 114 ? 57.710 -1.758 222.926 1.00 56.47 114 ILE E C 1
ATOM 11341 O O . ILE E 1 114 ? 57.871 -2.391 221.888 1.00 56.22 114 ILE E O 1
ATOM 11346 N N . PHE E 1 115 ? 56.808 -0.798 223.056 1.00 56.23 115 PHE E N 1
ATOM 11347 C CA . PHE E 1 115 ? 55.933 -0.407 221.962 1.00 57.04 115 PHE E CA 1
ATOM 11348 C C . PHE E 1 115 ? 56.467 0.795 221.203 1.00 57.63 115 PHE E C 1
ATOM 11349 O O . PHE E 1 115 ? 56.240 1.937 221.601 1.00 58.27 115 PHE E O 1
ATOM 11357 N N . LEU E 1 116 ? 57.177 0.545 220.111 1.00 58.17 116 LEU E N 1
ATOM 11358 C CA . LEU E 1 116 ? 57.710 1.640 219.314 1.00 59.24 116 LEU E CA 1
ATOM 11359 C C . LEU E 1 116 ? 56.661 2.111 218.307 1.00 59.67 116 LEU E C 1
ATOM 11360 O O . LEU E 1 116 ? 56.430 1.458 217.286 1.00 59.98 116 LEU E O 1
ATOM 11365 N N . ASP E 1 117 ? 56.020 3.240 218.609 1.00 59.69 117 ASP E N 1
ATOM 11366 C CA . ASP E 1 117 ? 54.989 3.804 217.742 1.00 59.37 117 ASP E CA 1
ATOM 11367 C C . ASP E 1 117 ? 55.614 4.673 216.654 1.00 59.21 117 ASP E C 1
ATOM 11368 O O . ASP E 1 117 ? 56.643 5.317 216.877 1.00 58.83 117 ASP E O 1
ATOM 11373 N N . GLU E 1 118 ? 54.983 4.686 215.482 1.00 58.82 118 GLU E N 1
ATOM 11374 C CA . GLU E 1 118 ? 55.479 5.448 214.340 1.00 58.82 118 GLU E CA 1
ATOM 11375 C C . GLU E 1 118 ? 56.906 5.032 214.038 1.00 58.21 118 GLU E C 1
ATOM 11376 O O . GLU E 1 118 ? 57.796 5.870 213.899 1.00 57.81 118 GLU E O 1
ATOM 11382 N N . ALA E 1 119 ? 57.111 3.724 213.941 1.00 57.88 119 ALA E N 1
ATOM 11383 C CA . ALA E 1 119 ? 58.423 3.158 213.662 1.00 58.39 119 ALA E CA 1
ATOM 11384 C C . ALA E 1 119 ? 58.940 3.479 212.254 1.00 58.58 119 ALA E C 1
ATOM 11385 O O . ALA E 1 119 ? 60.145 3.666 212.061 1.00 58.86 119 ALA E O 1
ATOM 11387 N N . ASP E 1 120 ? 58.037 3.539 211.275 1.00 57.72 120 ASP E N 1
ATOM 11388 C CA . ASP E 1 120 ? 58.429 3.821 209.899 1.00 57.23 120 ASP E CA 1
ATOM 11389 C C . ASP E 1 120 ? 58.981 5.226 209.697 1.00 57.02 120 ASP E C 1
ATOM 11390 O O . ASP E 1 120 ? 59.359 5.604 208.592 1.00 56.55 120 ASP E O 1
ATOM 11395 N N . ALA E 1 121 ? 59.039 5.991 210.777 1.00 57.24 121 ALA E N 1
ATOM 11396 C CA . ALA E 1 121 ? 59.565 7.339 210.718 1.00 57.78 121 ALA E CA 1
ATOM 11397 C C . ALA E 1 121 ? 61.067 7.302 210.980 1.00 59.40 121 ALA E C 1
ATOM 11398 O O . ALA E 1 121 ? 61.761 8.303 210.815 1.00 59.77 121 ALA E O 1
ATOM 11400 N N . LEU E 1 122 ? 61.565 6.139 211.388 1.00 61.32 122 LEU E N 1
ATOM 11401 C CA . LEU E 1 122 ? 62.984 5.971 211.670 1.00 63.90 122 LEU E CA 1
ATOM 11402 C C . LEU E 1 122 ? 63.739 5.680 210.382 1.00 65.81 122 LEU E C 1
ATOM 11403 O O . LEU E 1 122 ? 63.308 4.857 209.575 1.00 66.15 122 LEU E O 1
ATOM 11408 N N . THR E 1 123 ? 64.867 6.359 210.196 1.00 68.11 123 THR E N 1
ATOM 11409 C CA . THR E 1 123 ? 65.690 6.173 209.005 1.00 70.55 123 THR E CA 1
ATOM 11410 C C . THR E 1 123 ? 66.162 4.732 208.900 1.00 72.17 123 THR E C 1
ATOM 11411 O O . THR E 1 123 ? 66.084 3.980 209.869 1.00 72.34 123 THR E O 1
ATOM 11415 N N . GLN E 1 124 ? 66.652 4.347 207.727 1.00 74.02 124 GLN E N 1
ATOM 11416 C CA . GLN E 1 124 ? 67.120 2.983 207.532 1.00 77.04 124 GLN E CA 1
ATOM 11417 C C . GLN E 1 124 ? 68.209 2.654 208.542 1.00 78.18 124 GLN E C 1
ATOM 11418 O O . GLN E 1 124 ? 68.292 1.525 209.030 1.00 78.51 124 GLN E O 1
ATOM 11424 N N . ASP E 1 125 ? 69.035 3.644 208.866 1.00 79.20 125 ASP E N 1
ATOM 11425 C CA . ASP E 1 125 ? 70.106 3.444 209.838 1.00 79.72 125 ASP E CA 1
ATOM 11426 C C . ASP E 1 125 ? 69.519 3.239 211.228 1.00 79.32 125 ASP E C 1
ATOM 11427 O O . ASP E 1 125 ? 69.893 2.308 211.942 1.00 78.90 125 ASP E O 1
ATOM 11432 N N . ALA E 1 126 ? 68.594 4.111 211.608 1.00 79.24 126 ALA E N 1
ATOM 11433 C CA . ALA E 1 126 ? 67.951 4.003 212.907 1.00 79.45 126 ALA E CA 1
ATOM 11434 C C . ALA E 1 126 ? 67.345 2.609 213.036 1.00 79.19 126 ALA E C 1
ATOM 11435 O O . ALA E 1 126 ? 67.377 2.004 214.108 1.00 79.74 126 ALA E O 1
ATOM 11437 N N . GLN E 1 127 ? 66.803 2.100 211.933 1.00 78.68 127 GLN E N 1
ATOM 11438 C CA . GLN E 1 127 ? 66.188 0.778 211.924 1.00 78.05 127 GLN E CA 1
ATOM 11439 C C . GLN E 1 127 ? 67.220 -0.341 211.974 1.00 78.63 127 GLN E C 1
ATOM 11440 O O . GLN E 1 127 ? 66.923 -1.447 212.429 1.00 78.85 127 GLN E O 1
ATOM 11446 N N . GLN E 1 128 ? 68.430 -0.063 211.502 1.00 79.28 128 GLN E N 1
ATOM 11447 C CA . GLN E 1 128 ? 69.484 -1.067 211.544 1.00 79.73 128 GLN E CA 1
ATOM 11448 C C . GLN E 1 128 ? 69.867 -1.220 213.011 1.00 79.53 128 GLN E C 1
ATOM 11449 O O . GLN E 1 128 ? 69.923 -2.331 213.545 1.00 79.14 128 GLN E O 1
ATOM 11455 N N . ALA E 1 129 ? 70.113 -0.084 213.656 1.00 79.08 129 ALA E N 1
ATOM 11456 C CA . ALA E 1 129 ? 70.470 -0.055 215.065 1.00 78.47 129 ALA E CA 1
ATOM 11457 C C . ALA E 1 129 ? 69.362 -0.741 215.847 1.00 78.09 129 ALA E C 1
ATOM 11458 O O . ALA E 1 129 ? 69.615 -1.611 216.680 1.00 78.11 129 ALA E O 1
ATOM 11460 N N . LEU E 1 130 ? 68.129 -0.343 215.563 1.00 77.75 130 LEU E N 1
ATOM 11461 C CA . LEU E 1 130 ? 66.977 -0.915 216.235 1.00 77.93 130 LEU E CA 1
ATOM 11462 C C . LEU E 1 130 ? 66.890 -2.415 216.013 1.00 78.34 130 LEU E C 1
ATOM 11463 O O . LEU E 1 130 ? 66.371 -3.136 216.857 1.00 79.12 130 LEU E O 1
ATOM 11468 N N . ARG E 1 131 ? 67.391 -2.891 214.879 1.00 78.49 131 ARG E N 1
ATOM 11469 C CA . ARG E 1 131 ? 67.341 -4.319 214.605 1.00 78.45 131 ARG E CA 1
ATOM 11470 C C . ARG E 1 131 ? 68.205 -5.038 215.635 1.00 78.47 131 ARG E C 1
ATOM 11471 O O . ARG E 1 131 ? 67.793 -6.040 216.224 1.00 78.25 131 ARG E O 1
ATOM 11479 N N . ARG E 1 132 ? 69.409 -4.518 215.845 1.00 78.48 132 ARG E N 1
ATOM 11480 C CA . ARG E 1 132 ? 70.335 -5.099 216.807 1.00 79.04 132 ARG E CA 1
ATOM 11481 C C . ARG E 1 132 ? 69.757 -4.922 218.205 1.00 79.22 132 ARG E C 1
ATOM 11482 O O . ARG E 1 132 ? 69.601 -5.886 218.957 1.00 78.78 132 ARG E O 1
ATOM 11490 N N . THR E 1 133 ? 69.428 -3.680 218.541 1.00 79.49 133 THR E N 1
ATOM 11491 C CA . THR E 1 133 ? 68.848 -3.364 219.838 1.00 79.90 133 THR E CA 1
ATOM 11492 C C . THR E 1 133 ? 67.600 -4.216 220.062 1.00 80.69 133 THR E C 1
ATOM 11493 O O . THR E 1 133 ? 67.054 -4.256 221.163 1.00 81.13 133 THR E O 1
ATOM 11497 N N . MET E 1 134 ? 67.158 -4.899 219.012 1.00 81.34 134 MET E N 1
ATOM 11498 C CA . MET E 1 134 ? 65.965 -5.731 219.083 1.00 82.03 134 MET E CA 1
ATOM 11499 C C . MET E 1 134 ? 66.303 -7.192 219.344 1.00 83.55 134 MET E C 1
ATOM 11500 O O . MET E 1 134 ? 65.760 -7.803 220.264 1.00 83.79 134 MET E O 1
ATOM 11505 N N . GLU E 1 135 ? 67.193 -7.752 218.531 1.00 85.11 135 GLU E N 1
ATOM 11506 C CA . GLU E 1 135 ? 67.593 -9.145 218.701 1.00 86.45 135 GLU E CA 1
ATOM 11507 C C . GLU E 1 135 ? 68.450 -9.289 219.952 1.00 86.75 135 GLU E C 1
ATOM 11508 O O . GLU E 1 135 ? 68.621 -10.389 220.485 1.00 86.51 135 GLU E O 1
ATOM 11514 N N . MET E 1 136 ? 68.989 -8.162 220.407 1.00 87.02 136 MET E N 1
ATOM 11515 C CA . MET E 1 136 ? 69.845 -8.127 221.586 1.00 87.21 136 MET E CA 1
ATOM 11516 C C . MET E 1 136 ? 69.132 -8.624 222.840 1.00 86.78 136 MET E C 1
ATOM 11517 O O . MET E 1 136 ? 69.636 -9.500 223.542 1.00 86.74 136 MET E O 1
ATOM 11522 N N . PHE E 1 137 ? 67.960 -8.058 223.116 1.00 85.99 137 PHE E N 1
ATOM 11523 C CA . PHE E 1 137 ? 67.186 -8.436 224.290 1.00 85.03 137 PHE E CA 1
ATOM 11524 C C . PHE E 1 137 ? 65.936 -9.219 223.924 1.00 84.43 137 PHE E C 1
ATOM 11525 O O . PHE E 1 137 ? 64.920 -9.138 224.613 1.00 84.22 137 PHE E O 1
ATOM 11533 N N . SER E 1 138 ? 66.002 -9.977 222.838 1.00 83.84 138 SER E N 1
ATOM 11534 C CA . SER E 1 138 ? 64.845 -10.753 222.430 1.00 83.03 138 SER E CA 1
ATOM 11535 C C . SER E 1 138 ? 64.383 -11.611 223.603 1.00 82.18 138 SER E C 1
ATOM 11536 O O . SER E 1 138 ? 63.211 -11.588 223.972 1.00 82.22 138 SER E O 1
ATOM 11539 N N . SER E 1 139 ? 65.317 -12.343 224.202 1.00 80.63 139 SER E N 1
ATOM 11540 C CA . SER E 1 139 ? 65.008 -13.220 225.331 1.00 79.04 139 SER E CA 1
ATOM 11541 C C . SER E 1 139 ? 64.226 -12.553 226.465 1.00 77.26 139 SER E C 1
ATOM 11542 O O . SER E 1 139 ? 63.381 -13.186 227.102 1.00 77.38 139 SER E O 1
ATOM 11545 N N . ASN E 1 140 ? 64.497 -11.278 226.715 1.00 74.55 140 ASN E N 1
ATOM 11546 C CA . ASN E 1 140 ? 63.811 -10.574 227.786 1.00 72.08 140 ASN E CA 1
ATOM 11547 C C . ASN E 1 140 ? 62.673 -9.673 227.309 1.00 70.91 140 ASN E C 1
ATOM 11548 O O . ASN E 1 140 ? 61.587 -9.671 227.895 1.00 70.91 140 ASN E O 1
ATOM 11553 N N . VAL E 1 141 ? 62.914 -8.914 226.244 1.00 68.80 141 VAL E N 1
ATOM 11554 C CA . VAL E 1 141 ? 61.898 -7.999 225.734 1.00 66.73 141 VAL E CA 1
ATOM 11555 C C . VAL E 1 141 ? 61.203 -8.478 224.460 1.00 64.98 141 VAL E C 1
ATOM 11556 O O . VAL E 1 141 ? 61.771 -9.220 223.659 1.00 65.03 141 VAL E O 1
ATOM 11560 N N . ARG E 1 142 ? 59.958 -8.046 224.295 1.00 62.56 142 ARG E N 1
ATOM 11561 C CA . ARG E 1 142 ? 59.154 -8.393 223.129 1.00 59.84 142 ARG E CA 1
ATOM 11562 C C . ARG E 1 142 ? 58.748 -7.066 222.484 1.00 57.95 142 ARG E C 1
ATOM 11563 O O . ARG E 1 142 ? 58.186 -6.198 223.154 1.00 56.81 142 ARG E O 1
ATOM 11571 N N . PHE E 1 143 ? 59.030 -6.903 221.195 1.00 56.20 143 PHE E N 1
ATOM 11572 C CA . PHE E 1 143 ? 58.698 -5.650 220.519 1.00 54.50 143 PHE E CA 1
ATOM 11573 C C . PHE E 1 143 ? 57.376 -5.609 219.783 1.00 53.22 143 PHE E C 1
ATOM 11574 O O . PHE E 1 143 ? 56.942 -6.599 219.196 1.00 53.99 143 PHE E O 1
ATOM 11582 N N . ILE E 1 144 ? 56.738 -4.446 219.834 1.00 51.22 144 ILE E N 1
ATOM 11583 C CA . ILE E 1 144 ? 55.490 -4.218 219.128 1.00 50.17 144 ILE E CA 1
ATOM 11584 C C . ILE E 1 144 ? 55.690 -2.932 218.339 1.00 49.77 144 ILE E C 1
ATOM 11585 O O . ILE E 1 144 ? 55.591 -1.833 218.883 1.00 49.73 144 ILE E O 1
ATOM 11590 N N . LEU E 1 145 ? 55.988 -3.084 217.053 1.00 48.86 145 LEU E N 1
ATOM 11591 C CA . LEU E 1 145 ? 56.241 -1.949 216.175 1.00 48.25 145 LEU E CA 1
ATOM 11592 C C . LEU E 1 145 ? 55.006 -1.462 215.414 1.00 48.03 145 LEU E C 1
ATOM 11593 O O . LEU E 1 145 ? 54.373 -2.224 214.683 1.00 48.02 145 LEU E O 1
ATOM 11598 N N . SER E 1 146 ? 54.666 -0.189 215.594 1.00 48.17 146 SER E N 1
ATOM 11599 C CA . SER E 1 146 ? 53.519 0.400 214.909 1.00 48.90 146 SER E CA 1
ATOM 11600 C C . SER E 1 146 ? 54.021 1.179 213.699 1.00 48.70 146 SER E C 1
ATOM 11601 O O . SER E 1 146 ? 55.029 1.883 213.783 1.00 48.76 146 SER E O 1
ATOM 11604 N N . CYS E 1 147 ? 53.317 1.054 212.576 1.00 48.57 147 CYS E N 1
ATOM 11605 C CA . CYS E 1 147 ? 53.716 1.738 211.345 1.00 47.82 147 CYS E CA 1
ATOM 11606 C C . CYS E 1 147 ? 52.554 1.907 210.379 1.00 46.51 147 CYS E C 1
ATOM 11607 O O . CYS E 1 147 ? 51.550 1.206 210.478 1.00 45.94 147 CYS E O 1
ATOM 11610 N N . ASN E 1 148 ? 52.700 2.841 209.443 1.00 46.10 148 ASN E N 1
ATOM 11611 C CA . ASN E 1 148 ? 51.669 3.083 208.441 1.00 45.26 148 ASN E CA 1
ATOM 11612 C C . ASN E 1 148 ? 51.730 1.985 207.378 1.00 43.42 148 ASN E C 1
ATOM 11613 O O . ASN E 1 148 ? 50.701 1.426 206.991 1.00 43.17 148 ASN E O 1
ATOM 11618 N N . TYR E 1 149 ? 52.937 1.668 206.914 1.00 40.33 149 TYR E N 1
ATOM 11619 C CA . TYR E 1 149 ? 53.103 0.642 205.888 1.00 38.39 149 TYR E CA 1
ATOM 11620 C C . TYR E 1 149 ? 54.260 -0.300 206.176 1.00 39.16 149 TYR E C 1
ATOM 11621 O O . TYR E 1 149 ? 55.404 0.128 206.333 1.00 38.21 149 TYR E O 1
ATOM 11630 N N . SER E 1 150 ? 53.951 -1.591 206.237 1.00 40.37 150 SER E N 1
ATOM 11631 C CA . SER E 1 150 ? 54.953 -2.612 206.506 1.00 41.28 150 SER E CA 1
ATOM 11632 C C . SER E 1 150 ? 56.141 -2.480 205.562 1.00 42.28 150 SER E C 1
ATOM 11633 O O . SER E 1 150 ? 57.285 -2.750 205.934 1.00 42.76 150 SER E O 1
ATOM 11636 N N . SER E 1 151 ? 55.851 -2.052 204.338 1.00 43.45 151 SER E N 1
ATOM 11637 C CA . SER E 1 151 ? 56.860 -1.871 203.304 1.00 44.06 151 SER E CA 1
ATOM 11638 C C . SER E 1 151 ? 57.847 -0.745 203.615 1.00 44.79 151 SER E C 1
ATOM 11639 O O . SER E 1 151 ? 58.766 -0.495 202.844 1.00 44.71 151 SER E O 1
ATOM 11642 N N . LYS E 1 152 ? 57.655 -0.065 204.740 1.00 46.08 152 LYS E N 1
ATOM 11643 C CA . LYS E 1 152 ? 58.549 1.015 205.129 1.00 47.85 152 LYS E CA 1
ATOM 11644 C C . LYS E 1 152 ? 59.499 0.557 206.223 1.00 48.87 152 LYS E C 1
ATOM 11645 O O . LYS E 1 152 ? 60.322 1.335 206.711 1.00 48.33 152 LYS E O 1
ATOM 11651 N N . ILE E 1 153 ? 59.365 -0.705 206.617 1.00 49.54 153 ILE E N 1
ATOM 11652 C CA . ILE E 1 153 ? 60.211 -1.285 207.651 1.00 50.33 153 ILE E CA 1
ATOM 11653 C C . ILE E 1 153 ? 61.185 -2.233 206.965 1.00 51.29 153 ILE E C 1
ATOM 11654 O O . ILE E 1 153 ? 60.762 -3.092 206.195 1.00 50.99 153 ILE E O 1
ATOM 11659 N N . ILE E 1 154 ? 62.480 -2.071 207.233 1.00 52.93 154 ILE E N 1
ATOM 11660 C CA . ILE E 1 154 ? 63.496 -2.927 206.626 1.00 55.42 154 ILE E CA 1
ATOM 11661 C C . ILE E 1 154 ? 63.179 -4.393 206.895 1.00 57.63 154 ILE E C 1
ATOM 11662 O O . ILE E 1 154 ? 62.712 -4.744 207.983 1.00 58.49 154 ILE E O 1
ATOM 11667 N N . GLU E 1 155 ? 63.432 -5.244 205.904 1.00 59.51 155 GLU E N 1
ATOM 11668 C CA . GLU E 1 155 ? 63.145 -6.678 206.015 1.00 61.86 155 GLU E CA 1
ATOM 11669 C C . GLU E 1 155 ? 63.769 -7.427 207.209 1.00 62.51 155 GLU E C 1
ATOM 11670 O O . GLU E 1 155 ? 63.124 -8.298 207.809 1.00 62.37 155 GLU E O 1
ATOM 11676 N N . PRO E 1 156 ? 65.022 -7.102 207.574 1.00 62.48 156 PRO E N 1
ATOM 11677 C CA . PRO E 1 156 ? 65.626 -7.806 208.709 1.00 61.88 156 PRO E CA 1
ATOM 11678 C C . PRO E 1 156 ? 64.709 -7.766 209.930 1.00 61.87 156 PRO E C 1
ATOM 11679 O O . PRO E 1 156 ? 64.581 -8.752 210.653 1.00 62.71 156 PRO E O 1
ATOM 11683 N N . ILE E 1 157 ? 64.073 -6.615 210.146 1.00 61.36 157 ILE E N 1
ATOM 11684 C CA . ILE E 1 157 ? 63.157 -6.418 211.270 1.00 60.22 157 ILE E CA 1
ATOM 11685 C C . ILE E 1 157 ? 61.809 -7.065 210.984 1.00 60.97 157 ILE E C 1
ATOM 11686 O O . ILE E 1 157 ? 61.180 -7.652 211.866 1.00 61.56 157 ILE E O 1
ATOM 11691 N N . GLN E 1 158 ? 61.375 -6.955 209.737 1.00 60.88 158 GLN E N 1
ATOM 11692 C CA . GLN E 1 158 ? 60.094 -7.494 209.318 1.00 61.34 158 GLN E CA 1
ATOM 11693 C C . GLN E 1 158 ? 60.015 -9.021 209.378 1.00 61.66 158 GLN E C 1
ATOM 11694 O O . GLN E 1 158 ? 58.955 -9.582 209.672 1.00 61.45 158 GLN E O 1
ATOM 11700 N N . SER E 1 159 ? 61.132 -9.693 209.112 1.00 62.09 159 SER E N 1
ATOM 11701 C CA . SER E 1 159 ? 61.154 -11.156 209.118 1.00 63.06 159 SER E CA 1
ATOM 11702 C C . SER E 1 159 ? 61.060 -11.756 210.521 1.00 62.92 159 SER E C 1
ATOM 11703 O O . SER E 1 159 ? 60.795 -12.948 210.679 1.00 62.95 159 SER E O 1
ATOM 11706 N N . ARG E 1 160 ? 61.272 -10.919 211.533 1.00 62.93 160 ARG E N 1
ATOM 11707 C CA . ARG E 1 160 ? 61.219 -11.346 212.930 1.00 61.91 160 ARG E CA 1
ATOM 11708 C C . ARG E 1 160 ? 59.885 -10.979 213.586 1.00 60.40 160 ARG E C 1
ATOM 11709 O O . ARG E 1 160 ? 59.731 -11.107 214.801 1.00 60.59 160 ARG E O 1
ATOM 11717 N N . CYS E 1 161 ? 58.923 -10.526 212.785 1.00 58.06 161 CYS E N 1
ATOM 11718 C CA . CYS E 1 161 ? 57.625 -10.130 213.317 1.00 55.33 161 CYS E CA 1
ATOM 11719 C C . CYS E 1 161 ? 56.453 -10.838 212.680 1.00 54.23 161 CYS E C 1
ATOM 11720 O O . CYS E 1 161 ? 56.531 -11.328 211.559 1.00 53.84 161 CYS E O 1
ATOM 11723 N N . ALA E 1 162 ? 55.356 -10.874 213.421 1.00 53.96 162 AL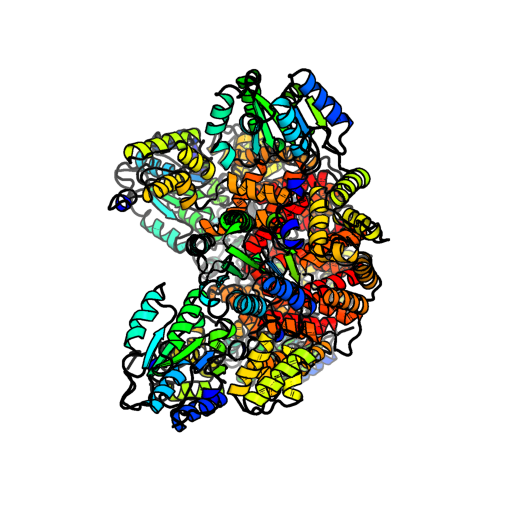A E N 1
ATOM 11724 C CA . ALA E 1 162 ? 54.121 -11.460 212.943 1.00 54.19 162 ALA E CA 1
ATOM 11725 C C . ALA E 1 162 ? 53.405 -10.220 212.437 1.00 54.47 162 ALA E C 1
ATOM 11726 O O . ALA E 1 162 ? 53.210 -9.264 213.193 1.00 55.37 162 ALA E O 1
ATOM 11728 N N . ILE E 1 163 ? 53.030 -10.219 211.166 1.00 53.43 163 ILE E N 1
ATOM 11729 C CA . ILE E 1 163 ? 52.384 -9.053 210.594 1.00 52.62 163 ILE E CA 1
ATOM 11730 C C . ILE E 1 163 ? 50.879 -8.990 210.808 1.00 51.82 163 ILE E C 1
ATOM 11731 O O . ILE E 1 163 ? 50.165 -9.953 210.553 1.00 51.84 163 ILE E O 1
ATOM 11736 N N . PHE E 1 164 ? 50.412 -7.846 211.297 1.00 51.12 164 PHE E N 1
ATOM 11737 C CA . PHE E 1 164 ? 48.989 -7.613 211.513 1.00 50.78 164 PHE E CA 1
ATOM 11738 C C . PHE E 1 164 ? 48.651 -6.418 210.648 1.00 50.11 164 PHE E C 1
ATOM 11739 O O . PHE E 1 164 ? 49.405 -5.445 210.609 1.00 50.78 164 PHE E O 1
ATOM 11747 N N . ARG E 1 165 ? 47.528 -6.482 209.951 1.00 48.91 165 ARG E N 1
ATOM 11748 C CA . ARG E 1 165 ? 47.136 -5.373 209.097 1.00 47.82 165 ARG E CA 1
ATOM 11749 C C . ARG E 1 165 ? 45.783 -4.841 209.507 1.00 47.65 165 ARG E C 1
ATOM 11750 O O . ARG E 1 165 ? 44.757 -5.452 209.223 1.00 47.26 165 ARG E O 1
ATOM 11758 N N . PHE E 1 166 ? 45.793 -3.701 210.189 1.00 48.77 166 PHE E N 1
ATOM 11759 C CA . PHE E 1 166 ? 44.565 -3.063 210.649 1.00 50.92 166 PHE E CA 1
ATOM 11760 C C . PHE E 1 166 ? 43.957 -2.238 209.528 1.00 52.16 166 PHE E C 1
ATOM 11761 O O . PHE E 1 166 ? 44.658 -1.472 208.866 1.00 52.84 166 PHE E O 1
ATOM 11769 N N . ARG E 1 167 ? 42.657 -2.387 209.315 1.00 53.37 167 ARG E N 1
ATOM 11770 C CA . ARG E 1 167 ? 41.992 -1.612 208.284 1.00 55.48 167 ARG E CA 1
ATOM 11771 C C . ARG E 1 167 ? 40.941 -0.690 208.897 1.00 55.36 167 ARG E C 1
ATOM 11772 O O . ARG E 1 167 ? 40.678 -0.754 210.090 1.00 55.84 167 ARG E O 1
ATOM 11780 N N . PRO E 1 168 ? 40.351 0.206 208.095 1.00 56.01 168 PRO E N 1
ATOM 11781 C CA . PRO E 1 168 ? 39.336 1.115 208.632 1.00 56.54 168 PRO E CA 1
ATOM 11782 C C . PRO E 1 168 ? 38.145 0.395 209.266 1.00 57.23 168 PRO E C 1
ATOM 11783 O O . PRO E 1 168 ? 37.845 -0.758 208.938 1.00 57.16 168 PRO E O 1
ATOM 11787 N N . LEU E 1 169 ? 37.466 1.090 210.170 1.00 57.50 169 LEU E N 1
ATOM 11788 C CA . LEU E 1 169 ? 36.311 0.526 210.846 1.00 58.65 169 LEU E CA 1
ATOM 11789 C C . LEU E 1 169 ? 35.029 0.910 210.121 1.00 59.41 169 LEU E C 1
ATOM 11790 O O . LEU E 1 169 ? 34.966 1.943 209.453 1.00 58.60 169 LEU E O 1
ATOM 11795 N N . ARG E 1 170 ? 34.008 0.071 210.263 1.00 61.08 170 ARG E N 1
ATOM 11796 C CA . ARG E 1 170 ? 32.713 0.320 209.649 1.00 63.67 170 ARG E CA 1
ATOM 11797 C C . ARG E 1 170 ? 31.978 1.388 210.469 1.00 64.66 170 ARG E C 1
ATOM 11798 O O . ARG E 1 170 ? 32.268 1.575 211.650 1.00 64.47 170 ARG E O 1
ATOM 11806 N N . ASP E 1 171 ? 31.035 2.086 209.844 1.00 65.95 171 ASP E N 1
ATOM 11807 C CA . ASP E 1 171 ? 30.294 3.151 210.519 1.00 67.20 171 ASP E CA 1
ATOM 11808 C C . ASP E 1 171 ? 29.530 2.722 211.770 1.00 67.85 171 ASP E C 1
ATOM 11809 O O . ASP E 1 171 ? 29.570 3.416 212.792 1.00 68.04 171 ASP E O 1
ATOM 11814 N N . GLU E 1 172 ? 28.826 1.594 211.695 1.00 67.81 172 GLU E N 1
ATOM 11815 C CA . GLU E 1 172 ? 28.056 1.109 212.839 1.00 67.43 172 GLU E CA 1
ATOM 11816 C C . GLU E 1 172 ? 28.929 1.124 214.090 1.00 66.21 172 GLU E C 1
ATOM 11817 O O . GLU E 1 172 ? 28.559 1.709 215.105 1.00 64.89 172 GLU E O 1
ATOM 11823 N N . ASP E 1 173 ? 30.096 0.490 213.994 1.00 65.40 173 ASP E N 1
ATOM 11824 C CA . ASP E 1 173 ? 31.040 0.422 215.102 1.00 65.46 173 ASP E CA 1
ATOM 11825 C C . ASP E 1 173 ? 31.447 1.803 215.606 1.00 65.43 173 ASP E C 1
ATOM 11826 O O . ASP E 1 173 ? 31.423 2.063 216.808 1.00 65.72 173 ASP E O 1
ATOM 11831 N N . ILE E 1 174 ? 31.827 2.686 214.692 1.00 65.36 174 ILE E N 1
ATOM 11832 C CA . ILE E 1 174 ? 32.215 4.039 215.071 1.00 64.47 174 ILE E CA 1
ATOM 11833 C C . ILE E 1 174 ? 31.008 4.716 215.720 1.00 65.04 174 ILE E C 1
ATOM 11834 O O . ILE E 1 174 ? 31.152 5.527 216.635 1.00 65.29 174 ILE E O 1
ATOM 11839 N N . ALA E 1 175 ? 29.818 4.374 215.235 1.00 65.19 175 ALA E N 1
ATOM 11840 C CA . ALA E 1 175 ? 28.580 4.956 215.737 1.00 65.91 175 ALA E CA 1
ATOM 11841 C C . ALA E 1 175 ? 28.252 4.545 217.174 1.00 66.30 175 ALA E C 1
ATOM 11842 O O . ALA E 1 175 ? 27.902 5.391 218.001 1.00 65.91 175 ALA E O 1
ATOM 11844 N N . LYS E 1 176 ? 28.366 3.250 217.468 1.00 66.86 176 LYS E N 1
ATOM 11845 C CA . LYS E 1 176 ? 28.078 2.736 218.807 1.00 67.12 176 LYS E CA 1
ATOM 11846 C C . LYS E 1 176 ? 28.932 3.463 219.842 1.00 66.80 176 LYS E C 1
ATOM 11847 O O . LYS E 1 176 ? 28.441 3.876 220.892 1.00 67.02 176 LYS E O 1
ATOM 11853 N N . ARG E 1 177 ? 30.214 3.617 219.539 1.00 67.05 177 ARG E N 1
ATOM 11854 C CA . ARG E 1 177 ? 31.126 4.313 220.436 1.00 67.62 177 ARG E CA 1
ATOM 11855 C C . ARG E 1 177 ? 30.719 5.772 220.616 1.00 68.64 177 ARG E C 1
ATOM 11856 O O . ARG E 1 177 ? 30.752 6.297 221.729 1.00 69.31 177 ARG E O 1
ATOM 11864 N N . LEU E 1 178 ? 30.354 6.423 219.514 1.00 69.44 178 LEU E N 1
ATOM 11865 C CA . LEU E 1 178 ? 29.942 7.823 219.544 1.00 70.04 178 LEU E CA 1
ATOM 11866 C C . LEU E 1 178 ? 28.647 7.999 220.327 1.00 70.44 178 LEU E C 1
ATOM 11867 O O . LEU E 1 178 ? 28.473 8.990 221.035 1.00 70.41 178 LEU E O 1
ATOM 11872 N N . ARG E 1 179 ? 27.735 7.040 220.195 1.00 70.86 179 ARG E N 1
ATOM 11873 C CA . ARG E 1 179 ? 26.474 7.115 220.919 1.00 71.22 179 ARG E CA 1
ATOM 11874 C C . ARG E 1 179 ? 26.749 6.990 222.419 1.00 71.58 179 ARG E C 1
ATOM 11875 O O . ARG E 1 179 ? 26.154 7.698 223.237 1.00 71.19 179 ARG E O 1
ATOM 11883 N N . TYR E 1 180 ? 27.659 6.087 222.770 1.00 71.89 180 TYR E N 1
ATOM 11884 C CA . TYR E 1 180 ? 28.021 5.869 224.160 1.00 72.85 180 TYR E CA 1
ATOM 11885 C C . TYR E 1 180 ? 28.645 7.122 224.758 1.00 72.96 180 TYR E C 1
ATOM 11886 O O . TYR E 1 180 ? 28.135 7.668 225.738 1.00 73.08 180 TYR E O 1
ATOM 11895 N N . ILE E 1 181 ? 29.752 7.572 224.173 1.00 73.28 181 ILE E N 1
ATOM 11896 C CA . ILE E 1 181 ? 30.437 8.762 224.665 1.00 74.03 181 ILE E CA 1
ATOM 11897 C C . ILE E 1 181 ? 29.473 9.939 224.744 1.00 75.20 181 ILE E C 1
ATOM 11898 O O . ILE E 1 181 ? 29.592 10.792 225.621 1.00 75.86 181 ILE E O 1
ATOM 11903 N N . ALA E 1 182 ? 28.510 9.972 223.831 1.00 76.43 182 ALA E N 1
ATOM 11904 C CA . ALA E 1 182 ? 27.518 11.040 223.803 1.00 77.59 182 ALA E CA 1
ATOM 11905 C C . ALA E 1 182 ? 26.659 11.004 225.065 1.00 78.10 182 ALA E C 1
ATOM 11906 O O . ALA E 1 182 ? 26.626 11.969 225.835 1.00 77.88 182 ALA E O 1
ATOM 11908 N N . GLU E 1 183 ? 25.965 9.886 225.269 1.00 78.38 183 GLU E N 1
ATOM 11909 C CA . GLU E 1 183 ? 25.104 9.717 226.435 1.00 78.41 183 GLU E CA 1
ATOM 11910 C C . GLU E 1 183 ? 25.887 9.960 227.716 1.00 77.77 183 GLU E C 1
ATOM 11911 O O . GLU E 1 183 ? 25.465 10.726 228.581 1.00 77.70 183 GLU E O 1
ATOM 11917 N N . ASN E 1 184 ? 27.036 9.305 227.826 1.00 76.63 184 ASN E N 1
ATOM 11918 C CA . ASN E 1 184 ? 27.856 9.430 229.018 1.00 75.85 184 ASN E CA 1
ATOM 11919 C C . ASN E 1 184 ? 28.762 10.659 229.004 1.00 75.21 184 ASN E C 1
ATOM 11920 O O . ASN E 1 184 ? 29.954 10.567 229.296 1.00 75.64 184 ASN E O 1
ATOM 11925 N N . GLU E 1 185 ? 28.186 11.807 228.666 1.00 73.87 185 GLU E N 1
ATOM 11926 C CA . GLU E 1 185 ? 28.925 13.067 228.629 1.00 72.84 185 GLU E CA 1
ATOM 11927 C C . GLU E 1 185 ? 27.974 14.262 228.627 1.00 72.05 185 GLU E C 1
ATOM 11928 O O . GLU E 1 185 ? 28.408 15.408 228.737 1.00 71.33 185 GLU E O 1
ATOM 11934 N N . GLY E 1 186 ? 26.680 13.986 228.496 1.00 71.63 186 GLY E N 1
ATOM 11935 C CA . GLY E 1 186 ? 25.687 15.047 228.501 1.00 72.01 186 GLY E CA 1
ATOM 11936 C C . GLY E 1 186 ? 25.407 15.670 227.146 1.00 72.50 186 GLY E C 1
ATOM 11937 O O . GLY E 1 186 ? 24.850 16.768 227.059 1.00 72.96 186 GLY E O 1
ATOM 11938 N N . LEU E 1 187 ? 25.781 14.962 226.086 1.00 72.56 187 LEU E N 1
ATOM 11939 C CA . LEU E 1 187 ? 25.585 15.445 224.725 1.00 72.18 187 LEU E CA 1
ATOM 11940 C C . LEU E 1 187 ? 24.257 15.004 224.116 1.00 72.10 187 LEU E C 1
ATOM 11941 O O . LEU E 1 187 ? 23.745 13.924 224.421 1.00 72.13 187 LEU E O 1
ATOM 11946 N N . GLU E 1 188 ? 23.703 15.852 223.256 1.00 71.36 188 GLU E N 1
ATOM 11947 C CA . GLU E 1 188 ? 22.463 15.538 222.565 1.00 71.24 188 GLU E CA 1
ATOM 11948 C C . GLU E 1 188 ? 22.865 15.273 221.124 1.00 71.01 188 GLU E C 1
ATOM 11949 O O . GLU E 1 188 ? 22.646 16.102 220.239 1.00 71.33 188 GLU E O 1
ATOM 11955 N N . LEU E 1 189 ? 23.467 14.113 220.898 1.00 70.06 189 LEU E N 1
ATOM 11956 C CA . LEU E 1 189 ? 23.925 13.741 219.568 1.00 68.79 189 LEU E CA 1
ATOM 11957 C C . LEU E 1 189 ? 22.788 13.595 218.561 1.00 68.31 189 LEU E C 1
ATOM 11958 O O . LEU E 1 189 ? 22.171 12.535 218.463 1.00 68.46 189 LEU E O 1
ATOM 11963 N N . THR E 1 190 ? 22.517 14.662 217.813 1.00 67.82 190 THR E N 1
ATOM 11964 C CA . THR E 1 190 ? 21.465 14.632 216.802 1.00 67.19 190 THR E CA 1
ATOM 11965 C C . THR E 1 190 ? 21.939 13.703 215.692 1.00 67.05 190 THR E C 1
ATOM 11966 O O . THR E 1 190 ? 23.140 13.568 215.467 1.00 66.90 190 THR E O 1
ATOM 11970 N N . GLU E 1 191 ? 21.004 13.060 215.003 1.00 67.02 191 GLU E N 1
ATOM 11971 C CA . GLU E 1 191 ? 21.371 12.147 213.932 1.00 67.31 191 GLU E CA 1
ATOM 11972 C C . GLU E 1 191 ? 22.103 12.839 212.787 1.00 67.84 191 GLU E C 1
ATOM 11973 O O . GLU E 1 191 ? 23.017 12.263 212.190 1.00 67.73 191 GLU E O 1
ATOM 11979 N N . GLU E 1 192 ? 21.705 14.070 212.479 1.00 68.30 192 GLU E N 1
ATOM 11980 C CA . GLU E 1 192 ? 22.357 14.818 211.411 1.00 69.06 192 GLU E CA 1
ATOM 11981 C C . GLU E 1 192 ? 23.820 14.931 211.793 1.00 68.56 192 GLU E C 1
ATOM 11982 O O . GLU E 1 192 ? 24.708 14.648 210.987 1.00 69.34 192 GLU E O 1
ATOM 11988 N N . GLY E 1 193 ? 24.061 15.335 213.037 1.00 67.18 193 GLY E N 1
ATOM 11989 C CA . GLY E 1 193 ? 25.420 15.463 213.524 1.00 66.10 193 GLY E CA 1
ATOM 11990 C C . GLY E 1 193 ? 26.134 14.124 213.495 1.00 65.48 193 GLY E C 1
ATOM 11991 O O . GLY E 1 193 ? 27.341 14.068 213.259 1.00 65.01 193 GLY E O 1
ATOM 11992 N N . LEU E 1 194 ? 25.390 13.045 213.742 1.00 65.15 194 LEU E N 1
ATOM 11993 C CA . LEU E 1 194 ? 25.958 11.697 213.731 1.00 64.29 194 LEU E CA 1
ATOM 11994 C C . LEU E 1 194 ? 26.530 11.421 212.347 1.00 63.58 194 LEU E C 1
ATOM 11995 O O . LEU E 1 194 ? 27.727 11.149 212.198 1.00 63.70 194 LEU E O 1
ATOM 12000 N N . GLN E 1 195 ? 25.655 11.494 211.346 1.00 62.37 195 GLN E N 1
ATOM 12001 C CA . GLN E 1 195 ? 26.022 11.261 209.954 1.00 62.01 195 GLN E CA 1
ATOM 12002 C C . GLN E 1 195 ? 27.163 12.176 209.514 1.00 60.44 195 GLN E C 1
ATOM 12003 O O . GLN E 1 195 ? 28.088 11.736 208.828 1.00 59.39 195 GLN E O 1
ATOM 12009 N N . ALA E 1 196 ? 27.090 13.442 209.920 1.00 58.52 196 ALA E N 1
ATOM 12010 C CA . ALA E 1 196 ? 28.117 14.423 209.586 1.00 57.66 196 ALA E CA 1
ATOM 12011 C C . ALA E 1 196 ? 29.490 14.015 210.119 1.00 57.11 196 ALA E C 1
ATOM 12012 O O . ALA E 1 196 ? 30.510 14.364 209.530 1.00 57.60 196 ALA E O 1
ATOM 12014 N N . ILE E 1 197 ? 29.515 13.286 211.232 1.00 56.73 197 ILE E N 1
ATOM 12015 C CA . ILE E 1 197 ? 30.776 12.829 211.819 1.00 56.04 197 ILE E CA 1
ATOM 12016 C C . ILE E 1 197 ? 31.263 11.556 211.135 1.00 55.25 197 ILE E C 1
ATOM 12017 O O . ILE E 1 197 ? 32.445 11.424 210.813 1.00 54.99 197 ILE E O 1
ATOM 12022 N N . LEU E 1 198 ? 30.348 10.619 210.913 1.00 54.02 198 LEU E N 1
ATOM 12023 C CA . LEU E 1 198 ? 30.706 9.362 210.274 1.00 52.94 198 LEU E CA 1
ATOM 12024 C C . LEU E 1 198 ? 31.337 9.591 208.906 1.00 52.18 198 LEU E C 1
ATOM 12025 O O . LEU E 1 198 ? 32.407 9.052 208.610 1.00 52.60 198 LEU E O 1
ATOM 12030 N N . TYR E 1 199 ? 30.671 10.406 208.090 1.00 50.91 199 TYR E N 1
ATOM 12031 C CA . TYR E 1 199 ? 31.119 10.731 206.738 1.00 49.16 199 TYR E CA 1
ATOM 12032 C C . TYR E 1 199 ? 32.544 11.290 206.698 1.00 49.01 199 TYR E C 1
ATOM 12033 O O . TYR E 1 199 ? 33.406 10.772 205.993 1.00 49.15 199 TYR E O 1
ATOM 12042 N N . ILE E 1 200 ? 32.785 12.358 207.450 1.00 48.44 200 ILE E N 1
ATOM 12043 C CA . ILE E 1 200 ? 34.104 12.969 207.488 1.00 47.29 200 ILE E CA 1
ATOM 12044 C C . ILE E 1 200 ? 35.155 11.999 208.004 1.00 47.62 200 ILE E C 1
ATOM 12045 O O . ILE E 1 200 ? 36.166 11.764 207.344 1.00 48.32 200 ILE E O 1
ATOM 12050 N N . ALA E 1 201 ? 34.903 11.441 209.187 1.00 47.81 201 ALA E N 1
ATOM 12051 C CA . ALA E 1 201 ? 35.814 10.502 209.839 1.00 46.46 201 ALA E CA 1
ATOM 12052 C C . ALA E 1 201 ? 36.269 9.365 208.932 1.00 46.28 201 ALA E C 1
ATOM 12053 O O . ALA E 1 201 ? 37.401 8.895 209.040 1.00 46.38 201 ALA E O 1
ATOM 12055 N N . GLU E 1 202 ? 35.388 8.914 208.048 1.00 45.49 202 GLU E N 1
ATOM 12056 C CA . GLU E 1 202 ? 35.738 7.845 207.125 1.00 45.87 202 GLU E CA 1
ATOM 12057 C C . GLU E 1 202 ? 36.492 6.674 207.749 1.00 45.30 202 GLU E C 1
ATOM 12058 O O . GLU E 1 202 ? 37.608 6.370 207.332 1.00 44.93 202 GLU E O 1
ATOM 12064 N N . GLY E 1 203 ? 35.889 6.030 208.747 1.00 45.70 203 GLY E N 1
ATOM 12065 C CA . GLY E 1 203 ? 36.502 4.869 209.382 1.00 46.47 203 GLY E CA 1
ATOM 12066 C C . GLY E 1 203 ? 37.605 5.049 210.417 1.00 46.90 203 GLY E C 1
ATOM 12067 O O . GLY E 1 203 ? 38.086 4.065 210.982 1.00 46.60 203 GLY E O 1
ATOM 12068 N N . ASP E 1 204 ? 38.025 6.285 210.663 1.00 47.06 204 ASP E N 1
ATOM 12069 C CA . ASP E 1 204 ? 39.070 6.541 211.646 1.00 47.59 204 ASP E CA 1
ATOM 12070 C C . ASP E 1 204 ? 38.411 6.942 212.962 1.00 48.60 204 ASP E C 1
ATOM 12071 O O . ASP E 1 204 ? 37.968 8.084 213.127 1.00 48.56 204 ASP E O 1
ATOM 12076 N N . MET E 1 205 ? 38.348 5.989 213.891 1.00 48.20 205 MET E N 1
ATOM 12077 C CA . MET E 1 205 ? 37.739 6.194 215.201 1.00 47.73 205 MET E CA 1
ATOM 12078 C C . MET E 1 205 ? 38.250 7.449 215.913 1.00 47.52 205 MET E C 1
ATOM 12079 O O . MET E 1 205 ? 37.465 8.315 216.305 1.00 45.73 205 MET E O 1
ATOM 12084 N N . ARG E 1 206 ? 39.565 7.538 216.088 1.00 47.76 206 ARG E N 1
ATOM 12085 C CA . ARG E 1 206 ? 40.156 8.689 216.757 1.00 48.94 206 ARG E CA 1
ATOM 12086 C C . ARG E 1 206 ? 39.593 9.987 216.193 1.00 49.65 206 ARG E C 1
ATOM 12087 O O . ARG E 1 206 ? 39.171 10.865 216.939 1.00 49.44 206 ARG E O 1
ATOM 12095 N N . ARG E 1 207 ? 39.603 10.085 214.865 1.00 51.08 207 ARG E N 1
ATOM 12096 C CA . ARG E 1 207 ? 39.101 11.244 214.123 1.00 51.84 207 ARG E CA 1
ATOM 12097 C C . ARG E 1 207 ? 37.652 11.588 214.484 1.00 51.95 207 ARG E C 1
ATOM 12098 O O . ARG E 1 207 ? 37.330 12.753 214.724 1.00 51.97 207 ARG E O 1
ATOM 12106 N N . ALA E 1 208 ? 36.780 10.580 214.506 1.00 51.90 208 ALA E N 1
ATOM 12107 C CA . ALA E 1 208 ? 35.375 10.795 214.851 1.00 52.39 208 ALA E CA 1
ATOM 12108 C C . ALA E 1 208 ? 35.249 11.352 216.275 1.00 53.32 208 ALA E C 1
ATOM 12109 O O . ALA E 1 208 ? 34.461 12.271 216.527 1.00 53.94 208 ALA E O 1
ATOM 12111 N N . ILE E 1 209 ? 36.027 10.795 217.202 1.00 52.96 209 ILE E N 1
ATOM 12112 C CA . ILE E 1 209 ? 36.012 11.251 218.587 1.00 53.20 209 ILE E CA 1
ATOM 12113 C C . ILE E 1 209 ? 36.444 12.714 218.657 1.00 53.90 209 ILE E C 1
ATOM 12114 O O . ILE E 1 209 ? 35.754 13.545 219.251 1.00 54.35 209 ILE E O 1
ATOM 12119 N N . ASN E 1 210 ? 37.591 13.019 218.053 1.00 54.05 210 ASN E N 1
ATOM 12120 C CA . ASN E 1 210 ? 38.123 14.380 218.053 1.00 54.99 210 ASN E CA 1
ATOM 12121 C C . ASN E 1 210 ? 37.128 15.408 217.519 1.00 55.08 210 ASN E C 1
ATOM 12122 O O . ASN E 1 210 ? 37.110 16.557 217.957 1.00 54.44 210 ASN E O 1
ATOM 12127 N N . ILE E 1 211 ? 36.303 15.000 216.565 1.00 55.72 211 ILE E N 1
ATOM 12128 C CA . ILE E 1 211 ? 35.310 15.910 216.015 1.00 56.55 211 ILE E CA 1
ATOM 12129 C C . ILE E 1 211 ? 34.154 16.026 217.005 1.00 57.05 211 ILE E C 1
ATOM 12130 O O . ILE E 1 211 ? 33.639 17.122 217.242 1.00 57.54 211 ILE E O 1
ATOM 12135 N N . LEU E 1 212 ? 33.763 14.894 217.590 1.00 56.59 212 LEU E N 1
ATOM 12136 C CA . LEU E 1 212 ? 32.683 14.862 218.570 1.00 56.49 212 LEU E CA 1
ATOM 12137 C C . LEU E 1 212 ? 32.981 15.784 219.754 1.00 56.64 212 LEU E C 1
ATOM 12138 O O . LEU E 1 212 ? 32.160 16.622 220.127 1.00 56.65 212 LEU E O 1
ATOM 12143 N N . GLN E 1 213 ? 34.163 15.625 220.336 1.00 56.54 213 GLN E N 1
ATOM 12144 C CA . GLN E 1 213 ? 34.571 16.436 221.474 1.00 57.56 213 GLN E CA 1
ATOM 12145 C C . GLN E 1 213 ? 34.574 17.929 221.166 1.00 58.05 213 GLN E C 1
ATOM 12146 O O . GLN E 1 213 ? 33.861 18.703 221.805 1.00 58.25 213 GLN E O 1
ATOM 12152 N N . ALA E 1 214 ? 35.386 18.331 220.191 1.00 58.89 214 ALA E N 1
ATOM 12153 C CA . ALA E 1 214 ? 35.483 19.734 219.793 1.00 58.65 214 ALA E CA 1
ATOM 12154 C C . ALA E 1 214 ? 34.091 20.309 219.535 1.00 58.51 214 ALA E C 1
ATOM 12155 O O . ALA E 1 214 ? 33.821 21.480 219.818 1.00 56.43 214 ALA E O 1
ATOM 12157 N N . ALA E 1 215 ? 33.215 19.471 218.993 1.00 59.16 215 ALA E N 1
ATOM 12158 C CA . ALA E 1 215 ? 31.850 19.876 218.704 1.00 61.01 215 ALA E CA 1
ATOM 12159 C C . ALA E 1 215 ? 31.133 20.236 220.002 1.00 62.35 215 ALA E C 1
ATOM 12160 O O . ALA E 1 215 ? 30.528 21.307 220.112 1.00 62.69 215 ALA E O 1
ATOM 12162 N N . ALA E 1 216 ? 31.214 19.333 220.980 1.00 62.97 216 ALA E N 1
ATOM 12163 C CA . ALA E 1 216 ? 30.577 19.517 222.281 1.00 62.93 216 ALA E CA 1
ATOM 12164 C C . ALA E 1 216 ? 31.064 20.770 223.019 1.00 62.80 216 ALA E C 1
ATOM 12165 O O . ALA E 1 216 ? 30.308 21.379 223.776 1.00 62.67 216 ALA E O 1
ATOM 12167 N N . ALA E 1 217 ? 32.320 21.152 222.799 1.00 62.82 217 ALA E N 1
ATOM 12168 C CA . ALA E 1 217 ? 32.885 22.341 223.441 1.00 63.26 217 ALA E CA 1
ATOM 12169 C C . ALA E 1 217 ? 32.090 23.592 223.065 1.00 64.08 217 ALA E C 1
ATOM 12170 O O . ALA E 1 217 ? 31.975 24.530 223.857 1.00 64.40 217 ALA E O 1
ATOM 12172 N N . LEU E 1 218 ? 31.549 23.602 221.849 1.00 64.93 218 LEU E N 1
ATOM 12173 C CA . LEU E 1 218 ? 30.745 24.725 221.370 1.00 65.25 218 LEU E CA 1
ATOM 12174 C C . LEU E 1 218 ? 29.329 24.656 221.947 1.00 65.60 218 LEU E C 1
ATOM 12175 O O . LEU E 1 218 ? 28.726 25.684 222.263 1.00 65.26 218 LEU E O 1
ATOM 12180 N N . ASP E 1 219 ? 28.806 23.437 222.067 1.00 65.85 219 ASP E N 1
ATOM 12181 C CA . ASP E 1 219 ? 27.471 23.217 222.601 1.00 66.55 219 ASP E CA 1
ATOM 12182 C C . ASP E 1 219 ? 27.226 21.737 222.860 1.00 66.58 219 ASP E C 1
ATOM 12183 O O . ASP E 1 219 ? 27.747 20.878 222.150 1.00 67.00 219 ASP E O 1
ATOM 12188 N N . LYS E 1 220 ? 26.426 21.444 223.880 1.00 66.58 220 LYS E N 1
ATOM 12189 C CA . LYS E 1 220 ? 26.122 20.067 224.243 1.00 66.55 220 LYS E CA 1
ATOM 12190 C C . LYS E 1 220 ? 25.259 19.354 223.208 1.00 65.72 220 LYS E C 1
ATOM 12191 O O . LYS E 1 220 ? 25.127 18.130 223.234 1.00 65.51 220 LYS E O 1
ATOM 12197 N N . LYS E 1 221 ? 24.673 20.123 222.297 1.00 64.75 221 LYS E N 1
ATOM 12198 C CA . LYS E 1 221 ? 23.838 19.550 221.250 1.00 64.54 221 LYS E CA 1
ATOM 12199 C C . LYS E 1 221 ? 24.656 19.456 219.962 1.00 64.48 221 LYS E C 1
ATOM 12200 O O . LYS E 1 221 ? 24.795 20.435 219.222 1.00 64.42 221 LYS E O 1
ATOM 12206 N N . ILE E 1 222 ? 25.197 18.273 219.699 1.00 63.44 222 ILE E N 1
ATOM 12207 C CA . ILE E 1 222 ? 26.004 18.058 218.509 1.00 62.73 222 ILE E CA 1
ATOM 12208 C C . ILE E 1 222 ? 25.198 18.087 217.200 1.00 62.20 222 ILE E C 1
ATOM 12209 O O . ILE E 1 222 ? 24.618 17.082 216.782 1.00 61.96 222 ILE E O 1
ATOM 12214 N N . THR E 1 223 ? 25.164 19.255 216.564 1.00 61.50 223 THR E N 1
ATOM 12215 C CA . THR E 1 223 ? 24.468 19.432 215.293 1.00 61.24 223 THR E CA 1
ATOM 12216 C C . THR E 1 223 ? 25.492 19.325 214.168 1.00 60.95 223 THR E C 1
ATOM 12217 O O . THR E 1 223 ? 26.676 19.606 214.371 1.00 60.80 223 THR E O 1
ATOM 12221 N N . ASP E 1 224 ? 25.038 18.932 212.981 1.00 60.24 224 ASP E N 1
ATOM 12222 C CA . ASP E 1 224 ? 25.938 18.799 211.845 1.00 59.54 224 ASP E CA 1
ATOM 12223 C C . ASP E 1 224 ? 26.590 20.133 211.484 1.00 59.14 224 ASP E C 1
ATOM 12224 O O . ASP E 1 224 ? 27.770 20.182 211.133 1.00 58.73 224 ASP E O 1
ATOM 12229 N N . GLU E 1 225 ? 25.824 21.213 211.592 1.00 58.75 225 GLU E N 1
ATOM 12230 C CA . GLU E 1 225 ? 26.331 22.539 211.272 1.00 58.85 225 GLU E CA 1
ATOM 12231 C C . GLU E 1 225 ? 27.615 22.775 212.053 1.00 58.53 225 GLU E C 1
ATOM 12232 O O . GLU E 1 225 ? 28.558 23.385 211.545 1.00 58.59 225 GLU E O 1
ATOM 12238 N N . ASN E 1 226 ? 27.643 22.282 213.289 1.00 58.61 226 ASN E N 1
ATOM 12239 C CA . ASN E 1 226 ? 28.809 22.422 214.161 1.00 58.63 226 ASN E CA 1
ATOM 12240 C C . ASN E 1 226 ? 29.897 21.395 213.850 1.00 57.89 226 ASN E C 1
ATOM 12241 O O . ASN E 1 226 ? 31.083 21.643 214.081 1.00 57.32 226 ASN E O 1
ATOM 12246 N N . VAL E 1 227 ? 29.489 20.235 213.345 1.00 56.58 227 VAL E N 1
ATOM 12247 C CA . VAL E 1 227 ? 30.447 19.206 212.975 1.00 56.39 227 VAL E CA 1
ATOM 12248 C C . VAL E 1 227 ? 31.319 19.826 211.887 1.00 56.22 227 VAL E C 1
ATOM 12249 O O . VAL E 1 227 ? 32.546 19.655 211.868 1.00 56.13 227 VAL E O 1
ATOM 12253 N N . PHE E 1 228 ? 30.656 20.562 210.996 1.00 55.43 228 PHE E N 1
ATOM 12254 C CA . PHE E 1 228 ? 31.300 21.241 209.881 1.00 54.96 228 PHE E CA 1
ATOM 12255 C C . PHE E 1 228 ? 32.140 22.432 210.339 1.00 56.34 228 PHE E C 1
ATOM 12256 O O . PHE E 1 228 ? 33.164 22.732 209.739 1.00 56.97 228 PHE E O 1
ATOM 12264 N N . MET E 1 229 ? 31.702 23.123 211.388 1.00 57.64 229 MET E N 1
ATOM 12265 C CA . MET E 1 229 ? 32.439 24.283 211.885 1.00 58.60 229 MET E CA 1
ATOM 12266 C C . MET E 1 229 ? 33.707 23.862 212.619 1.00 58.59 229 MET E C 1
ATOM 12267 O O . MET E 1 229 ? 34.673 24.619 212.691 1.00 59.07 229 MET E O 1
ATOM 12272 N N . VAL E 1 230 ? 33.695 22.653 213.168 1.00 58.34 230 VAL E N 1
ATOM 12273 C CA . VAL E 1 230 ? 34.840 22.132 213.900 1.00 57.53 230 VAL E CA 1
ATOM 12274 C C . VAL E 1 230 ? 35.915 21.620 212.951 1.00 57.15 230 VAL E C 1
ATOM 12275 O O . VAL E 1 230 ? 37.097 21.905 213.133 1.00 57.24 230 VAL E O 1
ATOM 12279 N N . ALA E 1 231 ? 35.509 20.857 211.943 1.00 56.64 231 ALA E N 1
ATOM 12280 C CA . ALA E 1 231 ? 36.452 20.353 210.947 1.00 56.19 231 ALA E CA 1
ATOM 12281 C C . ALA E 1 231 ? 36.426 21.382 209.816 1.00 55.95 231 ALA E C 1
ATOM 12282 O O . ALA E 1 231 ? 35.387 21.980 209.563 1.00 57.26 231 ALA E O 1
ATOM 12284 N N . SER E 1 232 ? 37.544 21.639 209.153 1.00 54.85 232 SER E N 1
ATOM 12285 C CA . SER E 1 232 ? 37.479 22.598 208.053 1.00 53.90 232 SER E CA 1
ATOM 12286 C C . SER E 1 232 ? 36.711 21.886 206.944 1.00 53.28 232 SER E C 1
ATOM 12287 O O . SER E 1 232 ? 37.268 21.556 205.890 1.00 53.85 232 SER E O 1
ATOM 12290 N N . ARG E 1 233 ? 35.432 21.632 207.204 1.00 51.24 233 ARG E N 1
ATOM 12291 C CA . ARG E 1 233 ? 34.574 20.947 206.255 1.00 50.18 233 ARG E CA 1
ATOM 12292 C C . ARG E 1 233 ? 33.327 21.734 205.892 1.00 49.57 233 ARG E C 1
ATOM 12293 O O . ARG E 1 233 ? 32.880 22.621 206.626 1.00 49.66 233 ARG E O 1
ATOM 12301 N N . ALA E 1 234 ? 32.773 21.400 204.735 1.00 47.95 234 ALA E N 1
ATOM 12302 C CA . ALA E 1 234 ? 31.580 22.055 204.250 1.00 45.70 234 ALA E CA 1
ATOM 12303 C C . ALA E 1 234 ? 30.533 20.980 204.031 1.00 43.96 234 ALA E C 1
ATOM 12304 O O . ALA E 1 234 ? 30.851 19.801 203.977 1.00 43.03 234 ALA E O 1
ATOM 12306 N N . ARG E 1 235 ? 29.282 21.395 203.924 1.00 42.89 235 ARG E N 1
ATOM 12307 C CA . ARG E 1 235 ? 28.194 20.463 203.707 1.00 43.65 235 ARG E CA 1
ATOM 12308 C C . ARG E 1 235 ? 28.373 19.744 202.361 1.00 43.62 235 ARG E C 1
ATOM 12309 O O . ARG E 1 235 ? 28.441 20.374 201.306 1.00 43.51 235 ARG E O 1
ATOM 12317 N N . PRO E 1 236 ? 28.469 18.410 202.383 1.00 43.38 236 PRO E N 1
ATOM 12318 C CA . PRO E 1 236 ? 28.641 17.655 201.143 1.00 44.57 236 PRO E CA 1
ATOM 12319 C C . PRO E 1 236 ? 27.640 18.046 200.059 1.00 46.65 236 PRO E C 1
ATOM 12320 O O . PRO E 1 236 ? 27.904 17.872 198.866 1.00 48.44 236 PRO E O 1
ATOM 12324 N N . GLU E 1 237 ? 26.493 18.578 200.479 1.00 47.51 237 GLU E N 1
ATOM 12325 C CA . GLU E 1 237 ? 25.443 19.006 199.553 1.00 47.49 237 GLU E CA 1
ATOM 12326 C C . GLU E 1 237 ? 25.834 20.301 198.853 1.00 45.74 237 GLU E C 1
ATOM 12327 O O . GLU E 1 237 ? 25.562 20.476 197.666 1.00 44.50 237 GLU E O 1
ATOM 12333 N N . ASP E 1 238 ? 26.472 21.203 199.596 1.00 44.22 238 ASP E N 1
ATOM 12334 C CA . ASP E 1 238 ? 26.927 22.473 199.044 1.00 43.66 238 ASP E CA 1
ATOM 12335 C C . ASP E 1 238 ? 28.048 22.274 198.009 1.00 42.92 238 ASP E C 1
ATOM 12336 O O . ASP E 1 238 ? 28.068 22.937 196.971 1.00 42.42 238 ASP E O 1
ATOM 12341 N N . ILE E 1 239 ? 28.981 21.368 198.297 1.00 41.68 239 ILE E N 1
ATOM 12342 C CA . ILE E 1 239 ? 30.083 21.111 197.382 1.00 39.66 239 ILE E CA 1
ATOM 12343 C C . ILE E 1 239 ? 29.561 20.594 196.056 1.00 39.95 239 ILE E C 1
ATOM 12344 O O . ILE E 1 239 ? 30.007 21.026 194.998 1.00 41.37 239 ILE E O 1
ATOM 12349 N N . ARG E 1 240 ? 28.609 19.673 196.105 1.00 39.84 240 ARG E N 1
ATOM 12350 C CA . ARG E 1 240 ? 28.050 19.131 194.874 1.00 39.44 240 ARG E CA 1
ATOM 12351 C C . ARG E 1 240 ? 27.315 20.198 194.067 1.00 38.04 240 ARG E C 1
ATOM 12352 O O . ARG E 1 240 ? 27.516 20.318 192.868 1.00 38.38 240 ARG E O 1
ATOM 12360 N N . GLU E 1 241 ? 26.461 20.973 194.719 1.00 37.62 241 GLU E N 1
ATOM 12361 C CA . GLU E 1 241 ? 25.719 22.000 194.006 1.00 37.63 241 GLU E CA 1
ATOM 12362 C C . GLU E 1 241 ? 26.700 22.914 193.287 1.00 36.39 241 GLU E C 1
ATOM 12363 O O . GLU E 1 241 ? 26.536 23.204 192.099 1.00 36.11 241 GLU E O 1
ATOM 12369 N N . MET E 1 242 ? 27.722 23.360 194.013 1.00 34.98 242 MET E N 1
ATOM 12370 C CA . MET E 1 242 ? 28.752 24.231 193.451 1.00 33.13 242 MET E CA 1
ATOM 12371 C C . MET E 1 242 ? 29.306 23.626 192.159 1.00 32.38 242 MET E C 1
ATOM 12372 O O . MET E 1 242 ? 29.499 24.324 191.166 1.00 32.21 242 MET E O 1
ATOM 12377 N N . MET E 1 243 ? 29.550 22.325 192.168 1.00 31.15 243 MET E N 1
ATOM 12378 C CA . MET E 1 243 ? 30.090 21.689 190.988 1.00 31.58 243 MET E CA 1
ATOM 12379 C C . MET E 1 243 ? 29.059 21.554 189.876 1.00 31.49 243 MET E C 1
ATOM 12380 O O . MET E 1 243 ? 29.331 21.928 188.737 1.00 31.80 243 MET E O 1
ATOM 12385 N N . LEU E 1 244 ? 27.882 21.023 190.200 1.00 31.68 244 LEU E N 1
ATOM 12386 C CA . LEU E 1 244 ? 26.809 20.856 189.212 1.00 31.34 244 LEU E CA 1
ATOM 12387 C C . LEU E 1 244 ? 26.481 22.204 188.568 1.00 31.22 244 LEU E C 1
ATOM 12388 O O . LEU E 1 244 ? 26.348 22.309 187.351 1.00 30.53 244 LEU E O 1
ATOM 12393 N N . LEU E 1 245 ? 26.346 23.233 189.394 1.00 30.50 245 LEU E N 1
ATOM 12394 C CA . LEU E 1 245 ? 26.077 24.568 188.889 1.00 30.99 245 LEU E CA 1
ATOM 12395 C C . LEU E 1 245 ? 27.093 24.904 187.802 1.00 31.25 245 LEU E C 1
ATOM 12396 O O . LEU E 1 245 ? 26.737 25.415 186.740 1.00 31.92 245 LEU E O 1
ATOM 12401 N N . ALA E 1 246 ? 28.362 24.612 188.072 1.00 31.16 246 ALA E N 1
ATOM 12402 C CA . ALA E 1 246 ? 29.427 24.899 187.123 1.00 31.27 246 ALA E CA 1
ATOM 12403 C C . ALA E 1 246 ? 29.293 24.019 185.895 1.00 32.92 246 ALA E C 1
ATOM 12404 O O . ALA E 1 246 ? 29.327 24.499 184.758 1.00 32.71 246 ALA E O 1
ATOM 12406 N N . LEU E 1 247 ? 29.151 22.722 186.135 1.00 33.55 247 LEU E N 1
ATOM 12407 C CA . LEU E 1 247 ? 29.008 21.761 185.059 1.00 35.36 247 LEU E CA 1
ATOM 12408 C C . LEU E 1 247 ? 27.873 22.192 184.130 1.00 36.05 247 LEU E C 1
ATOM 12409 O O . LEU E 1 247 ? 28.049 22.313 182.926 1.00 37.18 247 LEU E O 1
ATOM 12414 N N . LYS E 1 248 ? 26.711 22.447 184.710 1.00 38.35 248 LYS E N 1
ATOM 12415 C CA . LYS E 1 248 ? 25.529 22.873 183.964 1.00 39.24 248 LYS E CA 1
ATOM 12416 C C . LYS E 1 248 ? 25.825 24.102 183.111 1.00 38.92 248 LYS E C 1
ATOM 12417 O O . LYS E 1 248 ? 25.216 24.297 182.065 1.00 39.57 248 LYS E O 1
ATOM 12423 N N . GLY E 1 249 ? 26.758 24.932 183.565 1.00 38.54 249 GLY E N 1
ATOM 12424 C CA . GLY E 1 249 ? 27.113 26.126 182.816 1.00 37.08 249 GLY E CA 1
ATOM 12425 C C . GLY E 1 249 ? 26.928 27.406 183.605 1.00 37.37 249 GLY E C 1
ATOM 12426 O O . GLY E 1 249 ? 27.170 28.500 183.097 1.00 37.12 249 GLY E O 1
ATOM 12427 N N . ASN E 1 250 ? 26.509 27.277 184.859 1.00 36.93 250 ASN E N 1
ATOM 12428 C CA . ASN E 1 250 ? 26.282 28.444 185.694 1.00 36.60 250 ASN E CA 1
ATOM 12429 C C . ASN E 1 250 ? 27.510 28.800 186.520 1.00 36.59 250 ASN E C 1
ATOM 12430 O O . ASN E 1 250 ? 27.488 28.805 187.754 1.00 36.53 250 ASN E O 1
ATOM 12435 N N . PHE E 1 251 ? 28.580 29.111 185.792 1.00 35.65 251 PHE E N 1
ATOM 12436 C CA . PHE E 1 251 ? 29.869 29.481 186.351 1.00 34.32 251 PHE E CA 1
ATOM 12437 C C . PHE E 1 251 ? 29.775 30.591 187.389 1.00 34.14 251 PHE E C 1
ATOM 12438 O O . PHE E 1 251 ? 30.246 30.444 188.515 1.00 35.35 251 PHE E O 1
ATOM 12446 N N . LEU E 1 252 ? 29.178 31.711 187.016 1.00 33.50 252 LEU E N 1
ATOM 12447 C CA . LEU E 1 252 ? 29.057 32.804 187.959 1.00 33.16 252 LEU E CA 1
ATOM 12448 C C . LEU E 1 252 ? 28.391 32.359 189.257 1.00 33.61 252 LEU E C 1
ATOM 12449 O O . LEU E 1 252 ? 28.853 32.713 190.337 1.00 33.94 252 LEU E O 1
ATOM 12454 N N . LYS E 1 253 ? 27.317 31.581 189.159 1.00 34.49 253 LYS E N 1
ATOM 12455 C CA . LYS E 1 253 ? 26.628 31.100 190.355 1.00 35.63 253 LYS E CA 1
ATOM 12456 C C . LYS E 1 253 ? 27.528 30.199 191.203 1.00 36.15 253 LYS E C 1
ATOM 12457 O O . LYS E 1 253 ? 27.576 30.338 192.420 1.00 35.99 253 LYS E O 1
ATOM 12463 N N . ALA E 1 254 ? 28.237 29.272 190.563 1.00 36.21 254 ALA E N 1
ATOM 12464 C CA . ALA E 1 254 ? 29.144 28.384 191.290 1.00 35.39 254 ALA E CA 1
ATOM 12465 C C . ALA E 1 254 ? 30.231 29.213 191.995 1.00 33.88 254 ALA E C 1
ATOM 12466 O O . ALA E 1 254 ? 30.651 28.880 193.098 1.00 34.03 254 ALA E O 1
ATOM 12468 N N . ARG E 1 255 ? 30.679 30.290 191.359 1.00 32.63 255 ARG E N 1
ATOM 12469 C CA . ARG E 1 255 ? 31.685 31.156 191.963 1.00 32.83 255 ARG E CA 1
ATOM 12470 C C . ARG E 1 255 ? 31.054 31.743 193.219 1.00 34.27 255 ARG E C 1
ATOM 12471 O O . ARG E 1 255 ? 31.722 31.953 194.221 1.00 34.54 255 ARG E O 1
ATOM 12479 N N . GLU E 1 256 ? 29.749 32.000 193.143 1.00 37.11 256 GLU E N 1
ATOM 12480 C CA . GLU E 1 256 ? 28.977 32.564 194.250 1.00 38.96 256 GLU E CA 1
ATOM 12481 C C . GLU E 1 256 ? 28.935 31.551 195.397 1.00 38.72 256 GLU E C 1
ATOM 12482 O O . GLU E 1 256 ? 29.250 31.866 196.541 1.00 38.09 256 GLU E O 1
ATOM 12488 N N . LYS E 1 257 ? 28.540 30.330 195.063 1.00 38.21 257 LYS E N 1
ATOM 12489 C CA . LYS E 1 257 ? 28.452 29.246 196.016 1.00 38.54 257 LYS E CA 1
ATOM 12490 C C . LYS E 1 257 ? 29.800 29.094 196.705 1.00 39.10 257 LYS E C 1
ATOM 12491 O O . LYS E 1 257 ? 29.881 29.097 197.937 1.00 39.15 257 LYS E O 1
ATOM 12497 N N . LEU E 1 258 ? 30.855 28.961 195.901 1.00 38.94 258 LEU E N 1
ATOM 12498 C CA . LEU E 1 258 ? 32.210 28.813 196.415 1.00 38.37 258 LEU E CA 1
ATOM 12499 C C . LEU E 1 258 ? 32.526 29.934 197.399 1.00 39.55 258 LEU E C 1
ATOM 12500 O O . LEU E 1 258 ? 33.121 29.711 198.454 1.00 38.68 258 LEU E O 1
ATOM 12505 N N . ARG E 1 259 ? 32.117 31.145 197.043 1.00 40.75 259 ARG E N 1
ATOM 12506 C CA . ARG E 1 259 ? 32.355 32.308 197.883 1.00 42.32 259 ARG E CA 1
ATOM 12507 C C . ARG E 1 259 ? 31.727 32.137 199.264 1.00 42.99 259 ARG E C 1
ATOM 12508 O O . ARG E 1 259 ? 32.331 32.491 200.282 1.00 42.59 259 ARG E O 1
ATOM 12516 N N . GLU E 1 260 ? 30.505 31.606 199.282 1.00 42.86 260 GLU E N 1
ATOM 12517 C CA . GLU E 1 260 ? 29.771 31.377 200.521 1.00 42.65 260 GLU E CA 1
ATOM 12518 C C . GLU E 1 260 ? 30.434 30.284 201.362 1.00 42.25 260 GLU E C 1
ATOM 12519 O O . GLU E 1 260 ? 30.811 30.512 202.511 1.00 41.72 260 GLU E O 1
ATOM 12525 N N . ILE E 1 261 ? 30.572 29.095 200.787 1.00 41.26 261 ILE E N 1
ATOM 12526 C CA . ILE E 1 261 ? 31.201 27.998 201.496 1.00 39.96 261 ILE E CA 1
ATOM 12527 C C . ILE E 1 261 ? 32.509 28.473 202.105 1.00 41.01 261 ILE E C 1
ATOM 12528 O O . ILE E 1 261 ? 32.842 28.139 203.239 1.00 42.50 261 ILE E O 1
ATOM 12533 N N . LEU E 1 262 ? 33.250 29.255 201.333 1.00 41.64 262 LEU E N 1
ATOM 12534 C CA . LEU E 1 262 ? 34.540 29.771 201.759 1.00 41.08 262 LEU E CA 1
ATOM 12535 C C . LEU E 1 262 ? 34.410 30.711 202.941 1.00 41.86 262 LEU E C 1
ATOM 12536 O O . LEU E 1 262 ? 35.172 30.622 203.898 1.00 42.80 262 LEU E O 1
ATOM 12541 N N . LEU E 1 263 ? 33.432 31.607 202.870 1.00 43.02 263 LEU E N 1
ATOM 12542 C CA . LEU E 1 263 ? 33.199 32.593 203.922 1.00 43.15 263 LEU E CA 1
ATOM 12543 C C . LEU E 1 263 ? 32.603 32.008 205.205 1.00 43.76 263 LEU E C 1
ATOM 12544 O O . LEU E 1 263 ? 32.994 32.393 206.306 1.00 43.82 263 LEU E O 1
ATOM 12549 N N . LYS E 1 264 ? 31.650 31.093 205.056 1.00 44.00 264 LYS E N 1
ATOM 12550 C CA . LYS E 1 264 ? 30.996 30.456 206.194 1.00 44.60 264 LYS E CA 1
ATOM 12551 C C . LYS E 1 264 ? 31.889 29.481 206.949 1.00 44.32 264 LYS E C 1
ATOM 12552 O O . LYS E 1 264 ? 31.895 29.449 208.183 1.00 45.28 264 LYS E O 1
ATOM 12558 N N . GLN E 1 265 ? 32.645 28.687 206.206 1.00 42.91 265 GLN E N 1
ATOM 12559 C CA . GLN E 1 265 ? 33.491 27.678 206.809 1.00 41.59 265 GLN E CA 1
ATOM 12560 C C . GLN E 1 265 ? 34.932 28.102 207.034 1.00 40.95 265 GLN E C 1
ATOM 12561 O O . GLN E 1 265 ? 35.619 27.547 207.889 1.00 41.26 265 GLN E O 1
ATOM 12567 N N . GLY E 1 266 ? 35.395 29.084 206.272 1.00 39.82 266 GLY E N 1
ATOM 12568 C CA . GLY E 1 266 ? 36.768 29.522 206.426 1.00 38.31 266 GLY E CA 1
ATOM 12569 C C . GLY E 1 266 ? 37.786 28.423 206.154 1.00 37.75 266 GLY E C 1
ATOM 12570 O O . GLY E 1 266 ? 38.888 28.469 206.694 1.00 37.92 266 GLY E O 1
ATOM 12571 N N . LEU E 1 267 ? 37.430 27.440 205.323 1.00 36.76 267 LEU E N 1
ATOM 12572 C CA . LEU E 1 267 ? 38.347 26.346 204.991 1.00 36.13 267 LEU E CA 1
ATOM 12573 C C . LEU E 1 267 ? 39.341 26.702 203.891 1.00 35.00 267 LEU E C 1
ATOM 12574 O O . LEU E 1 267 ? 39.145 27.668 203.154 1.00 36.34 267 LEU E O 1
ATOM 12579 N N . SER E 1 268 ? 40.403 25.906 203.781 1.00 32.72 268 SER E N 1
ATOM 12580 C CA . SER E 1 268 ? 41.451 26.148 202.790 1.00 30.01 268 SER E CA 1
ATOM 12581 C C . SER E 1 268 ? 41.137 25.615 201.399 1.00 29.40 268 SER E C 1
ATOM 12582 O O . SER E 1 268 ? 40.212 24.822 201.211 1.00 29.83 268 SER E O 1
ATOM 12585 N N . GLY E 1 269 ? 41.929 26.062 200.428 1.00 28.54 269 GLY E N 1
ATOM 12586 C CA . GLY E 1 269 ? 41.761 25.614 199.066 1.00 26.36 269 GLY E CA 1
ATOM 12587 C C . GLY E 1 269 ? 41.869 24.109 199.063 1.00 26.25 269 GLY E C 1
ATOM 12588 O O . GLY E 1 269 ? 41.016 23.425 198.499 1.00 25.20 269 GLY E O 1
ATOM 12589 N N . GLU E 1 270 ? 42.916 23.586 199.697 1.00 26.16 270 GLU E N 1
ATOM 12590 C CA . GLU E 1 270 ? 43.094 22.139 199.773 1.00 25.86 270 GLU E CA 1
ATOM 12591 C C . GLU E 1 270 ? 41.849 21.477 200.356 1.00 24.91 270 GLU E C 1
ATOM 12592 O O . GLU E 1 270 ? 41.417 20.429 199.880 1.00 22.95 270 GLU E O 1
ATOM 12598 N N . ASP E 1 271 ? 41.283 22.086 201.400 1.00 25.03 271 ASP E N 1
ATOM 12599 C CA . ASP E 1 271 ? 40.094 21.528 202.034 1.00 24.79 271 ASP E CA 1
ATOM 12600 C C . ASP E 1 271 ? 39.009 21.359 200.983 1.00 24.96 271 ASP E C 1
ATOM 12601 O O . ASP E 1 271 ? 38.460 20.280 200.831 1.00 25.02 271 ASP E O 1
ATOM 12606 N N . VAL E 1 272 ? 38.723 22.422 200.239 1.00 24.56 272 VAL E N 1
ATOM 12607 C CA . VAL E 1 272 ? 37.712 22.369 199.190 1.00 24.94 272 VAL E CA 1
ATOM 12608 C C . VAL E 1 272 ? 38.049 21.351 198.094 1.00 25.61 272 VAL E C 1
ATOM 12609 O O . VAL E 1 272 ? 37.195 20.586 197.650 1.00 26.62 272 VAL E O 1
ATOM 12613 N N . LEU E 1 273 ? 39.298 21.361 197.653 1.00 25.49 273 LEU E N 1
ATOM 12614 C CA . LEU E 1 273 ? 39.751 20.448 196.620 1.00 25.45 273 LEU E CA 1
ATOM 12615 C C . LEU E 1 273 ? 39.491 18.999 197.025 1.00 26.38 273 LEU E C 1
ATOM 12616 O O . LEU E 1 273 ? 38.959 18.208 196.242 1.00 26.55 273 LEU E O 1
ATOM 12621 N N . VAL E 1 274 ? 39.871 18.657 198.252 1.00 26.90 274 VAL E N 1
ATOM 12622 C CA . VAL E 1 274 ? 39.678 17.302 198.763 1.00 27.27 274 VAL E CA 1
ATOM 12623 C C . VAL E 1 274 ? 38.199 16.922 198.811 1.00 27.02 274 VAL E C 1
ATOM 12624 O O . VAL E 1 274 ? 37.830 15.806 198.424 1.00 27.02 274 VAL E O 1
ATOM 12628 N N . GLN E 1 275 ? 37.354 17.833 199.292 1.00 26.04 275 GLN E N 1
ATOM 12629 C CA . GLN E 1 275 ? 35.926 17.555 199.318 1.00 25.56 275 GLN E CA 1
ATOM 12630 C C . GLN E 1 275 ? 35.436 17.417 197.871 1.00 26.64 275 GLN E C 1
ATOM 12631 O O . GLN E 1 275 ? 34.628 16.529 197.571 1.00 25.98 275 GLN E O 1
ATOM 12637 N N . MET E 1 276 ? 35.941 18.278 196.978 1.00 26.01 276 MET E N 1
ATOM 12638 C CA . MET E 1 276 ? 35.571 18.220 195.567 1.00 27.16 276 MET E CA 1
ATOM 12639 C C . MET E 1 276 ? 35.921 16.849 194.991 1.00 28.36 276 MET E C 1
ATOM 12640 O O . MET E 1 276 ? 35.108 16.221 194.325 1.00 28.20 276 MET E O 1
ATOM 12645 N N . HIS E 1 277 ? 37.137 16.385 195.248 1.00 31.00 277 HIS E N 1
ATOM 12646 C CA . HIS E 1 277 ? 37.570 15.082 194.761 1.00 32.94 277 HIS E CA 1
ATOM 12647 C C . HIS E 1 277 ? 36.695 13.934 195.286 1.00 34.10 277 HIS E C 1
ATOM 12648 O O . HIS E 1 277 ? 36.611 12.873 194.674 1.00 34.26 277 HIS E O 1
ATOM 12655 N N . LYS E 1 278 ? 36.053 14.139 196.428 1.00 34.80 278 LYS E N 1
ATOM 12656 C CA . LYS E 1 278 ? 35.203 13.107 196.999 1.00 35.75 278 LYS E CA 1
ATOM 12657 C C . LYS E 1 278 ? 33.802 13.134 196.398 1.00 36.46 278 LYS E C 1
ATOM 12658 O O . LYS E 1 278 ? 33.282 12.115 195.959 1.00 37.39 278 LYS E O 1
ATOM 12664 N N . GLU E 1 279 ? 33.194 14.309 196.366 1.00 37.78 279 GLU E N 1
ATOM 12665 C CA . GLU E 1 279 ? 31.847 14.441 195.835 1.00 39.28 279 GLU E CA 1
ATOM 12666 C C . GLU E 1 279 ? 31.697 14.245 194.328 1.00 40.21 279 GLU E C 1
ATOM 12667 O O . GLU E 1 279 ? 30.640 13.823 193.861 1.00 40.98 279 GLU E O 1
ATOM 12673 N N . VAL E 1 280 ? 32.740 14.562 193.569 1.00 40.53 280 VAL E N 1
ATOM 12674 C CA . VAL E 1 280 ? 32.697 14.430 192.114 1.00 40.24 280 VAL E CA 1
ATOM 12675 C C . VAL E 1 280 ? 32.213 13.037 191.705 1.00 41.22 280 VAL E C 1
ATOM 12676 O O . VAL E 1 280 ? 31.542 12.870 190.686 1.00 39.86 280 VAL E O 1
ATOM 12680 N N . PHE E 1 281 ? 32.531 12.040 192.523 1.00 42.90 281 PHE E N 1
ATOM 12681 C CA . PHE E 1 281 ? 32.136 10.673 192.212 1.00 45.08 281 PHE E CA 1
ATOM 12682 C C . PHE E 1 281 ? 30.726 10.285 192.642 1.00 45.50 281 PHE E C 1
ATOM 12683 O O . PHE E 1 281 ? 30.294 9.158 192.418 1.00 45.64 281 PHE E O 1
ATOM 12691 N N . ASN E 1 282 ? 30.016 11.229 193.248 1.00 46.65 282 ASN E N 1
ATOM 12692 C CA . ASN E 1 282 ? 28.638 11.019 193.676 1.00 48.08 282 ASN E CA 1
ATOM 12693 C C . ASN E 1 282 ? 27.776 11.948 192.830 1.00 49.21 282 ASN E C 1
ATOM 12694 O O . ASN E 1 282 ? 26.758 12.470 193.291 1.00 50.85 282 ASN E O 1
ATOM 12699 N N . LEU E 1 283 ? 28.200 12.170 191.591 1.00 49.49 283 LEU E N 1
ATOM 12700 C CA . LEU E 1 283 ? 27.463 13.047 190.692 1.00 49.09 283 LEU E CA 1
ATOM 12701 C C . LEU E 1 283 ? 26.874 12.327 189.481 1.00 49.59 283 LEU E C 1
ATOM 12702 O O . LEU E 1 283 ? 27.484 11.407 188.925 1.00 49.85 283 LEU E O 1
ATOM 12707 N N . PRO E 1 284 ? 25.658 12.728 189.078 1.00 49.85 284 PRO E N 1
ATOM 12708 C CA . PRO E 1 284 ? 24.918 12.181 187.935 1.00 50.02 284 PRO E CA 1
ATOM 12709 C C . PRO E 1 284 ? 25.569 12.718 186.665 1.00 50.46 284 PRO E C 1
ATOM 12710 O O . PRO E 1 284 ? 24.945 13.437 185.886 1.00 51.18 284 PRO E O 1
ATOM 12714 N N . ILE E 1 285 ? 26.833 12.366 186.476 1.00 50.13 285 ILE E N 1
ATOM 12715 C CA . ILE E 1 285 ? 27.617 12.818 185.341 1.00 49.04 285 ILE E CA 1
ATOM 12716 C C . ILE E 1 285 ? 28.118 11.621 184.555 1.00 47.78 285 ILE E C 1
ATOM 12717 O O . ILE E 1 285 ? 28.507 10.616 185.142 1.00 47.83 285 ILE E O 1
ATOM 12722 N N . GLU E 1 286 ? 28.104 11.722 183.230 1.00 47.02 286 GLU E N 1
ATOM 12723 C CA . GLU E 1 286 ? 28.573 10.626 182.383 1.00 46.74 286 GLU E CA 1
ATOM 12724 C C . GLU E 1 286 ? 30.023 10.313 182.751 1.00 44.79 286 GLU E C 1
ATOM 12725 O O . GLU E 1 286 ? 30.799 11.206 183.084 1.00 44.15 286 GLU E O 1
ATOM 12731 N N . GLU E 1 287 ? 30.389 9.041 182.690 1.00 43.23 287 GLU E N 1
ATOM 12732 C CA . GLU E 1 287 ? 31.731 8.634 183.077 1.00 41.95 287 GLU E CA 1
ATOM 12733 C C . GLU E 1 287 ? 32.868 9.478 182.511 1.00 40.69 287 GLU E C 1
ATOM 12734 O O . GLU E 1 287 ? 33.722 9.956 183.261 1.00 40.33 287 GLU E O 1
ATOM 12740 N N . PRO E 1 288 ? 32.894 9.682 181.183 1.00 39.23 288 PRO E N 1
ATOM 12741 C CA . PRO E 1 288 ? 33.951 10.472 180.549 1.00 38.20 288 PRO E CA 1
ATOM 12742 C C . PRO E 1 288 ? 34.210 11.824 181.207 1.00 37.85 288 PRO E C 1
ATOM 12743 O O . PRO E 1 288 ? 35.341 12.320 181.193 1.00 38.79 288 PRO E O 1
ATOM 12747 N N . LYS E 1 289 ? 33.171 12.427 181.776 1.00 36.44 289 LYS E N 1
ATOM 12748 C CA . LYS E 1 289 ? 33.349 13.718 182.412 1.00 36.88 289 LYS E CA 1
ATOM 12749 C C . LYS E 1 289 ? 34.020 13.591 183.772 1.00 36.36 289 LYS E C 1
ATOM 12750 O O . LYS E 1 289 ? 34.697 14.512 184.226 1.00 36.24 289 LYS E O 1
ATOM 12756 N N . LYS E 1 290 ? 33.846 12.441 184.410 1.00 36.12 290 LYS E N 1
ATOM 12757 C CA . LYS E 1 290 ? 34.457 12.200 185.701 1.00 35.52 290 LYS E CA 1
ATOM 12758 C C . LYS E 1 290 ? 35.947 12.011 185.460 1.00 35.42 290 LYS E C 1
ATOM 12759 O O . LYS E 1 290 ? 36.778 12.438 186.258 1.00 36.27 290 LYS E O 1
ATOM 12765 N N . VAL E 1 291 ? 36.284 11.386 184.342 1.00 34.84 291 VAL E N 1
ATOM 12766 C CA . VAL E 1 291 ? 37.678 11.162 183.999 1.00 34.63 291 VAL E CA 1
ATOM 12767 C C . VAL E 1 291 ? 38.381 12.512 183.881 1.00 35.47 291 VAL E C 1
ATOM 12768 O O . VAL E 1 291 ? 39.444 12.719 184.461 1.00 35.88 291 VAL E O 1
ATOM 12772 N N . LEU E 1 292 ? 37.779 13.429 183.127 1.00 35.46 292 LEU E N 1
ATOM 12773 C CA . LEU E 1 292 ? 38.349 14.763 182.938 1.00 34.99 292 LEU E CA 1
ATOM 12774 C C . LEU E 1 292 ? 38.400 15.536 184.252 1.00 34.08 292 LEU E C 1
ATOM 12775 O O . LEU E 1 292 ? 39.393 16.188 184.579 1.00 32.93 292 LEU E O 1
ATOM 12780 N N . LEU E 1 293 ? 37.312 15.464 185.000 1.00 33.00 293 LEU E N 1
ATOM 12781 C CA . LEU E 1 293 ? 37.243 16.146 186.276 1.00 32.45 293 LEU E CA 1
ATOM 12782 C C . LEU E 1 293 ? 38.346 15.645 187.195 1.00 33.13 293 LEU E C 1
ATOM 12783 O O . LEU E 1 293 ? 39.042 16.451 187.816 1.00 34.09 293 LEU E O 1
ATOM 12788 N N . ALA E 1 294 ? 38.512 14.322 187.273 1.00 32.13 294 ALA E N 1
ATOM 12789 C CA . ALA E 1 294 ? 39.539 13.729 188.130 1.00 31.02 294 ALA E CA 1
ATOM 12790 C C . ALA E 1 294 ? 40.937 14.233 187.785 1.00 31.27 294 ALA E C 1
ATOM 12791 O O . ALA E 1 294 ? 41.728 14.563 188.679 1.00 32.27 294 ALA E O 1
ATOM 12793 N N . ASP E 1 295 ? 41.245 14.291 186.492 1.00 29.91 295 ASP E N 1
ATOM 12794 C CA . ASP E 1 295 ? 42.552 14.753 186.063 1.00 28.62 295 ASP E CA 1
ATOM 12795 C C . ASP E 1 295 ? 42.807 16.201 186.479 1.00 27.91 295 ASP E C 1
ATOM 12796 O O . ASP E 1 295 ? 43.892 16.540 186.945 1.00 28.28 295 ASP E O 1
ATOM 12801 N N . LYS E 1 296 ? 41.801 17.049 186.304 1.00 26.81 296 LYS E N 1
ATOM 12802 C CA . LYS E 1 296 ? 41.898 18.462 186.641 1.00 25.52 296 LYS E CA 1
ATOM 12803 C C . LYS E 1 296 ? 42.158 18.682 188.132 1.00 25.84 296 LYS E C 1
ATOM 12804 O O . LYS E 1 296 ? 42.970 19.532 188.523 1.00 25.55 296 LYS E O 1
ATOM 12810 N N . ILE E 1 297 ? 41.457 17.920 188.965 1.00 25.26 297 ILE E N 1
ATOM 12811 C CA . ILE E 1 297 ? 41.627 18.024 190.404 1.00 24.76 297 ILE E CA 1
ATOM 12812 C C . ILE E 1 297 ? 43.056 17.635 190.769 1.00 24.72 297 ILE E C 1
ATOM 12813 O O . ILE E 1 297 ? 43.671 18.241 191.650 1.00 24.29 297 ILE E O 1
ATOM 12818 N N . GLY E 1 298 ? 43.593 16.634 190.083 1.00 24.98 298 GLY E N 1
ATOM 12819 C CA . GLY E 1 298 ? 44.964 16.250 190.349 1.00 26.69 298 GLY E CA 1
ATOM 12820 C C . GLY E 1 298 ? 45.887 17.414 190.011 1.00 27.40 298 GLY E C 1
ATOM 12821 O O . GLY E 1 298 ? 46.694 17.859 190.834 1.00 27.96 298 GLY E O 1
ATOM 12822 N N . GLU E 1 299 ? 45.756 17.927 188.794 1.00 27.23 299 GLU E N 1
ATOM 12823 C CA . GLU E 1 299 ? 46.587 19.028 188.354 1.00 26.69 299 GLU E CA 1
ATOM 12824 C C . GLU E 1 299 ? 46.506 20.257 189.247 1.00 26.76 299 GLU E C 1
ATOM 12825 O O . GLU E 1 299 ? 47.528 20.840 189.591 1.00 27.76 299 GLU E O 1
ATOM 12831 N N . TYR E 1 300 ? 45.300 20.661 189.625 1.00 26.13 300 TYR E N 1
ATOM 12832 C CA . TYR E 1 300 ? 45.159 21.838 190.474 1.00 25.82 300 TYR E CA 1
ATOM 12833 C C . TYR E 1 300 ? 45.668 21.613 191.888 1.00 25.32 300 TYR E C 1
ATOM 12834 O O . TYR E 1 300 ? 46.080 22.559 192.563 1.00 24.45 300 TYR E O 1
ATOM 12843 N N . ASN E 1 301 ? 45.637 20.356 192.335 1.00 25.24 301 ASN E N 1
ATOM 12844 C CA . ASN E 1 301 ? 46.136 19.999 193.663 1.00 22.55 301 ASN E CA 1
ATOM 12845 C C . ASN E 1 301 ? 47.626 20.270 193.647 1.00 21.24 301 ASN E C 1
ATOM 12846 O O . ASN E 1 301 ? 48.184 20.765 194.616 1.00 20.11 301 ASN E O 1
ATOM 12851 N N . PHE E 1 302 ? 48.269 19.947 192.530 1.00 20.42 302 PHE E N 1
ATOM 12852 C CA . PHE E 1 302 ? 49.686 20.188 192.441 1.00 20.86 302 PHE E CA 1
ATOM 12853 C C . PHE E 1 302 ? 50.013 21.686 192.351 1.00 21.90 302 PHE E C 1
ATOM 12854 O O . PHE E 1 302 ? 51.091 22.118 192.783 1.00 20.73 302 PHE E O 1
ATOM 12862 N N . ARG E 1 303 ? 49.096 22.474 191.791 1.00 20.40 303 ARG E N 1
ATOM 12863 C CA . ARG E 1 303 ? 49.330 23.907 191.680 1.00 21.73 303 ARG E CA 1
ATOM 12864 C C . ARG E 1 303 ? 49.296 24.544 193.060 1.00 21.20 303 ARG E C 1
ATOM 12865 O O . ARG E 1 303 ? 50.026 25.500 193.346 1.00 20.52 303 ARG E O 1
ATOM 12873 N N . LEU E 1 304 ? 48.417 24.021 193.906 1.00 21.53 304 LEU E N 1
ATOM 12874 C CA . LEU E 1 304 ? 48.291 24.510 195.267 1.00 21.40 304 LEU E CA 1
ATOM 12875 C C . LEU E 1 304 ? 49.594 24.156 196.000 1.00 21.72 304 LEU E C 1
ATOM 12876 O O . LEU E 1 304 ? 50.182 24.991 196.682 1.00 21.29 304 LEU E O 1
ATOM 12881 N N . VAL E 1 305 ? 50.052 22.922 195.823 1.00 21.88 305 VAL E N 1
ATOM 12882 C CA . VAL E 1 305 ? 51.300 22.474 196.417 1.00 22.11 305 VAL E CA 1
ATOM 12883 C C . VAL E 1 305 ? 52.463 23.419 196.046 1.00 23.56 305 VAL E C 1
ATOM 12884 O O . VAL E 1 305 ? 53.340 23.675 196.862 1.00 26.38 305 VAL E O 1
ATOM 12888 N N . GLU E 1 306 ? 52.487 23.933 194.825 1.00 23.33 306 GLU E N 1
ATOM 12889 C CA . GLU E 1 306 ? 53.574 24.810 194.443 1.00 24.21 306 GLU E CA 1
ATOM 12890 C C . GLU E 1 306 ? 53.416 26.220 195.003 1.00 25.48 306 GLU E C 1
ATOM 12891 O O . GLU E 1 306 ? 54.354 27.026 194.940 1.00 26.56 306 GLU E O 1
ATOM 12897 N N . GLY E 1 307 ? 52.239 26.535 195.541 1.00 24.84 307 GLY E N 1
ATOM 12898 C CA . GLY E 1 307 ? 52.033 27.860 196.114 1.00 23.11 307 GLY E CA 1
ATOM 12899 C C . GLY E 1 307 ? 51.106 28.770 195.331 1.00 23.55 307 GLY E C 1
ATOM 12900 O O . GLY E 1 307 ? 50.998 29.970 195.615 1.00 22.55 307 GLY E O 1
ATOM 12901 N N . ALA E 1 308 ? 50.442 28.215 194.325 1.00 23.29 308 ALA E N 1
ATOM 12902 C CA . ALA E 1 308 ? 49.527 29.008 193.529 1.00 23.31 308 ALA E CA 1
ATOM 12903 C C . ALA E 1 308 ? 48.446 29.594 194.440 1.00 23.15 308 ALA E C 1
ATOM 12904 O O . ALA E 1 308 ? 48.137 29.039 195.489 1.00 21.48 308 ALA E O 1
ATOM 12906 N N . ASN E 1 309 ? 47.883 30.722 194.022 1.00 24.75 309 ASN E N 1
ATOM 12907 C CA . ASN E 1 309 ? 46.827 31.421 194.753 1.00 25.62 309 ASN E CA 1
ATOM 12908 C C . ASN E 1 309 ? 45.534 30.594 194.875 1.00 26.08 309 ASN E C 1
ATOM 12909 O O . ASN E 1 309 ? 44.882 30.280 193.871 1.00 26.20 309 ASN E O 1
ATOM 12914 N N . GLU E 1 310 ? 45.157 30.271 196.109 1.00 26.38 310 GLU E N 1
ATOM 12915 C CA . GLU E 1 310 ? 43.970 29.458 196.390 1.00 26.65 310 GLU E CA 1
ATOM 12916 C C . GLU E 1 310 ? 42.660 29.808 195.699 1.00 26.74 310 GLU E C 1
ATOM 12917 O O . GLU E 1 310 ? 42.053 28.956 195.050 1.00 27.42 310 GLU E O 1
ATOM 12923 N N . ILE E 1 311 ? 42.211 31.047 195.856 1.00 26.64 311 ILE E N 1
ATOM 12924 C CA . ILE E 1 311 ? 40.953 31.477 195.265 1.00 27.09 311 ILE E CA 1
ATOM 12925 C C . ILE E 1 311 ? 41.025 31.565 193.746 1.00 27.05 311 ILE E C 1
ATOM 12926 O O . ILE E 1 311 ? 40.091 31.159 193.045 1.00 26.66 311 ILE E O 1
ATOM 12931 N N . ILE E 1 312 ? 42.137 32.076 193.234 1.00 26.81 312 ILE E N 1
ATOM 12932 C CA . ILE E 1 312 ? 42.313 32.171 191.796 1.00 25.78 312 ILE E CA 1
ATOM 12933 C C . ILE E 1 312 ? 42.279 30.780 191.178 1.00 25.14 312 ILE E C 1
ATOM 12934 O O . ILE E 1 312 ? 41.622 30.565 190.162 1.00 25.51 312 ILE E O 1
ATOM 12939 N N . GLN E 1 313 ? 42.965 29.831 191.806 1.00 25.06 313 GLN E N 1
ATOM 12940 C CA . GLN E 1 313 ? 43.014 28.462 191.296 1.00 24.34 313 GLN E CA 1
ATOM 12941 C C . GLN E 1 313 ? 41.703 27.706 191.408 1.00 25.35 313 GLN E C 1
ATOM 12942 O O . GLN E 1 313 ? 41.356 26.921 190.526 1.00 27.06 313 GLN E O 1
ATOM 12948 N N . LEU E 1 314 ? 40.978 27.935 192.495 1.00 26.63 314 LEU E N 1
ATOM 12949 C CA . LEU E 1 314 ? 39.697 27.280 192.719 1.00 26.77 314 LEU E CA 1
ATOM 12950 C C . LEU E 1 314 ? 38.685 27.766 191.667 1.00 27.18 314 LEU E C 1
ATOM 12951 O O . LEU E 1 314 ? 37.913 26.981 191.106 1.00 26.05 314 LEU E O 1
ATOM 12956 N N . GLU E 1 315 ? 38.705 29.066 191.390 1.00 26.81 315 GLU E N 1
ATOM 12957 C CA . GLU E 1 315 ? 37.805 29.631 190.401 1.00 26.43 315 GLU E CA 1
ATOM 12958 C C . GLU E 1 315 ? 38.205 29.161 188.998 1.00 25.43 315 GLU E C 1
ATOM 12959 O O . GLU E 1 315 ? 37.351 28.904 188.148 1.00 24.82 315 GLU E O 1
ATOM 12965 N N . ALA E 1 316 ? 39.504 29.024 188.756 1.00 24.81 316 ALA E N 1
ATOM 12966 C CA . ALA E 1 316 ? 39.967 28.546 187.458 1.00 23.64 316 ALA E CA 1
ATOM 12967 C C . ALA E 1 316 ? 39.561 27.078 187.284 1.00 24.58 316 ALA E C 1
ATOM 12968 O O . ALA E 1 316 ? 39.342 26.619 186.172 1.00 25.25 316 ALA E O 1
ATOM 12970 N N . LEU E 1 317 ? 39.455 26.345 188.390 1.00 25.22 317 LEU E N 1
ATOM 12971 C CA . LEU E 1 317 ? 39.056 24.945 188.347 1.00 25.29 317 LEU E CA 1
ATOM 12972 C C . LEU E 1 317 ? 37.546 24.827 188.058 1.00 27.19 317 LEU E C 1
ATOM 12973 O O . LEU E 1 317 ? 37.107 23.931 187.324 1.00 27.68 317 LEU E O 1
ATOM 12978 N N . LEU E 1 318 ? 36.750 25.718 188.648 1.00 27.70 318 LEU E N 1
ATOM 12979 C CA . LEU E 1 318 ? 35.307 25.698 188.420 1.00 27.22 318 LEU E CA 1
ATOM 12980 C C . LEU E 1 318 ? 35.020 26.021 186.953 1.00 28.23 318 LEU E C 1
ATOM 12981 O O . LEU E 1 318 ? 34.098 25.443 186.347 1.00 29.28 318 LEU E O 1
ATOM 12986 N N . ALA E 1 319 ? 35.815 26.933 186.383 1.00 27.75 319 ALA E N 1
ATOM 12987 C CA . ALA E 1 319 ? 35.663 27.316 184.978 1.00 27.14 319 ALA E CA 1
ATOM 12988 C C . ALA E 1 319 ? 36.002 26.098 184.124 1.00 27.81 319 ALA E C 1
ATOM 12989 O O . ALA E 1 319 ? 35.427 25.887 183.049 1.00 28.36 319 ALA E O 1
ATOM 12991 N N . GLN E 1 320 ? 36.944 25.294 184.601 1.00 28.03 320 GLN E N 1
ATOM 12992 C CA . GLN E 1 320 ? 37.303 24.085 183.884 1.00 28.63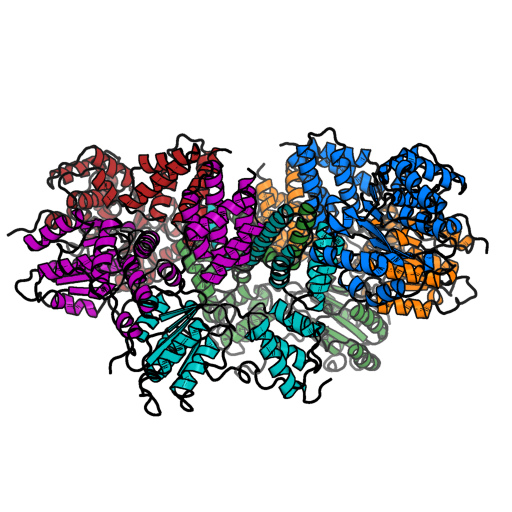 320 GLN E CA 1
ATOM 12993 C C . GLN E 1 320 ? 36.089 23.159 183.896 1.00 29.07 320 GLN E C 1
ATOM 12994 O O . GLN E 1 320 ? 35.830 22.456 182.924 1.00 28.51 320 GLN E O 1
ATOM 13000 N N . PHE E 1 321 ? 35.345 23.162 185.000 1.00 29.28 321 PHE E N 1
ATOM 13001 C CA . PHE E 1 321 ? 34.146 22.339 185.099 1.00 30.40 321 PHE E CA 1
ATOM 13002 C C . PHE E 1 321 ? 33.113 22.812 184.082 1.00 31.42 321 PHE E C 1
ATOM 13003 O O . PHE E 1 321 ? 32.499 22.005 183.384 1.00 32.10 321 PHE E O 1
ATOM 13011 N N . THR E 1 322 ? 32.914 24.121 183.995 1.00 30.55 322 THR E N 1
ATOM 13012 C CA . THR E 1 322 ? 31.979 24.650 183.021 1.00 30.28 322 THR E CA 1
ATOM 13013 C C . THR E 1 322 ? 32.439 24.210 181.630 1.00 30.81 322 THR E C 1
ATOM 13014 O O . THR E 1 322 ? 31.631 23.931 180.761 1.00 31.29 322 THR E O 1
ATOM 13018 N N . LEU E 1 323 ? 33.747 24.144 181.427 1.00 31.57 323 LEU E N 1
ATOM 13019 C CA . LEU E 1 323 ? 34.298 23.736 180.142 1.00 31.93 323 LEU E CA 1
ATOM 13020 C C . LEU E 1 323 ? 34.082 22.245 179.877 1.00 33.19 323 LEU E C 1
ATOM 13021 O O . LEU E 1 323 ? 33.700 21.854 178.779 1.00 35.09 323 LEU E O 1
ATOM 13026 N N . ILE E 1 324 ? 34.325 21.414 180.882 1.00 33.14 324 ILE E N 1
ATOM 13027 C CA . ILE E 1 324 ? 34.135 19.979 180.744 1.00 32.99 324 ILE E CA 1
ATOM 13028 C C . ILE E 1 324 ? 32.646 19.653 180.617 1.00 35.86 324 ILE E C 1
ATOM 13029 O O . ILE E 1 324 ? 32.270 18.619 180.065 1.00 35.68 324 ILE E O 1
ATOM 13034 N N . GLY E 1 325 ? 31.806 20.551 181.123 1.00 38.52 325 GLY E N 1
ATOM 13035 C CA . GLY E 1 325 ? 30.370 20.353 181.071 1.00 42.47 325 GLY E CA 1
ATOM 13036 C C . GLY E 1 325 ? 29.772 20.521 179.686 1.00 45.86 325 GLY E C 1
ATOM 13037 O O . GLY E 1 325 ? 28.818 19.819 179.349 1.00 45.43 325 GLY E O 1
ATOM 13038 N N . LYS E 1 326 ? 30.314 21.448 178.892 1.00 48.83 326 LYS E N 1
ATOM 13039 C CA . LYS E 1 326 ? 29.829 21.688 177.529 1.00 52.39 326 LYS E CA 1
ATOM 13040 C C . LYS E 1 326 ? 30.103 20.450 176.683 1.00 55.48 326 LYS E C 1
ATOM 13041 O O . LYS E 1 326 ? 29.418 20.194 175.690 1.00 56.22 326 LYS E O 1
ATOM 13047 N N . LYS E 1 327 ? 31.124 19.698 177.085 1.00 59.00 327 LYS E N 1
ATOM 13048 C CA . LYS E 1 327 ? 31.533 18.470 176.405 1.00 62.88 327 LYS E CA 1
ATOM 13049 C C . LYS E 1 327 ? 31.927 18.689 174.940 1.00 64.63 327 LYS E C 1
ATOM 13050 O O . LYS E 1 327 ? 31.088 18.405 174.052 1.00 66.30 327 LYS E O 1
ATOM 13057 N N . SER F 1 2 ? 55.013 70.832 200.803 1.00 104.87 2 SER F N 1
ATOM 13058 C CA . SER F 1 2 ? 55.127 69.578 201.610 1.00 104.93 2 SER F CA 1
ATOM 13059 C C . SER F 1 2 ? 54.701 69.799 203.064 1.00 104.94 2 SER F C 1
ATOM 13060 O O . SER F 1 2 ? 54.176 70.862 203.414 1.00 105.28 2 SER F O 1
ATOM 13063 N N . GLU F 1 3 ? 54.918 68.788 203.904 1.00 104.72 3 GLU F N 1
ATOM 13064 C CA . GLU F 1 3 ? 54.565 68.876 205.321 1.00 104.26 3 GLU F CA 1
ATOM 13065 C C . GLU F 1 3 ? 55.838 68.814 206.174 1.00 103.81 3 GLU F C 1
ATOM 13066 O O . GLU F 1 3 ? 56.416 67.740 206.368 1.00 103.66 3 GLU F O 1
ATOM 13072 N N . GLU F 1 4 ? 56.262 69.967 206.685 1.00 103.28 4 GLU F N 1
ATOM 13073 C CA . GLU F 1 4 ? 57.477 70.052 207.491 1.00 102.91 4 GLU F CA 1
ATOM 13074 C C . GLU F 1 4 ? 57.629 68.930 208.522 1.00 102.45 4 GLU F C 1
ATOM 13075 O O . GLU F 1 4 ? 58.379 67.973 208.300 1.00 102.32 4 GLU F O 1
ATOM 13081 N N . ILE F 1 5 ? 56.927 69.052 209.647 1.00 101.79 5 ILE F N 1
ATOM 13082 C CA . ILE F 1 5 ? 56.993 68.041 210.701 1.00 100.64 5 ILE F CA 1
ATOM 13083 C C . ILE F 1 5 ? 55.754 67.154 210.714 1.00 100.08 5 ILE F C 1
ATOM 13084 O O . ILE F 1 5 ? 55.735 66.125 211.389 1.00 100.00 5 ILE F O 1
ATOM 13089 N N . ARG F 1 6 ? 54.720 67.557 209.978 1.00 99.57 6 ARG F N 1
ATOM 13090 C CA . ARG F 1 6 ? 53.491 66.769 209.903 1.00 99.08 6 ARG F CA 1
ATOM 13091 C C . ARG F 1 6 ? 53.855 65.344 209.491 1.00 98.46 6 ARG F C 1
ATOM 13092 O O . ARG F 1 6 ? 53.372 64.377 210.081 1.00 98.27 6 ARG F O 1
ATOM 13100 N N . GLU F 1 7 ? 54.718 65.231 208.480 1.00 97.40 7 GLU F N 1
ATOM 13101 C CA . GLU F 1 7 ? 55.180 63.936 207.980 1.00 96.32 7 GLU F CA 1
ATOM 13102 C C . GLU F 1 7 ? 56.169 63.317 208.966 1.00 95.81 7 GLU F C 1
ATOM 13103 O O . GLU F 1 7 ? 57.120 62.640 208.565 1.00 95.35 7 GLU F O 1
ATOM 13109 N N . VAL F 1 8 ? 55.947 63.570 210.254 1.00 95.50 8 VAL F N 1
ATOM 13110 C CA . VAL F 1 8 ? 56.799 63.039 211.312 1.00 95.20 8 VAL F CA 1
ATOM 13111 C C . VAL F 1 8 ? 55.924 62.643 212.501 1.00 95.30 8 VAL F C 1
ATOM 13112 O O . VAL F 1 8 ? 56.221 61.676 213.206 1.00 94.93 8 VAL F O 1
ATOM 13116 N N . LYS F 1 9 ? 54.843 63.388 212.719 1.00 95.44 9 LYS F N 1
ATOM 13117 C CA . LYS F 1 9 ? 53.934 63.082 213.819 1.00 95.64 9 LYS F CA 1
ATOM 13118 C C . LYS F 1 9 ? 52.715 62.300 213.321 1.00 95.61 9 LYS F C 1
ATOM 13119 O O . LYS F 1 9 ? 52.178 61.449 214.037 1.00 95.72 9 LYS F O 1
ATOM 13125 N N . VAL F 1 10 ? 52.277 62.585 212.096 1.00 95.36 10 VAL F N 1
ATOM 13126 C CA . VAL F 1 10 ? 51.124 61.885 211.538 1.00 94.66 10 VAL F CA 1
ATOM 13127 C C . VAL F 1 10 ? 51.516 60.455 211.200 1.00 93.99 10 VAL F C 1
ATOM 13128 O O . VAL F 1 10 ? 50.675 59.652 210.794 1.00 93.65 10 VAL F O 1
ATOM 13132 N N . LEU F 1 11 ? 52.800 60.146 211.367 1.00 92.79 11 LEU F N 1
ATOM 13133 C CA . LEU F 1 11 ? 53.297 58.807 211.092 1.00 91.87 11 LEU F CA 1
ATOM 13134 C C . LEU F 1 11 ? 54.474 58.395 211.971 1.00 90.55 11 LEU F C 1
ATOM 13135 O O . LEU F 1 11 ? 55.490 57.920 211.469 1.00 90.36 11 LEU F O 1
ATOM 13140 N N . GLU F 1 12 ? 54.337 58.569 213.282 1.00 89.52 12 GLU F N 1
ATOM 13141 C CA . GLU F 1 12 ? 55.403 58.198 214.214 1.00 88.01 12 GLU F CA 1
ATOM 13142 C C . GLU F 1 12 ? 54.957 56.990 215.032 1.00 86.80 12 GLU F C 1
ATOM 13143 O O . GLU F 1 12 ? 55.778 56.204 215.514 1.00 86.10 12 GLU F O 1
ATOM 13149 N N . LYS F 1 13 ? 53.642 56.860 215.177 1.00 85.32 13 LYS F N 1
ATOM 13150 C CA . LYS F 1 13 ? 53.036 55.763 215.913 1.00 84.06 13 LYS F CA 1
ATOM 13151 C C . LYS F 1 13 ? 51.986 55.124 215.004 1.00 82.95 13 LYS F C 1
ATOM 13152 O O . LYS F 1 13 ? 51.143 55.823 214.439 1.00 83.22 13 LYS F O 1
ATOM 13158 N N . PRO F 1 14 ? 52.035 53.789 214.838 1.00 81.33 14 PRO F N 1
ATOM 13159 C CA . PRO F 1 14 ? 51.090 53.046 213.995 1.00 79.95 14 PRO F CA 1
ATOM 13160 C C . PRO F 1 14 ? 49.648 53.224 214.459 1.00 78.93 14 PRO F C 1
ATOM 13161 O O . PRO F 1 14 ? 49.296 52.823 215.563 1.00 78.88 14 PRO F O 1
ATOM 13165 N N . TRP F 1 15 ? 48.813 53.813 213.613 1.00 78.17 15 TRP F N 1
ATOM 13166 C CA . TRP F 1 15 ? 47.420 54.051 213.968 1.00 78.14 15 TRP F CA 1
ATOM 13167 C C . TRP F 1 15 ? 46.630 52.775 214.230 1.00 77.90 15 TRP F C 1
ATOM 13168 O O . TRP F 1 15 ? 45.481 52.833 214.662 1.00 77.58 15 TRP F O 1
ATOM 13179 N N . VAL F 1 16 ? 47.236 51.624 213.955 1.00 77.87 16 VAL F N 1
ATOM 13180 C CA . VAL F 1 16 ? 46.575 50.348 214.210 1.00 77.74 16 VAL F CA 1
ATOM 13181 C C . VAL F 1 16 ? 46.869 49.991 215.663 1.00 77.96 16 VAL F C 1
ATOM 13182 O O . VAL F 1 16 ? 46.080 49.308 216.315 1.00 78.15 16 VAL F O 1
ATOM 13186 N N . GLU F 1 17 ? 48.016 50.461 216.155 1.00 78.01 17 GLU F N 1
ATOM 13187 C CA . GLU F 1 17 ? 48.429 50.251 217.541 1.00 78.24 17 GLU F CA 1
ATOM 13188 C C . GLU F 1 17 ? 48.276 51.578 218.280 1.00 78.01 17 GLU F C 1
ATOM 13189 O O . GLU F 1 17 ? 49.128 51.963 219.084 1.00 77.90 17 GLU F O 1
ATOM 13195 N N . LYS F 1 18 ? 47.183 52.273 217.980 1.00 77.57 18 LYS F N 1
ATOM 13196 C CA . LYS F 1 18 ? 46.864 53.558 218.591 1.00 77.07 18 LYS F CA 1
ATOM 13197 C C . LYS F 1 18 ? 45.355 53.685 218.671 1.00 76.64 18 LYS F C 1
ATOM 13198 O O . LYS F 1 18 ? 44.815 54.251 219.625 1.00 77.07 18 LYS F O 1
ATOM 13204 N N . TYR F 1 19 ? 44.678 53.160 217.655 1.00 75.46 19 TYR F N 1
ATOM 13205 C CA . TYR F 1 19 ? 43.225 53.194 217.618 1.00 74.38 19 TYR F CA 1
ATOM 13206 C C . TYR F 1 19 ? 42.678 51.786 217.803 1.00 73.42 19 TYR F C 1
ATOM 13207 O O . TYR F 1 19 ? 41.482 51.548 217.646 1.00 73.50 19 TYR F O 1
ATOM 13216 N N . ARG F 1 20 ? 43.569 50.861 218.153 1.00 71.99 20 ARG F N 1
ATOM 13217 C CA . ARG F 1 20 ? 43.194 49.470 218.377 1.00 71.20 20 ARG F CA 1
ATOM 13218 C C . ARG F 1 20 ? 42.295 49.315 219.592 1.00 70.38 20 ARG F C 1
ATOM 13219 O O . ARG F 1 20 ? 42.665 49.701 220.699 1.00 70.17 20 ARG F O 1
ATOM 13227 N N . PRO F 1 21 ? 41.101 48.736 219.402 1.00 70.12 21 PRO F N 1
ATOM 13228 C CA . PRO F 1 21 ? 40.178 48.547 220.519 1.00 70.56 21 PRO F CA 1
ATOM 13229 C C . PRO F 1 21 ? 40.893 47.929 221.712 1.00 71.30 21 PRO F C 1
ATOM 13230 O O . PRO F 1 21 ? 41.707 47.011 221.564 1.00 71.26 21 PRO F O 1
ATOM 13234 N N . GLN F 1 22 ? 40.587 48.450 222.896 1.00 72.08 22 GLN F N 1
ATOM 13235 C CA . GLN F 1 22 ? 41.200 47.979 224.128 1.00 71.97 22 GLN F CA 1
ATOM 13236 C C . GLN F 1 22 ? 40.144 47.334 225.012 1.00 71.93 22 GLN F C 1
ATOM 13237 O O . GLN F 1 22 ? 40.426 46.914 226.131 1.00 72.42 22 GLN F O 1
ATOM 13243 N N . ARG F 1 23 ? 38.928 47.250 224.485 1.00 72.22 23 ARG F N 1
ATOM 13244 C CA . ARG F 1 23 ? 37.803 46.675 225.207 1.00 72.52 23 ARG F CA 1
ATOM 13245 C C . ARG F 1 23 ? 37.028 45.762 224.261 1.00 71.33 23 ARG F C 1
ATOM 13246 O O . ARG F 1 23 ? 36.678 46.167 223.157 1.00 70.94 23 ARG F O 1
ATOM 13254 N N . LEU F 1 24 ? 36.756 44.537 224.690 1.00 70.43 24 LEU F N 1
ATOM 13255 C CA . LEU F 1 24 ? 36.023 43.599 223.850 1.00 70.38 24 LEU F CA 1
ATOM 13256 C C . LEU F 1 24 ? 34.813 44.243 223.180 1.00 70.52 24 LEU F C 1
ATOM 13257 O O . LEU F 1 24 ? 34.490 43.919 222.041 1.00 70.73 24 LEU F O 1
ATOM 13262 N N . ASP F 1 25 ? 34.145 45.154 223.882 1.00 70.90 25 ASP F N 1
ATOM 13263 C CA . ASP F 1 25 ? 32.972 45.817 223.321 1.00 70.99 25 ASP F CA 1
ATOM 13264 C C . ASP F 1 25 ? 33.324 46.925 222.343 1.00 71.07 25 ASP F C 1
ATOM 13265 O O . ASP F 1 25 ? 32.440 47.578 221.794 1.00 71.19 25 ASP F O 1
ATOM 13270 N N . ASP F 1 26 ? 34.619 47.138 222.133 1.00 71.34 26 ASP F N 1
ATOM 13271 C CA . ASP F 1 26 ? 35.098 48.148 221.189 1.00 71.57 26 ASP F CA 1
ATOM 13272 C C . ASP F 1 26 ? 35.450 47.460 219.864 1.00 71.27 26 ASP F C 1
ATOM 13273 O O . ASP F 1 26 ? 36.098 48.050 218.999 1.00 70.74 26 ASP F O 1
ATOM 13278 N N . ILE F 1 27 ? 35.018 46.208 219.725 1.00 70.93 27 ILE F N 1
ATOM 13279 C CA . ILE F 1 27 ? 35.283 45.409 218.532 1.00 71.16 27 ILE F CA 1
ATOM 13280 C C . ILE F 1 27 ? 34.041 45.275 217.640 1.00 72.07 27 ILE F C 1
ATOM 13281 O O . ILE F 1 27 ? 32.939 45.013 218.136 1.00 72.46 27 ILE F O 1
ATOM 13286 N N . VAL F 1 28 ? 34.228 45.448 216.328 1.00 72.05 28 VAL F N 1
ATOM 13287 C CA . VAL F 1 28 ? 33.130 45.343 215.362 1.00 71.88 28 VAL F CA 1
ATOM 13288 C C . VAL F 1 28 ? 33.257 44.138 214.431 1.00 71.93 28 VAL F C 1
ATOM 13289 O O . VAL F 1 28 ? 34.359 43.749 214.044 1.00 72.25 28 VAL F O 1
ATOM 13293 N N . GLY F 1 29 ? 32.119 43.550 214.077 1.00 71.47 29 GLY F N 1
ATOM 13294 C CA . GLY F 1 29 ? 32.125 42.427 213.162 1.00 71.55 29 GLY F CA 1
ATOM 13295 C C . GLY F 1 29 ? 32.193 41.028 213.732 1.00 71.74 29 GLY F C 1
ATOM 13296 O O . GLY F 1 29 ? 31.621 40.102 213.156 1.00 72.47 29 GLY F O 1
ATOM 13297 N N . GLN F 1 30 ? 32.877 40.852 214.853 1.00 71.52 30 GLN F N 1
ATOM 13298 C CA . GLN F 1 30 ? 33.000 39.520 215.434 1.00 71.48 30 GLN F CA 1
ATOM 13299 C C . GLN F 1 30 ? 32.062 39.301 216.608 1.00 71.18 30 GLN F C 1
ATOM 13300 O O . GLN F 1 30 ? 32.447 38.708 217.609 1.00 70.90 30 GLN F O 1
ATOM 13306 N N . GLU F 1 31 ? 30.825 39.764 216.464 1.00 71.65 31 GLU F N 1
ATOM 13307 C CA . GLU F 1 31 ? 29.815 39.662 217.516 1.00 72.01 31 GLU F CA 1
ATOM 13308 C C . GLU F 1 31 ? 29.764 38.369 218.321 1.00 71.47 31 GLU F C 1
ATOM 13309 O O . GLU F 1 31 ? 30.112 38.357 219.502 1.00 71.72 31 GLU F O 1
ATOM 13315 N N . HIS F 1 32 ? 29.316 37.287 217.691 1.00 70.86 32 HIS F N 1
ATOM 13316 C CA . HIS F 1 32 ? 29.202 36.001 218.369 1.00 69.52 32 HIS F CA 1
ATOM 13317 C C . HIS F 1 32 ? 30.511 35.569 219.013 1.00 68.06 32 HIS F C 1
ATOM 13318 O O . HIS F 1 32 ? 30.515 34.846 220.008 1.00 67.29 32 HIS F O 1
ATOM 13325 N N . ILE F 1 33 ? 31.622 36.019 218.444 1.00 67.17 33 ILE F N 1
ATOM 13326 C CA . ILE F 1 33 ? 32.939 35.686 218.970 1.00 66.72 33 ILE F CA 1
ATOM 13327 C C . ILE F 1 33 ? 33.204 36.514 220.225 1.00 66.09 33 ILE F C 1
ATOM 13328 O O . ILE F 1 33 ? 33.749 36.009 221.204 1.00 66.54 33 ILE F O 1
ATOM 13333 N N . VAL F 1 34 ? 32.817 37.787 220.190 1.00 65.49 34 VAL F N 1
ATOM 13334 C CA . VAL F 1 34 ? 32.999 38.685 221.333 1.00 64.46 34 VAL F CA 1
ATOM 13335 C C . VAL F 1 34 ? 32.178 38.181 222.512 1.00 64.20 34 VAL F C 1
ATOM 13336 O O . VAL F 1 34 ? 32.643 38.182 223.654 1.00 63.89 34 VAL F O 1
ATOM 13340 N N . LYS F 1 35 ? 30.954 37.749 222.223 1.00 63.34 35 LYS F N 1
ATOM 13341 C CA . LYS F 1 35 ? 30.066 37.228 223.249 1.00 63.02 35 LYS F CA 1
ATOM 13342 C C . LYS F 1 35 ? 30.820 36.136 224.013 1.00 62.90 35 LYS F C 1
ATOM 13343 O O . LYS F 1 35 ? 30.953 36.196 225.234 1.00 63.69 35 LYS F O 1
ATOM 13349 N N . ARG F 1 36 ? 31.323 35.150 223.280 1.00 62.57 36 ARG F N 1
ATOM 13350 C CA . ARG F 1 36 ? 32.066 34.041 223.869 1.00 61.79 36 ARG F CA 1
ATOM 13351 C C . ARG F 1 36 ? 33.268 34.523 224.672 1.00 61.61 36 ARG F C 1
ATOM 13352 O O . ARG F 1 36 ? 33.520 34.044 225.773 1.00 61.13 36 ARG F O 1
ATOM 13360 N N . LEU F 1 37 ? 34.012 35.470 224.114 1.00 62.22 37 LEU F N 1
ATOM 13361 C CA . LEU F 1 37 ? 35.194 35.993 224.789 1.00 63.18 37 LEU F CA 1
ATOM 13362 C C . LEU F 1 37 ? 34.859 36.688 226.104 1.00 63.93 37 LEU F C 1
ATOM 13363 O O . LEU F 1 37 ? 35.583 36.533 227.088 1.00 64.00 37 LEU F O 1
ATOM 13368 N N . LYS F 1 38 ? 33.772 37.457 226.125 1.00 64.77 38 LYS F N 1
ATOM 13369 C CA . LYS F 1 38 ? 33.371 38.147 227.348 1.00 65.55 38 LYS F CA 1
ATOM 13370 C C . LYS F 1 38 ? 33.057 37.135 228.449 1.00 65.96 38 LYS F C 1
ATOM 13371 O O . LYS F 1 38 ? 33.363 37.353 229.622 1.00 66.05 38 LYS F O 1
ATOM 13377 N N . HIS F 1 39 ? 32.445 36.024 228.062 1.00 66.36 39 HIS F N 1
ATOM 13378 C CA . HIS F 1 39 ? 32.095 34.981 229.011 1.00 66.89 39 HIS F CA 1
ATOM 13379 C C . HIS F 1 39 ? 33.344 34.445 229.715 1.00 67.39 39 HIS F C 1
ATOM 13380 O O . HIS F 1 39 ? 33.253 33.900 230.809 1.00 67.10 39 HIS F O 1
ATOM 13387 N N . TYR F 1 40 ? 34.509 34.599 229.090 1.00 68.42 40 TYR F N 1
ATOM 13388 C CA . TYR F 1 40 ? 35.750 34.125 229.698 1.00 69.20 40 TYR F CA 1
ATOM 13389 C C . TYR F 1 40 ? 36.191 35.060 230.807 1.00 69.52 40 TYR F C 1
ATOM 13390 O O . TYR F 1 40 ? 36.461 34.621 231.920 1.00 70.58 40 TYR F O 1
ATOM 13399 N N . VAL F 1 41 ? 36.274 36.351 230.498 1.00 69.48 41 VAL F N 1
ATOM 13400 C CA . VAL F 1 41 ? 36.695 37.339 231.484 1.00 69.59 41 VAL F CA 1
ATOM 13401 C C . VAL F 1 41 ? 35.706 37.407 232.647 1.00 69.15 41 VAL F C 1
ATOM 13402 O O . VAL F 1 41 ? 36.062 37.818 233.755 1.00 68.19 41 VAL F O 1
ATOM 13406 N N . LYS F 1 42 ? 34.471 36.980 232.394 1.00 68.85 42 LYS F N 1
ATOM 13407 C CA . LYS F 1 42 ? 33.433 36.994 233.418 1.00 68.81 42 LYS F CA 1
ATOM 13408 C C . LYS F 1 42 ? 33.257 35.645 234.125 1.00 69.01 42 LYS F C 1
ATOM 13409 O O . LYS F 1 42 ? 32.153 35.295 234.538 1.00 69.71 42 LYS F O 1
ATOM 13415 N N . THR F 1 43 ? 34.341 34.886 234.249 1.00 68.52 43 THR F N 1
ATOM 13416 C CA . THR F 1 43 ? 34.308 33.593 234.926 1.00 68.20 43 THR F CA 1
ATOM 13417 C C . THR F 1 43 ? 35.715 33.279 235.412 1.00 68.64 43 THR F C 1
ATOM 13418 O O . THR F 1 43 ? 35.909 32.475 236.330 1.00 69.63 43 THR F O 1
ATOM 13422 N N . GLY F 1 44 ? 36.698 33.922 234.793 1.00 67.74 44 GLY F N 1
ATOM 13423 C CA . GLY F 1 44 ? 38.074 33.696 235.178 1.00 67.33 44 GLY F CA 1
ATOM 13424 C C . GLY F 1 44 ? 38.616 32.394 234.627 1.00 67.35 44 GLY F C 1
ATOM 13425 O O . GLY F 1 44 ? 39.752 32.018 234.923 1.00 67.95 44 GLY F O 1
ATOM 13426 N N . SER F 1 45 ? 37.813 31.692 233.833 1.00 66.32 45 SER F N 1
ATOM 13427 C CA . SER F 1 45 ? 38.272 30.436 233.252 1.00 65.85 45 SER F CA 1
ATOM 13428 C C . SER F 1 45 ? 38.107 30.423 231.734 1.00 64.83 45 SER F C 1
ATOM 13429 O O . SER F 1 45 ? 37.076 30.839 231.200 1.00 65.26 45 SER F O 1
ATOM 13432 N N . MET F 1 46 ? 39.147 29.957 231.050 1.00 63.03 46 MET F N 1
ATOM 13433 C CA . MET F 1 46 ? 39.146 29.850 229.597 1.00 61.02 46 MET F CA 1
ATOM 13434 C C . MET F 1 46 ? 40.114 28.743 229.215 1.00 59.06 46 MET F C 1
ATOM 13435 O O . MET F 1 46 ? 41.170 28.599 229.829 1.00 58.94 46 MET F O 1
ATOM 13440 N N . PRO F 1 47 ? 39.760 27.931 228.210 1.00 57.41 47 PRO F N 1
ATOM 13441 C CA . PRO F 1 47 ? 40.668 26.858 227.804 1.00 55.84 47 PRO F CA 1
ATOM 13442 C C . PRO F 1 47 ? 41.644 27.468 226.807 1.00 54.65 47 PRO F C 1
ATOM 13443 O O . PRO F 1 47 ? 41.725 28.692 226.683 1.00 54.09 47 PRO F O 1
ATOM 13447 N N . HIS F 1 48 ? 42.390 26.627 226.107 1.00 53.21 48 HIS F N 1
ATOM 13448 C CA . HIS F 1 48 ? 43.313 27.125 225.102 1.00 50.87 48 HIS F CA 1
ATOM 13449 C C . HIS F 1 48 ? 42.473 27.627 223.927 1.00 49.21 48 HIS F C 1
ATOM 13450 O O . HIS F 1 48 ? 41.417 27.063 223.625 1.00 48.59 48 HIS F O 1
ATOM 13457 N N . LEU F 1 49 ? 42.938 28.681 223.267 1.00 47.16 49 LEU F N 1
ATOM 13458 C CA . LEU F 1 49 ? 42.203 29.251 222.144 1.00 46.56 49 LEU F CA 1
ATOM 13459 C C . LEU F 1 49 ? 42.870 29.063 220.784 1.00 45.72 49 LEU F C 1
ATOM 13460 O O . LEU F 1 49 ? 44.086 29.190 220.652 1.00 46.05 49 LEU F O 1
ATOM 13465 N N . LEU F 1 50 ? 42.058 28.743 219.779 1.00 44.32 50 LEU F N 1
ATOM 13466 C CA . LEU F 1 50 ? 42.533 28.583 218.408 1.00 42.11 50 LEU F CA 1
ATOM 13467 C C . LEU F 1 50 ? 41.768 29.588 217.558 1.00 41.02 50 LEU F C 1
ATOM 13468 O O . LEU F 1 50 ? 40.560 29.453 217.351 1.00 40.02 50 LEU F O 1
ATOM 13473 N N . PHE F 1 51 ? 42.473 30.605 217.080 1.00 40.55 51 PHE F N 1
ATOM 13474 C CA . PHE F 1 51 ? 41.853 31.641 216.258 1.00 41.56 51 PHE F CA 1
ATOM 13475 C C . PHE F 1 51 ? 42.167 31.441 214.782 1.00 41.08 51 PHE F C 1
ATOM 13476 O O . PHE F 1 51 ? 43.322 31.554 214.359 1.00 41.17 51 PHE F O 1
ATOM 13484 N N . ALA F 1 52 ? 41.127 31.157 214.005 1.00 40.51 52 ALA F N 1
ATOM 13485 C CA . ALA F 1 52 ? 41.269 30.916 212.574 1.00 40.39 52 ALA F CA 1
ATOM 13486 C C . ALA F 1 52 ? 40.639 32.023 211.751 1.00 39.72 52 ALA F C 1
ATOM 13487 O O . ALA F 1 52 ? 39.540 32.489 212.071 1.00 39.58 52 ALA F O 1
ATOM 13489 N N . GLY F 1 53 ? 41.334 32.432 210.689 1.00 38.89 53 GLY F N 1
ATOM 13490 C CA . GLY F 1 53 ? 40.819 33.479 209.816 1.00 38.67 53 GLY F CA 1
ATOM 13491 C C . GLY F 1 53 ? 41.894 34.331 209.170 1.00 38.09 53 GLY F C 1
ATOM 13492 O O . GLY F 1 53 ? 43.076 34.022 209.279 1.00 38.23 53 GLY F O 1
ATOM 13493 N N . PRO F 1 54 ? 41.513 35.413 208.477 1.00 38.98 54 PRO F N 1
ATOM 13494 C CA . PRO F 1 54 ? 42.476 36.301 207.817 1.00 39.74 54 PRO F CA 1
ATOM 13495 C C . PRO F 1 54 ? 43.127 37.273 208.799 1.00 42.11 54 PRO F C 1
ATOM 13496 O O . PRO F 1 54 ? 42.694 37.414 209.944 1.00 42.53 54 PRO F O 1
ATOM 13500 N N . PRO F 1 55 ? 44.197 37.945 208.362 1.00 43.74 55 PRO F N 1
ATOM 13501 C CA . PRO F 1 55 ? 44.890 38.908 209.217 1.00 44.13 55 PRO F CA 1
ATOM 13502 C C . PRO F 1 55 ? 44.131 40.223 209.264 1.00 44.76 55 PRO F C 1
ATOM 13503 O O . PRO F 1 55 ? 43.242 40.467 208.451 1.00 44.10 55 PRO F O 1
ATOM 13507 N N . GLY F 1 56 ? 44.499 41.062 210.226 1.00 46.12 56 GLY F N 1
ATOM 13508 C CA . GLY F 1 56 ? 43.885 42.366 210.375 1.00 46.30 56 GLY F CA 1
ATOM 13509 C C . GLY F 1 56 ? 42.375 42.392 210.319 1.00 46.57 56 GLY F C 1
ATOM 13510 O O . GLY F 1 56 ? 41.786 43.319 209.766 1.00 47.20 56 GLY F O 1
ATOM 13511 N N . VAL F 1 57 ? 41.734 41.388 210.895 1.00 46.64 57 VAL F N 1
ATOM 13512 C CA . VAL F 1 57 ? 40.283 41.370 210.880 1.00 48.36 57 VAL F CA 1
ATOM 13513 C C . VAL F 1 57 ? 39.717 41.224 212.304 1.00 48.42 57 VAL F C 1
ATOM 13514 O O . VAL F 1 57 ? 38.501 41.212 212.502 1.00 46.90 57 VAL F O 1
ATOM 13518 N N . GLY F 1 58 ? 40.613 41.125 213.287 1.00 48.95 58 GLY F N 1
ATOM 13519 C CA . GLY F 1 58 ? 40.190 40.996 214.672 1.00 49.34 58 GLY F CA 1
ATOM 13520 C C . GLY F 1 58 ? 40.961 40.021 215.557 1.00 49.37 58 GLY F C 1
ATOM 13521 O O . GLY F 1 58 ? 40.964 40.157 216.775 1.00 48.80 58 GLY F O 1
ATOM 13522 N N . LYS F 1 59 ? 41.625 39.041 214.959 1.00 49.57 59 LYS F N 1
ATOM 13523 C CA . LYS F 1 59 ? 42.366 38.057 215.735 1.00 49.18 59 LYS F CA 1
ATOM 13524 C C . LYS F 1 59 ? 43.350 38.580 216.784 1.00 49.36 59 LYS F C 1
ATOM 13525 O O . LYS F 1 59 ? 43.360 38.072 217.903 1.00 49.84 59 LYS F O 1
ATOM 13531 N N . THR F 1 60 ? 44.180 39.567 216.463 1.00 49.06 60 THR F N 1
ATOM 13532 C CA . THR F 1 60 ? 45.108 40.028 217.492 1.00 50.46 60 THR F CA 1
ATOM 13533 C C . THR F 1 60 ? 44.541 41.122 218.392 1.00 51.77 60 THR F C 1
ATOM 13534 O O . THR F 1 60 ? 44.928 41.217 219.558 1.00 52.10 60 THR F O 1
ATOM 13538 N N . THR F 1 61 ? 43.641 41.956 217.876 1.00 52.11 61 THR F N 1
ATOM 13539 C CA . THR F 1 61 ? 43.074 42.991 218.728 1.00 52.68 61 THR F CA 1
ATOM 13540 C C . THR F 1 61 ? 42.154 42.324 219.743 1.00 53.96 61 THR F C 1
ATOM 13541 O O . THR F 1 61 ? 41.941 42.852 220.828 1.00 54.62 61 THR F O 1
ATOM 13545 N N . ALA F 1 62 ? 41.616 41.161 219.385 1.00 54.69 62 ALA F N 1
ATOM 13546 C CA . ALA F 1 62 ? 40.729 40.416 220.279 1.00 55.61 62 ALA F CA 1
ATOM 13547 C C . ALA F 1 62 ? 41.541 39.630 221.296 1.00 56.30 62 ALA F C 1
ATOM 13548 O O . ALA F 1 62 ? 41.004 39.151 222.292 1.00 57.03 62 ALA F O 1
ATOM 13550 N N . ALA F 1 63 ? 42.834 39.478 221.034 1.00 56.70 63 ALA F N 1
ATOM 13551 C CA . ALA F 1 63 ? 43.706 38.766 221.956 1.00 57.33 63 ALA F CA 1
ATOM 13552 C C . ALA F 1 63 ? 44.141 39.774 223.018 1.00 57.80 63 ALA F C 1
ATOM 13553 O O . ALA F 1 63 ? 44.152 39.474 224.210 1.00 57.01 63 ALA F O 1
ATOM 13555 N N . LEU F 1 64 ? 44.484 40.976 222.565 1.00 58.69 64 LEU F N 1
ATOM 13556 C CA . LEU F 1 64 ? 44.911 42.054 223.445 1.00 59.24 64 LEU F CA 1
ATOM 13557 C C . LEU F 1 64 ? 43.719 42.589 224.231 1.00 60.13 64 LEU F C 1
ATOM 13558 O O . LEU F 1 64 ? 43.813 42.808 225.434 1.00 61.22 64 LEU F O 1
ATOM 13563 N N . ALA F 1 65 ? 42.598 42.795 223.548 1.00 61.27 65 ALA F N 1
ATOM 13564 C CA . ALA F 1 65 ? 41.389 43.307 224.193 1.00 62.28 65 ALA F CA 1
ATOM 13565 C C . ALA F 1 65 ? 40.865 42.312 225.220 1.00 63.52 65 ALA F C 1
ATOM 13566 O O . ALA F 1 65 ? 39.928 42.609 225.961 1.00 64.69 65 ALA F O 1
ATOM 13568 N N . LEU F 1 66 ? 41.459 41.125 225.250 1.00 64.34 66 LEU F N 1
ATOM 13569 C CA . LEU F 1 66 ? 41.057 40.104 226.203 1.00 65.05 66 LEU F CA 1
ATOM 13570 C C . LEU F 1 66 ? 42.075 40.118 227.326 1.00 65.71 66 LEU F C 1
ATOM 13571 O O . LEU F 1 66 ? 41.728 39.945 228.491 1.00 66.88 66 LEU F O 1
ATOM 13576 N N . ALA F 1 67 ? 43.338 40.317 226.968 1.00 65.72 67 ALA F N 1
ATOM 13577 C CA . ALA F 1 67 ? 44.400 40.376 227.959 1.00 66.08 67 ALA F CA 1
ATOM 13578 C C . ALA F 1 67 ? 44.091 41.579 228.841 1.00 66.78 67 ALA F C 1
ATOM 13579 O O . ALA F 1 67 ? 44.228 41.522 230.061 1.00 67.52 67 ALA F O 1
ATOM 13581 N N . ARG F 1 68 ? 43.663 42.668 228.208 1.00 66.77 68 ARG F N 1
ATOM 13582 C CA . ARG F 1 68 ? 43.314 43.887 228.923 1.00 66.76 68 ARG F CA 1
ATOM 13583 C C . ARG F 1 68 ? 42.211 43.628 229.936 1.00 66.27 68 ARG F C 1
ATOM 13584 O O . ARG F 1 68 ? 42.417 43.775 231.136 1.00 66.84 68 ARG F O 1
ATOM 13592 N N . GLU F 1 69 ? 41.039 43.238 229.452 1.00 65.17 69 GLU F N 1
ATOM 13593 C CA . GLU F 1 69 ? 39.922 42.973 230.340 1.00 64.55 69 GLU F CA 1
ATOM 13594 C C . GLU F 1 69 ? 40.195 41.864 231.355 1.00 64.69 69 GLU F C 1
ATOM 13595 O O . GLU F 1 69 ? 39.385 41.638 232.248 1.00 64.86 69 GLU F O 1
ATOM 13601 N N . LEU F 1 70 ? 41.327 41.177 231.229 1.00 64.54 70 LEU F N 1
ATOM 13602 C CA . LEU F 1 70 ? 41.660 40.097 232.156 1.00 65.17 70 LEU F CA 1
ATOM 13603 C C . LEU F 1 70 ? 42.825 40.410 233.073 1.00 65.95 70 LEU F C 1
ATOM 13604 O O . LEU F 1 70 ? 42.879 39.930 234.202 1.00 66.93 70 LEU F O 1
ATOM 13609 N N . PHE F 1 71 ? 43.768 41.198 232.580 1.00 66.51 71 PHE F N 1
ATOM 13610 C CA . PHE F 1 71 ? 44.952 41.532 233.353 1.00 67.23 71 PHE F CA 1
ATOM 13611 C C . PHE F 1 71 ? 45.069 43.024 233.659 1.00 68.02 71 PHE F C 1
ATOM 13612 O O . PHE F 1 71 ? 46.090 43.471 234.185 1.00 67.70 71 PHE F O 1
ATOM 13620 N N . GLY F 1 72 ? 44.030 43.791 233.336 1.00 68.45 72 GLY F N 1
ATOM 13621 C CA . GLY F 1 72 ? 44.072 45.224 233.575 1.00 69.50 72 GLY F CA 1
ATOM 13622 C C . GLY F 1 72 ? 45.406 45.812 233.147 1.00 70.51 72 GLY F C 1
ATOM 13623 O O . GLY F 1 72 ? 45.978 45.400 232.142 1.00 71.14 72 GLY F O 1
ATOM 13624 N N . GLU F 1 73 ? 45.916 46.771 233.909 1.00 71.74 73 GLU F N 1
ATOM 13625 C CA . GLU F 1 73 ? 47.194 47.384 233.580 1.00 73.25 73 GLU F CA 1
ATOM 13626 C C . GLU F 1 73 ? 48.310 46.341 233.637 1.00 74.48 73 GLU F C 1
ATOM 13627 O O . GLU F 1 73 ? 49.436 46.603 233.216 1.00 74.38 73 GLU F O 1
ATOM 13633 N N . ASN F 1 74 ? 47.993 45.161 234.160 1.00 76.20 74 ASN F N 1
ATOM 13634 C CA . ASN F 1 74 ? 48.976 44.084 234.279 1.00 78.61 74 ASN F CA 1
ATOM 13635 C C . ASN F 1 74 ? 49.069 43.209 233.032 1.00 79.93 74 ASN F C 1
ATOM 13636 O O . ASN F 1 74 ? 49.627 42.110 233.085 1.00 80.32 74 ASN F O 1
ATOM 13641 N N . TRP F 1 75 ? 48.534 43.682 231.910 1.00 81.23 75 TRP F N 1
ATOM 13642 C CA . TRP F 1 75 ? 48.588 42.886 230.691 1.00 82.12 75 TRP F CA 1
ATOM 13643 C C . TRP F 1 75 ? 49.998 42.800 230.103 1.00 82.26 75 TRP F C 1
ATOM 13644 O O . TRP F 1 75 ? 50.452 41.719 229.734 1.00 82.57 75 TRP F O 1
ATOM 13655 N N . ARG F 1 76 ? 50.697 43.926 230.029 1.00 82.52 76 ARG F N 1
ATOM 13656 C CA . ARG F 1 76 ? 52.048 43.924 229.478 1.00 83.15 76 ARG F CA 1
ATOM 13657 C C . ARG F 1 76 ? 53.019 42.966 230.170 1.00 82.84 76 ARG F C 1
ATOM 13658 O O . ARG F 1 76 ? 54.138 42.784 229.697 1.00 82.98 76 ARG F O 1
ATOM 13666 N N . HIS F 1 77 ? 52.622 42.366 231.288 1.00 82.36 77 HIS F N 1
ATOM 13667 C CA . HIS F 1 77 ? 53.531 41.450 231.969 1.00 82.09 77 HIS F CA 1
ATOM 13668 C C . HIS F 1 77 ? 52.945 40.057 232.137 1.00 80.57 77 HIS F C 1
ATOM 13669 O O . HIS F 1 77 ? 53.645 39.122 232.536 1.00 80.40 77 HIS F O 1
ATOM 13676 N N . ASN F 1 78 ? 51.660 39.918 231.831 1.00 78.59 78 ASN F N 1
ATOM 13677 C CA . ASN F 1 78 ? 51.004 38.620 231.931 1.00 77.20 78 ASN F CA 1
ATOM 13678 C C . ASN F 1 78 ? 50.672 38.046 230.558 1.00 75.66 78 ASN F C 1
ATOM 13679 O O . ASN F 1 78 ? 50.493 36.838 230.409 1.00 75.66 78 ASN F O 1
ATOM 13684 N N . PHE F 1 79 ? 50.604 38.922 229.559 1.00 73.63 79 PHE F N 1
ATOM 13685 C CA . PHE F 1 79 ? 50.287 38.530 228.191 1.00 71.38 79 PHE F CA 1
ATOM 13686 C C . PHE F 1 79 ? 51.506 38.651 227.284 1.00 70.17 79 PHE F C 1
ATOM 13687 O O . PHE F 1 79 ? 52.018 39.741 227.055 1.00 70.00 79 PHE F O 1
ATOM 13695 N N . LEU F 1 80 ? 51.968 37.516 226.772 1.00 69.35 80 LEU F N 1
ATOM 13696 C CA . LEU F 1 80 ? 53.133 37.478 225.897 1.00 68.29 80 LEU F CA 1
ATOM 13697 C C . LEU F 1 80 ? 52.740 37.142 224.463 1.00 68.56 80 LEU F C 1
ATOM 13698 O O . LEU F 1 80 ? 51.838 36.333 224.231 1.00 68.88 80 LEU F O 1
ATOM 13703 N N . GLU F 1 81 ? 53.415 37.762 223.500 1.00 68.44 81 GLU F N 1
ATOM 13704 C CA . GLU F 1 81 ? 53.125 37.505 222.095 1.00 68.25 81 GLU F CA 1
ATOM 13705 C C . GLU F 1 81 ? 54.373 37.082 221.346 1.00 67.89 81 GLU F C 1
ATOM 13706 O O . GLU F 1 81 ? 55.384 37.781 221.359 1.00 67.74 81 GLU F O 1
ATOM 13712 N N . LEU F 1 82 ? 54.294 35.933 220.688 1.00 67.60 82 LEU F N 1
ATOM 13713 C CA . LEU F 1 82 ? 55.420 35.421 219.924 1.00 67.00 82 LEU F CA 1
ATOM 13714 C C . LEU F 1 82 ? 54.983 34.957 218.543 1.00 66.92 82 LEU F C 1
ATOM 13715 O O . LEU F 1 82 ? 53.982 34.250 218.395 1.00 66.33 82 LEU F O 1
ATOM 13720 N N . ASN F 1 83 ? 55.737 35.368 217.530 1.00 66.93 83 ASN F N 1
ATOM 13721 C CA . ASN F 1 83 ? 55.435 34.981 216.166 1.00 67.09 83 ASN F CA 1
ATOM 13722 C C . ASN F 1 83 ? 56.121 33.663 215.866 1.00 67.55 83 ASN F C 1
ATOM 13723 O O . ASN F 1 83 ? 57.348 33.574 215.869 1.00 66.73 83 ASN F O 1
ATOM 13728 N N . ALA F 1 84 ? 55.313 32.643 215.605 1.00 68.95 84 ALA F N 1
ATOM 13729 C CA . ALA F 1 84 ? 55.811 31.306 215.329 1.00 70.93 84 ALA F CA 1
ATOM 13730 C C . ALA F 1 84 ? 56.773 31.209 214.157 1.00 72.14 84 ALA F C 1
ATOM 13731 O O . ALA F 1 84 ? 57.639 30.341 214.143 1.00 71.83 84 ALA F O 1
ATOM 13733 N N . SER F 1 85 ? 56.630 32.092 213.175 1.00 74.24 85 SER F N 1
ATOM 13734 C CA . SER F 1 85 ? 57.509 32.056 212.012 1.00 77.65 85 SER F CA 1
ATOM 13735 C C . SER F 1 85 ? 58.817 32.817 212.227 1.00 79.99 85 SER F C 1
ATOM 13736 O O . SER F 1 85 ? 59.880 32.204 212.336 1.00 80.45 85 SER F O 1
ATOM 13739 N N . ASP F 1 86 ? 58.735 34.146 212.289 1.00 82.64 86 ASP F N 1
ATOM 13740 C CA . ASP F 1 86 ? 59.918 34.986 212.485 1.00 85.44 86 ASP F CA 1
ATOM 13741 C C . ASP F 1 86 ? 60.863 34.430 213.546 1.00 87.09 86 ASP F C 1
ATOM 13742 O O . ASP F 1 86 ? 62.075 34.368 213.337 1.00 87.17 86 ASP F O 1
ATOM 13747 N N . GLU F 1 87 ? 60.306 34.023 214.680 1.00 88.98 87 GLU F N 1
ATOM 13748 C CA . GLU F 1 87 ? 61.110 33.484 215.768 1.00 91.41 87 GLU F CA 1
ATOM 13749 C C . GLU F 1 87 ? 62.078 32.420 215.248 1.00 92.18 87 GLU F C 1
ATOM 13750 O O . GLU F 1 87 ? 61.692 31.550 214.462 1.00 92.39 87 GLU F O 1
ATOM 13756 N N . ARG F 1 88 ? 63.333 32.504 215.691 1.00 93.55 88 ARG F N 1
ATOM 13757 C CA . ARG F 1 88 ? 64.388 31.574 215.284 1.00 94.61 88 ARG F CA 1
ATOM 13758 C C . ARG F 1 88 ? 63.896 30.162 214.971 1.00 95.10 88 ARG F C 1
ATOM 13759 O O . ARG F 1 88 ? 64.065 29.679 213.850 1.00 95.21 88 ARG F O 1
ATOM 13767 N N . GLY F 1 89 ? 63.292 29.503 215.959 1.00 95.37 89 GLY F N 1
ATOM 13768 C CA . GLY F 1 89 ? 62.798 28.152 215.749 1.00 95.31 89 GLY F CA 1
ATOM 13769 C C . GLY F 1 89 ? 61.947 27.612 216.886 1.00 95.58 89 GLY F C 1
ATOM 13770 O O . GLY F 1 89 ? 61.700 28.310 217.874 1.00 95.82 89 GLY F O 1
ATOM 13771 N N . ILE F 1 90 ? 61.504 26.363 216.746 1.00 95.15 90 ILE F N 1
ATOM 13772 C CA . ILE F 1 90 ? 60.665 25.705 217.751 1.00 94.67 90 ILE F CA 1
ATOM 13773 C C . ILE F 1 90 ? 61.269 25.822 219.144 1.00 94.05 90 ILE F C 1
ATOM 13774 O O . ILE F 1 90 ? 60.591 26.220 220.093 1.00 93.99 90 ILE F O 1
ATOM 13779 N N . ASN F 1 91 ? 62.545 25.456 219.252 1.00 93.63 91 ASN F N 1
ATOM 13780 C CA . ASN F 1 91 ? 63.272 25.501 220.516 1.00 93.01 91 ASN F CA 1
ATOM 13781 C C . ASN F 1 91 ? 63.218 26.889 221.140 1.00 92.71 91 ASN F C 1
ATOM 13782 O O . ASN F 1 91 ? 62.827 27.036 222.299 1.00 92.32 91 ASN F O 1
ATOM 13787 N N . VAL F 1 92 ? 63.619 27.905 220.379 1.00 92.53 92 VAL F N 1
ATOM 13788 C CA . VAL F 1 92 ? 63.584 29.274 220.884 1.00 92.71 92 VAL F CA 1
ATOM 13789 C C . VAL F 1 92 ? 62.174 29.586 221.381 1.00 93.12 92 VAL F C 1
ATOM 13790 O O . VAL F 1 92 ? 61.988 30.386 222.305 1.00 93.20 92 VAL F O 1
ATOM 13794 N N . ILE F 1 93 ? 61.186 28.942 220.760 1.00 93.52 93 ILE F N 1
ATOM 13795 C CA . ILE F 1 93 ? 59.783 29.120 221.125 1.00 93.61 93 ILE F CA 1
ATOM 13796 C C . ILE F 1 93 ? 59.473 28.422 222.449 1.00 93.89 93 ILE F C 1
ATOM 13797 O O . ILE F 1 93 ? 58.995 29.057 223.390 1.00 93.96 93 ILE F O 1
ATOM 13802 N N . ARG F 1 94 ? 59.750 27.122 222.522 1.00 94.22 94 ARG F N 1
ATOM 13803 C CA . ARG F 1 94 ? 59.513 26.363 223.749 1.00 94.40 94 ARG F CA 1
ATOM 13804 C C . ARG F 1 94 ? 60.413 26.893 224.862 1.00 94.46 94 ARG F C 1
ATOM 13805 O O . ARG F 1 94 ? 60.317 26.459 226.014 1.00 94.38 94 ARG F O 1
ATOM 13813 N N . GLU F 1 95 ? 61.282 27.837 224.505 1.00 94.24 95 GLU F N 1
ATOM 13814 C CA . GLU F 1 95 ? 62.225 28.431 225.445 1.00 93.80 95 GLU F CA 1
ATOM 13815 C C . GLU F 1 95 ? 61.693 29.712 226.085 1.00 93.26 95 GLU F C 1
ATOM 13816 O O . GLU F 1 95 ? 61.578 29.804 227.310 1.00 93.09 95 GLU F O 1
ATOM 13822 N N . LYS F 1 96 ? 61.376 30.699 225.252 1.00 92.50 96 LYS F N 1
ATOM 13823 C CA . LYS F 1 96 ? 60.872 31.978 225.740 1.00 91.52 96 LYS F CA 1
ATOM 13824 C C . LYS F 1 96 ? 59.669 31.817 226.664 1.00 91.41 96 LYS F C 1
ATOM 13825 O O . LYS F 1 96 ? 59.500 32.588 227.614 1.00 91.13 96 LYS F O 1
ATOM 13831 N N . VAL F 1 97 ? 58.843 30.809 226.387 1.00 91.09 97 VAL F N 1
ATOM 13832 C CA . VAL F 1 97 ? 57.658 30.534 227.198 1.00 90.81 97 VAL F CA 1
ATOM 13833 C C . VAL F 1 97 ? 58.046 29.791 228.478 1.00 90.45 97 VAL F C 1
ATOM 13834 O O . VAL F 1 97 ? 57.376 29.905 229.506 1.00 90.54 97 VAL F O 1
ATOM 13838 N N . LYS F 1 98 ? 59.137 29.036 228.401 1.00 90.32 98 LYS F N 1
ATOM 13839 C CA . LYS F 1 98 ? 59.646 28.271 229.533 1.00 90.12 98 LYS F CA 1
ATOM 13840 C C . LYS F 1 98 ? 60.028 29.174 230.706 1.00 89.71 98 LYS F C 1
ATOM 13841 O O . LYS F 1 98 ? 59.955 28.758 231.864 1.00 90.06 98 LYS F O 1
ATOM 13847 N N . GLU F 1 99 ? 60.435 30.404 230.408 1.00 88.76 99 GLU F N 1
ATOM 13848 C CA . GLU F 1 99 ? 60.823 31.344 231.454 1.00 87.95 99 GLU F CA 1
ATOM 13849 C C . GLU F 1 99 ? 59.660 32.264 231.821 1.00 86.88 99 GLU F C 1
ATOM 13850 O O . GLU F 1 99 ? 59.623 32.835 232.912 1.00 86.72 99 GLU F O 1
ATOM 13856 N N . PHE F 1 100 ? 58.710 32.394 230.901 1.00 85.68 100 PHE F N 1
ATOM 13857 C CA . PHE F 1 100 ? 57.541 33.245 231.104 1.00 84.38 100 PHE F CA 1
ATOM 13858 C C . PHE F 1 100 ? 56.503 32.528 231.960 1.00 84.54 100 PHE F C 1
ATOM 13859 O O . PHE F 1 100 ? 55.898 33.124 232.855 1.00 84.46 100 PHE F O 1
ATOM 13867 N N . ALA F 1 101 ? 56.307 31.242 231.685 1.00 84.55 101 ALA F N 1
ATOM 13868 C CA . ALA F 1 101 ? 55.322 30.455 232.413 1.00 84.96 101 ALA F CA 1
ATOM 13869 C C . ALA F 1 101 ? 55.879 29.751 233.649 1.00 85.26 101 ALA F C 1
ATOM 13870 O O . ALA F 1 101 ? 55.268 28.812 234.157 1.00 85.18 101 ALA F O 1
ATOM 13872 N N . ARG F 1 102 ? 57.031 30.206 234.134 1.00 85.63 102 ARG F N 1
ATOM 13873 C CA . ARG F 1 102 ? 57.640 29.604 235.316 1.00 85.58 102 ARG F CA 1
ATOM 13874 C C . ARG F 1 102 ? 57.404 30.489 236.537 1.00 84.67 102 ARG F C 1
ATOM 13875 O O . ARG F 1 102 ? 57.594 30.059 237.675 1.00 84.33 102 ARG F O 1
ATOM 13883 N N . THR F 1 103 ? 56.985 31.726 236.293 1.00 83.45 103 THR F N 1
ATOM 13884 C CA . THR F 1 103 ? 56.718 32.665 237.377 1.00 82.48 103 THR F CA 1
ATOM 13885 C C . THR F 1 103 ? 55.243 33.077 237.393 1.00 81.75 103 THR F C 1
ATOM 13886 O O . THR F 1 103 ? 54.696 33.514 236.376 1.00 82.07 103 THR F O 1
ATOM 13890 N N . LYS F 1 104 ? 54.609 32.922 238.555 1.00 79.74 104 LYS F N 1
ATOM 13891 C CA . LYS F 1 104 ? 53.200 33.258 238.742 1.00 77.07 104 LYS F CA 1
ATOM 13892 C C . LYS F 1 104 ? 52.817 34.588 238.105 1.00 75.03 104 LYS F C 1
ATOM 13893 O O . LYS F 1 104 ? 53.678 35.411 237.779 1.00 74.65 104 LYS F O 1
ATOM 13899 N N . PRO F 1 105 ? 51.508 34.805 237.905 1.00 72.55 105 PRO F N 1
ATOM 13900 C CA . PRO F 1 105 ? 50.975 36.030 237.309 1.00 70.66 105 PRO F CA 1
ATOM 13901 C C . PRO F 1 105 ? 51.247 37.260 238.177 1.00 69.36 105 PRO F C 1
ATOM 13902 O O . PRO F 1 105 ? 52.061 37.220 239.095 1.00 69.39 105 PRO F O 1
ATOM 13906 N N . ILE F 1 106 ? 50.551 38.350 237.876 1.00 67.89 106 ILE F N 1
ATOM 13907 C CA . ILE F 1 106 ? 50.706 39.602 238.602 1.00 66.14 106 ILE F CA 1
ATOM 13908 C C . ILE F 1 106 ? 49.339 40.239 238.795 1.00 65.98 106 ILE F C 1
ATOM 13909 O O . ILE F 1 106 ? 48.583 40.412 237.834 1.00 66.50 106 ILE F O 1
ATOM 13914 N N . GLY F 1 107 ? 49.025 40.592 240.037 1.00 64.99 107 GLY F N 1
ATOM 13915 C CA . GLY F 1 107 ? 47.744 41.207 240.320 1.00 63.52 107 GLY F CA 1
ATOM 13916 C C . GLY F 1 107 ? 46.727 40.177 240.756 1.00 63.05 107 GLY F C 1
ATOM 13917 O O . GLY F 1 107 ? 45.534 40.474 240.858 1.00 62.52 107 GLY F O 1
ATOM 13918 N N . GLY F 1 108 ? 47.201 38.959 241.005 1.00 63.11 108 GLY F N 1
ATOM 13919 C CA . GLY F 1 108 ? 46.319 37.891 241.448 1.00 63.62 108 GLY F CA 1
ATOM 13920 C C . GLY F 1 108 ? 45.598 37.158 240.334 1.00 63.58 108 GLY F C 1
ATOM 13921 O O . GLY F 1 108 ? 44.681 36.375 240.590 1.00 63.61 108 GLY F O 1
ATOM 13922 N N . ALA F 1 109 ? 46.006 37.416 239.096 1.00 63.43 109 ALA F N 1
ATOM 13923 C CA . ALA F 1 109 ? 45.401 36.764 237.946 1.00 62.77 109 ALA F CA 1
ATOM 13924 C C . ALA F 1 109 ? 45.687 35.273 238.047 1.00 62.74 109 ALA F C 1
ATOM 13925 O O . ALA F 1 109 ? 46.815 34.871 238.336 1.00 62.14 109 ALA F O 1
ATOM 13927 N N . SER F 1 110 ? 44.665 34.457 237.813 1.00 62.49 110 SER F N 1
ATOM 13928 C CA . SER F 1 110 ? 44.813 33.007 237.894 1.00 62.55 110 SER F CA 1
ATOM 13929 C C . SER F 1 110 ? 45.809 32.419 236.897 1.00 62.33 110 SER F C 1
ATOM 13930 O O . SER F 1 110 ? 46.443 31.400 237.178 1.00 62.12 110 SER F O 1
ATOM 13933 N N . PHE F 1 111 ? 45.954 33.063 235.739 1.00 61.98 111 PHE F N 1
ATOM 13934 C CA . PHE F 1 111 ? 46.880 32.581 234.717 1.00 61.11 111 PHE F CA 1
ATOM 13935 C C . PHE F 1 111 ? 47.385 33.687 233.793 1.00 60.93 111 PHE F C 1
ATOM 13936 O O . PHE F 1 111 ? 46.791 34.763 233.704 1.00 60.72 111 PHE F O 1
ATOM 13944 N N . LYS F 1 112 ? 48.491 33.403 233.110 1.00 61.16 112 LYS F N 1
ATOM 13945 C CA . LYS F 1 112 ? 49.087 34.330 232.151 1.00 60.81 112 LYS F CA 1
ATOM 13946 C C . LYS F 1 112 ? 48.716 33.805 230.757 1.00 60.15 112 LYS F C 1
ATOM 13947 O O . LYS F 1 112 ? 48.184 32.701 230.625 1.00 60.73 112 LYS F O 1
ATOM 13953 N N . ILE F 1 113 ? 48.996 34.582 229.719 1.00 58.82 113 ILE F N 1
ATOM 13954 C CA . ILE F 1 113 ? 48.657 34.161 228.365 1.00 56.92 113 ILE F CA 1
ATOM 13955 C C . ILE F 1 113 ? 49.783 34.331 227.357 1.00 55.90 113 ILE F C 1
ATOM 13956 O O . ILE F 1 113 ? 50.528 35.308 227.403 1.00 55.98 113 ILE F O 1
ATOM 13961 N N . ILE F 1 114 ? 49.903 33.362 226.452 1.00 54.47 114 ILE F N 1
ATOM 13962 C CA . ILE F 1 114 ? 50.903 33.414 225.391 1.00 52.55 114 ILE F CA 1
ATOM 13963 C C . ILE F 1 114 ? 50.161 33.424 224.069 1.00 51.16 114 ILE F C 1
ATOM 13964 O O . ILE F 1 114 ? 49.263 32.617 223.847 1.00 50.14 114 ILE F O 1
ATOM 13969 N N . PHE F 1 115 ? 50.538 34.342 223.192 1.00 50.47 115 PHE F N 1
ATOM 13970 C CA . PHE F 1 115 ? 49.887 34.439 221.898 1.00 50.07 115 PHE F CA 1
ATOM 13971 C C . PHE F 1 115 ? 50.817 34.010 220.780 1.00 50.42 115 PHE F C 1
ATOM 13972 O O . PHE F 1 115 ? 51.716 34.758 220.397 1.00 50.02 115 PHE F O 1
ATOM 13980 N N . LEU F 1 116 ? 50.605 32.797 220.272 1.00 51.10 116 LEU F N 1
ATOM 13981 C CA . LEU F 1 116 ? 51.418 32.282 219.178 1.00 51.96 116 LEU F CA 1
ATOM 13982 C C . LEU F 1 116 ? 50.796 32.705 217.859 1.00 52.19 116 LEU F C 1
ATOM 13983 O O . LEU F 1 116 ? 49.805 32.125 217.402 1.00 52.13 116 LEU F O 1
ATOM 13988 N N . ASP F 1 117 ? 51.387 33.730 217.258 1.00 52.20 117 ASP F N 1
ATOM 13989 C CA . ASP F 1 117 ? 50.916 34.263 215.992 1.00 51.30 117 ASP F CA 1
ATOM 13990 C C . ASP F 1 117 ? 51.515 33.432 214.857 1.00 50.50 117 ASP F C 1
ATOM 13991 O O . ASP F 1 117 ? 52.653 32.957 214.956 1.00 49.61 117 ASP F O 1
ATOM 13996 N N . GLU F 1 118 ? 50.743 33.247 213.788 1.00 49.57 118 GLU F N 1
ATOM 13997 C CA . GLU F 1 118 ? 51.187 32.450 212.641 1.00 48.55 118 GLU F CA 1
ATOM 13998 C C . GLU F 1 118 ? 51.655 31.085 213.133 1.00 47.49 118 GLU F C 1
ATOM 13999 O O . GLU F 1 118 ? 52.771 30.650 212.850 1.00 46.96 118 GLU F O 1
ATOM 14005 N N . ALA F 1 119 ? 50.779 30.412 213.869 1.00 46.66 119 ALA F N 1
ATOM 14006 C CA . ALA F 1 119 ? 51.084 29.105 214.421 1.00 46.61 119 ALA F CA 1
ATOM 14007 C C . ALA F 1 119 ? 51.065 27.998 213.377 1.00 47.02 119 ALA F C 1
ATOM 14008 O O . ALA F 1 119 ? 51.739 26.988 213.540 1.00 48.04 119 ALA F O 1
ATOM 14010 N N . ASP F 1 120 ? 50.298 28.168 212.306 1.00 47.19 120 ASP F N 1
ATOM 14011 C CA . ASP F 1 120 ? 50.263 27.136 211.284 1.00 47.41 120 ASP F CA 1
ATOM 14012 C C . ASP F 1 120 ? 51.500 27.199 210.409 1.00 47.63 120 ASP F C 1
ATOM 14013 O O . ASP F 1 120 ? 51.659 26.408 209.485 1.00 48.12 120 ASP F O 1
ATOM 14018 N N . ALA F 1 121 ? 52.381 28.143 210.710 1.00 47.89 121 ALA F N 1
ATOM 14019 C CA . ALA F 1 121 ? 53.625 28.282 209.968 1.00 48.30 121 ALA F CA 1
ATOM 14020 C C . ALA F 1 121 ? 54.599 27.219 210.469 1.00 48.96 121 ALA F C 1
ATOM 14021 O O . ALA F 1 121 ? 55.654 26.994 209.878 1.00 48.50 121 ALA F O 1
ATOM 14023 N N . LEU F 1 122 ? 54.231 26.569 211.569 1.00 49.81 122 LEU F N 1
ATOM 14024 C CA . LEU F 1 122 ? 55.068 25.544 212.174 1.00 50.91 122 LEU F CA 1
ATOM 14025 C C . LEU F 1 122 ? 54.940 24.226 211.445 1.00 52.56 122 LEU F C 1
ATOM 14026 O O . LEU F 1 122 ? 53.868 23.879 210.946 1.00 53.20 122 LEU F O 1
ATOM 14031 N N . THR F 1 123 ? 56.048 23.497 211.382 1.00 54.07 123 THR F N 1
ATOM 14032 C CA . THR F 1 123 ? 56.068 22.196 210.733 1.00 55.87 123 THR F CA 1
ATOM 14033 C C . THR F 1 123 ? 55.309 21.250 211.657 1.00 57.13 123 THR F C 1
ATOM 14034 O O . THR F 1 123 ? 54.956 21.620 212.775 1.00 57.45 123 THR F O 1
ATOM 14038 N N . GLN F 1 124 ? 55.059 20.031 211.205 1.00 58.84 124 GLN F N 1
ATOM 14039 C CA . GLN F 1 124 ? 54.346 19.092 212.046 1.00 60.19 124 GLN F CA 1
ATOM 14040 C C . GLN F 1 124 ? 55.158 18.759 213.285 1.00 60.68 124 GLN F C 1
ATOM 14041 O O . GLN F 1 124 ? 54.613 18.685 214.381 1.00 60.76 124 GLN F O 1
ATOM 14047 N N . ASP F 1 125 ? 56.458 18.548 213.110 1.00 61.49 125 ASP F N 1
ATOM 14048 C CA . ASP F 1 125 ? 57.322 18.232 214.242 1.00 62.56 125 ASP F CA 1
ATOM 14049 C C . ASP F 1 125 ? 57.287 19.376 215.240 1.00 61.83 125 ASP F C 1
ATOM 14050 O O . ASP F 1 125 ? 57.198 19.156 216.443 1.00 61.33 125 ASP F O 1
ATOM 14055 N N . ALA F 1 126 ? 57.354 20.598 214.721 1.00 61.13 126 ALA F N 1
ATOM 14056 C CA . ALA F 1 126 ? 57.318 21.795 215.545 1.00 60.29 126 ALA F CA 1
ATOM 14057 C C . ALA F 1 126 ? 56.042 21.805 216.379 1.00 60.31 126 ALA F C 1
ATOM 14058 O O . ALA F 1 126 ? 56.074 22.099 217.576 1.00 60.40 126 ALA F O 1
ATOM 14060 N N . GLN F 1 127 ? 54.920 21.481 215.742 1.00 59.90 127 GLN F N 1
ATOM 14061 C CA . GLN F 1 127 ? 53.633 21.451 216.430 1.00 59.81 127 GLN F CA 1
ATOM 14062 C C . GLN F 1 127 ? 53.559 20.328 217.462 1.00 60.25 127 GLN F C 1
ATOM 14063 O O . GLN F 1 127 ? 52.652 20.290 218.293 1.00 60.04 127 GLN F O 1
ATOM 14069 N N . GLN F 1 128 ? 54.514 19.410 217.394 1.00 61.18 128 GLN F N 1
ATOM 14070 C CA . GLN F 1 128 ? 54.578 18.301 218.330 1.00 62.39 128 GLN F CA 1
ATOM 14071 C C . GLN F 1 128 ? 55.244 18.834 219.595 1.00 63.02 128 GLN F C 1
ATOM 14072 O O . GLN F 1 128 ? 54.841 18.512 220.714 1.00 63.06 128 GLN F O 1
ATOM 14078 N N . ALA F 1 129 ? 56.268 19.657 219.394 1.00 63.69 129 ALA F N 1
ATOM 14079 C CA . ALA F 1 129 ? 57.020 20.259 220.484 1.00 64.69 129 ALA F CA 1
ATOM 14080 C C . ALA F 1 129 ? 56.121 21.218 221.251 1.00 65.54 129 ALA F C 1
ATOM 14081 O O . ALA F 1 129 ? 55.971 21.106 222.470 1.00 65.86 129 ALA F O 1
ATOM 14083 N N . LEU F 1 130 ? 55.530 22.164 220.531 1.00 66.04 130 LEU F N 1
ATOM 14084 C CA . LEU F 1 130 ? 54.626 23.126 221.144 1.00 66.97 130 LEU F CA 1
ATOM 14085 C C . LEU F 1 130 ? 53.504 22.395 221.876 1.00 67.63 130 LEU F C 1
ATOM 14086 O O . LEU F 1 130 ? 53.047 22.837 222.926 1.00 67.81 130 LEU F O 1
ATOM 14091 N N . ARG F 1 131 ? 53.063 21.277 221.309 1.00 68.72 131 ARG F N 1
ATOM 14092 C CA . ARG F 1 131 ? 51.992 20.482 221.898 1.00 69.75 131 ARG F CA 1
ATOM 14093 C C . ARG F 1 131 ? 52.362 20.073 223.316 1.00 70.05 131 ARG F C 1
ATOM 14094 O O . ARG F 1 131 ? 51.615 20.332 224.261 1.00 69.78 131 ARG F O 1
ATOM 14102 N N . ARG F 1 132 ? 53.517 19.427 223.457 1.00 70.34 132 ARG F N 1
ATOM 14103 C CA . ARG F 1 132 ? 53.994 18.996 224.766 1.00 70.45 132 ARG F CA 1
ATOM 14104 C C . ARG F 1 132 ? 54.140 20.194 225.697 1.00 69.96 132 ARG F C 1
ATOM 14105 O O . ARG F 1 132 ? 53.646 20.181 226.824 1.00 69.69 132 ARG F O 1
ATOM 14113 N N . THR F 1 133 ? 54.815 21.231 225.215 1.00 69.20 133 THR F N 1
ATOM 14114 C CA . THR F 1 133 ? 55.022 22.435 226.001 1.00 68.93 133 THR F CA 1
ATOM 14115 C C . THR F 1 133 ? 53.700 23.074 226.411 1.00 69.45 133 THR F C 1
ATOM 14116 O O . THR F 1 133 ? 53.602 23.681 227.475 1.00 69.42 133 THR F O 1
ATOM 14120 N N . MET F 1 134 ? 52.686 22.944 225.561 1.00 70.15 134 MET F N 1
ATOM 14121 C CA . MET F 1 134 ? 51.372 23.507 225.849 1.00 70.99 134 MET F CA 1
ATOM 14122 C C . MET F 1 134 ? 50.766 22.797 227.044 1.00 71.77 134 MET F C 1
ATOM 14123 O O . MET F 1 134 ? 50.142 23.415 227.906 1.00 71.52 134 MET F O 1
ATOM 14128 N N . GLU F 1 135 ? 50.954 21.486 227.079 1.00 72.91 135 GLU F N 1
ATOM 14129 C CA . GLU F 1 135 ? 50.418 20.665 228.151 1.00 74.60 135 GLU F CA 1
ATOM 14130 C C . GLU F 1 135 ? 51.274 20.766 229.410 1.00 75.06 135 GLU F C 1
ATOM 14131 O O . GLU F 1 135 ? 50.779 20.621 230.529 1.00 75.09 135 GLU F O 1
ATOM 14137 N N . MET F 1 136 ? 52.560 21.022 229.214 1.00 75.53 136 MET F N 1
ATOM 14138 C CA . MET F 1 136 ? 53.504 21.151 230.314 1.00 75.89 136 MET F CA 1
ATOM 14139 C C . MET F 1 136 ? 53.075 22.274 231.256 1.00 75.99 136 MET F C 1
ATOM 14140 O O . MET F 1 136 ? 52.953 22.070 232.464 1.00 75.60 136 MET F O 1
ATOM 14145 N N . PHE F 1 137 ? 52.840 23.456 230.692 1.00 75.85 137 PHE F N 1
ATOM 14146 C CA . PHE F 1 137 ? 52.426 24.614 231.474 1.00 75.79 137 PHE F CA 1
ATOM 14147 C C . PHE F 1 137 ? 50.922 24.862 231.328 1.00 75.79 137 PHE F C 1
ATOM 14148 O O . PHE F 1 137 ? 50.489 26.004 231.209 1.00 75.23 137 PHE F O 1
ATOM 14156 N N . SER F 1 138 ? 50.127 23.799 231.347 1.00 76.40 138 SER F N 1
ATOM 14157 C CA . SER F 1 138 ? 48.681 23.935 231.189 1.00 77.35 138 SER F CA 1
ATOM 14158 C C . SER F 1 138 ? 47.959 24.572 232.374 1.00 77.62 138 SER F C 1
ATOM 14159 O O . SER F 1 138 ? 46.813 25.014 232.247 1.00 78.20 138 SER F O 1
ATOM 14162 N N . SER F 1 139 ? 48.620 24.617 233.525 1.00 77.46 139 SER F N 1
ATOM 14163 C CA . SER F 1 139 ? 48.013 25.198 234.719 1.00 76.47 139 SER F CA 1
ATOM 14164 C C . SER F 1 139 ? 48.309 26.690 234.846 1.00 75.32 139 SER F C 1
ATOM 14165 O O . SER F 1 139 ? 47.405 27.491 235.092 1.00 75.97 139 SER F O 1
ATOM 14168 N N . ASN F 1 140 ? 49.572 27.059 234.656 1.00 73.30 140 ASN F N 1
ATOM 14169 C CA . ASN F 1 140 ? 49.993 28.451 234.770 1.00 71.76 140 ASN F CA 1
ATOM 14170 C C . ASN F 1 140 ? 49.623 29.347 233.580 1.00 71.20 140 ASN F C 1
ATOM 14171 O O . ASN F 1 140 ? 49.172 30.480 233.768 1.00 70.80 140 ASN F O 1
ATOM 14176 N N . VAL F 1 141 ? 49.818 28.844 232.360 1.00 70.48 141 VAL F N 1
ATOM 14177 C CA . VAL F 1 141 ? 49.525 29.620 231.153 1.00 69.21 141 VAL F CA 1
ATOM 14178 C C . VAL F 1 141 ? 48.445 29.041 230.238 1.00 67.76 141 VAL F C 1
ATOM 14179 O O . VAL F 1 141 ? 48.286 27.827 230.123 1.00 67.91 141 VAL F O 1
ATOM 14183 N N . ARG F 1 142 ? 47.705 29.937 229.590 1.00 65.89 142 ARG F N 1
ATOM 14184 C CA . ARG F 1 142 ? 46.656 29.560 228.652 1.00 63.70 142 ARG F CA 1
ATOM 14185 C C . ARG F 1 142 ? 47.184 29.997 227.289 1.00 61.75 142 ARG F C 1
ATOM 14186 O O . ARG F 1 142 ? 47.713 31.102 227.167 1.00 61.25 142 ARG F O 1
ATOM 14194 N N . PHE F 1 143 ? 47.061 29.144 226.274 1.00 59.57 143 PHE F N 1
ATOM 14195 C CA . PHE F 1 143 ? 47.559 29.491 224.940 1.00 57.26 143 PHE F CA 1
ATOM 14196 C C . PHE F 1 143 ? 46.513 29.963 223.937 1.00 54.98 143 PHE F C 1
ATOM 14197 O O . PHE F 1 143 ? 45.403 29.437 223.876 1.00 54.88 143 PHE F O 1
ATOM 14205 N N . ILE F 1 144 ? 46.886 30.964 223.149 1.00 52.38 144 ILE F N 1
ATOM 14206 C CA . ILE F 1 144 ? 46.025 31.476 222.096 1.00 50.41 144 ILE F CA 1
ATOM 14207 C C . ILE F 1 144 ? 46.819 31.332 220.798 1.00 49.74 144 ILE F C 1
ATOM 14208 O O . ILE F 1 144 ? 47.768 32.077 220.543 1.00 49.48 144 ILE F O 1
ATOM 14213 N N . LEU F 1 145 ? 46.433 30.346 219.995 1.00 48.31 145 LEU F N 1
ATOM 14214 C CA . LEU F 1 145 ? 47.100 30.064 218.732 1.00 47.29 145 LEU F CA 1
ATOM 14215 C C . LEU F 1 145 ? 46.355 30.681 217.555 1.00 46.46 145 LEU F C 1
ATOM 14216 O O . LEU F 1 145 ? 45.163 30.437 217.362 1.00 46.42 145 LEU F O 1
ATOM 14221 N N . SER F 1 146 ? 47.065 31.484 216.771 1.00 45.89 146 SER F N 1
ATOM 14222 C CA . SER F 1 146 ? 46.473 32.135 215.607 1.00 44.91 146 SER F CA 1
ATOM 14223 C C . SER F 1 146 ? 46.936 31.423 214.346 1.00 43.82 146 SER F C 1
ATOM 14224 O O . SER F 1 146 ? 48.112 31.090 214.194 1.00 43.42 146 SER F O 1
ATOM 14227 N N . CYS F 1 147 ? 46.011 31.191 213.431 1.00 42.62 147 CYS F N 1
ATOM 14228 C CA . CYS F 1 147 ? 46.359 30.485 212.210 1.00 41.33 147 CYS F CA 1
ATOM 14229 C C . CYS F 1 147 ? 45.423 30.878 211.084 1.00 40.31 147 CYS F C 1
ATOM 14230 O O . CYS F 1 147 ? 44.304 31.326 211.325 1.00 40.46 147 CYS F O 1
ATOM 14233 N N . ASN F 1 148 ? 45.881 30.709 209.851 1.00 40.38 148 ASN F N 1
ATOM 14234 C CA . ASN F 1 148 ? 45.058 31.049 208.697 1.00 40.42 148 ASN F CA 1
ATOM 14235 C C . ASN F 1 148 ? 43.964 30.014 208.498 1.00 38.37 148 ASN F C 1
ATOM 14236 O O . ASN F 1 148 ? 42.861 30.343 208.060 1.00 37.95 148 ASN F O 1
ATOM 14241 N N . TYR F 1 149 ? 44.272 28.764 208.830 1.00 35.37 149 TYR F N 1
ATOM 14242 C CA . TYR F 1 149 ? 43.303 27.685 208.705 1.00 33.55 149 TYR F CA 1
ATOM 14243 C C . TYR F 1 149 ? 43.526 26.681 209.821 1.00 33.97 149 TYR F C 1
ATOM 14244 O O . TYR F 1 149 ? 44.660 26.282 210.098 1.00 34.09 149 TYR F O 1
ATOM 14253 N N . SER F 1 150 ? 42.438 26.264 210.450 1.00 33.57 150 SER F N 1
ATOM 14254 C CA . SER F 1 150 ? 42.518 25.299 211.524 1.00 33.16 150 SER F CA 1
ATOM 14255 C C . SER F 1 150 ? 43.010 23.959 210.999 1.00 33.53 150 SER F C 1
ATOM 14256 O O . SER F 1 150 ? 43.623 23.193 211.737 1.00 33.87 150 SER F O 1
ATOM 14259 N N . SER F 1 151 ? 42.736 23.678 209.725 1.00 33.75 151 SER F N 1
ATOM 14260 C CA . SER F 1 151 ? 43.146 22.417 209.106 1.00 32.46 151 SER F CA 1
ATOM 14261 C C . SER F 1 151 ? 44.656 22.288 208.929 1.00 31.97 151 SER F C 1
ATOM 14262 O O . SER F 1 151 ? 45.139 21.256 208.478 1.00 31.77 151 SER F O 1
ATOM 14265 N N . LYS F 1 152 ? 45.403 23.331 209.278 1.00 32.48 152 LYS F N 1
ATOM 14266 C CA . LYS F 1 152 ? 46.855 23.287 209.168 1.00 33.16 152 LYS F CA 1
ATOM 14267 C C . LYS F 1 152 ? 47.493 23.164 210.545 1.00 33.90 152 LYS F C 1
ATOM 14268 O O . LYS F 1 152 ? 48.702 23.328 210.704 1.00 33.42 152 LYS F O 1
ATOM 14274 N N . ILE F 1 153 ? 46.654 22.884 211.538 1.00 35.16 153 ILE F N 1
ATOM 14275 C CA . ILE F 1 153 ? 47.083 22.692 212.920 1.00 35.95 153 ILE F CA 1
ATOM 14276 C C . ILE F 1 153 ? 46.812 21.220 213.210 1.00 37.07 153 ILE F C 1
ATOM 14277 O O . ILE F 1 153 ? 45.709 20.732 212.968 1.00 35.53 153 ILE F O 1
ATOM 14282 N N . ILE F 1 154 ? 47.817 20.511 213.714 1.00 38.90 154 ILE F N 1
ATOM 14283 C CA . ILE F 1 154 ? 47.666 19.092 214.003 1.00 40.88 154 ILE F CA 1
ATOM 14284 C C . ILE F 1 154 ? 46.495 18.841 214.952 1.00 43.56 154 ILE F C 1
ATOM 14285 O O . ILE F 1 154 ? 46.251 19.620 215.874 1.00 44.29 154 ILE F O 1
ATOM 14290 N N . GLU F 1 155 ? 45.779 17.746 214.723 1.00 45.54 155 GLU F N 1
ATOM 14291 C CA . GLU F 1 155 ? 44.616 17.403 215.536 1.00 48.21 155 GLU F CA 1
ATOM 14292 C C . GLU F 1 155 ? 44.814 17.399 217.052 1.00 49.27 155 GLU F C 1
ATOM 14293 O O . GLU F 1 155 ? 43.938 17.843 217.793 1.00 50.42 155 GLU F O 1
ATOM 14299 N N . PRO F 1 156 ? 45.951 16.882 217.540 1.00 50.01 156 PRO F N 1
ATOM 14300 C CA . PRO F 1 156 ? 46.152 16.876 218.992 1.00 50.25 156 PRO F CA 1
ATOM 14301 C C . PRO F 1 156 ? 45.963 18.250 219.633 1.00 50.94 156 PRO F C 1
ATOM 14302 O O . PRO F 1 156 ? 45.450 18.357 220.746 1.00 52.14 156 PRO F O 1
ATOM 14306 N N . ILE F 1 157 ? 46.368 19.301 218.927 1.00 51.01 157 ILE F N 1
ATOM 14307 C CA . ILE F 1 157 ? 46.243 20.656 219.455 1.00 51.31 157 ILE F CA 1
ATOM 14308 C C . ILE F 1 157 ? 44.834 21.234 219.291 1.00 53.12 157 ILE F C 1
ATOM 14309 O O . ILE F 1 157 ? 44.341 21.953 220.160 1.00 53.94 157 ILE F O 1
ATOM 14314 N N . GLN F 1 158 ? 44.179 20.910 218.185 1.00 54.71 158 GLN F N 1
ATOM 14315 C CA . GLN F 1 158 ? 42.837 21.413 217.938 1.00 56.92 158 GLN F CA 1
ATOM 14316 C C . GLN F 1 158 ? 41.818 20.841 218.913 1.00 58.21 158 GLN F C 1
ATOM 14317 O O . GLN F 1 158 ? 40.866 21.520 219.297 1.00 57.95 158 GLN F O 1
ATOM 14323 N N . SER F 1 159 ? 42.021 19.581 219.293 1.00 60.03 159 SER F N 1
ATOM 14324 C CA . SER F 1 159 ? 41.132 18.878 220.216 1.00 60.89 159 SER F CA 1
ATOM 14325 C C . SER F 1 159 ? 41.273 19.401 221.640 1.00 60.83 159 SER F C 1
ATOM 14326 O O . SER F 1 159 ? 40.636 18.893 222.562 1.00 62.04 159 SER F O 1
ATOM 14329 N N . ARG F 1 160 ? 42.116 20.409 221.820 1.00 59.83 160 ARG F N 1
ATOM 14330 C CA . ARG F 1 160 ? 42.318 20.988 223.135 1.00 58.76 160 ARG F CA 1
ATOM 14331 C C . ARG F 1 160 ? 41.928 22.455 223.170 1.00 56.81 160 ARG F C 1
ATOM 14332 O O . ARG F 1 160 ? 41.957 23.084 224.230 1.00 56.80 160 ARG F O 1
ATOM 14340 N N . CYS F 1 161 ? 41.557 23.003 222.018 1.00 53.96 161 CYS F N 1
ATOM 14341 C CA . CYS F 1 161 ? 41.191 24.413 221.952 1.00 50.60 161 CYS F CA 1
ATOM 14342 C C . CYS F 1 161 ? 39.734 24.681 221.632 1.00 49.12 161 CYS F C 1
ATOM 14343 O O . CYS F 1 161 ? 39.008 23.815 221.140 1.00 47.80 161 CYS F O 1
ATOM 14346 N N . ALA F 1 162 ? 39.319 25.900 221.944 1.00 48.16 162 ALA F N 1
ATOM 14347 C CA . ALA F 1 162 ? 37.976 26.355 221.638 1.00 47.89 162 ALA F CA 1
ATOM 14348 C C . ALA F 1 162 ? 38.219 27.048 220.302 1.00 47.59 162 ALA F C 1
ATOM 14349 O O . ALA F 1 162 ? 39.046 27.959 220.212 1.00 47.58 162 ALA F O 1
ATOM 14351 N N . ILE F 1 163 ? 37.522 26.610 219.263 1.00 46.74 163 ILE F N 1
ATOM 14352 C CA . ILE F 1 163 ? 37.718 27.188 217.941 1.00 46.03 163 ILE F CA 1
ATOM 14353 C C . ILE F 1 163 ? 36.903 28.447 217.660 1.00 44.67 163 ILE F C 1
ATOM 14354 O O . ILE F 1 163 ? 35.711 28.500 217.933 1.00 44.10 163 ILE F O 1
ATOM 14359 N N . PHE F 1 164 ? 37.570 29.460 217.113 1.00 44.61 164 PHE F N 1
ATOM 14360 C CA . PHE F 1 164 ? 36.928 30.722 216.745 1.00 45.09 164 PHE F CA 1
ATOM 14361 C C . PHE F 1 164 ? 37.247 31.045 215.278 1.00 45.32 164 PHE F C 1
ATOM 14362 O O . PHE F 1 164 ? 38.410 30.991 214.860 1.00 46.35 164 PHE F O 1
ATOM 14370 N N . ARG F 1 165 ? 36.227 31.387 214.495 1.00 43.84 165 ARG F N 1
ATOM 14371 C CA . ARG F 1 165 ? 36.443 31.721 213.088 1.00 41.93 165 ARG F CA 1
ATOM 14372 C C . ARG F 1 165 ? 36.140 33.174 212.800 1.00 41.99 165 ARG F C 1
ATOM 14373 O O . ARG F 1 165 ? 34.979 33.577 212.750 1.00 42.03 165 ARG F O 1
ATOM 14381 N N . PHE F 1 166 ? 37.197 33.955 212.611 1.00 42.93 166 PHE F N 1
ATOM 14382 C CA . PHE F 1 166 ? 37.068 35.379 212.315 1.00 44.74 166 PHE F CA 1
ATOM 14383 C C . PHE F 1 166 ? 36.830 35.625 210.822 1.00 45.73 166 PHE F C 1
ATOM 14384 O O . PHE F 1 166 ? 37.589 35.150 209.977 1.00 47.40 166 PHE F O 1
ATOM 14392 N N . ARG F 1 167 ? 35.783 36.375 210.497 1.00 46.52 167 ARG F N 1
ATOM 14393 C CA . ARG F 1 167 ? 35.467 36.664 209.102 1.00 47.05 167 ARG F CA 1
ATOM 14394 C C . ARG F 1 167 ? 35.803 38.104 208.724 1.00 47.48 167 ARG F C 1
ATOM 14395 O O . ARG F 1 167 ? 36.092 38.927 209.585 1.00 47.57 167 ARG F O 1
ATOM 14403 N N . PRO F 1 168 ? 35.788 38.422 207.422 1.00 48.04 168 PRO F N 1
ATOM 14404 C CA . PRO F 1 168 ? 36.094 39.790 206.982 1.00 48.77 168 PRO F CA 1
ATOM 14405 C C . PRO F 1 168 ? 35.039 40.805 207.434 1.00 49.80 168 PRO F C 1
ATOM 14406 O O . PRO F 1 168 ? 33.835 40.540 207.376 1.00 50.55 168 PRO F O 1
ATOM 14410 N N . LEU F 1 169 ? 35.495 41.971 207.876 1.00 50.22 169 LEU F N 1
ATOM 14411 C CA . LEU F 1 169 ? 34.587 43.011 208.337 1.00 51.24 169 LEU F CA 1
ATOM 14412 C C . LEU F 1 169 ? 33.799 43.604 207.180 1.00 53.13 169 LEU F C 1
ATOM 14413 O O . LEU F 1 169 ? 34.277 43.661 206.051 1.00 53.46 169 LEU F O 1
ATOM 14418 N N . ARG F 1 170 ? 32.582 44.042 207.466 1.00 56.23 170 ARG F N 1
ATOM 14419 C CA . ARG F 1 170 ? 31.745 44.659 206.449 1.00 58.71 170 ARG F CA 1
ATOM 14420 C C . ARG F 1 170 ? 32.278 46.058 206.149 1.00 59.73 170 ARG F C 1
ATOM 14421 O O . ARG F 1 170 ? 32.860 46.703 207.018 1.00 60.12 170 ARG F O 1
ATOM 14429 N N . ASP F 1 171 ? 32.087 46.523 204.920 1.00 61.68 171 ASP F N 1
ATOM 14430 C CA . ASP F 1 171 ? 32.562 47.848 204.536 1.00 63.24 171 ASP F CA 1
ATOM 14431 C C . ASP F 1 171 ? 32.017 48.924 205.467 1.00 64.33 171 ASP F C 1
ATOM 14432 O O . ASP F 1 171 ? 32.707 49.902 205.768 1.00 64.34 171 ASP F O 1
ATOM 14437 N N . GLU F 1 172 ? 30.782 48.744 205.926 1.00 65.38 172 GLU F N 1
ATOM 14438 C CA . GLU F 1 172 ? 30.167 49.707 206.834 1.00 67.10 172 GLU F CA 1
ATOM 14439 C C . GLU F 1 172 ? 31.088 50.021 208.017 1.00 67.54 172 GLU F C 1
ATOM 14440 O O . GLU F 1 172 ? 31.597 51.141 208.143 1.00 67.86 172 GLU F O 1
ATOM 14446 N N . ASP F 1 173 ? 31.311 49.024 208.870 1.00 67.48 173 ASP F N 1
ATOM 14447 C CA . ASP F 1 173 ? 32.150 49.191 210.051 1.00 68.17 173 ASP F CA 1
ATOM 14448 C C . ASP F 1 173 ? 33.533 49.759 209.778 1.00 68.93 173 ASP F C 1
ATOM 14449 O O . ASP F 1 173 ? 34.022 50.589 210.541 1.00 69.48 173 ASP F O 1
ATOM 14454 N N . ILE F 1 174 ? 34.165 49.312 208.698 1.00 69.94 174 ILE F N 1
ATOM 14455 C CA . ILE F 1 174 ? 35.504 49.790 208.346 1.00 70.57 174 ILE F CA 1
ATOM 14456 C C . ILE F 1 174 ? 35.515 51.305 208.125 1.00 70.98 174 ILE F C 1
ATOM 14457 O O . ILE F 1 174 ? 36.450 52.001 208.524 1.00 70.33 174 ILE F O 1
ATOM 14462 N N . ALA F 1 175 ? 34.469 51.808 207.482 1.00 72.01 175 ALA F N 1
ATOM 14463 C CA . ALA F 1 175 ? 34.363 53.233 207.209 1.00 73.17 175 ALA F CA 1
ATOM 14464 C C . ALA F 1 175 ? 34.107 54.001 208.510 1.00 73.73 175 ALA F C 1
ATOM 14465 O O . ALA F 1 175 ? 34.727 55.041 208.769 1.00 73.42 175 ALA F O 1
ATOM 14467 N N . LYS F 1 176 ? 33.197 53.478 209.327 1.00 73.88 176 LYS F N 1
ATOM 14468 C CA . LYS F 1 176 ? 32.865 54.111 210.596 1.00 73.92 176 LYS F CA 1
ATOM 14469 C C . LYS F 1 176 ? 34.148 54.442 211.359 1.00 73.77 176 LYS F C 1
ATOM 14470 O O . LYS F 1 176 ? 34.324 55.562 211.839 1.00 74.32 176 LYS F O 1
ATOM 14476 N N . ARG F 1 177 ? 35.049 53.471 211.454 1.00 73.13 177 ARG F N 1
ATOM 14477 C CA . ARG F 1 177 ? 36.301 53.680 212.164 1.00 73.31 177 ARG F CA 1
ATOM 14478 C C . ARG F 1 177 ? 37.293 54.553 211.411 1.00 73.72 177 ARG F C 1
ATOM 14479 O O . ARG F 1 177 ? 38.098 55.259 212.023 1.00 73.54 177 ARG F O 1
ATOM 14487 N N . LEU F 1 178 ? 37.250 54.498 210.087 1.00 74.26 178 LEU F N 1
ATOM 14488 C CA . LEU F 1 178 ? 38.170 55.290 209.283 1.00 74.82 178 LEU F CA 1
ATOM 14489 C C . LEU F 1 178 ? 37.885 56.784 209.410 1.00 75.38 178 LEU F C 1
ATOM 14490 O O . LEU F 1 178 ? 38.809 57.599 209.430 1.00 75.35 178 LEU F O 1
ATOM 14495 N N . ARG F 1 179 ? 36.606 57.140 209.498 1.00 76.13 179 ARG F N 1
ATOM 14496 C CA . ARG F 1 179 ? 36.215 58.539 209.646 1.00 76.39 179 ARG F CA 1
ATOM 14497 C C . ARG F 1 179 ? 36.688 59.041 211.004 1.00 76.39 179 ARG F C 1
ATOM 14498 O O . ARG F 1 179 ? 37.191 60.156 211.125 1.00 75.50 179 ARG F O 1
ATOM 14506 N N . TYR F 1 180 ? 36.510 58.199 212.020 1.00 77.17 180 TYR F N 1
ATOM 14507 C CA . TYR F 1 180 ? 36.929 58.514 213.376 1.00 77.81 180 TYR F CA 1
ATOM 14508 C C . TYR F 1 180 ? 38.406 58.881 213.377 1.00 78.02 180 TYR F C 1
ATOM 14509 O O . TYR F 1 180 ? 38.766 60.012 213.694 1.00 79.15 180 TYR F O 1
ATOM 14518 N N . ILE F 1 181 ? 39.258 57.919 213.028 1.00 77.51 181 ILE F N 1
ATOM 14519 C CA . ILE F 1 181 ? 40.697 58.155 212.981 1.00 77.49 181 ILE F CA 1
ATOM 14520 C C . ILE F 1 181 ? 40.951 59.412 212.160 1.00 78.30 181 ILE F C 1
ATOM 14521 O O . ILE F 1 181 ? 41.841 60.204 212.466 1.00 78.23 181 ILE F O 1
ATOM 14526 N N . ALA F 1 182 ? 40.147 59.584 211.115 1.00 79.25 182 ALA F N 1
ATOM 14527 C CA . ALA F 1 182 ? 40.257 60.730 210.226 1.00 80.71 182 ALA F CA 1
ATOM 14528 C C . ALA F 1 182 ? 40.055 62.041 210.977 1.00 81.39 182 ALA F C 1
ATOM 14529 O O . ALA F 1 182 ? 40.888 62.944 210.899 1.00 81.98 182 ALA F O 1
ATOM 14531 N N . GLU F 1 183 ? 38.944 62.142 211.701 1.00 81.46 183 GLU F N 1
ATOM 14532 C CA . GLU F 1 183 ? 38.639 63.348 212.457 1.00 81.48 183 GLU F CA 1
ATOM 14533 C C . GLU F 1 183 ? 39.749 63.685 213.444 1.00 81.51 183 GLU F C 1
ATOM 14534 O O . GLU F 1 183 ? 40.403 64.717 213.319 1.00 81.33 183 GLU F O 1
ATOM 14540 N N . ASN F 1 184 ? 39.963 62.804 214.415 1.00 81.61 184 ASN F N 1
ATOM 14541 C CA . ASN F 1 184 ? 40.986 63.009 215.438 1.00 82.13 184 ASN F CA 1
ATOM 14542 C C . ASN F 1 184 ? 42.412 63.171 214.912 1.00 82.38 184 ASN F C 1
ATOM 14543 O O . ASN F 1 184 ? 43.333 63.449 215.681 1.00 81.97 184 ASN F O 1
ATOM 14548 N N . GLU F 1 185 ? 42.599 62.997 213.608 1.00 82.37 185 GLU F N 1
ATOM 14549 C CA . GLU F 1 185 ? 43.923 63.137 213.012 1.00 82.46 185 GLU F CA 1
ATOM 14550 C C . GLU F 1 185 ? 43.988 64.345 212.082 1.00 83.24 185 GLU F C 1
ATOM 14551 O O . GLU F 1 185 ? 45.069 64.745 211.637 1.00 82.94 185 GLU F O 1
ATOM 14557 N N . GLY F 1 186 ? 42.821 64.926 211.807 1.00 84.23 186 GLY F N 1
ATOM 14558 C CA . GLY F 1 186 ? 42.743 66.084 210.933 1.00 85.01 186 GLY F CA 1
ATOM 14559 C C . GLY F 1 186 ? 43.047 65.713 209.496 1.00 86.00 186 GLY F C 1
ATOM 14560 O O . GLY F 1 186 ? 44.142 6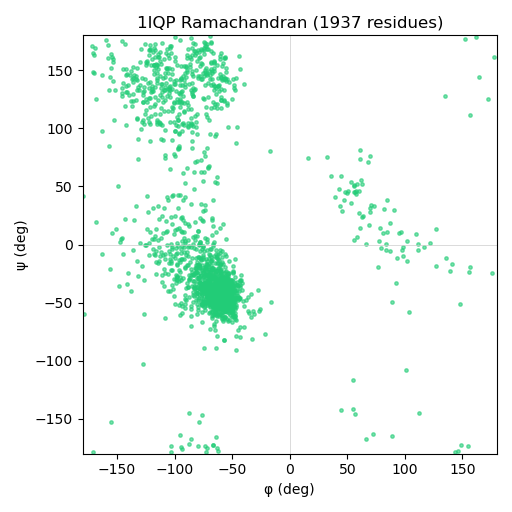5.990 208.996 1.00 86.16 186 GLY F O 1
ATOM 14561 N N . LEU F 1 187 ? 42.081 65.086 208.827 1.00 86.12 187 LEU F N 1
ATOM 14562 C CA . LEU F 1 187 ? 42.265 64.667 207.444 1.00 85.95 187 LEU F CA 1
ATOM 14563 C C . LEU F 1 187 ? 41.049 64.960 206.577 1.00 86.02 187 LEU F C 1
ATOM 14564 O O . LEU F 1 187 ? 39.904 64.835 207.025 1.00 85.56 187 LEU F O 1
ATOM 14569 N N . GLU F 1 188 ? 41.307 65.360 205.333 1.00 86.03 188 GLU F N 1
ATOM 14570 C CA . GLU F 1 188 ? 40.237 65.635 204.382 1.00 85.55 188 GLU F CA 1
ATOM 14571 C C . GLU F 1 188 ? 39.894 64.277 203.780 1.00 84.54 188 GLU F C 1
ATOM 14572 O O . GLU F 1 188 ? 40.384 63.911 202.707 1.00 84.20 188 GLU F O 1
ATOM 14578 N N . LEU F 1 189 ? 39.066 63.525 204.497 1.00 82.65 189 LEU F N 1
ATOM 14579 C CA . LEU F 1 189 ? 38.668 62.196 204.063 1.00 80.94 189 LEU F CA 1
ATOM 14580 C C . LEU F 1 189 ? 37.668 62.290 202.922 1.00 79.81 189 LEU F C 1
ATOM 14581 O O . LEU F 1 189 ? 36.463 62.149 203.125 1.00 79.41 189 LEU F O 1
ATOM 14586 N N . THR F 1 190 ? 38.187 62.528 201.720 1.00 78.69 190 THR F N 1
ATOM 14587 C CA . THR F 1 190 ? 37.363 62.651 200.526 1.00 78.09 190 THR F CA 1
ATOM 14588 C C . THR F 1 190 ? 36.562 61.383 200.266 1.00 77.87 190 THR F C 1
ATOM 14589 O O . THR F 1 190 ? 37.033 60.273 200.514 1.00 77.59 190 THR F O 1
ATOM 14593 N N . GLU F 1 191 ? 35.348 61.556 199.759 1.00 77.50 191 GLU F N 1
ATOM 14594 C CA . GLU F 1 191 ? 34.480 60.425 199.478 1.00 77.48 191 GLU F CA 1
ATOM 14595 C C . GLU F 1 191 ? 35.184 59.420 198.569 1.00 76.74 191 GLU F C 1
ATOM 14596 O O . GLU F 1 191 ? 34.978 58.213 198.691 1.00 76.08 191 GLU F O 1
ATOM 14602 N N . GLU F 1 192 ? 36.018 59.927 197.665 1.00 76.52 192 GLU F N 1
ATOM 14603 C CA . GLU F 1 192 ? 36.762 59.078 196.737 1.00 76.00 192 GLU F CA 1
ATOM 14604 C C . GLU F 1 192 ? 37.760 58.219 197.493 1.00 75.13 192 GLU F C 1
ATOM 14605 O O . GLU F 1 192 ? 37.607 56.999 197.567 1.00 75.22 192 GLU F O 1
ATOM 14611 N N . GLY F 1 193 ? 38.780 58.871 198.046 1.00 73.83 193 GLY F N 1
ATOM 14612 C CA . GLY F 1 193 ? 39.801 58.171 198.801 1.00 71.94 193 GLY F CA 1
ATOM 14613 C C . GLY F 1 193 ? 39.228 57.128 199.744 1.00 70.99 193 GLY F C 1
ATOM 14614 O O . GLY F 1 193 ? 39.871 56.115 200.013 1.00 71.20 193 GLY F O 1
ATOM 14615 N N . LEU F 1 194 ? 38.019 57.367 200.247 1.00 69.31 194 LEU F N 1
ATOM 14616 C CA . LEU F 1 194 ? 37.381 56.424 201.160 1.00 67.91 194 LEU F CA 1
ATOM 14617 C C . LEU F 1 194 ? 37.059 55.147 200.403 1.00 67.03 194 LEU F C 1
ATOM 14618 O O . LEU F 1 194 ? 37.553 54.071 200.741 1.00 67.12 194 LEU F O 1
ATOM 14623 N N . GLN F 1 195 ? 36.216 55.275 199.382 1.00 65.92 195 GLN F N 1
ATOM 14624 C CA . GLN F 1 195 ? 35.821 54.131 198.572 1.00 64.30 195 GLN F CA 1
ATOM 14625 C C . GLN F 1 195 ? 37.024 53.321 198.120 1.00 62.16 195 GLN F C 1
ATOM 14626 O O . GLN F 1 195 ? 36.979 52.094 198.100 1.00 61.40 195 GLN F O 1
ATOM 14632 N N . ALA F 1 196 ? 38.099 54.014 197.763 1.00 60.21 196 ALA F N 1
ATOM 14633 C CA . ALA F 1 196 ? 39.319 53.350 197.326 1.00 58.60 196 ALA F CA 1
ATOM 14634 C C . ALA F 1 196 ? 39.774 52.376 198.412 1.00 57.36 196 ALA F C 1
ATOM 14635 O O . ALA F 1 196 ? 39.814 51.165 198.198 1.00 57.79 196 ALA F O 1
ATOM 14637 N N . ILE F 1 197 ? 40.096 52.919 199.582 1.00 55.74 197 ILE F N 1
ATOM 14638 C CA . ILE F 1 197 ? 40.550 52.122 200.715 1.00 53.02 197 ILE F CA 1
ATOM 14639 C C . ILE F 1 197 ? 39.641 50.934 201.013 1.00 51.07 197 ILE F C 1
ATOM 14640 O O . ILE F 1 197 ? 40.117 49.875 201.409 1.00 50.09 197 ILE F O 1
ATOM 14645 N N . LEU F 1 198 ? 38.337 51.104 200.828 1.00 49.56 198 LEU F N 1
ATOM 14646 C CA . LEU F 1 198 ? 37.403 50.010 201.077 1.00 49.39 198 LEU F CA 1
ATOM 14647 C C . LEU F 1 198 ? 37.544 48.943 199.992 1.00 48.76 198 LEU F C 1
ATOM 14648 O O . LEU F 1 198 ? 37.666 47.754 200.282 1.00 49.33 198 LEU F O 1
ATOM 14653 N N . TYR F 1 199 ? 37.534 49.381 198.740 1.00 47.35 199 TYR F N 1
ATOM 14654 C CA . TYR F 1 199 ? 37.650 48.478 197.609 1.00 46.13 199 TYR F CA 1
ATOM 14655 C C . TYR F 1 199 ? 38.941 47.672 197.667 1.00 46.33 199 TYR F C 1
ATOM 14656 O O . TYR F 1 199 ? 38.976 46.523 197.243 1.00 46.93 199 TYR F O 1
ATOM 14665 N N . ILE F 1 200 ? 40.001 48.283 198.182 1.00 45.93 200 ILE F N 1
ATOM 14666 C CA . ILE F 1 200 ? 41.292 47.621 198.275 1.00 46.43 200 ILE F CA 1
ATOM 14667 C C . ILE F 1 200 ? 41.434 46.727 199.501 1.00 47.85 200 ILE F C 1
ATOM 14668 O O . ILE F 1 200 ? 42.052 45.664 199.432 1.00 48.14 200 ILE F O 1
ATOM 14673 N N . ALA F 1 201 ? 40.869 47.169 200.622 1.00 49.35 201 ALA F N 1
ATOM 14674 C CA . ALA F 1 201 ? 40.943 46.433 201.885 1.00 49.64 201 ALA F CA 1
ATOM 14675 C C . ALA F 1 201 ? 40.030 45.221 201.885 1.00 49.71 201 ALA F C 1
ATOM 14676 O O . ALA F 1 201 ? 40.358 44.178 202.442 1.00 49.98 201 ALA F O 1
ATOM 14678 N N . GLU F 1 202 ? 38.877 45.380 201.253 1.00 49.89 202 GLU F N 1
ATOM 14679 C CA . GLU F 1 202 ? 37.875 44.330 201.168 1.00 49.40 202 GLU F CA 1
ATOM 14680 C C . GLU F 1 202 ? 37.753 43.457 202.402 1.00 47.80 202 GLU F C 1
ATOM 14681 O O . GLU F 1 202 ? 37.935 42.246 202.335 1.00 47.02 202 GLU F O 1
ATOM 14687 N N . GLY F 1 203 ? 37.442 44.095 203.528 1.00 47.17 203 GLY F N 1
ATOM 14688 C CA . GLY F 1 203 ? 37.249 43.378 204.776 1.00 46.49 203 GLY F CA 1
ATOM 14689 C C . GLY F 1 203 ? 38.378 43.402 205.783 1.00 46.32 203 GLY F C 1
ATOM 14690 O O . GLY F 1 203 ? 38.166 43.048 206.937 1.00 46.26 203 GLY F O 1
ATOM 14691 N N . ASP F 1 204 ? 39.567 43.819 205.365 1.00 46.07 204 ASP F N 1
ATOM 14692 C CA . ASP F 1 204 ? 40.721 43.842 206.254 1.00 46.70 204 ASP F CA 1
ATOM 14693 C C . ASP F 1 204 ? 40.905 45.190 206.934 1.00 48.55 204 ASP F C 1
ATOM 14694 O O . ASP F 1 204 ? 41.489 46.108 206.362 1.00 49.64 204 ASP F O 1
ATOM 14699 N N . MET F 1 205 ? 40.420 45.291 208.166 1.00 50.05 205 MET F N 1
ATOM 14700 C CA . MET F 1 205 ? 40.516 46.514 208.959 1.00 50.73 205 MET F CA 1
ATOM 14701 C C . MET F 1 205 ? 41.928 47.084 208.969 1.00 51.07 205 MET F C 1
ATOM 14702 O O . MET F 1 205 ? 42.144 48.232 208.579 1.00 50.81 205 MET F O 1
ATOM 14707 N N . ARG F 1 206 ? 42.883 46.280 209.428 1.00 51.44 206 ARG F N 1
ATOM 14708 C CA . ARG F 1 206 ? 44.269 46.711 209.507 1.00 52.62 206 ARG F CA 1
ATOM 14709 C C . ARG F 1 206 ? 44.712 47.354 208.204 1.00 52.74 206 ARG F C 1
ATOM 14710 O O . ARG F 1 206 ? 45.054 48.533 208.168 1.00 53.28 206 ARG F O 1
ATOM 14718 N N . ARG F 1 207 ? 44.693 46.559 207.139 1.00 52.43 207 ARG F N 1
ATOM 14719 C CA . ARG F 1 207 ? 45.097 46.994 205.808 1.00 52.07 207 ARG F CA 1
ATOM 14720 C C . ARG F 1 207 ? 44.478 48.346 205.438 1.00 51.37 207 ARG F C 1
ATOM 14721 O O . ARG F 1 207 ? 45.150 49.207 204.870 1.00 50.59 207 ARG F O 1
ATOM 14729 N N . ALA F 1 208 ? 43.203 48.530 205.766 1.00 51.49 208 ALA F N 1
ATOM 14730 C CA . ALA F 1 208 ? 42.506 49.777 205.472 1.00 52.20 208 ALA F CA 1
ATOM 14731 C C . ALA F 1 208 ? 43.150 50.944 206.216 1.00 53.54 208 ALA F C 1
ATOM 14732 O O . ALA F 1 208 ? 43.373 52.013 205.639 1.00 53.82 208 ALA F O 1
ATOM 14734 N N . ILE F 1 209 ? 43.450 50.733 207.497 1.00 54.22 209 ILE F N 1
ATOM 14735 C CA . ILE F 1 209 ? 44.080 51.764 208.321 1.00 54.68 209 ILE F CA 1
ATOM 14736 C C . ILE F 1 209 ? 45.495 52.075 207.848 1.00 55.18 209 ILE F C 1
ATOM 14737 O O . ILE F 1 209 ? 45.813 53.226 207.575 1.00 56.02 209 ILE F O 1
ATOM 14742 N N . ASN F 1 210 ? 46.345 51.059 207.764 1.00 56.06 210 ASN F N 1
ATOM 14743 C CA . ASN F 1 210 ? 47.715 51.268 207.310 1.00 58.12 210 ASN F CA 1
ATOM 14744 C C . ASN F 1 210 ? 47.726 52.121 206.045 1.00 59.74 210 ASN F C 1
ATOM 14745 O O . ASN F 1 210 ? 48.588 52.987 205.876 1.00 59.81 210 ASN F O 1
ATOM 14750 N N . ILE F 1 211 ? 46.766 51.876 205.157 1.00 60.84 211 ILE F N 1
ATOM 14751 C CA . ILE F 1 211 ? 46.670 52.638 203.921 1.00 61.62 211 ILE F CA 1
ATOM 14752 C C . ILE F 1 211 ? 46.264 54.071 204.229 1.00 62.02 211 ILE F C 1
ATOM 14753 O O . ILE F 1 211 ? 46.905 55.015 203.775 1.00 62.01 211 ILE F O 1
ATOM 14758 N N . LEU F 1 212 ? 45.198 54.230 205.002 1.00 62.82 212 LEU F N 1
ATOM 14759 C CA . LEU F 1 212 ? 44.734 55.558 205.376 1.00 64.95 212 LEU F CA 1
ATOM 14760 C C . LEU F 1 212 ? 45.915 56.376 205.895 1.00 66.35 212 LEU F C 1
ATOM 14761 O O . LEU F 1 212 ? 46.280 57.401 205.322 1.00 66.86 212 LEU F O 1
ATOM 14766 N N . GLN F 1 213 ? 46.516 55.909 206.981 1.00 67.76 213 GLN F N 1
ATOM 14767 C CA . GLN F 1 213 ? 47.657 56.586 207.574 1.00 69.39 213 GLN F CA 1
ATOM 14768 C C . GLN F 1 213 ? 48.750 56.892 206.545 1.00 70.31 213 GLN F C 1
ATOM 14769 O O . GLN F 1 213 ? 49.297 57.991 206.522 1.00 70.98 213 GLN F O 1
ATOM 14775 N N . ALA F 1 214 ? 49.062 55.923 205.691 1.00 71.59 214 ALA F N 1
ATOM 14776 C CA . ALA F 1 214 ? 50.097 56.098 204.672 1.00 72.69 214 ALA F CA 1
ATOM 14777 C C . ALA F 1 214 ? 49.823 57.270 203.725 1.00 73.50 214 ALA F C 1
ATOM 14778 O O . ALA F 1 214 ? 50.710 58.081 203.451 1.00 72.89 214 ALA F O 1
ATOM 14780 N N . ALA F 1 215 ? 48.595 57.346 203.220 1.00 74.40 215 ALA F N 1
ATOM 14781 C CA . ALA F 1 215 ? 48.206 58.416 202.309 1.00 75.29 215 ALA F CA 1
ATOM 14782 C C . ALA F 1 215 ? 48.289 59.758 203.023 1.00 76.20 215 ALA F C 1
ATOM 14783 O O . ALA F 1 215 ? 48.638 60.775 202.420 1.00 76.62 215 ALA F O 1
ATOM 14785 N N . ALA F 1 216 ? 47.961 59.753 204.311 1.00 76.65 216 ALA F N 1
ATOM 14786 C CA . ALA F 1 216 ? 48.003 60.964 205.116 1.00 77.15 216 ALA F CA 1
ATOM 14787 C C . ALA F 1 216 ? 49.447 61.425 205.269 1.00 77.85 216 ALA F C 1
ATOM 14788 O O . ALA F 1 216 ? 49.734 62.624 205.256 1.00 78.45 216 ALA F O 1
ATOM 14790 N N . ALA F 1 217 ? 50.355 60.463 205.407 1.00 78.18 217 ALA F N 1
ATOM 14791 C CA . ALA F 1 217 ? 51.773 60.760 205.564 1.00 78.75 217 ALA F CA 1
ATOM 14792 C C . ALA F 1 217 ? 52.323 61.476 204.337 1.00 79.24 217 ALA F C 1
ATOM 14793 O O . ALA F 1 217 ? 53.432 62.010 204.362 1.00 79.45 217 ALA F O 1
ATOM 14795 N N . LEU F 1 218 ? 51.545 61.477 203.261 1.00 79.78 218 LEU F N 1
ATOM 14796 C CA . LEU F 1 218 ? 51.953 62.130 202.024 1.00 80.20 218 LEU F CA 1
ATOM 14797 C C . LEU F 1 218 ? 51.259 63.476 201.870 1.00 80.91 218 LEU F C 1
ATOM 14798 O O . LEU F 1 218 ? 51.838 64.424 201.342 1.00 80.96 218 LEU F O 1
ATOM 14803 N N . ASP F 1 219 ? 50.015 63.555 202.331 1.00 81.53 219 ASP F N 1
ATOM 14804 C CA . ASP F 1 219 ? 49.256 64.790 202.229 1.00 82.15 219 ASP F CA 1
ATOM 14805 C C . ASP F 1 219 ? 47.981 64.739 203.068 1.00 82.42 219 ASP F C 1
ATOM 14806 O O . ASP F 1 219 ? 47.156 63.836 202.922 1.00 82.05 219 ASP F O 1
ATOM 14811 N N . LYS F 1 220 ? 47.828 65.728 203.941 1.00 82.78 220 LYS F N 1
ATOM 14812 C CA . LYS F 1 220 ? 46.674 65.815 204.823 1.00 83.06 220 LYS F CA 1
ATOM 14813 C C . LYS F 1 220 ? 45.344 65.501 204.158 1.00 82.50 220 LYS F C 1
ATOM 14814 O O . LYS F 1 220 ? 44.429 64.994 204.811 1.00 82.66 220 LYS F O 1
ATOM 14820 N N . LYS F 1 221 ? 45.217 65.813 202.872 1.00 81.75 221 LYS F N 1
ATOM 14821 C CA . LYS F 1 221 ? 43.971 65.511 202.182 1.00 81.24 221 LYS F CA 1
ATOM 14822 C C . LYS F 1 221 ? 44.118 64.124 201.565 1.00 80.58 221 LYS F C 1
ATOM 14823 O O . LYS F 1 221 ? 45.038 63.872 200.784 1.00 80.78 221 LYS F O 1
ATOM 14829 N N . ILE F 1 222 ? 43.218 63.221 201.941 1.00 78.92 222 ILE F N 1
ATOM 14830 C CA . ILE F 1 222 ? 43.260 61.856 201.442 1.00 77.14 222 ILE F CA 1
ATOM 14831 C C . ILE F 1 222 ? 42.626 61.745 200.060 1.00 75.58 222 ILE F C 1
ATOM 14832 O O . ILE F 1 222 ? 41.403 61.704 199.923 1.00 75.36 222 ILE F O 1
ATOM 14837 N N . THR F 1 223 ? 43.478 61.696 199.039 1.00 74.22 223 THR F N 1
ATOM 14838 C CA . THR F 1 223 ? 43.045 61.596 197.645 1.00 72.40 223 THR F CA 1
ATOM 14839 C C . THR F 1 223 ? 43.182 60.157 197.166 1.00 71.43 223 THR F C 1
ATOM 14840 O O . THR F 1 223 ? 44.182 59.502 197.457 1.00 71.14 223 THR F O 1
ATOM 14844 N N . ASP F 1 224 ? 42.192 59.665 196.426 1.00 70.17 224 ASP F N 1
ATOM 14845 C CA . ASP F 1 224 ? 42.256 58.298 195.925 1.00 68.74 224 ASP F CA 1
ATOM 14846 C C . ASP F 1 224 ? 43.543 58.083 195.120 1.00 69.25 224 ASP F C 1
ATOM 14847 O O . ASP F 1 224 ? 44.010 56.957 194.971 1.00 69.56 224 ASP F O 1
ATOM 14852 N N . GLU F 1 225 ? 44.121 59.172 194.618 1.00 69.49 225 GLU F N 1
ATOM 14853 C CA . GLU F 1 225 ? 45.368 59.111 193.856 1.00 69.93 225 GLU F CA 1
ATOM 14854 C C . GLU F 1 225 ? 46.472 58.581 194.778 1.00 69.40 225 GLU F C 1
ATOM 14855 O O . GLU F 1 225 ? 47.139 57.592 194.470 1.00 69.70 225 GLU F O 1
ATOM 14861 N N . ASN F 1 226 ? 46.654 59.246 195.914 1.00 68.71 226 ASN F N 1
ATOM 14862 C CA . ASN F 1 226 ? 47.665 58.846 196.889 1.00 67.48 226 ASN F CA 1
ATOM 14863 C C . ASN F 1 226 ? 47.369 57.477 197.508 1.00 66.12 226 ASN F C 1
ATOM 14864 O O . ASN F 1 226 ? 48.287 56.750 197.899 1.00 65.50 226 ASN F O 1
ATOM 14869 N N . VAL F 1 227 ? 46.086 57.139 197.602 1.00 64.10 227 VAL F N 1
ATOM 14870 C CA . VAL F 1 227 ? 45.676 55.853 198.144 1.00 61.83 227 VAL F CA 1
ATOM 14871 C C . VAL F 1 227 ? 46.304 54.782 197.270 1.00 61.14 227 VAL F C 1
ATOM 14872 O O . VAL F 1 227 ? 47.095 53.969 197.746 1.00 61.52 227 VAL F O 1
ATOM 14876 N N . PHE F 1 228 ? 45.951 54.802 195.984 1.00 59.72 228 PHE F N 1
ATOM 14877 C CA . PHE F 1 228 ? 46.468 53.847 195.001 1.00 58.24 228 PHE F CA 1
ATOM 14878 C C . PHE F 1 228 ? 47.993 53.869 194.971 1.00 59.05 228 PHE F C 1
ATOM 14879 O O . PHE F 1 228 ? 48.636 52.859 194.681 1.00 59.39 228 PHE F O 1
ATOM 14887 N N . MET F 1 229 ? 48.568 55.032 195.262 1.00 59.48 229 MET F N 1
ATOM 14888 C CA . MET F 1 229 ? 50.013 55.175 195.271 1.00 59.72 229 MET F CA 1
ATOM 14889 C C . MET F 1 229 ? 50.622 54.293 196.345 1.00 58.76 229 MET F C 1
ATOM 14890 O O . MET F 1 229 ? 51.403 53.395 196.048 1.00 59.00 229 MET F O 1
ATOM 14895 N N . VAL F 1 230 ? 50.259 54.544 197.597 1.00 57.45 230 VAL F N 1
ATOM 14896 C CA . VAL F 1 230 ? 50.793 53.762 198.704 1.00 55.40 230 VAL F CA 1
ATOM 14897 C C . VAL F 1 230 ? 50.227 52.349 198.727 1.00 54.23 230 VAL F C 1
ATOM 14898 O O . VAL F 1 230 ? 50.935 51.403 199.069 1.00 54.53 230 VAL F O 1
ATOM 14902 N N . ALA F 1 231 ? 48.956 52.211 198.356 1.00 52.07 231 ALA F N 1
ATOM 14903 C CA . ALA F 1 231 ? 48.297 50.910 198.339 1.00 50.58 231 ALA F CA 1
ATOM 14904 C C . ALA F 1 231 ? 48.988 49.950 197.377 1.00 50.14 231 ALA F C 1
ATOM 14905 O O . ALA F 1 231 ? 48.805 48.735 197.450 1.00 50.40 231 ALA F O 1
ATOM 14907 N N . SER F 1 232 ? 49.788 50.508 196.479 1.00 49.44 232 SER F N 1
ATOM 14908 C CA . SER F 1 232 ? 50.495 49.726 195.484 1.00 48.59 232 SER F CA 1
ATOM 14909 C C . SER F 1 232 ? 49.488 48.925 194.666 1.00 48.26 232 SER F C 1
ATOM 14910 O O . SER F 1 232 ? 49.654 47.725 194.427 1.00 48.00 232 SER F O 1
ATOM 14913 N N . ARG F 1 233 ? 48.431 49.619 194.253 1.00 47.75 233 ARG F N 1
ATOM 14914 C CA . ARG F 1 233 ? 47.371 49.052 193.439 1.00 46.78 233 ARG F CA 1
ATOM 14915 C C . ARG F 1 233 ? 46.932 50.077 192.407 1.00 46.71 233 ARG F C 1
ATOM 14916 O O . ARG F 1 233 ? 46.806 51.260 192.710 1.00 46.60 233 ARG F O 1
ATOM 14924 N N . ALA F 1 234 ? 46.724 49.617 191.179 1.00 46.34 234 ALA F N 1
ATOM 14925 C CA . ALA F 1 234 ? 46.297 50.487 190.094 1.00 46.34 234 ALA F CA 1
ATOM 14926 C C . ALA F 1 234 ? 44.814 50.827 190.217 1.00 46.07 234 ALA F C 1
ATOM 14927 O O . ALA F 1 234 ? 44.085 50.213 190.995 1.00 45.37 234 ALA F O 1
ATOM 14929 N N . ARG F 1 235 ? 44.374 51.809 189.442 1.00 45.89 235 ARG F N 1
ATOM 14930 C CA . ARG F 1 235 ? 42.981 52.213 189.469 1.00 46.68 235 ARG F CA 1
ATOM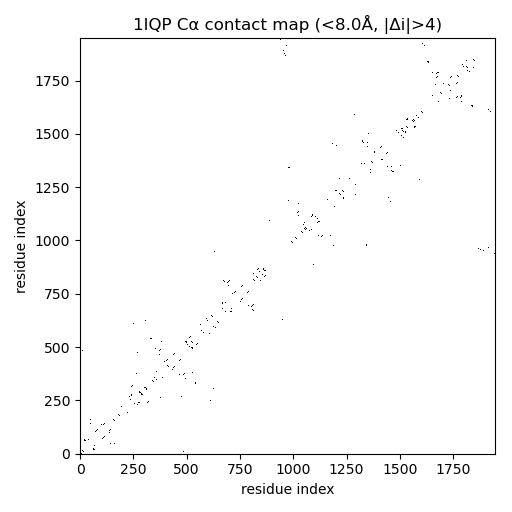 14931 C C . ARG F 1 235 ? 42.142 51.166 188.748 1.00 45.48 235 ARG F C 1
ATOM 14932 O O . ARG F 1 235 ? 42.403 50.836 187.591 1.00 45.13 235 ARG F O 1
ATOM 14940 N N . PRO F 1 236 ? 41.117 50.630 189.424 1.00 44.06 236 PRO F N 1
ATOM 14941 C CA . PRO F 1 236 ? 40.267 49.618 188.792 1.00 43.62 236 PRO F CA 1
ATOM 14942 C C . PRO F 1 236 ? 39.862 50.012 187.373 1.00 43.42 236 PRO F C 1
ATOM 14943 O O . PRO F 1 236 ? 39.813 49.172 186.476 1.00 44.21 236 PRO F O 1
ATOM 14947 N N . GLU F 1 237 ? 39.581 51.295 187.174 1.00 42.81 237 GLU F N 1
ATOM 14948 C CA . GLU F 1 237 ? 39.188 51.790 185.860 1.00 42.00 237 GLU F CA 1
ATOM 14949 C C . GLU F 1 237 ? 40.298 51.493 184.855 1.00 39.99 237 GLU F C 1
ATOM 14950 O O . GLU F 1 237 ? 40.032 51.008 183.755 1.00 38.69 237 GLU F O 1
ATOM 14956 N N . ASP F 1 238 ? 41.541 51.779 185.238 1.00 38.11 238 ASP F N 1
ATOM 14957 C CA . ASP F 1 238 ? 42.694 51.525 184.369 1.00 37.61 238 ASP F CA 1
ATOM 14958 C C . ASP F 1 238 ? 42.827 50.026 184.054 1.00 36.24 238 ASP F C 1
ATOM 14959 O O . ASP F 1 238 ? 42.982 49.634 182.893 1.00 35.60 238 ASP F O 1
ATOM 14964 N N . ILE F 1 239 ? 42.775 49.197 185.098 1.00 34.18 239 ILE F N 1
ATOM 14965 C CA . ILE F 1 239 ? 42.881 47.754 184.936 1.00 31.38 239 ILE F CA 1
ATOM 14966 C C . ILE F 1 239 ? 41.821 47.284 183.960 1.00 31.94 239 ILE F C 1
ATOM 14967 O O . ILE F 1 239 ? 42.146 46.631 182.975 1.00 32.98 239 ILE F O 1
ATOM 14972 N N . ARG F 1 240 ? 40.561 47.630 184.212 1.00 32.38 240 ARG F N 1
ATOM 14973 C CA . ARG F 1 240 ? 39.474 47.224 183.321 1.00 33.19 240 ARG F CA 1
ATOM 14974 C C . ARG F 1 240 ? 39.681 47.718 181.896 1.00 33.54 240 ARG F C 1
ATOM 14975 O O . ARG F 1 240 ? 39.400 47.003 180.942 1.00 34.76 240 ARG F O 1
ATOM 14983 N N . GLU F 1 241 ? 40.139 48.953 181.743 1.00 33.22 241 GLU F N 1
ATOM 14984 C CA . GLU F 1 241 ? 40.353 49.483 180.410 1.00 33.54 241 GLU F CA 1
ATOM 14985 C C . GLU F 1 241 ? 41.368 48.602 179.690 1.00 33.69 241 GLU F C 1
ATOM 14986 O O . GLU F 1 241 ? 41.123 48.123 178.575 1.00 33.79 241 GLU F O 1
ATOM 14992 N N . MET F 1 242 ? 42.510 48.391 180.340 1.00 32.76 242 MET F N 1
ATOM 14993 C CA . MET F 1 242 ? 43.572 47.558 179.794 1.00 31.24 242 MET F CA 1
ATOM 14994 C C . MET F 1 242 ? 43.020 46.220 179.299 1.00 31.14 242 MET F C 1
ATOM 14995 O O . MET F 1 242 ? 43.233 45.824 178.155 1.00 30.27 242 MET F O 1
ATOM 15000 N N . MET F 1 243 ? 42.297 45.527 180.167 1.00 31.97 243 MET F N 1
ATOM 15001 C CA . MET F 1 243 ? 41.726 44.236 179.809 1.00 32.49 243 MET F CA 1
ATOM 15002 C C . MET F 1 243 ? 40.686 44.358 178.708 1.00 32.73 243 MET F C 1
ATOM 15003 O O . MET F 1 243 ? 40.576 43.485 177.850 1.00 32.38 243 MET F O 1
ATOM 15008 N N . LEU F 1 244 ? 39.919 45.443 178.744 1.00 33.11 244 LEU F N 1
ATOM 15009 C CA . LEU F 1 244 ? 38.860 45.649 177.773 1.00 34.25 244 LEU F CA 1
ATOM 15010 C C . LEU F 1 244 ? 39.448 45.924 176.395 1.00 33.65 244 LEU F C 1
ATOM 15011 O O . LEU F 1 244 ? 38.986 45.387 175.390 1.00 31.92 244 LEU F O 1
ATOM 15016 N N . LEU F 1 245 ? 40.477 46.761 176.363 1.00 34.24 245 LEU F N 1
ATOM 15017 C CA . LEU F 1 245 ? 41.182 47.094 175.128 1.00 34.45 245 LEU F CA 1
ATOM 15018 C C . LEU F 1 245 ? 41.640 45.792 174.452 1.00 35.42 245 LEU F C 1
ATOM 15019 O O . LEU F 1 245 ? 41.315 45.527 173.288 1.00 36.06 245 LEU F O 1
ATOM 15024 N N . ALA F 1 246 ? 42.385 44.977 175.200 1.00 35.21 246 ALA F N 1
ATOM 15025 C CA . ALA F 1 246 ? 42.878 43.696 174.712 1.00 33.19 246 ALA F CA 1
ATOM 15026 C C . ALA F 1 246 ? 41.733 42.823 174.211 1.00 32.55 246 ALA F C 1
ATOM 15027 O O . ALA F 1 246 ? 41.852 42.153 173.199 1.00 33.52 246 ALA F O 1
ATOM 15029 N N . LEU F 1 247 ? 40.619 42.826 174.924 1.00 32.97 247 LEU F N 1
ATOM 15030 C CA . LEU F 1 247 ? 39.473 42.019 174.526 1.00 33.85 247 LEU F CA 1
ATOM 15031 C C . LEU F 1 247 ? 38.934 42.518 173.181 1.00 35.45 247 LEU F C 1
ATOM 15032 O O . LEU F 1 247 ? 38.623 41.714 172.293 1.00 34.23 247 LEU F O 1
ATOM 15037 N N . LYS F 1 248 ? 38.833 43.844 173.034 1.00 36.74 248 LYS F N 1
ATOM 15038 C CA . LYS F 1 248 ? 38.346 44.462 171.792 1.00 38.75 248 LYS F CA 1
ATOM 15039 C C . LYS F 1 248 ? 39.219 44.007 170.624 1.00 39.62 248 LYS F C 1
ATOM 15040 O O . LYS F 1 248 ? 38.731 43.782 169.519 1.00 39.70 248 LYS F O 1
ATOM 15046 N N . GLY F 1 249 ? 40.519 43.894 170.882 1.00 39.97 249 GLY F N 1
ATOM 15047 C CA . GLY F 1 249 ? 41.447 43.463 169.859 1.00 38.30 249 GLY F CA 1
ATOM 15048 C C . GLY F 1 249 ? 42.576 44.456 169.739 1.00 37.55 249 GLY F C 1
ATOM 15049 O O . GLY F 1 249 ? 43.338 44.434 168.780 1.00 38.83 249 GLY F O 1
ATOM 15050 N N . ASN F 1 250 ? 42.691 45.347 170.708 1.00 36.78 250 ASN F N 1
ATOM 15051 C CA . ASN F 1 250 ? 43.754 46.335 170.646 1.00 36.84 250 ASN F CA 1
ATOM 15052 C C . ASN F 1 250 ? 44.881 45.967 171.608 1.00 36.07 250 ASN F C 1
ATOM 15053 O O . ASN F 1 250 ? 45.151 46.665 172.589 1.00 35.69 250 ASN F O 1
ATOM 15058 N N . PHE F 1 251 ? 45.529 44.850 171.310 1.00 34.87 251 PHE F N 1
ATOM 15059 C CA . PHE F 1 251 ? 46.631 44.357 172.108 1.00 33.88 251 PHE F CA 1
ATOM 15060 C C . PHE F 1 251 ? 47.702 45.412 172.303 1.00 34.23 251 PHE F C 1
ATOM 15061 O O . PHE F 1 251 ? 48.141 45.676 173.423 1.00 34.17 251 PHE F O 1
ATOM 15069 N N . LEU F 1 252 ? 48.126 46.011 171.197 1.00 35.44 252 LEU F N 1
ATOM 15070 C CA . LEU F 1 252 ? 49.167 47.020 171.246 1.00 35.72 252 LEU F CA 1
ATOM 15071 C C . LEU F 1 252 ? 48.854 48.117 172.240 1.00 36.24 252 LEU F C 1
ATOM 15072 O O . LEU F 1 252 ? 49.753 48.596 172.934 1.00 35.54 252 LEU F O 1
ATOM 15077 N N . LYS F 1 253 ? 47.579 48.500 172.323 1.00 37.65 253 LYS F N 1
ATOM 15078 C CA . LYS F 1 253 ? 47.150 49.557 173.240 1.00 38.57 253 LYS F CA 1
ATOM 15079 C C . LYS F 1 253 ? 46.999 49.053 174.677 1.00 37.64 253 LYS F C 1
ATOM 15080 O O . LYS F 1 253 ? 47.306 49.776 175.633 1.00 37.78 253 LYS F O 1
ATOM 15086 N N . ALA F 1 254 ? 46.527 47.818 174.831 1.00 35.86 254 ALA F N 1
ATOM 15087 C CA . ALA F 1 254 ? 46.388 47.222 176.161 1.00 34.28 254 ALA F CA 1
ATOM 15088 C C . ALA F 1 254 ? 47.778 47.142 176.776 1.00 34.11 254 ALA F C 1
ATOM 15089 O O . ALA F 1 254 ? 47.957 47.346 177.977 1.00 33.15 254 ALA F O 1
ATOM 15091 N N . ARG F 1 255 ? 48.760 46.852 175.926 1.00 33.68 255 ARG F N 1
ATOM 15092 C CA . ARG F 1 255 ? 50.135 46.721 176.358 1.00 33.96 255 ARG F CA 1
ATOM 15093 C C . ARG F 1 255 ? 50.775 48.028 176.795 1.00 35.52 255 ARG F C 1
ATOM 15094 O O . ARG F 1 255 ? 51.628 48.031 177.682 1.00 34.32 255 ARG F O 1
ATOM 15102 N N . GLU F 1 256 ? 50.391 49.136 176.162 1.00 38.23 256 GLU F N 1
ATOM 15103 C CA . GLU F 1 256 ? 50.938 50.438 176.545 1.00 40.36 256 GLU F CA 1
ATOM 15104 C C . GLU F 1 256 ? 50.357 50.760 177.917 1.00 40.53 256 GLU F C 1
ATOM 15105 O O . GLU F 1 256 ? 51.082 51.123 178.854 1.00 39.97 256 GLU F O 1
ATOM 15111 N N . LYS F 1 257 ? 49.044 50.595 178.029 1.00 40.03 257 LYS F N 1
ATOM 15112 C CA . LYS F 1 257 ? 48.351 50.832 179.282 1.00 40.47 257 LYS F CA 1
ATOM 15113 C C . LYS F 1 257 ? 49.096 50.076 180.394 1.00 39.73 257 LYS F C 1
ATOM 15114 O O . LYS F 1 257 ? 49.451 50.651 181.424 1.00 38.41 257 LYS F O 1
ATOM 15120 N N . LEU F 1 258 ? 49.344 48.787 180.169 1.00 40.14 258 LEU F N 1
ATOM 15121 C CA . LEU F 1 258 ? 50.060 47.962 181.134 1.00 39.94 258 LEU F CA 1
ATOM 15122 C C . LEU F 1 258 ? 51.409 48.587 181.472 1.00 40.75 258 LEU F C 1
ATOM 15123 O O . LEU F 1 258 ? 51.694 48.855 182.638 1.00 40.13 258 LEU F O 1
ATOM 15128 N N . ARG F 1 259 ? 52.240 48.812 180.456 1.00 41.95 259 ARG F N 1
ATOM 15129 C CA . ARG F 1 259 ? 53.560 49.414 180.661 1.00 43.52 259 ARG F CA 1
ATOM 15130 C C . ARG F 1 259 ? 53.462 50.673 181.519 1.00 44.28 259 ARG F C 1
ATOM 15131 O O . ARG F 1 259 ? 54.236 50.855 182.456 1.00 43.57 259 ARG F O 1
ATOM 15139 N N . GLU F 1 260 ? 52.515 51.548 181.189 1.00 45.60 260 GLU F N 1
ATOM 15140 C CA . GLU F 1 260 ? 52.324 52.773 181.962 1.00 47.25 260 GLU F CA 1
ATOM 15141 C C . GLU F 1 260 ? 52.192 52.409 183.430 1.00 47.32 260 GLU F C 1
ATOM 15142 O O . GLU F 1 260 ? 52.989 52.838 184.259 1.00 48.45 260 GLU F O 1
ATOM 15148 N N . ILE F 1 261 ? 51.175 51.616 183.745 1.00 46.56 261 ILE F N 1
ATOM 15149 C CA . ILE F 1 261 ? 50.940 51.188 185.118 1.00 45.85 261 ILE F CA 1
ATOM 15150 C C . ILE F 1 261 ? 52.223 50.671 185.778 1.00 47.90 261 ILE F C 1
ATOM 15151 O O . ILE F 1 261 ? 52.680 51.235 186.768 1.00 47.25 261 ILE F O 1
ATOM 15156 N N . LEU F 1 262 ? 52.809 49.610 185.228 1.00 50.14 262 LEU F N 1
ATOM 15157 C CA . LEU F 1 262 ? 54.035 49.057 185.792 1.00 52.10 262 LEU F CA 1
ATOM 15158 C C . LEU F 1 262 ? 55.091 50.143 185.920 1.00 54.84 262 LEU F C 1
ATOM 15159 O O . LEU F 1 262 ? 56.000 50.033 186.740 1.00 56.54 262 LEU F O 1
ATOM 15164 N N . LEU F 1 263 ? 54.971 51.185 185.101 1.00 57.04 263 LEU F N 1
ATOM 15165 C CA . LEU F 1 263 ? 55.919 52.301 185.117 1.00 58.98 263 LEU F CA 1
ATOM 15166 C C . LEU F 1 263 ? 55.623 53.267 186.259 1.00 59.86 263 LEU F C 1
ATOM 15167 O O . LEU F 1 263 ? 56.496 53.574 187.068 1.00 60.68 263 LEU F O 1
ATOM 15172 N N . LYS F 1 264 ? 54.383 53.739 186.312 1.00 60.74 264 LYS F N 1
ATOM 15173 C CA . LYS F 1 264 ? 53.943 54.670 187.341 1.00 60.85 264 LYS F CA 1
ATOM 15174 C C . LYS F 1 264 ? 54.175 54.092 188.746 1.00 59.98 264 LYS F C 1
ATOM 15175 O O . LYS F 1 264 ? 55.183 54.398 189.379 1.00 60.15 264 LYS F O 1
ATOM 15181 N N . GLN F 1 265 ? 53.262 53.251 189.229 1.00 58.00 265 GLN F N 1
ATOM 15182 C CA . GLN F 1 265 ? 53.408 52.680 190.566 1.00 56.44 265 GLN F CA 1
ATOM 15183 C C . GLN F 1 265 ? 54.317 51.458 190.688 1.00 54.78 265 GLN F C 1
ATOM 15184 O O . GLN F 1 265 ? 54.407 50.848 191.756 1.00 54.43 265 GLN F O 1
ATOM 15190 N N . GLY F 1 266 ? 55.003 51.116 189.604 1.00 53.03 266 GLY F N 1
ATOM 15191 C CA . GLY F 1 266 ? 55.901 49.975 189.631 1.00 50.65 266 GLY F CA 1
ATOM 15192 C C . GLY F 1 266 ? 55.344 48.752 190.340 1.00 49.43 266 GLY F C 1
ATOM 15193 O O . GLY F 1 266 ? 56.022 48.148 191.168 1.00 49.96 266 GLY F O 1
ATOM 15194 N N . LEU F 1 267 ? 54.108 48.384 190.021 1.00 47.10 267 LEU F N 1
ATOM 15195 C CA . LEU F 1 267 ? 53.484 47.221 190.631 1.00 44.38 267 LEU F CA 1
ATOM 15196 C C . LEU F 1 267 ? 54.261 45.970 190.267 1.00 43.43 267 LEU F C 1
ATOM 15197 O O . LEU F 1 267 ? 55.314 46.044 189.628 1.00 44.56 267 LEU F O 1
ATOM 15202 N N . SER F 1 268 ? 53.735 44.822 190.674 1.00 41.49 268 SER F N 1
ATOM 15203 C CA . SER F 1 268 ? 54.370 43.548 190.393 1.00 40.54 268 SER F CA 1
ATOM 15204 C C . SER F 1 268 ? 53.467 42.658 189.535 1.00 41.40 268 SER F C 1
ATOM 15205 O O . SER F 1 268 ? 52.289 42.956 189.320 1.00 42.24 268 SER F O 1
ATOM 15208 N N . GLY F 1 269 ? 54.026 41.564 189.039 1.00 40.62 269 GLY F N 1
ATOM 15209 C CA . GLY F 1 269 ? 53.237 40.666 188.229 1.00 40.03 269 GLY F CA 1
ATOM 15210 C C . GLY F 1 269 ? 52.008 40.241 189.002 1.00 39.69 269 GLY F C 1
ATOM 15211 O O . GLY F 1 269 ? 50.887 40.387 188.522 1.00 39.71 269 GLY F O 1
ATOM 15212 N N . GLU F 1 270 ? 52.214 39.721 190.207 1.00 39.33 270 GLU F N 1
ATOM 15213 C CA . GLU F 1 270 ? 51.098 39.272 191.033 1.00 39.61 270 GLU F CA 1
ATOM 15214 C C . GLU F 1 270 ? 50.108 40.381 191.376 1.00 39.10 270 GLU F C 1
ATOM 15215 O O . GLU F 1 270 ? 48.902 40.125 191.480 1.00 37.52 270 GLU F O 1
ATOM 15221 N N . ASP F 1 271 ? 50.613 41.601 191.565 1.00 37.75 271 ASP F N 1
ATOM 15222 C CA . ASP F 1 271 ? 49.742 42.723 191.887 1.00 36.12 271 ASP F CA 1
ATOM 15223 C C . ASP F 1 271 ? 48.723 42.877 190.769 1.00 35.59 271 ASP F C 1
ATOM 15224 O O . ASP F 1 271 ? 47.504 42.804 190.993 1.00 35.83 271 ASP F O 1
ATOM 15229 N N . VAL F 1 272 ? 49.234 43.077 189.558 1.00 33.36 272 VAL F N 1
ATOM 15230 C CA . VAL F 1 272 ? 48.389 43.220 188.383 1.00 30.55 272 VAL F CA 1
ATOM 15231 C C . VAL F 1 272 ? 47.449 42.036 188.195 1.00 30.21 272 VAL F C 1
ATOM 15232 O O . VAL F 1 272 ? 46.276 42.197 187.867 1.00 30.76 272 VAL F O 1
ATOM 15236 N N . LEU F 1 273 ? 47.969 40.838 188.407 1.00 30.44 273 LEU F N 1
ATOM 15237 C CA . LEU F 1 273 ? 47.175 39.631 188.232 1.00 29.65 273 LEU F CA 1
ATOM 15238 C C . LEU F 1 273 ? 45.983 39.579 189.173 1.00 28.44 273 LEU F C 1
ATOM 15239 O O . LEU F 1 273 ? 44.860 39.291 188.764 1.00 26.61 273 LEU F O 1
ATOM 15244 N N . VAL F 1 274 ? 46.236 39.863 190.440 1.00 28.15 274 VAL F N 1
ATOM 15245 C CA . VAL F 1 274 ? 45.178 39.851 191.433 1.00 27.85 274 VAL F CA 1
ATOM 15246 C C . VAL F 1 274 ? 44.150 40.933 191.091 1.00 27.12 274 VAL F C 1
ATOM 15247 O O . VAL F 1 274 ? 42.947 40.718 191.233 1.00 27.85 274 VAL F O 1
ATOM 15251 N N . GLN F 1 275 ? 44.608 42.086 190.616 1.00 27.30 275 GLN F N 1
ATOM 15252 C CA . GLN F 1 275 ? 43.661 43.133 190.245 1.00 27.65 275 GLN F CA 1
ATOM 15253 C C . GLN F 1 275 ? 42.855 42.690 189.019 1.00 28.79 275 GLN F C 1
ATOM 15254 O O . GLN F 1 275 ? 41.666 42.997 188.908 1.00 29.58 275 GLN F O 1
ATOM 15260 N N . MET F 1 276 ? 43.498 41.969 188.100 1.00 28.86 276 MET F N 1
ATOM 15261 C CA . MET F 1 276 ? 42.811 41.491 186.902 1.00 29.23 276 MET F CA 1
ATOM 15262 C C . MET F 1 276 ? 41.775 40.429 187.275 1.00 30.07 276 MET F C 1
ATOM 15263 O O . MET F 1 276 ? 40.674 40.384 186.725 1.00 28.07 276 MET F O 1
ATOM 15268 N N . HIS F 1 277 ? 42.144 39.569 188.215 1.00 31.79 277 HIS F N 1
ATOM 15269 C CA . HIS F 1 277 ? 41.258 38.505 188.675 1.00 33.13 277 HIS F CA 1
ATOM 15270 C C . HIS F 1 277 ? 39.979 39.100 189.252 1.00 33.70 277 HIS F C 1
ATOM 15271 O O . HIS F 1 277 ? 38.882 38.559 189.080 1.00 33.72 277 HIS F O 1
ATOM 15278 N N . LYS F 1 278 ? 40.138 40.221 189.939 1.00 33.75 278 LYS F N 1
ATOM 15279 C CA . LYS F 1 278 ? 39.027 40.906 190.570 1.00 34.77 278 LYS F CA 1
ATOM 15280 C C . LYS F 1 278 ? 38.125 41.582 189.533 1.00 35.97 278 LYS F C 1
ATOM 15281 O O . LYS F 1 278 ? 36.908 41.362 189.510 1.00 36.42 278 LYS F O 1
ATOM 15287 N N . GLU F 1 279 ? 38.733 42.381 188.660 1.00 36.29 279 GLU F N 1
ATOM 15288 C CA . GLU F 1 279 ? 37.986 43.108 187.648 1.00 36.58 279 GLU F CA 1
ATOM 15289 C C . GLU F 1 279 ? 37.366 42.276 186.539 1.00 36.88 279 GLU F C 1
ATOM 15290 O O . GLU F 1 279 ? 36.595 42.792 185.742 1.00 38.37 279 GLU F O 1
ATOM 15296 N N . VAL F 1 280 ? 37.690 40.997 186.459 1.00 36.51 280 VAL F N 1
ATOM 15297 C CA . VAL F 1 280 ? 37.104 40.208 185.392 1.00 36.16 280 VAL F CA 1
ATOM 15298 C C . VAL F 1 280 ? 35.600 40.184 185.572 1.00 35.95 280 VAL F C 1
ATOM 15299 O O . VAL F 1 280 ? 34.842 40.074 184.609 1.00 37.11 280 VAL F O 1
ATOM 15303 N N . PHE F 1 281 ? 35.164 40.311 186.815 1.00 35.91 281 PHE F N 1
ATOM 15304 C CA . PHE F 1 281 ? 33.740 40.253 187.095 1.00 35.23 281 PHE F CA 1
ATOM 15305 C C . PHE F 1 281 ? 33.036 41.591 187.129 1.00 34.89 281 PHE F C 1
ATOM 15306 O O . PHE F 1 281 ? 31.893 41.671 187.540 1.00 35.63 281 PHE F O 1
ATOM 15314 N N . ASN F 1 282 ? 33.718 42.635 186.683 1.00 35.31 282 ASN F N 1
ATOM 15315 C CA . ASN F 1 282 ? 33.134 43.965 186.634 1.00 37.09 282 ASN F CA 1
ATOM 15316 C C . ASN F 1 282 ? 33.105 44.410 185.181 1.00 37.93 282 ASN F C 1
ATOM 15317 O O . ASN F 1 282 ? 32.745 45.546 184.873 1.00 38.91 282 ASN F O 1
ATOM 15322 N N . LEU F 1 283 ? 33.493 43.498 184.293 1.00 37.79 283 LEU F N 1
ATOM 15323 C CA . LEU F 1 283 ? 33.515 43.773 182.865 1.00 38.31 283 LEU F CA 1
ATOM 15324 C C . LEU F 1 283 ? 32.174 43.427 182.242 1.00 38.98 283 LEU F C 1
ATOM 15325 O O . LEU F 1 283 ? 31.478 42.520 182.697 1.00 39.04 283 LEU F O 1
ATOM 15330 N N . PRO F 1 284 ? 31.790 44.167 181.193 1.00 40.02 284 PRO F N 1
ATOM 15331 C CA . PRO F 1 284 ? 30.539 43.999 180.449 1.00 39.80 284 PRO F CA 1
ATOM 15332 C C . PRO F 1 284 ? 30.653 42.906 179.388 1.00 40.26 284 PRO F C 1
ATOM 15333 O O . PRO F 1 284 ? 30.499 43.177 178.190 1.00 41.17 284 PRO F O 1
ATOM 15337 N N . ILE F 1 285 ? 30.902 41.673 179.813 1.00 38.50 285 ILE F N 1
ATOM 15338 C CA . ILE F 1 285 ? 31.055 40.599 178.850 1.00 37.38 285 ILE F CA 1
ATOM 15339 C C . ILE F 1 285 ? 30.219 39.370 179.165 1.00 36.39 285 ILE F C 1
ATOM 15340 O O . ILE F 1 285 ? 29.839 39.140 180.303 1.00 36.11 285 ILE F O 1
ATOM 15345 N N . GLU F 1 286 ? 29.938 38.584 178.134 1.00 36.31 286 GLU F N 1
ATOM 15346 C CA . GLU F 1 286 ? 29.159 37.370 178.277 1.00 37.06 286 GLU F CA 1
ATOM 15347 C C . GLU F 1 286 ? 29.875 36.429 179.246 1.00 36.03 286 GLU F C 1
ATOM 15348 O O . GLU F 1 286 ? 31.103 36.345 179.266 1.00 35.24 286 GLU F O 1
ATOM 15354 N N . GLU F 1 287 ? 29.092 35.721 180.049 1.00 34.31 287 GLU F N 1
ATOM 15355 C CA . GLU F 1 287 ? 29.625 34.800 181.035 1.00 32.97 287 GLU F CA 1
ATOM 15356 C C . GLU F 1 287 ? 30.702 33.846 180.479 1.00 31.84 287 GLU F C 1
ATOM 15357 O O . GLU F 1 287 ? 31.770 33.686 181.077 1.00 30.18 287 GLU F O 1
ATOM 15363 N N . PRO F 1 288 ? 30.433 33.200 179.330 1.00 31.33 288 PRO F N 1
ATOM 15364 C CA . PRO F 1 288 ? 31.400 32.271 178.734 1.00 30.61 288 PRO F CA 1
ATOM 15365 C C . PRO F 1 288 ? 32.795 32.865 178.573 1.00 32.11 288 PRO F C 1
ATOM 15366 O O . PRO F 1 288 ? 33.800 32.149 178.657 1.00 33.17 288 PRO F O 1
ATOM 15370 N N . LYS F 1 289 ? 32.858 34.172 178.336 1.00 33.22 289 LYS F N 1
ATOM 15371 C CA . LYS F 1 289 ? 34.140 34.845 178.205 1.00 33.04 289 LYS F CA 1
ATOM 15372 C C . LYS F 1 289 ? 34.792 34.971 179.582 1.00 32.91 289 LYS F C 1
ATOM 15373 O O . LYS F 1 289 ? 36.016 34.882 179.711 1.00 34.57 289 LYS F O 1
ATOM 15379 N N . LYS F 1 290 ? 33.970 35.174 180.609 1.00 32.00 290 LYS F N 1
ATOM 15380 C CA . LYS F 1 290 ? 34.461 35.284 181.976 1.00 29.83 290 LYS F CA 1
ATOM 15381 C C . LYS F 1 290 ? 35.052 33.928 182.366 1.00 30.32 290 LYS F C 1
ATOM 15382 O O . LYS F 1 290 ? 36.082 33.852 183.046 1.00 30.24 290 LYS F O 1
ATOM 15388 N N . VAL F 1 291 ? 34.388 32.862 181.921 1.00 28.74 291 VAL F N 1
ATOM 15389 C CA . VAL F 1 291 ? 34.831 31.502 182.178 1.00 28.15 291 VAL F CA 1
ATOM 15390 C C . VAL F 1 291 ? 36.271 31.387 181.683 1.00 29.62 291 VAL F C 1
ATOM 15391 O O . VAL F 1 291 ? 37.170 30.989 182.419 1.00 30.03 291 VAL F O 1
ATOM 15395 N N . LEU F 1 292 ? 36.481 31.757 180.425 1.00 30.45 292 LEU F N 1
ATOM 15396 C CA . LEU F 1 292 ? 37.805 31.693 179.816 1.00 28.95 292 LEU F CA 1
ATOM 15397 C C . LEU F 1 292 ? 38.825 32.570 180.520 1.00 28.38 292 LEU F C 1
ATOM 15398 O O . LEU F 1 292 ? 39.920 32.119 180.841 1.00 29.69 292 LEU F O 1
ATOM 15403 N N . LEU F 1 293 ? 38.468 33.818 180.774 1.00 26.83 293 LEU F N 1
ATOM 15404 C CA . LEU F 1 293 ? 39.396 34.715 181.430 1.00 26.50 293 LEU F CA 1
ATOM 15405 C C . LEU F 1 293 ? 39.830 34.204 182.795 1.00 26.28 293 LEU F C 1
ATOM 15406 O O . LEU F 1 293 ? 40.991 34.345 183.169 1.00 25.92 293 LEU F O 1
ATOM 15411 N N . ALA F 1 294 ? 38.893 33.617 183.537 1.00 26.34 294 ALA F N 1
ATOM 15412 C CA . ALA F 1 294 ? 39.171 33.079 184.872 1.00 24.64 294 ALA F CA 1
ATOM 15413 C C . ALA F 1 294 ? 40.161 31.917 184.787 1.00 24.28 294 ALA F C 1
ATOM 15414 O O . ALA F 1 294 ? 41.049 31.767 185.635 1.00 25.61 294 ALA F O 1
ATOM 15416 N N . ASP F 1 295 ? 39.997 31.099 183.758 1.00 21.25 295 ASP F N 1
ATOM 15417 C CA . ASP F 1 295 ? 40.861 29.964 183.543 1.00 20.54 295 ASP F CA 1
ATOM 15418 C C . ASP F 1 295 ? 42.262 30.448 183.192 1.00 21.55 295 ASP F C 1
ATOM 15419 O O . ASP F 1 295 ? 43.262 29.912 183.676 1.00 23.87 295 ASP F O 1
ATOM 15424 N N . LYS F 1 296 ? 42.328 31.474 182.353 1.00 20.82 296 LYS F N 1
ATOM 15425 C CA . LYS F 1 296 ? 43.598 32.028 181.904 1.00 18.67 296 LYS F CA 1
ATOM 15426 C C . LYS F 1 296 ? 44.372 32.705 183.016 1.00 20.04 296 LYS F C 1
ATOM 15427 O O . LYS F 1 296 ? 45.599 32.595 183.093 1.00 22.08 296 LYS F O 1
ATOM 15433 N N . ILE F 1 297 ? 43.663 33.418 183.878 1.00 20.34 297 ILE F N 1
ATOM 15434 C CA . ILE F 1 297 ? 44.322 34.096 184.971 1.00 20.33 297 ILE F CA 1
ATOM 15435 C C . ILE F 1 297 ? 44.833 33.056 185.958 1.00 20.90 297 ILE F C 1
ATOM 15436 O O . ILE F 1 297 ? 45.907 33.222 186.535 1.00 21.52 297 ILE F O 1
ATOM 15441 N N . GLY F 1 298 ? 44.089 31.966 186.133 1.00 21.05 298 GLY F N 1
ATOM 15442 C CA . GLY F 1 298 ? 44.557 30.915 187.020 1.00 20.44 298 GLY F CA 1
ATOM 15443 C C . GLY F 1 298 ? 45.872 30.409 186.441 1.00 21.90 298 GLY F C 1
ATOM 15444 O O . GLY F 1 298 ? 46.893 30.352 187.131 1.00 22.42 298 GLY F O 1
ATOM 15445 N N . GLU F 1 299 ? 45.852 30.066 185.154 1.00 20.91 299 GLU F N 1
ATOM 15446 C CA . GLU F 1 299 ? 47.031 29.572 184.465 1.00 21.89 299 GLU F CA 1
ATOM 15447 C C . GLU F 1 299 ? 48.276 30.465 184.599 1.00 23.28 299 GLU F C 1
ATOM 15448 O O . GLU F 1 299 ? 49.374 29.973 184.884 1.00 22.39 299 GLU F O 1
ATOM 15454 N N . TYR F 1 300 ? 48.128 31.767 184.368 1.00 23.64 300 TYR F N 1
ATOM 15455 C CA . TYR F 1 300 ? 49.292 32.631 184.490 1.00 25.11 300 TYR F CA 1
ATOM 15456 C C . TYR F 1 300 ? 49.700 32.853 185.938 1.00 25.88 300 TYR F C 1
ATOM 15457 O O . TYR F 1 300 ? 50.861 33.183 186.221 1.00 26.79 300 TYR F O 1
ATOM 15466 N N . ASN F 1 301 ? 48.763 32.657 186.861 1.00 24.55 301 ASN F N 1
ATOM 15467 C CA . ASN F 1 301 ? 49.116 32.776 188.265 1.00 23.52 301 ASN F CA 1
ATOM 15468 C C . ASN F 1 301 ? 50.087 31.636 188.509 1.00 23.29 301 ASN F C 1
ATOM 15469 O O . ASN F 1 301 ? 51.095 31.807 189.177 1.00 23.28 301 ASN F O 1
ATOM 15474 N N . PHE F 1 302 ? 49.770 30.469 187.953 1.00 22.91 302 PHE F N 1
ATOM 15475 C CA . PHE F 1 302 ? 50.615 29.302 188.132 1.00 24.29 302 PHE F CA 1
ATOM 15476 C C . PHE F 1 302 ? 51.967 29.494 187.451 1.00 25.49 302 PHE F C 1
ATOM 15477 O O . PHE F 1 302 ? 53.011 29.180 188.027 1.00 26.10 302 PHE F O 1
ATOM 15485 N N . ARG F 1 303 ? 51.950 30.019 186.231 1.00 25.59 303 ARG F N 1
ATOM 15486 C CA . ARG F 1 303 ? 53.185 30.262 185.504 1.00 24.98 303 ARG F CA 1
ATOM 15487 C C . ARG F 1 303 ? 54.128 31.113 186.353 1.00 25.82 303 ARG F C 1
ATOM 15488 O O . ARG F 1 303 ? 55.325 30.838 186.439 1.00 25.53 303 ARG F O 1
ATOM 15496 N N . LEU F 1 304 ? 53.580 32.154 186.971 1.00 27.24 304 LEU F N 1
ATOM 15497 C CA . LEU F 1 304 ? 54.359 33.046 187.828 1.00 28.03 304 LEU F CA 1
ATOM 15498 C C . LEU F 1 304 ? 54.899 32.269 189.028 1.00 29.09 304 LEU F C 1
ATOM 15499 O O . LEU F 1 304 ? 56.092 32.329 189.338 1.00 28.69 304 LEU F O 1
ATOM 15504 N N . VAL F 1 305 ? 54.004 31.536 189.685 1.00 30.04 305 VAL F N 1
ATOM 15505 C CA . VAL F 1 305 ? 54.331 30.717 190.849 1.00 30.78 305 VAL F CA 1
ATOM 15506 C C . VAL F 1 305 ? 55.387 29.654 190.548 1.00 31.83 305 VAL F C 1
ATOM 15507 O O . VAL F 1 305 ? 56.366 29.517 191.271 1.00 31.50 305 VAL F O 1
ATOM 15511 N N . GLU F 1 306 ? 55.171 28.896 189.482 1.00 33.68 306 GLU F N 1
ATOM 15512 C CA . GLU F 1 306 ? 56.099 27.848 189.082 1.00 34.54 306 GLU F CA 1
ATOM 15513 C C . GLU F 1 306 ? 57.463 28.438 188.748 1.00 35.64 306 GLU F C 1
ATOM 15514 O O . GLU F 1 306 ? 58.497 27.800 188.941 1.00 36.18 306 GLU F O 1
ATOM 15520 N N . GLY F 1 307 ? 57.462 29.671 188.260 1.00 36.96 307 GLY F N 1
ATOM 15521 C CA . GLY F 1 307 ? 58.712 30.319 187.925 1.00 38.18 307 GLY F CA 1
ATOM 15522 C C . GLY F 1 307 ? 59.537 30.673 189.149 1.00 39.70 307 GLY F C 1
ATOM 15523 O O . GLY F 1 307 ? 60.743 30.442 189.177 1.00 41.20 307 GLY F O 1
ATOM 15524 N N . ALA F 1 308 ? 58.891 31.223 190.168 1.00 39.57 308 ALA F N 1
ATOM 15525 C CA . ALA F 1 308 ? 59.581 31.628 191.389 1.00 39.98 308 ALA F CA 1
ATOM 15526 C C . ALA F 1 308 ? 59.855 30.502 192.382 1.00 40.33 308 ALA F C 1
ATOM 15527 O O . ALA F 1 308 ? 60.488 30.728 193.414 1.00 41.70 308 ALA F O 1
ATOM 15529 N N . ASN F 1 309 ? 59.379 29.298 192.090 1.00 39.66 309 ASN F N 1
ATOM 15530 C CA . ASN F 1 309 ? 59.591 28.177 192.993 1.00 39.22 309 ASN F CA 1
ATOM 15531 C C . ASN F 1 309 ? 60.789 27.397 192.488 1.00 39.98 309 ASN F C 1
ATOM 15532 O O . ASN F 1 309 ? 60.646 26.379 191.799 1.00 39.94 309 ASN F O 1
ATOM 15537 N N . GLU F 1 310 ? 61.971 27.893 192.848 1.00 40.21 310 GLU F N 1
ATOM 15538 C CA . GLU F 1 310 ? 63.243 27.315 192.435 1.00 40.31 310 GLU F CA 1
ATOM 15539 C C . GLU F 1 310 ? 63.537 25.892 192.891 1.00 39.32 310 GLU F C 1
ATOM 15540 O O . GLU F 1 310 ? 64.108 25.113 192.133 1.00 39.78 310 GLU F O 1
ATOM 15546 N N . ILE F 1 311 ? 63.163 25.543 194.115 1.00 37.82 311 ILE F N 1
ATOM 15547 C CA . ILE F 1 311 ? 63.408 24.185 194.600 1.00 37.90 311 ILE F CA 1
ATOM 15548 C C . ILE F 1 311 ? 62.646 23.155 193.764 1.00 37.34 311 ILE F C 1
ATOM 15549 O O . ILE F 1 311 ? 63.196 22.110 193.400 1.00 37.16 311 ILE F O 1
ATOM 15554 N N . ILE F 1 312 ? 61.381 23.456 193.463 1.00 35.75 312 ILE F N 1
ATOM 15555 C CA . ILE F 1 312 ? 60.543 22.569 192.664 1.00 33.85 312 ILE F CA 1
ATOM 15556 C C . ILE F 1 312 ? 61.178 22.393 191.283 1.00 33.10 312 ILE F C 1
ATOM 15557 O O . ILE F 1 312 ? 61.203 21.295 190.732 1.00 31.76 312 ILE F O 1
ATOM 15562 N N . GLN F 1 313 ? 61.694 23.493 190.742 1.00 33.06 313 GLN F N 1
ATOM 15563 C CA . GLN F 1 313 ? 62.359 23.504 189.441 1.00 33.52 313 GLN F CA 1
ATOM 15564 C C . GLN F 1 313 ? 63.632 22.647 189.484 1.00 33.13 313 GLN F C 1
ATOM 15565 O O . GLN F 1 313 ? 63.821 21.736 188.666 1.00 31.89 313 GLN F O 1
ATOM 15571 N N . LEU F 1 314 ? 64.501 22.961 190.441 1.00 31.47 314 LEU F N 1
ATOM 15572 C CA . LEU F 1 314 ? 65.752 22.240 190.620 1.00 32.19 314 LEU F CA 1
ATOM 15573 C C . LEU F 1 314 ? 65.536 20.738 190.749 1.00 32.11 314 LEU F C 1
ATOM 15574 O O . LEU F 1 314 ? 66.227 19.934 190.120 1.00 31.38 314 LEU F O 1
ATOM 15579 N N . GLU F 1 315 ? 64.569 20.350 191.561 1.00 32.20 315 GLU F N 1
ATOM 15580 C CA . GLU F 1 315 ? 64.308 18.938 191.720 1.00 33.05 315 GLU F CA 1
ATOM 15581 C C . GLU F 1 315 ? 63.737 18.322 190.441 1.00 33.04 315 GLU F C 1
ATOM 15582 O O . GLU F 1 315 ? 64.067 17.190 190.095 1.00 33.83 315 GLU F O 1
ATOM 15588 N N . ALA F 1 316 ? 62.904 19.062 189.719 1.00 31.91 316 ALA F N 1
ATOM 15589 C CA . ALA F 1 316 ? 62.369 18.534 188.472 1.00 30.36 316 ALA F CA 1
ATOM 15590 C C . ALA F 1 316 ? 63.560 18.305 187.521 1.00 30.70 316 ALA F C 1
ATOM 15591 O O . ALA F 1 316 ? 63.546 17.390 186.690 1.00 30.47 316 ALA F O 1
ATOM 15593 N N . LEU F 1 317 ? 64.592 19.140 187.649 1.00 29.71 317 LEU F N 1
ATOM 15594 C CA . LEU F 1 317 ? 65.787 19.005 186.824 1.00 29.53 317 LEU F CA 1
ATOM 15595 C C . LEU F 1 317 ? 66.531 17.705 187.176 1.00 30.90 317 LEU F C 1
ATOM 15596 O O . LEU F 1 317 ? 66.831 16.890 186.299 1.00 29.75 317 LEU F O 1
ATOM 15601 N N . LEU F 1 318 ? 66.823 17.518 188.462 1.00 33.00 318 LEU F N 1
ATOM 15602 C CA . LEU F 1 318 ? 67.515 16.319 188.927 1.00 34.00 318 LEU F CA 1
ATOM 15603 C C . LEU F 1 318 ? 66.782 15.055 188.470 1.00 35.77 318 LEU F C 1
ATOM 15604 O O . LEU F 1 318 ? 67.412 14.038 188.157 1.00 36.97 318 LEU F O 1
ATOM 15609 N N . ALA F 1 319 ? 65.452 15.123 188.422 1.00 36.78 319 ALA F N 1
ATOM 15610 C CA . ALA F 1 319 ? 64.650 13.986 187.977 1.00 37.17 319 ALA F CA 1
ATOM 15611 C C . ALA F 1 319 ? 64.846 13.784 186.481 1.00 38.05 319 ALA F C 1
ATOM 15612 O O . ALA F 1 319 ? 64.771 12.663 185.984 1.00 38.48 319 ALA F O 1
ATOM 15614 N N . GLN F 1 320 ? 65.089 14.874 185.758 1.00 39.78 320 GLN F N 1
ATOM 15615 C CA . GLN F 1 320 ? 65.317 14.778 184.318 1.00 40.63 320 GLN F CA 1
ATOM 15616 C C . GLN F 1 320 ? 66.642 14.056 184.105 1.00 40.81 320 GLN F C 1
ATOM 15617 O O . GLN F 1 320 ? 66.787 13.274 183.160 1.00 40.84 320 GLN F O 1
ATOM 15623 N N . PHE F 1 321 ? 67.599 14.321 184.994 1.00 41.18 321 PHE F N 1
ATOM 15624 C CA . PHE F 1 321 ? 68.908 13.667 184.954 1.00 42.57 321 PHE F CA 1
ATOM 15625 C C . PHE F 1 321 ? 68.735 12.138 185.028 1.00 42.79 321 PHE F C 1
ATOM 15626 O O . PHE F 1 321 ? 69.373 11.388 184.292 1.00 42.19 321 PHE F O 1
ATOM 15634 N N . THR F 1 322 ? 67.862 11.693 185.925 1.00 42.88 322 THR F N 1
ATOM 15635 C CA . THR F 1 322 ? 67.601 10.275 186.111 1.00 42.59 322 THR F CA 1
ATOM 15636 C C . THR F 1 322 ? 67.104 9.588 184.839 1.00 43.91 322 THR F C 1
ATOM 15637 O O . THR F 1 322 ? 67.482 8.451 184.546 1.00 44.01 322 THR F O 1
ATOM 15641 N N . LEU F 1 323 ? 66.256 10.269 184.082 1.00 45.31 323 LEU F N 1
ATOM 15642 C CA . LEU F 1 323 ? 65.727 9.682 182.860 1.00 47.31 323 LEU F CA 1
ATOM 15643 C C . LEU F 1 323 ? 66.798 9.716 181.783 1.00 49.38 323 LEU F C 1
ATOM 15644 O O . LEU F 1 323 ? 66.745 8.954 180.813 1.00 49.65 323 LEU F O 1
ATOM 15649 N N . ILE F 1 324 ? 67.766 10.614 181.966 1.00 50.86 324 ILE F N 1
ATOM 15650 C CA . ILE F 1 324 ? 68.872 10.790 181.028 1.00 52.41 324 ILE F CA 1
ATOM 15651 C C . ILE F 1 324 ? 70.015 9.826 181.322 1.00 53.84 324 ILE F C 1
ATOM 15652 O O . ILE F 1 324 ? 70.441 9.076 180.447 1.00 53.30 324 ILE F O 1
ATOM 15657 N N . GLY F 1 325 ? 70.503 9.864 182.561 1.00 55.67 325 GLY F N 1
ATOM 15658 C CA . GLY F 1 325 ? 71.603 9.015 182.987 1.00 58.82 325 GLY F CA 1
ATOM 15659 C C . GLY F 1 325 ? 71.400 7.510 182.909 1.00 60.80 325 GLY F C 1
ATOM 15660 O O . GLY F 1 325 ? 72.165 6.749 183.495 1.00 60.62 325 GLY F O 1
ATOM 15661 N N . LYS F 1 326 ? 70.370 7.073 182.196 1.00 63.25 326 LYS F N 1
ATOM 15662 C CA . LYS F 1 326 ? 70.114 5.650 182.042 1.00 65.86 326 LYS F CA 1
ATOM 15663 C C . LYS F 1 326 ? 69.594 5.378 180.635 1.00 67.45 326 LYS F C 1
ATOM 15664 O O . LYS F 1 326 ? 68.936 4.363 180.391 1.00 67.87 326 LYS F O 1
ATOM 15670 N N . LYS F 1 327 ? 69.888 6.293 179.713 1.00 68.89 327 LYS F N 1
ATOM 15671 C CA . LYS F 1 327 ? 69.452 6.147 178.326 1.00 70.19 327 LYS F CA 1
ATOM 15672 C C . LYS F 1 327 ? 70.484 5.378 177.512 1.00 70.08 327 LYS F C 1
ATOM 15673 O O . LYS F 1 327 ? 71.646 5.298 177.968 1.00 70.13 327 LYS F O 1
#

Organism: Pyrococcus furiosus (strain ATCC 43587 / DSM 3638 / JCM 8422 / Vc1) (NCBI:txid186497)

Foldseek 3Di:
DDDDLLCVLVVDQPCVVQQQQALVSDFDQVVVSVVLVVCLVVLDFFAAEEAADPQACQVSNVQNSLCSSPPVQSVLQEAEDEPLPVVVCVVCVVVVVVSLVDARPPPRFAGEYEYEANLNADPVRLVVVLVVCVVSSRHYHYHYYHHDPVSHDPSVVVRHDYDYGYFHDLVRLLVVLVVVLVVSVAQEDPLLSVLLCVVCVRNSSSSSNLSSQQVSVHSYRHSVSSCQSVLHFDLVLLQVLLVCLLVPNLVVSVVSVVVRCVVHVHWLVRSLVSNLVSLVVHPDDPVLNVVLNVLSVVLVVCVVVPDDRVVSVSVSSNVSNVSNVD/DDDPLLVVLPPDQCCPVVQDQALVVQPDQVVLSVVLVVCLVVLDDAAAEEAADAQQCQVSVVNSSLCSNPPVQSVVQEAEDECLPPPDLVVRLVVVVVSLVDARPPPRFAGEYEYHAVLNDDPVSLVVVLVSCVVSRRHYHYHYYHHDPVSRDPSNVVRHDYRYGYFADLVRLVVSLVVVLVVSVAACDPQLSVLLCVLCVRRNSSSSNLSSQLVSVDSYRHSVSSLQVSLADDLVLLQVLLVCLLQQNLVVSLVSVVCSCVPSVHFLLRSLVSCLVRVVVDPDDPVLSVQLNVLSVVLNVVVVVPDDRSVSVSVSSNSSNVSSPD/DAPPDQVDVVLQDQALVSADQQVVVSVVLVVCLVVLDDAAAEEAADAQQCQVSSVRNSQCSQQPPRRPLLEAEEEVVDDPDCVVVQVVLVPSLVDADDSGGREGEYEHEANLVDDPVSLVVVLVSCVVSVRHYHYYYYHHDCVSHDPSVVVRHDYGYRYFGDLVVLLVSLVVSLVPPPADCDPLQSCQLCVVCVRRNSSSSNLQSQLCSVPRYGHNCSRCVSDLQDDLVLLQVLVVCVVVPNPPVSVVSVCVSCVPSVDDPVSSLVSNVVCLVVHPDDPVVSVVVNVVSVVVVVVVVVVPPVVVVVVVVVVVVVVVVVD/DDDDLLCVLPVDQVLVVVQQLALVRDPDQDVQSVVLVCCLVVVDDFAAEEAADAQQQQVSNVLNSLCSQQPPPSPLQEAEEECQVDDALPVVLVVCCVNLVDAGPDPGQAGEYEYAAQLVHDVVRLVSVLVSQPVSVRRYHYHYYHHHLVSHDDSPSVRHDYHYGYQQDLVRLVVVVVVVLVVSQAQADPQLSVLLSVLCVRRSSSSSNLQSQLCSVDRYNDNVSSCLSSLHDDLCLLQVLLVCLLVLVLVVSLVSVVVCCVPSVHDLVRSLVSNLVSLVVHPDDVVLSVVLNVLSVVLVVVVVVPDDRSVSVSVSSNVSNVSSVD/DDDDLLCVLVVDAPLPVPLDQALVRADPQVVLSVVLVVCLVPVDDFAAEEAADAQQCQVSVVQNSLCSNQPVQSVVQEAEAEVAVGPDDPSLPPVVVVSLVDAGDDPRQAGEYEYEQVLNQDPVSLVVVLCVCVVSRRHYHYHYYHHDPVSHDVSNVVRHDYDYGYFGDLVVLLVSLVVVLVVSQAQEDVQLSVLLSVVCVRRSSSSSQLSSQLCSVHSYRHSLSSCLSPLHFDLVLLQCLLVCLLVQNLVVSLVSVVVSCVSSVHFLLRSLVSNLVSLVVDPDDPVLSVVLNVLSVVLNVVVVVPPDRSVSSSVSSNVSNVSSVD/DDDCLLPVLPVDQVCVVVQDLALVSDPDQVVVSVVLVVCLVPLDFAAAEEAADPQQQQPSSVNSSLCSQQPVQSVLQEEEDEQPVQPHLCSVLVVVVVSQVDAGPPPRQAGEYEYEQQLVHDQVSLVSVLVSCVVSRRHYHYHYYHHDPVSRDPSVVVRHDYDYGYFGDLVVLLVVLVVCLVVSQAQADPQLSVLLCVLCVRRSSSSRSLSSQLCSVPRYRDVVSSCQVSLADDLVLLQVLVVCVVVPNPVVSVVSVVVSCVRSVHDPVRSLVSNLVSLVVHPDDVVVSVVSNVVSVVVVVVVVVVPPVVVVVVVVVVVVVVVVVD

B-factor: mean 57.24, std 24.48, range [1.02, 124.55]